Protein 3Q9T (pdb70)

B-factor: mean 30.68, std 11.31, range [8.13, 96.21]

Solvent-accessible surface area: 58601 Å² total; per-residue (Å²): 78,82,43,20,20,47,7,5,0,0,0,0,9,0,10,19,2,1,0,0,0,0,0,24,0,5,89,35,102,74,0,10,0,0,0,4,13,20,5,17,30,73,2,75,101,29,86,70,0,16,12,3,26,24,4,28,108,2,41,92,35,139,14,11,61,13,7,116,2,7,0,0,114,40,166,88,26,102,28,108,14,116,11,1,8,38,7,17,0,8,0,6,29,2,0,9,32,33,3,4,3,2,3,0,19,80,18,1,2,47,73,2,65,110,19,2,17,140,51,1,5,7,97,56,3,27,72,38,6,34,63,1,0,47,26,47,33,89,82,210,101,31,52,104,125,4,112,76,3,19,58,59,5,45,0,35,0,7,6,17,73,49,12,128,77,0,44,63,3,26,100,20,0,31,70,0,0,117,58,44,65,40,58,80,35,56,52,2,8,56,2,117,2,70,0,2,0,43,3,0,5,1,10,42,161,3,69,7,3,0,0,4,38,1,3,88,137,62,139,19,15,45,57,17,42,82,9,17,14,17,114,1,40,27,44,54,9,42,81,10,0,52,0,0,14,0,5,34,51,53,6,74,33,28,40,0,42,9,69,36,6,0,0,0,6,38,24,3,4,14,0,0,7,2,0,0,14,5,2,0,0,23,54,189,9,0,75,157,41,72,23,88,35,35,18,71,0,116,29,0,0,51,25,0,37,4,0,2,0,0,2,1,1,0,73,1,84,115,27,39,2,0,1,53,10,23,69,53,167,24,116,112,78,88,63,25,42,71,35,12,103,170,86,102,51,45,21,12,5,11,19,7,7,6,3,0,0,1,0,56,3,47,130,10,0,67,155,18,65,74,1,116,147,30,48,70,90,73,68,46,131,8,26,7,1,56,86,48,2,4,2,0,0,1,0,1,6,2,5,2,0,47,0,8,12,49,122,35,102,59,19,184,79,7,6,2,0,0,0,3,0,1,0,0,21,13,54,6,102,56,6,62,0,31,10,76,35,49,24,25,23,50,51,1,66,8,18,5,22,6,1,43,59,58,6,0,5,9,1,0,20,11,1,0,57,6,0,23,22,0,0,79,142,0,93,13,0,102,86,11,22,87,51,44,42,39,147,135,11,23,30,138,24,83,170,100,0,54,144,12,0,3,58,32,2,5,0,8,33,11,0,1,4,0,0,39,0,0,116,74,49,95,38,0,0,0,36,32,88,0,60,2,23,45,9,125,91,0,1,0,0,6,10,0,0,2,16,40,5,0,0,0,23,14,17,3,1,11,1,4,1,0,0,9,0,1,44,17,0,38,64,86,22,154,70,10,91,76,102,85,30,28,109,18,24,0,0,0,0,8,0,8,21,1,0,0,0,0,0,1,22,0,5,87,31,101,122,0,58,0,0,0,4,13,21,5,16,26,63,0,68,94,27,87,72,0,21,11,1,30,26,4,36,107,2,41,93,34,138,15,11,60,10,7,36,1,6,0,0,107,31,136,74,16,24,15,34,9,51,10,1,9,38,8,17,0,5,0,8,30,2,0,9,33,29,3,5,2,2,2,0,18,76,18,2,3,41,78,3,77,109,15,2,15,128,51,2,0,8,89,46,3,28,80,38,6,28,62,1,0,49,15,47,28,92,90,215,108,32,55,118,102,4,110,86,3,15,55,56,8,48,0,34,0,8,7,19,73,48,11,128,76,0,44,64,5,26,102,22,0,23,66,0,0,106,60,42,67,34,62,84,36,58,50,1,6,56,2,119,1,70,0,3,0,44,3,0,5,1,9,48,158,5,71,11,4,0,0,5,38,4,6,95,141,61,135,20,16,48,50,20,45,81,10,17,14,18,113,1,41,25,53,112,101,77,148,9,0,88,0,0,14,0,4,33,50,53,8,74,38,28,56,0,47,10,74,62,4,0,0,0,6,45,21,1,2,14,0,0,9,2,0,0,15,5,2,0,0,22,47,197,9,0,76,164,42,71,25,119,52,45,18,82,0,132,9,0,0,54,26,0,44,4,0,1,1,1,2,2,1,0,66,1,94,103,32,43,1,0,1,53,7,16,69,54,164,23,115,106,77,92,62,20,43,67,35,13,103,164,86,98,54,41,26,13,5,11,23,13,7,8,2,0,0,2,1,50,4,44,136,14,0,67,173,19,64,90,0,116,149,22,50,68,92,64,73,44,111,8,24,6,1,49,74,44,9,4,2,1,0,0,1,2,7,2,8,4,0,49,0,6,10,30,57,29,52,65,14,132,85,9,5,3,0,0,0,3,0,1,0,0,20,16,55,7,104,54,5,60,0,29,8,62,35,48,24,26,21,61,47,1,63,8,17,5,22,7,1,45,51,64,29,0,5,5,2,0,19,9,1,0,59,6,0,19,21,0,0,79,147,1,88,9,0,105,76,10,26,86,52,44,37,24,44,96,10,24,34,131,28,78,168,93,0,54,93,12,0,4,22,32,2,5,0,7,32,12,0,1,3,0,0,40,0,0,111,77,54,96,37,0,0,0,32,29,90,0,61,2,26,45,9,130,87,1,2,0,0,6,10,0,0,1,20,41,5,0,0,0,22,13,18,3,2,12,1,5,1,0,0,11,0,1,42,17,0,32,66,78,20,163,104,36,89,73,101,89,33,25,106,16,33,0,0,0,1,9,0,11,19,1,0,0,0,0,0,0,24,0,4,84,33,110,131,1,57,0,0,0,4,14,24,7,16,23,63,0,77,95,29,85,72,0,22,15,2,28,23,5,29,106,2,42,96,34,143,16,10,58,14,8,38,2,8,0,0,103,26,66,72,14,25,15,30,11,51,8,1,8,39,9,57,1,5,0,7,28,2,0,11,33,31,3,5,3,2,3,0,18,76,18,4,2,40,86,2,62,110,20,1,19,146,53,1,9,6,95,54,2,24,78,34,7,37,67,1,0,47,13,48,28,94,85,203,105,26,56,114,100,6,104,81,3,16,48,67,6,45,0,35,0,7,5,15,67,50,12,124,73,0,42,60,3,25,98,20,0,31,84,0,0,127,56,55,63,42,59,82,36,57,46,2,8,56,3,116,2,72,0,4,1,40,3,0,4,1,11,45,157,3,73,10,4,0,0,7,36,4,12,117,137,64,137,22,14,45,54,16,42,98,7,29,14,49,120,3,44,25,59,109,109,74,100,5,1,61,0,0,15,0,14,33,102,86,51,85,91,29,45,0,54,6,74,60,4,0,0,0,6,39,21,2,4,13,0,0,6,2,0,0,14,5,2,0,0,20,54,85,9,0,71,157,42,73,24,122,51,24,15,56,0,54,2,0,0,36,20,0,38,3,0,1,0,1,1,1,1,0,70,2,99,110,30,34,0,0,2,40,10,19,62,66,153,26,119,122,83,87,68,26,42,69,40,14,103,175,88,95,47,49,14,12,3,9,16,7,6,5,2,0,0,1,0,57,4,45,135,29,0,43,154,20,70,70,0,110,106,25,50,30,7,41,36,44,85,9,24,7,1,66,86,45,5,4,1,0,0,1,1,1,5,2,8,4,0,48,0,8,12,26,59,27,57,62,16,145,81,7,2,3,0,0,0,3,0,1,0,0,22,14,54,7,49,55,6,59,0,30,9,57,34,47,70,24,106,77,45,1,57,4,13,5,22,7,1,33,16,35,6,0,7,13,1,0,19,9,1,0,54,8,0,19,24,0,0,80,137,1,88,12,0,78,98,11,25,92,52,42,39,22,33,87,11,21,32,129,26,83,181,97,0,56,90,13,0,3,23,30,3,6,0,7,31,12,1,1,3,0,0,34,0,0,115,77,55,73,37,0,0,0,31,28,89,0,62,2,21,45,11,137,81,0,2,0,0,6,11,0,0,1,16,43,4,0,0,0,23,13,17,3,2,12,1,5,1,0,0,13,0,0,42,20,0,34,61,90,18,149,100,44,87

Foldseek 3Di:
DDFAAEFQEEEEALAQLSLLLQLLLCPLLPGFYEYEAQAEACLVPPCCQWFLLNLLVCFVPPQWPFDWAWAADAPVDTDIDTGLTWGRYRLIRLRRDLFFQAAFAQVQQQVCCQFQNDCRGQPNLLCLLADQEQEDDVVPPDDPVVRSSHPPHQQYKYQFPDAPLQPLLVVLLVQLQVQVVFDEDAPRRRRDAGWKYFTMGSADLLTHGGSSSSPPPRVSYHYDYNKFWQAFCADLVQLATFFTWIAHPVGDIGTYGHPFFYAYENAQFQSLVRCLLHQDEQQVQNVVFPHHHSHRQDLFQHQKAFWKKFKWKFFWAPSNFCCVQPPDDDPSVVVQVVVCVVRNDHCSSGSQWTMKHFHAQVVLLCPDPVQVVVCVVVVNARQFCSPNGGQWIKTWRRADRCSQFVPDDDDPDGGMIMIITIGLRADFGAWGWGAPHSDSPDGTHHYGNPCNDVSRLSSSLSSVVVVCCSQCVGGSNVVTTDGTPPHDQPNVDPVVSSVSSSVRMDTPSQIAANAERRCASVGGQAYSLQHGHSYPSYGYQARNHHHGGRRDRHSSVSSSSSVSNSVSSCVVPVVSD/DDFAAEFQEEEEALAQLRLLLQLLLLVQLVHFYEYEAQAEACLVPPCCQWFQQNLLVCFVPSFWPFDWAWAADAPVDTDIDTGPTWGRYRLICLSRDLFFQAAFAQVQQQVCCQFQNPCRHRPVLQLLLADAEQEDDVVPPDDPVLRVSHNPHQQYKYQFPDAPLQVLLVVLLVLLQVQVVFDDDEPRRNRHAGWKYFTMGSADLLTHGGSSSSPPPRPSYHYHYNWFWQAFCADLVQLATFFTWIAHPVGDIGTYGHPFFYAYENAQFLSLVRCLLHQHEQQVLSVVQVHHHSDHQDLFQFQKAFWKKFKWKFFWAPSNACCVQPVDDDDSVVVQVVVCVVRSDHCSSGSQWGMKHQHAQVVLQVPDPVQCVVCVVVVNARQFCSPPTGQWIKTWRRADRCSQFVPDDHDPDGTMIMIITIRLGDDFGAWGWGAPHSGSPDGTHHYRNPCNDVSNLSSNLSSVVVVVCSQCVGGSNVVTGDGTPPHDQPNVDPVSSSVSSSVRMDTPSQIAANAARRCASVVGQAHSLQHGHSHPSYGYQARHHDHGGRSDRHSSVRSSSSSSNSVSSCVVCPVSD/DAFPAEFQEEQEALALLSLLQQLLQCVQVPGFYEYEAQAEACLVVPCCQWFQLNQLVCFVPPQWPFDWAKEADAPVDTDIDTGLGWGRYRLIRLSRDLFFQAAFAQVQQQVCCQFQNRCRHDPVLLCLLAQAEQEDDVVVPDDPVLRSSHNPHLQYKYQFPDFVLLVLLVVLLQQLQVLLVFDEDEPRSNRHAAGKYFTMGSFDQLTHRGSSSSCPPRVSYHYDYNKFWQAFDADLVALAGFFTWIAHPVGDIGTYGHSFFYAYENAQFQSLVRCLLHQHEQQVQNVVFVHHHSHRQDLFQNQKAFKKKQKWKFFWAPSNACCCQPPDDDDSVVVQVVVCVPRNDHCSSGSQWTMKHQHALVVLLVVDPVSCVVCVVVVNARQQCRPPGGQWIKTWRRADRCSQFVPDDDDPDGTMTMIITIRLRADFGAWGWGAPHSGSPDGTHHYGNPCNDVSNLSSNLSSVVSVCCSQCPGGSNVVTTDGTPPHDDPNVDPVVSSVSSSVRMDTPSQIAASAERRCASVGGQAYSLQHGHSHHRYGYQARNHHHGGRSDRPSSVSSSSSSSNSVSSCVVPVVSD

Organism: Aspergillus oryzae (strain ATCC 42149 / RIB 40) (NCBI:txid510516)

Nearest PDB structures (foldseek):
  5zu3-assembly2_B  TM=1.002E+00  e=0.000E+00  Aspergillus oryzae RIB40
  3q9t-assembly1_A  TM=1.001E+00  e=0.000E+00  Aspergillus oryzae RIB40
  5zu2-assembly3_C  TM=1.001E+00  e=0.000E+00  Aspergillus oryzae RIB40
  7vkd-assembly1_A  TM=8.027E-01  e=4.436E-44  Aspergillus oryzae
  7vzp-assembly1_A  TM=7.936E-01  e=1.646E-43  Aspergillus oryzae

Radius of gyration: 38.55 Å; Cα contacts (8 Å, |Δi|>4): 4616; chains: 3; bounding box: 112×102×86 Å

Structure (mmCIF, N/CA/C/O backbone):
data_3Q9T
#
_entry.id   3Q9T
#
_cell.length_a   156.679
_cell.length_b   156.019
_cell.length_c   184.696
_cell.angle_alpha   90.00
_cell.angle_beta   90.00
_cell.angle_gamma   90.00
#
_symmetry.space_group_name_H-M   'C 2 2 21'
#
loop_
_entity.id
_entity.type
_entity.pdbx_description
1 polymer 'Choline dehydrogenase and related flavoproteins'
2 non-polymer '[(2R,3S,4R,5R)-5-(6-amino-9H-purin-9-yl)-3,4-dihydroxytetrahydrofuran-2-yl]methyl (2R,3S,4S)-5-(8-formyl-7-methyl-2,4-dioxo-3,4-dihydrobenzo[g]pteridin-10(2H)-yl)-2,3,4-trihydroxypentyl dihydrogen diphosphate'
3 non-polymer (4R)-2-METHYLPENTANE-2,4-DIOL
4 non-polymer 'ACETATE ION'
5 non-polymer DI(HYDROXYETHYL)ETHER
6 non-polymer (4S)-2-METHYL-2,4-PENTANEDIOL
7 water water
#
loop_
_atom_site.group_PDB
_atom_site.id
_atom_site.type_symbol
_atom_site.label_atom_id
_atom_site.label_alt_id
_atom_site.label_comp_id
_atom_site.label_asym_id
_atom_site.label_entity_id
_atom_site.label_seq_id
_atom_site.pdbx_PDB_ins_code
_atom_site.Cartn_x
_atom_site.Cartn_y
_atom_site.Cartn_z
_atom_site.occupancy
_atom_site.B_iso_or_equiv
_atom_site.auth_seq_id
_atom_site.auth_comp_id
_atom_site.auth_asym_id
_atom_site.auth_atom_id
_atom_site.pdbx_PDB_model_num
ATOM 1 N N . ALA A 1 1 ? 58.698 -29.363 24.994 1.00 55.03 2 ALA A N 1
ATOM 2 C CA . ALA A 1 1 ? 57.481 -28.927 25.670 1.00 49.24 2 ALA A CA 1
ATOM 3 C C . ALA A 1 1 ? 56.237 -29.331 24.876 1.00 48.88 2 ALA A C 1
ATOM 4 O O . ALA A 1 1 ? 56.274 -29.444 23.644 1.00 48.57 2 ALA A O 1
ATOM 6 N N . THR A 1 2 ? 55.137 -29.544 25.590 1.00 40.62 3 THR A N 1
ATOM 7 C CA . THR A 1 2 ? 53.889 -29.960 24.964 1.00 32.88 3 THR A CA 1
ATOM 8 C C . THR A 1 2 ? 53.039 -28.758 24.524 1.00 33.18 3 THR A C 1
ATOM 9 O O . THR A 1 2 ? 52.925 -27.760 25.241 1.00 30.77 3 THR A O 1
ATOM 13 N N . ASP A 1 3 ? 52.475 -28.859 23.324 1.00 19.33 4 ASP A N 1
ATOM 14 C CA . ASP A 1 3 ? 51.710 -27.786 22.724 1.00 24.88 4 ASP A CA 1
ATOM 15 C C . ASP A 1 3 ? 50.621 -27.361 23.702 1.00 28.11 4 ASP A C 1
ATOM 16 O O . ASP A 1 3 ? 50.009 -28.210 24.347 1.00 24.57 4 ASP A O 1
ATOM 21 N N . GLY A 1 4 ? 50.383 -26.057 23.812 1.00 20.96 5 GLY A N 1
ATOM 22 C CA . GLY A 1 4 ? 49.303 -25.542 24.643 1.00 18.87 5 GLY A CA 1
ATOM 23 C C . GLY A 1 4 ? 49.645 -25.460 26.127 1.00 19.99 5 GLY A C 1
ATOM 24 O O . GLY A 1 4 ? 48.801 -25.090 26.937 1.00 19.76 5 GLY A O 1
ATOM 25 N N . SER A 1 5 ? 50.880 -25.805 26.482 1.00 19.81 6 SER A N 1
ATOM 26 C CA . SER A 1 5 ? 51.347 -25.746 27.874 1.00 20.56 6 SER A CA 1
ATOM 27 C C . SER A 1 5 ? 51.238 -24.372 28.523 1.00 20.50 6 SER A C 1
ATOM 28 O O . SER A 1 5 ? 51.424 -23.351 27.873 1.00 21.89 6 SER A O 1
ATOM 31 N N . HIS A 1 6 ? 50.945 -24.357 29.817 1.00 22.74 7 HIS A N 1
ATOM 32 C CA . HIS A 1 6 ? 50.825 -23.110 30.568 1.00 20.24 7 HIS A CA 1
ATOM 33 C C . HIS A 1 6 ? 52.039 -22.929 31.484 1.00 23.87 7 HIS A C 1
ATOM 34 O O . HIS A 1 6 ? 52.568 -23.892 32.028 1.00 21.55 7 HIS A O 1
ATOM 41 N N . PHE A 1 7 ? 52.478 -21.689 31.651 1.00 26.95 8 PHE A N 1
ATOM 42 C CA . PHE A 1 7 ? 53.550 -21.385 32.581 1.00 17.94 8 PHE A CA 1
ATOM 43 C C . PHE A 1 7 ? 53.166 -20.084 33.246 1.00 23.65 8 PHE A C 1
ATOM 44 O O . PHE A 1 7 ? 52.443 -19.293 32.643 1.00 24.39 8 PHE A O 1
ATOM 52 N N . ASP A 1 8 ? 53.624 -19.861 34.480 1.00 22.94 9 ASP A N 1
ATOM 53 C CA . ASP A 1 8 ? 53.428 -18.564 35.136 1.00 20.89 9 ASP A CA 1
ATOM 54 C C . ASP A 1 8 ? 53.948 -17.412 34.276 1.00 24.02 9 ASP A C 1
ATOM 55 O O . ASP A 1 8 ? 53.256 -16.398 34.080 1.00 23.33 9 ASP A O 1
ATOM 60 N N . PHE A 1 9 ? 55.173 -17.560 33.778 1.00 19.21 10 PHE A N 1
ATOM 61 C CA . PHE A 1 9 ? 55.792 -16.505 32.975 1.00 22.26 10 PHE A CA 1
ATOM 62 C C . PHE A 1 9 ? 56.409 -17.063 31.714 1.00 24.55 10 PHE A C 1
ATOM 63 O O . PHE A 1 9 ? 57.129 -18.074 31.749 1.00 17.84 10 PHE A O 1
ATOM 71 N N . VAL A 1 10 ? 56.133 -16.391 30.600 1.00 18.12 11 VAL A N 1
ATOM 72 C CA . VAL A 1 10 ? 56.747 -16.761 29.325 1.00 17.30 11 VAL A CA 1
ATOM 73 C C . VAL A 1 10 ? 57.693 -15.647 28.897 1.00 17.07 11 VAL A C 1
ATOM 74 O O . VAL A 1 10 ? 57.282 -14.498 28.789 1.00 12.23 11 VAL A O 1
ATOM 78 N N . ILE A 1 11 ? 58.966 -15.976 28.695 1.00 15.78 12 ILE A N 1
ATOM 79 C CA . ILE A 1 11 ? 59.895 -15.017 28.090 1.00 19.72 12 ILE A CA 1
ATOM 80 C C . ILE A 1 11 ? 60.076 -15.343 26.601 1.00 18.59 12 ILE A C 1
ATOM 81 O O . ILE A 1 11 ? 60.441 -16.466 26.229 1.00 16.87 12 ILE A O 1
ATOM 86 N N . VAL A 1 12 ? 59.793 -14.358 25.759 1.00 17.93 13 VAL A N 1
ATOM 87 C CA . VAL A 1 12 ? 59.879 -14.528 24.309 1.00 16.58 13 VAL A CA 1
ATOM 88 C C . VAL A 1 12 ? 61.183 -13.940 23.819 1.00 18.76 13 VAL A C 1
ATOM 89 O O . VAL A 1 12 ? 61.302 -12.719 23.671 1.00 19.27 13 VAL A O 1
ATOM 93 N N . GLY A 1 13 ? 62.160 -14.817 23.573 1.00 17.44 14 GLY A N 1
ATOM 94 C CA . GLY A 1 13 ? 63.499 -14.395 23.218 1.00 15.93 14 GLY A CA 1
ATOM 95 C C . GLY A 1 13 ? 64.448 -14.623 24.384 1.00 20.14 14 GLY A C 1
ATOM 96 O O . GLY A 1 13 ? 64.454 -13.850 25.328 1.00 20.44 14 GLY A O 1
ATOM 97 N N . GLY A 1 14 ? 65.235 -15.697 24.328 1.00 14.61 15 GLY A N 1
ATOM 98 C CA . GLY A 1 14 ? 66.182 -16.005 25.386 1.00 14.17 15 GLY A CA 1
ATOM 99 C C . GLY A 1 14 ? 67.498 -15.257 25.226 1.00 17.62 15 GLY A C 1
ATOM 100 O O . GLY A 1 14 ? 68.571 -15.858 25.203 1.00 18.81 15 GLY A O 1
ATOM 101 N N . GLY A 1 15 ? 67.419 -13.937 25.123 1.00 18.32 16 GLY A N 1
ATOM 102 C CA . GLY A 1 15 ? 68.607 -13.121 24.936 1.00 18.42 16 GLY A CA 1
ATOM 103 C C . GLY A 1 15 ? 69.153 -12.522 26.220 1.00 20.56 16 GLY A C 1
ATOM 104 O O . GLY A 1 15 ? 68.990 -13.079 27.319 1.00 18.49 16 GLY A O 1
ATOM 105 N N . THR A 1 16 ? 69.787 -11.363 26.077 1.00 15.56 17 THR A N 1
ATOM 106 C CA . THR A 1 16 ? 70.456 -10.706 27.186 1.00 11.66 17 THR A CA 1
ATOM 107 C C . THR A 1 16 ? 69.532 -10.339 28.335 1.00 16.36 17 THR A C 1
ATOM 108 O O . THR A 1 16 ? 69.731 -10.791 29.459 1.00 16.66 17 THR A O 1
ATOM 112 N N . ALA A 1 17 ? 68.554 -9.478 28.067 1.00 12.41 18 ALA A N 1
ATOM 113 C CA . ALA A 1 17 ? 67.561 -9.136 29.082 1.00 14.91 18 ALA A CA 1
ATOM 114 C C . ALA A 1 17 ? 66.607 -10.317 29.324 1.00 25.14 18 ALA A C 1
ATOM 115 O O . ALA A 1 17 ? 66.138 -10.550 30.454 1.00 20.43 18 ALA A O 1
ATOM 117 N N . GLY A 1 18 ? 66.329 -11.065 28.260 1.00 15.46 19 GLY A N 1
ATOM 118 C CA . GLY A 1 18 ? 65.394 -12.178 28.344 1.00 16.80 19 GLY A CA 1
ATOM 119 C C . GLY A 1 18 ? 65.803 -13.133 29.452 1.00 20.03 19 GLY A C 1
ATOM 120 O O . GLY A 1 18 ? 65.080 -13.320 30.420 1.00 19.13 19 GLY A O 1
ATOM 121 N N . ASN A 1 19 ? 66.982 -13.726 29.326 1.00 19.59 20 ASN A N 1
ATOM 122 C CA . ASN A 1 19 ? 67.464 -14.637 30.360 1.00 16.27 20 ASN A CA 1
ATOM 123 C C . ASN A 1 19 ? 67.593 -14.013 31.742 1.00 21.66 20 ASN A C 1
ATOM 124 O O . ASN A 1 19 ? 67.364 -14.681 32.743 1.00 26.07 20 ASN A O 1
ATOM 129 N N . THR A 1 20 ? 67.943 -12.732 31.801 1.00 20.42 21 THR A N 1
ATOM 130 C CA . THR A 1 20 ? 68.034 -12.048 33.082 1.00 19.85 21 THR A CA 1
ATOM 131 C C . THR A 1 20 ? 66.689 -12.086 33.790 1.00 23.29 21 THR A C 1
ATOM 132 O O . THR A 1 20 ? 66.600 -12.455 34.972 1.00 20.89 21 THR A O 1
ATOM 136 N N . VAL A 1 21 ? 65.639 -11.700 33.065 1.00 22.53 22 VAL A N 1
ATOM 137 C CA . VAL A 1 21 ? 64.298 -11.676 33.634 1.00 17.49 22 VAL A CA 1
ATOM 138 C C . VAL A 1 21 ? 63.894 -13.096 34.029 1.00 26.19 22 VAL A C 1
ATOM 139 O O . VAL A 1 21 ? 63.431 -13.345 35.159 1.00 22.01 22 VAL A O 1
ATOM 143 N N . ALA A 1 22 ? 64.112 -14.034 33.113 1.00 19.70 23 ALA A N 1
ATOM 144 C CA . ALA A 1 22 ? 63.726 -15.423 33.357 1.00 23.61 23 ALA A CA 1
ATOM 145 C C . ALA A 1 22 ? 64.397 -16.027 34.589 1.00 19.75 23 ALA A C 1
ATOM 146 O O . ALA A 1 22 ? 63.747 -16.722 35.358 1.00 23.32 23 ALA A O 1
ATOM 148 N N . GLY A 1 23 ? 65.695 -15.784 34.750 1.00 21.43 24 GLY A N 1
ATOM 149 C CA . GLY A 1 23 ? 66.457 -16.393 35.827 1.00 18.65 24 GLY A CA 1
ATOM 150 C C . GLY A 1 23 ? 66.057 -15.824 37.174 1.00 20.71 24 GLY A C 1
ATOM 151 O O . GLY A 1 23 ? 66.022 -16.528 38.174 1.00 25.22 24 GLY A O 1
ATOM 152 N N . ARG A 1 24 ? 65.730 -14.540 37.188 1.00 24.56 25 ARG A N 1
ATOM 153 C CA . ARG A 1 24 ? 65.338 -13.872 38.416 1.00 24.53 25 ARG A CA 1
ATOM 154 C C . ARG A 1 24 ? 63.948 -14.316 38.847 1.00 28.29 25 ARG A C 1
ATOM 155 O O . ARG A 1 24 ? 63.706 -14.592 40.029 1.00 23.66 25 ARG A O 1
ATOM 163 N N . LEU A 1 25 ? 63.035 -14.409 37.886 1.00 25.42 26 LEU A N 1
ATOM 164 C CA . LEU A 1 25 ? 61.688 -14.854 38.201 1.00 23.04 26 LEU A CA 1
ATOM 165 C C . LEU A 1 25 ? 61.709 -16.296 38.713 1.00 25.95 26 LEU A C 1
ATOM 166 O O . LEU A 1 25 ? 60.907 -16.665 39.576 1.00 21.69 26 LEU A O 1
ATOM 171 N N . ALA A 1 26 ? 62.657 -17.085 38.210 1.00 22.00 27 ALA A N 1
ATOM 172 C CA . ALA A 1 26 ? 62.818 -18.477 38.620 1.00 19.55 27 ALA A CA 1
ATOM 173 C C . ALA A 1 26 ? 63.428 -18.659 40.020 1.00 26.24 27 ALA A C 1
ATOM 174 O O . ALA A 1 26 ? 63.499 -19.782 40.517 1.00 23.98 27 ALA A O 1
ATOM 176 N N . GLU A 1 27 ? 63.886 -17.579 40.650 1.00 20.84 28 GLU A N 1
ATOM 177 C CA . GLU A 1 27 ? 64.505 -17.715 41.975 1.00 26.25 28 GLU A CA 1
ATOM 178 C C . GLU A 1 27 ? 63.536 -18.263 43.039 1.00 28.88 28 GLU A C 1
ATOM 179 O O . GLU A 1 27 ? 63.966 -18.833 44.045 1.00 31.96 28 GLU A O 1
ATOM 185 N N . ASN A 1 28 ? 62.235 -18.086 42.825 1.00 25.56 29 ASN A N 1
ATOM 186 C CA . ASN A 1 28 ? 61.258 -18.881 43.563 1.00 25.00 29 ASN A CA 1
ATOM 187 C C . ASN A 1 28 ? 61.091 -20.185 42.817 1.00 21.54 29 ASN A C 1
ATOM 188 O O . ASN A 1 28 ? 60.509 -20.212 41.732 1.00 24.26 29 ASN A O 1
ATOM 193 N N . PRO A 1 29 ? 61.636 -21.268 43.376 1.00 26.89 30 PRO A N 1
ATOM 194 C CA . PRO A 1 29 ? 61.722 -22.552 42.665 1.00 24.89 30 PRO A CA 1
ATOM 195 C C . PRO A 1 29 ? 60.337 -23.072 42.264 1.00 28.85 30 PRO A C 1
ATOM 196 O O . PRO A 1 29 ? 60.229 -23.938 41.401 1.00 27.46 30 PRO A O 1
ATOM 200 N N . ASN A 1 30 ? 59.292 -22.517 42.867 1.00 23.95 31 ASN A N 1
ATOM 201 C CA . ASN A 1 30 ? 57.931 -22.917 42.551 1.00 28.38 31 ASN A CA 1
ATOM 202 C C . ASN A 1 30 ? 57.305 -22.210 41.349 1.00 26.69 31 ASN A C 1
ATOM 203 O O . ASN A 1 30 ? 56.262 -22.626 40.850 1.00 22.91 31 ASN A O 1
ATOM 208 N N . VAL A 1 31 ? 57.918 -21.125 40.904 1.00 19.86 32 VAL A N 1
ATOM 209 C CA . VAL A 1 31 ? 57.358 -20.377 39.789 1.00 24.24 32 VAL A CA 1
ATOM 210 C C . VAL A 1 31 ? 57.784 -21.046 38.481 1.00 19.80 32 VAL A C 1
ATOM 211 O O . VAL A 1 31 ? 58.960 -21.330 38.285 1.00 24.73 32 VAL A O 1
ATOM 215 N N . THR A 1 32 ? 56.828 -21.344 37.609 1.00 21.87 33 THR A N 1
ATOM 216 C CA . THR A 1 32 ? 57.165 -21.948 36.313 1.00 27.06 33 THR A CA 1
ATOM 217 C C . THR A 1 32 ? 57.466 -20.891 35.265 1.00 18.52 33 THR A C 1
ATOM 218 O O . THR A 1 32 ? 56.677 -19.968 35.056 1.00 21.59 33 THR A O 1
ATOM 222 N N . VAL A 1 33 ? 58.596 -21.050 34.590 1.00 19.36 34 VAL A N 1
ATOM 223 C CA . VAL A 1 33 ? 59.034 -20.092 33.582 1.00 19.30 34 VAL A CA 1
ATOM 224 C C . VAL A 1 33 ? 59.352 -20.821 32.277 1.00 23.12 34 VAL A C 1
ATOM 225 O O . VAL A 1 33 ? 60.077 -21.841 32.263 1.00 16.72 34 VAL A O 1
ATOM 229 N N . LEU A 1 34 ? 58.808 -20.301 31.181 1.00 15.07 35 LEU A N 1
ATOM 230 C CA . LEU A 1 34 ? 59.152 -20.805 29.852 1.00 20.20 35 LEU A CA 1
ATOM 231 C C . LEU A 1 34 ? 59.986 -19.772 29.109 1.00 22.52 35 LEU A C 1
ATOM 232 O O . LEU A 1 34 ? 59.669 -18.590 29.144 1.00 19.75 35 LEU A O 1
ATOM 237 N N . ILE A 1 35 ? 61.052 -20.224 28.446 1.00 22.23 36 ILE A N 1
ATOM 238 C CA . ILE A 1 35 ? 61.780 -19.392 27.491 1.00 23.25 36 ILE A CA 1
ATOM 239 C C . ILE A 1 35 ? 61.715 -19.956 26.062 1.00 19.47 36 ILE A C 1
ATOM 240 O O . ILE A 1 35 ? 62.192 -21.052 25.808 1.00 19.25 36 ILE A O 1
ATOM 245 N N . VAL A 1 36 ? 61.137 -19.198 25.134 1.00 19.69 37 VAL A N 1
ATOM 246 C CA . VAL A 1 36 ? 61.230 -19.535 23.710 1.00 18.51 37 VAL A CA 1
ATOM 247 C C . VAL A 1 36 ? 62.342 -18.726 23.044 1.00 19.92 37 VAL A C 1
ATOM 248 O O . VAL A 1 36 ? 62.555 -17.558 23.362 1.00 20.80 37 VAL A O 1
ATOM 252 N N . GLU A 1 37 ? 63.059 -19.374 22.131 1.00 25.08 38 GLU A N 1
ATOM 253 C CA . GLU A 1 37 ? 64.289 -18.841 21.562 1.00 21.34 38 GLU A CA 1
ATOM 254 C C . GLU A 1 37 ? 64.502 -19.466 20.194 1.00 23.61 38 GLU A C 1
ATOM 255 O O . GLU A 1 37 ? 64.392 -20.686 20.049 1.00 19.86 38 GLU A O 1
ATOM 261 N N . ALA A 1 38 ? 64.805 -18.625 19.205 1.00 18.88 39 ALA A N 1
ATOM 262 C CA . ALA A 1 38 ? 65.041 -19.072 17.827 1.00 22.03 39 ALA A CA 1
ATOM 263 C C . ALA A 1 38 ? 66.324 -19.897 17.651 1.00 22.24 39 ALA A C 1
ATOM 264 O O . ALA A 1 38 ? 66.355 -20.829 16.857 1.00 26.51 39 ALA A O 1
ATOM 266 N N . GLY A 1 39 ? 67.373 -19.548 18.394 1.00 23.43 40 GLY A N 1
ATOM 267 C CA . GLY A 1 39 ? 68.665 -20.203 18.272 1.00 22.46 40 GLY A CA 1
ATOM 268 C C . GLY A 1 39 ? 68.828 -21.477 19.093 1.00 20.34 40 GLY A C 1
ATOM 269 O O . GLY A 1 39 ? 67.868 -21.967 19.691 1.00 21.05 40 GLY A O 1
ATOM 270 N N . ILE A 1 40 ? 70.051 -22.004 19.121 1.00 17.58 41 ILE A N 1
ATOM 271 C CA . ILE A 1 40 ? 70.377 -23.219 19.868 1.00 19.43 41 ILE A CA 1
ATOM 272 C C . ILE A 1 40 ? 70.262 -23.001 21.372 1.00 23.26 41 ILE A C 1
ATOM 273 O O . ILE A 1 40 ? 70.273 -21.861 21.858 1.00 21.42 41 ILE A O 1
ATOM 278 N N . GLY A 1 41 ? 70.178 -24.105 22.107 1.00 23.52 42 GLY A N 1
ATOM 279 C CA . GLY A 1 41 ? 69.936 -24.050 23.532 1.00 21.99 42 GLY A CA 1
ATOM 280 C C . GLY A 1 41 ? 71.181 -24.292 24.352 1.00 22.25 42 GLY A C 1
ATOM 281 O O . GLY A 1 41 ? 71.165 -24.081 25.561 1.00 25.75 42 GLY A O 1
ATOM 282 N N . ASN A 1 42 ? 72.254 -24.737 23.697 1.00 23.42 43 ASN A N 1
ATOM 283 C CA . ASN A 1 42 ? 73.483 -25.127 24.385 1.00 21.20 43 ASN A CA 1
ATOM 284 C C . ASN A 1 42 ? 74.721 -24.315 23.972 1.00 19.12 43 ASN A C 1
ATOM 285 O O . ASN A 1 42 ? 75.718 -24.891 23.526 1.00 24.56 43 ASN A O 1
ATOM 290 N N . PRO A 1 43 ? 74.663 -22.982 24.106 1.00 22.17 44 PRO A N 1
ATOM 291 C CA . PRO A 1 43 ? 75.823 -22.147 23.736 1.00 17.83 44 PRO A CA 1
ATOM 292 C C . PRO A 1 43 ? 77.097 -22.513 24.481 1.00 25.94 44 PRO A C 1
ATOM 293 O O . PRO A 1 43 ? 78.167 -22.430 23.882 1.00 23.94 44 PRO A O 1
ATOM 297 N N . GLU A 1 44 ? 76.995 -22.898 25.756 1.00 21.18 45 GLU A N 1
ATOM 298 C CA A GLU A 1 44 ? 78.189 -23.226 26.529 0.51 22.56 45 GLU A CA 1
ATOM 299 C CA B GLU A 1 44 ? 78.168 -23.240 26.545 0.49 22.56 45 GLU A CA 1
ATOM 300 C C . GLU A 1 44 ? 78.958 -24.390 25.916 1.00 22.20 45 GLU A C 1
ATOM 301 O O . GLU A 1 44 ? 80.121 -24.584 26.220 1.00 23.94 45 GLU A O 1
ATOM 312 N N . ASP A 1 45 ? 78.313 -25.144 25.027 1.00 22.94 46 ASP A N 1
ATOM 313 C CA . ASP A 1 45 ? 78.984 -26.245 24.331 1.00 23.01 46 ASP A CA 1
ATOM 314 C C . ASP A 1 45 ? 79.718 -25.818 23.047 1.00 31.12 46 ASP A C 1
ATOM 315 O O . ASP A 1 45 ? 80.317 -26.659 22.372 1.00 24.30 46 ASP A O 1
ATOM 320 N N . ILE A 1 46 ? 79.641 -24.535 22.689 1.00 23.35 47 ILE A N 1
ATOM 321 C CA . ILE A 1 46 ? 80.235 -24.058 21.436 1.00 24.43 47 ILE A CA 1
ATOM 322 C C . ILE A 1 46 ? 81.513 -23.244 21.686 1.00 25.57 47 ILE A C 1
ATOM 323 O O . ILE A 1 46 ? 81.450 -22.136 22.194 1.00 21.09 47 ILE A O 1
ATOM 328 N N . PRO A 1 47 ? 82.681 -23.807 21.345 1.00 28.44 48 PRO A N 1
ATOM 329 C CA . PRO A 1 47 ? 83.960 -23.121 21.575 1.00 28.35 48 PRO A CA 1
ATOM 330 C C . PRO A 1 47 ? 83.980 -21.672 21.079 1.00 25.32 48 PRO A C 1
ATOM 331 O O . PRO A 1 47 ? 84.384 -20.795 21.829 1.00 26.06 48 PRO A O 1
ATOM 335 N N . GLU A 1 48 ? 83.552 -21.432 19.845 1.00 24.61 49 GLU A N 1
ATOM 336 C CA . GLU A 1 48 ? 83.541 -20.085 19.291 1.00 25.08 49 GLU A CA 1
ATOM 337 C C . GLU A 1 48 ? 82.689 -19.120 20.126 1.00 27.44 49 GLU A C 1
ATOM 338 O O . GLU A 1 48 ? 82.911 -17.915 20.113 1.00 26.33 49 GLU A O 1
ATOM 344 N N . ILE A 1 49 ? 81.704 -19.638 20.845 1.00 23.92 50 ILE A N 1
ATOM 345 C CA . ILE A 1 49 ? 80.934 -18.780 21.743 1.00 24.53 50 ILE A CA 1
ATOM 346 C C . ILE A 1 49 ? 81.661 -18.546 23.061 1.00 22.42 50 ILE A C 1
ATOM 347 O O . ILE A 1 49 ? 81.738 -17.403 23.544 1.00 20.11 50 ILE A O 1
ATOM 352 N N . THR A 1 50 ? 82.220 -19.614 23.636 1.00 23.30 51 THR A N 1
ATOM 353 C CA . THR A 1 50 ? 82.783 -19.510 24.988 1.00 23.13 51 THR A CA 1
ATOM 354 C C . THR A 1 50 ? 84.176 -18.884 25.013 1.00 23.72 51 THR A C 1
ATOM 355 O O . THR A 1 50 ? 84.625 -18.375 26.050 1.00 20.11 51 THR A O 1
ATOM 359 N N . THR A 1 51 ? 84.838 -18.918 23.862 1.00 17.27 52 THR A N 1
ATOM 360 C CA . THR A 1 51 ? 86.213 -18.426 23.709 1.00 23.68 52 THR A CA 1
ATOM 361 C C . THR A 1 51 ? 86.276 -16.963 23.281 1.00 22.14 52 THR A C 1
ATOM 362 O O . THR A 1 51 ? 85.953 -16.644 22.139 1.00 20.19 52 THR A O 1
ATOM 366 N N . PRO A 1 52 ? 86.707 -16.070 24.185 1.00 21.82 53 PRO A N 1
ATOM 367 C CA . PRO A 1 52 ? 86.582 -14.637 23.872 1.00 24.26 53 PRO A CA 1
ATOM 368 C C . PRO A 1 52 ? 87.304 -14.187 22.608 1.00 29.03 53 PRO A C 1
ATOM 369 O O . PRO A 1 52 ? 86.831 -13.241 21.976 1.00 27.48 53 PRO A O 1
ATOM 373 N N . SER A 1 53 ? 88.405 -14.828 22.229 1.00 20.42 54 SER A N 1
ATOM 374 C CA . SER A 1 53 ? 89.156 -14.333 21.071 1.00 18.38 54 SER A CA 1
ATOM 375 C C . SER A 1 53 ? 88.496 -14.692 19.744 1.00 19.64 54 SER A C 1
ATOM 376 O O . SER A 1 53 ? 88.895 -14.190 18.699 1.00 19.40 54 SER A O 1
ATOM 379 N N . SER A 1 54 ? 87.488 -15.557 19.797 1.00 20.01 55 SER A N 1
ATOM 380 C CA . SER A 1 54 ? 86.756 -15.981 18.608 1.00 19.55 55 SER A CA 1
ATOM 381 C C . SER A 1 54 ? 85.564 -15.075 18.282 1.00 22.73 55 SER A C 1
ATOM 382 O O . SER A 1 54 ? 84.936 -15.249 17.242 1.00 23.93 55 SER A O 1
ATOM 385 N N . ALA A 1 55 ? 85.247 -14.131 19.168 1.00 22.75 56 ALA A N 1
ATOM 386 C CA . ALA A 1 55 ? 84.031 -13.305 19.028 1.00 20.33 56 ALA A CA 1
ATOM 387 C C . ALA A 1 55 ? 83.780 -12.781 17.612 1.00 22.38 56 ALA A C 1
ATOM 388 O O . ALA A 1 55 ? 82.723 -13.043 17.024 1.00 18.59 56 ALA A O 1
ATOM 390 N N . MET A 1 56 ? 84.746 -12.043 17.071 1.00 15.29 57 MET A N 1
ATOM 391 C CA . MET A 1 56 ? 84.609 -11.474 15.733 1.00 24.18 57 MET A CA 1
ATOM 392 C C . MET A 1 56 ? 84.299 -12.520 14.664 1.00 25.16 57 MET A C 1
ATOM 393 O O . MET A 1 56 ? 83.543 -12.254 13.731 1.00 22.66 57 MET A O 1
ATOM 398 N N . ASP A 1 57 ? 84.841 -13.720 14.823 1.00 21.40 58 ASP A N 1
ATOM 399 C CA . ASP A 1 57 ? 84.559 -14.791 13.883 1.00 20.60 58 ASP A CA 1
ATOM 400 C C . ASP A 1 57 ? 83.097 -15.221 13.902 1.00 23.00 58 ASP A C 1
ATOM 401 O O . ASP A 1 57 ? 82.678 -15.941 13.013 1.00 24.08 58 ASP A O 1
ATOM 406 N N . LEU A 1 58 ? 82.332 -14.821 14.921 1.00 21.92 59 LEU A N 1
ATOM 407 C CA . LEU A 1 58 ? 80.907 -15.181 14.996 1.00 22.59 59 LEU A CA 1
ATOM 408 C C . LEU A 1 58 ? 80.019 -14.391 14.022 1.00 24.79 59 LEU A C 1
ATOM 409 O O . LEU A 1 58 ? 78.857 -14.752 13.807 1.00 21.99 59 LEU A O 1
ATOM 414 N N . ARG A 1 59 ? 80.554 -13.315 13.448 1.00 21.77 60 ARG A N 1
ATOM 415 C CA . ARG A 1 59 ? 79.847 -12.596 12.394 1.00 21.28 60 ARG A CA 1
ATOM 416 C C . ARG A 1 59 ? 79.655 -13.522 11.195 1.00 23.51 60 ARG A C 1
ATOM 417 O O . ARG A 1 59 ? 80.568 -14.241 10.804 1.00 27.15 60 ARG A O 1
ATOM 425 N N . ASN A 1 60 ? 78.461 -13.503 10.623 1.00 23.22 61 ASN A N 1
ATOM 426 C CA . ASN A 1 60 ? 78.102 -14.405 9.532 1.00 27.79 61 ASN A CA 1
ATOM 427 C C . ASN A 1 60 ? 78.031 -15.889 9.861 1.00 27.20 61 ASN A C 1
ATOM 428 O O . ASN A 1 60 ? 77.757 -16.703 8.976 1.00 22.32 61 ASN A O 1
ATOM 433 N N . SER A 1 61 ? 78.260 -16.251 11.116 1.00 16.61 62 SER A N 1
ATOM 434 C CA . SER A 1 61 ? 78.200 -17.670 11.484 1.00 22.47 62 SER A CA 1
ATOM 435 C C . SER A 1 61 ? 76.748 -18.081 11.667 1.00 22.46 62 SER A C 1
ATOM 436 O O . SER A 1 61 ? 75.836 -17.268 11.497 1.00 19.92 62 SER A O 1
ATOM 439 N N . LYS A 1 62 ? 76.523 -19.335 12.035 1.00 19.32 63 LYS A N 1
ATOM 440 C CA . LYS A 1 62 ? 75.154 -19.789 12.248 1.00 24.81 63 LYS A CA 1
ATOM 441 C C . LYS A 1 62 ? 74.503 -19.089 13.448 1.00 26.13 63 LYS A C 1
ATOM 442 O O . LYS A 1 62 ? 73.286 -19.112 13.583 1.00 25.53 63 LYS A O 1
ATOM 448 N N . TYR A 1 63 ? 75.316 -18.465 14.304 1.00 19.49 64 TYR A N 1
ATOM 449 C CA . TYR A 1 63 ? 74.799 -17.802 15.504 1.00 22.44 64 TYR A CA 1
ATOM 450 C C . TYR A 1 63 ? 74.493 -16.317 15.274 1.00 21.85 64 TYR A C 1
ATOM 451 O O . TYR A 1 63 ? 74.278 -15.563 16.219 1.00 17.29 64 TYR A O 1
ATOM 460 N N . ASP A 1 64 ? 74.446 -15.917 14.005 1.00 18.77 65 ASP A N 1
ATOM 461 C CA . ASP A 1 64 ? 74.225 -14.522 13.647 1.00 18.39 65 ASP A CA 1
ATOM 462 C C . ASP A 1 64 ? 72.997 -14.354 12.744 1.00 17.36 65 ASP A C 1
ATOM 463 O O . ASP A 1 64 ? 72.974 -14.870 11.629 1.00 21.95 65 ASP A O 1
ATOM 468 N N . TRP A 1 65 ? 72.003 -13.602 13.216 1.00 16.72 66 TRP A N 1
ATOM 469 C CA . TRP A 1 65 ? 70.860 -13.220 12.394 1.00 15.80 66 TRP A CA 1
ATOM 470 C C . TRP A 1 65 ? 71.321 -12.635 11.061 1.00 15.20 66 TRP A C 1
ATOM 471 O O . TRP A 1 65 ? 70.690 -12.846 10.039 1.00 18.39 66 TRP A O 1
ATOM 482 N N . ALA A 1 66 ? 72.421 -11.893 11.100 1.00 17.10 67 ALA A N 1
ATOM 483 C CA . ALA A 1 66 ? 73.054 -11.352 9.905 1.00 14.01 67 ALA A CA 1
ATOM 484 C C . ALA A 1 66 ? 72.077 -10.525 9.075 1.00 20.64 67 ALA A C 1
ATOM 485 O O . ALA A 1 66 ? 71.964 -10.702 7.867 1.00 19.09 67 ALA A O 1
ATOM 487 N N . TYR A 1 67 ? 71.376 -9.616 9.739 1.00 15.70 68 TYR A N 1
ATOM 488 C CA . TYR A 1 67 ? 70.448 -8.719 9.063 1.00 18.01 68 TYR A CA 1
ATOM 489 C C . TYR A 1 67 ? 71.102 -7.782 8.046 1.00 20.40 68 TYR A C 1
ATOM 490 O O . TYR A 1 67 ? 72.205 -7.252 8.264 1.00 17.71 68 TYR A O 1
ATOM 499 N N . LYS A 1 68 ? 70.386 -7.546 6.955 1.00 15.94 69 LYS A N 1
ATOM 500 C CA . LYS A 1 68 ? 70.619 -6.368 6.137 1.00 16.73 69 LYS A CA 1
ATOM 501 C C . LYS A 1 68 ? 70.095 -5.160 6.902 1.00 17.95 69 LYS A C 1
ATOM 502 O O . LYS A 1 68 ? 69.001 -5.224 7.475 1.00 14.22 69 LYS A O 1
ATOM 508 N N . THR A 1 69 ? 70.869 -4.074 6.935 1.00 14.17 70 THR A N 1
ATOM 509 C CA . THR A 1 69 ? 70.346 -2.803 7.418 1.00 13.74 70 THR A CA 1
ATOM 510 C C . THR A 1 69 ? 70.978 -1.579 6.770 1.00 15.62 70 THR A C 1
ATOM 511 O O . THR A 1 69 ? 72.164 -1.566 6.454 1.00 14.22 70 THR A O 1
ATOM 515 N N . THR A 1 70 ? 70.156 -0.556 6.563 1.00 17.90 71 THR A N 1
ATOM 516 C CA . THR A 1 70 ? 70.617 0.717 6.025 1.00 16.04 71 THR A CA 1
ATOM 517 C C . THR A 1 70 ? 71.342 1.500 7.115 1.00 19.69 71 THR A C 1
ATOM 518 O O . THR A 1 70 ? 70.763 1.826 8.163 1.00 18.50 71 THR A O 1
ATOM 522 N N . MET A 1 71 ? 72.607 1.802 6.851 1.00 18.34 72 MET A N 1
ATOM 523 C CA . MET A 1 71 ? 73.474 2.474 7.812 1.00 20.51 72 MET A CA 1
ATOM 524 C C . MET A 1 71 ? 73.257 3.970 7.757 1.00 17.80 72 MET A C 1
ATOM 525 O O . MET A 1 71 ? 73.138 4.636 8.786 1.00 17.26 72 MET A O 1
ATOM 530 N N . VAL A 1 72 ? 73.224 4.498 6.542 1.00 15.15 73 VAL A N 1
ATOM 531 C CA . VAL A 1 72 ? 72.914 5.892 6.348 1.00 15.48 73 VAL A CA 1
ATOM 532 C C . VAL A 1 72 ? 72.003 6.099 5.160 1.00 20.35 73 VAL A C 1
ATOM 533 O O . VAL A 1 72 ? 72.105 5.398 4.152 1.00 19.09 73 VAL A O 1
ATOM 537 N N . ARG A 1 73 ? 71.080 7.040 5.325 1.00 18.39 74 ARG A N 1
ATOM 538 C CA . ARG A 1 73 ? 70.128 7.407 4.296 1.00 19.33 74 ARG A CA 1
ATOM 539 C C . ARG A 1 73 ? 69.986 8.922 4.294 1.00 18.60 74 ARG A C 1
ATOM 540 O O . ARG A 1 73 ? 69.076 9.466 4.907 1.00 17.68 74 ARG A O 1
ATOM 548 N N . ARG A 1 74 ? 70.937 9.587 3.646 1.00 21.44 75 ARG A N 1
ATOM 549 C CA . ARG A 1 74 ? 70.924 11.026 3.460 1.00 16.31 75 ARG A CA 1
ATOM 550 C C . ARG A 1 74 ? 70.636 11.259 1.985 1.00 27.02 75 ARG A C 1
ATOM 551 O O . ARG A 1 74 ? 70.739 10.329 1.185 1.00 22.08 75 ARG A O 1
ATOM 559 N N . ASP A 1 75 ? 70.284 12.489 1.619 1.00 22.84 76 ASP A N 1
ATOM 560 C CA . ASP A 1 75 ? 70.101 12.827 0.209 1.00 24.10 76 ASP A CA 1
ATOM 561 C C . ASP A 1 75 ? 71.409 12.675 -0.605 1.00 23.21 76 ASP A C 1
ATOM 562 O O . ASP A 1 75 ? 71.374 12.278 -1.760 1.00 22.17 76 ASP A O 1
ATOM 567 N N . ASP A 1 76 ? 72.555 12.998 -0.009 1.00 18.09 77 ASP A N 1
ATOM 568 C CA . ASP A 1 76 ? 73.827 12.897 -0.720 1.00 14.36 77 ASP A CA 1
ATOM 569 C C . ASP A 1 76 ? 74.487 11.515 -0.636 1.00 16.79 77 ASP A C 1
ATOM 570 O O . ASP A 1 76 ? 75.511 11.283 -1.263 1.00 19.20 77 ASP A O 1
ATOM 575 N N . TYR A 1 77 ? 73.910 10.597 0.131 1.00 17.79 78 TYR A N 1
ATOM 576 C CA . TYR A 1 77 ? 74.571 9.311 0.375 1.00 17.08 78 TYR A CA 1
ATOM 577 C C . TYR A 1 77 ? 73.641 8.273 1.026 1.00 16.80 78 TYR A C 1
ATOM 578 O O . TYR A 1 77 ? 72.830 8.613 1.888 1.00 17.45 78 TYR A O 1
ATOM 587 N N . GLU A 1 78 ? 73.746 7.016 0.590 1.00 19.33 79 GLU A N 1
ATOM 588 C CA . GLU A 1 78 ? 73.000 5.913 1.205 1.00 15.32 79 GLU A CA 1
ATOM 589 C C . GLU A 1 78 ? 73.729 4.577 1.054 1.00 19.76 79 GLU A C 1
ATOM 590 O O . GLU A 1 78 ? 74.159 4.194 -0.043 1.00 15.25 79 GLU A O 1
ATOM 596 N N . ARG A 1 79 ? 73.869 3.868 2.170 1.00 16.29 80 ARG A N 1
ATOM 597 C CA . ARG A 1 79 ? 74.524 2.571 2.154 1.00 16.56 80 ARG A CA 1
ATOM 598 C C . ARG A 1 79 ? 73.718 1.561 2.969 1.00 17.80 80 ARG A C 1
ATOM 599 O O . ARG A 1 79 ? 73.200 1.874 4.038 1.00 19.87 80 ARG A O 1
ATOM 607 N N . ILE A 1 80 ? 73.614 0.351 2.453 1.00 12.00 81 ILE A N 1
ATOM 608 C CA . ILE A 1 80 ? 72.939 -0.711 3.160 1.00 15.89 81 ILE A CA 1
ATOM 609 C C . ILE A 1 80 ? 73.999 -1.781 3.352 1.00 19.73 81 ILE A C 1
ATOM 610 O O . ILE A 1 80 ? 74.883 -1.936 2.516 1.00 23.35 81 ILE A O 1
ATOM 615 N N . GLU A 1 81 ? 73.970 -2.460 4.491 1.00 18.61 82 GLU A N 1
ATOM 616 C CA . GLU A 1 81 ? 74.999 -3.455 4.783 1.00 16.35 82 GLU A CA 1
ATOM 617 C C . GLU A 1 81 ? 74.436 -4.780 5.267 1.00 18.53 82 GLU A C 1
ATOM 618 O O . GLU A 1 81 ? 73.304 -4.857 5.783 1.00 14.74 82 GLU A O 1
ATOM 624 N N . LYS A 1 82 ? 75.247 -5.819 5.099 1.00 13.88 83 LYS A N 1
ATOM 625 C CA . LYS A 1 82 ? 74.986 -7.112 5.694 1.00 17.44 83 LYS A CA 1
ATOM 626 C C . LYS A 1 82 ? 76.334 -7.759 5.917 1.00 20.07 83 LYS A C 1
ATOM 627 O O . LYS A 1 82 ? 77.159 -7.767 5.023 1.00 22.66 83 LYS A O 1
ATOM 633 N N . PRO A 1 83 ? 76.559 -8.322 7.110 1.00 22.40 84 PRO A N 1
ATOM 634 C CA . PRO A 1 83 ? 75.572 -8.513 8.172 1.00 20.78 84 PRO A CA 1
ATOM 635 C C . PRO A 1 83 ? 75.567 -7.410 9.218 1.00 21.54 84 PRO A C 1
ATOM 636 O O . PRO A 1 83 ? 76.612 -6.940 9.620 1.00 24.08 84 PRO A O 1
ATOM 640 N N . ASN A 1 84 ? 74.386 -7.012 9.665 1.00 23.25 85 ASN A N 1
ATOM 641 C CA . ASN A 1 84 ? 74.284 -6.239 10.881 1.00 22.84 85 ASN A CA 1
ATOM 642 C C . ASN A 1 84 ? 74.078 -7.254 11.992 1.00 20.10 85 ASN A C 1
ATOM 643 O O . ASN A 1 84 ? 72.960 -7.674 12.249 1.00 22.39 85 ASN A O 1
ATOM 648 N N . THR A 1 85 ? 75.174 -7.654 12.621 1.00 16.47 86 THR A N 1
ATOM 649 C CA . THR A 1 85 ? 75.227 -8.818 13.496 1.00 18.91 86 THR A CA 1
ATOM 650 C C . THR A 1 85 ? 74.364 -8.696 14.762 1.00 19.46 86 THR A C 1
ATOM 651 O O . THR A 1 85 ? 74.358 -7.661 15.427 1.00 18.50 86 THR A O 1
ATOM 655 N N . ARG A 1 86 ? 73.637 -9.769 15.068 1.00 19.53 87 ARG A N 1
ATOM 656 C CA . ARG A 1 86 ? 72.828 -9.911 16.284 1.00 19.47 87 ARG A CA 1
ATOM 657 C C . ARG A 1 86 ? 72.892 -11.374 16.666 1.00 19.44 87 ARG A C 1
ATOM 658 O O . ARG A 1 86 ? 72.948 -12.228 15.786 1.00 16.19 87 ARG A O 1
ATOM 666 N N . GLY A 1 87 ? 72.858 -11.670 17.965 1.00 20.54 88 GLY A N 1
ATOM 667 C CA . GLY A 1 87 ? 72.966 -13.042 18.430 1.00 12.91 88 GLY A CA 1
ATOM 668 C C . GLY A 1 87 ? 71.709 -13.881 18.184 1.00 16.12 88 GLY A C 1
ATOM 669 O O . GLY A 1 87 ? 70.597 -13.474 18.512 1.00 16.77 88 GLY A O 1
ATOM 670 N N . LYS A 1 88 ? 71.900 -15.053 17.597 1.00 11.51 89 LYS A N 1
ATOM 671 C CA . LYS A 1 88 ? 70.833 -16.017 17.376 1.00 14.13 89 LYS A CA 1
ATOM 672 C C . LYS A 1 88 ? 71.256 -17.308 18.068 1.00 19.46 89 LYS A C 1
ATOM 673 O O . LYS A 1 88 ? 71.986 -18.136 17.494 1.00 16.31 89 LYS A O 1
ATOM 679 N N . THR A 1 89 ? 70.811 -17.442 19.319 1.00 17.15 90 THR A N 1
ATOM 680 C CA . THR A 1 89 ? 71.310 -18.439 20.255 1.00 13.69 90 THR A CA 1
ATOM 681 C C . THR A 1 89 ? 70.876 -18.042 21.652 1.00 16.42 90 THR A C 1
ATOM 682 O O . THR A 1 89 ? 70.690 -16.858 21.931 1.00 20.12 90 THR A O 1
ATOM 686 N N . LEU A 1 90 ? 70.690 -19.021 22.530 1.00 17.96 91 LEU A N 1
ATOM 687 C CA . LEU A 1 90 ? 70.399 -18.697 23.923 1.00 16.27 91 LEU A CA 1
ATOM 688 C C . LEU A 1 90 ? 71.484 -17.717 24.334 1.00 21.37 91 LEU A C 1
ATOM 689 O O . LEU A 1 90 ? 72.662 -17.899 23.986 1.00 18.18 91 LEU A O 1
ATOM 694 N N . GLY A 1 91 ? 71.090 -16.658 25.032 1.00 18.99 92 GLY A N 1
ATOM 695 C CA . GLY A 1 91 ? 72.033 -15.614 25.394 1.00 19.03 92 GLY A CA 1
ATOM 696 C C . GLY A 1 91 ? 72.008 -14.469 24.399 1.00 16.51 92 GLY A C 1
ATOM 697 O O . GLY A 1 91 ? 72.502 -13.381 24.676 1.00 16.98 92 GLY A O 1
ATOM 698 N N . GLY A 1 92 ? 71.427 -14.714 23.233 1.00 17.01 93 GLY A N 1
ATOM 699 C CA . GLY A 1 92 ? 71.268 -13.671 22.243 1.00 20.81 93 GLY A CA 1
ATOM 700 C C . GLY A 1 92 ? 72.586 -12.994 21.932 1.00 16.95 93 GLY A C 1
ATOM 701 O O . GLY A 1 92 ? 73.621 -13.646 21.783 1.00 18.60 93 GLY A O 1
ATOM 702 N N . SER A 1 93 ? 72.560 -11.676 21.861 1.00 14.68 94 SER A N 1
ATOM 703 C CA . SER A 1 93 ? 73.765 -10.941 21.495 1.00 13.43 94 SER A CA 1
ATOM 704 C C . SER A 1 93 ? 74.838 -10.927 22.575 1.00 19.42 94 SER A C 1
ATOM 705 O O . SER A 1 93 ? 75.986 -10.614 22.277 1.00 22.87 94 SER A O 1
ATOM 708 N N . SER A 1 94 ? 74.488 -11.263 23.819 1.00 18.55 95 SER A N 1
ATOM 709 C CA . SER A 1 94 ? 75.515 -11.431 24.865 1.00 17.68 95 SER A CA 1
ATOM 710 C C . SER A 1 94 ? 76.388 -12.679 24.602 1.00 18.93 95 SER A C 1
ATOM 711 O O . SER A 1 94 ? 77.428 -12.876 25.226 1.00 21.76 95 SER A O 1
ATOM 714 N N . SER A 1 95 ? 75.948 -13.521 23.677 1.00 18.87 96 SER A N 1
ATOM 715 C CA . SER A 1 95 ? 76.726 -14.682 23.251 1.00 16.60 96 SER A CA 1
ATOM 716 C C . SER A 1 95 ? 77.686 -14.416 22.093 1.00 15.91 96 SER A C 1
ATOM 717 O O . SER A 1 95 ? 78.506 -15.278 21.761 1.00 21.67 96 SER A O 1
ATOM 720 N N . LEU A 1 96 ? 77.590 -13.255 21.454 1.00 16.83 97 LEU A N 1
ATOM 721 C CA . LEU A 1 96 ? 78.562 -12.949 20.402 1.00 20.73 97 LEU A CA 1
ATOM 722 C C . LEU A 1 96 ? 79.175 -11.545 20.471 1.00 18.25 97 LEU A C 1
ATOM 723 O O . LEU A 1 96 ? 79.868 -11.135 19.538 1.00 16.19 97 LEU A O 1
ATOM 728 N N . ASN A 1 97 ? 78.939 -10.833 21.575 1.00 17.60 98 ASN A N 1
ATOM 729 C CA . ASN A 1 97 ? 79.396 -9.440 21.710 1.00 17.61 98 ASN A CA 1
ATOM 730 C C . ASN A 1 97 ? 80.863 -9.313 22.116 1.00 18.96 98 ASN A C 1
ATOM 731 O O . ASN A 1 97 ? 81.548 -10.330 22.275 1.00 20.35 98 ASN A O 1
ATOM 736 N N . TYR A 1 98 ? 81.362 -8.078 22.240 1.00 19.87 99 TYR A N 1
ATOM 737 C CA . TYR A 1 98 ? 82.792 -7.869 22.519 1.00 19.44 99 TYR A CA 1
ATOM 738 C C . TYR A 1 98 ? 83.091 -7.437 23.973 1.00 21.88 99 TYR A C 1
ATOM 739 O O . TYR A 1 98 ? 84.051 -6.704 24.261 1.00 16.73 99 TYR A O 1
ATOM 748 N N . PHE A 1 99 ? 82.224 -7.897 24.870 1.00 16.08 100 PHE A N 1
ATOM 749 C CA . PHE A 1 99 ? 82.552 -8.094 26.284 1.00 19.73 100 PHE A CA 1
ATOM 750 C C . PHE A 1 99 ? 82.564 -6.871 27.186 1.00 19.57 100 PHE A C 1
ATOM 751 O O . PHE A 1 99 ? 82.313 -7.004 28.384 1.00 23.14 100 PHE A O 1
ATOM 759 N N . THR A 1 100 ? 82.875 -5.702 26.633 1.00 18.38 101 THR A N 1
ATOM 760 C CA . THR A 1 100 ? 83.023 -4.503 27.450 1.00 20.10 101 THR A CA 1
ATOM 761 C C . THR A 1 100 ? 81.814 -4.262 28.348 1.00 21.81 101 THR A C 1
ATOM 762 O O . THR A 1 100 ? 80.663 -4.429 27.940 1.00 19.66 101 THR A O 1
ATOM 766 N N . TRP A 1 101 ? 82.102 -3.893 29.590 1.00 20.61 102 TRP A N 1
ATOM 767 C CA . TRP A 1 101 ? 81.081 -3.728 30.612 1.00 17.49 102 TRP A CA 1
ATOM 768 C C . TRP A 1 101 ? 81.252 -2.357 31.211 1.00 18.33 102 TRP A C 1
ATOM 769 O O . TRP A 1 101 ? 82.183 -2.127 31.990 1.00 18.09 102 TRP A O 1
ATOM 780 N N . VAL A 1 102 ? 80.338 -1.459 30.850 1.00 13.54 103 VAL A N 1
ATOM 781 C CA . VAL A 1 102 ? 80.459 -0.053 31.173 1.00 15.07 103 VAL A CA 1
ATOM 782 C C . VAL A 1 102 ? 79.050 0.549 31.175 1.00 19.91 103 VAL A C 1
ATOM 783 O O . VAL A 1 102 ? 78.295 0.348 30.240 1.00 19.80 103 VAL A O 1
ATOM 787 N N . PRO A 1 103 ? 78.671 1.239 32.263 1.00 21.92 104 PRO A N 1
ATOM 788 C CA . PRO A 1 103 ? 77.282 1.687 32.402 1.00 21.12 104 PRO A CA 1
ATOM 789 C C . PRO A 1 103 ? 76.926 2.939 31.611 1.00 25.11 104 PRO A C 1
ATOM 790 O O . PRO A 1 103 ? 75.876 2.950 30.963 1.00 19.41 104 PRO A O 1
ATOM 794 N N . GLY A 1 104 ? 77.759 3.978 31.687 1.00 20.45 105 GLY A N 1
ATOM 795 C CA . GLY A 1 104 ? 77.418 5.257 31.103 1.00 20.80 105 GLY A CA 1
ATOM 796 C C . GLY A 1 104 ? 77.376 6.408 32.100 1.00 27.09 105 GLY A C 1
ATOM 797 O O . GLY A 1 104 ? 77.647 6.240 33.285 1.00 25.80 105 GLY A O 1
ATOM 798 N N . HIS A 1 105 ? 77.004 7.585 31.615 1.00 17.12 106 HIS A N 1
ATOM 799 C CA . HIS A 1 105 ? 77.171 8.809 32.373 1.00 26.56 106 HIS A CA 1
ATOM 800 C C . HIS A 1 105 ? 75.899 9.124 33.150 1.00 24.12 106 HIS A C 1
ATOM 801 O O . HIS A 1 105 ? 74.804 8.992 32.632 1.00 20.01 106 HIS A O 1
ATOM 808 N N . LYS A 1 106 ? 76.065 9.508 34.409 1.00 21.10 107 LYS A N 1
ATOM 809 C CA . LYS A 1 106 ? 74.948 9.833 35.289 1.00 19.74 107 LYS A CA 1
ATOM 810 C C . LYS A 1 106 ? 73.978 10.868 34.699 1.00 19.63 107 LYS A C 1
ATOM 811 O O . LYS A 1 106 ? 72.768 10.724 34.802 1.00 21.24 107 LYS A O 1
ATOM 817 N N . ALA A 1 107 ? 74.506 11.909 34.077 1.00 18.83 108 ALA A N 1
ATOM 818 C CA . ALA A 1 107 ? 73.652 12.957 33.546 1.00 24.52 108 ALA A CA 1
ATOM 819 C C . ALA A 1 107 ? 72.704 12.400 32.490 1.00 25.19 108 ALA A C 1
ATOM 820 O O . ALA A 1 107 ? 71.585 12.886 32.319 1.00 23.30 108 ALA A O 1
ATOM 822 N N . THR A 1 108 ? 73.158 11.377 31.782 1.00 22.10 109 THR A N 1
ATOM 823 C CA . THR A 1 108 ? 72.369 10.822 30.696 1.00 21.57 109 THR A CA 1
ATOM 824 C C . THR A 1 108 ? 71.216 9.992 31.241 1.00 22.55 109 THR A C 1
ATOM 825 O O . THR A 1 108 ? 70.070 10.113 30.792 1.00 26.17 109 THR A O 1
ATOM 829 N N . PHE A 1 109 ? 71.510 9.165 32.233 1.00 24.77 110 PHE A N 1
ATOM 830 C CA . PHE A 1 109 ? 70.479 8.334 32.827 1.00 23.10 110 PHE A CA 1
ATOM 831 C C . PHE A 1 109 ? 69.478 9.200 33.590 1.00 24.09 110 PHE A C 1
ATOM 832 O O . PHE A 1 109 ? 68.290 8.905 33.621 1.00 24.13 110 PHE A O 1
ATOM 840 N N . ASP A 1 110 ? 69.959 10.281 34.188 1.00 19.54 111 ASP A N 1
ATOM 841 C CA . ASP A 1 110 ? 69.069 11.204 34.856 1.00 22.47 111 ASP A CA 1
ATOM 842 C C . ASP A 1 110 ? 68.014 11.736 33.901 1.00 21.49 111 ASP A C 1
ATOM 843 O O . ASP A 1 110 ? 66.902 12.027 34.319 1.00 22.87 111 ASP A O 1
ATOM 848 N N . GLN A 1 111 ? 68.352 11.868 32.619 1.00 24.45 112 GLN A N 1
ATOM 849 C CA A GLN A 1 111 ? 67.394 12.390 31.648 0.48 21.76 112 GLN A CA 1
ATOM 850 C CA B GLN A 1 111 ? 67.398 12.391 31.644 0.52 21.76 112 GLN A CA 1
ATOM 851 C C . GLN A 1 111 ? 66.351 11.348 31.256 1.00 21.71 112 GLN A C 1
ATOM 852 O O . GLN A 1 111 ? 65.366 11.670 30.614 1.00 28.71 112 GLN A O 1
ATOM 863 N N . TRP A 1 112 ? 66.562 10.098 31.651 1.00 17.73 113 TRP A N 1
ATOM 864 C CA . TRP A 1 112 ? 65.514 9.101 31.447 1.00 24.09 113 TRP A CA 1
ATOM 865 C C . TRP A 1 112 ? 64.254 9.505 32.225 1.00 23.92 113 TRP A C 1
ATOM 866 O O . TRP A 1 112 ? 63.150 9.049 31.923 1.00 20.75 113 TRP A O 1
ATOM 877 N N . GLU A 1 113 ? 64.419 10.380 33.215 1.00 22.41 114 GLU A N 1
ATOM 878 C CA . GLU A 1 113 ? 63.288 10.788 34.036 1.00 29.37 114 GLU A CA 1
ATOM 879 C C . GLU A 1 113 ? 62.107 11.256 33.187 1.00 22.00 114 GLU A C 1
ATOM 880 O O . GLU A 1 113 ? 60.953 11.007 33.517 1.00 20.43 114 GLU A O 1
ATOM 886 N N . GLU A 1 114 ? 62.417 11.946 32.097 1.00 26.74 115 GLU A N 1
ATOM 887 C CA . GLU A 1 114 ? 61.408 12.477 31.190 1.00 25.59 115 GLU A CA 1
ATOM 888 C C . GLU A 1 114 ? 60.542 11.374 30.605 1.00 23.68 115 GLU A C 1
ATOM 889 O O . GLU A 1 114 ? 59.420 11.615 30.170 1.00 25.41 115 GLU A O 1
ATOM 895 N N . PHE A 1 115 ? 61.069 10.156 30.599 1.00 21.86 116 PHE A N 1
ATOM 896 C CA . PHE A 1 115 ? 60.338 9.034 30.040 1.00 17.72 116 PHE A CA 1
ATOM 897 C C . PHE A 1 115 ? 59.820 8.112 31.128 1.00 21.85 116 PHE A C 1
ATOM 898 O O . PHE A 1 115 ? 58.706 7.607 31.037 1.00 22.22 116 PHE A O 1
ATOM 906 N N . GLY A 1 116 ? 60.628 7.884 32.160 1.00 22.70 117 GLY A N 1
ATOM 907 C CA . GLY A 1 116 ? 60.295 6.863 33.141 1.00 26.57 117 GLY A CA 1
ATOM 908 C C . GLY A 1 116 ? 60.032 7.354 34.547 1.00 27.58 117 GLY A C 1
ATOM 909 O O . GLY A 1 116 ? 59.749 6.550 35.441 1.00 22.66 117 GLY A O 1
ATOM 910 N N . GLY A 1 117 ? 60.115 8.668 34.744 1.00 23.22 118 GLY A N 1
ATOM 911 C CA . GLY A 1 117 ? 59.979 9.237 36.072 1.00 22.30 118 GLY A CA 1
ATOM 912 C C . GLY A 1 117 ? 61.199 8.913 36.916 1.00 26.84 118 GLY A C 1
ATOM 913 O O . GLY A 1 117 ? 62.182 8.343 36.432 1.00 19.44 118 GLY A O 1
ATOM 914 N N . LYS A 1 118 ? 61.127 9.261 38.195 1.00 25.86 119 LYS A N 1
ATOM 915 C CA . LYS A 1 118 ? 62.296 9.214 39.069 1.00 24.51 119 LYS A CA 1
ATOM 916 C C . LYS A 1 118 ? 62.971 7.848 39.146 1.00 18.46 119 LYS A C 1
ATOM 917 O O . LYS A 1 118 ? 64.188 7.763 39.247 1.00 23.86 119 LYS A O 1
ATOM 923 N N . GLU A 1 119 ? 62.195 6.776 39.120 1.00 18.97 120 GLU A N 1
ATOM 924 C CA . GLU A 1 119 ? 62.787 5.453 39.301 1.00 17.11 120 GLU A CA 1
ATOM 925 C C . GLU A 1 119 ? 63.706 5.058 38.135 1.00 20.72 120 GLU A C 1
ATOM 926 O O . GLU A 1 119 ? 64.500 4.114 38.235 1.00 19.47 120 GLU A O 1
ATOM 932 N N . TRP A 1 120 ? 63.603 5.769 37.020 1.00 16.20 121 TRP A N 1
ATOM 933 C CA . TRP A 1 120 ? 64.532 5.530 35.920 1.00 20.45 121 TRP A CA 1
ATOM 934 C C . TRP A 1 120 ? 65.565 6.650 35.809 1.00 24.47 121 TRP A C 1
ATOM 935 O O . TRP A 1 120 ? 65.712 7.257 34.753 1.00 28.59 121 TRP A O 1
ATOM 946 N N . THR A 1 121 ? 66.257 6.935 36.906 1.00 20.30 122 THR A N 1
ATOM 947 C CA . THR A 1 121 ? 67.363 7.895 36.895 1.00 21.91 122 THR A CA 1
ATOM 948 C C . THR A 1 121 ? 68.619 7.229 37.467 1.00 23.59 122 THR A C 1
ATOM 949 O O . THR A 1 121 ? 68.564 6.086 37.930 1.00 26.19 122 THR A O 1
ATOM 953 N N . TRP A 1 122 ? 69.747 7.931 37.432 1.00 22.34 123 TRP A N 1
ATOM 954 C CA . TRP A 1 122 ? 71.009 7.329 37.843 1.00 20.53 123 TRP A CA 1
ATOM 955 C C . TRP A 1 122 ? 70.960 6.574 39.190 1.00 20.69 123 TRP A C 1
ATOM 956 O O . TRP A 1 122 ? 71.091 5.336 39.232 1.00 22.27 123 TRP A O 1
ATOM 967 N N . ASP A 1 123 ? 70.775 7.299 40.287 1.00 21.28 124 ASP A N 1
ATOM 968 C CA . ASP A 1 123 ? 70.878 6.676 41.617 1.00 20.41 124 ASP A CA 1
ATOM 969 C C . ASP A 1 123 ? 70.010 5.416 41.798 1.00 24.06 124 ASP A C 1
ATOM 970 O O . ASP A 1 123 ? 70.526 4.352 42.160 1.00 23.95 124 ASP A O 1
ATOM 975 N N . PRO A 1 124 ? 68.697 5.522 41.536 1.00 19.15 125 PRO A N 1
ATOM 976 C CA . PRO A 1 124 ? 67.845 4.328 41.637 1.00 23.83 125 PRO A CA 1
ATOM 977 C C . PRO A 1 124 ? 68.304 3.176 40.745 1.00 19.67 125 PRO A C 1
ATOM 978 O O . PRO A 1 124 ? 68.106 2.036 41.114 1.00 27.57 125 PRO A O 1
ATOM 982 N N . LEU A 1 125 ? 68.924 3.464 39.607 1.00 23.17 126 LEU A N 1
ATOM 983 C CA . LEU A 1 125 ? 69.343 2.412 38.679 1.00 22.31 126 LEU A CA 1
ATOM 984 C C . LEU A 1 125 ? 70.706 1.772 39.009 1.00 22.43 126 LEU A C 1
ATOM 985 O O . LEU A 1 125 ? 70.974 0.624 38.629 1.00 21.70 126 LEU A O 1
ATOM 990 N N . VAL A 1 126 ? 71.568 2.506 39.711 1.00 21.76 127 VAL A N 1
ATOM 991 C CA . VAL A 1 126 ? 72.867 1.960 40.118 1.00 19.40 127 VAL A CA 1
ATOM 992 C C . VAL A 1 126 ? 72.850 0.497 40.575 1.00 21.51 127 VAL A C 1
ATOM 993 O O . VAL A 1 126 ? 73.655 -0.301 40.103 1.00 23.56 127 VAL A O 1
ATOM 997 N N . PRO A 1 127 ? 71.956 0.145 41.511 1.00 21.25 128 PRO A N 1
ATOM 998 C CA . PRO A 1 127 ? 71.925 -1.253 41.961 1.00 25.23 128 PRO A CA 1
ATOM 999 C C . PRO A 1 127 ? 71.572 -2.204 40.830 1.00 20.04 128 PRO A C 1
ATOM 1000 O O . PRO A 1 127 ? 72.149 -3.287 40.737 1.00 24.10 128 PRO A O 1
ATOM 1004 N N . TYR A 1 128 ? 70.649 -1.797 39.968 1.00 22.33 129 TYR A N 1
ATOM 1005 C CA . TYR A 1 128 ? 70.299 -2.616 38.815 1.00 25.49 129 TYR A CA 1
ATOM 1006 C C . TYR A 1 128 ? 71.454 -2.730 37.812 1.00 20.59 129 TYR A C 1
ATOM 1007 O O . TYR A 1 128 ? 71.592 -3.760 37.148 1.00 24.07 129 TYR A O 1
ATOM 1016 N N . LEU A 1 129 ? 72.292 -1.689 37.721 1.00 18.02 130 LEU A N 1
ATOM 1017 C CA . LEU A 1 129 ? 73.507 -1.738 36.889 1.00 19.53 130 LEU A CA 1
ATOM 1018 C C . LEU A 1 129 ? 74.560 -2.704 37.461 1.00 19.20 130 LEU A C 1
ATOM 1019 O O . LEU A 1 129 ? 75.502 -3.099 36.777 1.00 19.53 130 LEU A O 1
ATOM 1024 N N . ARG A 1 130 ? 74.400 -3.086 38.723 1.00 19.45 131 ARG A N 1
ATOM 1025 C CA . ARG A 1 130 ? 75.403 -3.910 39.378 1.00 15.36 131 ARG A CA 1
ATOM 1026 C C . ARG A 1 130 ? 74.899 -5.312 39.725 1.00 22.43 131 ARG A C 1
ATOM 1027 O O . ARG A 1 130 ? 75.687 -6.243 39.900 1.00 21.13 131 ARG A O 1
ATOM 1035 N N . LYS A 1 131 ? 73.584 -5.477 39.785 1.00 19.17 132 LYS A N 1
ATOM 1036 C CA . LYS A 1 131 ? 73.019 -6.728 40.283 1.00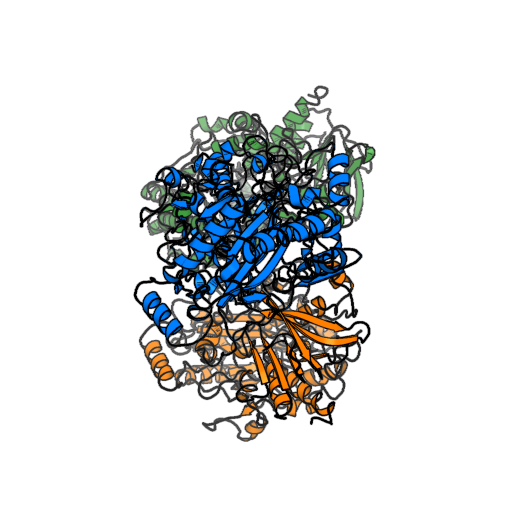 22.95 132 LYS A CA 1
ATOM 1037 C C . LYS A 1 131 ? 73.453 -7.993 39.529 1.00 25.02 132 LYS A C 1
ATOM 1038 O O . LYS A 1 131 ? 73.673 -9.036 40.148 1.00 22.75 132 LYS A O 1
ATOM 1044 N N . SER A 1 132 ? 73.563 -7.912 38.203 1.00 19.19 133 SER A N 1
ATOM 1045 C CA . SER A 1 132 ? 73.826 -9.095 37.387 1.00 14.87 133 SER A CA 1
ATOM 1046 C C . SER A 1 132 ? 75.232 -9.680 37.568 1.00 19.26 133 SER A C 1
ATOM 1047 O O . SER A 1 132 ? 75.472 -10.852 37.290 1.00 17.57 133 SER A O 1
ATOM 1050 N N . ALA A 1 133 ? 76.165 -8.841 38.006 1.00 21.68 134 ALA A N 1
ATOM 1051 C CA . ALA A 1 133 ? 77.581 -9.168 37.953 1.00 19.65 134 ALA A CA 1
ATOM 1052 C C . ALA A 1 133 ? 78.145 -9.609 39.303 1.00 23.16 134 ALA A C 1
ATOM 1053 O O . ALA A 1 133 ? 77.740 -9.103 40.356 1.00 20.08 134 ALA A O 1
ATOM 1055 N N . THR A 1 134 ? 79.088 -10.547 39.248 1.00 21.20 135 THR A N 1
ATOM 1056 C CA . THR A 1 134 ? 80.011 -10.759 40.346 1.00 21.15 135 THR A CA 1
ATOM 1057 C C . THR A 1 134 ? 81.400 -10.335 39.888 1.00 23.63 135 THR A C 1
ATOM 1058 O O . THR A 1 134 ? 82.001 -10.979 39.018 1.00 27.36 135 THR A O 1
ATOM 1062 N N . TYR A 1 135 ? 81.895 -9.242 40.464 1.00 20.08 136 TYR A N 1
ATOM 1063 C CA . TYR A 1 135 ? 83.235 -8.710 40.169 1.00 19.86 136 TYR A CA 1
ATOM 1064 C C . TYR A 1 135 ? 84.372 -9.557 40.742 1.00 24.76 136 TYR A C 1
ATOM 1065 O O . TYR A 1 135 ? 84.326 -9.966 41.915 1.00 26.34 136 TYR A O 1
ATOM 1074 N N . HIS A 1 136 ? 85.399 -9.782 39.920 1.00 26.32 137 HIS A N 1
ATOM 1075 C CA . HIS A 1 136 ? 86.677 -10.357 40.364 1.00 26.90 137 HIS A CA 1
ATOM 1076 C C . HIS A 1 136 ? 87.877 -9.453 40.038 1.00 28.22 137 HIS A C 1
ATOM 1077 O O . HIS A 1 136 ? 87.881 -8.754 39.025 1.00 30.77 137 HIS A O 1
ATOM 1084 N N . ASP A 1 137 ? 88.898 -9.499 40.895 1.00 27.33 138 ASP A N 1
ATOM 1085 C CA . ASP A 1 137 ? 90.194 -8.860 40.644 1.00 26.22 138 ASP A CA 1
ATOM 1086 C C . ASP A 1 137 ? 91.262 -9.799 41.197 1.00 29.98 138 ASP A C 1
ATOM 1087 O O . ASP A 1 137 ? 91.930 -9.473 42.173 1.00 28.21 138 ASP A O 1
ATOM 1092 N N . ASP A 1 138 ? 91.390 -10.984 40.597 1.00 29.92 139 ASP A N 1
ATOM 1093 C CA . ASP A 1 138 ? 92.372 -11.979 41.054 1.00 31.64 139 ASP A CA 1
ATOM 1094 C C . ASP A 1 138 ? 93.800 -11.427 41.174 1.00 34.29 139 ASP A C 1
ATOM 1095 O O . ASP A 1 138 ? 94.430 -11.583 42.211 1.00 40.72 139 ASP A O 1
ATOM 1100 N N . PRO A 1 139 ? 94.330 -10.804 40.104 1.00 42.08 140 PRO A N 1
ATOM 1101 C CA . PRO A 1 139 ? 95.712 -10.310 40.213 1.00 36.24 140 PRO A CA 1
ATOM 1102 C C . PRO A 1 139 ? 95.832 -9.087 41.115 1.00 25.43 140 PRO A C 1
ATOM 1103 O O . PRO A 1 139 ? 96.907 -8.515 41.212 1.00 37.89 140 PRO A O 1
ATOM 1107 N N . ARG A 1 140 ? 94.743 -8.678 41.755 1.00 30.11 141 ARG A N 1
ATOM 1108 C CA . ARG A 1 140 ? 94.817 -7.609 42.753 1.00 34.15 141 ARG A CA 1
ATOM 1109 C C . ARG A 1 140 ? 95.439 -6.313 42.195 1.00 37.17 141 ARG A C 1
ATOM 1110 O O . ARG A 1 140 ? 96.218 -5.648 42.875 1.00 34.15 141 ARG A O 1
ATOM 1118 N N . LEU A 1 141 ? 95.066 -5.949 40.966 1.00 31.47 142 LEU A N 1
ATOM 1119 C CA . LEU A 1 141 ? 95.671 -4.821 40.264 1.00 22.64 142 LEU A CA 1
ATOM 1120 C C . LEU A 1 141 ? 94.913 -3.508 40.446 1.00 27.59 142 LEU A C 1
ATOM 1121 O O . LEU A 1 141 ? 95.455 -2.426 40.189 1.00 28.36 142 LEU A O 1
ATOM 1126 N N . TYR A 1 142 ? 93.664 -3.583 40.883 1.00 20.96 143 TYR A N 1
ATOM 1127 C CA . TYR A 1 142 ? 92.844 -2.369 40.914 1.00 24.50 143 TYR A CA 1
ATOM 1128 C C . TYR A 1 142 ? 92.297 -2.041 42.294 1.00 24.25 143 TYR A C 1
ATOM 1129 O O . TYR A 1 142 ? 92.248 -2.892 43.179 1.00 25.20 143 TYR A O 1
ATOM 1138 N N . SER A 1 143 ? 91.884 -0.794 42.460 1.00 28.61 144 SER A N 1
ATOM 1139 C CA . SER A 1 143 ? 91.376 -0.310 43.731 1.00 21.57 144 SER A CA 1
ATOM 1140 C C . SER A 1 143 ? 90.298 -1.221 44.287 1.00 30.83 144 SER A C 1
ATOM 1141 O O . SER A 1 143 ? 89.388 -1.640 43.566 1.00 30.55 144 SER A O 1
ATOM 1144 N N . PRO A 1 144 ? 90.405 -1.548 45.581 1.00 30.36 145 PRO A N 1
ATOM 1145 C CA . PRO A 1 144 ? 89.384 -2.398 46.189 1.00 20.07 145 PRO A CA 1
ATOM 1146 C C . PRO A 1 144 ? 88.015 -1.718 46.199 1.00 22.89 145 PRO A C 1
ATOM 1147 O O . PRO A 1 144 ? 87.008 -2.405 46.331 1.00 24.77 145 PRO A O 1
ATOM 1151 N N . GLU A 1 145 ? 87.971 -0.396 46.049 1.00 23.85 146 GLU A N 1
ATOM 1152 C CA . GLU A 1 145 ? 86.693 0.306 45.932 1.00 24.38 146 GLU A CA 1
ATOM 1153 C C . GLU A 1 145 ? 85.876 -0.266 44.765 1.00 26.74 146 GLU A C 1
ATOM 1154 O O . GLU A 1 145 ? 84.663 -0.384 44.853 1.00 34.42 146 GLU A O 1
ATOM 1160 N N . LEU A 1 146 ? 86.554 -0.633 43.680 1.00 29.91 147 LEU A N 1
ATOM 1161 C CA . LEU A 1 146 ? 85.891 -1.078 42.454 1.00 25.14 147 LEU A CA 1
ATOM 1162 C C . LEU A 1 146 ? 85.137 -2.391 42.627 1.00 29.44 147 LEU A C 1
ATOM 1163 O O . LEU A 1 146 ? 84.417 -2.827 41.720 1.00 24.27 147 LEU A O 1
ATOM 1168 N N . GLU A 1 147 ? 85.274 -3.035 43.783 1.00 30.28 148 GLU A N 1
ATOM 1169 C CA . GLU A 1 147 ? 84.540 -4.286 43.940 1.00 30.00 148 GLU A CA 1
ATOM 1170 C C . GLU A 1 147 ? 83.034 -4.061 44.096 1.00 21.57 148 GLU A C 1
ATOM 1171 O O . GLU A 1 147 ? 82.231 -4.993 43.966 1.00 28.18 148 GLU A O 1
ATOM 1177 N N . LYS A 1 148 ? 82.652 -2.807 44.310 1.00 26.61 149 LYS A N 1
ATOM 1178 C CA . LYS A 1 148 ? 81.238 -2.444 44.387 1.00 28.89 149 LYS A CA 1
ATOM 1179 C C . LYS A 1 148 ? 80.512 -2.572 43.042 1.00 32.04 149 LYS A C 1
ATOM 1180 O O . LYS A 1 148 ? 79.282 -2.431 42.984 1.00 28.02 149 LYS A O 1
ATOM 1186 N N . ILE A 1 149 ? 81.248 -2.807 41.955 1.00 26.21 150 ILE A N 1
ATOM 1187 C CA . ILE A 1 149 ? 80.571 -2.893 40.664 1.00 24.08 150 ILE A CA 1
ATOM 1188 C C . ILE A 1 149 ? 79.895 -4.239 40.438 1.00 25.85 150 ILE A C 1
ATOM 1189 O O . ILE A 1 149 ? 79.042 -4.352 39.571 1.00 23.66 150 ILE A O 1
ATOM 1194 N N . GLY A 1 150 ? 80.242 -5.232 41.257 1.00 31.00 151 GLY A N 1
ATOM 1195 C CA . GLY A 1 150 ? 79.558 -6.519 41.252 1.00 28.28 151 GLY A CA 1
ATOM 1196 C C . GLY A 1 150 ? 78.654 -6.752 42.463 1.00 27.68 151 GLY A C 1
ATOM 1197 O O . GLY A 1 150 ? 79.117 -6.785 43.597 1.00 28.78 151 GLY A O 1
ATOM 1198 N N . GLY A 1 151 ? 77.359 -6.936 42.218 1.00 27.61 152 GLY A N 1
ATOM 1199 C CA . GLY A 1 151 ? 76.388 -7.126 43.286 1.00 18.54 152 GLY A CA 1
ATOM 1200 C C . GLY A 1 151 ? 76.153 -8.586 43.673 1.00 29.41 152 GLY A C 1
ATOM 1201 O O . GLY A 1 151 ? 75.329 -8.866 44.544 1.00 29.93 152 GLY A O 1
ATOM 1202 N N . GLY A 1 152 ? 76.869 -9.516 43.040 1.00 22.79 153 GLY A N 1
ATOM 1203 C CA . GLY A 1 152 ? 76.692 -10.929 43.334 1.00 22.80 153 GLY A CA 1
ATOM 1204 C C . GLY A 1 152 ? 75.979 -11.761 42.273 1.00 29.41 153 GLY A C 1
ATOM 1205 O O . GLY A 1 152 ? 75.678 -12.933 42.505 1.00 22.33 153 GLY A O 1
ATOM 1206 N N . GLY A 1 153 ? 75.724 -11.172 41.106 1.00 25.13 154 GLY A N 1
ATOM 1207 C CA . GLY A 1 153 ? 74.989 -11.854 40.058 1.00 20.68 154 GLY A CA 1
ATOM 1208 C C . GLY A 1 153 ? 75.764 -12.953 39.347 1.00 26.56 154 GLY A C 1
ATOM 1209 O O . GLY A 1 153 ? 76.970 -13.090 39.531 1.00 24.86 154 GLY A O 1
ATOM 1210 N N . PRO A 1 154 ? 75.072 -13.730 38.496 1.00 24.80 155 PRO A N 1
ATOM 1211 C CA . PRO A 1 154 ? 75.665 -14.914 37.877 1.00 20.03 155 PRO A CA 1
ATOM 1212 C C . PRO A 1 154 ? 76.495 -14.592 36.630 1.00 23.09 155 PRO A C 1
ATOM 1213 O O . PRO A 1 154 ? 76.873 -15.518 35.922 1.00 24.07 155 PRO A O 1
ATOM 1217 N N . ILE A 1 155 ? 76.785 -13.318 36.375 1.00 22.42 156 ILE A N 1
ATOM 1218 C CA . ILE A 1 155 ? 77.668 -12.961 35.265 1.00 22.44 156 ILE A CA 1
ATOM 1219 C C . ILE A 1 155 ? 79.032 -12.490 35.744 1.00 23.99 156 ILE A C 1
ATOM 1220 O O . ILE A 1 155 ? 79.179 -11.337 36.160 1.00 19.44 156 ILE A O 1
ATOM 1225 N N . PRO A 1 156 ? 80.034 -13.390 35.692 1.00 22.98 157 PRO A N 1
ATOM 1226 C CA . PRO A 1 156 ? 81.376 -13.051 36.166 1.00 24.13 157 PRO A CA 1
ATOM 1227 C C . PRO A 1 156 ? 82.010 -11.961 35.298 1.00 24.34 157 PRO A C 1
ATOM 1228 O O . PRO A 1 156 ? 82.024 -12.065 34.071 1.00 28.24 157 PRO A O 1
ATOM 1232 N N . ILE A 1 157 ? 82.493 -10.907 35.946 1.00 20.54 158 ILE A N 1
ATOM 1233 C CA . ILE A 1 157 ? 83.135 -9.797 35.260 1.00 22.30 158 ILE A CA 1
ATOM 1234 C C . ILE A 1 157 ? 84.452 -9.481 35.938 1.00 29.73 158 ILE A C 1
ATOM 1235 O O . ILE A 1 157 ? 84.628 -9.690 37.153 1.00 22.08 158 ILE A O 1
ATOM 1240 N N . SER A 1 158 ? 85.367 -8.933 35.155 1.00 28.25 159 SER A N 1
ATOM 1241 C CA . SER A 1 158 ? 86.680 -8.571 35.660 1.00 24.46 159 SER A CA 1
ATOM 1242 C C . SER A 1 158 ? 87.263 -7.509 34.753 1.00 25.76 159 SER A C 1
ATOM 1243 O O . SER A 1 158 ? 86.885 -7.421 33.582 1.00 25.17 159 SER A O 1
ATOM 1246 N N . HIS A 1 159 ? 88.162 -6.690 35.285 1.00 20.21 160 HIS A N 1
ATOM 1247 C CA . HIS A 1 159 ? 89.017 -5.899 34.423 1.00 19.84 160 HIS A CA 1
ATOM 1248 C C . HIS A 1 159 ? 89.624 -6.880 33.445 1.00 27.15 160 HIS A C 1
ATOM 1249 O O . HIS A 1 159 ? 89.801 -8.054 33.783 1.00 20.29 160 HIS A O 1
ATOM 1256 N N . ALA A 1 160 ? 89.902 -6.418 32.228 1.00 21.44 161 ALA A N 1
ATOM 1257 C CA . ALA A 1 160 ? 90.503 -7.286 31.222 1.00 27.04 161 ALA A CA 1
ATOM 1258 C C . ALA A 1 160 ? 91.652 -8.067 31.854 1.00 25.01 161 ALA A C 1
ATOM 1259 O O . ALA A 1 160 ? 92.462 -7.500 32.597 1.00 21.69 161 ALA A O 1
ATOM 1261 N N . GLU A 1 161 ? 91.702 -9.366 31.580 1.00 25.23 162 GLU A N 1
ATOM 1262 C CA . GLU A 1 161 ? 92.819 -10.202 32.016 1.00 26.06 162 GLU A CA 1
ATOM 1263 C C . GLU A 1 161 ? 93.958 -9.902 31.059 1.00 25.37 162 GLU A C 1
ATOM 1264 O O . GLU A 1 161 ? 93.990 -10.416 29.939 1.00 20.53 162 GLU A O 1
ATOM 1270 N N . LEU A 1 162 ? 94.872 -9.033 31.499 1.00 16.26 163 LEU A N 1
ATOM 1271 C CA . LEU A 1 162 ? 95.839 -8.404 30.610 1.00 19.50 163 LEU A CA 1
ATOM 1272 C C . LEU A 1 162 ? 96.751 -9.387 29.883 1.00 30.13 163 LEU A C 1
ATOM 1273 O O . LEU A 1 162 ? 97.263 -10.328 30.487 1.00 32.42 163 LEU A O 1
ATOM 1278 N N . ILE A 1 163 ? 96.937 -9.168 28.582 1.00 23.33 164 ILE A N 1
ATOM 1279 C CA . ILE A 1 163 ? 97.909 -9.933 27.797 1.00 26.99 164 ILE A CA 1
ATOM 1280 C C . ILE A 1 163 ? 99.333 -9.443 28.089 1.00 27.79 164 ILE A C 1
ATOM 1281 O O . ILE A 1 163 ? 99.622 -8.262 27.880 1.00 23.91 164 ILE A O 1
ATOM 1286 N N . ASP A 1 164 ? 100.226 -10.330 28.543 1.00 29.00 165 ASP A N 1
ATOM 1287 C CA . ASP A 1 164 ? 101.594 -9.904 28.905 1.00 35.05 165 ASP A CA 1
ATOM 1288 C C . ASP A 1 164 ? 102.363 -9.182 27.783 1.00 27.56 165 ASP A C 1
ATOM 1289 O O . ASP A 1 164 ? 102.942 -8.118 28.001 1.00 25.92 165 ASP A O 1
ATOM 1294 N N . GLU A 1 165 ? 102.359 -9.774 26.594 1.00 28.73 166 GLU A N 1
ATOM 1295 C CA . GLU A 1 165 ? 103.033 -9.213 25.432 1.00 30.21 166 GLU A CA 1
ATOM 1296 C C . GLU A 1 165 ? 102.536 -7.814 25.064 1.00 29.18 166 GLU A C 1
ATOM 1297 O O . GLU A 1 165 ? 103.254 -7.044 24.429 1.00 35.09 166 GLU A O 1
ATOM 1303 N N . MET A 1 166 ? 101.319 -7.473 25.473 1.00 28.02 167 MET A N 1
ATOM 1304 C CA . MET A 1 166 ? 100.764 -6.151 25.170 1.00 25.04 167 MET A CA 1
ATOM 1305 C C . MET A 1 166 ? 101.085 -5.066 26.201 1.00 27.70 167 MET A C 1
ATOM 1306 O O . MET A 1 166 ? 100.664 -3.916 26.037 1.00 22.38 167 MET A O 1
ATOM 1311 N N . ALA A 1 167 ? 101.814 -5.423 27.259 1.00 18.99 168 ALA A N 1
ATOM 1312 C CA . ALA A 1 167 ? 102.199 -4.435 28.275 1.00 28.64 168 ALA A CA 1
ATOM 1313 C C . ALA A 1 167 ? 102.920 -3.190 27.710 1.00 21.55 168 ALA A C 1
ATOM 1314 O O . ALA A 1 167 ? 102.562 -2.060 28.055 1.00 28.82 168 ALA A O 1
ATOM 1316 N N . PRO A 1 168 ? 103.938 -3.389 26.853 1.00 22.46 169 PRO A N 1
ATOM 1317 C CA . PRO A 1 168 ? 104.598 -2.251 26.184 1.00 23.63 169 PRO A CA 1
ATOM 1318 C C . PRO A 1 168 ? 103.620 -1.370 25.383 1.00 26.84 169 PRO A C 1
ATOM 1319 O O . PRO A 1 168 ? 103.728 -0.138 25.379 1.00 20.38 169 PRO A O 1
ATOM 1323 N N . PHE A 1 169 ? 102.670 -2.012 24.715 1.00 27.19 170 PHE A N 1
ATOM 1324 C CA . PHE A 1 169 ? 101.599 -1.311 24.007 1.00 21.61 170 PHE A CA 1
ATOM 1325 C C . PHE A 1 169 ? 100.774 -0.472 24.985 1.00 23.74 170 PHE A C 1
ATOM 1326 O O . PHE A 1 169 ? 100.631 0.746 24.818 1.00 24.67 170 PHE A O 1
ATOM 1334 N N . ARG A 1 170 ? 100.269 -1.103 26.042 1.00 22.24 171 ARG A N 1
ATOM 1335 C CA . ARG A 1 170 ? 99.500 -0.350 27.038 1.00 19.73 171 ARG A CA 1
ATOM 1336 C C . ARG A 1 170 ? 100.286 0.820 27.624 1.00 22.24 171 ARG A C 1
ATOM 1337 O O . ARG A 1 170 ? 99.733 1.914 27.848 1.00 24.44 171 ARG A O 1
ATOM 1345 N N . GLU A 1 171 ? 101.571 0.593 27.882 1.00 23.63 172 GLU A N 1
ATOM 1346 C CA . GLU A 1 171 ? 102.408 1.618 28.514 1.00 29.43 172 GLU A CA 1
ATOM 1347 C C . GLU A 1 171 ? 102.604 2.824 27.587 1.00 20.59 172 GLU A C 1
ATOM 1348 O O . GLU A 1 171 ? 102.492 3.973 28.015 1.00 29.26 172 GLU A O 1
ATOM 1354 N N . ASN A 1 172 ? 102.862 2.563 26.309 1.00 23.91 173 ASN A N 1
ATOM 1355 C CA . ASN A 1 172 ? 102.966 3.645 25.325 1.00 25.99 173 ASN A CA 1
ATOM 1356 C C . ASN A 1 172 ? 101.667 4.426 25.069 1.00 25.43 173 ASN A C 1
ATOM 1357 O O . ASN A 1 172 ? 101.695 5.654 24.938 1.00 19.37 173 ASN A O 1
ATOM 1362 N N . LEU A 1 173 ? 100.542 3.711 25.037 1.00 18.98 174 LEU A N 1
ATOM 1363 C CA . LEU A 1 173 ? 99.234 4.314 24.822 1.00 18.90 174 LEU A CA 1
ATOM 1364 C C . LEU A 1 173 ? 98.913 5.215 25.993 1.00 19.05 174 LEU A C 1
ATOM 1365 O O . LEU A 1 173 ? 98.369 6.306 25.826 1.00 19.38 174 LEU A O 1
ATOM 1370 N N . THR A 1 174 ? 99.259 4.746 27.189 1.00 22.60 175 THR A N 1
ATOM 1371 C CA . THR A 1 174 ? 99.012 5.510 28.400 1.00 23.08 175 THR A CA 1
ATOM 1372 C C . THR A 1 174 ? 99.827 6.805 28.379 1.00 23.18 175 THR A C 1
ATOM 1373 O O . THR A 1 174 ? 99.294 7.901 28.619 1.00 20.54 175 THR A O 1
ATOM 1377 N N . LYS A 1 175 ? 101.110 6.672 28.058 1.00 19.60 176 LYS A N 1
ATOM 1378 C CA . LYS A 1 175 ? 102.007 7.826 27.948 1.00 25.59 176 LYS A CA 1
ATOM 1379 C C . LYS A 1 175 ? 101.460 8.828 26.921 1.00 29.75 176 LYS A C 1
ATOM 1380 O O . LYS A 1 175 ? 101.403 10.040 27.170 1.00 22.87 176 LYS A O 1
ATOM 1386 N N . ALA A 1 176 ? 101.050 8.306 25.765 1.00 24.44 177 ALA A N 1
ATOM 1387 C CA . ALA A 1 176 ? 100.538 9.145 24.691 1.00 26.41 177 ALA A CA 1
ATOM 1388 C C . ALA A 1 176 ? 99.327 9.939 25.170 1.00 24.81 177 ALA A C 1
ATOM 1389 O O . ALA A 1 176 ? 99.263 11.155 24.997 1.00 19.70 177 ALA A O 1
ATOM 1391 N N . TRP A 1 177 ? 98.388 9.234 25.802 1.00 19.20 178 TRP A N 1
ATOM 1392 C CA . TRP A 1 177 ? 97.158 9.829 26.309 1.00 18.68 178 TRP A CA 1
ATOM 1393 C C . TRP A 1 177 ? 97.422 10.981 27.271 1.00 21.58 178 TRP A C 1
ATOM 1394 O O . TRP A 1 177 ? 96.850 12.072 27.138 1.00 24.45 178 TRP A O 1
ATOM 1405 N N . LYS A 1 178 ? 98.264 10.729 28.264 1.00 17.80 179 LYS A N 1
ATOM 1406 C CA . LYS A 1 178 ? 98.627 11.774 29.227 1.00 28.52 179 LYS A CA 1
ATOM 1407 C C . LYS A 1 178 ? 99.371 12.927 28.548 1.00 26.99 179 LYS A C 1
ATOM 1408 O O . LYS A 1 178 ? 99.195 14.094 28.916 1.00 29.75 179 LYS A O 1
ATOM 1414 N N . SER A 1 179 ? 100.175 12.614 27.540 1.00 17.92 180 SER A N 1
ATOM 1415 C CA . SER A 1 179 ? 100.909 13.669 26.826 1.00 23.54 180 SER A CA 1
ATOM 1416 C C . SER A 1 179 ? 99.969 14.635 26.099 1.00 30.69 180 SER A C 1
ATOM 1417 O O . SER A 1 179 ? 100.327 15.788 25.842 1.00 25.84 180 SER A O 1
ATOM 1420 N N . MET A 1 180 ? 98.766 14.166 25.780 1.00 26.67 181 MET A N 1
ATOM 1421 C CA . MET A 1 180 ? 97.763 15.018 25.161 1.00 25.82 181 MET A CA 1
ATOM 1422 C C . MET A 1 180 ? 97.043 15.885 26.206 1.00 26.76 181 MET A C 1
ATOM 1423 O O . MET A 1 180 ? 96.248 16.747 25.862 1.00 24.19 181 MET A O 1
ATOM 1428 N N . GLY A 1 181 ? 97.313 15.653 27.485 1.00 28.10 182 GLY A N 1
ATOM 1429 C CA . GLY A 1 181 ? 96.658 16.433 28.521 1.00 19.97 182 GLY A CA 1
ATOM 1430 C C . GLY A 1 181 ? 95.276 15.905 28.878 1.00 29.11 182 GLY A C 1
ATOM 1431 O O . GLY A 1 181 ? 94.407 16.656 29.326 1.00 27.91 182 GLY A O 1
ATOM 1432 N N . GLN A 1 182 ? 95.065 14.609 28.660 1.00 26.84 183 GLN A N 1
ATOM 1433 C CA . GLN A 1 182 ? 93.805 13.950 29.006 1.00 20.02 183 GLN A CA 1
ATOM 1434 C C . GLN A 1 182 ? 94.032 13.056 30.213 1.00 24.33 183 GLN A C 1
ATOM 1435 O O . GLN A 1 182 ? 95.103 12.463 30.365 1.00 23.58 183 GLN A O 1
ATOM 1441 N N . PRO A 1 183 ? 93.012 12.943 31.067 1.00 26.97 184 PRO A N 1
ATOM 1442 C CA . PRO A 1 183 ? 93.151 12.234 32.339 1.00 23.87 184 PRO A CA 1
ATOM 1443 C C . PRO A 1 183 ? 93.109 10.728 32.161 1.00 29.25 184 PRO A C 1
ATOM 1444 O O . PRO A 1 183 ? 92.504 10.228 31.216 1.00 28.35 184 PRO A O 1
ATOM 1448 N N . LEU A 1 184 ? 93.781 10.028 33.063 1.00 29.97 185 LEU A N 1
ATOM 1449 C CA . LEU A 1 184 ? 93.542 8.618 33.307 1.00 27.37 185 LEU A CA 1
ATOM 1450 C C . LEU A 1 184 ? 92.373 8.497 34.297 1.00 31.91 185 LEU A C 1
ATOM 1451 O O . LEU A 1 184 ? 92.195 9.358 35.161 1.00 25.17 185 LEU A O 1
ATOM 1456 N N . ILE A 1 185 ? 91.577 7.438 34.182 1.00 20.46 186 ILE A N 1
ATOM 1457 C CA . ILE A 1 185 ? 90.480 7.231 35.111 1.00 18.89 186 ILE A CA 1
ATOM 1458 C C . ILE A 1 185 ? 90.155 5.749 35.263 1.00 24.51 186 ILE A C 1
ATOM 1459 O O . ILE A 1 185 ? 90.135 5.002 34.280 1.00 19.20 186 ILE A O 1
ATOM 1464 N N . GLU A 1 186 ? 89.922 5.320 36.500 1.00 24.59 187 GLU A N 1
ATOM 1465 C CA . GLU A 1 186 ? 89.621 3.914 36.761 1.00 21.93 187 GLU A CA 1
ATOM 1466 C C . GLU A 1 186 ? 88.186 3.699 37.222 1.00 27.45 187 GLU A C 1
ATOM 1467 O O . GLU A 1 186 ? 87.537 2.710 36.854 1.00 30.57 187 GLU A O 1
ATOM 1473 N N . ASN A 1 187 ? 87.681 4.623 38.027 1.00 25.07 188 ASN A N 1
ATOM 1474 C CA . ASN A 1 187 ? 86.290 4.552 38.426 1.00 24.21 188 ASN A CA 1
ATOM 1475 C C . ASN A 1 187 ? 85.345 5.243 37.454 1.00 27.31 188 ASN A C 1
ATOM 1476 O O . ASN A 1 187 ? 85.069 6.430 37.587 1.00 25.18 188 ASN A O 1
ATOM 1481 N N . ILE A 1 188 ? 84.821 4.486 36.497 1.00 27.17 189 ILE A N 1
ATOM 1482 C CA . ILE A 1 188 ? 83.831 5.024 35.566 1.00 22.28 189 ILE A CA 1
ATOM 1483 C C . ILE A 1 188 ? 82.443 4.424 35.855 1.00 26.16 189 ILE A C 1
ATOM 1484 O O . ILE A 1 188 ? 81.613 4.264 34.956 1.00 20.97 189 ILE A O 1
ATOM 1489 N N . TYR A 1 189 ? 82.188 4.100 37.121 1.00 21.30 190 TYR A N 1
ATOM 1490 C CA . TYR A 1 189 ? 80.979 3.359 37.477 1.00 20.48 190 TYR A CA 1
ATOM 1491 C C . TYR A 1 189 ? 80.032 4.145 38.378 1.00 26.25 190 TYR A C 1
ATOM 1492 O O . TYR A 1 189 ? 78.958 3.653 38.712 1.00 28.80 190 TYR A O 1
ATOM 1501 N N . ASP A 1 190 ? 80.414 5.371 38.735 1.00 15.39 191 ASP A N 1
ATOM 1502 C CA . ASP A 1 190 ? 79.561 6.230 39.548 1.00 22.75 191 ASP A CA 1
ATOM 1503 C C . ASP A 1 190 ? 79.056 7.473 38.834 1.00 27.52 191 ASP A C 1
ATOM 1504 O O . ASP A 1 190 ? 78.748 8.479 39.482 1.00 29.78 191 ASP A O 1
ATOM 1509 N N . GLY A 1 191 ? 78.984 7.411 37.508 1.00 20.58 192 GLY A N 1
ATOM 1510 C CA . GLY A 1 191 ? 78.407 8.492 36.729 1.00 20.15 192 GLY A CA 1
ATOM 1511 C C . GLY A 1 191 ? 79.388 9.416 36.043 1.00 23.68 192 GLY A C 1
ATOM 1512 O O . GLY A 1 191 ? 78.991 10.259 35.234 1.00 23.57 192 GLY A O 1
ATOM 1513 N N . GLU A 1 192 ? 80.665 9.274 36.383 1.00 24.82 193 GLU A N 1
ATOM 1514 C CA . GLU A 1 192 ? 81.722 10.081 35.799 1.00 29.41 193 GLU A CA 1
ATOM 1515 C C . GLU A 1 192 ? 82.530 9.153 34.937 1.00 24.52 193 GLU A C 1
ATOM 1516 O O . GLU A 1 192 ? 82.783 8.012 35.332 1.00 22.56 193 GLU A O 1
ATOM 1522 N N . MET A 1 193 ? 82.969 9.632 33.781 1.00 20.10 194 MET A N 1
ATOM 1523 C CA . MET A 1 193 ? 83.748 8.762 32.904 1.00 31.36 194 MET A CA 1
ATOM 1524 C C . MET A 1 193 ? 84.822 9.458 32.058 1.00 28.70 194 MET A C 1
ATOM 1525 O O . MET A 1 193 ? 85.311 8.881 31.094 1.00 38.14 194 MET A O 1
ATOM 1530 N N . ASP A 1 194 ? 85.228 10.665 32.437 1.00 24.83 195 ASP A N 1
ATOM 1531 C CA . ASP A 1 194 ? 86.236 11.392 31.653 1.00 27.33 195 ASP A CA 1
ATOM 1532 C C . ASP A 1 194 ? 87.654 10.795 31.740 1.00 28.02 195 ASP A C 1
ATOM 1533 O O . ASP A 1 194 ? 88.301 10.862 32.780 1.00 24.73 195 ASP A O 1
ATOM 1538 N N . GLY A 1 195 ? 88.138 10.220 30.640 1.00 24.99 196 GLY A N 1
ATOM 1539 C CA . GLY A 1 195 ? 89.511 9.744 30.594 1.00 22.26 196 GLY A CA 1
ATOM 1540 C C . GLY A 1 195 ? 89.760 8.377 29.974 1.00 23.47 196 GLY A C 1
ATOM 1541 O O . GLY A 1 195 ? 88.843 7.713 29.476 1.00 20.85 196 GLY A O 1
ATOM 1542 N N . LEU A 1 196 ? 91.020 7.957 30.017 1.00 20.49 197 LEU A N 1
ATOM 1543 C CA . LEU A 1 196 ? 91.431 6.638 29.569 1.00 19.49 197 LEU A CA 1
ATOM 1544 C C . LEU A 1 196 ? 91.378 5.665 30.744 1.00 26.62 197 LEU A C 1
ATOM 1545 O O . LEU A 1 196 ? 91.936 5.942 31.804 1.00 22.24 197 LEU A O 1
ATOM 1550 N N . THR A 1 197 ? 90.711 4.526 30.546 1.00 22.23 198 THR A N 1
ATOM 1551 C CA . THR A 1 197 ? 90.463 3.584 31.627 1.00 24.02 198 THR A CA 1
ATOM 1552 C C . THR A 1 197 ? 90.853 2.148 31.266 1.00 21.95 198 THR A C 1
ATOM 1553 O O . THR A 1 197 ? 90.909 1.786 30.089 1.00 19.84 198 THR A O 1
ATOM 1557 N N . HIS A 1 198 ? 91.127 1.336 32.283 1.00 18.23 199 HIS A N 1
ATOM 1558 C CA . HIS A 1 198 ? 91.268 -0.101 32.086 1.00 17.78 199 HIS A CA 1
ATOM 1559 C C . HIS A 1 198 ? 89.870 -0.723 32.180 1.00 21.49 199 HIS A C 1
ATOM 1560 O O . HIS A 1 198 ? 89.284 -0.806 33.272 1.00 16.04 199 HIS A O 1
ATOM 1567 N N . CYS A 1 199 ? 89.331 -1.145 31.038 1.00 18.86 200 CYS A N 1
ATOM 1568 C CA . CYS A 1 199 ? 87.934 -1.588 30.967 1.00 20.31 200 CYS A CA 1
ATOM 1569 C C . CYS A 1 199 ? 87.696 -2.923 31.644 1.00 18.16 200 CYS A C 1
ATOM 1570 O O . CYS A 1 199 ? 88.592 -3.773 31.716 1.00 18.21 200 CYS A O 1
ATOM 1573 N N . CYS A 1 200 ? 86.478 -3.101 32.142 1.00 17.30 201 CYS A N 1
ATOM 1574 C CA . CYS A 1 200 ? 86.037 -4.408 32.608 1.00 17.89 201 CYS A CA 1
ATOM 1575 C C . CYS A 1 200 ? 85.299 -5.148 31.507 1.00 19.75 201 CYS A C 1
ATOM 1576 O O . CYS A 1 200 ? 84.886 -4.556 30.522 1.00 20.12 201 CYS A O 1
ATOM 1579 N N . ASP A 1 201 ? 85.116 -6.444 31.696 1.00 19.06 202 ASP A N 1
ATOM 1580 C CA . ASP A 1 201 ? 84.623 -7.278 30.634 1.00 20.79 202 ASP A CA 1
ATOM 1581 C C . ASP A 1 201 ? 83.760 -8.401 31.157 1.00 20.83 202 ASP A C 1
ATOM 1582 O O . ASP A 1 201 ? 83.939 -8.850 32.285 1.00 24.76 202 ASP A O 1
ATOM 1587 N N . THR A 1 202 ? 82.840 -8.869 30.319 1.00 25.55 203 THR A N 1
ATOM 1588 C CA . THR A 1 202 ? 82.097 -10.096 30.617 1.00 19.92 203 THR A CA 1
ATOM 1589 C C . THR A 1 202 ? 82.951 -11.301 30.217 1.00 24.51 203 THR A C 1
ATOM 1590 O O . THR A 1 202 ? 82.529 -12.173 29.433 1.00 24.75 203 THR A O 1
ATOM 1594 N N . ILE A 1 203 ? 84.165 -11.316 30.765 1.00 20.25 204 ILE A N 1
ATOM 1595 C CA . ILE A 1 203 ? 85.105 -12.427 30.619 1.00 20.40 204 ILE A CA 1
ATOM 1596 C C . ILE A 1 203 ? 85.699 -12.748 31.996 1.00 24.16 204 ILE A C 1
ATOM 1597 O O . ILE A 1 203 ? 85.974 -11.843 32.789 1.00 20.46 204 ILE A O 1
ATOM 1602 N N . TYR A 1 204 ? 85.867 -14.031 32.293 1.00 20.93 205 TYR A N 1
ATOM 1603 C CA . TYR A 1 204 ? 86.523 -14.440 33.530 1.00 26.96 205 TYR A CA 1
ATOM 1604 C C . TYR A 1 204 ? 87.170 -15.794 33.338 1.00 27.47 205 TYR A C 1
ATOM 1605 O O . TYR A 1 204 ? 86.553 -16.719 32.795 1.00 30.21 205 TYR A O 1
ATOM 1614 N N . ARG A 1 205 ? 88.418 -15.900 33.780 1.00 27.10 206 ARG A N 1
ATOM 1615 C CA . ARG A 1 205 ? 89.226 -17.074 33.493 1.00 24.96 206 ARG A CA 1
ATOM 1616 C C . ARG A 1 205 ? 89.060 -17.463 32.039 1.00 25.90 206 ARG A C 1
ATOM 1617 O O . ARG A 1 205 ? 88.788 -18.628 31.735 1.00 29.53 206 ARG A O 1
ATOM 1625 N N . GLY A 1 206 ? 89.197 -16.480 31.146 1.00 22.82 207 GLY A N 1
ATOM 1626 C CA . GLY A 1 206 ? 89.198 -16.723 29.705 1.00 18.87 207 GLY A CA 1
ATOM 1627 C C . GLY A 1 206 ? 87.957 -17.410 29.145 1.00 23.22 207 GLY A C 1
ATOM 1628 O O . GLY A 1 206 ? 87.991 -18.039 28.093 1.00 24.59 207 GLY A O 1
ATOM 1629 N N . GLN A 1 207 ? 86.850 -17.300 29.856 1.00 23.50 208 GLN A N 1
ATOM 1630 C CA . GLN A 1 207 ? 85.589 -17.813 29.351 1.00 30.49 208 GLN A CA 1
ATOM 1631 C C . GLN A 1 207 ? 84.608 -16.661 29.225 1.00 25.41 208 GLN A C 1
ATOM 1632 O O . GLN A 1 207 ? 84.590 -15.775 30.073 1.00 23.91 208 GLN A O 1
ATOM 1638 N N . ARG A 1 208 ? 83.788 -16.677 28.177 1.00 28.18 209 ARG A N 1
ATOM 1639 C CA . ARG A 1 208 ? 82.740 -15.678 28.026 1.00 23.71 209 ARG A CA 1
ATOM 1640 C C . ARG A 1 208 ? 81.651 -15.812 29.090 1.00 17.57 209 ARG A C 1
ATOM 1641 O O . ARG A 1 208 ? 81.234 -16.909 29.419 1.00 23.75 209 ARG A O 1
ATOM 1649 N N . SER A 1 209 ? 81.173 -14.680 29.590 1.00 20.11 210 SER A N 1
ATOM 1650 C CA . SER A 1 209 ? 80.045 -14.648 30.516 1.00 24.59 210 SER A CA 1
ATOM 1651 C C . SER A 1 209 ? 78.809 -14.143 29.789 1.00 26.94 210 SER A C 1
ATOM 1652 O O . SER A 1 209 ? 78.618 -12.928 29.654 1.00 25.70 210 SER A O 1
ATOM 1655 N N . GLY A 1 210 ? 77.984 -15.076 29.320 1.00 26.15 211 GLY A N 1
ATOM 1656 C CA . GLY A 1 210 ? 76.741 -14.759 28.642 1.00 26.27 211 GLY A CA 1
ATOM 1657 C C . GLY A 1 210 ? 75.514 -14.871 29.534 1.00 24.72 211 GLY A C 1
ATOM 1658 O O . GLY A 1 210 ? 75.567 -15.464 30.619 1.00 20.12 211 GLY A O 1
ATOM 1659 N N . SER A 1 211 ? 74.402 -14.305 29.069 1.00 14.36 212 SER A N 1
ATOM 1660 C CA . SER A 1 211 ? 73.164 -14.279 29.843 1.00 16.43 212 SER A CA 1
ATOM 1661 C C . SER A 1 211 ? 72.594 -15.689 30.085 1.00 21.32 212 SER A C 1
ATOM 1662 O O . SER A 1 211 ? 71.763 -15.889 30.976 1.00 19.62 212 SER A O 1
ATOM 1665 N N . PHE A 1 212 ? 73.052 -16.665 29.301 1.00 23.15 213 PHE A N 1
ATOM 1666 C CA . PHE A 1 212 ? 72.653 -18.065 29.501 1.00 21.76 213 PHE A CA 1
ATOM 1667 C C . PHE A 1 212 ? 73.054 -18.589 30.885 1.00 23.77 213 PHE A C 1
ATOM 1668 O O . PHE A 1 212 ? 72.525 -19.594 31.358 1.00 24.94 213 PHE A O 1
ATOM 1676 N N . LEU A 1 213 ? 73.998 -17.899 31.512 1.00 18.09 214 LEU A N 1
ATOM 1677 C CA . LEU A 1 213 ? 74.438 -18.198 32.868 1.00 16.47 214 LEU A CA 1
ATOM 1678 C C . LEU A 1 213 ? 73.340 -17.959 33.917 1.00 23.33 214 LEU A C 1
ATOM 1679 O O . LEU A 1 213 ? 73.449 -18.427 35.058 1.00 23.92 214 LEU A O 1
ATOM 1684 N N . PHE A 1 214 ? 72.320 -17.181 33.549 1.00 18.27 215 PHE A N 1
ATOM 1685 C CA . PHE A 1 214 ? 71.192 -16.900 34.425 1.00 20.23 215 PHE A CA 1
ATOM 1686 C C . PHE A 1 214 ? 70.194 -18.063 34.509 1.00 23.77 215 PHE A C 1
ATOM 1687 O O . PHE A 1 214 ? 69.442 -18.174 35.485 1.00 25.41 215 PHE A O 1
ATOM 1695 N N . VAL A 1 215 ? 70.149 -18.907 33.483 1.00 21.51 216 VAL A N 1
ATOM 1696 C CA . VAL A 1 215 ? 68.983 -19.792 33.323 1.00 28.30 216 VAL A CA 1
ATOM 1697 C C . VAL A 1 215 ? 69.263 -21.292 33.302 1.00 29.14 216 VAL A C 1
ATOM 1698 O O . VAL A 1 215 ? 68.380 -22.091 32.966 1.00 30.50 216 VAL A O 1
ATOM 1702 N N . LYS A 1 216 ? 70.477 -21.681 33.668 1.00 32.34 217 LYS A N 1
ATOM 1703 C CA . LYS A 1 216 ? 70.818 -23.101 33.725 1.00 37.38 217 LYS A CA 1
ATOM 1704 C C . LYS A 1 216 ? 70.632 -23.664 35.143 1.00 39.88 217 LYS A C 1
ATOM 1705 O O . LYS A 1 216 ? 70.533 -22.914 36.120 1.00 32.22 217 LYS A O 1
ATOM 1711 N N . ASN A 1 217 ? 70.552 -24.988 35.242 1.00 52.65 218 ASN A N 1
ATOM 1712 C CA . ASN A 1 217 ? 70.359 -25.662 36.528 1.00 52.87 218 ASN A CA 1
ATOM 1713 C C . ASN A 1 217 ? 69.187 -25.095 37.324 1.00 52.85 218 ASN A C 1
ATOM 1714 O O . ASN A 1 217 ? 69.259 -24.962 38.549 1.00 46.96 218 ASN A O 1
ATOM 1719 N N . LYS A 1 218 ? 68.113 -24.750 36.621 1.00 50.15 219 LYS A N 1
ATOM 1720 C CA . LYS A 1 218 ? 66.879 -24.335 37.278 1.00 39.81 219 LYS A CA 1
ATOM 1721 C C . LYS A 1 218 ? 65.708 -25.073 36.644 1.00 32.13 219 LYS A C 1
ATOM 1722 O O . LYS A 1 218 ? 65.251 -24.731 35.562 1.00 33.89 219 LYS A O 1
ATOM 1728 N N . PRO A 1 219 ? 65.240 -26.125 37.321 1.00 36.09 220 PRO A N 1
ATOM 1729 C CA . PRO A 1 219 ? 64.284 -27.058 36.727 1.00 28.86 220 PRO A CA 1
ATOM 1730 C C . PRO A 1 219 ? 62.897 -26.462 36.601 1.00 31.27 220 PRO A C 1
ATOM 1731 O O . PRO A 1 219 ? 62.039 -27.086 35.991 1.00 34.55 220 PRO A O 1
ATOM 1735 N N . ASN A 1 220 ? 62.670 -25.285 37.171 1.00 25.16 221 ASN A N 1
ATOM 1736 C CA . ASN A 1 220 ? 61.404 -24.597 36.954 1.00 24.86 221 ASN A CA 1
ATOM 1737 C C . ASN A 1 220 ? 61.414 -23.752 35.669 1.00 25.72 221 ASN A C 1
ATOM 1738 O O . ASN A 1 220 ? 60.388 -23.194 35.265 1.00 23.58 221 ASN A O 1
ATOM 1743 N N . ILE A 1 221 ? 62.571 -23.663 35.024 1.00 23.38 222 ILE A N 1
ATOM 1744 C CA . ILE A 1 221 ? 62.645 -23.007 33.724 1.00 19.49 222 ILE A CA 1
ATOM 1745 C C . ILE A 1 221 ? 62.593 -24.035 32.617 1.00 23.13 222 ILE A C 1
ATOM 1746 O O . ILE A 1 221 ? 63.448 -24.916 32.549 1.00 21.73 222 ILE A O 1
ATOM 1751 N N . THR A 1 222 ? 61.579 -23.938 31.764 1.00 17.79 223 THR A N 1
ATOM 1752 C CA . THR A 1 222 ? 61.546 -24.764 30.565 1.00 20.67 223 THR A CA 1
ATOM 1753 C C . THR A 1 222 ? 62.182 -23.985 29.420 1.00 19.66 223 THR A C 1
ATOM 1754 O O . THR A 1 222 ? 61.765 -22.869 29.093 1.00 21.82 223 THR A O 1
ATOM 1758 N N . ILE A 1 223 ? 63.222 -24.555 28.827 1.00 28.92 224 ILE A N 1
ATOM 1759 C CA . ILE A 1 223 ? 63.823 -23.894 27.683 1.00 25.80 224 ILE A CA 1
ATOM 1760 C C . ILE A 1 223 ? 63.506 -24.569 26.348 1.00 20.77 224 ILE A C 1
ATOM 1761 O O . ILE A 1 223 ? 63.906 -25.708 26.091 1.00 21.97 224 ILE A O 1
ATOM 1766 N N . VAL A 1 224 ? 62.790 -23.839 25.501 1.00 19.49 225 VAL A N 1
ATOM 1767 C CA . VAL A 1 224 ? 62.458 -24.314 24.155 1.00 23.43 225 VAL A CA 1
ATOM 1768 C C . VAL A 1 224 ? 63.221 -23.492 23.113 1.00 21.81 225 VAL A C 1
ATOM 1769 O O . VAL A 1 224 ? 62.809 -22.388 22.757 1.00 18.94 225 VAL A O 1
ATOM 1773 N N . PRO A 1 225 ? 64.371 -24.017 22.671 1.00 17.77 226 PRO A N 1
ATOM 1774 C CA . PRO A 1 225 ? 65.240 -23.424 21.658 1.00 21.88 226 PRO A CA 1
ATOM 1775 C C . PRO A 1 225 ? 64.776 -23.841 20.265 1.00 20.89 226 PRO A C 1
ATOM 1776 O O . PRO A 1 225 ? 63.872 -24.672 20.149 1.00 24.30 226 PRO A O 1
ATOM 1780 N N . GLU A 1 226 ? 65.391 -23.284 19.226 1.00 22.70 227 GLU A N 1
ATOM 1781 C CA . GLU A 1 226 ? 65.059 -23.649 17.844 1.00 23.27 227 GLU A CA 1
ATOM 1782 C C . GLU A 1 226 ? 63.585 -23.457 17.496 1.00 21.44 227 GLU A C 1
ATOM 1783 O O . GLU A 1 226 ? 63.038 -24.257 16.753 1.00 19.88 227 GLU A O 1
ATOM 1789 N N . VAL A 1 227 ? 62.942 -22.412 18.016 1.00 18.18 228 VAL A N 1
ATOM 1790 C CA . VAL A 1 227 ? 61.575 -22.106 17.615 1.00 16.62 228 VAL A CA 1
ATOM 1791 C C . VAL A 1 227 ? 61.485 -20.642 17.243 1.00 21.17 228 VAL A C 1
ATOM 1792 O O . VAL A 1 227 ? 62.066 -19.789 17.907 1.00 20.46 228 VAL A O 1
ATOM 1796 N N . HIS A 1 228 ? 60.754 -20.358 16.171 1.00 17.57 229 HIS A N 1
ATOM 1797 C CA . HIS A 1 228 ? 60.644 -19.006 15.649 1.00 18.39 229 HIS A CA 1
ATOM 1798 C C . HIS A 1 228 ? 59.264 -18.440 15.985 1.00 21.70 229 HIS A C 1
ATOM 1799 O O . HIS A 1 228 ? 58.225 -19.055 15.683 1.00 23.79 229 HIS A O 1
ATOM 1806 N N . SER A 1 229 ? 59.246 -17.288 16.634 1.00 14.70 230 SER A N 1
ATOM 1807 C CA . SER A 1 229 ? 57.978 -16.654 17.002 1.00 16.08 230 SER A CA 1
ATOM 1808 C C . SER A 1 229 ? 57.162 -16.261 15.777 1.00 21.48 230 SER A C 1
ATOM 1809 O O . SER A 1 229 ? 57.687 -15.696 14.799 1.00 19.32 230 SER A O 1
ATOM 1812 N N . LYS A 1 230 ? 55.874 -16.573 15.832 1.00 18.18 231 LYS A N 1
ATOM 1813 C CA . LYS A 1 230 ? 54.956 -16.150 14.800 1.00 17.47 231 LYS A CA 1
ATOM 1814 C C . LYS A 1 230 ? 54.207 -14.907 15.234 1.00 17.34 231 LYS A C 1
ATOM 1815 O O . LYS A 1 230 ? 54.066 -13.968 14.459 1.00 16.71 231 LYS A O 1
ATOM 1821 N N . ARG A 1 231 ? 53.732 -14.900 16.478 1.00 17.11 232 ARG A N 1
ATOM 1822 C CA . ARG A 1 231 ? 52.798 -13.866 16.931 1.00 18.20 232 ARG A CA 1
ATOM 1823 C C . ARG A 1 231 ? 52.579 -13.926 18.440 1.00 18.87 232 ARG A C 1
ATOM 1824 O O . ARG A 1 231 ? 52.667 -14.989 19.038 1.00 19.14 232 ARG A O 1
ATOM 1832 N N . LEU A 1 232 ? 52.294 -12.786 19.060 1.00 19.72 233 LEU A N 1
ATOM 1833 C CA . LEU A 1 232 ? 51.846 -12.787 20.445 1.00 20.05 233 LEU A CA 1
ATOM 1834 C C . LEU A 1 232 ? 50.359 -13.135 20.406 1.00 21.48 233 LEU A C 1
ATOM 1835 O O . LEU A 1 232 ? 49.654 -12.708 19.492 1.00 23.98 233 LEU A O 1
ATOM 1840 N N . ILE A 1 233 ? 49.890 -13.923 21.376 1.00 19.98 234 ILE A N 1
ATOM 1841 C CA . ILE A 1 233 ? 48.462 -14.259 21.484 1.00 14.40 234 ILE A CA 1
ATOM 1842 C C . ILE A 1 233 ? 47.733 -13.199 22.316 1.00 21.01 234 ILE A C 1
ATOM 1843 O O . ILE A 1 233 ? 47.927 -13.094 23.543 1.00 20.75 234 ILE A O 1
ATOM 1848 N N . ILE A 1 234 ? 46.898 -12.416 21.640 1.00 16.88 235 ILE A N 1
ATOM 1849 C CA . ILE A 1 234 ? 46.228 -11.283 22.253 1.00 22.95 235 ILE A CA 1
ATOM 1850 C C . ILE A 1 234 ? 44.713 -11.484 22.264 1.00 32.48 235 ILE A C 1
ATOM 1851 O O . ILE A 1 234 ? 44.100 -11.692 21.219 1.00 30.48 235 ILE A O 1
ATOM 1856 N N . ASN A 1 235 ? 44.107 -11.419 23.444 1.00 28.74 236 ASN A N 1
ATOM 1857 C CA . ASN A 1 235 ? 42.653 -11.391 23.537 1.00 22.60 236 ASN A CA 1
ATOM 1858 C C . ASN A 1 235 ? 42.138 -9.963 23.446 1.00 21.51 236 ASN A C 1
ATOM 1859 O O . ASN A 1 235 ? 42.399 -9.153 24.328 1.00 27.88 236 ASN A O 1
ATOM 1864 N N . GLU A 1 236 ? 41.425 -9.651 22.370 1.00 26.42 237 GLU A N 1
ATOM 1865 C CA . GLU A 1 236 ? 40.919 -8.298 22.144 1.00 29.87 237 GLU A CA 1
ATOM 1866 C C . GLU A 1 236 ? 39.924 -7.814 23.196 1.00 30.09 237 GLU A C 1
ATOM 1867 O O . GLU A 1 236 ? 39.988 -6.661 23.641 1.00 30.54 237 GLU A O 1
ATOM 1873 N N . ALA A 1 237 ? 38.994 -8.682 23.585 1.00 25.23 238 ALA A N 1
ATOM 1874 C CA . ALA A 1 237 ? 37.958 -8.266 24.523 1.00 25.77 238 ALA A CA 1
ATOM 1875 C C . ALA A 1 237 ? 38.596 -7.865 25.854 1.00 28.54 238 ALA A C 1
ATOM 1876 O O . ALA A 1 237 ? 38.279 -6.807 26.419 1.00 22.76 238 ALA A O 1
ATOM 1878 N N . ASP A 1 238 ? 39.507 -8.715 26.327 1.00 21.33 239 ASP A N 1
ATOM 1879 C CA . ASP A 1 238 ? 40.209 -8.516 27.590 1.00 24.65 239 ASP A CA 1
ATOM 1880 C C . ASP A 1 238 ? 41.401 -7.555 27.445 1.00 30.32 239 ASP A C 1
ATOM 1881 O O . ASP A 1 238 ? 42.054 -7.230 28.439 1.00 20.14 239 ASP A O 1
ATOM 1886 N N . ARG A 1 239 ? 41.690 -7.126 26.213 1.00 23.02 240 ARG A N 1
ATOM 1887 C CA . ARG A 1 239 ? 42.910 -6.372 25.934 1.00 25.85 240 ARG A CA 1
ATOM 1888 C C . ARG A 1 239 ? 44.069 -7.012 26.665 1.00 26.70 240 ARG A C 1
ATOM 1889 O O . ARG A 1 239 ? 44.826 -6.331 27.347 1.00 25.18 240 ARG A O 1
ATOM 1897 N N . THR A 1 240 ? 44.197 -8.328 26.542 1.00 24.21 241 THR A N 1
ATOM 1898 C CA . THR A 1 240 ? 45.171 -9.064 27.339 1.00 26.72 241 THR A CA 1
ATOM 1899 C C . THR A 1 240 ? 46.068 -9.966 26.492 1.00 30.39 241 THR A C 1
ATOM 1900 O O . THR A 1 240 ? 45.617 -10.590 25.527 1.00 27.90 241 THR A O 1
ATOM 1904 N N . CYS A 1 241 ? 47.347 -10.015 26.845 1.00 23.38 242 CYS A N 1
ATOM 1905 C CA . CYS A 1 241 ? 48.250 -10.961 26.222 1.00 22.97 242 CYS A CA 1
ATOM 1906 C C . CYS A 1 241 ? 48.225 -12.299 26.947 1.00 22.20 242 CYS A C 1
ATOM 1907 O O . CYS A 1 241 ? 48.479 -12.370 28.144 1.00 28.99 242 CYS A O 1
ATOM 1910 N N . LYS A 1 242 ? 47.949 -13.353 26.187 1.00 18.48 243 LYS A N 1
ATOM 1911 C CA . LYS A 1 242 ? 47.642 -14.677 26.709 1.00 22.60 243 LYS A CA 1
ATOM 1912 C C . LYS A 1 242 ? 48.873 -15.593 26.686 1.00 22.50 243 LYS A C 1
ATOM 1913 O O . LYS A 1 242 ? 48.974 -16.566 27.442 1.00 22.90 243 LYS A O 1
ATOM 1919 N N . GLY A 1 243 ? 49.797 -15.293 25.784 1.00 18.96 244 GLY A N 1
ATOM 1920 C CA . GLY A 1 243 ? 50.911 -16.186 25.513 1.00 17.10 244 GLY A CA 1
ATOM 1921 C C . GLY A 1 243 ? 51.495 -15.906 24.137 1.00 19.10 244 GLY A C 1
ATOM 1922 O O . GLY A 1 243 ? 51.358 -14.792 23.612 1.00 13.48 244 GLY A O 1
ATOM 1923 N N . VAL A 1 244 ? 52.142 -16.907 23.543 1.00 20.10 245 VAL A N 1
ATOM 1924 C CA . VAL A 1 244 ? 52.827 -16.706 22.279 1.00 16.59 245 VAL A CA 1
ATOM 1925 C C . VAL A 1 244 ? 52.725 -17.926 21.380 1.00 20.00 245 VAL A C 1
ATOM 1926 O O . VAL A 1 244 ? 52.711 -19.061 21.858 1.00 21.57 245 VAL A O 1
ATOM 1930 N N . THR A 1 245 ? 52.692 -17.688 20.074 1.00 21.59 246 THR A N 1
ATOM 1931 C CA . THR A 1 245 ? 52.714 -18.768 19.089 1.00 24.83 246 THR A CA 1
ATOM 1932 C C . THR A 1 245 ? 54.091 -18.872 18.422 1.00 22.71 246 THR A C 1
ATOM 1933 O O . THR A 1 245 ? 54.681 -17.859 18.014 1.00 19.74 246 THR A O 1
ATOM 1937 N N . VAL A 1 246 ? 54.606 -20.096 18.327 1.00 20.32 247 VAL A N 1
ATOM 1938 C CA . VAL A 1 246 ? 55.921 -20.334 17.735 1.00 18.88 247 VAL A CA 1
ATOM 1939 C C . VAL A 1 246 ? 55.877 -21.430 16.688 1.00 21.64 247 VAL A C 1
ATOM 1940 O O . VAL A 1 246 ? 54.956 -22.245 16.668 1.00 22.65 247 VAL A O 1
ATOM 1944 N N . VAL A 1 247 ? 56.874 -21.433 15.807 1.00 19.03 248 VAL A N 1
ATOM 1945 C CA . VAL A 1 247 ? 56.990 -22.456 14.784 1.00 17.24 248 VAL A CA 1
ATOM 1946 C C . VAL A 1 247 ? 58.231 -23.299 15.042 1.00 19.70 248 VAL A C 1
ATOM 1947 O O . VAL A 1 247 ? 59.306 -22.760 15.283 1.00 16.23 248 VAL A O 1
ATOM 1951 N N . THR A 1 248 ? 58.080 -24.618 15.003 1.00 19.31 249 THR A N 1
ATOM 1952 C CA . THR A 1 248 ? 59.206 -25.512 15.250 1.00 16.40 249 THR A CA 1
ATOM 1953 C C . THR A 1 248 ? 60.017 -25.772 13.999 1.00 16.97 249 THR A C 1
ATOM 1954 O O . THR A 1 248 ? 59.596 -25.435 12.894 1.00 18.34 249 THR A O 1
ATOM 1958 N N . ALA A 1 249 ? 61.173 -26.400 14.189 1.00 22.61 250 ALA A N 1
ATOM 1959 C CA . ALA A 1 249 ? 62.063 -26.801 13.101 1.00 16.13 250 ALA A CA 1
ATOM 1960 C C . ALA A 1 249 ? 61.347 -27.661 12.069 1.00 23.32 250 ALA A C 1
ATOM 1961 O O . ALA A 1 249 ? 61.649 -27.603 10.871 1.00 28.10 250 ALA A O 1
ATOM 1963 N N . ALA A 1 250 ? 60.392 -28.455 12.539 1.00 23.81 251 ALA A N 1
ATOM 1964 C CA . ALA A 1 250 ? 59.596 -29.308 11.664 1.00 23.92 251 ALA A CA 1
ATOM 1965 C C . ALA A 1 250 ? 58.425 -28.559 11.048 1.00 23.42 251 ALA A C 1
ATOM 1966 O O . ALA A 1 250 ? 57.661 -29.127 10.278 1.00 24.85 251 ALA A O 1
ATOM 1968 N N . GLY A 1 251 ? 58.264 -27.290 11.402 1.00 25.92 252 GLY A N 1
ATOM 1969 C CA . GLY A 1 251 ? 57.210 -26.481 10.798 1.00 20.84 252 GLY A CA 1
ATOM 1970 C C . GLY A 1 251 ? 55.840 -26.648 11.434 1.00 22.58 252 GLY A C 1
ATOM 1971 O O . GLY A 1 251 ? 54.824 -26.448 10.780 1.00 22.71 252 GLY A O 1
ATOM 1972 N N . ASN A 1 252 ? 55.812 -27.010 12.716 1.00 22.22 253 ASN A N 1
ATOM 1973 C CA . ASN A 1 252 ? 54.555 -27.069 13.459 1.00 24.22 253 ASN A CA 1
ATOM 1974 C C . ASN A 1 252 ? 54.369 -25.835 14.314 1.00 19.81 253 ASN A C 1
ATOM 1975 O O . ASN A 1 252 ? 55.324 -25.344 14.931 1.00 24.12 253 ASN A O 1
ATOM 1980 N N . GLU A 1 253 ? 53.149 -25.323 14.343 1.00 18.93 254 GLU A N 1
ATOM 1981 C CA . GLU A 1 253 ? 52.856 -24.143 15.137 1.00 15.96 254 GLU A CA 1
ATOM 1982 C C . GLU A 1 253 ? 52.361 -24.557 16.519 1.00 21.75 254 GLU A C 1
ATOM 1983 O O . GLU A 1 253 ? 51.447 -25.371 16.659 1.00 21.34 254 GLU A O 1
ATOM 1989 N N . LEU A 1 254 ? 52.991 -23.994 17.539 1.00 22.64 255 LEU A N 1
ATOM 1990 C CA . LEU A 1 254 ? 52.711 -24.355 18.923 1.00 25.44 255 LEU A CA 1
ATOM 1991 C C . LEU A 1 254 ? 52.273 -23.104 19.671 1.00 24.36 255 LEU A C 1
ATOM 1992 O O . LEU A 1 254 ? 52.831 -22.026 19.463 1.00 24.91 255 LEU A O 1
ATOM 1997 N N . ASN A 1 255 ? 51.265 -23.235 20.524 1.00 23.13 256 ASN A N 1
ATOM 1998 C CA . ASN A 1 255 ? 50.896 -22.138 21.409 1.00 26.80 256 ASN A CA 1
ATOM 1999 C C . ASN A 1 255 ? 51.374 -22.421 22.827 1.00 24.72 256 ASN A C 1
ATOM 2000 O O . ASN A 1 255 ? 51.209 -23.531 23.324 1.00 22.29 256 ASN A O 1
ATOM 2005 N N . PHE A 1 256 ? 51.987 -21.425 23.465 1.00 21.56 257 PHE A N 1
ATOM 2006 C CA . PHE A 1 256 ? 52.309 -21.515 24.892 1.00 21.63 257 PHE A CA 1
ATOM 2007 C C . PHE A 1 256 ? 51.675 -20.337 25.614 1.00 26.86 257 PHE A C 1
ATOM 2008 O O . PHE A 1 256 ? 51.653 -19.220 25.090 1.00 23.54 257 PHE A O 1
ATOM 2016 N N . PHE A 1 257 ? 51.169 -20.590 26.818 1.00 27.00 258 PHE A N 1
ATOM 2017 C CA . PHE A 1 257 ? 50.362 -19.608 27.528 1.00 18.94 258 PHE A CA 1
ATOM 2018 C C . PHE A 1 257 ? 51.008 -19.196 28.827 1.00 21.91 258 PHE A C 1
ATOM 2019 O O . PHE A 1 257 ? 51.662 -20.007 29.496 1.00 18.58 258 PHE A O 1
ATOM 2027 N N . ALA A 1 258 ? 50.835 -17.925 29.171 1.00 21.06 259 ALA A N 1
ATOM 2028 C CA . ALA A 1 258 ? 51.348 -17.420 30.428 1.00 24.06 259 ALA A CA 1
ATOM 2029 C C . ALA A 1 258 ? 50.170 -17.181 31.344 1.00 23.51 259 ALA A C 1
ATOM 2030 O O . ALA A 1 258 ? 49.212 -16.510 30.970 1.00 19.20 259 ALA A O 1
ATOM 2032 N N . ASP A 1 259 ? 50.247 -17.728 32.547 1.00 17.47 260 ASP A N 1
ATOM 2033 C CA . ASP A 1 259 ? 49.197 -17.507 33.532 1.00 25.00 260 ASP A CA 1
ATOM 2034 C C . ASP A 1 259 ? 49.350 -16.186 34.279 1.00 26.74 260 ASP A C 1
ATOM 2035 O O . ASP A 1 259 ? 48.377 -15.630 34.764 1.00 26.11 260 ASP A O 1
ATOM 2040 N N . ARG A 1 260 ? 50.568 -15.661 34.332 1.00 26.19 261 ARG A N 1
ATOM 2041 C CA . ARG A 1 260 ? 50.768 -14.351 34.919 1.00 20.90 261 ARG A CA 1
ATOM 2042 C C . ARG A 1 260 ? 51.090 -13.317 33.857 1.00 23.12 261 ARG A C 1
ATOM 2043 O O . ARG A 1 260 ? 50.319 -12.395 33.636 1.00 21.95 261 ARG A O 1
ATOM 2051 N N . GLU A 1 261 ? 52.240 -13.457 33.206 1.00 24.11 262 GLU A N 1
ATOM 2052 C CA . GLU A 1 261 ? 52.683 -12.420 32.285 1.00 21.46 262 GLU A CA 1
ATOM 2053 C C . GLU A 1 261 ? 53.588 -12.935 31.191 1.00 19.80 262 GLU A C 1
ATOM 2054 O O . GLU A 1 261 ? 54.337 -13.889 31.373 1.00 17.00 262 GLU A O 1
ATOM 2060 N N . VAL A 1 262 ? 53.502 -12.281 30.041 1.00 20.60 263 VAL A N 1
ATOM 2061 C CA . VAL A 1 262 ? 54.449 -12.500 28.971 1.00 15.20 263 VAL A CA 1
ATOM 2062 C C . VAL A 1 262 ? 55.450 -11.347 28.941 1.00 19.19 263 VAL A C 1
ATOM 2063 O O . VAL A 1 262 ? 55.076 -10.166 29.005 1.00 13.83 263 VAL A O 1
ATOM 2067 N N . ILE A 1 263 ? 56.728 -11.698 28.877 1.00 15.76 264 ILE A N 1
ATOM 2068 C CA . ILE A 1 263 ? 57.772 -10.697 28.716 1.00 20.25 264 ILE A CA 1
ATOM 2069 C C . ILE A 1 263 ? 58.439 -10.840 27.344 1.00 18.67 264 ILE A C 1
ATOM 2070 O O . ILE A 1 263 ? 59.040 -11.875 27.025 1.00 19.31 264 ILE A O 1
ATOM 2075 N N . LEU A 1 264 ? 58.313 -9.795 26.534 1.00 18.05 265 LEU A N 1
ATOM 2076 C CA . LEU A 1 264 ? 58.879 -9.782 25.196 1.00 16.04 265 LEU A CA 1
ATOM 2077 C C . LEU A 1 264 ? 60.313 -9.247 25.253 1.00 17.94 265 LEU A C 1
ATOM 2078 O O . LEU A 1 264 ? 60.541 -8.108 25.634 1.00 18.94 265 LEU A O 1
ATOM 2083 N N . SER A 1 265 ? 61.261 -10.104 24.879 1.00 18.67 266 SER A N 1
ATOM 2084 C CA . SER A 1 265 ? 62.686 -9.824 24.936 1.00 14.22 266 SER A CA 1
ATOM 2085 C C . SER A 1 265 ? 63.397 -10.193 23.615 1.00 17.46 266 SER A C 1
ATOM 2086 O O . SER A 1 265 ? 64.481 -10.787 23.618 1.00 14.77 266 SER A O 1
ATOM 2089 N N . GLN A 1 266 ? 62.805 -9.846 22.480 1.00 19.50 267 GLN A N 1
ATOM 2090 C CA . GLN A 1 266 ? 63.371 -10.309 21.212 1.00 18.52 267 GLN A CA 1
ATOM 2091 C C . GLN A 1 266 ? 64.416 -9.347 20.658 1.00 21.13 267 GLN A C 1
ATOM 2092 O O . GLN A 1 266 ? 64.935 -9.559 19.568 1.00 22.00 267 GLN A O 1
ATOM 2098 N N . GLY A 1 267 ? 64.743 -8.307 21.423 1.00 24.09 268 GLY A N 1
ATOM 2099 C CA . GLY A 1 267 ? 65.793 -7.372 21.034 1.00 16.43 268 GLY A CA 1
ATOM 2100 C C . GLY A 1 267 ? 65.257 -6.206 20.229 1.00 17.10 268 GLY A C 1
ATOM 2101 O O . GLY A 1 267 ? 64.126 -6.253 19.742 1.00 16.95 268 GLY A O 1
ATOM 2102 N N . VAL A 1 268 ? 66.086 -5.175 20.071 1.00 15.77 269 VAL A N 1
ATOM 2103 C CA . VAL A 1 268 ? 65.700 -3.927 19.413 1.00 15.30 269 VAL A CA 1
ATOM 2104 C C . VAL A 1 268 ? 65.074 -4.062 18.023 1.00 18.76 269 VAL A C 1
ATOM 2105 O O . VAL A 1 268 ? 64.260 -3.217 17.625 1.00 13.94 269 VAL A O 1
ATOM 2109 N N . PHE A 1 269 ? 65.448 -5.098 17.274 1.00 12.57 270 PHE A N 1
ATOM 2110 C CA . PHE A 1 269 ? 64.880 -5.263 15.938 1.00 13.92 270 PHE A CA 1
ATOM 2111 C C . PHE A 1 269 ? 63.632 -6.165 15.901 1.00 17.67 270 PHE A C 1
ATOM 2112 O O . PHE A 1 269 ? 62.677 -5.853 15.193 1.00 18.88 270 PHE A O 1
ATOM 2120 N N . GLU A 1 270 ? 63.645 -7.286 16.626 1.00 19.19 271 GLU A N 1
ATOM 2121 C CA . GLU A 1 270 ? 62.564 -8.276 16.493 1.00 17.32 271 GLU A CA 1
ATOM 2122 C C . GLU A 1 270 ? 61.421 -8.027 17.455 1.00 21.72 271 GLU A C 1
ATOM 2123 O O . GLU A 1 270 ? 60.288 -8.438 17.188 1.00 20.46 271 GLU A O 1
ATOM 2129 N N . THR A 1 271 ? 61.711 -7.386 18.584 1.00 16.26 272 THR A N 1
ATOM 2130 C CA . THR A 1 271 ? 60.640 -7.020 19.486 1.00 18.63 272 THR A CA 1
ATOM 2131 C C . THR A 1 271 ? 59.579 -6.131 18.785 1.00 17.35 272 THR A C 1
ATOM 2132 O O . THR A 1 271 ? 58.400 -6.480 18.769 1.00 18.44 272 THR A O 1
ATOM 2136 N N . PRO A 1 272 ? 59.988 -4.991 18.199 1.00 15.90 273 PRO A N 1
ATOM 2137 C CA . PRO A 1 272 ? 58.957 -4.187 17.512 1.00 23.23 273 PRO A CA 1
ATOM 2138 C C . PRO A 1 272 ? 58.275 -4.927 16.352 1.00 20.74 273 PRO A C 1
ATOM 2139 O O . PRO A 1 272 ? 57.094 -4.702 16.085 1.00 18.92 273 PRO A O 1
ATOM 2143 N N . LYS A 1 273 ? 59.019 -5.780 15.661 1.00 16.45 274 LYS A N 1
ATOM 2144 C CA . LYS A 1 273 ? 58.443 -6.553 14.575 1.00 20.93 274 LYS A CA 1
ATOM 2145 C C . LYS A 1 273 ? 57.309 -7.431 15.124 1.00 16.50 274 LYS A C 1
ATOM 2146 O O . LYS A 1 273 ? 56.178 -7.371 14.643 1.00 17.63 274 LYS A O 1
ATOM 2152 N N . LEU A 1 274 ? 57.592 -8.213 16.157 1.00 16.72 275 LEU A N 1
ATOM 2153 C CA . LEU A 1 274 ? 56.578 -9.131 16.680 1.00 15.47 275 LEU A CA 1
ATOM 2154 C C . LEU A 1 274 ? 55.383 -8.376 17.272 1.00 19.53 275 LEU A C 1
ATOM 2155 O O . LEU A 1 274 ? 54.241 -8.832 17.159 1.00 18.84 275 LEU A O 1
ATOM 2160 N N . LEU A 1 275 ? 55.627 -7.216 17.882 1.00 17.57 276 LEU A N 1
ATOM 2161 C CA . LEU A 1 275 ? 54.506 -6.404 18.362 1.00 20.60 276 LEU A CA 1
ATOM 2162 C C . LEU A 1 275 ? 53.606 -6.071 17.177 1.00 17.02 276 LEU A C 1
ATOM 2163 O O . LEU A 1 275 ? 52.395 -6.275 17.231 1.00 19.13 276 LEU A O 1
ATOM 2168 N N . MET A 1 276 ? 54.207 -5.605 16.086 1.00 19.29 277 MET A N 1
ATOM 2169 C CA . MET A 1 276 ? 53.416 -5.228 14.921 1.00 18.61 277 MET A CA 1
ATOM 2170 C C . MET A 1 276 ? 52.642 -6.403 14.327 1.00 16.40 277 MET A C 1
ATOM 2171 O O . MET A 1 276 ? 51.474 -6.262 14.025 1.00 20.74 277 MET A O 1
ATOM 2176 N N . LEU A 1 277 ? 53.284 -7.557 14.197 1.00 14.29 278 LEU A N 1
ATOM 2177 C CA . LEU A 1 277 ? 52.629 -8.749 13.677 1.00 19.10 278 LEU A CA 1
ATOM 2178 C C . LEU A 1 277 ? 51.483 -9.177 14.576 1.00 20.53 278 LEU A C 1
ATOM 2179 O O . LEU A 1 277 ? 50.608 -9.919 14.159 1.00 21.91 278 LEU A O 1
ATOM 2184 N N . SER A 1 278 ? 51.507 -8.706 15.820 1.00 23.74 279 SER A N 1
ATOM 2185 C CA . SER A 1 278 ? 50.527 -9.097 16.815 1.00 16.65 279 SER A CA 1
ATOM 2186 C C . SER A 1 278 ? 49.426 -8.057 16.944 1.00 24.08 279 SER A C 1
ATOM 2187 O O . SER A 1 278 ? 48.561 -8.170 17.808 1.00 22.76 279 SER A O 1
ATOM 2190 N N . GLY A 1 279 ? 49.471 -7.038 16.090 1.00 18.47 280 GLY A N 1
ATOM 2191 C CA . GLY A 1 279 ? 48.449 -6.010 16.084 1.00 19.42 280 GLY A CA 1
ATOM 2192 C C . GLY A 1 279 ? 48.742 -4.787 16.934 1.00 21.36 280 GLY A C 1
ATOM 2193 O O . GLY A 1 279 ? 47.844 -3.999 17.220 1.00 21.38 280 GLY A O 1
ATOM 2194 N N . ILE A 1 280 ? 49.993 -4.609 17.332 1.00 21.52 281 ILE A N 1
ATOM 2195 C CA . ILE A 1 280 ? 50.338 -3.456 18.157 1.00 22.33 281 ILE A CA 1
ATOM 2196 C C . ILE A 1 280 ? 51.415 -2.637 17.474 1.00 19.09 281 ILE A C 1
ATOM 2197 O O . ILE A 1 280 ? 52.559 -3.062 17.404 1.00 15.78 281 ILE A O 1
ATOM 2202 N N . GLY A 1 281 ? 51.048 -1.459 16.988 1.00 18.68 282 GLY A N 1
ATOM 2203 C CA . GLY A 1 281 ? 51.979 -0.598 16.284 1.00 17.12 282 GLY A CA 1
ATOM 2204 C C . GLY A 1 281 ? 51.245 0.497 15.545 1.00 22.28 282 GLY A C 1
ATOM 2205 O O . GLY A 1 281 ? 50.063 0.746 15.802 1.00 24.38 282 GLY A O 1
ATOM 2206 N N . PRO A 1 282 ? 51.940 1.180 14.631 1.00 20.35 283 PRO A N 1
ATOM 2207 C CA . PRO A 1 282 ? 51.322 2.306 13.910 1.00 24.66 283 PRO A CA 1
ATOM 2208 C C . PRO A 1 282 ? 50.283 1.766 12.941 1.00 22.22 283 PRO A C 1
ATOM 2209 O O . PRO A 1 282 ? 50.628 0.946 12.084 1.00 21.33 283 PRO A O 1
ATOM 2213 N N . THR A 1 283 ? 49.046 2.240 13.064 1.00 16.55 284 THR A N 1
ATOM 2214 C CA . THR A 1 283 ? 47.912 1.599 12.409 1.00 29.01 284 THR A CA 1
ATOM 2215 C C . THR A 1 283 ? 48.054 1.592 10.881 1.00 26.06 284 THR A C 1
ATOM 2216 O O . THR A 1 283 ? 47.735 0.601 10.231 1.00 22.47 284 THR A O 1
ATOM 2220 N N . ARG A 1 284 ? 48.575 2.683 10.327 1.00 21.32 285 ARG A N 1
ATOM 2221 C CA . ARG A 1 284 ? 48.766 2.796 8.883 1.00 23.17 285 ARG A CA 1
ATOM 2222 C C . ARG A 1 284 ? 49.775 1.742 8.407 1.00 27.18 285 ARG A C 1
ATOM 2223 O O . ARG A 1 284 ? 49.605 1.136 7.350 1.00 30.31 285 ARG A O 1
ATOM 2231 N N . GLU A 1 285 ? 50.809 1.495 9.208 1.00 25.90 286 GLU A N 1
ATOM 2232 C CA . GLU A 1 285 ? 51.821 0.507 8.853 1.00 19.74 286 GLU A CA 1
ATOM 2233 C C . GLU A 1 285 ? 51.286 -0.929 8.945 1.00 21.57 286 GLU A C 1
ATOM 2234 O O . GLU A 1 285 ? 51.617 -1.760 8.111 1.00 23.90 286 GLU A O 1
ATOM 2240 N N . LEU A 1 286 ? 50.466 -1.221 9.952 1.00 19.59 287 LEU A N 1
ATOM 2241 C CA . LEU A 1 286 ? 49.790 -2.525 10.027 1.00 23.86 287 LEU A CA 1
ATOM 2242 C C . LEU A 1 286 ? 48.861 -2.779 8.818 1.00 25.19 287 LEU A C 1
ATOM 2243 O O . LEU A 1 286 ? 49.013 -3.784 8.120 1.00 20.48 287 LEU A O 1
ATOM 2248 N N . SER A 1 287 ? 47.908 -1.874 8.582 1.00 18.30 288 SER A N 1
ATOM 2249 C CA . SER A 1 287 ? 46.964 -2.011 7.473 1.00 21.93 288 SER A CA 1
ATOM 2250 C C . SER A 1 287 ? 47.695 -2.300 6.174 1.00 23.24 288 SER A C 1
ATOM 2251 O O . SER A 1 287 ? 47.287 -3.173 5.414 1.00 25.16 288 SER A O 1
ATOM 2254 N N . ARG A 1 288 ? 48.779 -1.571 5.941 1.00 20.95 289 ARG A N 1
ATOM 2255 C CA . ARG A 1 288 ? 49.558 -1.709 4.718 1.00 23.94 289 ARG A CA 1
ATOM 2256 C C . ARG A 1 288 ? 50.004 -3.153 4.509 1.00 31.96 289 ARG A C 1
ATOM 2257 O O . ARG A 1 288 ? 50.292 -3.561 3.384 1.00 36.45 289 ARG A O 1
ATOM 2265 N N . HIS A 1 289 ? 50.053 -3.934 5.583 1.00 19.05 290 HIS A N 1
ATOM 2266 C CA . HIS A 1 289 ? 50.483 -5.327 5.455 1.00 20.60 290 HIS A CA 1
ATOM 2267 C C . HIS A 1 289 ? 49.384 -6.317 5.819 1.00 26.17 290 HIS A C 1
ATOM 2268 O O . HIS A 1 289 ? 49.654 -7.488 6.068 1.00 26.22 290 HIS A O 1
ATOM 2275 N N . GLY A 1 290 ? 48.142 -5.846 5.851 1.00 25.06 291 GLY A N 1
ATOM 2276 C CA . GLY A 1 290 ? 47.024 -6.745 6.090 1.00 22.63 291 GLY A CA 1
ATOM 2277 C C . GLY A 1 290 ? 46.857 -7.160 7.544 1.00 25.85 291 GLY A C 1
ATOM 2278 O O . GLY A 1 290 ? 46.163 -8.131 7.827 1.00 26.86 291 GLY A O 1
ATOM 2279 N N . ILE A 1 291 ? 47.476 -6.427 8.469 1.00 24.63 292 ILE A N 1
ATOM 2280 C CA . ILE A 1 291 ? 47.351 -6.741 9.900 1.00 20.00 292 ILE A CA 1
ATOM 2281 C C . ILE A 1 291 ? 46.318 -5.861 10.598 1.00 23.00 292 ILE A C 1
ATOM 2282 O O . ILE A 1 291 ? 46.348 -4.643 10.494 1.00 20.21 292 ILE A O 1
ATOM 2287 N N . ASN A 1 292 ? 45.395 -6.477 11.318 1.00 27.92 293 ASN A N 1
ATOM 2288 C CA . ASN A 1 292 ? 44.474 -5.698 12.134 1.00 29.07 293 ASN A CA 1
ATOM 2289 C C . ASN A 1 292 ? 45.186 -4.871 13.194 1.00 23.53 293 ASN A C 1
ATOM 2290 O O . ASN A 1 292 ? 46.223 -5.265 13.710 1.00 21.96 293 ASN A O 1
ATOM 2295 N N . THR A 1 293 ? 44.627 -3.715 13.512 1.00 29.07 294 THR A N 1
ATOM 2296 C CA . THR A 1 293 ? 45.182 -2.905 14.578 1.00 27.46 294 THR A CA 1
ATOM 2297 C C . THR A 1 293 ? 44.418 -3.190 15.843 1.00 25.63 294 THR A C 1
ATOM 2298 O O . THR A 1 293 ? 43.222 -2.968 15.903 1.00 31.20 294 THR A O 1
ATOM 2302 N N . ILE A 1 294 ? 45.108 -3.707 16.850 1.00 30.39 295 ILE A N 1
ATOM 2303 C CA . ILE A 1 294 ? 44.495 -3.885 18.152 1.00 19.64 295 ILE A CA 1
ATOM 2304 C C . ILE A 1 294 ? 44.765 -2.646 18.991 1.00 21.19 295 ILE A C 1
ATOM 2305 O O . ILE A 1 294 ? 43.863 -2.112 19.623 1.00 20.77 295 ILE A O 1
ATOM 2310 N N . VAL A 1 295 ? 46.004 -2.167 18.956 1.00 19.64 296 VAL A N 1
ATOM 2311 C CA . VAL A 1 295 ? 46.359 -0.919 19.615 1.00 23.23 296 VAL A CA 1
ATOM 2312 C C . VAL A 1 295 ? 47.144 -0.040 18.660 1.00 22.46 296 VAL A C 1
ATOM 2313 O O . VAL A 1 295 ? 48.183 -0.440 18.169 1.00 17.47 296 VAL A O 1
ATOM 2317 N N . ASP A 1 296 ? 46.652 1.161 18.390 1.00 20.31 297 ASP A N 1
ATOM 2318 C CA . ASP A 1 296 ? 47.405 2.088 17.566 1.00 22.38 297 ASP A CA 1
ATOM 2319 C C . ASP A 1 296 ? 48.539 2.688 18.411 1.00 24.36 297 ASP A C 1
ATOM 2320 O O . ASP A 1 296 ? 48.334 3.655 19.148 1.00 22.01 297 ASP A O 1
ATOM 2325 N N . SER A 1 297 ? 49.724 2.083 18.314 1.00 19.17 298 SER A N 1
ATOM 2326 C CA . SER A 1 297 ? 50.883 2.496 19.095 1.00 18.83 298 SER A CA 1
ATOM 2327 C C . SER A 1 297 ? 51.936 3.071 18.145 1.00 18.04 298 SER A C 1
ATOM 2328 O O . SER A 1 297 ? 52.787 2.348 17.618 1.00 17.47 298 SER A O 1
ATOM 2331 N N . ARG A 1 298 ? 51.874 4.381 17.942 1.00 16.88 299 ARG A N 1
ATOM 2332 C CA A ARG A 1 298 ? 52.678 5.087 16.933 0.51 20.23 299 ARG A CA 1
ATOM 2333 C CA B ARG A 1 298 ? 52.668 5.023 16.899 0.49 20.23 299 ARG A CA 1
ATOM 2334 C C . ARG A 1 298 ? 54.184 4.888 17.059 1.00 21.32 299 ARG A C 1
ATOM 2335 O O . ARG A 1 298 ? 54.915 4.984 16.077 1.00 21.09 299 ARG A O 1
ATOM 2350 N N . HIS A 1 299 ? 54.652 4.645 18.278 1.00 17.62 300 HIS A N 1
ATOM 2351 C CA . HIS A 1 299 ? 56.084 4.645 18.534 1.00 15.89 300 HIS A CA 1
ATOM 2352 C C . HIS A 1 299 ? 56.758 3.295 18.295 1.00 18.47 300 HIS A C 1
ATOM 2353 O O . HIS A 1 299 ? 57.981 3.182 18.389 1.00 15.97 300 HIS A O 1
ATOM 2360 N N . VAL A 1 300 ? 55.965 2.265 18.007 1.00 19.19 301 VAL A N 1
ATOM 2361 C CA . VAL A 1 300 ? 56.522 0.929 17.851 1.00 14.12 301 VAL A CA 1
ATOM 2362 C C . VAL A 1 300 ? 57.435 0.856 16.624 1.00 16.43 301 VAL A C 1
ATOM 2363 O O . VAL A 1 300 ? 57.009 1.138 15.504 1.00 15.54 301 VAL A O 1
ATOM 2367 N N . GLY A 1 301 ? 58.691 0.474 16.832 1.00 18.22 302 GLY A N 1
ATOM 2368 C CA . GLY A 1 301 ? 59.661 0.460 15.743 1.00 17.36 302 GLY A CA 1
ATOM 2369 C C . GLY A 1 301 ? 60.288 1.830 15.474 1.00 19.27 302 GLY A C 1
ATOM 2370 O O . GLY A 1 301 ? 61.302 1.916 14.793 1.00 14.29 302 GLY A O 1
ATOM 2371 N N . GLN A 1 302 ? 59.669 2.902 15.978 1.00 15.66 303 GLN A N 1
ATOM 2372 C CA . GLN A 1 302 ? 60.238 4.248 15.845 1.00 17.81 303 GLN A CA 1
ATOM 2373 C C . GLN A 1 302 ? 61.314 4.518 16.895 1.00 16.97 303 GLN A C 1
ATOM 2374 O O . GLN A 1 302 ? 61.494 3.725 17.820 1.00 16.04 303 GLN A O 1
ATOM 2380 N N . ASN A 1 303 ? 62.044 5.623 16.745 1.00 16.03 304 ASN A N 1
ATOM 2381 C CA . ASN A 1 303 ? 63.064 5.991 17.729 1.00 16.26 304 ASN A CA 1
ATOM 2382 C C . ASN A 1 303 ? 64.232 5.019 17.820 1.00 19.39 304 ASN A C 1
ATOM 2383 O O . ASN A 1 303 ? 64.901 4.945 18.845 1.00 16.83 304 ASN A O 1
ATOM 2388 N N . LEU A 1 304 ? 64.481 4.268 16.755 1.00 19.07 305 LEU A N 1
ATOM 2389 C CA . LEU A 1 304 ? 65.671 3.432 16.711 1.00 15.48 305 LEU A CA 1
ATOM 2390 C C . LEU A 1 304 ? 66.908 4.338 16.784 1.00 17.72 305 LEU A C 1
ATOM 2391 O O . LEU A 1 304 ? 67.119 5.178 15.905 1.00 17.49 305 LEU A O 1
ATOM 2396 N N . MET A 1 305 ? 67.712 4.185 17.838 1.00 16.53 306 MET A N 1
ATOM 2397 C CA . MET A 1 305 ? 68.937 4.982 17.983 1.00 20.31 306 MET A CA 1
ATOM 2398 C C . MET A 1 305 ? 70.142 4.088 18.256 1.00 21.35 306 MET A C 1
ATOM 2399 O O . MET A 1 305 ? 70.076 3.170 19.087 1.00 15.88 306 MET A O 1
ATOM 2404 N N . ASP A 1 306 ? 71.233 4.354 17.544 1.00 16.47 307 ASP A N 1
ATOM 2405 C CA . ASP A 1 306 ? 72.439 3.541 17.649 1.00 16.80 307 ASP A CA 1
ATOM 2406 C C . ASP A 1 306 ? 73.635 4.498 17.647 1.00 18.17 307 ASP A C 1
ATOM 2407 O O . ASP A 1 306 ? 73.470 5.697 17.398 1.00 18.43 307 ASP A O 1
ATOM 2412 N N . HIS A 1 307 ? 74.828 3.979 17.928 1.00 16.78 308 HIS A N 1
ATOM 2413 C CA . HIS A 1 307 ? 76.049 4.782 17.842 1.00 21.35 308 HIS A CA 1
ATOM 2414 C C . HIS A 1 307 ? 76.735 4.542 16.500 1.00 20.30 308 HIS A C 1
ATOM 2415 O O . HIS A 1 307 ? 77.027 3.394 16.169 1.00 23.60 308 HIS A O 1
ATOM 2422 N N . PRO A 1 308 ? 77.046 5.612 15.745 1.00 21.24 309 PRO A N 1
ATOM 2423 C CA . PRO A 1 308 ? 77.827 5.365 14.527 1.00 18.72 309 PRO A CA 1
ATOM 2424 C C . PRO A 1 308 ? 79.290 5.229 14.929 1.00 20.80 309 PRO A C 1
ATOM 2425 O O . PRO A 1 308 ? 79.690 5.830 15.923 1.00 17.08 309 PRO A O 1
ATOM 2429 N N . GLY A 1 309 ? 80.055 4.419 14.203 1.00 18.57 310 GLY A N 1
ATOM 2430 C CA . GLY A 1 309 ? 81.454 4.224 14.504 1.00 14.28 310 GLY A CA 1
ATOM 2431 C C . GLY A 1 309 ? 82.218 4.358 13.204 1.00 23.38 310 GLY A C 1
ATOM 2432 O O . GLY A 1 309 ? 81.764 3.856 12.179 1.00 16.78 310 GLY A O 1
ATOM 2433 N N . VAL A 1 310 ? 83.339 5.077 13.227 1.00 16.91 311 VAL A N 1
ATOM 2434 C CA . VAL A 1 310 ? 84.296 4.986 12.131 1.00 18.31 311 VAL A CA 1
ATOM 2435 C C . VAL A 1 310 ? 85.602 4.372 12.632 1.00 16.06 311 VAL A C 1
ATOM 2436 O O . VAL A 1 310 ? 86.442 5.057 13.204 1.00 19.58 311 VAL A O 1
ATOM 2440 N N . PRO A 1 311 ? 85.767 3.062 12.438 1.00 20.15 312 PRO A N 1
ATOM 2441 C CA . PRO A 1 311 ? 87.035 2.464 12.855 1.00 18.47 312 PRO A CA 1
ATOM 2442 C C . PRO A 1 311 ? 88.125 2.749 11.836 1.00 18.25 312 PRO A C 1
ATOM 2443 O O . PRO A 1 311 ? 87.835 2.997 10.665 1.00 20.81 312 PRO A O 1
ATOM 2447 N N . PHE A 1 312 ? 89.372 2.700 12.280 1.00 22.02 313 PHE A N 1
ATOM 2448 C CA . PHE A 1 312 ? 90.500 2.806 11.375 1.00 19.99 313 PHE A CA 1
ATOM 2449 C C . PHE A 1 312 ? 91.671 1.974 11.885 1.00 18.64 313 PHE A C 1
ATOM 2450 O O . PHE A 1 312 ? 91.857 1.819 13.096 1.00 19.74 313 PHE A O 1
ATOM 2458 N N . VAL A 1 313 ? 92.440 1.422 10.956 1.00 17.60 314 VAL A N 1
ATOM 2459 C CA . VAL A 1 313 ? 93.562 0.548 11.305 1.00 14.12 314 VAL A CA 1
ATOM 2460 C C . VAL A 1 313 ? 94.932 1.201 11.064 1.00 22.81 314 VAL A C 1
ATOM 2461 O O . VAL A 1 313 ? 95.172 1.810 10.021 1.00 18.42 314 VAL A O 1
ATOM 2465 N N . LEU A 1 314 ? 95.824 1.076 12.043 1.00 18.11 315 LEU A N 1
ATOM 2466 C CA . LEU A 1 314 ? 97.220 1.416 11.844 1.00 23.38 315 LEU A CA 1
ATOM 2467 C C . LEU A 1 314 ? 98.085 0.162 11.876 1.00 20.36 315 LEU A C 1
ATOM 2468 O O . LEU A 1 314 ? 97.919 -0.696 12.735 1.00 22.28 315 LEU A O 1
ATOM 2473 N N . ARG A 1 315 ? 99.030 0.070 10.951 1.00 24.88 316 ARG A N 1
ATOM 2474 C CA . ARG A 1 315 ? 100.072 -0.925 11.073 1.00 18.18 316 ARG A CA 1
ATOM 2475 C C . ARG A 1 315 ? 101.052 -0.403 12.113 1.00 26.49 316 ARG A C 1
ATOM 2476 O O . ARG A 1 315 ? 101.417 0.769 12.124 1.00 20.69 316 ARG A O 1
ATOM 2484 N N . VAL A 1 316 ? 101.464 -1.284 13.003 1.00 23.78 317 VAL A N 1
ATOM 2485 C CA . VAL A 1 316 ? 102.172 -0.862 14.183 1.00 25.89 317 VAL A CA 1
ATOM 2486 C C . VAL A 1 316 ? 103.408 -1.747 14.230 1.00 27.15 317 VAL A C 1
ATOM 2487 O O . VAL A 1 316 ? 103.447 -2.751 13.532 1.00 22.54 317 VAL A O 1
ATOM 2491 N N . LYS A 1 317 ? 104.434 -1.362 14.986 1.00 28.54 318 LYS A N 1
ATOM 2492 C CA . LYS A 1 317 ? 105.674 -2.140 15.013 1.00 27.58 318 LYS A CA 1
ATOM 2493 C C . LYS A 1 317 ? 105.479 -3.576 15.496 1.00 31.73 318 LYS A C 1
ATOM 2494 O O . LYS A 1 317 ? 104.633 -3.847 16.359 1.00 27.69 318 LYS A O 1
ATOM 2500 N N . ASP A 1 318 ? 106.271 -4.493 14.951 1.00 25.11 319 ASP A N 1
ATOM 2501 C CA . ASP A 1 318 ? 106.179 -5.890 15.359 1.00 31.25 319 ASP A CA 1
ATOM 2502 C C . ASP A 1 318 ? 106.152 -5.999 16.884 1.00 34.27 319 ASP A C 1
ATOM 2503 O O . ASP A 1 318 ? 106.959 -5.363 17.566 1.00 27.34 319 ASP A O 1
ATOM 2508 N N . GLY A 1 319 ? 105.214 -6.794 17.407 1.00 26.75 320 GLY A N 1
ATOM 2509 C CA . GLY A 1 319 ? 105.119 -7.039 18.835 1.00 22.22 320 GLY A CA 1
ATOM 2510 C C . GLY A 1 319 ? 104.252 -6.035 19.578 1.00 23.72 320 GLY A C 1
ATOM 2511 O O . GLY A 1 319 ? 104.198 -6.042 20.809 1.00 33.76 320 GLY A O 1
ATOM 2512 N N . PHE A 1 320 ? 103.565 -5.170 18.841 1.00 24.11 321 PHE A N 1
ATOM 2513 C CA . PHE A 1 320 ? 102.661 -4.195 19.459 1.00 19.04 321 PHE A CA 1
ATOM 2514 C C . PHE A 1 320 ? 101.204 -4.404 19.044 1.00 18.47 321 PHE A C 1
ATOM 2515 O O . PHE A 1 320 ? 100.348 -3.551 19.233 1.00 19.66 321 PHE A O 1
ATOM 2523 N N . GLY A 1 321 ? 100.933 -5.583 18.505 1.00 17.28 322 GLY A N 1
ATOM 2524 C CA . GLY A 1 321 ? 99.575 -6.024 18.280 1.00 18.94 322 GLY A CA 1
ATOM 2525 C C . GLY A 1 321 ? 99.603 -7.534 18.274 1.00 20.53 322 GLY A C 1
ATOM 2526 O O . GLY A 1 321 ? 100.672 -8.116 18.269 1.00 25.97 322 GLY A O 1
ATOM 2527 N N . MET A 1 322 ? 98.439 -8.165 18.256 1.00 21.58 323 MET A N 1
ATOM 2528 C CA . MET A 1 322 ? 98.350 -9.604 18.436 1.00 19.79 323 MET A CA 1
ATOM 2529 C C . MET A 1 322 ? 98.174 -10.400 17.149 1.00 23.51 323 MET A C 1
ATOM 2530 O O . MET A 1 322 ? 98.002 -11.623 17.188 1.00 27.66 323 MET A O 1
ATOM 2535 N N . ASP A 1 323 ? 98.216 -9.714 16.010 1.00 19.73 324 ASP A N 1
ATOM 2536 C CA . ASP A 1 323 ? 97.978 -10.353 14.719 1.00 24.21 324 ASP A CA 1
ATOM 2537 C C . ASP A 1 323 ? 98.800 -11.626 14.518 1.00 32.31 324 ASP A C 1
ATOM 2538 O O . ASP A 1 323 ? 98.287 -12.649 14.047 1.00 25.14 324 ASP A O 1
ATOM 2543 N N . ASP A 1 324 ? 100.081 -11.562 14.861 1.00 28.71 325 ASP A N 1
ATOM 2544 C CA . ASP A 1 324 ? 100.986 -12.670 14.557 1.00 35.58 325 ASP A CA 1
ATOM 2545 C C . ASP A 1 324 ? 100.758 -13.873 15.472 1.00 31.84 325 ASP A C 1
ATOM 2546 O O . ASP A 1 324 ? 101.226 -14.972 15.195 1.00 30.89 325 ASP A O 1
ATOM 2551 N N . VAL A 1 325 ? 100.033 -13.650 16.560 1.00 26.97 326 VAL A N 1
ATOM 2552 C CA . VAL A 1 325 ? 99.771 -14.703 17.518 1.00 24.94 326 VAL A CA 1
ATOM 2553 C C . VAL A 1 325 ? 98.387 -15.300 17.310 1.00 31.56 326 VAL A C 1
ATOM 2554 O O . VAL A 1 325 ? 98.224 -16.518 17.306 1.00 29.18 326 VAL A O 1
ATOM 2558 N N . LEU A 1 326 ? 97.391 -14.442 17.115 1.00 30.97 327 LEU A N 1
ATOM 2559 C CA . LEU A 1 326 ? 96.013 -14.907 17.068 1.00 24.43 327 LEU A CA 1
ATOM 2560 C C . LEU A 1 326 ? 95.431 -15.038 15.662 1.00 31.74 327 LEU A C 1
ATOM 2561 O O . LEU A 1 326 ? 94.633 -15.944 15.395 1.00 30.92 327 LEU A O 1
ATOM 2566 N N . LEU A 1 327 ? 95.840 -14.152 14.763 1.00 25.11 328 LEU A N 1
ATOM 2567 C CA . LEU A 1 327 ? 95.194 -14.054 13.459 1.00 33.64 328 LEU A CA 1
ATOM 2568 C C . LEU A 1 327 ? 95.770 -14.980 12.401 1.00 33.50 328 LEU A C 1
ATOM 2569 O O . LEU A 1 327 ? 95.037 -15.484 11.554 1.00 41.54 328 LEU A O 1
ATOM 2574 N N . ARG A 1 328 ? 97.082 -15.174 12.433 1.00 34.73 329 ARG A N 1
ATOM 2575 C CA . ARG A 1 328 ? 97.770 -15.920 11.389 1.00 35.64 329 ARG A CA 1
ATOM 2576 C C . ARG A 1 328 ? 98.106 -17.320 11.868 1.00 39.00 329 ARG A C 1
ATOM 2577 O O . ARG A 1 328 ? 98.390 -17.533 13.045 1.00 42.94 329 ARG A O 1
ATOM 2585 N N . HIS A 1 329 ? 98.048 -18.283 10.961 1.00 42.32 330 HIS A N 1
ATOM 2586 C CA . HIS A 1 329 ? 98.368 -19.652 11.331 1.00 46.47 330 HIS A CA 1
ATOM 2587 C C . HIS A 1 329 ? 99.865 -19.768 11.562 1.00 44.30 330 HIS A C 1
ATOM 2588 O O . HIS A 1 329 ? 100.661 -19.087 10.911 1.00 43.95 330 HIS A O 1
ATOM 2595 N N . GLY A 1 330 ? 100.249 -20.626 12.494 1.00 37.92 331 GLY A N 1
ATOM 2596 C CA . GLY A 1 330 ? 101.656 -20.855 12.746 1.00 33.94 331 GLY A CA 1
ATOM 2597 C C . GLY A 1 330 ? 101.906 -21.452 14.111 1.00 34.46 331 GLY A C 1
ATOM 2598 O O . GLY A 1 330 ? 100.962 -21.730 14.853 1.00 32.95 331 GLY A O 1
ATOM 2599 N N . PRO A 1 331 ? 103.183 -21.694 14.433 1.00 33.17 332 PRO A N 1
ATOM 2600 C CA . PRO A 1 331 ? 103.555 -22.200 15.754 1.00 34.77 332 PRO A CA 1
ATOM 2601 C C . PRO A 1 331 ? 103.138 -21.262 16.882 1.00 29.91 332 PRO A C 1
ATOM 2602 O O . PRO A 1 331 ? 102.641 -21.755 17.894 1.00 36.62 332 PRO A O 1
ATOM 2606 N N . LYS A 1 332 ? 103.314 -19.953 16.712 1.00 26.56 333 LYS A N 1
ATOM 2607 C CA . LYS A 1 332 ? 102.878 -18.991 17.724 1.00 29.20 333 LYS A CA 1
ATOM 2608 C C . LYS A 1 332 ? 101.412 -19.197 18.098 1.00 28.76 333 LYS A C 1
ATOM 2609 O O . LYS A 1 332 ? 101.068 -19.259 19.282 1.00 31.69 333 LYS A O 1
ATOM 2615 N N . ARG A 1 333 ? 100.552 -19.301 17.091 1.00 26.67 334 ARG A N 1
ATOM 2616 C CA . ARG A 1 333 ? 99.129 -19.508 17.344 1.00 33.32 334 ARG A CA 1
ATOM 2617 C C . ARG A 1 333 ? 98.921 -20.878 17.948 1.00 27.15 334 ARG A C 1
ATOM 2618 O O . ARG A 1 333 ? 98.206 -21.028 18.942 1.00 29.48 334 ARG A O 1
ATOM 2626 N N . ASP A 1 334 ? 99.554 -21.882 17.348 1.00 30.82 335 ASP A N 1
ATOM 2627 C CA . ASP A 1 334 ? 99.456 -23.240 17.873 1.00 31.41 335 ASP A CA 1
ATOM 2628 C C . ASP A 1 334 ? 99.755 -23.290 19.363 1.00 29.11 335 ASP A C 1
ATOM 2629 O O . ASP A 1 334 ? 99.070 -23.975 20.115 1.00 26.35 335 ASP A O 1
ATOM 2634 N N . ALA A 1 335 ? 100.758 -22.534 19.789 1.00 25.50 336 ALA A N 1
ATOM 2635 C CA . ALA A 1 335 ? 101.190 -22.567 21.175 1.00 24.36 336 ALA A CA 1
ATOM 2636 C C . ALA A 1 335 ? 100.108 -22.048 22.113 1.00 33.75 336 ALA A C 1
ATOM 2637 O O . ALA A 1 335 ? 99.781 -22.696 23.104 1.00 31.21 336 ALA A O 1
ATOM 2639 N N . VAL A 1 336 ? 99.557 -20.875 21.808 1.00 30.64 337 VAL A N 1
ATOM 2640 C CA . VAL A 1 336 ? 98.552 -20.276 22.691 1.00 30.29 337 VAL A CA 1
ATOM 2641 C C . VAL A 1 336 ? 97.229 -21.063 22.656 1.00 32.41 337 VAL A C 1
ATOM 2642 O O . VAL A 1 336 ? 96.509 -21.134 23.653 1.00 29.65 337 VAL A O 1
ATOM 2646 N N . VAL A 1 337 ? 96.935 -21.668 21.511 1.00 28.31 338 VAL A N 1
ATOM 2647 C CA . VAL A 1 337 ? 95.759 -22.506 21.359 1.00 27.33 338 VAL A CA 1
ATOM 2648 C C . VAL A 1 337 ? 95.909 -23.785 22.201 1.00 37.72 338 VAL A C 1
ATOM 2649 O O . VAL A 1 337 ? 94.951 -24.260 22.808 1.00 33.20 338 VAL A O 1
ATOM 2653 N N . SER A 1 338 ? 97.120 -24.333 22.248 1.00 36.67 339 SER A N 1
ATOM 2654 C CA . SER A 1 338 ? 97.355 -25.549 23.016 1.00 30.18 339 SER A CA 1
ATOM 2655 C C . SER A 1 338 ? 97.232 -25.274 24.518 1.00 29.69 339 SER A C 1
ATOM 2656 O O . SER A 1 338 ? 96.645 -26.060 25.258 1.00 36.75 339 SER A O 1
ATOM 2659 N N . ALA A 1 339 ? 97.779 -24.150 24.961 1.00 26.37 340 ALA A N 1
ATOM 2660 C CA . ALA A 1 339 ? 97.621 -23.704 26.341 1.00 27.16 340 ALA A CA 1
ATOM 2661 C C . ALA A 1 339 ? 96.160 -23.459 26.733 1.00 39.49 340 ALA A C 1
ATOM 2662 O O . ALA A 1 339 ? 95.735 -23.797 27.846 1.00 35.82 340 ALA A O 1
ATOM 2664 N N . TYR A 1 340 ? 95.396 -22.844 25.832 1.00 36.76 341 TYR A N 1
ATOM 2665 C CA . TYR A 1 340 ? 94.012 -22.510 26.135 1.00 25.93 341 TYR A CA 1
ATOM 2666 C C . TYR A 1 340 ? 93.228 -23.794 26.308 1.00 37.59 341 TYR A C 1
ATOM 2667 O O . TYR A 1 340 ? 92.408 -23.916 27.227 1.00 34.79 341 TYR A O 1
ATOM 2676 N N . ASN A 1 341 ? 93.491 -24.749 25.420 1.00 27.14 342 ASN A N 1
ATOM 2677 C CA . ASN A 1 341 ? 92.786 -26.019 25.438 1.00 30.58 342 ASN A CA 1
ATOM 2678 C C . ASN A 1 341 ? 93.036 -26.834 26.694 1.00 45.34 342 ASN A C 1
ATOM 2679 O O . ASN A 1 341 ? 92.175 -27.609 27.120 1.00 40.56 342 ASN A O 1
ATOM 2684 N N . LYS A 1 342 ? 94.200 -26.650 27.307 1.00 34.52 343 LYS A N 1
ATOM 2685 C CA . LYS A 1 342 ? 94.519 -27.461 28.471 1.00 40.53 343 LYS A CA 1
ATOM 2686 C C . LYS A 1 342 ? 94.014 -26.832 29.767 1.00 45.20 343 LYS A C 1
ATOM 2687 O O . LYS A 1 342 ? 93.542 -27.541 30.654 1.00 53.72 343 LYS A O 1
ATOM 2693 N N . ASN A 1 343 ? 94.085 -25.509 29.873 1.00 34.70 344 ASN A N 1
ATOM 2694 C CA . ASN A 1 343 ? 93.636 -24.851 31.096 1.00 38.86 344 ASN A CA 1
ATOM 2695 C C . ASN A 1 343 ? 93.009 -23.458 30.916 1.00 37.37 344 ASN A C 1
ATOM 2696 O O . ASN A 1 343 ? 92.895 -22.705 31.888 1.00 31.09 344 ASN A O 1
ATOM 2701 N N . ARG A 1 344 ? 92.617 -23.125 29.683 1.00 34.34 345 ARG A N 1
ATOM 2702 C CA . ARG A 1 344 ? 91.971 -21.840 29.375 1.00 35.27 345 ARG A CA 1
ATOM 2703 C C . ARG A 1 344 ? 92.835 -20.607 29.663 1.00 30.13 345 ARG A C 1
ATOM 2704 O O . ARG A 1 344 ? 92.301 -19.506 29.796 1.00 36.09 345 ARG A O 1
ATOM 2712 N N . SER A 1 345 ? 94.149 -20.774 29.775 1.00 29.44 346 SER A N 1
ATOM 2713 C CA . SER A 1 345 ? 95.041 -19.619 29.980 1.00 31.58 346 SER A CA 1
ATOM 2714 C C . SER A 1 345 ? 95.516 -19.026 28.645 1.00 29.43 346 SER A C 1
ATOM 2715 O O . SER A 1 345 ? 95.248 -19.583 27.575 1.00 25.45 346 SER A O 1
ATOM 2718 N N . GLY A 1 346 ? 96.220 -17.897 28.710 1.00 26.81 347 GLY A N 1
ATOM 2719 C CA . GLY A 1 346 ? 96.778 -17.292 27.510 1.00 29.81 347 GLY A CA 1
ATOM 2720 C C . GLY A 1 346 ? 95.869 -16.318 26.763 1.00 30.98 347 GLY A C 1
ATOM 2721 O O . GLY A 1 346 ? 94.712 -16.110 27.145 1.00 27.36 347 GLY A O 1
ATOM 2722 N N . PRO A 1 347 ? 96.392 -15.720 25.674 1.00 36.44 348 PRO A N 1
ATOM 2723 C CA . PRO A 1 347 ? 95.713 -14.643 24.941 1.00 20.71 348 PRO A CA 1
ATOM 2724 C C . PRO A 1 347 ? 94.490 -15.132 24.149 1.00 24.38 348 PRO A C 1
ATOM 2725 O O . PRO A 1 347 ? 93.611 -14.328 23.818 1.00 23.95 348 PRO A O 1
ATOM 2729 N N . VAL A 1 348 ? 94.432 -16.422 23.840 1.00 18.22 349 VAL A N 1
ATOM 2730 C CA . VAL A 1 348 ? 93.213 -16.980 23.264 1.00 19.23 349 VAL A CA 1
ATOM 2731 C C . VAL A 1 348 ? 91.980 -16.613 24.110 1.00 23.88 349 VAL A C 1
ATOM 2732 O O . VAL A 1 348 ? 90.879 -16.473 23.580 1.00 19.53 349 VAL A O 1
ATOM 2736 N N . GLY A 1 349 ? 92.170 -16.432 25.417 1.00 20.32 350 GLY A N 1
ATOM 2737 C CA . GLY A 1 349 ? 91.072 -16.063 26.291 1.00 20.40 350 GLY A CA 1
ATOM 2738 C C . GLY A 1 349 ? 90.822 -14.566 26.354 1.00 23.50 350 GLY A C 1
ATOM 2739 O O . GLY A 1 349 ? 89.988 -14.102 27.122 1.00 22.10 350 GLY A O 1
ATOM 2740 N N . SER A 1 350 ? 91.547 -13.807 25.540 1.00 25.33 351 SER A N 1
ATOM 2741 C CA . SER A 1 350 ? 91.434 -12.356 25.553 1.00 22.43 351 SER A CA 1
ATOM 2742 C C . SER A 1 350 ? 90.351 -11.795 24.610 1.00 26.23 351 SER A C 1
ATOM 2743 O O . SER A 1 350 ? 90.129 -12.309 23.506 1.00 24.18 351 SER A O 1
ATOM 2746 N N . GLY A 1 351 ? 89.692 -10.731 25.058 1.00 25.36 352 GLY A N 1
ATOM 2747 C CA . GLY A 1 351 ? 88.764 -9.981 24.223 1.00 25.65 352 GLY A CA 1
ATOM 2748 C C . GLY A 1 351 ? 89.442 -8.880 23.416 1.00 28.28 352 GLY A C 1
ATOM 2749 O O . GLY A 1 351 ? 88.770 -8.152 22.679 1.00 24.22 352 GLY A O 1
ATOM 2750 N N . LEU A 1 352 ? 90.761 -8.739 23.584 1.00 24.22 353 LEU A N 1
ATOM 2751 C CA . LEU A 1 352 ? 91.606 -7.879 22.734 1.00 20.67 353 LEU A CA 1
ATOM 2752 C C . LEU A 1 352 ? 91.385 -6.380 22.881 1.00 17.67 353 LEU A C 1
ATOM 2753 O O . LEU A 1 352 ? 91.935 -5.599 22.122 1.00 24.74 353 LEU A O 1
ATOM 2758 N N . LEU A 1 353 ? 90.598 -5.977 23.866 1.00 20.41 354 LEU A N 1
ATOM 2759 C CA . LEU A 1 353 ? 90.392 -4.569 24.128 1.00 19.62 354 LEU A CA 1
ATOM 2760 C C . LEU A 1 353 ? 90.688 -4.385 25.609 1.00 22.23 354 LEU A C 1
ATOM 2761 O O . LEU A 1 353 ? 90.001 -4.977 26.432 1.00 19.14 354 LEU A O 1
ATOM 2766 N N . GLU A 1 354 ? 91.692 -3.575 25.955 1.00 18.63 355 GLU A N 1
ATOM 2767 C CA . GLU A 1 354 ? 92.124 -3.464 27.364 1.00 20.65 355 GLU A CA 1
ATOM 2768 C C . GLU A 1 354 ? 92.121 -2.040 27.887 1.00 21.80 355 GLU A C 1
ATOM 2769 O O . GLU A 1 354 ? 91.928 -1.814 29.085 1.00 15.99 355 GLU A O 1
ATOM 2775 N N . LEU A 1 355 ? 92.380 -1.098 26.984 1.00 17.37 356 LEU A N 1
ATOM 2776 C CA . LEU A 1 355 ? 92.305 0.316 27.288 1.00 17.58 356 LEU A CA 1
ATOM 2777 C C . LEU A 1 355 ? 91.223 0.955 26.433 1.00 21.27 356 LEU A C 1
ATOM 2778 O O . LEU A 1 355 ? 91.144 0.728 25.211 1.00 18.77 356 LEU A O 1
ATOM 2783 N N . VAL A 1 356 ? 90.414 1.778 27.082 1.00 17.06 357 VAL A N 1
ATOM 2784 C CA . VAL A 1 356 ? 89.293 2.437 26.442 1.00 18.05 357 VAL A CA 1
ATOM 2785 C C . VAL A 1 356 ? 89.255 3.894 26.880 1.00 19.34 357 VAL A C 1
ATOM 2786 O O . VAL A 1 356 ? 89.399 4.194 28.082 1.00 18.16 357 VAL A O 1
ATOM 2790 N N . GLY A 1 357 ? 89.033 4.796 25.922 1.00 18.15 358 GLY A N 1
ATOM 2791 C CA . GLY A 1 357 ? 89.034 6.223 26.209 1.00 17.06 358 GLY A CA 1
ATOM 2792 C C . GLY A 1 357 ? 87.695 6.937 26.072 1.00 18.53 358 GLY A C 1
ATOM 2793 O O . GLY A 1 357 ? 86.942 6.722 25.121 1.00 19.73 358 GLY A O 1
ATOM 2794 N N . PHE A 1 358 ? 87.394 7.808 27.025 1.00 16.66 359 PHE A N 1
ATOM 2795 C CA . PHE A 1 358 ? 86.145 8.567 26.982 1.00 22.34 359 PHE A CA 1
ATOM 2796 C C . PHE A 1 358 ? 86.397 10.077 27.028 1.00 16.61 359 PHE A C 1
ATOM 2797 O O . PHE A 1 358 ? 86.191 10.723 28.052 1.00 20.54 359 PHE A O 1
ATOM 2805 N N . PRO A 1 359 ? 86.845 10.644 25.906 1.00 17.92 360 PRO A N 1
ATOM 2806 C CA . PRO A 1 359 ? 87.237 12.051 25.892 1.00 18.67 360 PRO A CA 1
ATOM 2807 C C . PRO A 1 359 ? 86.106 12.968 25.470 1.00 21.02 360 PRO A C 1
ATOM 2808 O O . PRO A 1 359 ? 85.115 12.520 24.901 1.00 21.50 360 PRO A O 1
ATOM 2812 N N . ARG A 1 360 ? 86.256 14.246 25.782 1.00 20.53 361 ARG A N 1
ATOM 2813 C CA . ARG A 1 360 ? 85.519 15.294 25.099 1.00 21.85 361 ARG A CA 1
ATOM 2814 C C . ARG A 1 360 ? 86.504 15.899 24.104 1.00 22.95 361 ARG A C 1
ATOM 2815 O O . ARG A 1 360 ? 87.720 15.729 24.237 1.00 23.72 361 ARG A O 1
ATOM 2823 N N . ILE A 1 361 ? 85.988 16.584 23.093 1.00 19.85 362 ILE A N 1
ATOM 2824 C CA . ILE A 1 361 ? 86.846 17.145 22.063 1.00 19.16 362 ILE A CA 1
ATOM 2825 C C . ILE A 1 361 ? 86.398 18.560 21.766 1.00 20.83 362 ILE A C 1
ATOM 2826 O O . ILE A 1 361 ? 86.400 19.010 20.618 1.00 19.05 362 ILE A O 1
ATOM 2831 N N . ASP A 1 362 ? 85.999 19.261 22.821 1.00 21.76 363 ASP A N 1
ATOM 2832 C CA . ASP A 1 362 ? 85.560 20.645 22.685 1.00 29.75 363 ASP A CA 1
ATOM 2833 C C . ASP A 1 362 ? 86.522 21.497 21.847 1.00 23.08 363 ASP A C 1
ATOM 2834 O O . ASP A 1 362 ? 86.103 22.280 20.990 1.00 24.72 363 ASP A O 1
ATOM 2839 N N . LYS A 1 363 ? 87.811 21.326 22.055 1.00 18.99 364 LYS A N 1
ATOM 2840 C CA . LYS A 1 363 ? 88.726 22.252 21.411 1.00 27.43 364 LYS A CA 1
ATOM 2841 C C . LYS A 1 363 ? 88.865 21.914 19.924 1.00 26.98 364 LYS A C 1
ATOM 2842 O O . LYS A 1 363 ? 89.207 22.772 19.125 1.00 24.96 364 LYS A O 1
ATOM 2848 N N . TYR A 1 364 ? 88.571 20.673 19.547 1.00 22.26 365 TYR A N 1
ATOM 2849 C CA . TYR A 1 364 ? 88.541 20.347 18.123 1.00 23.56 365 TYR A CA 1
ATOM 2850 C C . TYR A 1 364 ? 87.261 20.883 17.509 1.00 23.54 365 TYR A C 1
ATOM 2851 O O . TYR A 1 364 ? 87.267 21.435 16.407 1.00 20.19 365 TYR A O 1
ATOM 2860 N N . LEU A 1 365 ? 86.158 20.702 18.225 1.00 22.00 366 LEU A N 1
ATOM 2861 C CA . LEU A 1 365 ? 84.861 21.140 17.738 1.00 22.41 366 LEU A CA 1
ATOM 2862 C C . LEU A 1 365 ? 84.907 22.653 17.505 1.00 22.33 366 LEU A C 1
ATOM 2863 O O . LEU A 1 365 ? 84.445 23.144 16.471 1.00 20.31 366 LEU A O 1
ATOM 2868 N N . GLU A 1 366 ? 85.499 23.377 18.454 1.00 23.07 367 GLU A N 1
ATOM 2869 C CA . GLU A 1 366 ? 85.514 24.844 18.434 1.00 28.45 367 GLU A CA 1
ATOM 2870 C C . GLU A 1 366 ? 86.198 25.406 17.202 1.00 29.42 367 GLU A C 1
ATOM 2871 O O . GLU A 1 366 ? 85.970 26.556 16.830 1.00 35.61 367 GLU A O 1
ATOM 2877 N N . LYS A 1 367 ? 87.037 24.598 16.568 1.00 22.38 368 LYS A N 1
ATOM 2878 C CA . LYS A 1 367 ? 87.750 25.037 15.380 1.00 27.83 368 LYS A CA 1
ATOM 2879 C C . LYS A 1 367 ? 86.883 24.985 14.126 1.00 33.38 368 LYS A C 1
ATOM 2880 O O . LYS A 1 367 ? 87.299 25.439 13.067 1.00 32.08 368 LYS A O 1
ATOM 2886 N N . ASP A 1 368 ? 85.683 24.424 14.227 1.00 29.86 369 ASP A N 1
ATOM 2887 C CA . ASP A 1 368 ? 84.835 24.323 13.046 1.00 26.09 369 ASP A CA 1
ATOM 2888 C C . ASP A 1 368 ? 83.773 25.419 13.078 1.00 26.31 369 ASP A C 1
ATOM 2889 O O . ASP A 1 368 ? 82.974 25.486 14.015 1.00 22.60 369 ASP A O 1
ATOM 2894 N N . ALA A 1 369 ? 83.771 26.276 12.061 1.00 17.66 370 ALA A N 1
ATOM 2895 C CA . ALA A 1 369 ? 82.818 27.396 12.005 1.00 26.58 370 ALA A CA 1
ATOM 2896 C C . ALA A 1 369 ? 81.370 26.930 12.175 1.00 22.95 370 ALA A C 1
ATOM 2897 O O . ALA A 1 369 ? 80.597 27.531 12.914 1.00 23.28 370 ALA A O 1
ATOM 2899 N N . GLU A 1 370 ? 81.006 25.858 11.480 1.00 22.04 371 GLU A N 1
ATOM 2900 C CA . GLU A 1 370 ? 79.663 25.305 11.617 1.00 22.87 371 GLU A CA 1
ATOM 2901 C C . GLU A 1 370 ? 79.307 24.842 13.055 1.00 17.62 371 GLU A C 1
ATOM 2902 O O . GLU A 1 370 ? 78.235 25.168 13.557 1.00 20.41 371 GLU A O 1
ATOM 2908 N N . TYR A 1 371 ? 80.189 24.098 13.721 1.00 21.13 372 TYR A N 1
ATOM 2909 C CA . TYR A 1 371 ? 79.915 23.735 15.117 1.00 20.05 372 TYR A CA 1
ATOM 2910 C C . TYR A 1 371 ? 79.733 24.971 15.981 1.00 20.03 372 TYR A C 1
ATOM 2911 O O . TYR A 1 371 ? 78.824 25.024 16.810 1.00 18.62 372 TYR A O 1
ATOM 2920 N N . ARG A 1 372 ? 80.601 25.959 15.791 1.00 18.51 373 ARG A N 1
ATOM 2921 C CA . ARG A 1 372 ? 80.537 27.178 16.587 1.00 23.93 373 ARG A CA 1
ATOM 2922 C C . ARG A 1 372 ? 79.167 27.832 16.450 1.00 23.07 373 ARG A C 1
ATOM 2923 O O . ARG A 1 372 ? 78.540 28.194 17.448 1.00 25.22 373 ARG A O 1
ATOM 2931 N N . LYS A 1 373 ? 78.710 27.982 15.211 1.00 19.34 374 LYS A N 1
ATOM 2932 C CA . LYS A 1 373 ? 77.387 28.537 14.925 1.00 24.91 374 LYS A CA 1
ATOM 2933 C C . LYS A 1 373 ? 76.243 27.693 15.524 1.00 26.25 374 LYS A C 1
ATOM 2934 O O . LYS A 1 373 ? 75.281 28.229 16.074 1.00 25.03 374 LYS A O 1
ATOM 2940 N N . ALA A 1 374 ? 76.344 26.371 15.428 1.00 24.30 375 ALA A N 1
ATOM 2941 C CA . ALA A 1 374 ? 75.282 25.512 15.956 1.00 22.61 375 ALA A CA 1
ATOM 2942 C C . ALA A 1 374 ? 75.207 25.620 17.481 1.00 24.10 375 ALA A C 1
ATOM 2943 O O . ALA A 1 374 ? 74.131 25.632 18.051 1.00 22.78 375 ALA A O 1
ATOM 2945 N N . LYS A 1 375 ? 76.363 25.688 18.129 1.00 22.95 376 LYS A N 1
ATOM 2946 C CA . LYS A 1 375 ? 76.417 25.813 19.575 1.00 25.00 376 LYS A CA 1
ATOM 2947 C C . LYS A 1 375 ? 75.827 27.139 20.021 1.00 19.92 376 LYS A C 1
ATOM 2948 O O . LYS A 1 375 ? 75.062 27.201 20.978 1.00 14.53 376 LYS A O 1
ATOM 2954 N N . ALA A 1 376 ? 76.213 28.208 19.339 1.00 25.55 377 ALA A N 1
ATOM 2955 C CA . ALA A 1 376 ? 75.645 29.513 19.638 1.00 27.88 377 ALA A CA 1
ATOM 2956 C C . ALA A 1 376 ? 74.125 29.442 19.448 1.00 23.64 377 ALA A C 1
ATOM 2957 O O . ALA A 1 376 ? 73.371 29.878 20.308 1.00 28.79 377 ALA A O 1
ATOM 2959 N N . ALA A 1 377 ? 73.684 28.846 18.341 1.00 21.97 378 ALA A N 1
ATOM 2960 C CA . ALA A 1 377 ? 72.251 28.728 18.044 1.00 22.45 378 ALA A CA 1
ATOM 2961 C C . ALA A 1 377 ? 71.499 27.918 19.094 1.00 21.09 378 ALA A C 1
ATOM 2962 O O . ALA A 1 377 ? 70.285 28.037 19.229 1.00 21.96 378 ALA A O 1
ATOM 2964 N N . ASN A 1 378 ? 72.228 27.099 19.838 1.00 20.72 379 ASN A N 1
ATOM 2965 C CA . ASN A 1 378 ? 71.651 26.329 20.934 1.00 25.70 379 ASN A CA 1
ATOM 2966 C C . ASN A 1 378 ? 71.814 27.075 22.273 1.00 25.75 379 ASN A C 1
ATOM 2967 O O . ASN A 1 378 ? 71.788 26.484 23.350 1.00 26.77 379 ASN A O 1
ATOM 2972 N N . GLY A 1 379 ? 72.000 28.385 22.187 1.00 24.62 380 GLY A N 1
ATOM 2973 C CA . GLY A 1 379 ? 72.134 29.209 23.372 1.00 31.49 380 GLY A CA 1
ATOM 2974 C C . GLY A 1 379 ? 73.408 28.947 24.145 1.00 28.54 380 GLY A C 1
ATOM 2975 O O . GLY A 1 379 ? 73.436 29.110 25.364 1.00 27.59 380 GLY A O 1
ATOM 2976 N N . GLY A 1 380 ? 74.454 28.520 23.444 1.00 25.48 381 GLY A N 1
ATOM 2977 C CA . GLY A 1 380 ? 75.773 28.392 24.047 1.00 24.01 381 GLY A CA 1
ATOM 2978 C C . GLY A 1 380 ? 76.065 27.048 24.687 1.00 27.20 381 GLY A C 1
ATOM 2979 O O . GLY A 1 380 ? 77.169 26.823 25.187 1.00 22.79 381 GLY A O 1
ATOM 2980 N N . LYS A 1 381 ? 75.079 26.155 24.672 1.00 25.04 382 LYS A N 1
ATOM 2981 C CA . LYS A 1 381 ? 75.251 24.791 25.159 1.00 24.36 382 LYS A CA 1
ATOM 2982 C C . LYS A 1 381 ? 75.721 23.851 24.041 1.00 22.45 382 LYS A C 1
ATOM 2983 O O . LYS A 1 381 ? 75.170 23.853 22.945 1.00 26.86 382 LYS A O 1
ATOM 2989 N N . ASP A 1 382 ? 76.734 23.044 24.332 1.00 23.92 383 ASP A N 1
ATOM 2990 C CA . ASP A 1 382 ? 77.202 22.011 23.418 1.00 18.38 383 ASP A CA 1
ATOM 2991 C C . ASP A 1 382 ? 76.049 21.127 22.972 1.00 22.22 383 ASP A C 1
ATOM 2992 O O . ASP A 1 382 ? 75.380 20.518 23.805 1.00 21.91 383 ASP A O 1
ATOM 2997 N N . PRO A 1 383 ? 75.811 21.049 21.651 1.00 20.25 384 PRO A N 1
ATOM 2998 C CA . PRO A 1 383 ? 74.725 20.207 21.125 1.00 16.35 384 PRO A CA 1
ATOM 2999 C C . PRO A 1 383 ? 74.845 18.741 21.507 1.00 18.19 384 PRO A C 1
ATOM 3000 O O . PRO A 1 383 ? 73.831 18.125 21.801 1.00 16.93 384 PRO A O 1
ATOM 3004 N N . PHE A 1 384 ? 76.055 18.188 21.492 1.00 18.52 385 PHE A N 1
ATOM 3005 C CA . PHE A 1 384 ? 76.228 16.752 21.718 1.00 17.72 385 PHE A CA 1
ATOM 3006 C C . PHE A 1 384 ? 76.061 16.323 23.175 1.00 19.83 385 PHE A C 1
ATOM 3007 O O . PHE A 1 384 ? 75.230 15.454 23.499 1.00 20.09 385 PHE A O 1
ATOM 3015 N N . SER A 1 385 ? 76.858 16.925 24.045 1.00 14.23 386 SER A N 1
ATOM 3016 C CA . SER A 1 385 ? 76.916 16.516 25.448 1.00 17.14 386 SER A CA 1
ATOM 3017 C C . SER A 1 385 ? 76.834 17.741 26.359 1.00 20.09 386 SER A C 1
ATOM 3018 O O . SER A 1 385 ? 77.819 18.100 27.002 1.00 15.88 386 SER A O 1
ATOM 3021 N N . PRO A 1 386 ? 75.656 18.386 26.418 1.00 19.98 387 PRO A N 1
ATOM 3022 C CA . PRO A 1 386 ? 75.544 19.661 27.137 1.00 20.82 387 PRO A CA 1
ATOM 3023 C C . PRO A 1 386 ? 75.657 19.502 28.653 1.00 23.83 387 PRO A C 1
ATOM 3024 O O . PRO A 1 386 ? 75.580 20.490 29.375 1.00 31.25 387 PRO A O 1
ATOM 3028 N N . LEU A 1 387 ? 75.835 18.276 29.123 1.00 24.01 388 LEU A N 1
ATOM 3029 C CA . LEU A 1 387 ? 75.797 17.988 30.556 1.00 23.83 388 LEU A CA 1
ATOM 3030 C C . LEU A 1 387 ? 77.101 17.331 30.992 1.00 22.20 388 LEU A C 1
ATOM 3031 O O . LEU A 1 387 ? 77.143 16.614 31.991 1.00 27.46 388 LEU A O 1
ATOM 3036 N N . GLY A 1 388 ? 78.157 17.545 30.218 1.00 21.56 389 GLY A N 1
ATOM 3037 C CA . GLY A 1 388 ? 79.485 17.118 30.612 1.00 18.34 389 GLY A CA 1
ATOM 3038 C C . GLY A 1 388 ? 79.859 15.702 30.220 1.00 20.98 389 GLY A C 1
ATOM 3039 O O . GLY A 1 388 ? 80.963 15.244 30.535 1.00 20.84 389 GLY A O 1
ATOM 3040 N N . GLN A 1 389 ? 78.953 15.003 29.540 1.00 18.44 390 GLN A N 1
ATOM 3041 C CA A GLN A 1 389 ? 79.252 13.633 29.152 0.29 21.54 390 GLN A CA 1
ATOM 3042 C CA B GLN A 1 389 ? 79.179 13.636 29.059 0.71 21.65 390 GLN A CA 1
ATOM 3043 C C . GLN A 1 389 ? 80.350 13.562 28.076 1.00 22.57 390 GLN A C 1
ATOM 3044 O O . GLN A 1 389 ? 80.722 14.575 27.469 1.00 17.01 390 GLN A O 1
ATOM 3055 N N . PRO A 1 390 ? 80.912 12.360 27.872 1.00 16.35 391 PRO A N 1
ATOM 3056 C CA . PRO A 1 390 ? 81.952 12.217 26.851 1.00 17.24 391 PRO A CA 1
ATOM 3057 C C . PRO A 1 390 ? 81.377 12.552 25.482 1.00 22.01 391 PRO A C 1
ATOM 3058 O O . PRO A 1 390 ? 80.156 12.604 25.323 1.00 19.81 391 PRO A O 1
ATOM 3062 N N . HIS A 1 391 ? 82.249 12.784 24.509 1.00 18.35 392 HIS A N 1
ATOM 3063 C CA . HIS A 1 391 ? 81.837 12.812 23.110 1.00 19.01 392 HIS A CA 1
ATOM 3064 C C . HIS A 1 391 ? 82.074 11.462 22.433 1.00 20.47 392 HIS A C 1
ATOM 3065 O O . HIS A 1 391 ? 81.322 11.067 21.535 1.00 21.58 392 HIS A O 1
ATOM 3072 N N . PHE A 1 392 ? 83.115 10.752 22.862 1.00 14.63 393 PHE A N 1
ATOM 3073 C CA . PHE A 1 392 ? 83.468 9.483 22.228 1.00 17.44 393 PHE A CA 1
ATOM 3074 C C . PHE A 1 392 ? 83.788 8.387 23.213 1.00 20.61 393 PHE A C 1
ATOM 3075 O O . PHE A 1 392 ? 84.168 8.652 24.348 1.00 17.84 393 PHE A O 1
ATOM 3083 N N . GLU A 1 393 ? 83.591 7.151 22.762 1.00 21.15 394 GLU A N 1
ATOM 3084 C CA . GLU A 1 393 ? 84.302 6.013 23.329 1.00 21.00 394 GLU A CA 1
ATOM 3085 C C . GLU A 1 393 ? 85.326 5.626 22.284 1.00 21.46 394 GLU A C 1
ATOM 3086 O O . GLU A 1 393 ? 84.977 5.354 21.127 1.00 19.85 394 GLU A O 1
ATOM 3092 N N . LEU A 1 394 ? 86.591 5.646 22.682 1.00 22.30 395 LEU A N 1
ATOM 3093 C CA . LEU A 1 394 ? 87.680 5.222 21.816 1.00 20.42 395 LEU A CA 1
ATOM 3094 C C . LEU A 1 394 ? 88.208 3.865 22.256 1.00 22.28 395 LEU A C 1
ATOM 3095 O O . LEU A 1 394 ? 88.862 3.741 23.299 1.00 22.29 395 LEU A O 1
ATOM 3100 N N . ASP A 1 395 ? 87.896 2.844 21.468 1.00 17.61 396 ASP A N 1
ATOM 3101 C CA . ASP A 1 395 ? 88.357 1.499 21.739 1.00 18.48 396 ASP A CA 1
ATOM 3102 C C . ASP A 1 395 ? 89.630 1.220 20.992 1.00 20.25 396 ASP A C 1
ATOM 3103 O O . ASP A 1 395 ? 89.673 1.311 19.763 1.00 21.94 396 ASP A O 1
ATOM 3108 N N . PHE A 1 396 ? 90.665 0.864 21.742 1.00 17.01 397 PHE A N 1
ATOM 3109 C CA . PHE A 1 396 ? 91.947 0.549 21.155 1.00 17.86 397 PHE A CA 1
ATOM 3110 C C . PHE A 1 396 ? 92.157 -0.947 21.090 1.00 19.89 397 PHE A C 1
ATOM 3111 O O . PHE A 1 396 ? 92.748 -1.534 21.987 1.00 19.31 397 PHE A O 1
ATOM 3119 N N . VAL A 1 397 ? 91.659 -1.561 20.021 1.00 21.06 398 VAL A N 1
ATOM 3120 C CA . VAL A 1 397 ? 91.727 -3.011 19.866 1.00 19.17 398 VAL A CA 1
ATOM 3121 C C . VAL A 1 397 ? 93.128 -3.351 19.385 1.00 24.71 398 VAL A C 1
ATOM 3122 O O . VAL A 1 397 ? 93.595 -2.795 18.397 1.00 24.89 398 VAL A O 1
ATOM 3126 N N . CYS A 1 398 ? 93.809 -4.245 20.094 1.00 25.01 399 CYS A N 1
ATOM 3127 C CA . CYS A 1 398 ? 95.224 -4.497 19.817 1.00 20.88 399 CYS A CA 1
ATOM 3128 C C . CYS A 1 398 ? 95.462 -5.582 18.787 1.00 21.99 399 CYS A C 1
ATOM 3129 O O . CYS A 1 398 ? 96.303 -6.457 18.989 1.00 19.52 399 CYS A O 1
ATOM 3132 N N . MET A 1 399 ? 94.721 -5.522 17.684 1.00 22.97 400 MET A N 1
ATOM 3133 C CA . MET A 1 399 ? 95.036 -6.313 16.493 1.00 19.66 400 MET A CA 1
ATOM 3134 C C . MET A 1 399 ? 94.093 -5.894 15.374 1.00 20.99 400 MET A C 1
ATOM 3135 O O . MET A 1 399 ? 93.150 -5.138 15.612 1.00 20.28 400 MET A O 1
ATOM 3140 N N . PHE A 1 400 ? 94.346 -6.348 14.153 1.00 20.32 401 PHE A N 1
ATOM 3141 C CA . PHE A 1 400 ? 93.395 -6.076 13.085 1.00 23.01 401 PHE A CA 1
ATOM 3142 C C . PHE A 1 400 ? 92.068 -6.732 13.439 1.00 20.87 401 PHE A C 1
ATOM 3143 O O . PHE A 1 400 ? 92.040 -7.912 13.770 1.00 21.90 401 PHE A O 1
ATOM 3151 N N . GLY A 1 401 ? 90.975 -5.973 13.368 1.00 20.24 402 GLY A N 1
ATOM 3152 C CA . GLY A 1 401 ? 89.664 -6.506 13.698 1.00 19.24 402 GLY A CA 1
ATOM 3153 C C . GLY A 1 401 ? 88.688 -6.522 12.528 1.00 19.44 402 GLY A C 1
ATOM 3154 O O . GLY A 1 401 ? 88.188 -5.468 12.112 1.00 19.18 402 GLY A O 1
ATOM 3155 N N . THR A 1 402 ? 88.398 -7.721 12.019 1.00 17.13 403 THR A N 1
ATOM 3156 C CA . THR A 1 402 ? 87.506 -7.882 10.874 1.00 22.43 403 THR A CA 1
ATOM 3157 C C . THR A 1 402 ? 86.149 -7.295 11.174 1.00 19.82 403 THR A C 1
ATOM 3158 O O . THR A 1 402 ? 85.501 -6.798 10.270 1.00 19.50 403 THR A O 1
ATOM 3162 N N . ALA A 1 403 ? 85.719 -7.366 12.438 1.00 18.86 404 ALA A N 1
ATOM 3163 C CA . ALA A 1 403 ? 84.405 -6.844 12.827 1.00 21.76 404 ALA A CA 1
ATOM 3164 C C . ALA A 1 403 ? 84.279 -5.340 12.609 1.00 18.88 404 ALA A C 1
ATOM 3165 O O . ALA A 1 403 ? 83.172 -4.799 12.616 1.00 20.18 404 ALA A O 1
ATOM 3167 N N . PHE A 1 404 ? 85.411 -4.663 12.430 1.00 18.04 405 PHE A N 1
ATOM 3168 C CA . PHE A 1 404 ? 85.412 -3.207 12.308 1.00 15.11 405 PHE A CA 1
ATOM 3169 C C . PHE A 1 404 ? 86.006 -2.714 10.994 1.00 17.42 405 PHE A C 1
ATOM 3170 O O . PHE A 1 404 ? 86.409 -1.564 10.895 1.00 19.75 405 PHE A O 1
ATOM 3178 N N . GLN A 1 405 ? 86.062 -3.593 9.998 1.00 19.00 406 GLN A N 1
ATOM 3179 C CA . GLN A 1 405 ? 86.670 -3.292 8.703 1.00 24.49 406 GLN A CA 1
ATOM 3180 C C . GLN A 1 405 ? 85.895 -4.078 7.663 1.00 20.61 406 GLN A C 1
ATOM 3181 O O . GLN A 1 405 ? 86.365 -5.089 7.134 1.00 19.20 406 GLN A O 1
ATOM 3187 N N . TRP A 1 406 ? 84.690 -3.616 7.386 1.00 18.79 407 TRP A N 1
ATOM 3188 C CA . TRP A 1 406 ? 83.731 -4.426 6.649 1.00 16.02 407 TRP A CA 1
ATOM 3189 C C . TRP A 1 406 ? 84.069 -4.522 5.163 1.00 21.50 407 TRP A C 1
ATOM 3190 O O . TRP A 1 406 ? 83.605 -5.428 4.486 1.00 19.69 407 TRP A O 1
ATOM 3201 N N . HIS A 1 407 ? 84.870 -3.595 4.642 1.00 16.84 408 HIS A N 1
ATOM 3202 C CA . HIS A 1 407 ? 85.138 -3.630 3.200 1.00 21.12 408 HIS A CA 1
ATOM 3203 C C . HIS A 1 407 ? 86.587 -3.805 2.809 1.00 21.12 408 HIS A C 1
ATOM 3204 O O . HIS A 1 407 ? 86.886 -3.824 1.626 1.00 19.90 408 HIS A O 1
ATOM 3211 N N . PHE A 1 408 ? 87.477 -3.940 3.799 1.00 24.23 409 PHE A N 1
ATOM 3212 C CA . PHE A 1 408 ? 88.912 -4.087 3.544 1.00 23.88 409 PHE A CA 1
ATOM 3213 C C . PHE A 1 408 ? 89.384 -5.493 3.844 1.00 20.89 409 PHE A C 1
ATOM 3214 O O . PHE A 1 408 ? 88.980 -6.088 4.834 1.00 26.94 409 PHE A O 1
ATOM 3222 N N . PRO A 1 409 ? 90.247 -6.035 2.983 1.00 22.48 410 PRO A N 1
ATOM 3223 C CA . PRO A 1 409 ? 90.735 -7.379 3.291 1.00 26.29 410 PRO A CA 1
ATOM 3224 C C . PRO A 1 409 ? 91.595 -7.379 4.552 1.00 26.69 410 PRO A C 1
ATOM 3225 O O . PRO A 1 409 ? 92.057 -6.331 5.028 1.00 21.85 410 PRO A O 1
ATOM 3229 N N . THR A 1 410 ? 91.792 -8.563 5.107 1.00 24.50 411 THR A N 1
ATOM 3230 C CA . THR A 1 410 ? 92.693 -8.713 6.232 1.00 25.52 411 THR A CA 1
ATOM 3231 C C . THR A 1 410 ? 94.120 -8.649 5.722 1.00 28.68 411 THR A C 1
ATOM 3232 O O . THR A 1 410 ? 94.485 -9.397 4.809 1.00 34.67 411 THR A O 1
ATOM 3236 N N . PRO A 1 411 ? 94.937 -7.751 6.296 1.00 24.03 412 PRO A N 1
ATOM 3237 C CA . PRO A 1 411 ? 96.320 -7.682 5.817 1.00 24.46 412 PRO A CA 1
ATOM 3238 C C . PRO A 1 411 ? 97.024 -9.026 6.015 1.00 27.84 412 PRO A C 1
ATOM 3239 O O . PRO A 1 411 ? 96.726 -9.739 6.970 1.00 28.28 412 PRO A O 1
ATOM 3243 N N . LYS A 1 412 ? 97.942 -9.350 5.113 1.00 25.11 413 LYS A N 1
ATOM 3244 C CA . LYS A 1 412 ? 98.645 -10.625 5.133 1.00 32.27 413 LYS A CA 1
ATOM 3245 C C . LYS A 1 412 ? 99.822 -10.652 6.110 1.00 28.73 413 LYS A C 1
ATOM 3246 O O . LYS A 1 412 ? 100.188 -11.721 6.601 1.00 34.32 413 LYS A O 1
ATOM 3252 N N . THR A 1 413 ? 100.390 -9.477 6.393 1.00 20.21 414 THR A N 1
ATOM 3253 C CA . THR A 1 413 ? 101.558 -9.338 7.264 1.00 23.51 414 THR A CA 1
ATOM 3254 C C . THR A 1 413 ? 101.400 -8.186 8.254 1.00 30.27 414 THR A C 1
ATOM 3255 O O . THR A 1 413 ? 100.515 -7.343 8.108 1.00 27.31 414 THR A O 1
ATOM 3259 N N . GLY A 1 414 ? 102.289 -8.126 9.240 1.00 26.68 415 GLY A N 1
ATOM 3260 C CA . GLY A 1 414 ? 102.343 -6.991 10.148 1.00 27.39 415 GLY A CA 1
ATOM 3261 C C . GLY A 1 414 ? 101.385 -7.078 11.325 1.00 23.19 415 GLY A C 1
ATOM 3262 O O . GLY A 1 414 ? 100.365 -7.756 11.275 1.00 17.47 415 GLY A O 1
ATOM 3263 N N . ASP A 1 415 ? 101.723 -6.391 12.401 1.00 22.20 416 ASP A N 1
ATOM 3264 C CA . ASP A 1 415 ? 100.808 -6.289 13.521 1.00 22.33 416 ASP A CA 1
ATOM 3265 C C . ASP A 1 415 ? 100.007 -4.987 13.351 1.00 21.60 416 ASP A C 1
ATOM 3266 O O . ASP A 1 415 ? 100.470 -4.041 12.718 1.00 20.23 416 ASP A O 1
ATOM 3271 N N . HIS A 1 416 ? 98.795 -4.951 13.874 1.00 19.28 417 HIS A N 1
ATOM 3272 C CA . HIS A 1 416 ? 97.971 -3.766 13.695 1.00 20.83 417 HIS A CA 1
ATOM 3273 C C . HIS A 1 416 ? 97.290 -3.320 14.974 1.00 23.71 417 HIS A C 1
ATOM 3274 O O . HIS A 1 416 ? 97.194 -4.073 15.938 1.00 19.07 417 HIS A O 1
ATOM 3281 N N . LEU A 1 417 ? 96.842 -2.074 14.975 1.00 23.48 418 LEU A N 1
ATOM 3282 C CA . LEU A 1 417 ? 95.926 -1.580 15.984 1.00 18.77 418 LEU A CA 1
ATOM 3283 C C . LEU A 1 417 ? 94.630 -1.215 15.256 1.00 22.63 418 LEU A C 1
ATOM 3284 O O . LEU A 1 417 ? 94.666 -0.617 14.187 1.00 22.96 418 LEU A O 1
ATOM 3289 N N . THR A 1 418 ? 93.487 -1.590 15.814 1.00 21.84 419 THR A N 1
ATOM 3290 C CA . THR A 1 418 ? 92.208 -1.148 15.266 1.00 19.19 419 THR A CA 1
ATOM 3291 C C . THR A 1 418 ? 91.544 -0.177 16.245 1.00 23.71 419 THR A C 1
ATOM 3292 O O . THR A 1 418 ? 91.128 -0.576 17.332 1.00 24.50 419 THR A O 1
ATOM 3296 N N . VAL A 1 419 ? 91.467 1.096 15.867 1.00 19.52 420 VAL A N 1
ATOM 3297 C CA . VAL A 1 419 ? 90.857 2.110 16.721 1.00 18.08 420 VAL A CA 1
ATOM 3298 C C . VAL A 1 419 ? 89.399 2.281 16.333 1.00 21.30 420 VAL A C 1
ATOM 3299 O O . VAL A 1 419 ? 89.086 2.640 15.196 1.00 24.34 420 VAL A O 1
ATOM 3303 N N . VAL A 1 420 ? 88.499 2.023 17.273 1.00 22.80 421 VAL A N 1
ATOM 3304 C CA . VAL A 1 420 ? 87.087 2.206 17.006 1.00 21.50 421 VAL A CA 1
ATOM 3305 C C . VAL A 1 420 ? 86.662 3.600 17.493 1.00 20.59 421 VAL A C 1
ATOM 3306 O O . VAL A 1 420 ? 86.623 3.866 18.697 1.00 19.27 421 VAL A O 1
ATOM 3310 N N . VAL A 1 421 ? 86.388 4.498 16.555 1.00 14.18 422 VAL A N 1
ATOM 3311 C CA . VAL A 1 421 ? 85.939 5.838 16.922 1.00 23.75 422 VAL A CA 1
ATOM 3312 C C . VAL A 1 421 ? 84.407 5.854 16.971 1.00 23.25 422 VAL A C 1
ATOM 3313 O O . VAL A 1 421 ? 83.703 5.910 15.948 1.00 20.45 422 VAL A O 1
ATOM 3317 N N . ASP A 1 422 ? 83.907 5.739 18.193 1.00 18.65 423 ASP A N 1
ATOM 3318 C CA . ASP A 1 422 ? 82.493 5.565 18.453 1.00 20.63 423 ASP A CA 1
ATOM 3319 C C . ASP A 1 422 ? 81.885 6.893 18.935 1.00 18.95 423 ASP A C 1
ATOM 3320 O O . ASP A 1 422 ? 82.196 7.350 20.033 1.00 17.69 423 ASP A O 1
ATOM 3325 N N . LEU A 1 423 ? 81.035 7.510 18.114 1.00 16.57 424 LEU A N 1
ATOM 3326 C CA . LEU A 1 423 ? 80.356 8.765 18.506 1.00 15.03 424 LEU A CA 1
ATOM 3327 C C . LEU A 1 423 ? 79.233 8.365 19.457 1.00 25.19 424 LEU A C 1
ATOM 3328 O O . LEU A 1 423 ? 78.230 7.737 19.073 1.00 15.69 424 LEU A O 1
ATOM 3333 N N . VAL A 1 424 ? 79.413 8.719 20.713 1.00 18.59 425 VAL A N 1
ATOM 3334 C CA . VAL A 1 424 ? 78.639 8.124 21.779 1.00 16.28 425 VAL A CA 1
ATOM 3335 C C . VAL A 1 424 ? 77.429 9.019 22.121 1.00 21.77 425 VAL A C 1
ATOM 3336 O O . VAL A 1 424 ? 76.409 8.561 22.648 1.00 23.21 425 VAL A O 1
ATOM 3340 N N . ARG A 1 425 ? 77.533 10.292 21.749 1.00 18.49 426 ARG A N 1
ATOM 3341 C CA . ARG A 1 425 ? 76.458 11.268 21.928 1.00 20.80 426 ARG A CA 1
ATOM 3342 C C . ARG A 1 425 ? 76.097 11.947 20.603 1.00 19.16 426 ARG A C 1
ATOM 3343 O O . ARG A 1 425 ? 76.324 13.145 20.444 1.00 21.12 426 ARG A O 1
ATOM 3351 N N . PRO A 1 426 ? 75.534 11.184 19.646 1.00 20.53 427 PRO A N 1
ATOM 3352 C CA . PRO A 1 426 ? 75.193 11.787 18.355 1.00 22.06 427 PRO A CA 1
ATOM 3353 C C . PRO A 1 426 ? 73.934 12.625 18.522 1.00 19.04 427 PRO A C 1
ATOM 3354 O O . PRO A 1 426 ? 73.253 12.465 19.517 1.00 18.51 427 PRO A O 1
ATOM 3358 N N . ILE A 1 427 ? 73.637 13.507 17.583 1.00 21.45 428 ILE A N 1
ATOM 3359 C CA . ILE A 1 427 ? 72.392 14.257 17.665 1.00 23.48 428 ILE A CA 1
ATOM 3360 C C . ILE A 1 427 ? 71.508 14.057 16.443 1.00 21.47 428 ILE A C 1
ATOM 3361 O O . ILE A 1 427 ? 70.464 14.698 16.330 1.00 23.80 428 ILE A O 1
ATOM 3366 N N . SER A 1 428 ? 71.925 13.193 15.520 1.00 16.78 429 SER A N 1
ATOM 3367 C CA . SER A 1 428 ? 71.054 12.836 14.402 1.00 19.92 429 SER A CA 1
ATOM 3368 C C . SER A 1 428 ? 69.736 12.255 14.916 1.00 20.50 429 SER A C 1
ATOM 3369 O O . SER A 1 428 ? 69.716 11.560 15.936 1.00 20.86 429 SER A O 1
ATOM 3372 N N . ASP A 1 429 ? 68.635 12.563 14.229 1.00 16.54 430 ASP A N 1
ATOM 3373 C CA . ASP A 1 429 ? 67.347 11.947 14.529 1.00 18.76 430 ASP A CA 1
ATOM 3374 C C . ASP A 1 429 ? 67.478 10.428 14.461 1.00 19.88 430 ASP A C 1
ATOM 3375 O O . ASP A 1 429 ? 68.359 9.919 13.783 1.00 13.74 430 ASP A O 1
ATOM 3380 N N . PRO A 1 430 ? 66.592 9.711 15.160 1.00 19.09 431 PRO A N 1
ATOM 3381 C CA . PRO A 1 430 ? 66.550 8.247 15.152 1.00 17.59 431 PRO A CA 1
ATOM 3382 C C . PRO A 1 430 ? 66.122 7.691 13.804 1.00 20.04 431 PRO A C 1
ATOM 3383 O O . PRO A 1 430 ? 65.494 8.391 13.016 1.00 19.99 431 PRO A O 1
ATOM 3387 N N . GLY A 1 431 ? 66.469 6.436 13.549 1.00 18.22 432 GLY A N 1
ATOM 3388 C CA . GLY A 1 431 ? 65.960 5.735 12.391 1.00 16.82 432 GLY A CA 1
ATOM 3389 C C . GLY A 1 431 ? 64.664 5.035 12.764 1.00 20.69 432 GLY A C 1
ATOM 3390 O O . GLY A 1 431 ? 63.947 5.446 13.676 1.00 15.02 432 GLY A O 1
ATOM 3391 N N . GLU A 1 432 ? 64.367 3.955 12.063 1.00 18.69 433 GLU A N 1
ATOM 3392 C CA . GLU A 1 432 ? 63.154 3.202 12.342 1.00 18.78 433 GLU A CA 1
ATOM 3393 C C . GLU A 1 432 ? 63.295 1.730 11.972 1.00 17.29 433 GLU A C 1
ATOM 3394 O O . GLU A 1 432 ? 64.127 1.340 11.133 1.00 15.53 433 GLU A O 1
ATOM 3400 N N . VAL A 1 433 ? 62.484 0.909 12.621 1.00 19.11 434 VAL A N 1
ATOM 3401 C CA . VAL A 1 433 ? 62.291 -0.466 12.197 1.00 17.33 434 VAL A CA 1
ATOM 3402 C C . VAL A 1 433 ? 60.881 -0.597 11.635 1.00 19.81 434 VAL A C 1
ATOM 3403 O O . VAL A 1 433 ? 59.905 -0.284 12.309 1.00 18.57 434 VAL A O 1
ATOM 3407 N N . THR A 1 434 ? 60.769 -1.035 10.393 1.00 15.90 435 THR A N 1
ATOM 3408 C CA . THR A 1 434 ? 59.453 -1.233 9.807 1.00 18.20 435 THR A CA 1
ATOM 3409 C C . THR A 1 434 ? 59.246 -2.653 9.290 1.00 18.88 435 THR A C 1
ATOM 3410 O O . THR A 1 434 ? 60.203 -3.404 9.105 1.00 19.32 435 THR A O 1
ATOM 3414 N N . LEU A 1 435 ? 57.996 -3.011 9.024 1.00 18.29 436 LEU A N 1
ATOM 3415 C CA . LEU A 1 435 ? 57.718 -4.312 8.453 1.00 16.77 436 LEU A CA 1
ATOM 3416 C C . LEU A 1 435 ? 57.992 -4.321 6.960 1.00 20.46 436 LEU A C 1
ATOM 3417 O O . LEU A 1 435 ? 57.726 -3.343 6.264 1.00 17.83 436 LEU A O 1
ATOM 3422 N N . ASN A 1 436 ? 58.548 -5.429 6.486 1.00 15.29 437 ASN A N 1
ATOM 3423 C CA A ASN A 1 436 ? 58.650 -5.674 5.059 0.49 19.52 437 ASN A CA 1
ATOM 3424 C CA B ASN A 1 436 ? 58.662 -5.681 5.061 0.51 19.62 437 ASN A CA 1
ATOM 3425 C C . ASN A 1 436 ? 57.378 -6.346 4.574 1.00 16.90 437 ASN A C 1
ATOM 3426 O O . ASN A 1 436 ? 56.986 -6.194 3.417 1.00 17.80 437 ASN A O 1
ATOM 3435 N N . SER A 1 437 ? 56.733 -7.078 5.481 1.00 20.49 438 SER A N 1
ATOM 3436 C CA . SER A 1 437 ? 55.510 -7.827 5.187 1.00 19.07 438 SER A CA 1
ATOM 3437 C C . SER A 1 437 ? 55.023 -8.460 6.486 1.00 18.42 438 SER A C 1
ATOM 3438 O O . SER A 1 437 ? 55.573 -8.176 7.546 1.00 18.73 438 SER A O 1
ATOM 3441 N N . ALA A 1 438 ? 54.008 -9.323 6.393 1.00 19.05 439 ALA A N 1
ATOM 3442 C CA . ALA A 1 438 ? 53.432 -10.005 7.553 1.00 16.94 439 ALA A CA 1
ATOM 3443 C C . ALA A 1 438 ? 54.067 -11.387 7.796 1.00 19.55 439 ALA A C 1
ATOM 3444 O O . ALA A 1 438 ? 53.627 -12.140 8.662 1.00 22.65 439 ALA A O 1
ATOM 3446 N N . ASP A 1 439 ? 55.098 -11.706 7.024 1.00 15.95 440 ASP A N 1
ATOM 3447 C CA . ASP A 1 439 ? 55.835 -12.966 7.151 1.00 16.13 440 ASP A CA 1
ATOM 3448 C C . ASP A 1 439 ? 56.798 -12.905 8.344 1.00 19.53 440 ASP A C 1
ATOM 3449 O O . ASP A 1 439 ? 57.764 -12.116 8.351 1.00 19.99 440 ASP A O 1
ATOM 3454 N N . PRO A 1 440 ? 56.525 -13.723 9.371 1.00 19.19 441 PRO A N 1
ATOM 3455 C CA . PRO A 1 440 ? 57.325 -13.789 10.602 1.00 23.12 441 PRO A CA 1
ATOM 3456 C C . PRO A 1 440 ? 58.766 -14.253 10.367 1.00 21.55 441 PRO A C 1
ATOM 3457 O O . PRO A 1 440 ? 59.611 -14.019 11.235 1.00 16.53 441 PRO A O 1
ATOM 3461 N N . PHE A 1 441 ? 59.042 -14.876 9.222 1.00 14.95 442 PHE A N 1
ATOM 3462 C CA . PHE A 1 441 ? 60.396 -15.334 8.913 1.00 22.72 442 PHE A CA 1
ATOM 3463 C C . PHE A 1 441 ? 61.199 -14.339 8.074 1.00 28.39 442 PHE A C 1
ATOM 3464 O O . PHE A 1 441 ? 62.345 -14.605 7.725 1.00 23.13 442 PHE A O 1
ATOM 3472 N N . GLN A 1 442 ? 60.603 -13.198 7.740 1.00 22.58 445 GLN A N 1
ATOM 3473 C CA . GLN A 1 442 ? 61.380 -12.160 7.072 1.00 19.95 445 GLN A CA 1
ATOM 3474 C C . GLN A 1 442 ? 61.893 -11.135 8.070 1.00 20.92 445 GLN A C 1
ATOM 3475 O O . GLN A 1 442 ? 61.191 -10.741 9.011 1.00 18.00 445 GLN A O 1
ATOM 3481 N N . GLN A 1 443 ? 63.124 -10.696 7.861 1.00 23.81 446 GLN A N 1
ATOM 3482 C CA . GLN A 1 443 ? 63.679 -9.659 8.718 1.00 23.06 446 GLN A CA 1
ATOM 3483 C C . GLN A 1 443 ? 62.854 -8.375 8.598 1.00 19.84 446 GLN A C 1
ATOM 3484 O O . GLN A 1 443 ? 62.310 -8.069 7.535 1.00 18.60 446 GLN A O 1
ATOM 3490 N N . PRO A 1 444 ? 62.722 -7.637 9.706 1.00 20.86 447 PRO A N 1
ATOM 3491 C CA . PRO A 1 444 ? 62.081 -6.335 9.537 1.00 19.64 447 PRO A CA 1
ATOM 3492 C C . PRO A 1 444 ? 63.047 -5.459 8.741 1.00 26.44 447 PRO A C 1
ATOM 3493 O O . PRO A 1 444 ? 64.240 -5.786 8.627 1.00 16.46 447 PRO A O 1
ATOM 3497 N N A ASN A 1 445 ? 62.541 -4.368 8.176 0.55 22.34 448 ASN A N 1
ATOM 3498 N N B ASN A 1 445 ? 62.538 -4.369 8.179 0.45 22.31 448 ASN A N 1
ATOM 3499 C CA A ASN A 1 445 ? 63.411 -3.408 7.516 0.55 20.52 448 ASN A CA 1
ATOM 3500 C CA B ASN A 1 445 ? 63.400 -3.406 7.517 0.45 20.52 448 ASN A CA 1
ATOM 3501 C C A ASN A 1 445 ? 64.018 -2.468 8.551 0.55 21.33 448 ASN A C 1
ATOM 3502 C C B ASN A 1 445 ? 64.027 -2.496 8.568 0.45 21.30 448 ASN A C 1
ATOM 3503 O O A ASN A 1 445 ? 63.349 -2.056 9.502 0.55 21.29 448 ASN A O 1
ATOM 3504 O O B ASN A 1 445 ? 63.375 -2.124 9.546 0.45 21.21 448 ASN A O 1
ATOM 3513 N N . ILE A 1 446 ? 65.297 -2.159 8.376 1.00 17.82 449 ILE A N 1
ATOM 3514 C CA . ILE A 1 446 ? 66.058 -1.464 9.402 1.00 18.56 449 ILE A CA 1
ATOM 3515 C C . ILE A 1 446 ? 66.848 -0.312 8.799 1.00 17.69 449 ILE A C 1
ATOM 3516 O O . ILE A 1 446 ? 67.728 -0.516 7.962 1.00 19.68 449 ILE A O 1
ATOM 3521 N N . ASN A 1 447 ? 66.512 0.897 9.230 1.00 17.31 450 ASN A N 1
ATOM 3522 C CA . ASN A 1 447 ? 67.266 2.090 8.883 1.00 19.75 450 ASN A CA 1
ATOM 3523 C C . ASN A 1 447 ? 67.823 2.769 10.142 1.00 20.41 450 ASN A C 1
ATOM 3524 O O . ASN A 1 447 ? 67.050 3.172 11.016 1.00 20.90 450 ASN A O 1
ATOM 3529 N N . LEU A 1 448 ? 69.153 2.863 10.245 1.00 16.30 451 LEU A N 1
ATOM 3530 C CA . LEU A 1 448 ? 69.806 3.432 11.433 1.00 18.49 451 LEU A CA 1
ATOM 3531 C C . LEU A 1 448 ? 69.945 4.946 11.353 1.00 17.68 451 LEU A C 1
ATOM 3532 O O . LEU A 1 448 ? 70.192 5.609 12.351 1.00 9.75 451 LEU A O 1
ATOM 3537 N N . ASN A 1 449 ? 69.847 5.475 10.140 1.00 16.39 452 ASN A N 1
ATOM 3538 C CA . ASN A 1 449 ? 69.834 6.909 9.929 1.00 17.27 452 ASN A CA 1
ATOM 3539 C C . ASN A 1 449 ? 71.050 7.615 10.530 1.00 19.57 452 ASN A C 1
ATOM 3540 O O . ASN A 1 449 ? 70.938 8.714 11.071 1.00 17.66 452 ASN A O 1
ATOM 3545 N N . PHE A 1 450 ? 72.207 6.975 10.423 1.00 13.97 453 PHE A N 1
ATOM 3546 C CA . PHE A 1 450 ? 73.451 7.549 10.908 1.00 15.23 453 PHE A CA 1
ATOM 3547 C C . PHE A 1 450 ? 73.758 8.840 10.152 1.00 16.16 453 PHE A C 1
ATOM 3548 O O . PHE A 1 450 ? 73.622 8.910 8.912 1.00 16.65 453 PHE A O 1
ATOM 3556 N N . PHE A 1 451 ? 74.181 9.859 10.891 1.00 13.94 454 PHE A N 1
ATOM 3557 C CA . PHE A 1 451 ? 74.679 11.090 10.288 1.00 13.87 454 PHE A CA 1
ATOM 3558 C C . PHE A 1 451 ? 73.598 11.893 9.519 1.00 18.00 454 PHE A C 1
ATOM 3559 O O . PHE A 1 451 ? 73.904 12.656 8.604 1.00 16.52 454 PHE A O 1
ATOM 3567 N N . ALA A 1 452 ? 72.336 11.705 9.880 1.00 14.71 455 ALA A N 1
ATOM 3568 C CA . ALA A 1 452 ? 71.275 12.527 9.296 1.00 19.46 455 ALA A CA 1
ATOM 3569 C C . ALA A 1 452 ? 71.610 14.007 9.500 1.00 20.04 455 ALA A C 1
ATOM 3570 O O . ALA A 1 452 ? 71.364 14.831 8.629 1.00 17.31 455 ALA A O 1
ATOM 3572 N N . ASN A 1 453 ? 72.186 14.335 10.656 1.00 18.14 456 ASN A N 1
ATOM 3573 C CA . ASN A 1 453 ? 72.601 15.708 10.950 1.00 17.58 456 ASN A CA 1
ATOM 3574 C C . ASN A 1 453 ? 74.091 15.901 10.625 1.00 16.38 456 ASN A C 1
ATOM 3575 O O . ASN A 1 453 ? 74.931 15.115 11.067 1.00 17.85 456 ASN A O 1
ATOM 3580 N N . ASP A 1 454 ? 74.422 16.935 9.854 1.00 17.62 457 ASP A N 1
ATOM 3581 C CA . ASP A 1 454 ? 75.823 17.235 9.504 1.00 15.98 457 ASP A CA 1
ATOM 3582 C C . ASP A 1 454 ? 76.766 17.428 10.699 1.00 18.77 457 ASP A C 1
ATOM 3583 O O . ASP A 1 454 ? 77.951 17.074 10.630 1.00 19.92 457 ASP A O 1
ATOM 3588 N N . LEU A 1 455 ? 76.263 18.007 11.787 1.00 18.34 458 LEU A N 1
ATOM 3589 C CA . LEU A 1 455 ? 77.092 18.178 12.993 1.00 21.79 458 LEU A CA 1
ATOM 3590 C C . LEU A 1 455 ? 77.734 16.865 13.434 1.00 13.00 458 LEU A C 1
ATOM 3591 O O . LEU A 1 455 ? 78.868 16.863 13.887 1.00 18.37 458 LEU A O 1
ATOM 3596 N N . ASP A 1 456 ? 77.004 15.755 13.297 1.00 14.58 459 ASP A N 1
ATOM 3597 C CA . ASP A 1 456 ? 77.526 14.426 13.647 1.00 13.23 459 ASP A CA 1
ATOM 3598 C C . ASP A 1 456 ? 78.728 14.074 12.791 1.00 15.07 459 ASP A C 1
ATOM 3599 O O . ASP A 1 456 ? 79.666 13.432 13.258 1.00 16.30 459 ASP A O 1
ATOM 3604 N N . ILE A 1 457 ? 78.687 14.455 11.515 1.00 14.41 460 ILE A N 1
ATOM 3605 C CA . ILE A 1 457 ? 79.812 14.200 10.622 1.00 18.01 460 ILE A CA 1
ATOM 3606 C C . ILE A 1 457 ? 81.020 15.006 11.107 1.00 16.90 460 ILE A C 1
ATOM 3607 O O . ILE A 1 457 ? 82.141 14.509 11.162 1.00 15.30 460 ILE A O 1
ATOM 3612 N N . ILE A 1 458 ? 80.772 16.251 11.483 1.00 14.85 461 ILE A N 1
ATOM 3613 C CA . ILE A 1 458 ? 81.846 17.132 11.948 1.00 20.55 461 ILE A CA 1
ATOM 3614 C C . ILE A 1 458 ? 82.483 16.589 13.226 1.00 20.76 461 ILE A C 1
ATOM 3615 O O . ILE A 1 458 ? 83.700 16.596 13.362 1.00 21.47 461 ILE A O 1
ATOM 3620 N N . ALA A 1 459 ? 81.663 16.096 14.148 1.00 17.24 462 ALA A N 1
ATOM 3621 C CA . ALA A 1 459 ? 82.189 15.509 15.373 1.00 16.93 462 ALA A CA 1
ATOM 3622 C C . ALA A 1 459 ? 82.982 14.234 15.073 1.00 21.93 462 ALA A C 1
ATOM 3623 O O . ALA A 1 459 ? 84.082 14.035 15.605 1.00 19.80 462 ALA A O 1
ATOM 3625 N N . MET A 1 460 ? 82.434 13.375 14.215 1.00 20.82 463 MET A N 1
ATOM 3626 C CA . MET A 1 460 ? 83.112 12.121 13.893 1.00 19.71 463 MET A CA 1
ATOM 3627 C C . MET A 1 460 ? 84.452 12.396 13.246 1.00 19.98 463 MET A C 1
ATOM 3628 O O . MET A 1 460 ? 85.455 11.781 13.603 1.00 19.15 463 MET A O 1
ATOM 3633 N N . ARG A 1 461 ? 84.465 13.327 12.297 1.00 23.76 464 ARG A N 1
ATOM 3634 C CA . ARG A 1 461 ? 85.722 13.808 11.710 1.00 24.44 464 ARG A CA 1
ATOM 3635 C C . ARG A 1 461 ? 86.713 14.220 12.811 1.00 24.94 464 ARG A C 1
ATOM 3636 O O . ARG A 1 461 ? 87.863 13.772 12.845 1.00 21.39 464 ARG A O 1
ATOM 3644 N N . GLU A 1 462 ? 86.261 15.078 13.715 1.00 25.33 465 GLU A N 1
ATOM 3645 C CA . GLU A 1 462 ? 87.142 15.598 14.760 1.00 21.90 465 GLU A CA 1
ATOM 3646 C C . GLU A 1 462 ? 87.592 14.556 15.783 1.00 19.00 465 GLU A C 1
ATOM 3647 O O . GLU A 1 462 ? 88.632 14.727 16.412 1.00 16.91 465 GLU A O 1
ATOM 3653 N N . GLY A 1 463 ? 86.820 13.479 15.950 1.00 17.24 466 GLY A N 1
ATOM 3654 C CA . GLY A 1 463 ? 87.214 12.421 16.868 1.00 16.39 466 GLY A CA 1
ATOM 3655 C C . GLY A 1 463 ? 88.249 11.496 16.247 1.00 18.88 466 GLY A C 1
ATOM 3656 O O . GLY A 1 463 ? 89.066 10.896 16.940 1.00 17.73 466 GLY A O 1
ATOM 3657 N N . ILE A 1 464 ? 88.182 11.347 14.928 1.00 16.28 467 ILE A N 1
ATOM 3658 C CA . ILE A 1 464 ? 89.254 10.732 14.177 1.00 14.73 467 ILE A CA 1
ATOM 3659 C C . ILE A 1 464 ? 90.514 11.615 14.309 1.00 15.74 467 ILE A C 1
ATOM 3660 O O . ILE A 1 464 ? 91.596 11.109 14.578 1.00 15.32 467 ILE A O 1
ATOM 3665 N N . ARG A 1 465 ? 90.383 12.933 14.156 1.00 16.15 468 ARG A N 1
ATOM 3666 C CA A ARG A 1 465 ? 91.547 13.814 14.279 0.00 17.73 468 ARG A CA 1
ATOM 3667 C CA B ARG A 1 465 ? 91.563 13.799 14.258 1.00 17.77 468 ARG A CA 1
ATOM 3668 C C . ARG A 1 465 ? 92.192 13.681 15.658 1.00 22.12 468 ARG A C 1
ATOM 3669 O O . ARG A 1 465 ? 93.394 13.446 15.786 1.00 17.13 468 ARG A O 1
ATOM 3684 N N . PHE A 1 466 ? 91.377 13.816 16.699 1.00 21.29 469 PHE A N 1
ATOM 3685 C CA . PHE A 1 466 ? 91.854 13.600 18.061 1.00 21.01 469 PHE A CA 1
ATOM 3686 C C . PHE A 1 466 ? 92.610 12.271 18.198 1.00 21.69 469 PHE A C 1
ATOM 3687 O O . PHE A 1 466 ? 93.679 12.236 18.802 1.00 21.61 469 PHE A O 1
ATOM 3695 N N . SER A 1 467 ? 92.060 11.186 17.644 1.00 17.12 470 SER A N 1
ATOM 3696 C CA . SER A 1 467 ? 92.706 9.879 17.752 1.00 19.86 470 SER A CA 1
ATOM 3697 C C . SER A 1 467 ? 94.047 9.831 17.029 1.00 22.10 470 SER A C 1
ATOM 3698 O O . SER A 1 467 ? 94.995 9.208 17.520 1.00 21.25 470 SER A O 1
ATOM 3701 N N . TYR A 1 468 ? 94.106 10.466 15.857 1.00 18.98 471 TYR A N 1
ATOM 3702 C CA . TYR A 1 468 ? 95.331 10.551 15.059 1.00 20.78 471 TYR A CA 1
ATOM 3703 C C . TYR A 1 468 ? 96.428 11.357 15.768 1.00 21.84 471 TYR A C 1
ATOM 3704 O O . TYR A 1 468 ? 97.581 10.917 15.855 1.00 18.02 471 TYR A O 1
ATOM 3713 N N . ASP A 1 469 ? 96.058 12.522 16.292 1.00 21.78 472 ASP A N 1
ATOM 3714 C CA . ASP A 1 469 ? 96.970 13.315 17.123 1.00 27.00 472 ASP A CA 1
ATOM 3715 C C . ASP A 1 469 ? 97.566 12.482 18.244 1.00 22.49 472 ASP A C 1
ATOM 3716 O O . ASP A 1 469 ? 98.772 12.495 18.474 1.00 28.06 472 ASP A O 1
ATOM 3721 N N . LEU A 1 470 ? 96.703 11.752 18.934 1.00 20.30 473 LEU A N 1
ATOM 3722 C CA . LEU A 1 470 ? 97.095 10.970 20.100 1.00 23.02 473 LEU A CA 1
ATOM 3723 C C . LEU A 1 470 ? 98.136 9.929 19.714 1.00 22.84 473 LEU A C 1
ATOM 3724 O O . LEU A 1 470 ? 99.120 9.709 20.415 1.00 20.90 473 LEU A O 1
ATOM 3729 N N . LEU A 1 471 ? 97.920 9.298 18.573 1.00 17.09 474 LEU A N 1
ATOM 3730 C CA . LEU A 1 471 ? 98.673 8.112 18.241 1.00 24.38 474 LEU A CA 1
ATOM 3731 C C . LEU A 1 471 ? 99.900 8.456 17.404 1.00 23.63 474 LEU A C 1
ATOM 3732 O O . LEU A 1 471 ? 100.929 7.781 17.512 1.00 19.08 474 LEU A O 1
ATOM 3737 N N . PHE A 1 472 ? 99.791 9.501 16.583 1.00 20.30 475 PHE A N 1
ATOM 3738 C CA . PHE A 1 472 ? 100.910 9.950 15.740 1.00 23.18 475 PHE A CA 1
ATOM 3739 C C . PHE A 1 472 ? 101.804 10.989 16.402 1.00 18.52 475 PHE A C 1
ATOM 3740 O O . PHE A 1 472 ? 102.906 11.243 15.935 1.00 26.01 475 PHE A O 1
ATOM 3748 N N . LYS A 1 473 ? 101.330 11.598 17.477 1.00 23.79 476 LYS A N 1
ATOM 3749 C CA . LYS A 1 473 ? 102.091 12.666 18.124 1.00 26.31 476 LYS A CA 1
ATOM 3750 C C . LYS A 1 473 ? 102.294 12.368 19.600 1.00 25.56 476 LYS A C 1
ATOM 3751 O O . LYS A 1 473 ? 103.143 12.971 20.239 1.00 26.91 476 LYS A O 1
ATOM 3757 N N . GLY A 1 474 ? 101.489 11.461 20.152 1.00 24.19 477 GLY A N 1
ATOM 3758 C CA . GLY A 1 474 ? 101.559 11.184 21.575 1.00 20.97 477 GLY A CA 1
ATOM 3759 C C . GLY A 1 474 ? 102.880 10.556 21.979 1.00 23.44 477 GLY A C 1
ATOM 3760 O O . GLY A 1 474 ? 103.428 9.722 21.256 1.00 22.58 477 GLY A O 1
ATOM 3761 N N . GLU A 1 475 ? 103.385 10.963 23.140 1.00 21.03 478 GLU A N 1
ATOM 3762 C CA . GLU A 1 475 ? 104.619 10.427 23.699 1.00 23.81 478 GLU A CA 1
ATOM 3763 C C . GLU A 1 475 ? 104.631 8.900 23.720 1.00 25.78 478 GLU A C 1
ATOM 3764 O O . GLU A 1 475 ? 103.652 8.259 24.116 1.00 25.38 478 GLU A O 1
ATOM 3770 N N . GLY A 1 476 ? 105.743 8.310 23.304 1.00 27.47 479 GLY A N 1
ATOM 3771 C CA . GLY A 1 476 ? 105.855 6.862 23.309 1.00 20.49 479 GLY A CA 1
ATOM 3772 C C . GLY A 1 476 ? 105.174 6.233 22.102 1.00 24.79 479 GLY A C 1
ATOM 3773 O O . GLY A 1 476 ? 105.835 5.612 21.271 1.00 19.37 479 GLY A O 1
ATOM 3774 N N . PHE A 1 477 ? 103.855 6.396 21.986 1.00 22.75 480 PHE A N 1
ATOM 3775 C CA . PHE A 1 477 ? 103.136 5.729 20.906 1.00 19.46 480 PHE A CA 1
ATOM 3776 C C . PHE A 1 477 ? 103.529 6.244 19.534 1.00 20.00 480 PHE A C 1
ATOM 3777 O O . PHE A 1 477 ? 103.445 5.514 18.564 1.00 19.13 480 PHE A O 1
ATOM 3785 N N . LYS A 1 478 ? 103.975 7.494 19.448 1.00 22.90 481 LYS A N 1
ATOM 3786 C CA . LYS A 1 478 ? 104.319 8.047 18.146 1.00 18.54 481 LYS A CA 1
ATOM 3787 C C . LYS A 1 478 ? 105.372 7.187 17.458 1.00 21.77 481 LYS A C 1
ATOM 3788 O O . LYS A 1 478 ? 105.415 7.087 16.237 1.00 26.71 481 LYS A O 1
ATOM 3794 N N . ASP A 1 479 ? 106.218 6.549 18.253 1.00 24.53 482 ASP A N 1
ATOM 3795 C CA . ASP A 1 479 ? 107.285 5.725 17.709 1.00 24.07 482 ASP A CA 1
ATOM 3796 C C . ASP A 1 479 ? 106.828 4.331 17.286 1.00 30.34 482 ASP A C 1
ATOM 3797 O O . ASP A 1 479 ? 107.616 3.575 16.719 1.00 32.40 482 ASP A O 1
ATOM 3802 N N . LEU A 1 480 ? 105.571 3.981 17.552 1.00 23.94 483 LEU A N 1
ATOM 3803 C CA . LEU A 1 480 ? 105.105 2.622 17.243 1.00 26.91 483 LEU A CA 1
ATOM 3804 C C . LEU A 1 480 ? 104.442 2.518 15.874 1.00 22.73 483 LEU A C 1
ATOM 3805 O O . LEU A 1 480 ? 104.377 1.447 15.279 1.00 26.96 483 LEU A O 1
ATOM 3810 N N . VAL A 1 481 ? 103.934 3.640 15.389 1.00 23.77 484 VAL A N 1
ATOM 3811 C CA . VAL A 1 481 ? 103.156 3.658 14.170 1.00 23.68 484 VAL A CA 1
ATOM 3812 C C . VAL A 1 481 ? 104.019 3.520 12.914 1.00 23.99 484 VAL A C 1
ATOM 3813 O O . VAL A 1 481 ? 104.966 4.279 12.713 1.00 23.75 484 VAL A O 1
ATOM 3817 N N . GLU A 1 482 ? 103.670 2.547 12.075 1.00 22.10 485 GLU A N 1
ATOM 3818 C CA . GLU A 1 482 ? 104.380 2.293 10.824 1.00 28.53 485 GLU A CA 1
ATOM 3819 C C . GLU A 1 482 ? 103.595 2.772 9.619 1.00 23.51 485 GLU A C 1
ATOM 3820 O O . GLU A 1 482 ? 104.176 3.340 8.713 1.00 24.33 485 GLU A O 1
ATOM 3826 N N . SER A 1 483 ? 102.290 2.505 9.569 1.00 22.38 486 SER A N 1
ATOM 3827 C CA . SER A 1 483 ? 101.496 3.004 8.444 1.00 25.98 486 SER A CA 1
ATOM 3828 C C . SER A 1 483 ? 99.983 2.921 8.669 1.00 25.37 486 SER A C 1
ATOM 3829 O O . SER A 1 483 ? 99.529 2.297 9.629 1.00 22.53 486 SER A O 1
ATOM 3832 N N . GLU A 1 484 ? 99.223 3.592 7.799 1.00 23.50 487 GLU A N 1
ATOM 3833 C CA . GLU A 1 484 ? 97.763 3.587 7.837 1.00 18.63 487 GLU A CA 1
ATOM 3834 C C . GLU A 1 484 ? 97.280 2.498 6.894 1.00 19.61 487 GLU A C 1
ATOM 3835 O O . GLU A 1 484 ? 97.812 2.340 5.805 1.00 21.59 487 GLU A O 1
ATOM 3841 N N . TYR A 1 485 ? 96.270 1.747 7.308 1.00 18.64 488 TYR A N 1
ATOM 3842 C CA . TYR A 1 485 ? 95.695 0.737 6.445 1.00 15.27 488 TYR A CA 1
ATOM 3843 C C . TYR A 1 485 ? 94.237 1.096 6.239 1.00 20.00 488 TYR A C 1
ATOM 3844 O O . TYR A 1 485 ? 93.559 1.470 7.190 1.00 19.63 488 TYR A O 1
ATOM 3853 N N . PRO A 1 486 ? 93.741 0.994 4.997 1.00 20.73 489 PRO A N 1
ATOM 3854 C CA . PRO A 1 486 ? 94.442 0.562 3.783 1.00 23.04 489 PRO A CA 1
ATOM 3855 C C . PRO A 1 486 ? 94.984 1.715 2.941 1.00 18.04 489 PRO A C 1
ATOM 3856 O O . PRO A 1 486 ? 95.607 1.458 1.913 1.00 19.79 489 PRO A O 1
ATOM 3860 N N . TRP A 1 487 ? 94.712 2.951 3.339 1.00 23.17 490 TRP A N 1
ATOM 3861 C CA . TRP A 1 487 ? 95.299 4.130 2.701 1.00 18.05 490 TRP A CA 1
ATOM 3862 C C . TRP A 1 487 ? 95.190 5.228 3.728 1.00 20.71 490 TRP A C 1
ATOM 3863 O O . TRP A 1 487 ? 94.762 4.964 4.845 1.00 20.33 490 TRP A O 1
ATOM 3874 N N . GLU A 1 488 ? 95.568 6.448 3.360 1.00 17.88 491 GLU A N 1
ATOM 3875 C CA . GLU A 1 488 ? 95.650 7.542 4.315 1.00 24.55 491 GLU A CA 1
ATOM 3876 C C . GLU A 1 488 ? 94.286 8.148 4.598 1.00 27.72 491 GLU A C 1
ATOM 3877 O O . GLU A 1 488 ? 93.500 8.377 3.677 1.00 20.77 491 GLU A O 1
ATOM 3883 N N . MET A 1 489 ? 94.030 8.415 5.876 1.00 20.53 492 MET A N 1
ATOM 3884 C CA . MET A 1 489 ? 92.840 9.128 6.307 1.00 23.53 492 MET A CA 1
ATOM 3885 C C . MET A 1 489 ? 92.990 10.578 5.855 1.00 22.39 492 MET A C 1
ATOM 3886 O O . MET A 1 489 ? 93.953 11.243 6.211 1.00 22.53 492 MET A O 1
ATOM 3891 N N . PRO A 1 490 ? 92.042 11.069 5.045 1.00 29.84 493 PRO A N 1
ATOM 3892 C CA . PRO A 1 490 ? 92.190 12.382 4.396 1.00 23.38 493 PRO A CA 1
ATOM 3893 C C . PRO A 1 490 ? 91.945 13.557 5.343 1.00 20.61 493 PRO A C 1
ATOM 3894 O O . PRO A 1 490 ? 91.165 14.458 5.029 1.00 18.86 493 PRO A O 1
ATOM 3898 N N . LEU A 1 491 ? 92.601 13.547 6.494 1.00 25.32 494 LEU A N 1
ATOM 3899 C CA . LEU A 1 491 ? 92.354 14.569 7.511 1.00 28.86 494 LEU A CA 1
ATOM 3900 C C . LEU A 1 491 ? 92.633 15.984 7.030 1.00 27.59 494 LEU A C 1
ATOM 3901 O O . LEU A 1 491 ? 92.264 16.951 7.708 1.00 25.02 494 LEU A O 1
ATOM 3906 N N . ASP A 1 492 ? 93.294 16.121 5.883 1.00 24.98 495 ASP A N 1
ATOM 3907 C CA . ASP A 1 492 ? 93.686 17.456 5.438 1.00 22.89 495 ASP A CA 1
ATOM 3908 C C . ASP A 1 492 ? 92.560 18.167 4.707 1.00 29.16 495 ASP A C 1
ATOM 3909 O O . ASP A 1 492 ? 92.660 19.353 4.386 1.00 29.08 495 ASP A O 1
ATOM 3914 N N . SER A 1 493 ? 91.463 17.448 4.493 1.00 26.96 496 SER A N 1
ATOM 3915 C CA . SER A 1 493 ? 90.356 17.975 3.697 1.00 22.26 496 SER A CA 1
ATOM 3916 C C . SER A 1 493 ? 89.008 17.723 4.346 1.00 24.23 496 SER A C 1
ATOM 3917 O O . SER A 1 493 ? 88.556 16.577 4.444 1.00 19.52 496 SER A O 1
ATOM 3920 N N . ASP A 1 494 ? 88.350 18.794 4.776 1.00 21.57 497 ASP A N 1
ATOM 3921 C CA . ASP A 1 494 ? 87.025 18.644 5.347 1.00 18.98 497 ASP A CA 1
ATOM 3922 C C . ASP A 1 494 ? 86.136 17.922 4.364 1.00 18.34 497 ASP A C 1
ATOM 3923 O O . ASP A 1 494 ? 85.331 17.069 4.744 1.00 23.54 497 ASP A O 1
ATOM 3928 N N . LYS A 1 495 ? 86.306 18.263 3.091 1.00 22.41 498 LYS A N 1
ATOM 3929 C CA . LYS A 1 495 ? 85.508 17.699 2.011 1.00 23.23 498 LYS A CA 1
ATOM 3930 C C . LYS A 1 495 ? 85.704 16.209 1.903 1.00 19.94 498 LYS A C 1
ATOM 3931 O O . LYS A 1 495 ? 84.742 15.463 1.807 1.00 21.82 498 LYS A O 1
ATOM 3937 N N . GLU A 1 496 ? 86.957 15.768 1.897 1.00 20.90 499 GLU A N 1
ATOM 3938 C CA . GLU A 1 496 ? 87.212 14.345 1.784 1.00 21.06 499 GLU A CA 1
ATOM 3939 C C . GLU A 1 496 ? 86.781 13.608 3.042 1.00 23.83 499 GLU A C 1
ATOM 3940 O O . GLU A 1 496 ? 86.288 12.483 2.962 1.00 24.71 499 GLU A O 1
ATOM 3946 N N . MET A 1 497 ? 86.951 14.245 4.197 1.00 15.74 500 MET A N 1
ATOM 3947 C CA . MET A 1 497 ? 86.626 13.598 5.455 1.00 20.08 500 MET A CA 1
ATOM 3948 C C . MET A 1 497 ? 85.129 13.322 5.508 1.00 22.50 500 MET A C 1
ATOM 3949 O O . MET A 1 497 ? 84.689 12.345 6.106 1.00 16.37 500 MET A O 1
ATOM 3954 N N . HIS A 1 498 ? 84.362 14.208 4.876 1.00 23.96 501 HIS A N 1
ATOM 3955 C CA . HIS A 1 498 ? 82.914 14.091 4.808 1.00 19.93 501 HIS A CA 1
ATOM 3956 C C . HIS A 1 498 ? 82.523 12.778 4.117 1.00 25.01 501 HIS A C 1
ATOM 3957 O O . HIS A 1 498 ? 81.647 12.047 4.588 1.00 22.50 501 HIS A O 1
ATOM 3964 N N A ARG A 1 499 ? 83.195 12.486 3.009 0.58 22.35 502 ARG A N 1
ATOM 3965 N N B ARG A 1 499 ? 83.179 12.492 2.999 0.42 22.32 502 ARG A N 1
ATOM 3966 C CA A ARG A 1 499 ? 82.973 11.265 2.252 0.58 23.47 502 ARG A CA 1
ATOM 3967 C CA B ARG A 1 499 ? 82.956 11.254 2.268 0.42 23.45 502 ARG A CA 1
ATOM 3968 C C A ARG A 1 499 ? 83.521 10.053 3.009 0.58 22.53 502 ARG A C 1
ATOM 3969 C C B ARG A 1 499 ? 83.497 10.066 3.063 0.42 22.50 502 ARG A C 1
ATOM 3970 O O A ARG A 1 499 ? 82.875 9.005 3.088 0.58 20.77 502 ARG A O 1
ATOM 3971 O O B ARG A 1 499 ? 82.820 9.049 3.225 0.42 20.78 502 ARG A O 1
ATOM 3986 N N . ALA A 1 500 ? 84.716 10.206 3.563 1.00 15.98 503 ALA A N 1
ATOM 3987 C CA . ALA A 1 500 ? 85.346 9.156 4.359 1.00 23.21 503 ALA A CA 1
ATOM 3988 C C . ALA A 1 500 ? 84.460 8.692 5.519 1.00 24.53 503 ALA A C 1
ATOM 3989 O O . ALA A 1 500 ? 84.298 7.494 5.737 1.00 16.98 503 ALA A O 1
ATOM 3991 N N . VAL A 1 501 ? 83.890 9.639 6.261 1.00 18.62 504 VAL A N 1
ATOM 3992 C CA . VAL A 1 501 ? 83.060 9.292 7.412 1.00 17.79 504 VAL A CA 1
ATOM 3993 C C . VAL A 1 501 ? 81.818 8.503 6.981 1.00 21.13 504 VAL A C 1
ATOM 3994 O O . VAL A 1 501 ? 81.522 7.433 7.513 1.00 20.83 504 VAL A O 1
ATOM 3998 N N . LEU A 1 502 ? 81.103 9.020 5.990 1.00 22.54 505 LEU A N 1
ATOM 3999 C CA . LEU A 1 502 ? 79.906 8.347 5.514 1.00 21.08 505 LEU A CA 1
ATOM 4000 C C . LEU A 1 502 ? 80.221 6.970 4.936 1.00 15.52 505 LEU A C 1
ATOM 4001 O O . LEU A 1 502 ? 79.476 6.010 5.146 1.00 18.57 505 LEU A O 1
ATOM 4006 N N . ASP A 1 503 ? 81.314 6.870 4.206 1.00 17.50 506 ASP A N 1
ATOM 4007 C CA . ASP A 1 503 ? 81.579 5.656 3.449 1.00 18.73 506 ASP A CA 1
ATOM 4008 C C . ASP A 1 503 ? 82.265 4.579 4.274 1.00 22.25 506 ASP A C 1
ATOM 4009 O O . ASP A 1 503 ? 82.289 3.408 3.889 1.00 25.03 506 ASP A O 1
ATOM 4014 N N . ARG A 1 504 ? 82.820 4.969 5.411 1.00 18.77 507 ARG A N 1
ATOM 4015 C CA . ARG A 1 504 ? 83.604 4.041 6.205 1.00 16.73 507 ARG A CA 1
ATOM 4016 C C . ARG A 1 504 ? 82.980 3.727 7.553 1.00 18.62 507 ARG A C 1
ATOM 4017 O O . ARG A 1 504 ? 83.496 2.886 8.308 1.00 16.03 507 ARG A O 1
ATOM 4025 N N . CYS A 1 505 ? 81.899 4.424 7.878 1.00 12.61 508 CYS A N 1
ATOM 4026 C CA . CYS A 1 505 ? 81.285 4.255 9.183 1.00 15.44 508 CYS A CA 1
ATOM 4027 C C . CYS A 1 505 ? 80.511 2.940 9.221 1.00 15.87 508 CYS A C 1
ATOM 4028 O O . CYS A 1 505 ? 80.190 2.371 8.178 1.00 11.32 508 CYS A O 1
ATOM 4031 N N . GLN A 1 506 ? 80.219 2.467 10.430 1.00 13.63 509 GLN A N 1
ATOM 4032 C CA . GLN A 1 506 ? 79.391 1.278 10.622 1.00 18.68 509 GLN A CA 1
ATOM 4033 C C . GLN A 1 506 ? 78.675 1.440 11.939 1.00 16.63 509 GLN A C 1
ATOM 4034 O O . GLN A 1 506 ? 78.972 2.363 12.700 1.00 17.28 509 GLN A O 1
ATOM 4040 N N . THR A 1 507 ? 77.746 0.533 12.219 1.00 17.69 510 THR A N 1
ATOM 4041 C CA . THR A 1 507 ? 77.155 0.437 13.549 1.00 16.08 510 THR A CA 1
ATOM 4042 C C . THR A 1 507 ? 78.238 0.117 14.569 1.00 19.62 510 THR A C 1
ATOM 4043 O O . THR A 1 507 ? 79.132 -0.684 14.298 1.00 17.80 510 THR A O 1
ATOM 4047 N N . ALA A 1 508 ? 78.171 0.736 15.744 1.00 19.77 511 ALA A N 1
ATOM 4048 C CA . ALA A 1 508 ? 79.053 0.319 16.832 1.00 21.15 511 ALA A CA 1
ATOM 4049 C C . ALA A 1 508 ? 78.402 -0.828 17.619 1.00 21.54 511 ALA A C 1
ATOM 4050 O O . ALA A 1 508 ? 78.875 -1.201 18.682 1.00 23.36 511 ALA A O 1
ATOM 4052 N N . PHE A 1 509 ? 77.308 -1.367 17.076 1.00 22.74 512 PHE A N 1
ATOM 4053 C CA . PHE A 1 509 ? 76.590 -2.529 17.636 1.00 20.30 512 PHE A CA 1
ATOM 4054 C C . PHE A 1 509 ? 75.724 -2.227 18.871 1.00 16.77 512 PHE A C 1
ATOM 4055 O O . PHE A 1 509 ? 75.472 -3.122 19.673 1.00 22.76 512 PHE A O 1
ATOM 4063 N N . HIS A 1 510 ? 75.236 -0.989 18.998 1.00 18.79 513 HIS A N 1
ATOM 4064 C CA . HIS A 1 510 ? 74.413 -0.600 20.153 1.00 16.71 513 HIS A CA 1
ATOM 4065 C C . HIS A 1 510 ? 73.010 -0.079 19.825 1.00 16.93 513 HIS A C 1
ATOM 4066 O O . HIS A 1 510 ? 72.585 0.921 20.399 1.00 19.43 513 HIS A O 1
ATOM 4073 N N . PRO A 1 511 ? 72.265 -0.751 18.931 1.00 18.17 514 PRO A N 1
ATOM 4074 C CA . PRO A 1 511 ? 70.910 -0.236 18.651 1.00 18.52 514 PRO A CA 1
ATOM 4075 C C . PRO A 1 511 ? 69.948 -0.282 19.869 1.00 17.98 514 PRO A C 1
ATOM 4076 O O . PRO A 1 511 ? 70.030 -1.198 20.691 1.00 15.69 514 PRO A O 1
ATOM 4080 N N . THR A 1 512 ? 69.030 0.685 19.939 1.00 17.21 515 THR A N 1
ATOM 4081 C CA . THR A 1 512 ? 68.091 0.838 21.049 1.00 14.81 515 THR A CA 1
ATOM 4082 C C . THR A 1 512 ? 66.808 1.548 20.594 1.00 14.84 515 THR A C 1
ATOM 4083 O O . THR A 1 512 ? 66.728 2.027 19.460 1.00 18.29 515 THR A O 1
ATOM 4087 N N . GLY A 1 513 ? 65.801 1.588 21.470 1.00 10.49 516 GLY A N 1
ATOM 4088 C CA . GLY A 1 513 ? 64.765 2.604 21.393 1.00 12.88 516 GLY A CA 1
ATOM 4089 C C . GLY A 1 513 ? 63.427 2.291 20.758 1.00 20.92 516 GLY A C 1
ATOM 4090 O O . GLY A 1 513 ? 62.490 3.091 20.857 1.00 18.66 516 GLY A O 1
ATOM 4091 N N . THR A 1 514 ? 63.324 1.129 20.121 1.00 22.36 517 THR A N 1
ATOM 4092 C CA . THR A 1 514 ? 62.179 0.832 19.264 1.00 20.20 517 THR A CA 1
ATOM 4093 C C . THR A 1 514 ? 60.887 0.454 19.985 1.00 16.57 517 THR A C 1
ATOM 4094 O O . THR A 1 514 ? 59.885 0.177 19.340 1.00 16.97 517 THR A O 1
ATOM 4098 N N . ALA A 1 515 ? 60.905 0.411 21.310 1.00 16.69 518 ALA A N 1
ATOM 4099 C CA . ALA A 1 515 ? 59.664 0.239 22.059 1.00 17.01 518 ALA A CA 1
ATOM 4100 C C . ALA A 1 515 ? 59.865 0.891 23.417 1.00 17.85 518 ALA A C 1
ATOM 4101 O O . ALA A 1 515 ? 59.752 0.253 24.451 1.00 16.99 518 ALA A O 1
ATOM 4103 N N . ARG A 1 516 ? 60.135 2.188 23.388 1.00 15.07 519 ARG A N 1
ATOM 4104 C CA . ARG A 1 516 ? 60.774 2.853 24.494 1.00 16.76 519 ARG A CA 1
ATOM 4105 C C . ARG A 1 516 ? 59.894 3.086 25.711 1.00 22.55 519 ARG A C 1
ATOM 4106 O O . ARG A 1 516 ? 58.673 3.283 25.606 1.00 19.87 519 ARG A O 1
ATOM 4114 N N . LEU A 1 517 ? 60.543 3.051 26.869 1.00 19.04 520 LEU A N 1
ATOM 4115 C CA A LEU A 1 517 ? 59.846 3.387 28.089 0.58 17.89 520 LEU A CA 1
ATOM 4116 C CA B LEU A 1 517 ? 59.951 3.461 28.142 0.42 17.89 520 LEU A CA 1
ATOM 4117 C C . LEU A 1 517 ? 59.308 4.814 27.970 1.00 18.00 520 LEU A C 1
ATOM 4118 O O . LEU A 1 517 ? 59.916 5.691 27.337 1.00 18.37 520 LEU A O 1
ATOM 4127 N N . SER A 1 518 ? 58.135 5.020 28.560 1.00 17.27 521 SER A N 1
ATOM 4128 C CA . SER A 1 518 ? 57.436 6.295 28.415 1.00 15.44 521 SER A CA 1
ATOM 4129 C C . SER A 1 518 ? 56.311 6.457 29.436 1.00 18.63 521 SER A C 1
ATOM 4130 O O . SER A 1 518 ? 55.915 5.505 30.100 1.00 23.46 521 SER A O 1
ATOM 4133 N N . LYS A 1 519 ? 55.762 7.661 29.525 1.00 21.02 522 LYS A N 1
ATOM 4134 C CA . LYS A 1 519 ? 54.677 7.911 30.466 1.00 27.13 522 LYS A CA 1
ATOM 4135 C C . LYS A 1 519 ? 53.293 7.623 29.882 1.00 28.64 522 LYS A C 1
ATOM 4136 O O . LYS A 1 519 ? 52.348 7.419 30.628 1.00 22.28 522 LYS A O 1
ATOM 4142 N N . ASN A 1 520 ? 53.180 7.598 28.557 1.00 16.41 523 ASN A N 1
ATOM 4143 C CA . ASN A 1 520 ? 51.905 7.311 27.903 1.00 28.08 523 ASN A CA 1
ATOM 4144 C C . ASN A 1 520 ? 52.154 6.947 26.460 1.00 22.08 523 ASN A C 1
ATOM 4145 O O . ASN A 1 520 ? 53.256 7.139 25.952 1.00 23.62 523 ASN A O 1
ATOM 4150 N N . ILE A 1 521 ? 51.115 6.473 25.784 1.00 27.16 524 ILE A N 1
ATOM 4151 C CA . ILE A 1 521 ? 51.285 5.917 24.444 1.00 21.80 524 ILE A CA 1
ATOM 4152 C C . ILE A 1 521 ? 51.612 6.967 23.390 1.00 20.85 524 ILE A C 1
ATOM 4153 O O . ILE A 1 521 ? 52.027 6.637 22.276 1.00 24.26 524 ILE A O 1
ATOM 4158 N N . ASP A 1 522 ? 51.447 8.238 23.739 1.00 25.21 525 ASP A N 1
ATOM 4159 C CA . ASP A 1 522 ? 51.796 9.309 22.809 1.00 24.09 525 ASP A CA 1
ATOM 4160 C C . ASP A 1 522 ? 53.275 9.640 22.872 1.00 23.96 525 ASP A C 1
ATOM 4161 O O . ASP A 1 522 ? 53.802 10.352 22.012 1.00 23.39 525 ASP A O 1
ATOM 4166 N N . GLN A 1 523 ? 53.948 9.096 23.877 1.00 24.13 526 GLN A N 1
ATOM 4167 C CA . GLN A 1 523 ? 55.367 9.343 24.041 1.00 21.49 526 GLN A CA 1
ATOM 4168 C C . GLN A 1 523 ? 56.193 8.112 23.702 1.00 19.51 526 GLN A C 1
ATOM 4169 O O . GLN A 1 523 ? 57.304 8.230 23.194 1.00 24.10 526 GLN A O 1
ATOM 4175 N N . GLY A 1 524 ? 55.662 6.927 23.987 1.00 17.57 527 GLY A N 1
ATOM 4176 C CA . GLY A 1 524 ? 56.441 5.713 23.819 1.00 15.92 527 GLY A CA 1
ATOM 4177 C C . GLY A 1 524 ? 55.561 4.483 23.785 1.00 18.99 527 GLY A C 1
ATOM 4178 O O . GLY A 1 524 ? 54.343 4.608 23.706 1.00 15.72 527 GLY A O 1
ATOM 4179 N N . VAL A 1 525 ? 56.158 3.295 23.822 1.00 16.04 528 VAL A N 1
ATOM 4180 C CA . VAL A 1 525 ? 55.332 2.091 23.756 1.00 15.62 528 VAL A CA 1
ATOM 4181 C C . VAL A 1 525 ? 55.098 1.335 25.075 1.00 20.26 528 VAL A C 1
ATOM 4182 O O . VAL A 1 525 ? 54.076 0.678 25.227 1.00 21.33 528 VAL A O 1
ATOM 4186 N N . VAL A 1 526 ? 56.013 1.441 26.031 1.00 17.12 529 VAL A N 1
ATOM 4187 C CA . VAL A 1 526 ? 55.775 0.842 27.339 1.00 20.55 529 VAL A CA 1
ATOM 4188 C C . VAL A 1 526 ? 55.826 1.883 28.447 1.00 21.89 529 VAL A C 1
ATOM 4189 O O . VAL A 1 526 ? 56.509 2.906 28.323 1.00 19.37 529 VAL A O 1
ATOM 4193 N N . ASP A 1 527 ? 55.135 1.598 29.545 1.00 17.39 530 ASP A N 1
ATOM 4194 C CA . ASP A 1 527 ? 55.094 2.516 30.676 1.00 18.98 530 ASP A CA 1
ATOM 4195 C C . ASP A 1 527 ? 56.285 2.308 31.615 1.00 25.72 530 ASP A C 1
ATOM 4196 O O . ASP A 1 527 ? 57.155 1.464 31.355 1.00 22.96 530 ASP A O 1
ATOM 4201 N N . PRO A 1 528 ? 56.336 3.078 32.715 1.00 21.25 531 PRO A N 1
ATOM 4202 C CA . PRO A 1 528 ? 57.492 2.923 33.602 1.00 20.71 531 PRO A CA 1
ATOM 4203 C C . PRO A 1 528 ? 57.660 1.528 34.210 1.00 18.11 531 PRO A C 1
ATOM 4204 O O . PRO A 1 528 ? 58.755 1.213 34.666 1.00 20.53 531 PRO A O 1
ATOM 4208 N N . LYS A 1 529 ? 56.614 0.708 34.228 1.00 19.03 532 LYS A N 1
ATOM 4209 C CA . LYS A 1 529 ? 56.760 -0.657 34.715 1.00 19.47 532 LYS A CA 1
ATOM 4210 C C . LYS A 1 529 ? 56.993 -1.598 33.542 1.00 21.87 532 LYS A C 1
ATOM 4211 O O . LYS A 1 529 ? 56.858 -2.811 33.668 1.00 24.14 532 LYS A O 1
ATOM 4217 N N . LEU A 1 530 ? 57.328 -1.009 32.396 1.00 17.89 533 LEU A N 1
ATOM 4218 C CA . LEU A 1 530 ? 57.697 -1.764 31.210 1.00 20.03 533 LEU A CA 1
ATOM 4219 C C . LEU A 1 530 ? 56.513 -2.553 30.677 1.00 19.37 533 LEU A C 1
ATOM 4220 O O . LEU A 1 530 ? 56.689 -3.497 29.913 1.00 19.13 533 LEU A O 1
ATOM 4225 N N . LYS A 1 531 ? 55.311 -2.153 31.076 1.00 17.26 534 LYS A N 1
ATOM 4226 C CA . LYS A 1 531 ? 54.086 -2.728 30.514 1.00 25.46 534 LYS A CA 1
ATOM 4227 C C . LYS A 1 531 ? 53.730 -2.045 29.196 1.00 21.35 534 LYS A C 1
ATOM 4228 O O . LYS A 1 531 ? 53.786 -0.815 29.100 1.00 20.07 534 LYS A O 1
ATOM 4234 N N . VAL A 1 532 ? 53.359 -2.841 28.190 1.00 16.80 535 VAL A N 1
ATOM 4235 C CA . VAL A 1 532 ? 52.949 -2.297 26.893 1.00 18.51 535 VAL A CA 1
ATOM 4236 C C . VAL A 1 532 ? 51.671 -1.442 27.025 1.00 20.06 535 VAL A C 1
ATOM 4237 O O . VAL A 1 532 ? 50.620 -1.937 27.447 1.00 20.53 535 VAL A O 1
ATOM 4241 N N . HIS A 1 533 ? 51.766 -0.154 26.699 1.00 19.86 536 HIS A N 1
ATOM 4242 C CA . HIS A 1 533 ? 50.589 0.720 26.740 1.00 18.49 536 HIS A CA 1
ATOM 4243 C C . HIS A 1 533 ? 49.454 0.057 25.958 1.00 29.43 536 HIS A C 1
ATOM 4244 O O . HIS A 1 533 ? 49.618 -0.318 24.790 1.00 24.53 536 HIS A O 1
ATOM 4251 N N . GLY A 1 534 ? 48.303 -0.097 26.599 1.00 23.10 537 GLY A N 1
ATOM 4252 C CA . GLY A 1 534 ? 47.139 -0.635 25.930 1.00 23.28 537 GLY A CA 1
ATOM 4253 C C . GLY A 1 534 ? 46.909 -2.117 26.142 1.00 21.16 537 GLY A C 1
ATOM 4254 O O . GLY A 1 534 ? 45.850 -2.632 25.799 1.00 25.58 537 GLY A O 1
ATOM 4255 N N . ILE A 1 535 ? 47.892 -2.810 26.705 1.00 23.54 538 ILE A N 1
ATOM 4256 C CA . ILE A 1 535 ? 47.797 -4.263 26.840 1.00 24.66 538 ILE A CA 1
ATOM 4257 C C . ILE A 1 535 ? 48.117 -4.721 28.261 1.00 23.15 538 ILE A C 1
ATOM 4258 O O . ILE A 1 535 ? 49.055 -4.239 28.871 1.00 24.24 538 ILE A O 1
ATOM 4263 N N . LYS A 1 536 ? 47.330 -5.647 28.794 1.00 19.49 539 LYS A N 1
ATOM 4264 C CA . LYS A 1 536 ? 47.630 -6.208 30.108 1.00 20.39 539 LYS A CA 1
ATOM 4265 C C . LYS A 1 536 ? 48.426 -7.501 29.972 1.00 19.53 539 LYS A C 1
ATOM 4266 O O . LYS A 1 536 ? 48.325 -8.198 28.963 1.00 19.70 539 LYS A O 1
ATOM 4272 N N . LYS A 1 537 ? 49.207 -7.815 30.998 1.00 17.38 540 LYS A N 1
ATOM 4273 C CA . LYS A 1 537 ? 49.987 -9.053 31.066 1.00 21.51 540 LYS A CA 1
ATOM 4274 C C . LYS A 1 537 ? 51.104 -9.153 30.014 1.00 21.17 540 LYS A C 1
ATOM 4275 O O . LYS A 1 537 ? 51.538 -10.253 29.669 1.00 20.71 540 LYS A O 1
ATOM 4281 N N . LEU A 1 538 ? 51.555 -8.009 29.502 1.00 17.38 541 LEU A N 1
ATOM 4282 C CA . LEU A 1 538 ? 52.602 -7.977 28.484 1.00 16.86 541 LEU A CA 1
ATOM 4283 C C . LEU A 1 538 ? 53.635 -6.914 28.815 1.00 18.40 541 LEU A C 1
ATOM 4284 O O . LEU A 1 538 ? 53.307 -5.737 28.922 1.00 13.49 541 LEU A O 1
ATOM 4289 N N . ARG A 1 539 ? 54.890 -7.326 28.953 1.00 16.23 542 ARG A N 1
ATOM 4290 C CA . ARG A 1 539 ? 55.962 -6.382 29.229 1.00 17.73 542 ARG A CA 1
ATOM 4291 C C . ARG A 1 539 ? 57.072 -6.570 28.206 1.00 18.27 542 ARG A C 1
ATOM 4292 O O . ARG A 1 539 ? 57.159 -7.617 27.566 1.00 16.29 542 ARG A O 1
ATOM 4300 N N . VAL A 1 540 ? 57.902 -5.548 28.045 1.00 16.63 543 VAL A N 1
ATOM 4301 C CA . VAL A 1 540 ? 59.078 -5.649 27.197 1.00 18.21 543 VAL A CA 1
ATOM 4302 C C . VAL A 1 540 ? 60.305 -5.429 28.050 1.00 20.45 543 VAL A C 1
ATOM 4303 O O . VAL A 1 540 ? 60.365 -4.460 28.813 1.00 19.28 543 VAL A O 1
ATOM 4307 N N . ALA A 1 541 ? 61.266 -6.347 27.943 1.00 17.38 544 ALA A N 1
ATOM 4308 C CA . ALA A 1 541 ? 62.532 -6.195 28.636 1.00 19.69 544 ALA A CA 1
ATOM 4309 C C . ALA A 1 541 ? 63.663 -6.515 27.666 1.00 20.45 544 ALA A C 1
ATOM 4310 O O . ALA A 1 541 ? 63.929 -7.678 27.365 1.00 20.50 544 ALA A O 1
ATOM 4312 N N . ASP A 1 542 ? 64.280 -5.450 27.146 1.00 15.64 545 ASP A N 1
ATOM 4313 C CA . ASP A 1 542 ? 65.414 -5.530 26.232 1.00 17.90 545 ASP A CA 1
ATOM 4314 C C . ASP A 1 542 ? 65.790 -4.115 25.771 1.00 19.74 545 ASP A C 1
ATOM 4315 O O . ASP A 1 542 ? 65.180 -3.124 26.214 1.00 19.16 545 ASP A O 1
ATOM 4320 N N . ALA A 1 543 ? 66.759 -4.017 24.863 1.00 16.79 546 ALA A N 1
ATOM 4321 C CA . ALA A 1 543 ? 67.300 -2.710 24.465 1.00 19.72 546 ALA A CA 1
ATOM 4322 C C . ALA A 1 543 ? 66.302 -1.766 23.766 1.00 19.91 546 ALA A C 1
ATOM 4323 O O . ALA A 1 543 ? 66.600 -0.582 23.576 1.00 13.96 546 ALA A O 1
ATOM 4325 N N . SER A 1 544 ? 65.124 -2.262 23.388 1.00 11.63 547 SER A N 1
ATOM 4326 C CA . SER A 1 544 ? 64.173 -1.401 22.661 1.00 12.37 547 SER A CA 1
ATOM 4327 C C . SER A 1 544 ? 63.464 -0.466 23.615 1.00 13.65 547 SER A C 1
ATOM 4328 O O . SER A 1 544 ? 62.801 0.500 23.234 1.00 14.98 547 SER A O 1
ATOM 4331 N N . VAL A 1 545 ? 63.639 -0.786 24.884 1.00 17.45 548 VAL A N 1
ATOM 4332 C CA . VAL A 1 545 ? 63.020 -0.094 25.976 1.00 17.13 548 VAL A CA 1
ATOM 4333 C C . VAL A 1 545 ? 63.773 1.201 26.285 1.00 16.25 548 VAL A C 1
ATOM 4334 O O . VAL A 1 545 ? 63.179 2.190 26.728 1.00 20.63 548 VAL A O 1
ATOM 4338 N N . ILE A 1 546 ? 65.074 1.188 26.008 1.00 14.23 549 ILE A N 1
ATOM 4339 C CA . ILE A 1 546 ? 65.994 2.297 26.306 1.00 17.34 549 ILE A CA 1
ATOM 4340 C C . ILE A 1 546 ? 65.640 3.609 25.606 1.00 15.81 549 ILE A C 1
ATOM 4341 O O . ILE A 1 546 ? 65.645 3.688 24.380 1.00 17.30 549 ILE A O 1
ATOM 4346 N N . PRO A 1 547 ? 65.313 4.644 26.394 1.00 20.16 550 PRO A N 1
ATOM 4347 C CA . PRO A 1 547 ? 64.786 5.909 25.859 1.00 18.27 550 PRO A CA 1
ATOM 4348 C C . PRO A 1 547 ? 65.854 6.950 25.444 1.00 20.64 550 PRO A C 1
ATOM 4349 O O . PRO A 1 547 ? 65.550 7.845 24.666 1.00 19.96 550 PRO A O 1
ATOM 4353 N N . ILE A 1 548 ? 67.061 6.844 25.981 1.00 20.49 551 ILE A N 1
ATOM 4354 C CA . ILE A 1 548 ? 68.184 7.705 25.600 1.00 19.91 551 ILE A CA 1
ATOM 4355 C C . ILE A 1 548 ? 69.441 6.841 25.646 1.00 18.61 551 ILE A C 1
ATOM 4356 O O . ILE A 1 548 ? 69.787 6.305 26.699 1.00 18.10 551 ILE A O 1
ATOM 4361 N N . ILE A 1 549 ? 70.113 6.678 24.514 1.00 14.02 552 ILE A N 1
ATOM 4362 C CA . ILE A 1 549 ? 71.206 5.694 24.437 1.00 18.53 552 ILE A CA 1
ATOM 4363 C C . ILE A 1 549 ? 72.378 6.074 25.357 1.00 19.25 552 ILE A C 1
ATOM 4364 O O . ILE A 1 549 ? 72.810 7.216 25.377 1.00 19.69 552 ILE A O 1
ATOM 4369 N N . PRO A 1 550 ? 72.865 5.116 26.157 1.00 28.08 553 PRO A N 1
ATOM 4370 C CA . PRO A 1 550 ? 73.986 5.395 27.071 1.00 18.56 553 PRO A CA 1
ATOM 4371 C C . PRO A 1 550 ? 75.250 5.858 26.333 1.00 23.43 553 PRO A C 1
ATOM 4372 O O . PRO A 1 550 ? 75.343 5.692 25.112 1.00 20.58 553 PRO A O 1
ATOM 4376 N N . ASP A 1 551 ? 76.218 6.402 27.071 1.00 14.43 554 ASP A N 1
ATOM 4377 C CA . ASP A 1 551 ? 77.375 7.077 26.462 1.00 17.99 554 ASP A CA 1
ATOM 4378 C C . ASP A 1 551 ? 78.540 6.110 26.179 1.00 20.42 554 ASP A C 1
ATOM 4379 O O . ASP A 1 551 ? 79.710 6.463 26.321 1.00 18.00 554 ASP A O 1
ATOM 4384 N N . CYS A 1 552 ? 78.219 4.889 25.768 1.00 16.97 555 CYS A N 1
ATOM 4385 C CA . CYS A 1 552 ? 79.216 3.843 25.752 1.00 15.29 555 CYS A CA 1
ATOM 4386 C C . CYS A 1 552 ? 78.547 2.567 25.313 1.00 19.90 555 CYS A C 1
ATOM 4387 O O . CYS A 1 552 ? 77.330 2.550 25.123 1.00 19.42 555 CYS A O 1
ATOM 4390 N N . ARG A 1 553 ? 79.349 1.515 25.153 1.00 15.47 556 ARG A N 1
ATOM 4391 C CA . ARG A 1 553 ? 78.859 0.164 24.886 1.00 21.28 556 ARG A CA 1
ATOM 4392 C C . ARG A 1 553 ? 77.774 -0.237 25.902 1.00 23.77 556 ARG A C 1
ATOM 4393 O O . ARG A 1 553 ? 77.940 -0.073 27.105 1.00 19.17 556 ARG A O 1
ATOM 4401 N N . ILE A 1 554 ? 76.674 -0.790 25.416 1.00 20.80 557 ILE A N 1
ATOM 4402 C CA . ILE A 1 554 ? 75.429 -0.729 26.185 1.00 23.33 557 ILE A CA 1
ATOM 4403 C C . ILE A 1 554 ? 74.978 -1.973 26.945 1.00 17.44 557 ILE A C 1
ATOM 4404 O O . ILE A 1 554 ? 73.935 -1.927 27.580 1.00 17.14 557 ILE A O 1
ATOM 4409 N N . GLN A 1 555 ? 75.735 -3.068 26.899 1.00 12.90 558 GLN A N 1
ATOM 4410 C CA . GLN A 1 555 ? 75.242 -4.312 27.492 1.00 20.03 558 GLN A CA 1
ATOM 4411 C C . GLN A 1 555 ? 74.928 -4.173 28.987 1.00 19.34 558 GLN A C 1
ATOM 4412 O O . GLN A 1 555 ? 73.994 -4.793 29.475 1.00 21.14 558 GLN A O 1
ATOM 4418 N N . ASN A 1 556 ? 75.695 -3.356 29.702 1.00 18.25 559 ASN A N 1
ATOM 4419 C CA . ASN A 1 556 ? 75.469 -3.137 31.134 1.00 15.78 559 ASN A CA 1
ATOM 4420 C C . ASN A 1 556 ? 74.061 -2.568 31.368 1.00 19.57 559 ASN A C 1
ATOM 4421 O O . ASN A 1 556 ? 73.311 -3.080 32.206 1.00 26.75 559 ASN A O 1
ATOM 4426 N N . SER A 1 557 ? 73.674 -1.548 30.602 1.00 13.41 560 SER A N 1
ATOM 4427 C CA . SER A 1 557 ? 72.324 -0.978 30.734 1.00 15.52 560 SER A CA 1
ATOM 4428 C C . SER A 1 557 ? 71.210 -1.985 30.365 1.00 21.26 560 SER A C 1
ATOM 4429 O O . SER A 1 557 ? 70.101 -1.941 30.917 1.00 14.92 560 SER A O 1
ATOM 4432 N N . VAL A 1 558 ? 71.505 -2.895 29.442 1.00 17.39 561 VAL A N 1
ATOM 4433 C CA . VAL A 1 558 ? 70.505 -3.875 29.029 1.00 18.41 561 VAL A CA 1
ATOM 4434 C C . VAL A 1 558 ? 70.231 -4.905 30.131 1.00 15.65 561 VAL A C 1
ATOM 4435 O O . VAL A 1 558 ? 69.081 -5.233 30.419 1.00 16.70 561 VAL A O 1
ATOM 4439 N N . TYR A 1 559 ? 71.287 -5.428 30.738 1.00 20.41 562 TYR A N 1
ATOM 4440 C CA . TYR A 1 559 ? 71.119 -6.261 31.919 1.00 19.77 562 TYR A CA 1
ATOM 4441 C C . TYR A 1 559 ? 70.395 -5.464 32.996 1.00 16.43 562 TYR A C 1
ATOM 4442 O O . TYR A 1 559 ? 69.482 -5.966 33.626 1.00 19.89 562 TYR A O 1
ATOM 4451 N N . ALA A 1 560 ? 70.790 -4.214 33.208 1.00 24.39 563 ALA A N 1
ATOM 4452 C CA . ALA A 1 560 ? 70.089 -3.381 34.200 1.00 24.35 563 ALA A CA 1
ATOM 4453 C C . ALA A 1 560 ? 68.578 -3.371 33.948 1.00 23.83 563 ALA A C 1
ATOM 4454 O O . ALA A 1 560 ? 67.777 -3.470 34.889 1.00 18.41 563 ALA A O 1
ATOM 4456 N N . VAL A 1 561 ? 68.197 -3.224 32.678 1.00 20.30 564 VAL A N 1
ATOM 4457 C CA . VAL A 1 561 ? 66.790 -3.190 32.304 1.00 18.82 564 VAL A CA 1
ATOM 4458 C C . VAL A 1 561 ? 66.077 -4.492 32.702 1.00 21.19 564 VAL A C 1
ATOM 4459 O O . VAL A 1 561 ? 64.969 -4.467 33.250 1.00 16.74 564 VAL A O 1
ATOM 4463 N N . GLY A 1 562 ? 66.730 -5.618 32.434 1.00 16.97 565 GLY A N 1
ATOM 4464 C CA . GLY A 1 562 ? 66.202 -6.913 32.804 1.00 14.87 565 GLY A CA 1
ATOM 4465 C C . GLY A 1 562 ? 66.074 -7.092 34.308 1.00 19.33 565 GLY A C 1
ATOM 4466 O O . GLY A 1 562 ? 65.094 -7.666 34.775 1.00 16.93 565 GLY A O 1
ATOM 4467 N N . GLU A 1 563 ? 67.051 -6.597 35.070 1.00 18.49 566 GLU A N 1
ATOM 4468 C CA . GLU A 1 563 ? 67.045 -6.778 36.517 1.00 17.81 566 GLU A CA 1
ATOM 4469 C C . GLU A 1 563 ? 65.885 -5.983 37.104 1.00 16.07 566 GLU A C 1
ATOM 4470 O O . GLU A 1 563 ? 65.137 -6.489 37.941 1.00 24.13 566 GLU A O 1
ATOM 4476 N N . LYS A 1 564 ? 65.718 -4.749 36.643 1.00 18.96 567 LYS A N 1
ATOM 4477 C CA . LYS A 1 564 ? 64.634 -3.910 37.130 1.00 18.79 567 LYS A CA 1
ATOM 4478 C C . LYS A 1 564 ? 63.291 -4.511 36.736 1.00 22.83 567 LYS A C 1
ATOM 4479 O O . LYS A 1 564 ? 62.379 -4.601 37.552 1.00 25.41 567 LYS A O 1
ATOM 4485 N N . CYS A 1 565 ? 63.172 -4.943 35.489 1.00 21.13 568 CYS A N 1
ATOM 4486 C CA . CYS A 1 565 ? 61.929 -5.549 35.039 1.00 21.89 568 CYS A CA 1
ATOM 4487 C C . CYS A 1 565 ? 61.481 -6.673 35.965 1.00 20.92 568 CYS A C 1
ATOM 4488 O O . CYS A 1 565 ? 60.325 -6.722 36.376 1.00 20.38 568 CYS A O 1
ATOM 4491 N N . ALA A 1 566 ? 62.398 -7.585 36.266 1.00 18.12 569 ALA A N 1
ATOM 4492 C CA . ALA A 1 566 ? 62.115 -8.708 37.152 1.00 21.17 569 ALA A CA 1
ATOM 4493 C C . ALA A 1 566 ? 61.674 -8.218 38.548 1.00 25.10 569 ALA A C 1
ATOM 4494 O O . ALA A 1 566 ? 60.674 -8.688 39.099 1.00 19.35 569 ALA A O 1
ATOM 4496 N N . ASP A 1 567 ? 62.408 -7.260 39.105 1.00 19.66 570 ASP A N 1
ATOM 4497 C CA . ASP A 1 567 ? 62.019 -6.665 40.381 1.00 25.14 570 ASP A CA 1
ATOM 4498 C C . ASP A 1 567 ? 60.586 -6.144 40.331 1.00 25.58 570 ASP A C 1
ATOM 4499 O O . ASP A 1 567 ? 59.785 -6.464 41.206 1.00 27.34 570 ASP A O 1
ATOM 4504 N N . MET A 1 568 ? 60.256 -5.363 39.299 1.00 24.77 571 MET A N 1
ATOM 4505 C CA . MET A 1 568 ? 58.910 -4.781 39.173 1.00 21.74 571 MET A CA 1
ATOM 4506 C C . MET A 1 568 ? 57.804 -5.839 39.010 1.00 30.49 571 MET A C 1
ATOM 4507 O O . MET A 1 568 ? 56.693 -5.663 39.524 1.00 27.06 571 MET A O 1
ATOM 4512 N N . ILE A 1 569 ? 58.110 -6.937 38.317 1.00 22.41 572 ILE A N 1
ATOM 4513 C CA . ILE A 1 569 ? 57.154 -8.038 38.183 1.00 26.70 572 ILE A CA 1
ATOM 4514 C C . ILE A 1 569 ? 56.939 -8.722 39.544 1.00 28.29 572 ILE A C 1
ATOM 4515 O O . ILE A 1 569 ? 55.811 -9.031 39.925 1.00 29.05 572 ILE A O 1
ATOM 4520 N N . LYS A 1 570 ? 58.021 -8.938 40.282 1.00 23.88 573 LYS A N 1
ATOM 4521 C CA . LYS A 1 570 ? 57.925 -9.574 41.594 1.00 24.65 573 LYS A CA 1
ATOM 4522 C C . LYS A 1 570 ? 57.103 -8.734 42.555 1.00 26.22 573 LYS A C 1
ATOM 4523 O O . LYS A 1 570 ? 56.339 -9.274 43.350 1.00 26.96 573 LYS A O 1
ATOM 4529 N N . ALA A 1 571 ? 57.265 -7.416 42.480 1.00 24.33 574 ALA A N 1
ATOM 4530 C CA . ALA A 1 571 ? 56.538 -6.523 43.367 1.00 24.99 574 ALA A CA 1
ATOM 4531 C C . ALA A 1 571 ? 55.047 -6.614 43.092 1.00 30.45 574 ALA A C 1
ATOM 4532 O O . ALA A 1 571 ? 54.219 -6.435 43.990 1.00 26.30 574 ALA A O 1
ATOM 4534 N N . GLU A 1 572 ? 54.704 -6.890 41.842 1.00 30.51 575 GLU A N 1
ATOM 4535 C CA . GLU A 1 572 ? 53.310 -6.982 41.460 1.00 24.60 575 GLU A CA 1
ATOM 4536 C C . GLU A 1 572 ? 52.659 -8.283 41.921 1.00 26.11 575 GLU A C 1
ATOM 4537 O O . GLU A 1 572 ? 51.522 -8.272 42.377 1.00 33.49 575 GLU A O 1
ATOM 4543 N N . HIS A 1 573 ? 53.376 -9.397 41.810 1.00 25.07 576 HIS A N 1
ATOM 4544 C CA . HIS A 1 573 ? 52.811 -10.694 42.189 1.00 27.94 576 HIS A CA 1
ATOM 4545 C C . HIS A 1 573 ? 53.169 -11.119 43.622 1.00 32.15 576 HIS A C 1
ATOM 4546 O O . HIS A 1 573 ? 53.936 -12.066 43.855 1.00 22.38 576 HIS A O 1
ATOM 4553 N N . LYS A 1 574 ? 52.586 -10.398 44.575 1.00 34.18 577 LYS A N 1
ATOM 4554 C CA . LYS A 1 574 ? 52.813 -10.631 46.001 1.00 36.03 577 LYS A CA 1
ATOM 4555 C C . LYS A 1 574 ? 52.673 -12.096 46.379 1.00 37.38 577 LYS A C 1
ATOM 4556 O O . LYS A 1 574 ? 53.502 -12.635 47.115 1.00 34.59 577 LYS A O 1
ATOM 4562 N N . ASP A 1 575 ? 51.622 -12.740 45.880 1.00 27.50 578 ASP A N 1
ATOM 4563 C CA . ASP A 1 575 ? 51.359 -14.121 46.257 1.00 37.14 578 ASP A CA 1
ATOM 4564 C C . ASP A 1 575 ? 52.504 -15.061 45.851 1.00 37.19 578 ASP A C 1
ATOM 4565 O O . ASP A 1 575 ? 52.636 -16.155 46.397 1.00 36.08 578 ASP A O 1
ATOM 4570 N N . LEU A 1 576 ? 53.334 -14.634 44.901 1.00 29.18 579 LEU A N 1
ATOM 4571 C CA . LEU A 1 576 ? 54.450 -15.477 44.464 1.00 29.53 579 LEU A CA 1
ATOM 4572 C C . LEU A 1 576 ? 55.792 -15.047 45.046 1.00 29.32 579 LEU A C 1
ATOM 4573 O O . LEU A 1 576 ? 56.685 -15.870 45.188 1.00 32.58 579 LEU A O 1
ATOM 4578 N N . TYR A 1 577 ? 55.943 -13.763 45.372 1.00 26.78 580 TYR A N 1
ATOM 4579 C CA . TYR A 1 577 ? 57.239 -13.259 45.833 1.00 30.17 580 TYR A CA 1
ATOM 4580 C C . TYR A 1 577 ? 57.248 -12.613 47.228 1.00 30.02 580 TYR A C 1
ATOM 4581 O O . TYR A 1 577 ? 58.311 -12.427 47.810 1.00 45.03 580 TYR A O 1
ATOM 4591 N N . ALA B 1 1 ? 72.304 -27.098 -0.541 1.00 45.34 2 ALA B N 1
ATOM 4592 C CA . ALA B 1 1 ? 72.116 -26.239 -1.706 1.00 53.29 2 ALA B CA 1
ATOM 4593 C C . ALA B 1 1 ? 72.207 -24.763 -1.331 1.00 41.48 2 ALA B C 1
ATOM 4594 O O . ALA B 1 1 ? 71.679 -24.341 -0.304 1.00 42.19 2 ALA B O 1
ATOM 4596 N N . THR B 1 2 ? 72.867 -23.978 -2.172 1.00 32.78 3 THR B N 1
ATOM 4597 C CA . THR B 1 2 ? 73.044 -22.569 -1.870 1.00 37.22 3 THR B CA 1
ATOM 4598 C C . THR B 1 2 ? 71.808 -21.770 -2.264 1.00 31.21 3 THR B C 1
ATOM 4599 O O . THR B 1 2 ? 71.161 -22.034 -3.286 1.00 28.69 3 THR B O 1
ATOM 4603 N N . ASP B 1 3 ? 71.459 -20.819 -1.414 1.00 25.78 4 ASP B N 1
ATOM 4604 C CA . ASP B 1 3 ? 70.361 -19.905 -1.685 1.00 24.87 4 ASP B CA 1
ATOM 4605 C C . ASP B 1 3 ? 70.490 -19.323 -3.101 1.00 26.30 4 ASP B C 1
ATOM 4606 O O . ASP B 1 3 ? 71.566 -18.888 -3.506 1.00 22.40 4 ASP B O 1
ATOM 4611 N N . GLY B 1 4 ? 69.397 -19.329 -3.856 1.00 28.36 5 GLY B N 1
ATOM 4612 C CA . GLY B 1 4 ? 69.374 -18.704 -5.167 1.00 21.44 5 GLY B CA 1
ATOM 4613 C C . GLY B 1 4 ? 69.833 -19.588 -6.312 1.00 22.30 5 GLY B C 1
ATOM 4614 O O . GLY B 1 4 ? 69.894 -19.140 -7.468 1.00 23.74 5 GLY B O 1
ATOM 4615 N N . SER B 1 5 ? 70.142 -20.848 -6.009 1.00 20.42 6 SER B N 1
ATOM 4616 C CA . SER B 1 5 ? 70.642 -21.775 -7.030 1.00 25.10 6 SER B CA 1
ATOM 4617 C C . SER B 1 5 ? 69.607 -22.093 -8.104 1.00 22.44 6 SER B C 1
ATOM 4618 O O . SER B 1 5 ? 68.403 -22.130 -7.834 1.00 21.09 6 SER B O 1
ATOM 4621 N N . HIS B 1 6 ? 70.100 -22.345 -9.313 1.00 25.33 7 HIS B N 1
ATOM 4622 C CA . HIS B 1 6 ? 69.271 -22.643 -10.475 1.00 18.58 7 HIS B CA 1
ATOM 4623 C C . HIS B 1 6 ? 69.371 -24.121 -10.869 1.00 22.25 7 HIS B C 1
ATOM 4624 O O . HIS B 1 6 ? 70.443 -24.708 -10.823 1.00 25.92 7 HIS B O 1
ATOM 4631 N N . PHE B 1 7 ? 68.243 -24.711 -11.251 1.00 23.05 8 PHE B N 1
ATOM 4632 C CA . PHE B 1 7 ? 68.202 -26.091 -11.738 1.00 23.44 8 PHE B CA 1
ATOM 4633 C C . PHE B 1 7 ? 67.350 -26.104 -12.998 1.00 20.76 8 PHE B C 1
ATOM 4634 O O . PHE B 1 7 ? 66.540 -25.200 -13.195 1.00 23.82 8 PHE B O 1
ATOM 4642 N N . ASP B 1 8 ? 67.533 -27.087 -13.872 1.00 17.48 9 ASP B N 1
ATOM 4643 C CA . ASP B 1 8 ? 66.596 -27.210 -14.998 1.00 20.94 9 ASP B CA 1
ATOM 4644 C C . ASP B 1 8 ? 65.176 -27.406 -14.484 1.00 19.83 9 ASP B C 1
ATOM 4645 O O . ASP B 1 8 ? 64.238 -26.728 -14.921 1.00 26.57 9 ASP B O 1
ATOM 4650 N N . PHE B 1 9 ? 65.021 -28.344 -13.554 1.00 22.32 10 PHE B N 1
ATOM 4651 C CA . PHE B 1 9 ? 63.698 -28.722 -13.074 1.00 23.44 10 PHE B CA 1
ATOM 4652 C C . PHE B 1 9 ? 63.646 -28.726 -11.562 1.00 21.63 10 PHE B C 1
ATOM 4653 O O . PHE B 1 9 ? 64.535 -29.266 -10.904 1.00 17.89 10 PHE B O 1
ATOM 4661 N N . VAL B 1 10 ? 62.604 -28.099 -11.024 1.00 17.96 11 VAL B N 1
ATOM 4662 C CA . VAL B 1 10 ? 62.382 -28.084 -9.594 1.00 16.64 11 VAL B CA 1
ATOM 4663 C C . VAL B 1 10 ? 61.071 -28.811 -9.291 1.00 24.11 11 VAL B C 1
ATOM 4664 O O . VAL B 1 10 ? 60.018 -28.444 -9.801 1.00 25.78 11 VAL B O 1
ATOM 4668 N N . ILE B 1 11 ? 61.146 -29.863 -8.483 1.00 22.84 12 ILE B N 1
ATOM 4669 C CA . ILE B 1 11 ? 59.966 -30.599 -8.058 1.00 18.60 12 ILE B CA 1
ATOM 4670 C C . ILE B 1 11 ? 59.654 -30.168 -6.621 1.00 19.53 12 ILE B C 1
ATOM 4671 O O . ILE B 1 11 ? 60.480 -30.340 -5.736 1.00 19.66 12 ILE B O 1
ATOM 4676 N N . VAL B 1 12 ? 58.481 -29.580 -6.404 1.00 24.42 13 VAL B N 1
ATOM 4677 C CA . VAL B 1 12 ? 58.093 -29.096 -5.079 1.00 23.40 13 VAL B CA 1
ATOM 4678 C C . VAL B 1 12 ? 57.208 -30.146 -4.397 1.00 22.39 13 VAL B C 1
ATOM 4679 O O . VAL B 1 12 ? 56.034 -30.295 -4.740 1.00 24.28 13 VAL B O 1
ATOM 4683 N N . GLY B 1 13 ? 57.787 -30.886 -3.453 1.00 22.45 14 GLY B N 1
ATOM 4684 C CA . GLY B 1 13 ? 57.123 -32.036 -2.852 1.00 20.05 14 GLY B CA 1
ATOM 4685 C C . GLY B 1 13 ? 57.717 -33.349 -3.349 1.00 21.34 14 GLY B C 1
ATOM 4686 O O . GLY B 1 13 ? 57.398 -33.805 -4.443 1.00 28.11 14 GLY B O 1
ATOM 4687 N N . GLY B 1 14 ? 58.601 -33.952 -2.561 1.00 26.09 15 GLY B N 1
ATOM 4688 C CA . GLY B 1 14 ? 59.250 -35.194 -2.961 1.00 23.01 15 GLY B CA 1
ATOM 4689 C C . GLY B 1 14 ? 58.393 -36.393 -2.601 1.00 20.71 15 GLY B C 1
ATOM 4690 O O . GLY B 1 14 ? 58.782 -37.235 -1.797 1.00 23.93 15 GLY B O 1
ATOM 4691 N N . GLY B 1 15 ? 57.209 -36.469 -3.187 1.00 20.24 16 GLY B N 1
ATOM 4692 C CA . GLY B 1 15 ? 56.262 -37.509 -2.816 1.00 23.04 16 GLY B CA 1
ATOM 4693 C C . GLY B 1 15 ? 56.122 -38.565 -3.891 1.00 24.98 16 GLY B C 1
ATOM 4694 O O . GLY B 1 15 ? 57.064 -38.846 -4.632 1.00 24.03 16 GLY B O 1
ATOM 4695 N N . THR B 1 16 ? 54.926 -39.133 -3.990 1.00 23.46 17 THR B N 1
ATOM 4696 C CA . THR B 1 16 ? 54.663 -40.228 -4.909 1.00 19.79 17 THR B CA 1
ATOM 4697 C C . THR B 1 16 ? 54.886 -39.829 -6.353 1.00 22.05 17 THR B C 1
ATOM 4698 O O . THR B 1 16 ? 55.776 -40.351 -7.005 1.00 23.16 17 THR B O 1
ATOM 4702 N N . ALA B 1 17 ? 54.073 -38.909 -6.861 1.00 22.28 18 ALA B N 1
ATOM 4703 C CA . ALA B 1 17 ? 54.267 -38.432 -8.224 1.00 18.53 18 ALA B CA 1
ATOM 4704 C C . ALA B 1 17 ? 55.525 -37.547 -8.331 1.00 26.38 18 ALA B C 1
ATOM 4705 O O . ALA B 1 17 ? 56.253 -37.594 -9.324 1.00 24.66 18 ALA B O 1
ATOM 4707 N N . GLY B 1 18 ? 55.793 -36.753 -7.307 1.00 17.02 19 GLY B N 1
ATOM 4708 C CA . GLY B 1 18 ? 56.968 -35.896 -7.339 1.00 22.49 19 GLY B CA 1
ATOM 4709 C C . GLY B 1 18 ? 58.262 -36.631 -7.661 1.00 23.21 19 GLY B C 1
ATOM 4710 O O . GLY B 1 18 ? 58.934 -36.318 -8.646 1.00 22.73 19 GLY B O 1
ATOM 4711 N N . ASN B 1 19 ? 58.637 -37.591 -6.821 1.00 23.35 20 ASN B N 1
ATOM 4712 C CA . ASN B 1 19 ? 59.837 -38.384 -7.080 1.00 25.25 20 ASN B CA 1
ATOM 4713 C C . ASN B 1 19 ? 59.783 -39.115 -8.423 1.00 22.31 20 ASN B C 1
ATOM 4714 O O . ASN B 1 19 ? 60.806 -39.331 -9.062 1.00 25.08 20 ASN B O 1
ATOM 4719 N N . THR B 1 20 ? 58.594 -39.497 -8.864 1.00 23.49 21 THR B N 1
ATOM 4720 C CA . THR B 1 20 ? 58.500 -40.147 -10.168 1.00 24.00 21 THR B CA 1
ATOM 4721 C C . THR B 1 20 ? 58.957 -39.196 -11.273 1.00 24.99 21 THR B C 1
ATOM 4722 O O . THR B 1 20 ? 59.833 -39.545 -12.055 1.00 24.31 21 THR B O 1
ATOM 4726 N N . VAL B 1 21 ? 58.377 -37.995 -11.325 1.00 18.81 22 VAL B N 1
ATOM 4727 C CA . VAL B 1 21 ? 58.798 -36.989 -12.297 1.00 25.33 22 VAL B CA 1
ATOM 4728 C C . VAL B 1 21 ? 60.297 -36.692 -12.211 1.00 23.13 22 VAL B C 1
ATOM 4729 O O . VAL B 1 21 ? 61.004 -36.725 -13.215 1.00 25.23 22 VAL B O 1
ATOM 4733 N N . ALA B 1 22 ? 60.771 -36.406 -11.005 1.00 22.57 23 ALA B N 1
ATOM 4734 C CA . ALA B 1 22 ? 62.169 -36.065 -10.786 1.00 26.93 23 ALA B CA 1
ATOM 4735 C C . ALA B 1 22 ? 63.119 -37.162 -11.285 1.00 27.64 23 ALA B C 1
ATOM 4736 O O . ALA B 1 22 ? 64.045 -36.893 -12.043 1.00 27.42 23 ALA B O 1
ATOM 4738 N N . GLY B 1 23 ? 62.894 -38.395 -10.855 1.00 23.38 24 GLY B N 1
ATOM 4739 C CA . GLY B 1 23 ? 63.735 -39.500 -11.287 1.00 27.45 24 GLY B CA 1
ATOM 4740 C C . GLY B 1 23 ? 63.740 -39.714 -12.793 1.00 27.30 24 GLY B C 1
ATOM 4741 O O . GLY B 1 23 ? 64.748 -40.121 -13.361 1.00 27.50 24 GLY B O 1
ATOM 4742 N N . ARG B 1 24 ? 62.618 -39.438 -13.450 1.00 23.01 25 ARG B N 1
ATOM 4743 C CA . ARG B 1 24 ? 62.541 -39.664 -14.884 1.00 31.10 25 ARG B CA 1
ATOM 4744 C C . ARG B 1 24 ? 63.287 -38.581 -15.640 1.00 29.38 25 ARG B C 1
ATOM 4745 O O . ARG B 1 24 ? 63.965 -38.856 -16.625 1.00 30.20 25 ARG B O 1
ATOM 4753 N N . LEU B 1 25 ? 63.158 -37.346 -15.177 1.00 28.45 26 LEU B N 1
ATOM 4754 C CA . LEU B 1 25 ? 63.817 -36.240 -15.844 1.00 29.92 26 LEU B CA 1
ATOM 4755 C C . LEU B 1 25 ? 65.309 -36.410 -15.672 1.00 29.54 26 LEU B C 1
ATOM 4756 O O . LEU B 1 25 ? 66.093 -36.004 -16.534 1.00 29.72 26 LEU B O 1
ATOM 4761 N N . ALA B 1 26 ? 65.686 -37.037 -14.561 1.00 30.25 27 ALA B N 1
ATOM 4762 C CA . ALA B 1 26 ? 67.088 -37.230 -14.203 1.00 29.92 27 ALA B CA 1
ATOM 4763 C C . ALA B 1 26 ? 67.749 -38.343 -15.014 1.00 31.41 27 ALA B C 1
ATOM 4764 O O . ALA B 1 26 ? 68.942 -38.613 -14.856 1.00 29.87 27 ALA B O 1
ATOM 4766 N N . GLU B 1 27 ? 66.970 -38.994 -15.873 1.00 30.07 28 GLU B N 1
ATOM 4767 C CA . GLU B 1 27 ? 67.508 -40.056 -16.713 1.00 34.35 28 GLU B CA 1
ATOM 4768 C C . GLU B 1 27 ? 68.508 -39.495 -17.725 1.00 35.49 28 GLU B C 1
ATOM 4769 O O . GLU B 1 27 ? 69.420 -40.191 -18.167 1.00 26.56 28 GLU B O 1
ATOM 4775 N N . ASN B 1 28 ? 68.345 -38.227 -18.087 1.00 31.68 29 ASN B N 1
ATOM 4776 C CA . ASN B 1 28 ? 69.459 -37.523 -18.708 1.00 31.50 29 ASN B CA 1
ATOM 4777 C C . ASN B 1 28 ? 70.350 -36.961 -17.606 1.00 32.62 29 ASN B C 1
ATOM 4778 O O . ASN B 1 28 ? 69.982 -35.994 -16.934 1.00 28.33 29 ASN B O 1
ATOM 4783 N N . PRO B 1 29 ? 71.522 -37.584 -17.408 1.00 30.62 30 PRO B N 1
ATOM 4784 C CA . PRO B 1 29 ? 72.409 -37.266 -16.284 1.00 25.99 30 PRO B CA 1
ATOM 4785 C C . PRO B 1 29 ? 73.012 -35.861 -16.393 1.00 33.11 30 PRO B C 1
ATOM 4786 O O . PRO B 1 29 ? 73.692 -35.428 -15.462 1.00 26.54 30 PRO B O 1
ATOM 4790 N N . ASN B 1 30 ? 72.768 -35.173 -17.511 1.00 27.77 31 ASN B N 1
ATOM 4791 C CA . ASN B 1 30 ? 73.178 -33.781 -17.659 1.00 36.52 31 ASN B CA 1
ATOM 4792 C C . ASN B 1 30 ? 72.112 -32.820 -17.164 1.00 33.06 31 ASN B C 1
ATOM 4793 O O . ASN B 1 30 ? 72.386 -31.636 -16.965 1.00 24.76 31 ASN B O 1
ATOM 4798 N N . VAL B 1 31 ? 70.889 -33.320 -17.031 1.00 25.89 32 VAL B N 1
ATOM 4799 C CA . VAL B 1 31 ? 69.781 -32.498 -16.571 1.00 31.79 32 VAL B CA 1
ATOM 4800 C C . VAL B 1 31 ? 69.875 -32.380 -15.061 1.00 29.51 32 VAL B C 1
ATOM 4801 O O . VAL B 1 31 ? 70.084 -33.368 -14.352 1.00 30.91 32 VAL B O 1
ATOM 4805 N N . THR B 1 32 ? 69.784 -31.151 -14.583 1.00 24.28 33 THR B N 1
ATOM 4806 C CA . THR B 1 32 ? 69.868 -30.887 -13.158 1.00 24.02 33 THR B CA 1
ATOM 4807 C C . THR B 1 32 ? 68.456 -30.830 -12.626 1.00 19.78 33 THR B C 1
ATOM 4808 O O . THR B 1 32 ? 67.582 -30.178 -13.215 1.00 24.15 33 THR B O 1
ATOM 4812 N N . VAL B 1 33 ? 68.226 -31.509 -11.511 1.00 18.43 34 VAL B N 1
ATOM 4813 C CA . VAL B 1 33 ? 66.889 -31.580 -10.950 1.00 22.74 34 VAL B CA 1
ATOM 4814 C C . VAL B 1 33 ? 66.939 -31.273 -9.466 1.00 26.55 34 VAL B C 1
ATOM 4815 O O . VAL B 1 33 ? 67.791 -31.803 -8.748 1.00 21.55 34 VAL B O 1
ATOM 4819 N N . LEU B 1 34 ? 66.035 -30.417 -8.997 1.00 21.32 35 LEU B N 1
ATOM 4820 C CA . LEU B 1 34 ? 65.935 -30.189 -7.560 1.00 23.19 35 LEU B CA 1
ATOM 4821 C C . LEU B 1 34 ? 64.619 -30.744 -7.020 1.00 24.83 35 LEU B C 1
ATOM 4822 O O . LEU B 1 34 ? 63.590 -30.733 -7.707 1.00 24.99 35 LEU B O 1
ATOM 4827 N N . ILE B 1 35 ? 64.679 -31.255 -5.797 1.00 22.53 36 ILE B N 1
ATOM 4828 C CA . ILE B 1 35 ? 63.503 -31.711 -5.080 1.00 25.16 36 ILE B CA 1
ATOM 4829 C C . ILE B 1 35 ? 63.497 -31.067 -3.696 1.00 24.32 36 ILE B C 1
ATOM 4830 O O . ILE B 1 35 ? 64.426 -31.262 -2.917 1.00 20.88 36 ILE B O 1
ATOM 4835 N N . VAL B 1 36 ? 62.453 -30.306 -3.385 1.00 19.61 37 VAL B N 1
ATOM 4836 C CA . VAL B 1 36 ? 62.303 -29.810 -2.028 1.00 23.44 37 VAL B CA 1
ATOM 4837 C C . VAL B 1 36 ? 61.202 -30.592 -1.319 1.00 24.31 37 VAL B C 1
ATOM 4838 O O . VAL B 1 36 ? 60.180 -30.927 -1.920 1.00 22.80 37 VAL B O 1
ATOM 4842 N N . GLU B 1 37 ? 61.426 -30.899 -0.047 1.00 19.38 38 GLU B N 1
ATOM 4843 C CA . GLU B 1 37 ? 60.522 -31.774 0.680 1.00 21.98 38 GLU B CA 1
ATOM 4844 C C . GLU B 1 37 ? 60.445 -31.344 2.138 1.00 23.38 38 GLU B C 1
ATOM 4845 O O . GLU B 1 37 ? 61.448 -30.959 2.724 1.00 22.08 38 GLU B O 1
ATOM 4851 N N . ALA B 1 38 ? 59.256 -31.406 2.725 1.00 19.44 39 ALA B N 1
ATOM 4852 C CA . ALA B 1 38 ? 59.088 -30.986 4.111 1.00 17.99 39 ALA B CA 1
ATOM 4853 C C . ALA B 1 38 ? 59.713 -31.960 5.113 1.00 18.91 39 ALA B C 1
ATOM 4854 O O . ALA B 1 38 ? 60.271 -31.541 6.126 1.00 21.24 39 ALA B O 1
ATOM 4856 N N . GLY B 1 39 ? 59.623 -33.256 4.823 1.00 24.29 40 GLY B N 1
ATOM 4857 C CA . GLY B 1 39 ? 60.068 -34.290 5.742 1.00 20.77 40 GLY B CA 1
ATOM 4858 C C . GLY B 1 39 ? 61.499 -34.738 5.530 1.00 23.52 40 GLY B C 1
ATOM 4859 O O . GLY B 1 39 ? 62.232 -34.145 4.739 1.00 22.45 40 GLY B O 1
ATOM 4860 N N . ILE B 1 40 ? 61.895 -35.790 6.246 1.00 22.45 41 ILE B N 1
ATOM 4861 C CA . ILE B 1 40 ? 63.264 -36.303 6.197 1.00 21.17 41 ILE B CA 1
ATOM 4862 C C . ILE B 1 40 ? 63.614 -36.817 4.808 1.00 24.36 41 ILE B C 1
ATOM 4863 O O . ILE B 1 40 ? 62.735 -37.160 4.018 1.00 26.58 41 ILE B O 1
ATOM 4868 N N . GLY B 1 41 ? 64.902 -36.888 4.519 1.00 28.82 42 GLY B N 1
ATOM 4869 C CA . GLY B 1 41 ? 65.343 -37.334 3.214 1.00 26.29 42 GLY B CA 1
ATOM 4870 C C . GLY B 1 41 ? 65.904 -38.739 3.201 1.00 19.31 42 GLY B C 1
ATOM 4871 O O . GLY B 1 41 ? 66.300 -39.225 2.151 1.00 22.77 42 GLY B O 1
ATOM 4872 N N . ASN B 1 42 ? 65.948 -39.394 4.357 1.00 22.30 43 ASN B N 1
ATOM 4873 C CA . ASN B 1 42 ? 66.455 -40.776 4.409 1.00 27.23 43 ASN B CA 1
ATOM 4874 C C . ASN B 1 42 ? 65.409 -41.808 4.866 1.00 20.65 43 ASN B C 1
ATOM 4875 O O . ASN B 1 42 ? 65.623 -42.528 5.835 1.00 26.55 43 ASN B O 1
ATOM 4880 N N . PRO B 1 43 ? 64.268 -41.882 4.175 1.00 23.78 44 PRO B N 1
ATOM 4881 C CA . PRO B 1 43 ? 63.256 -42.827 4.669 1.00 28.97 44 PRO B CA 1
ATOM 4882 C C . PRO B 1 43 ? 63.753 -44.275 4.717 1.00 28.98 44 PRO B C 1
ATOM 4883 O O . PRO B 1 43 ? 63.337 -45.012 5.617 1.00 25.03 44 PRO B O 1
ATOM 4887 N N . GLU B 1 44 ? 64.619 -44.673 3.780 1.00 29.86 45 GLU B N 1
ATOM 4888 C CA A GLU B 1 44 ? 65.114 -46.044 3.753 0.50 31.59 45 GLU B CA 1
ATOM 4889 C CA B GLU B 1 44 ? 65.149 -46.042 3.751 0.50 31.59 45 GLU B CA 1
ATOM 4890 C C . GLU B 1 44 ? 65.853 -46.422 5.047 1.00 29.09 45 GLU B C 1
ATOM 4891 O O . GLU B 1 44 ? 66.074 -47.591 5.317 1.00 35.49 45 GLU B O 1
ATOM 4902 N N . ASP B 1 45 ? 66.208 -45.427 5.850 1.00 29.73 46 ASP B N 1
ATOM 4903 C CA . ASP B 1 45 ? 66.891 -45.680 7.113 1.00 27.72 46 ASP B CA 1
ATOM 4904 C C . ASP B 1 45 ? 65.925 -45.893 8.276 1.00 31.98 46 ASP B C 1
ATOM 4905 O O . ASP B 1 45 ? 66.339 -46.166 9.395 1.00 29.31 46 ASP B O 1
ATOM 4910 N N . ILE B 1 46 ? 64.637 -45.752 8.022 1.00 26.27 47 ILE B N 1
ATOM 4911 C CA . ILE B 1 46 ? 63.674 -45.831 9.098 1.00 29.14 47 ILE B CA 1
ATOM 4912 C C . ILE B 1 46 ? 62.952 -47.177 9.091 1.00 30.90 47 ILE B C 1
ATOM 4913 O O . ILE B 1 46 ? 62.197 -47.482 8.171 1.00 27.55 47 ILE B O 1
ATOM 4918 N N . PRO B 1 47 ? 63.184 -47.989 10.129 1.00 34.90 48 PRO B N 1
ATOM 4919 C CA . PRO B 1 47 ? 62.595 -49.334 10.145 1.00 31.78 48 PRO B CA 1
ATOM 4920 C C . PRO B 1 47 ? 61.072 -49.323 9.976 1.00 32.88 48 PRO B C 1
ATOM 4921 O O . PRO B 1 47 ? 60.553 -50.142 9.221 1.00 33.14 48 PRO B O 1
ATOM 4925 N N . GLU B 1 48 ? 60.378 -48.398 10.638 1.00 33.42 49 GLU B N 1
ATOM 4926 C CA . GLU B 1 48 ? 58.910 -48.358 10.607 1.00 28.70 49 GLU B CA 1
ATOM 4927 C C . GLU B 1 48 ? 58.378 -47.998 9.225 1.00 27.32 49 GLU B C 1
ATOM 4928 O O . GLU B 1 48 ? 57.244 -48.336 8.873 1.00 31.34 49 GLU B O 1
ATOM 4934 N N . ILE B 1 49 ? 59.191 -47.286 8.454 1.00 32.46 50 ILE B N 1
ATOM 4935 C CA . ILE B 1 49 ? 58.853 -46.985 7.070 1.00 26.58 50 ILE B CA 1
ATOM 4936 C C . ILE B 1 49 ? 59.107 -48.171 6.136 1.00 28.46 50 ILE B C 1
ATOM 4937 O O . ILE B 1 49 ? 58.286 -48.459 5.252 1.00 26.06 50 ILE B O 1
ATOM 4942 N N . THR B 1 50 ? 60.233 -48.863 6.330 1.00 27.96 51 THR B N 1
ATOM 4943 C CA . THR B 1 50 ? 60.613 -49.937 5.406 1.00 27.91 51 THR B CA 1
ATOM 4944 C C . THR B 1 50 ? 59.975 -51.286 5.749 1.00 32.22 51 THR B C 1
ATOM 4945 O O . THR B 1 50 ? 59.849 -52.154 4.885 1.00 27.55 51 THR B O 1
ATOM 4949 N N . THR B 1 51 ? 59.578 -51.452 7.007 1.00 30.17 52 THR B N 1
ATOM 4950 C CA . THR B 1 51 ? 58.926 -52.679 7.454 1.00 32.62 52 THR B CA 1
ATOM 4951 C C . THR B 1 51 ? 57.423 -52.621 7.196 1.00 30.97 52 THR B C 1
ATOM 4952 O O . THR B 1 51 ? 56.707 -51.889 7.870 1.00 30.98 52 THR B O 1
ATOM 4956 N N . PRO B 1 52 ? 56.940 -53.413 6.231 1.00 33.25 53 PRO B N 1
ATOM 4957 C CA . PRO B 1 52 ? 55.536 -53.370 5.812 1.00 29.49 53 PRO B CA 1
ATOM 4958 C C . PRO B 1 52 ? 54.551 -53.416 6.973 1.00 31.43 53 PRO B C 1
ATOM 4959 O O . PRO B 1 52 ? 53.603 -52.630 7.011 1.00 28.73 53 PRO B O 1
ATOM 4963 N N . SER B 1 53 ? 54.766 -54.328 7.911 1.00 29.00 54 SER B N 1
ATOM 4964 C CA . SER B 1 53 ? 53.751 -54.590 8.927 1.00 32.33 54 SER B CA 1
ATOM 4965 C C . SER B 1 53 ? 53.616 -53.471 9.957 1.00 27.92 54 SER B C 1
ATOM 4966 O O . SER B 1 53 ? 52.662 -53.464 10.726 1.00 25.70 54 SER B O 1
ATOM 4969 N N . SER B 1 54 ? 54.572 -52.541 9.973 1.00 27.06 55 SER B N 1
ATOM 4970 C CA . SER B 1 54 ? 54.527 -51.392 10.876 1.00 22.38 55 SER B CA 1
ATOM 4971 C C . SER B 1 54 ? 53.758 -50.204 10.285 1.00 26.90 55 SER B C 1
ATOM 4972 O O . SER B 1 54 ? 53.630 -49.161 10.933 1.00 35.30 55 SER B O 1
ATOM 4975 N N . ALA B 1 55 ? 53.253 -50.360 9.064 1.00 21.65 56 ALA B N 1
ATOM 4976 C CA . ALA B 1 55 ? 52.642 -49.250 8.323 1.00 26.77 56 ALA B CA 1
ATOM 4977 C C . ALA B 1 55 ? 51.610 -48.442 9.127 1.00 33.94 56 ALA B C 1
ATOM 4978 O O . ALA B 1 55 ? 51.647 -47.193 9.165 1.00 29.47 56 ALA B O 1
ATOM 4980 N N . MET B 1 56 ? 50.692 -49.161 9.765 1.00 24.02 57 MET B N 1
ATOM 4981 C CA . MET B 1 56 ? 49.615 -48.524 10.503 1.00 31.52 57 MET B CA 1
ATOM 4982 C C . MET B 1 56 ? 50.146 -47.707 11.670 1.00 23.75 57 MET B C 1
ATOM 4983 O O . MET B 1 56 ? 49.512 -46.744 12.104 1.00 26.54 57 MET B O 1
ATOM 4988 N N . ASP B 1 57 ? 51.318 -48.082 12.163 1.00 26.58 58 ASP B N 1
ATOM 4989 C CA . ASP B 1 57 ? 51.901 -47.393 13.309 1.00 32.73 58 ASP B CA 1
ATOM 4990 C C . ASP B 1 57 ? 52.478 -46.040 12.892 1.00 29.58 58 ASP B C 1
ATOM 4991 O O . ASP B 1 57 ? 52.880 -45.239 13.739 1.00 27.43 58 ASP B O 1
ATOM 4996 N N . LEU B 1 58 ? 52.514 -45.787 11.585 1.00 20.12 59 LEU B N 1
ATOM 4997 C CA . LEU B 1 58 ? 53.025 -44.513 11.089 1.00 27.71 59 LEU B CA 1
ATOM 4998 C C . LEU B 1 58 ? 52.002 -43.391 11.295 1.00 25.89 59 LEU B C 1
ATOM 4999 O O . LEU B 1 58 ? 52.352 -42.217 11.231 1.00 24.00 59 LEU B O 1
ATOM 5004 N N . ARG B 1 59 ? 50.746 -43.755 11.553 1.00 23.10 60 ARG B N 1
ATOM 5005 C CA . ARG B 1 59 ? 49.719 -42.755 11.880 1.00 29.50 60 ARG B CA 1
ATOM 5006 C C . ARG B 1 59 ? 50.090 -42.003 13.158 1.00 23.68 60 ARG B C 1
ATOM 5007 O O . ARG B 1 59 ? 50.452 -42.614 14.168 1.00 28.82 60 ARG B O 1
ATOM 5015 N N . ASN B 1 60 ? 50.011 -40.677 13.104 1.00 27.13 61 ASN B N 1
ATOM 5016 C CA . ASN B 1 60 ? 50.435 -39.826 14.221 1.00 24.49 61 ASN B CA 1
ATOM 5017 C C . ASN B 1 60 ? 51.914 -39.888 14.527 1.00 25.82 61 ASN B C 1
ATOM 5018 O O . ASN B 1 60 ? 52.344 -39.415 15.585 1.00 27.11 61 ASN B O 1
ATOM 5023 N N . SER B 1 61 ? 52.694 -40.475 13.625 1.00 19.40 62 SER B N 1
ATOM 5024 C CA . SER B 1 61 ? 54.142 -40.479 13.806 1.00 24.05 62 SER B CA 1
ATOM 5025 C C . SER B 1 61 ? 54.745 -39.149 13.357 1.00 22.07 62 SER B C 1
ATOM 5026 O O . SER B 1 61 ? 54.038 -38.251 12.907 1.00 20.94 62 SER B O 1
ATOM 5029 N N . LYS B 1 62 ? 56.058 -39.049 13.513 1.00 24.45 63 LYS B N 1
ATOM 5030 C CA . LYS B 1 62 ? 56.891 -37.979 12.964 1.00 28.31 63 LYS B CA 1
ATOM 5031 C C . LYS B 1 62 ? 56.637 -37.801 11.455 1.00 36.35 63 LYS B C 1
ATOM 5032 O O . LYS B 1 62 ? 56.860 -36.716 10.891 1.00 31.83 63 LYS B O 1
ATOM 5038 N N . TYR B 1 63 ? 56.159 -38.865 10.806 1.00 18.35 64 TYR B N 1
ATOM 5039 C CA . TYR B 1 63 ? 56.091 -38.905 9.338 1.00 24.85 64 TYR B CA 1
ATOM 5040 C C . TYR B 1 63 ? 54.685 -38.680 8.777 1.00 20.49 64 TYR B C 1
ATOM 5041 O O . TYR B 1 63 ? 54.445 -38.820 7.577 1.00 21.47 64 TYR B O 1
ATOM 5050 N N . ASP B 1 64 ? 53.773 -38.288 9.658 1.00 21.13 65 ASP B N 1
ATOM 5051 C CA . ASP B 1 64 ? 52.386 -38.058 9.293 1.00 24.23 65 ASP B CA 1
ATOM 5052 C C . ASP B 1 64 ? 52.022 -36.585 9.498 1.00 22.73 65 ASP B C 1
ATOM 5053 O O . ASP B 1 64 ? 52.130 -36.073 10.612 1.00 19.96 65 ASP B O 1
ATOM 5058 N N . TRP B 1 65 ? 51.608 -35.905 8.429 1.00 18.30 66 TRP B N 1
ATOM 5059 C CA . TRP B 1 65 ? 51.078 -34.536 8.549 1.00 20.04 66 TRP B CA 1
ATOM 5060 C C . TRP B 1 65 ? 49.957 -34.473 9.578 1.00 22.13 66 TRP B C 1
ATOM 5061 O O . TRP B 1 65 ? 49.771 -33.452 10.235 1.00 20.48 66 TRP B O 1
ATOM 5072 N N . ALA B 1 66 ? 49.197 -35.566 9.687 1.00 23.36 67 ALA B N 1
ATOM 5073 C CA . ALA B 1 66 ? 48.137 -35.701 10.688 1.00 20.56 67 ALA B CA 1
ATOM 5074 C C . ALA B 1 66 ? 47.157 -34.541 10.679 1.00 24.71 67 ALA B C 1
ATOM 5075 O O . ALA B 1 66 ? 46.855 -33.973 11.736 1.00 20.72 67 ALA B O 1
ATOM 5077 N N . TYR B 1 67 ? 46.643 -34.210 9.498 1.00 19.01 68 TYR B N 1
ATOM 5078 C CA . TYR B 1 67 ? 45.706 -33.099 9.354 1.00 14.25 68 TYR B CA 1
ATOM 5079 C C . TYR B 1 67 ? 44.406 -33.329 10.114 1.00 26.48 68 TYR B C 1
ATOM 5080 O O . TYR B 1 67 ? 43.982 -34.473 10.315 1.00 24.03 68 TYR B O 1
ATOM 5089 N N . LYS B 1 68 ? 43.775 -32.232 10.524 1.00 25.65 69 LYS B N 1
ATOM 5090 C CA . LYS B 1 68 ? 42.365 -32.245 10.871 1.00 16.48 69 LYS B CA 1
ATOM 5091 C C . LYS B 1 68 ? 41.587 -32.189 9.566 1.00 27.83 69 LYS B C 1
ATOM 5092 O O . LYS B 1 68 ? 41.982 -31.465 8.643 1.00 21.82 69 LYS B O 1
ATOM 5098 N N . THR B 1 69 ? 40.503 -32.962 9.460 1.00 23.72 70 THR B N 1
ATOM 5099 C CA . THR B 1 69 ? 39.573 -32.768 8.344 1.00 20.72 70 THR B CA 1
ATOM 5100 C C . THR B 1 69 ? 38.119 -33.133 8.662 1.00 23.00 70 THR B C 1
ATOM 5101 O O . THR B 1 69 ? 37.838 -34.027 9.448 1.00 19.79 70 THR B O 1
ATOM 5105 N N . THR B 1 70 ? 37.197 -32.400 8.057 1.00 22.76 71 THR B N 1
ATOM 5106 C CA . THR B 1 70 ? 35.787 -32.717 8.171 1.00 22.40 71 THR B CA 1
ATOM 5107 C C . THR B 1 70 ? 35.452 -33.902 7.261 1.00 26.51 71 THR B C 1
ATOM 5108 O O . THR B 1 70 ? 35.629 -33.834 6.039 1.00 23.07 71 THR B O 1
ATOM 5112 N N . MET B 1 71 ? 34.988 -34.988 7.875 1.00 26.82 72 MET B N 1
ATOM 5113 C CA . MET B 1 71 ? 34.644 -36.223 7.173 1.00 23.71 72 MET B CA 1
ATOM 5114 C C . MET B 1 71 ? 33.283 -36.105 6.505 1.00 21.77 72 MET B C 1
ATOM 5115 O O . MET B 1 71 ? 33.126 -36.432 5.329 1.00 21.66 72 MET B O 1
ATOM 5120 N N . VAL B 1 72 ? 32.299 -35.644 7.272 1.00 21.92 73 VAL B N 1
ATOM 5121 C CA . VAL B 1 72 ? 30.996 -35.328 6.724 1.00 24.09 73 VAL B CA 1
ATOM 5122 C C . VAL B 1 72 ? 30.446 -34.030 7.302 1.00 22.72 73 VAL B C 1
ATOM 5123 O O . VAL B 1 72 ? 30.642 -33.702 8.486 1.00 21.76 73 VAL B O 1
ATOM 5127 N N . ARG B 1 73 ? 29.770 -33.292 6.435 1.00 19.19 74 ARG B N 1
ATOM 5128 C CA . ARG B 1 73 ? 29.123 -32.044 6.805 1.00 22.88 74 ARG B CA 1
ATOM 5129 C C . ARG B 1 73 ? 27.759 -31.976 6.126 1.00 26.02 74 ARG B C 1
ATOM 5130 O O . ARG B 1 73 ? 27.626 -31.494 4.994 1.00 29.45 74 ARG B O 1
ATOM 5138 N N . ARG B 1 74 ? 26.759 -32.522 6.805 1.00 29.60 75 ARG B N 1
ATOM 5139 C CA A ARG B 1 74 ? 25.386 -32.419 6.335 0.21 31.56 75 ARG B CA 1
ATOM 5140 C CA B ARG B 1 74 ? 25.367 -32.483 6.360 0.79 31.76 75 ARG B CA 1
ATOM 5141 C C . ARG B 1 74 ? 24.552 -31.711 7.390 1.00 31.21 75 ARG B C 1
ATOM 5142 O O . ARG B 1 74 ? 25.036 -31.429 8.482 1.00 28.00 75 ARG B O 1
ATOM 5157 N N . ASP B 1 75 ? 23.306 -31.403 7.055 1.00 31.34 76 ASP B N 1
ATOM 5158 C CA . ASP B 1 75 ? 22.442 -30.711 8.000 1.00 34.12 76 ASP B CA 1
ATOM 5159 C C . ASP B 1 75 ? 22.220 -31.554 9.257 1.00 32.27 76 ASP B C 1
ATOM 5160 O O . ASP B 1 75 ? 22.159 -31.016 10.367 1.00 30.68 76 ASP B O 1
ATOM 5165 N N . ASP B 1 76 ? 22.134 -32.874 9.088 1.00 29.30 77 ASP B N 1
ATOM 5166 C CA . ASP B 1 76 ? 21.783 -33.752 10.207 1.00 26.04 77 ASP B CA 1
ATOM 5167 C C . ASP B 1 76 ? 22.985 -34.301 10.952 1.00 27.66 77 ASP B C 1
ATOM 5168 O O . ASP B 1 76 ? 22.828 -34.960 11.981 1.00 33.55 77 ASP B O 1
ATOM 5173 N N . TYR B 1 77 ? 24.182 -34.013 10.443 1.00 29.08 78 TYR B N 1
ATOM 5174 C CA . TYR B 1 77 ? 25.397 -34.643 10.955 1.00 24.51 78 TYR B CA 1
ATOM 5175 C C . TYR B 1 77 ? 26.694 -33.963 10.485 1.00 27.31 78 TYR B C 1
ATOM 5176 O O . TYR B 1 77 ? 26.862 -33.695 9.293 1.00 23.02 78 TYR B O 1
ATOM 5185 N N . GLU B 1 78 ? 27.613 -33.706 11.417 1.00 25.64 79 GLU B N 1
ATOM 5186 C CA . GLU B 1 78 ? 28.951 -33.221 11.057 1.00 25.23 79 GLU B CA 1
ATOM 5187 C C . GLU B 1 78 ? 30.025 -33.834 11.955 1.00 25.32 79 GLU B C 1
ATOM 5188 O O . GLU B 1 78 ? 29.857 -33.952 13.175 1.00 25.13 79 GLU B O 1
ATOM 5194 N N . ARG B 1 79 ? 31.130 -34.235 11.344 1.00 20.40 80 ARG B N 1
ATOM 5195 C CA . ARG B 1 79 ? 32.251 -34.766 12.108 1.00 23.93 80 ARG B CA 1
ATOM 5196 C C . ARG B 1 79 ? 33.608 -34.307 11.573 1.00 21.79 80 ARG B C 1
ATOM 5197 O O . ARG B 1 79 ? 33.856 -34.283 10.358 1.00 17.42 80 ARG B O 1
ATOM 5205 N N . ILE B 1 80 ? 34.484 -33.949 12.497 1.00 18.72 81 ILE B N 1
ATOM 5206 C CA . ILE B 1 80 ? 35.846 -33.592 12.142 1.00 26.68 81 ILE B CA 1
ATOM 5207 C C . ILE B 1 80 ? 36.788 -34.614 12.789 1.00 23.36 81 ILE B C 1
ATOM 5208 O O . ILE B 1 80 ? 36.551 -35.061 13.909 1.00 25.85 81 ILE B O 1
ATOM 5213 N N . GLU B 1 81 ? 37.828 -35.023 12.067 1.00 23.87 82 GLU B N 1
ATOM 5214 C CA . GLU B 1 81 ? 38.759 -36.018 12.596 1.00 20.50 82 GLU B CA 1
ATOM 5215 C C . GLU B 1 81 ? 40.230 -35.609 12.501 1.00 25.37 82 GLU B C 1
ATOM 5216 O O . GLU B 1 81 ? 40.624 -34.772 11.680 1.00 24.36 82 GLU B O 1
ATOM 5222 N N . LYS B 1 82 ? 41.039 -36.231 13.344 1.00 21.68 83 LYS B N 1
ATOM 5223 C CA . LYS B 1 82 ? 42.476 -36.102 13.259 1.00 22.43 83 LYS B CA 1
ATOM 5224 C C . LYS B 1 82 ? 43.000 -37.389 13.858 1.00 23.32 83 LYS B C 1
ATOM 5225 O O . LYS B 1 82 ? 42.519 -37.812 14.901 1.00 29.81 83 LYS B O 1
ATOM 5231 N N . PRO B 1 83 ? 43.990 -38.021 13.214 1.00 26.42 84 PRO B N 1
ATOM 5232 C CA . PRO B 1 83 ? 44.706 -37.557 12.025 1.00 23.69 84 PRO B CA 1
ATOM 5233 C C . PRO B 1 83 ? 44.080 -38.008 10.716 1.00 23.24 84 PRO B C 1
ATOM 5234 O O . PRO B 1 83 ? 43.612 -39.139 10.611 1.00 28.60 84 PRO B O 1
ATOM 5238 N N . ASN B 1 84 ? 44.064 -37.120 9.726 1.00 23.27 85 ASN B N 1
ATOM 5239 C CA . ASN B 1 84 ? 43.825 -37.539 8.348 1.00 22.52 85 ASN B CA 1
ATOM 5240 C C . ASN B 1 84 ? 45.194 -37.696 7.703 1.00 25.73 85 ASN B C 1
ATOM 5241 O O . ASN B 1 84 ? 45.806 -36.713 7.259 1.00 23.16 85 ASN B O 1
ATOM 5246 N N . THR B 1 85 ? 45.669 -38.939 7.681 1.00 16.52 86 THR B N 1
ATOM 5247 C CA . THR B 1 85 ? 47.077 -39.244 7.493 1.00 19.36 86 THR B CA 1
ATOM 5248 C C . THR B 1 85 ? 47.615 -38.924 6.091 1.00 19.72 86 THR B C 1
ATOM 5249 O O . THR B 1 85 ? 46.965 -39.198 5.082 1.00 18.64 86 THR B O 1
ATOM 5253 N N . ARG B 1 86 ? 48.799 -38.315 6.052 1.00 21.98 87 ARG B N 1
ATOM 5254 C CA . ARG B 1 86 ? 49.490 -37.962 4.804 1.00 21.32 87 ARG B CA 1
ATOM 5255 C C . ARG B 1 86 ? 50.978 -38.110 5.056 1.00 20.36 87 ARG B C 1
ATOM 5256 O O . ARG B 1 86 ? 51.447 -37.798 6.148 1.00 24.06 87 ARG B O 1
ATOM 5264 N N . GLY B 1 87 ? 51.730 -38.588 4.069 1.00 16.98 88 GLY B N 1
ATOM 5265 C CA . GLY B 1 87 ? 53.152 -38.781 4.272 1.00 20.68 88 GLY B CA 1
ATOM 5266 C C . GLY B 1 87 ? 53.940 -37.477 4.361 1.00 18.00 88 GLY B C 1
ATOM 5267 O O . GLY B 1 87 ? 53.865 -36.641 3.472 1.00 17.09 88 GLY B O 1
ATOM 5268 N N . LYS B 1 88 ? 54.694 -37.312 5.441 1.00 24.03 89 LYS B N 1
ATOM 5269 C CA . LYS B 1 88 ? 55.644 -36.211 5.575 1.00 17.17 89 LYS B CA 1
ATOM 5270 C C . LYS B 1 88 ? 57.038 -36.801 5.647 1.00 17.65 89 LYS B C 1
ATOM 5271 O O . LYS B 1 88 ? 57.531 -37.125 6.728 1.00 18.08 89 LYS B O 1
ATOM 5277 N N . THR B 1 89 ? 57.668 -36.936 4.482 1.00 17.66 90 THR B N 1
ATOM 5278 C CA . THR B 1 89 ? 58.951 -37.611 4.343 1.00 17.68 90 THR B CA 1
ATOM 5279 C C . THR B 1 89 ? 59.211 -37.736 2.847 1.00 20.80 90 THR B C 1
ATOM 5280 O O . THR B 1 89 ? 58.282 -37.636 2.043 1.00 18.42 90 THR B O 1
ATOM 5284 N N . LEU B 1 90 ? 60.469 -37.929 2.461 1.00 23.96 91 LEU B N 1
ATOM 5285 C CA . LEU B 1 90 ? 60.747 -38.235 1.068 1.00 23.29 91 LEU B CA 1
ATOM 5286 C C . LEU B 1 90 ? 59.940 -39.499 0.755 1.00 23.27 91 LEU B C 1
ATOM 5287 O O . LEU B 1 90 ? 59.841 -40.400 1.598 1.00 16.42 91 LEU B O 1
ATOM 5292 N N . GLY B 1 91 ? 59.320 -39.533 -0.423 1.00 23.58 92 GLY B N 1
ATOM 5293 C CA . GLY B 1 91 ? 58.369 -40.585 -0.769 1.00 22.32 92 GLY B CA 1
ATOM 5294 C C . GLY B 1 91 ? 56.908 -40.206 -0.523 1.00 25.95 92 GLY B C 1
ATOM 5295 O O . GLY B 1 91 ? 55.990 -40.817 -1.080 1.00 20.86 92 GLY B O 1
ATOM 5296 N N . GLY B 1 92 ? 56.683 -39.200 0.320 1.00 22.69 93 GLY B N 1
ATOM 5297 C CA . GLY B 1 92 ? 55.336 -38.774 0.647 1.00 17.29 93 GLY B CA 1
ATOM 5298 C C . GLY B 1 92 ? 54.502 -39.914 1.206 1.00 23.77 93 GLY B C 1
ATOM 5299 O O . GLY B 1 92 ? 55.003 -40.766 1.949 1.00 24.00 93 GLY B O 1
ATOM 5300 N N . SER B 1 93 ? 53.222 -39.933 0.848 1.00 23.14 94 SER B N 1
ATOM 5301 C CA . SER B 1 93 ? 52.309 -40.976 1.317 1.00 19.58 94 SER B CA 1
ATOM 5302 C C . SER B 1 93 ? 52.661 -42.394 0.828 1.00 25.33 94 SER B C 1
ATOM 5303 O O . SER B 1 93 ? 52.080 -43.369 1.300 1.00 25.79 94 SER B O 1
ATOM 5306 N N . SER B 1 94 ? 53.586 -42.510 -0.127 1.00 22.46 95 SER B N 1
ATOM 5307 C CA . SER B 1 94 ? 54.015 -43.824 -0.607 1.00 22.73 95 SER B CA 1
ATOM 5308 C C . SER B 1 94 ? 54.963 -44.451 0.409 1.00 24.68 95 SER B C 1
ATOM 5309 O O . SER B 1 94 ? 55.267 -45.640 0.327 1.00 27.53 95 SER B O 1
ATOM 5312 N N . SER B 1 95 ? 55.414 -43.644 1.371 1.00 20.25 96 SER B N 1
ATOM 5313 C CA . SER B 1 95 ? 56.230 -44.138 2.474 1.00 23.63 96 SER B CA 1
ATOM 5314 C C . SER B 1 95 ? 55.406 -44.654 3.652 1.00 19.27 96 SER B C 1
ATOM 5315 O O . SER B 1 95 ? 55.969 -45.254 4.554 1.00 21.21 96 SER B O 1
ATOM 5318 N N . LEU B 1 96 ? 54.095 -44.409 3.664 1.00 19.52 97 LEU B N 1
ATOM 5319 C CA . LEU B 1 96 ? 53.272 -44.868 4.797 1.00 24.38 97 LEU B CA 1
ATOM 5320 C C . LEU B 1 96 ? 51.915 -45.449 4.423 1.00 24.72 97 LEU B C 1
ATOM 5321 O O . LEU B 1 96 ? 51.081 -45.680 5.298 1.00 21.58 97 LEU B O 1
ATOM 5326 N N . ASN B 1 97 ? 51.699 -45.682 3.129 1.00 24.11 98 ASN B N 1
ATOM 5327 C CA . ASN B 1 97 ? 50.463 -46.298 2.681 1.00 19.93 98 ASN B CA 1
ATOM 5328 C C . ASN B 1 97 ? 50.437 -47.818 2.903 1.00 22.97 98 ASN B C 1
ATOM 5329 O O . ASN B 1 97 ? 51.384 -48.395 3.454 1.00 25.14 98 ASN B O 1
ATOM 5334 N N . TYR B 1 98 ? 49.347 -48.459 2.483 1.00 27.28 99 TYR B N 1
ATOM 5335 C CA . TYR B 1 98 ? 49.157 -49.883 2.756 1.00 28.36 99 TYR B CA 1
ATOM 5336 C C . TYR B 1 98 ? 49.341 -50.766 1.512 1.00 23.56 99 TYR B C 1
ATOM 5337 O O . TYR B 1 98 ? 48.713 -51.817 1.370 1.00 27.71 99 TYR B O 1
ATOM 5346 N N . PHE B 1 99 ? 50.194 -50.301 0.601 1.00 26.94 100 PHE B N 1
ATOM 5347 C CA . PHE B 1 99 ? 50.862 -51.165 -0.382 1.00 25.63 100 PHE B CA 1
ATOM 5348 C C . PHE B 1 99 ? 50.076 -51.619 -1.611 1.00 27.37 100 PHE B C 1
ATOM 5349 O O . PHE B 1 99 ? 50.677 -51.916 -2.645 1.00 33.13 100 PHE B O 1
ATOM 5357 N N . THR B 1 100 ? 48.755 -51.692 -1.513 1.00 30.32 101 THR B N 1
ATOM 5358 C CA . THR B 1 100 ? 47.969 -52.301 -2.582 1.00 26.06 101 THR B CA 1
ATOM 5359 C C . THR B 1 100 ? 48.256 -51.629 -3.915 1.00 30.85 101 THR B C 1
ATOM 5360 O O . THR B 1 100 ? 48.241 -50.402 -4.011 1.00 34.32 101 THR B O 1
ATOM 5364 N N . TRP B 1 101 ? 48.524 -52.439 -4.941 1.00 31.26 102 TRP B N 1
ATOM 5365 C CA . TRP B 1 101 ? 48.844 -51.927 -6.276 1.00 27.21 102 TRP B CA 1
ATOM 5366 C C . TRP B 1 101 ? 47.795 -52.383 -7.264 1.00 30.10 102 TRP B C 1
ATOM 5367 O O . TRP B 1 101 ? 47.784 -53.542 -7.670 1.00 29.26 102 TRP B O 1
ATOM 5378 N N . VAL B 1 102 ? 46.916 -51.468 -7.655 1.00 23.00 103 VAL B N 1
ATOM 5379 C CA . VAL B 1 102 ? 45.794 -51.811 -8.492 1.00 20.68 103 VAL B CA 1
ATOM 5380 C C . VAL B 1 102 ? 45.344 -50.566 -9.239 1.00 29.39 103 VAL B C 1
ATOM 5381 O O . VAL B 1 102 ? 45.197 -49.511 -8.639 1.00 28.61 103 VAL B O 1
ATOM 5385 N N . PRO B 1 103 ? 45.126 -50.688 -10.561 1.00 32.78 104 PRO B N 1
ATOM 5386 C CA . PRO B 1 103 ? 44.897 -49.525 -11.429 1.00 26.38 104 PRO B CA 1
ATOM 5387 C C . PRO B 1 103 ? 43.485 -48.961 -11.406 1.00 26.99 104 PRO B C 1
ATOM 5388 O O . PRO B 1 103 ? 43.327 -47.755 -11.280 1.00 32.11 104 PRO B O 1
ATOM 5392 N N . GLY B 1 104 ? 42.473 -49.805 -11.569 1.00 29.51 105 GLY B N 1
ATOM 5393 C CA . GLY B 1 104 ? 41.112 -49.316 -11.681 1.00 22.14 105 GLY B CA 1
ATOM 5394 C C . GLY B 1 104 ? 40.462 -49.843 -12.944 1.00 32.10 105 GLY B C 1
ATOM 5395 O O . GLY B 1 104 ? 41.046 -50.672 -13.634 1.00 28.23 105 GLY B O 1
ATOM 5396 N N . HIS B 1 105 ? 39.272 -49.338 -13.259 1.00 27.14 106 HIS B N 1
ATOM 5397 C CA . HIS B 1 105 ? 38.441 -49.915 -14.305 1.00 30.41 106 HIS B CA 1
ATOM 5398 C C . HIS B 1 105 ? 38.532 -49.140 -15.604 1.00 35.55 106 HIS B C 1
ATOM 5399 O O . HIS B 1 105 ? 38.466 -47.907 -15.611 1.00 31.53 106 HIS B O 1
ATOM 5406 N N . LYS B 1 106 ? 38.650 -49.870 -16.709 1.00 34.64 107 LYS B N 1
ATOM 5407 C CA . LYS B 1 106 ? 38.791 -49.247 -18.025 1.00 30.01 107 LYS B CA 1
ATOM 5408 C C . LYS B 1 106 ? 37.757 -48.168 -18.268 1.00 30.62 107 LYS B C 1
ATOM 5409 O O . LYS B 1 106 ? 38.083 -47.078 -18.737 1.00 29.43 107 LYS B O 1
ATOM 5415 N N . ALA B 1 107 ? 36.503 -48.469 -17.954 1.00 28.97 108 ALA B N 1
ATOM 5416 C CA . ALA B 1 107 ? 35.420 -47.549 -18.273 1.00 32.08 108 ALA B CA 1
ATOM 5417 C C . ALA B 1 107 ? 35.577 -46.222 -17.527 1.00 31.31 108 ALA B C 1
ATOM 5418 O O . ALA B 1 107 ? 35.195 -45.164 -18.033 1.00 34.75 108 ALA B O 1
ATOM 5420 N N . THR B 1 108 ? 36.145 -46.284 -16.326 1.00 29.42 109 THR B N 1
ATOM 5421 C CA . THR B 1 108 ? 36.350 -45.084 -15.533 1.00 33.55 109 THR B CA 1
ATOM 5422 C C . THR B 1 108 ? 37.399 -44.189 -16.184 1.00 28.13 109 THR B C 1
ATOM 5423 O O . THR B 1 108 ? 37.146 -43.018 -16.446 1.00 26.34 109 THR B O 1
ATOM 5427 N N . PHE B 1 109 ? 38.573 -44.743 -16.451 1.00 31.06 110 PHE B N 1
ATOM 5428 C CA . PHE B 1 109 ? 39.626 -43.995 -17.133 1.00 27.29 110 PHE B CA 1
ATOM 5429 C C . PHE B 1 109 ? 39.191 -43.443 -18.495 1.00 30.10 110 PHE B C 1
ATOM 5430 O O . PHE B 1 109 ? 39.560 -42.324 -18.870 1.00 30.89 110 PHE B O 1
ATOM 5438 N N . ASP B 1 110 ? 38.406 -44.212 -19.242 1.00 27.90 111 ASP B N 1
ATOM 5439 C CA . ASP B 1 110 ? 37.972 -43.747 -20.554 1.00 26.62 111 ASP B CA 1
ATOM 5440 C C . ASP B 1 110 ? 37.185 -42.472 -20.378 1.00 34.56 111 ASP B C 1
ATOM 5441 O O . ASP B 1 110 ? 37.162 -41.615 -21.262 1.00 32.27 111 ASP B O 1
ATOM 5446 N N . GLN B 1 111 ? 36.554 -42.351 -19.215 1.00 27.51 112 GLN B N 1
ATOM 5447 C CA . GLN B 1 111 ? 35.762 -41.167 -18.891 1.00 35.54 112 GLN B CA 1
ATOM 5448 C C . GLN B 1 111 ? 36.626 -39.923 -18.683 1.00 31.68 112 GLN B C 1
ATOM 5449 O O . GLN B 1 111 ? 36.120 -38.800 -18.705 1.00 30.58 112 GLN B O 1
ATOM 5455 N N . TRP B 1 112 ? 37.926 -40.125 -18.488 1.00 25.77 113 TRP B N 1
ATOM 5456 C CA . TRP B 1 112 ? 38.847 -38.999 -18.334 1.00 30.25 113 TRP B CA 1
ATOM 5457 C C . TRP B 1 112 ? 38.886 -38.105 -19.580 1.00 35.32 113 TRP B C 1
ATOM 5458 O O . TRP B 1 112 ? 39.242 -36.921 -19.500 1.00 33.71 113 TRP B O 1
ATOM 5469 N N . GLU B 1 113 ? 38.501 -38.671 -20.725 1.00 33.33 114 GLU B N 1
ATOM 5470 C CA . GLU B 1 113 ? 38.513 -37.950 -22.002 1.00 32.53 114 GLU B CA 1
ATOM 5471 C C . GLU B 1 113 ? 37.807 -36.596 -21.936 1.00 30.03 114 GLU B C 1
ATOM 5472 O O . GLU B 1 113 ? 38.248 -35.626 -22.547 1.00 34.23 114 GLU B O 1
ATOM 5478 N N . GLU B 1 114 ? 36.709 -36.536 -21.196 1.00 27.23 115 GLU B N 1
ATOM 5479 C CA . GLU B 1 114 ? 35.955 -35.303 -21.060 1.00 29.41 115 GLU B CA 1
ATOM 5480 C C . GLU B 1 114 ? 36.867 -34.209 -20.495 1.00 34.97 115 GLU B C 1
ATOM 5481 O O . GLU B 1 114 ? 36.631 -33.016 -20.704 1.00 30.34 115 GLU B O 1
ATOM 5487 N N . PHE B 1 115 ? 37.910 -34.630 -19.783 1.00 23.57 116 PHE B N 1
ATOM 5488 C CA . PHE B 1 115 ? 38.847 -33.698 -19.177 1.00 30.58 116 PHE B CA 1
ATOM 5489 C C . PHE B 1 115 ? 40.145 -33.534 -19.955 1.00 26.55 116 PHE B C 1
ATOM 5490 O O . PHE B 1 115 ? 40.585 -32.414 -20.170 1.00 31.23 116 PHE B O 1
ATOM 5498 N N . GLY B 1 116 ? 40.757 -34.638 -20.369 1.00 26.94 117 GLY B N 1
ATOM 5499 C CA . GLY B 1 116 ? 42.101 -34.576 -20.909 1.00 29.19 117 GLY B CA 1
ATOM 5500 C C . GLY B 1 116 ? 42.253 -34.957 -22.368 1.00 36.87 117 GLY B C 1
ATOM 5501 O O . GLY B 1 116 ? 43.359 -34.921 -22.909 1.00 35.33 117 GLY B O 1
ATOM 5502 N N . GLY B 1 117 ? 41.149 -35.325 -23.010 1.00 37.81 118 GLY B N 1
ATOM 5503 C CA . GLY B 1 117 ? 41.198 -35.791 -24.382 1.00 26.76 118 GLY B CA 1
ATOM 5504 C C . GLY B 1 117 ? 41.691 -37.224 -24.445 1.00 39.62 118 GLY B C 1
ATOM 5505 O O . GLY B 1 117 ? 41.953 -37.850 -23.414 1.00 32.52 118 GLY B O 1
ATOM 5506 N N . LYS B 1 118 ? 41.835 -37.736 -25.661 1.00 36.67 119 LYS B N 1
ATOM 5507 C CA . LYS B 1 118 ? 42.079 -39.152 -25.871 1.00 33.58 119 LYS B CA 1
ATOM 5508 C C . LYS B 1 118 ? 43.348 -39.669 -25.193 1.00 34.88 119 LYS B C 1
ATOM 5509 O O . LYS B 1 118 ? 43.450 -40.852 -24.876 1.00 29.82 119 LYS B O 1
ATOM 5515 N N . GLU B 1 119 ? 44.324 -38.799 -24.974 1.00 37.31 120 GLU B N 1
ATOM 5516 C CA . GLU B 1 119 ? 45.588 -39.264 -24.409 1.00 29.11 120 GLU B CA 1
ATOM 5517 C C . GLU B 1 119 ? 45.423 -39.648 -22.941 1.00 29.60 120 GLU B C 1
ATOM 5518 O O . GLU B 1 119 ? 46.247 -40.363 -22.369 1.00 33.08 120 GLU B O 1
ATOM 5524 N N . TRP B 1 120 ? 44.343 -39.181 -22.338 1.00 27.20 121 TRP B N 1
ATOM 5525 C CA . TRP B 1 120 ? 44.038 -39.537 -20.960 1.00 32.37 121 TRP B CA 1
ATOM 5526 C C . TRP B 1 120 ? 42.883 -40.539 -20.889 1.00 40.59 121 TRP B C 1
ATOM 5527 O O . TRP B 1 120 ? 41.951 -40.352 -20.109 1.00 44.22 121 TRP B O 1
ATOM 5538 N N . THR B 1 121 ? 42.932 -41.590 -21.709 1.00 36.98 122 THR B N 1
ATOM 5539 C CA . THR B 1 121 ? 41.932 -42.663 -21.638 1.00 33.41 122 THR B CA 1
ATOM 5540 C C . THR B 1 121 ? 42.637 -43.983 -21.324 1.00 32.67 122 THR B C 1
ATOM 5541 O O . THR B 1 121 ? 43.867 -44.007 -21.200 1.00 29.33 122 THR B O 1
ATOM 5545 N N . TRP B 1 122 ? 41.874 -45.069 -21.181 1.00 26.51 123 TRP B N 1
ATOM 5546 C CA . TRP B 1 122 ? 42.457 -46.320 -20.701 1.00 30.52 123 TRP B CA 1
ATOM 5547 C C . TRP B 1 122 ? 43.647 -46.824 -21.529 1.00 29.83 123 TRP B C 1
ATOM 5548 O O . TRP B 1 122 ? 44.742 -47.066 -20.990 1.00 30.44 123 TRP B O 1
ATOM 5559 N N . ASP B 1 123 ? 43.433 -46.991 -22.832 1.00 29.56 124 ASP B N 1
ATOM 5560 C CA . ASP B 1 123 ? 44.461 -47.571 -23.703 1.00 32.48 124 ASP B CA 1
ATOM 5561 C C . ASP B 1 123 ? 45.792 -46.812 -23.655 1.00 32.32 124 ASP B C 1
ATOM 5562 O O . ASP B 1 123 ? 46.829 -47.410 -23.405 1.00 33.06 124 ASP B O 1
ATOM 5567 N N . PRO B 1 124 ? 45.766 -45.491 -23.884 1.00 24.63 125 PRO B N 1
ATOM 5568 C CA . PRO B 1 124 ? 47.035 -44.749 -23.786 1.00 30.56 125 PRO B CA 1
ATOM 5569 C C . PRO B 1 124 ? 47.667 -44.830 -22.387 1.00 30.07 125 PRO B C 1
ATOM 5570 O O . PRO B 1 124 ? 48.885 -44.825 -22.259 1.00 36.78 125 PRO B O 1
ATOM 5574 N N . LEU B 1 125 ? 46.849 -44.935 -21.345 1.00 34.03 126 LEU B N 1
ATOM 5575 C CA . LEU B 1 125 ? 47.367 -44.928 -19.977 1.00 31.74 126 LEU B CA 1
ATOM 5576 C C . LEU B 1 125 ? 48.018 -46.237 -19.517 1.00 30.60 126 LEU B C 1
ATOM 5577 O O . LEU B 1 125 ? 48.870 -46.244 -18.622 1.00 27.29 126 LEU B O 1
ATOM 5582 N N . VAL B 1 126 ? 47.631 -47.343 -20.143 1.00 35.32 127 VAL B N 1
ATOM 5583 C CA . VAL B 1 126 ? 48.113 -48.665 -19.725 1.00 32.92 127 VAL B CA 1
ATOM 5584 C C . VAL B 1 126 ? 49.628 -48.752 -19.558 1.00 27.81 127 VAL B C 1
ATOM 5585 O O . VAL B 1 126 ? 50.104 -49.160 -18.503 1.00 31.71 127 VAL B O 1
ATOM 5589 N N . PRO B 1 127 ? 50.394 -48.389 -20.601 1.00 27.63 128 PRO B N 1
ATOM 5590 C CA . PRO B 1 127 ? 51.855 -48.373 -20.428 1.00 33.81 128 PRO B CA 1
ATOM 5591 C C . PRO B 1 127 ? 52.305 -47.482 -19.246 1.00 28.48 128 PRO B C 1
ATOM 5592 O O . PRO B 1 127 ? 53.264 -47.817 -18.537 1.00 23.90 128 PRO B O 1
ATOM 5596 N N . TYR B 1 128 ? 51.611 -46.366 -19.039 1.00 26.99 129 TYR B N 1
ATOM 5597 C CA . TYR B 1 128 ? 51.904 -45.483 -17.910 1.00 32.25 129 TYR B CA 1
ATOM 5598 C C . TYR B 1 128 ? 51.516 -46.087 -16.556 1.00 30.52 129 TYR B C 1
ATOM 5599 O O . TYR B 1 128 ? 52.185 -45.834 -15.552 1.00 24.22 129 TYR B O 1
ATOM 5608 N N . LEU B 1 129 ? 50.455 -46.892 -16.525 1.00 23.99 130 LEU B N 1
ATOM 5609 C CA . LEU B 1 129 ? 50.079 -47.576 -15.289 1.00 29.34 130 LEU B CA 1
ATOM 5610 C C . LEU B 1 129 ? 51.057 -48.683 -14.968 1.00 30.94 130 LEU B C 1
ATOM 5611 O O . LEU B 1 129 ? 51.015 -49.266 -13.881 1.00 29.64 130 LEU B O 1
ATOM 5616 N N . ARG B 1 130 ? 51.953 -48.971 -15.906 1.00 25.35 131 ARG B N 1
ATOM 5617 C CA . ARG B 1 130 ? 52.857 -50.098 -15.710 1.00 25.29 131 ARG B CA 1
ATOM 5618 C C . ARG B 1 130 ? 54.322 -49.720 -15.643 1.00 24.95 131 ARG B C 1
ATOM 5619 O O . ARG B 1 130 ? 55.128 -50.482 -15.121 1.00 26.84 131 ARG B O 1
ATOM 5627 N N . LYS B 1 131 ? 54.661 -48.534 -16.142 1.00 29.46 132 LYS B N 1
ATOM 5628 C CA . LYS B 1 131 ? 56.066 -48.138 -16.281 1.00 23.57 132 LYS B CA 1
ATOM 5629 C C . LYS B 1 131 ? 56.842 -48.109 -14.965 1.00 28.16 132 LYS B C 1
ATOM 5630 O O . LYS B 1 131 ? 58.032 -48.432 -14.941 1.00 31.87 132 LYS B O 1
ATOM 5636 N N . SER B 1 132 ? 56.175 -47.758 -13.865 1.00 27.29 133 SER B N 1
ATOM 5637 C CA . SER B 1 132 ? 56.894 -47.545 -12.603 1.00 25.31 133 SER B CA 1
ATOM 5638 C C . SER B 1 132 ? 57.390 -48.837 -11.981 1.00 23.61 133 SER B C 1
ATOM 5639 O O . SER B 1 132 ? 58.283 -48.827 -11.128 1.00 28.92 133 SER B O 1
ATOM 5642 N N . ALA B 1 133 ? 56.787 -49.950 -12.382 1.00 30.75 134 ALA B N 1
ATOM 5643 C CA . ALA B 1 133 ? 56.900 -51.189 -11.610 1.00 26.64 134 ALA B CA 1
ATOM 5644 C C . ALA B 1 133 ? 57.736 -52.268 -12.274 1.00 27.48 134 ALA B C 1
ATOM 5645 O O . ALA B 1 133 ? 57.685 -52.447 -13.496 1.00 33.74 134 ALA B O 1
ATOM 5647 N N . THR B 1 134 ? 58.488 -52.997 -11.458 1.00 27.90 135 THR B N 1
ATOM 5648 C CA . THR B 1 134 ? 59.093 -54.252 -11.893 1.00 32.54 135 THR B CA 1
ATOM 5649 C C . THR B 1 134 ? 58.438 -55.415 -11.153 1.00 39.55 135 THR B C 1
ATOM 5650 O O . THR B 1 134 ? 58.590 -55.559 -9.935 1.00 39.33 135 THR B O 1
ATOM 5654 N N . TYR B 1 135 ? 57.702 -56.231 -11.903 1.00 33.12 136 TYR B N 1
ATOM 5655 C CA . TYR B 1 135 ? 56.910 -57.319 -11.339 1.00 40.04 136 TYR B CA 1
ATOM 5656 C C . TYR B 1 135 ? 57.746 -58.553 -11.000 1.00 43.67 136 TYR B C 1
ATOM 5657 O O . TYR B 1 135 ? 58.587 -58.993 -11.785 1.00 38.21 136 TYR B O 1
ATOM 5666 N N . HIS B 1 136 ? 57.518 -59.104 -9.817 1.00 38.62 137 HIS B N 1
ATOM 5667 C CA . HIS B 1 136 ? 58.116 -60.379 -9.463 1.00 44.56 137 HIS B CA 1
ATOM 5668 C C . HIS B 1 136 ? 57.035 -61.408 -9.123 1.00 44.25 137 HIS B C 1
ATOM 5669 O O . HIS B 1 136 ? 55.932 -61.053 -8.701 1.00 36.35 137 HIS B O 1
ATOM 5676 N N . ASP B 1 137 ? 57.355 -62.681 -9.332 1.00 47.37 138 ASP B N 1
ATOM 5677 C CA . ASP B 1 137 ? 56.512 -63.786 -8.879 1.00 38.42 138 ASP B CA 1
ATOM 5678 C C . ASP B 1 137 ? 57.436 -64.948 -8.623 1.00 39.79 138 ASP B C 1
ATOM 5679 O O . ASP B 1 137 ? 57.443 -65.918 -9.375 1.00 48.42 138 ASP B O 1
ATOM 5684 N N . ASP B 1 138 ? 58.229 -64.834 -7.566 1.00 38.22 139 ASP B N 1
ATOM 5685 C CA . ASP B 1 138 ? 59.272 -65.808 -7.285 1.00 38.12 139 ASP B CA 1
ATOM 5686 C C . ASP B 1 138 ? 58.781 -67.241 -7.028 1.00 51.74 139 ASP B C 1
ATOM 5687 O O . ASP B 1 138 ? 59.398 -68.201 -7.497 1.00 54.32 139 ASP B O 1
ATOM 5692 N N . PRO B 1 139 ? 57.678 -67.402 -6.281 1.00 52.61 140 PRO B N 1
ATOM 5693 C CA . PRO B 1 139 ? 57.281 -68.788 -6.033 1.00 46.62 140 PRO B CA 1
ATOM 5694 C C . PRO B 1 139 ? 56.388 -69.277 -7.167 1.00 45.92 140 PRO B C 1
ATOM 5695 O O . PRO B 1 139 ? 55.789 -70.341 -7.072 1.00 53.40 140 PRO B O 1
ATOM 5699 N N . ARG B 1 140 ? 56.304 -68.482 -8.230 1.00 49.57 141 ARG B N 1
ATOM 5700 C CA . ARG B 1 140 ? 55.601 -68.864 -9.456 1.00 49.24 141 ARG B CA 1
ATOM 5701 C C . ARG B 1 140 ? 54.136 -69.248 -9.245 1.00 49.85 141 ARG B C 1
ATOM 5702 O O . ARG B 1 140 ? 53.630 -70.155 -9.907 1.00 52.81 141 ARG B O 1
ATOM 5710 N N . LEU B 1 141 ? 53.454 -68.547 -8.343 1.00 45.19 142 LEU B N 1
ATOM 5711 C CA . LEU B 1 141 ? 52.072 -68.872 -7.999 1.00 39.12 142 LEU B CA 1
ATOM 5712 C C . LEU B 1 141 ? 51.021 -68.362 -8.989 1.00 39.81 142 LEU B C 1
ATOM 5713 O O . LEU B 1 141 ? 49.890 -68.854 -9.001 1.00 31.79 142 LEU B O 1
ATOM 5718 N N . TYR B 1 142 ? 51.374 -67.395 -9.831 1.00 34.82 143 TYR B N 1
ATOM 5719 C CA . TYR B 1 142 ? 50.353 -66.797 -10.700 1.00 37.94 143 TYR B CA 1
ATOM 5720 C C . TYR B 1 142 ? 50.696 -66.884 -12.187 1.00 39.80 143 TYR B C 1
ATOM 5721 O O . TYR B 1 142 ? 51.824 -67.200 -12.553 1.00 38.75 143 TYR B O 1
ATOM 5730 N N . SER B 1 143 ? 49.710 -66.636 -13.042 1.00 34.82 144 SER B N 1
ATOM 5731 C CA . SER B 1 143 ? 49.944 -66.709 -14.476 1.00 38.71 144 SER B CA 1
ATOM 5732 C C . SER B 1 143 ? 51.178 -65.905 -14.848 1.00 51.25 144 SER B C 1
ATOM 5733 O O . SER B 1 143 ? 51.295 -64.730 -14.487 1.00 53.75 144 SER B O 1
ATOM 5736 N N . PRO B 1 144 ? 52.105 -66.534 -15.580 1.00 52.99 145 PRO B N 1
ATOM 5737 C CA . PRO B 1 144 ? 53.351 -65.867 -15.974 1.00 54.52 145 PRO B CA 1
ATOM 5738 C C . PRO B 1 144 ? 53.056 -64.617 -16.788 1.00 43.16 145 PRO B C 1
ATOM 5739 O O . PRO B 1 144 ? 53.866 -63.698 -16.812 1.00 44.80 145 PRO B O 1
ATOM 5743 N N . GLU B 1 145 ? 51.903 -64.603 -17.447 1.00 42.61 146 GLU B N 1
ATOM 5744 C CA . GLU B 1 145 ? 51.502 -63.509 -18.321 1.00 42.58 146 GLU B CA 1
ATOM 5745 C C . GLU B 1 145 ? 51.391 -62.204 -17.535 1.00 50.32 146 GLU B C 1
ATOM 5746 O O . GLU B 1 145 ? 51.557 -61.112 -18.087 1.00 43.01 146 GLU B O 1
ATOM 5752 N N . LEU B 1 146 ? 51.113 -62.334 -16.240 1.00 45.86 147 LEU B N 1
ATOM 5753 C CA . LEU B 1 146 ? 50.921 -61.185 -15.365 1.00 46.97 147 LEU B CA 1
ATOM 5754 C C . LEU B 1 146 ? 52.160 -60.289 -15.295 1.00 42.68 147 LEU B C 1
ATOM 5755 O O . LEU B 1 146 ? 52.061 -59.107 -14.966 1.00 34.44 147 LEU B O 1
ATOM 5760 N N . GLU B 1 147 ? 53.317 -60.858 -15.625 1.00 47.64 148 GLU B N 1
ATOM 5761 C CA . GLU B 1 147 ? 54.583 -60.138 -15.551 1.00 48.35 148 GLU B CA 1
ATOM 5762 C C . GLU B 1 147 ? 54.563 -58.835 -16.344 1.00 40.83 148 GLU B C 1
ATOM 5763 O O . GLU B 1 147 ? 55.359 -57.940 -16.081 1.00 41.02 148 GLU B O 1
ATOM 5769 N N . LYS B 1 148 ? 53.652 -58.739 -17.306 1.00 33.10 149 LYS B N 1
ATOM 5770 C CA . LYS B 1 148 ? 53.549 -57.564 -18.167 1.00 37.05 149 LYS B CA 1
ATOM 5771 C C . LYS B 1 148 ? 53.105 -56.283 -17.447 1.00 41.23 149 LYS B C 1
ATOM 5772 O O . LYS B 1 148 ? 53.229 -55.191 -18.004 1.00 34.74 149 LYS B O 1
ATOM 5778 N N . ILE B 1 149 ? 52.560 -56.410 -16.236 1.00 38.99 150 ILE B N 1
ATOM 5779 C CA . ILE B 1 149 ? 52.025 -55.236 -15.548 1.00 36.90 150 ILE B CA 1
ATOM 5780 C C . ILE B 1 149 ? 53.148 -54.451 -14.890 1.00 32.26 150 ILE B C 1
ATOM 5781 O O . ILE B 1 149 ? 52.923 -53.364 -14.368 1.00 32.43 150 ILE B O 1
ATOM 5786 N N . GLY B 1 150 ? 54.350 -55.021 -14.919 1.00 31.18 151 GLY B N 1
ATOM 5787 C CA . GLY B 1 150 ? 55.554 -54.344 -14.477 1.00 31.04 151 GLY B CA 1
ATOM 5788 C C . GLY B 1 150 ? 56.396 -53.956 -15.684 1.00 33.13 151 GLY B C 1
ATOM 5789 O O . GLY B 1 150 ? 57.125 -54.776 -16.233 1.00 34.64 151 GLY B O 1
ATOM 5790 N N . GLY B 1 151 ? 56.287 -52.700 -16.098 1.00 32.47 152 GLY B N 1
ATOM 5791 C CA . GLY B 1 151 ? 56.939 -52.225 -17.304 1.00 30.60 152 GLY B CA 1
ATOM 5792 C C . GLY B 1 151 ? 58.452 -52.151 -17.201 1.00 38.01 152 GLY B C 1
ATOM 5793 O O . GLY B 1 151 ? 59.134 -51.940 -18.204 1.00 42.79 152 GLY B O 1
ATOM 5794 N N . GLY B 1 152 ? 58.980 -52.300 -15.990 1.00 31.69 153 GLY B N 1
ATOM 5795 C CA . GLY B 1 152 ? 60.416 -52.283 -15.791 1.00 31.50 153 GLY B CA 1
ATOM 5796 C C . GLY B 1 152 ? 60.946 -51.180 -14.894 1.00 37.20 153 GLY B C 1
ATOM 5797 O O . GLY B 1 152 ? 62.155 -50.981 -14.812 1.00 37.36 153 GLY B O 1
ATOM 5798 N N . GLY B 1 153 ? 60.055 -50.471 -14.205 1.00 35.27 154 GLY B N 1
ATOM 5799 C CA . GLY B 1 153 ? 60.458 -49.341 -13.383 1.00 25.11 154 GLY B CA 1
ATOM 5800 C C . GLY B 1 153 ? 61.102 -49.704 -12.057 1.00 27.45 154 GLY B C 1
ATOM 5801 O O . GLY B 1 153 ? 61.230 -50.877 -11.712 1.00 29.57 154 GLY B O 1
ATOM 5802 N N . PRO B 1 154 ? 61.495 -48.682 -11.286 1.00 29.78 155 PRO B N 1
ATOM 5803 C CA . PRO B 1 154 ? 62.238 -48.862 -10.032 1.00 25.43 155 PRO B CA 1
ATOM 5804 C C . PRO B 1 154 ? 61.353 -49.236 -8.830 1.00 27.69 155 PRO B C 1
ATOM 5805 O O . PRO B 1 154 ? 61.874 -49.391 -7.718 1.00 24.97 155 PRO B O 1
ATOM 5809 N N . ILE B 1 155 ? 60.047 -49.384 -9.045 1.00 24.08 156 ILE B N 1
ATOM 5810 C CA . ILE B 1 155 ? 59.162 -49.813 -7.963 1.00 29.08 156 ILE B CA 1
ATOM 5811 C C . ILE B 1 155 ? 58.928 -51.323 -8.020 1.00 28.57 156 ILE B C 1
ATOM 5812 O O . ILE B 1 155 ? 58.140 -51.807 -8.841 1.00 31.01 156 ILE B O 1
ATOM 5817 N N . PRO B 1 156 ? 59.603 -52.075 -7.142 1.00 24.60 157 PRO B N 1
ATOM 5818 C CA . PRO B 1 156 ? 59.410 -53.533 -7.110 1.00 28.15 157 PRO B CA 1
ATOM 5819 C C . PRO B 1 156 ? 58.028 -53.912 -6.560 1.00 32.78 157 PRO B C 1
ATOM 5820 O O . PRO B 1 156 ? 57.720 -53.575 -5.412 1.00 29.91 157 PRO B O 1
ATOM 5824 N N . ILE B 1 157 ? 57.213 -54.589 -7.371 1.00 29.06 158 ILE B N 1
ATOM 5825 C CA . ILE B 1 157 ? 55.922 -55.109 -6.924 1.00 28.42 158 ILE B CA 1
ATOM 5826 C C . ILE B 1 157 ? 55.836 -56.632 -7.036 1.00 33.85 158 ILE B C 1
ATOM 5827 O O . ILE B 1 157 ? 56.626 -57.270 -7.737 1.00 33.04 158 ILE B O 1
ATOM 5832 N N . SER B 1 158 ? 54.861 -57.206 -6.340 1.00 39.90 159 SER B N 1
ATOM 5833 C CA . SER B 1 158 ? 54.603 -58.643 -6.381 1.00 35.95 159 SER B CA 1
ATOM 5834 C C . SER B 1 158 ? 53.236 -58.926 -5.786 1.00 39.37 159 SER B C 1
ATOM 5835 O O . SER B 1 158 ? 52.721 -58.131 -5.004 1.00 38.12 159 SER B O 1
ATOM 5838 N N . HIS B 1 159 ? 52.643 -60.053 -6.154 1.00 35.12 160 HIS B N 1
ATOM 5839 C CA . HIS B 1 159 ? 51.499 -60.542 -5.413 1.00 34.12 160 HIS B CA 1
ATOM 5840 C C . HIS B 1 159 ? 51.953 -60.640 -3.970 1.00 32.41 160 HIS B C 1
ATOM 5841 O O . HIS B 1 159 ? 53.118 -60.936 -3.704 1.00 30.66 160 HIS B O 1
ATOM 5848 N N . ALA B 1 160 ? 51.048 -60.359 -3.037 1.00 36.31 161 ALA B N 1
ATOM 5849 C CA . ALA B 1 160 ? 51.384 -60.433 -1.616 1.00 31.12 161 ALA B CA 1
ATOM 5850 C C . ALA B 1 160 ? 52.201 -61.679 -1.336 1.00 36.15 161 ALA B C 1
ATOM 5851 O O . ALA B 1 160 ? 51.971 -62.741 -1.922 1.00 38.97 161 ALA B O 1
ATOM 5853 N N . GLU B 1 161 ? 53.161 -61.542 -0.439 1.00 29.95 162 GLU B N 1
ATOM 5854 C CA . GLU B 1 161 ? 54.036 -62.642 -0.097 1.00 33.21 162 GLU B CA 1
ATOM 5855 C C . GLU B 1 161 ? 53.386 -63.400 1.058 1.00 38.04 162 GLU B C 1
ATOM 5856 O O . GLU B 1 161 ? 53.622 -63.108 2.232 1.00 33.77 162 GLU B O 1
ATOM 5862 N N . LEU B 1 162 ? 52.550 -64.369 0.690 1.00 37.15 163 LEU B N 1
ATOM 5863 C CA . LEU B 1 162 ? 51.590 -65.001 1.601 1.00 40.39 163 LEU B CA 1
ATOM 5864 C C . LEU B 1 162 ? 52.158 -65.486 2.928 1.00 33.21 163 LEU B C 1
ATOM 5865 O O . LEU B 1 162 ? 53.183 -66.164 2.972 1.00 37.78 163 LEU B O 1
ATOM 5870 N N . ILE B 1 163 ? 51.480 -65.111 4.008 1.00 31.05 164 ILE B N 1
ATOM 5871 C CA . ILE B 1 163 ? 51.774 -65.617 5.339 1.00 34.18 164 ILE B CA 1
ATOM 5872 C C . ILE B 1 163 ? 51.280 -67.050 5.404 1.00 44.53 164 ILE B C 1
ATOM 5873 O O . ILE B 1 163 ? 50.115 -67.327 5.101 1.00 37.11 164 ILE B O 1
ATOM 5878 N N . ASP B 1 164 ? 52.162 -67.962 5.789 1.00 41.70 165 ASP B N 1
ATOM 5879 C CA . ASP B 1 164 ? 51.810 -69.374 5.812 1.00 48.70 165 ASP B CA 1
ATOM 5880 C C . ASP B 1 164 ? 50.641 -69.634 6.750 1.00 46.54 165 ASP B C 1
ATOM 5881 O O . ASP B 1 164 ? 49.633 -70.215 6.352 1.00 38.70 165 ASP B O 1
ATOM 5886 N N . GLU B 1 165 ? 50.785 -69.178 7.991 1.00 49.73 166 GLU B N 1
ATOM 5887 C CA . GLU B 1 165 ? 49.785 -69.395 9.029 1.00 44.71 166 GLU B CA 1
ATOM 5888 C C . GLU B 1 165 ? 48.373 -69.044 8.564 1.00 45.67 166 GLU B C 1
ATOM 5889 O O . GLU B 1 165 ? 47.387 -69.539 9.105 1.00 51.66 166 GLU B O 1
ATOM 5895 N N . MET B 1 166 ? 48.288 -68.213 7.535 1.00 38.65 167 MET B N 1
ATOM 5896 C CA . MET B 1 166 ? 47.031 -67.623 7.118 1.00 35.68 167 MET B CA 1
ATOM 5897 C C . MET B 1 166 ? 46.372 -68.366 5.949 1.00 41.49 167 MET B C 1
ATOM 5898 O O . MET B 1 166 ? 45.335 -67.933 5.431 1.00 38.50 167 MET B O 1
ATOM 5903 N N . ALA B 1 167 ? 46.966 -69.484 5.534 1.00 37.52 168 ALA B N 1
ATOM 5904 C CA . ALA B 1 167 ? 46.414 -70.270 4.418 1.00 47.62 168 ALA B CA 1
ATOM 5905 C C . ALA B 1 167 ? 44.982 -70.805 4.645 1.00 41.49 168 ALA B C 1
ATOM 5906 O O . ALA B 1 167 ? 44.137 -70.705 3.747 1.00 38.43 168 ALA B O 1
ATOM 5908 N N . PRO B 1 168 ? 44.702 -71.373 5.838 1.00 31.47 169 PRO B N 1
ATOM 5909 C CA . PRO B 1 168 ? 43.315 -71.760 6.131 1.00 35.85 169 PRO B CA 1
ATOM 5910 C C . PRO B 1 168 ? 42.391 -70.543 6.057 1.00 41.48 169 PRO B C 1
ATOM 5911 O O . PRO B 1 168 ? 41.366 -70.596 5.373 1.00 36.21 169 PRO B O 1
ATOM 5915 N N . PHE B 1 169 ? 42.758 -69.459 6.743 1.00 41.55 170 PHE B N 1
ATOM 5916 C CA . PHE B 1 169 ? 42.011 -68.206 6.628 1.00 42.71 170 PHE B CA 1
ATOM 5917 C C . PHE B 1 169 ? 41.658 -67.918 5.175 1.00 33.67 170 PHE B C 1
ATOM 5918 O O . PHE B 1 169 ? 40.494 -67.731 4.833 1.00 36.21 170 PHE B O 1
ATOM 5926 N N . ARG B 1 170 ? 42.680 -67.872 4.326 1.00 37.50 171 ARG B N 1
ATOM 5927 C CA . ARG B 1 170 ? 42.504 -67.529 2.913 1.00 41.60 171 ARG B CA 1
ATOM 5928 C C . ARG B 1 170 ? 41.544 -68.471 2.185 1.00 38.68 171 ARG B C 1
ATOM 5929 O O . ARG B 1 170 ? 40.597 -68.028 1.522 1.00 36.92 171 ARG B O 1
ATOM 5937 N N . GLU B 1 171 ? 41.807 -69.770 2.294 1.00 36.69 172 GLU B N 1
ATOM 5938 C CA . GLU B 1 171 ? 41.007 -70.764 1.585 1.00 49.43 172 GLU B CA 1
ATOM 5939 C C . GLU B 1 171 ? 39.540 -70.686 2.002 1.00 40.07 172 GLU B C 1
ATOM 5940 O O . GLU B 1 171 ? 38.636 -70.885 1.186 1.00 44.79 172 GLU B O 1
ATOM 5946 N N . ASN B 1 172 ? 39.311 -70.379 3.274 1.00 39.97 173 ASN B N 1
ATOM 5947 C CA . ASN B 1 172 ? 37.957 -70.287 3.799 1.00 42.89 173 ASN B CA 1
ATOM 5948 C C . ASN B 1 172 ? 37.188 -69.083 3.285 1.00 40.36 173 ASN B C 1
ATOM 5949 O O . ASN B 1 172 ? 35.984 -69.177 3.031 1.00 37.52 173 ASN B O 1
ATOM 5954 N N . LEU B 1 173 ? 37.881 -67.954 3.133 1.00 37.40 174 LEU B N 1
ATOM 5955 C CA . LEU B 1 173 ? 37.260 -66.755 2.576 1.00 34.39 174 LEU B CA 1
ATOM 5956 C C . LEU B 1 173 ? 36.940 -66.986 1.116 1.00 30.90 174 LEU B C 1
ATOM 5957 O O . LEU B 1 173 ? 35.912 -66.538 0.621 1.00 37.24 174 LEU B O 1
ATOM 5962 N N . THR B 1 174 ? 37.823 -67.699 0.426 1.00 36.08 175 THR B N 1
ATOM 5963 C CA . THR B 1 174 ? 37.637 -67.969 -0.996 1.00 36.10 175 THR B CA 1
ATOM 5964 C C . THR B 1 174 ? 36.409 -68.854 -1.202 1.00 41.86 175 THR B C 1
ATOM 5965 O O . THR B 1 174 ? 35.515 -68.547 -2.008 1.00 35.07 175 THR B O 1
ATOM 5969 N N . LYS B 1 175 ? 36.384 -69.964 -0.471 1.00 40.99 176 LYS B N 1
ATOM 5970 C CA . LYS B 1 175 ? 35.215 -70.827 -0.439 1.00 45.54 176 LYS B CA 1
ATOM 5971 C C . LYS B 1 175 ? 33.985 -69.958 -0.182 1.00 41.11 176 LYS B C 1
ATOM 5972 O O . LYS B 1 175 ? 32.989 -70.031 -0.910 1.00 38.06 176 LYS B O 1
ATOM 5978 N N . ALA B 1 176 ? 34.075 -69.112 0.843 1.00 38.02 177 ALA B N 1
ATOM 5979 C CA . ALA B 1 176 ? 32.931 -68.310 1.276 1.00 43.53 177 ALA B CA 1
ATOM 5980 C C . ALA B 1 176 ? 32.486 -67.364 0.181 1.00 37.94 177 ALA B C 1
ATOM 5981 O O . ALA B 1 176 ? 31.293 -67.188 -0.056 1.00 36.13 177 ALA B O 1
ATOM 5983 N N . TRP B 1 177 ? 33.465 -66.749 -0.471 1.00 34.20 178 TRP B N 1
ATOM 5984 C CA . TRP B 1 177 ? 33.211 -65.811 -1.556 1.00 41.72 178 TRP B CA 1
ATOM 5985 C C . TRP B 1 177 ? 32.472 -66.484 -2.716 1.00 36.28 178 TRP B C 1
ATOM 5986 O O . TRP B 1 177 ? 31.512 -65.936 -3.261 1.00 35.30 178 TRP B O 1
ATOM 5997 N N . LYS B 1 178 ? 32.934 -67.668 -3.103 1.00 38.26 179 LYS B N 1
ATOM 5998 C CA . LYS B 1 178 ? 32.294 -68.415 -4.189 1.00 42.10 179 LYS B CA 1
ATOM 5999 C C . LYS B 1 178 ? 30.863 -68.831 -3.832 1.00 45.51 179 LYS B C 1
ATOM 6000 O O . LYS B 1 178 ? 29.948 -68.707 -4.656 1.00 36.15 179 LYS B O 1
ATOM 6006 N N . SER B 1 179 ? 30.660 -69.296 -2.600 1.00 36.36 180 SER B N 1
ATOM 6007 C CA . SER B 1 179 ? 29.313 -69.674 -2.177 1.00 37.34 180 SER B CA 1
ATOM 6008 C C . SER B 1 179 ? 28.303 -68.526 -2.285 1.00 44.87 180 SER B C 1
ATOM 6009 O O . SER B 1 179 ? 27.092 -68.747 -2.206 1.00 49.42 180 SER B O 1
ATOM 6012 N N . MET B 1 180 ? 28.788 -67.305 -2.481 1.00 36.24 181 MET B N 1
ATOM 6013 C CA . MET B 1 180 ? 27.885 -66.172 -2.666 1.00 37.27 181 MET B CA 1
ATOM 6014 C C . MET B 1 180 ? 27.486 -66.012 -4.127 1.00 37.71 181 MET B C 1
ATOM 6015 O O . MET B 1 180 ? 26.670 -65.153 -4.469 1.00 41.19 181 MET B O 1
ATOM 6020 N N . GLY B 1 181 ? 28.064 -66.836 -4.992 1.00 42.15 182 GLY B N 1
ATOM 6021 C CA . GLY B 1 181 ? 27.844 -66.697 -6.420 1.00 34.06 182 GLY B CA 1
ATOM 6022 C C . GLY B 1 181 ? 28.644 -65.540 -6.995 1.00 37.63 182 GLY B C 1
ATOM 6023 O O . GLY B 1 181 ? 28.223 -64.910 -7.962 1.00 40.24 182 GLY B O 1
ATOM 6024 N N . GLN B 1 182 ? 29.793 -65.250 -6.386 1.00 39.67 183 GLN B N 1
ATOM 6025 C CA . GLN B 1 182 ? 30.673 -64.174 -6.850 1.00 31.99 183 GLN B CA 1
ATOM 6026 C C . GLN B 1 182 ? 31.940 -64.756 -7.449 1.00 43.99 183 GLN B C 1
ATOM 6027 O O . GLN B 1 182 ? 32.518 -65.703 -6.906 1.00 35.36 183 GLN B O 1
ATOM 6033 N N . PRO B 1 183 ? 32.382 -64.187 -8.578 1.00 45.25 184 PRO B N 1
ATOM 6034 C CA . PRO B 1 183 ? 33.501 -64.786 -9.307 1.00 35.54 184 PRO B CA 1
ATOM 6035 C C . PRO B 1 183 ? 34.859 -64.574 -8.650 1.00 46.90 184 PRO B C 1
ATOM 6036 O O . PRO B 1 183 ? 35.063 -63.631 -7.881 1.00 38.57 184 PRO B O 1
ATOM 6040 N N . LEU B 1 184 ? 35.776 -65.490 -8.946 1.00 43.02 185 LEU B N 1
ATOM 6041 C CA . LEU B 1 184 ? 37.182 -65.296 -8.660 1.00 40.06 185 LEU B CA 1
ATOM 6042 C C . LEU B 1 184 ? 37.776 -64.562 -9.864 1.00 44.21 185 LEU B C 1
ATOM 6043 O O . LEU B 1 184 ? 37.230 -64.639 -10.977 1.00 42.26 185 LEU B O 1
ATOM 6048 N N . ILE B 1 185 ? 38.862 -63.823 -9.638 1.00 40.18 186 ILE B N 1
ATOM 6049 C CA . ILE B 1 185 ? 39.580 -63.139 -10.719 1.00 44.23 186 ILE B CA 1
ATOM 6050 C C . ILE B 1 185 ? 41.017 -62.859 -10.306 1.00 41.08 186 ILE B C 1
ATOM 6051 O O . ILE B 1 185 ? 41.283 -62.528 -9.149 1.00 38.97 186 ILE B O 1
ATOM 6056 N N . GLU B 1 186 ? 41.954 -63.016 -11.236 1.00 43.02 187 GLU B N 1
ATOM 6057 C CA . GLU B 1 186 ? 43.359 -62.763 -10.913 1.00 45.13 187 GLU B CA 1
ATOM 6058 C C . GLU B 1 186 ? 43.961 -61.646 -11.746 1.00 45.31 187 GLU B C 1
ATOM 6059 O O . GLU B 1 186 ? 44.787 -60.877 -11.253 1.00 48.96 187 GLU B O 1
ATOM 6065 N N . ASN B 1 187 ? 43.540 -61.552 -13.002 1.00 40.48 188 ASN B N 1
ATOM 6066 C CA . ASN B 1 187 ? 43.967 -60.456 -13.855 1.00 43.73 188 ASN B CA 1
ATOM 6067 C C . ASN B 1 187 ? 43.012 -59.268 -13.755 1.00 38.35 188 ASN B C 1
ATOM 6068 O O . ASN B 1 187 ? 42.035 -59.194 -14.487 1.00 31.82 188 ASN B O 1
ATOM 6073 N N . ILE B 1 188 ? 43.291 -58.330 -12.855 1.00 43.78 189 ILE B N 1
ATOM 6074 C CA . ILE B 1 188 ? 42.435 -57.146 -12.741 1.00 38.55 189 ILE B CA 1
ATOM 6075 C C . ILE B 1 188 ? 43.092 -55.911 -13.359 1.00 39.99 189 ILE B C 1
ATOM 6076 O O . ILE B 1 188 ? 42.699 -54.785 -13.071 1.00 38.49 189 ILE B O 1
ATOM 6081 N N . TYR B 1 189 ? 44.058 -56.140 -14.249 1.00 38.96 190 TYR B N 1
ATOM 6082 C CA . TYR B 1 189 ? 44.936 -55.079 -14.732 1.00 32.79 190 TYR B CA 1
ATOM 6083 C C . TYR B 1 189 ? 44.688 -54.682 -16.178 1.00 38.44 190 TYR B C 1
ATOM 6084 O O . TYR B 1 189 ? 45.337 -53.770 -16.701 1.00 39.23 190 TYR B O 1
ATOM 6093 N N . ASP B 1 190 ? 43.741 -55.355 -16.820 1.00 33.00 191 ASP B N 1
ATOM 6094 C CA . ASP B 1 190 ? 43.466 -55.108 -18.230 1.00 26.54 191 ASP B CA 1
ATOM 6095 C C . ASP B 1 190 ? 42.155 -54.377 -18.444 1.00 31.00 191 ASP B C 1
ATOM 6096 O O . ASP B 1 190 ? 41.651 -54.308 -19.565 1.00 34.03 191 ASP B O 1
ATOM 6101 N N . GLY B 1 191 ? 41.608 -53.816 -17.368 1.00 31.80 192 GLY B N 1
ATOM 6102 C CA . GLY B 1 191 ? 40.405 -53.009 -17.472 1.00 31.11 192 GLY B CA 1
ATOM 6103 C C . GLY B 1 191 ? 39.183 -53.668 -16.860 1.00 39.50 192 GLY B C 1
ATOM 6104 O O . GLY B 1 191 ? 38.164 -53.009 -16.653 1.00 25.96 192 GLY B O 1
ATOM 6105 N N . GLU B 1 192 ? 39.288 -54.970 -16.585 1.00 37.41 193 GLU B N 1
ATOM 6106 C CA . GLU B 1 192 ? 38.237 -55.720 -15.899 1.00 45.97 193 GLU B CA 1
ATOM 6107 C C . GLU B 1 192 ? 38.691 -56.014 -14.477 1.00 36.30 193 GLU B C 1
ATOM 6108 O O . GLU B 1 192 ? 39.859 -56.331 -14.252 1.00 35.58 193 GLU B O 1
ATOM 6114 N N . MET B 1 193 ? 37.773 -55.948 -13.520 1.00 34.39 194 MET B N 1
ATOM 6115 C CA . MET B 1 193 ? 38.147 -56.189 -12.131 1.00 36.91 194 MET B CA 1
ATOM 6116 C C . MET B 1 193 ? 37.057 -56.849 -11.257 1.00 40.56 194 MET B C 1
ATOM 6117 O O . MET B 1 193 ? 37.191 -56.913 -10.035 1.00 36.77 194 MET B O 1
ATOM 6122 N N . ASP B 1 194 ? 36.000 -57.360 -11.884 1.00 40.06 195 ASP B N 1
ATOM 6123 C CA . ASP B 1 194 ? 34.890 -57.995 -11.159 1.00 39.74 195 ASP B CA 1
ATOM 6124 C C . ASP B 1 194 ? 35.299 -59.299 -10.452 1.00 37.81 195 ASP B C 1
ATOM 6125 O O . ASP B 1 194 ? 35.632 -60.287 -11.104 1.00 47.83 195 ASP B O 1
ATOM 6130 N N . GLY B 1 195 ? 35.284 -59.301 -9.120 1.00 35.77 196 GLY B N 1
ATOM 6131 C CA . GLY B 1 195 ? 35.592 -60.507 -8.374 1.00 35.08 196 GLY B CA 1
ATOM 6132 C C . GLY B 1 195 ? 36.567 -60.380 -7.225 1.00 31.60 196 GLY B C 1
ATOM 6133 O O . GLY B 1 195 ? 37.006 -59.289 -6.875 1.00 31.93 196 GLY B O 1
ATOM 6134 N N . LEU B 1 196 ? 36.901 -61.519 -6.632 1.00 34.61 197 LEU B N 1
ATOM 6135 C CA . LEU B 1 196 ? 37.860 -61.582 -5.532 1.00 39.25 197 LEU B CA 1
ATOM 6136 C C . LEU B 1 196 ? 39.241 -61.952 -6.074 1.00 37.78 197 LEU B C 1
ATOM 6137 O O . LEU B 1 196 ? 39.356 -62.840 -6.917 1.00 34.83 197 LEU B O 1
ATOM 6142 N N . THR B 1 197 ? 40.286 -61.291 -5.578 1.00 29.93 198 THR B N 1
ATOM 6143 C CA . THR B 1 197 ? 41.615 -61.456 -6.152 1.00 32.59 198 THR B CA 1
ATOM 6144 C C . THR B 1 197 ? 42.753 -61.488 -5.138 1.00 36.99 198 THR B C 1
ATOM 6145 O O . THR B 1 197 ? 42.643 -60.938 -4.036 1.00 38.96 198 THR B O 1
ATOM 6149 N N . HIS B 1 198 ? 43.841 -62.159 -5.513 1.00 27.87 199 HIS B N 1
ATOM 6150 C CA . HIS B 1 198 ? 45.096 -62.054 -4.779 1.00 31.38 199 HIS B CA 1
ATOM 6151 C C . HIS B 1 198 ? 45.806 -60.743 -5.173 1.00 41.25 199 HIS B C 1
ATOM 6152 O O . HIS B 1 198 ? 46.348 -60.616 -6.269 1.00 34.62 199 HIS B O 1
ATOM 6159 N N . CYS B 1 199 ? 45.779 -59.761 -4.282 1.00 35.30 200 CYS B N 1
ATOM 6160 C CA . CYS B 1 199 ? 46.254 -58.421 -4.618 1.00 36.64 200 CYS B CA 1
ATOM 6161 C C . CYS B 1 199 ? 47.771 -58.353 -4.786 1.00 30.91 200 CYS B C 1
ATOM 6162 O O . CYS B 1 199 ? 48.525 -59.059 -4.096 1.00 32.56 200 CYS B O 1
ATOM 6165 N N . CYS B 1 200 ? 48.215 -57.501 -5.709 1.00 30.57 201 CYS B N 1
ATOM 6166 C CA . CYS B 1 200 ? 49.629 -57.110 -5.763 1.00 37.13 201 CYS B CA 1
ATOM 6167 C C . CYS B 1 200 ? 49.938 -55.941 -4.832 1.00 33.23 201 CYS B C 1
ATOM 6168 O O . CYS B 1 200 ? 49.055 -55.159 -4.476 1.00 34.23 201 CYS B O 1
ATOM 6171 N N . ASP B 1 201 ? 51.207 -55.819 -4.466 1.00 34.31 202 ASP B N 1
ATOM 6172 C CA . ASP B 1 201 ? 51.623 -54.884 -3.437 1.00 30.53 202 ASP B CA 1
ATOM 6173 C C . ASP B 1 201 ? 52.982 -54.269 -3.712 1.00 34.49 202 ASP B C 1
ATOM 6174 O O . ASP B 1 201 ? 53.900 -54.940 -4.194 1.00 29.21 202 ASP B O 1
ATOM 6179 N N . THR B 1 202 ? 53.121 -52.993 -3.372 1.00 28.67 203 THR B N 1
ATOM 6180 C CA . THR B 1 202 ? 54.428 -52.359 -3.442 1.00 27.79 203 THR B CA 1
ATOM 6181 C C . THR B 1 202 ? 55.229 -52.822 -2.249 1.00 30.70 203 THR B C 1
ATOM 6182 O O . THR B 1 202 ? 55.727 -52.020 -1.447 1.00 24.62 203 THR B O 1
ATOM 6186 N N . ILE B 1 203 ? 55.301 -54.146 -2.124 1.00 31.37 204 ILE B N 1
ATOM 6187 C CA . ILE B 1 203 ? 56.203 -54.806 -1.197 1.00 24.79 204 ILE B CA 1
ATOM 6188 C C . ILE B 1 203 ? 56.929 -55.892 -1.971 1.00 32.76 204 ILE B C 1
ATOM 6189 O O . ILE B 1 203 ? 56.346 -56.543 -2.838 1.00 32.63 204 ILE B O 1
ATOM 6194 N N . TYR B 1 204 ? 58.213 -56.065 -1.679 1.00 40.20 205 TYR B N 1
ATOM 6195 C CA . TYR B 1 204 ? 58.991 -57.152 -2.259 1.00 34.71 205 TYR B CA 1
ATOM 6196 C C . TYR B 1 204 ? 60.095 -57.535 -1.293 1.00 34.25 205 TYR B C 1
ATOM 6197 O O . TYR B 1 204 ? 60.713 -56.669 -0.666 1.00 33.77 205 TYR B O 1
ATOM 6206 N N . ARG B 1 205 ? 60.313 -58.841 -1.164 1.00 32.58 206 ARG B N 1
ATOM 6207 C CA . ARG B 1 205 ? 61.258 -59.395 -0.206 1.00 33.69 206 ARG B CA 1
ATOM 6208 C C . ARG B 1 205 ? 61.047 -58.825 1.195 1.00 28.71 206 ARG B C 1
ATOM 6209 O O . ARG B 1 205 ? 61.998 -58.557 1.926 1.00 29.31 206 ARG B O 1
ATOM 6217 N N . GLY B 1 206 ? 59.791 -58.646 1.572 1.00 29.74 207 GLY B N 1
ATOM 6218 C CA . GLY B 1 206 ? 59.487 -58.149 2.906 1.00 38.08 207 GLY B CA 1
ATOM 6219 C C . GLY B 1 206 ? 59.926 -56.713 3.156 1.00 34.07 207 GLY B C 1
ATOM 6220 O O . GLY B 1 206 ? 60.210 -56.339 4.294 1.00 34.47 207 GLY B O 1
ATOM 6221 N N . GLN B 1 207 ? 59.983 -55.903 2.100 1.00 29.82 208 GLN B N 1
ATOM 6222 C CA . GLN B 1 207 ? 60.317 -54.490 2.265 1.00 30.38 208 GLN B CA 1
ATOM 6223 C C . GLN B 1 207 ? 59.460 -53.516 1.440 1.00 26.94 208 GLN B C 1
ATOM 6224 O O . GLN B 1 207 ? 59.073 -53.798 0.300 1.00 23.44 208 GLN B O 1
ATOM 6230 N N . ARG B 1 208 ? 59.153 -52.366 2.028 1.00 28.86 209 ARG B N 1
ATOM 6231 C CA . ARG B 1 208 ? 58.344 -51.369 1.328 1.00 26.34 209 ARG B CA 1
ATOM 6232 C C . ARG B 1 208 ? 59.009 -50.856 0.048 1.00 22.09 209 ARG B C 1
ATOM 6233 O O . ARG B 1 208 ? 60.200 -50.577 0.031 1.00 31.03 209 ARG B O 1
ATOM 6241 N N . SER B 1 209 ? 58.228 -50.734 -1.015 1.00 23.04 210 SER B N 1
ATOM 6242 C CA . SER B 1 209 ? 58.676 -50.071 -2.232 1.00 25.88 210 SER B CA 1
ATOM 6243 C C . SER B 1 209 ? 58.018 -48.687 -2.344 1.00 26.91 210 SER B C 1
ATOM 6244 O O . SER B 1 209 ? 56.866 -48.566 -2.775 1.00 21.09 210 SER B O 1
ATOM 6247 N N . GLY B 1 210 ? 58.753 -47.650 -1.948 1.00 28.08 211 GLY B N 1
ATOM 6248 C CA . GLY B 1 210 ? 58.254 -46.284 -1.992 1.00 29.67 211 GLY B CA 1
ATOM 6249 C C . GLY B 1 210 ? 58.918 -45.480 -3.096 1.00 29.82 211 GLY B C 1
ATOM 6250 O O . GLY B 1 210 ? 59.940 -45.895 -3.650 1.00 25.35 211 GLY B O 1
ATOM 6251 N N . SER B 1 211 ? 58.339 -44.323 -3.403 1.00 19.05 212 SER B N 1
ATOM 6252 C CA . SER B 1 211 ? 58.721 -43.555 -4.579 1.00 19.04 212 SER B CA 1
ATOM 6253 C C . SER B 1 211 ? 60.132 -42.991 -4.449 1.00 25.46 212 SER B C 1
ATOM 6254 O O . SER B 1 211 ? 60.701 -42.485 -5.427 1.00 22.25 212 SER B O 1
ATOM 6257 N N . PHE B 1 212 ? 60.699 -43.089 -3.247 1.00 22.68 213 PHE B N 1
ATOM 6258 C CA . PHE B 1 212 ? 62.064 -42.644 -3.024 1.00 23.90 213 PHE B CA 1
ATOM 6259 C C . PHE B 1 212 ? 63.053 -43.492 -3.814 1.00 31.64 213 PHE B C 1
ATOM 6260 O O . PHE B 1 212 ? 64.206 -43.099 -3.993 1.00 26.93 213 PHE B O 1
ATOM 6268 N N . LEU B 1 213 ? 62.601 -44.649 -4.289 1.00 25.61 214 LEU B N 1
ATOM 6269 C CA . LEU B 1 213 ? 63.436 -45.508 -5.140 1.00 34.20 214 LEU B CA 1
ATOM 6270 C C . LEU B 1 213 ? 63.733 -44.904 -6.522 1.00 28.89 214 LEU B C 1
ATOM 6271 O O . LEU B 1 213 ? 64.694 -45.293 -7.187 1.00 28.60 214 LEU B O 1
ATOM 6276 N N . PHE B 1 214 ? 62.894 -43.971 -6.953 1.00 22.29 215 PHE B N 1
ATOM 6277 C CA . PHE B 1 214 ? 63.095 -43.251 -8.207 1.00 25.25 215 PHE B CA 1
ATOM 6278 C C . PHE B 1 214 ? 64.291 -42.298 -8.187 1.00 28.13 215 PHE B C 1
ATOM 6279 O O . PHE B 1 214 ? 64.821 -41.954 -9.237 1.00 29.29 215 PHE B O 1
ATOM 6287 N N . VAL B 1 215 ? 64.703 -41.849 -7.008 1.00 26.77 216 VAL B N 1
ATOM 6288 C CA . VAL B 1 215 ? 65.607 -40.698 -6.940 1.00 28.52 216 VAL B CA 1
ATOM 6289 C C . VAL B 1 215 ? 66.888 -40.906 -6.125 1.00 34.29 216 VAL B C 1
ATOM 6290 O O . VAL B 1 215 ? 67.521 -39.944 -5.703 1.00 40.21 216 VAL B O 1
ATOM 6294 N N . LYS B 1 216 ? 67.275 -42.158 -5.910 1.00 42.82 217 LYS B N 1
ATOM 6295 C CA . LYS B 1 216 ? 68.547 -42.446 -5.260 1.00 43.03 217 LYS B CA 1
ATOM 6296 C C . LYS B 1 216 ? 69.621 -42.741 -6.312 1.00 44.61 217 LYS B C 1
ATOM 6297 O O . LYS B 1 216 ? 69.303 -43.154 -7.427 1.00 38.99 217 LYS B O 1
ATOM 6303 N N . ASN B 1 217 ? 70.885 -42.489 -5.965 1.00 53.38 218 ASN B N 1
ATOM 6304 C CA . ASN B 1 217 ? 72.016 -42.723 -6.874 1.00 47.65 218 ASN B CA 1
ATOM 6305 C C . ASN B 1 217 ? 71.938 -41.935 -8.179 1.00 52.41 218 ASN B C 1
ATOM 6306 O O . ASN B 1 217 ? 72.270 -42.447 -9.253 1.00 54.95 218 ASN B O 1
ATOM 6311 N N . LYS B 1 218 ? 71.493 -40.690 -8.088 1.00 45.22 219 LYS B N 1
ATOM 6312 C CA . LYS B 1 218 ? 71.475 -39.817 -9.252 1.00 42.26 219 LYS B CA 1
ATOM 6313 C C . LYS B 1 218 ? 72.034 -38.452 -8.864 1.00 34.60 219 LYS B C 1
ATOM 6314 O O . LYS B 1 218 ? 71.312 -37.592 -8.376 1.00 34.01 219 LYS B O 1
ATOM 6320 N N . PRO B 1 219 ? 73.335 -38.254 -9.092 1.00 39.29 220 PRO B N 1
ATOM 6321 C CA . PRO B 1 219 ? 74.069 -37.076 -8.617 1.00 37.97 220 PRO B CA 1
ATOM 6322 C C . PRO B 1 219 ? 73.551 -35.778 -9.229 1.00 34.08 220 PRO B C 1
ATOM 6323 O O . PRO B 1 219 ? 73.829 -34.707 -8.694 1.00 32.64 220 PRO B O 1
ATOM 6327 N N . ASN B 1 220 ? 72.824 -35.879 -10.339 1.00 27.32 221 ASN B N 1
ATOM 6328 C CA . ASN B 1 220 ? 72.236 -34.713 -10.984 1.00 30.05 221 ASN B CA 1
ATOM 6329 C C . ASN B 1 220 ? 70.942 -34.265 -10.293 1.00 32.42 221 ASN B C 1
ATOM 6330 O O . ASN B 1 220 ? 70.339 -33.248 -10.667 1.00 21.79 221 ASN B O 1
ATOM 6335 N N . ILE B 1 221 ? 70.517 -35.040 -9.295 1.00 27.97 222 ILE B N 1
ATOM 6336 C CA . ILE B 1 221 ? 69.352 -34.686 -8.481 1.00 25.27 222 ILE B CA 1
ATOM 6337 C C . ILE B 1 221 ? 69.786 -34.146 -7.127 1.00 25.83 222 ILE B C 1
ATOM 6338 O O . ILE B 1 221 ? 70.422 -34.852 -6.338 1.00 26.71 222 ILE B O 1
ATOM 6343 N N . THR B 1 222 ? 69.435 -32.899 -6.847 1.00 24.93 223 THR B N 1
ATOM 6344 C CA . THR B 1 222 ? 69.701 -32.321 -5.538 1.00 23.06 223 THR B CA 1
ATOM 6345 C C . THR B 1 222 ? 68.413 -32.459 -4.737 1.00 19.57 223 THR B C 1
ATOM 6346 O O . THR B 1 222 ? 67.359 -32.012 -5.176 1.00 28.09 223 THR B O 1
ATOM 6350 N N . ILE B 1 223 ? 68.489 -33.119 -3.587 1.00 24.76 224 ILE B N 1
ATOM 6351 C CA . ILE B 1 223 ? 67.321 -33.290 -2.726 1.00 20.36 224 ILE B CA 1
ATOM 6352 C C . ILE B 1 223 ? 67.448 -32.459 -1.461 1.00 25.18 224 ILE B C 1
ATOM 6353 O O . ILE B 1 223 ? 68.336 -32.682 -0.651 1.00 19.32 224 ILE B O 1
ATOM 6358 N N . VAL B 1 224 ? 66.548 -31.500 -1.289 1.00 23.68 225 VAL B N 1
ATOM 6359 C CA . VAL B 1 224 ? 66.608 -30.655 -0.118 1.00 28.99 225 VAL B CA 1
ATOM 6360 C C . VAL B 1 224 ? 65.459 -31.004 0.818 1.00 23.76 225 VAL B C 1
ATOM 6361 O O . VAL B 1 224 ? 64.334 -30.559 0.606 1.00 29.54 225 VAL B O 1
ATOM 6365 N N . PRO B 1 225 ? 65.736 -31.829 1.839 1.00 23.70 226 PRO B N 1
ATOM 6366 C CA . PRO B 1 225 ? 64.674 -32.262 2.758 1.00 24.95 226 PRO B CA 1
ATOM 6367 C C . PRO B 1 225 ? 64.508 -31.267 3.886 1.00 21.63 226 PRO B C 1
ATOM 6368 O O . PRO B 1 225 ? 65.322 -30.355 4.013 1.00 20.82 226 PRO B O 1
ATOM 6372 N N . GLU B 1 226 ? 63.479 -31.459 4.704 1.00 22.32 227 GLU B N 1
ATOM 6373 C CA . GLU B 1 226 ? 63.282 -30.647 5.901 1.00 25.80 227 GLU B CA 1
ATOM 6374 C C . GLU B 1 226 ? 63.125 -29.164 5.566 1.00 24.79 227 GLU B C 1
ATOM 6375 O O . GLU B 1 226 ? 63.582 -28.303 6.320 1.00 17.71 227 GLU B O 1
ATOM 6381 N N . VAL B 1 227 ? 62.520 -28.866 4.420 1.00 22.29 228 VAL B N 1
ATOM 6382 C CA . VAL B 1 227 ? 62.197 -27.481 4.104 1.00 21.64 228 VAL B CA 1
ATOM 6383 C C . VAL B 1 227 ? 60.717 -27.367 3.789 1.00 22.22 228 VAL B C 1
ATOM 6384 O O . VAL B 1 227 ? 60.124 -28.280 3.232 1.00 19.19 228 VAL B O 1
ATOM 6388 N N . HIS B 1 228 ? 60.129 -26.246 4.180 1.00 19.90 229 HIS B N 1
ATOM 6389 C CA . HIS B 1 228 ? 58.692 -26.054 4.090 1.00 24.08 229 HIS B CA 1
ATOM 6390 C C . HIS B 1 228 ? 58.412 -24.940 3.081 1.00 19.28 229 HIS B C 1
ATOM 6391 O O . HIS B 1 228 ? 58.992 -23.859 3.153 1.00 17.60 229 HIS B O 1
ATOM 6398 N N . SER B 1 229 ? 57.540 -25.196 2.126 1.00 16.54 230 SER B N 1
ATOM 6399 C CA . SER B 1 229 ? 57.368 -24.239 1.043 1.00 18.19 230 SER B CA 1
ATOM 6400 C C . SER B 1 229 ? 56.550 -23.029 1.494 1.00 23.86 230 SER B C 1
ATOM 6401 O O . SER B 1 229 ? 55.568 -23.157 2.226 1.00 22.93 230 SER B O 1
ATOM 6404 N N . LYS B 1 230 ? 56.963 -21.851 1.055 1.00 15.00 231 LYS B N 1
ATOM 6405 C CA . LYS B 1 230 ? 56.242 -20.643 1.383 1.00 22.51 231 LYS B CA 1
ATOM 6406 C C . LYS B 1 230 ? 55.314 -20.271 0.248 1.00 22.73 231 LYS B C 1
ATOM 6407 O O . LYS B 1 230 ? 54.168 -19.884 0.467 1.00 19.56 231 LYS B O 1
ATOM 6413 N N . ARG B 1 231 ? 55.809 -20.396 -0.974 1.00 17.09 232 ARG B N 1
ATOM 6414 C CA . ARG B 1 231 ? 55.118 -19.792 -2.093 1.00 20.12 232 ARG B CA 1
ATOM 6415 C C . ARG B 1 231 ? 55.834 -20.170 -3.372 1.00 23.06 232 ARG B C 1
ATOM 6416 O O . ARG B 1 231 ? 57.040 -20.391 -3.366 1.00 22.77 232 ARG B O 1
ATOM 6424 N N . LEU B 1 232 ? 55.092 -20.260 -4.468 1.00 20.61 233 LEU B N 1
ATOM 6425 C CA . LEU B 1 232 ? 55.709 -20.328 -5.782 1.00 23.37 233 LEU B CA 1
ATOM 6426 C C . LEU B 1 232 ? 56.130 -18.910 -6.199 1.00 20.17 233 LEU B C 1
ATOM 6427 O O . LEU B 1 232 ? 55.403 -17.941 -5.964 1.00 26.78 233 LEU B O 1
ATOM 6432 N N . ILE B 1 233 ? 57.297 -18.789 -6.824 1.00 20.90 234 ILE B N 1
ATOM 6433 C CA . ILE B 1 233 ? 57.756 -17.498 -7.340 1.00 18.63 234 ILE B CA 1
ATOM 6434 C C . ILE B 1 233 ? 57.178 -17.279 -8.726 1.00 20.57 234 ILE B C 1
ATOM 6435 O O . ILE B 1 233 ? 57.521 -17.992 -9.670 1.00 17.97 234 ILE B O 1
ATOM 6440 N N . ILE B 1 234 ? 56.273 -16.307 -8.824 1.00 22.29 235 ILE B N 1
ATOM 6441 C CA . ILE B 1 234 ? 55.542 -16.036 -10.045 1.00 23.32 235 ILE B CA 1
ATOM 6442 C C . ILE B 1 234 ? 55.871 -14.640 -10.565 1.00 30.89 235 ILE B C 1
ATOM 6443 O O . ILE B 1 234 ? 55.757 -13.656 -9.844 1.00 29.01 235 ILE B O 1
ATOM 6448 N N . ASN B 1 235 ? 56.275 -14.556 -11.825 1.00 26.31 236 ASN B N 1
ATOM 6449 C CA . ASN B 1 235 ? 56.442 -13.276 -12.474 1.00 24.84 236 ASN B CA 1
ATOM 6450 C C . ASN B 1 235 ? 55.147 -12.891 -13.189 1.00 25.18 236 ASN B C 1
ATOM 6451 O O . ASN B 1 235 ? 54.759 -13.553 -14.149 1.00 24.87 236 ASN B O 1
ATOM 6456 N N . GLU B 1 236 ? 54.496 -11.815 -12.733 1.00 25.24 237 GLU B N 1
ATOM 6457 C CA . GLU B 1 236 ? 53.188 -11.398 -13.271 1.00 28.14 237 GLU B CA 1
ATOM 6458 C C . GLU B 1 236 ? 53.251 -10.880 -14.708 1.00 23.95 237 GLU B C 1
ATOM 6459 O O . GLU B 1 236 ? 52.392 -11.190 -15.538 1.00 26.14 237 GLU B O 1
ATOM 6465 N N . ALA B 1 237 ? 54.248 -10.053 -14.986 1.00 24.34 238 ALA B N 1
ATOM 6466 C CA . ALA B 1 237 ? 54.395 -9.492 -16.315 1.00 22.98 238 ALA B CA 1
ATOM 6467 C C . ALA B 1 237 ? 54.525 -10.632 -17.315 1.00 24.95 238 ALA B C 1
ATOM 6468 O O . ALA B 1 237 ? 53.850 -10.629 -18.333 1.00 20.67 238 ALA B O 1
ATOM 6470 N N . ASP B 1 238 ? 55.376 -11.614 -16.996 1.00 24.98 239 ASP B N 1
ATOM 6471 C CA . ASP B 1 238 ? 55.619 -12.772 -17.864 1.00 25.89 239 ASP B CA 1
ATOM 6472 C C . ASP B 1 238 ? 54.586 -13.892 -17.708 1.00 25.18 239 ASP B C 1
ATOM 6473 O O . ASP B 1 238 ? 54.535 -14.802 -18.523 1.00 29.66 239 ASP B O 1
ATOM 6478 N N . ARG B 1 239 ? 53.785 -13.832 -16.651 1.00 25.82 240 ARG B N 1
ATOM 6479 C CA . ARG B 1 239 ? 52.870 -14.923 -16.314 1.00 28.49 240 ARG B CA 1
ATOM 6480 C C . ARG B 1 239 ? 53.658 -16.234 -16.255 1.00 28.85 240 ARG B C 1
ATOM 6481 O O . ARG B 1 239 ? 53.223 -17.260 -16.785 1.00 23.62 240 ARG B O 1
ATOM 6489 N N . THR B 1 240 ? 54.829 -16.190 -15.629 1.00 19.79 241 THR B N 1
ATOM 6490 C CA . THR B 1 240 ? 55.727 -17.337 -15.620 1.00 26.21 241 THR B CA 1
ATOM 6491 C C . THR B 1 240 ? 56.113 -17.717 -14.195 1.00 27.32 241 THR B C 1
ATOM 6492 O O . THR B 1 240 ? 56.315 -16.851 -13.355 1.00 29.93 241 THR B O 1
ATOM 6496 N N . CYS B 1 241 ? 56.201 -19.011 -13.923 1.00 22.67 242 CYS B N 1
ATOM 6497 C CA . CYS B 1 241 ? 56.665 -19.473 -12.622 1.00 24.02 242 CYS B CA 1
ATOM 6498 C C . CYS B 1 241 ? 58.174 -19.627 -12.646 1.00 22.83 242 CYS B C 1
ATOM 6499 O O . CYS B 1 241 ? 58.703 -20.371 -13.463 1.00 23.10 242 CYS B O 1
ATOM 6502 N N . LYS B 1 242 ? 58.863 -18.932 -11.743 1.00 24.00 243 LYS B N 1
ATOM 6503 C CA . LYS B 1 242 ? 60.325 -18.863 -11.785 1.00 23.92 243 LYS B CA 1
ATOM 6504 C C . LYS B 1 242 ? 61.000 -19.938 -10.940 1.00 20.94 243 LYS B C 1
ATOM 6505 O O . LYS B 1 242 ? 62.138 -20.322 -11.202 1.00 19.21 243 LYS B O 1
ATOM 6511 N N . GLY B 1 243 ? 60.290 -20.412 -9.926 1.00 19.83 244 GLY B N 1
ATOM 6512 C CA . GLY B 1 243 ? 60.896 -21.251 -8.914 1.00 19.27 244 GLY B CA 1
ATOM 6513 C C . GLY B 1 243 ? 60.057 -21.272 -7.654 1.00 20.15 244 GLY B C 1
ATOM 6514 O O . GLY B 1 243 ? 58.857 -21.067 -7.714 1.00 22.12 244 GLY B O 1
ATOM 6515 N N . VAL B 1 244 ? 60.684 -21.511 -6.510 1.00 18.94 245 VAL B N 1
ATOM 6516 C CA . VAL B 1 244 ? 59.939 -21.640 -5.273 1.00 20.02 245 VAL B CA 1
ATOM 6517 C C . VAL B 1 244 ? 60.739 -21.066 -4.105 1.00 17.08 245 VAL B C 1
ATOM 6518 O O . VAL B 1 244 ? 61.960 -21.043 -4.139 1.00 20.69 245 VAL B O 1
ATOM 6522 N N . THR B 1 245 ? 60.040 -20.603 -3.078 1.00 17.25 246 THR B N 1
ATOM 6523 C CA . THR B 1 245 ? 60.674 -20.142 -1.847 1.00 20.55 246 THR B CA 1
ATOM 6524 C C . THR B 1 245 ? 60.325 -21.145 -0.768 1.00 16.21 246 THR B C 1
ATOM 6525 O O . THR B 1 245 ? 59.166 -21.523 -0.631 1.00 17.11 246 THR B O 1
ATOM 6529 N N . VAL B 1 246 ? 61.323 -21.620 -0.035 1.00 19.53 247 VAL B N 1
ATOM 6530 C CA . VAL B 1 246 ? 61.082 -22.567 1.048 1.00 19.98 247 VAL B CA 1
ATOM 6531 C C . VAL B 1 246 ? 61.681 -21.972 2.317 1.00 19.70 247 VAL B C 1
ATOM 6532 O O . VAL B 1 246 ? 62.516 -21.074 2.239 1.00 18.84 247 VAL B O 1
ATOM 6536 N N . VAL B 1 247 ? 61.231 -22.454 3.471 1.00 21.06 248 VAL B N 1
ATOM 6537 C CA . VAL B 1 247 ? 61.762 -22.022 4.765 1.00 19.44 248 VAL B CA 1
ATOM 6538 C C . VAL B 1 247 ? 62.508 -23.204 5.380 1.00 16.77 248 VAL B C 1
ATOM 6539 O O . VAL B 1 247 ? 61.987 -24.306 5.421 1.00 14.06 248 VAL B O 1
ATOM 6543 N N . THR B 1 248 ? 63.735 -22.987 5.826 1.00 16.25 249 THR B N 1
ATOM 6544 C CA . THR B 1 248 ? 64.503 -24.061 6.449 1.00 21.60 249 THR B CA 1
ATOM 6545 C C . THR B 1 248 ? 64.161 -24.273 7.925 1.00 20.18 249 THR B C 1
ATOM 6546 O O . THR B 1 248 ? 63.400 -23.513 8.518 1.00 19.80 249 THR B O 1
ATOM 6550 N N . ALA B 1 249 ? 64.744 -25.323 8.489 1.00 17.70 250 ALA B N 1
ATOM 6551 C CA . ALA B 1 249 ? 64.631 -25.673 9.900 1.00 24.46 250 ALA B CA 1
ATOM 6552 C C . ALA B 1 249 ? 65.067 -24.550 10.836 1.00 21.82 250 ALA B C 1
ATOM 6553 O O . ALA B 1 249 ? 64.507 -24.380 11.917 1.00 30.15 250 ALA B O 1
ATOM 6555 N N . ALA B 1 250 ? 66.084 -23.803 10.430 1.00 19.33 251 ALA B N 1
ATOM 6556 C CA . ALA B 1 250 ? 66.598 -22.693 11.235 1.00 24.81 251 ALA B CA 1
ATOM 6557 C C . ALA B 1 250 ? 65.818 -21.404 10.962 1.00 21.91 251 ALA B C 1
ATOM 6558 O O . ALA B 1 250 ? 66.120 -20.347 11.528 1.00 24.51 251 ALA B O 1
ATOM 6560 N N . GLY B 1 251 ? 64.823 -21.496 10.084 1.00 15.45 252 GLY B N 1
ATOM 6561 C CA . GLY B 1 251 ? 63.937 -20.376 9.823 1.00 15.74 252 GLY B CA 1
ATOM 6562 C C . GLY B 1 251 ? 64.403 -19.439 8.726 1.00 23.77 252 GLY B C 1
ATOM 6563 O O . GLY B 1 251 ? 63.964 -18.294 8.660 1.00 26.13 252 GLY B O 1
ATOM 6564 N N . ASN B 1 252 ? 65.282 -19.905 7.846 1.00 21.74 253 ASN B N 1
ATOM 6565 C CA . ASN B 1 252 ? 65.719 -19.043 6.754 1.00 22.05 253 ASN B CA 1
ATOM 6566 C C . ASN B 1 252 ? 64.957 -19.314 5.470 1.00 20.77 253 ASN B C 1
ATOM 6567 O O . ASN B 1 252 ? 64.727 -20.470 5.100 1.00 18.85 253 ASN B O 1
ATOM 6572 N N . GLU B 1 253 ? 64.537 -18.241 4.809 1.00 23.70 254 GLU B N 1
ATOM 6573 C CA . GLU B 1 253 ? 63.856 -18.371 3.527 1.00 27.01 254 GLU B CA 1
ATOM 6574 C C . GLU B 1 253 ? 64.869 -18.440 2.405 1.00 24.97 254 GLU B C 1
ATOM 6575 O O . GLU B 1 253 ? 65.785 -17.619 2.337 1.00 21.78 254 GLU B O 1
ATOM 6581 N N . LEU B 1 254 ? 64.698 -19.441 1.548 1.00 20.55 255 LEU B N 1
ATOM 6582 C CA . LEU B 1 254 ? 65.591 -19.694 0.420 1.00 21.32 255 LEU B CA 1
ATOM 6583 C C . LEU B 1 254 ? 64.774 -19.690 -0.863 1.00 19.04 255 LEU B C 1
ATOM 6584 O O . LEU B 1 254 ? 63.678 -20.243 -0.900 1.00 19.63 255 LEU B O 1
ATOM 6589 N N . ASN B 1 255 ? 65.300 -19.067 -1.913 1.00 24.67 256 ASN B N 1
ATOM 6590 C CA . ASN B 1 255 ? 64.679 -19.140 -3.231 1.00 21.55 256 ASN B CA 1
ATOM 6591 C C . ASN B 1 255 ? 65.443 -20.106 -4.127 1.00 25.35 256 ASN B C 1
ATOM 6592 O O . ASN B 1 255 ? 66.671 -20.025 -4.226 1.00 20.86 256 ASN B O 1
ATOM 6597 N N . PHE B 1 256 ? 64.731 -21.029 -4.772 1.00 19.28 257 PHE B N 1
ATOM 6598 C CA . PHE B 1 256 ? 65.365 -21.875 -5.770 1.00 17.74 257 PHE B CA 1
ATOM 6599 C C . PHE B 1 256 ? 64.693 -21.648 -7.112 1.00 20.96 257 PHE B C 1
ATOM 6600 O O . PHE B 1 256 ? 63.506 -21.367 -7.181 1.00 22.75 257 PHE B O 1
ATOM 6608 N N . PHE B 1 257 ? 65.458 -21.765 -8.185 1.00 24.74 258 PHE B N 1
ATOM 6609 C CA . PHE B 1 257 ? 64.977 -21.317 -9.481 1.00 19.31 258 PHE B CA 1
ATOM 6610 C C . PHE B 1 257 ? 65.039 -22.443 -10.486 1.00 22.62 258 PHE B C 1
ATOM 6611 O O . PHE B 1 257 ? 65.953 -23.271 -10.467 1.00 19.76 258 PHE B O 1
ATOM 6619 N N . ALA B 1 258 ? 64.037 -22.488 -11.349 1.00 24.89 259 ALA B N 1
ATOM 6620 C CA . ALA B 1 258 ? 63.995 -23.507 -12.365 1.00 24.48 259 ALA B CA 1
ATOM 6621 C C . ALA B 1 258 ? 64.191 -22.833 -13.706 1.00 22.58 259 ALA B C 1
ATOM 6622 O O . ALA B 1 258 ? 63.483 -21.884 -14.054 1.00 23.56 259 ALA B O 1
ATOM 6624 N N . ASP B 1 259 ? 65.165 -23.330 -14.455 1.00 23.96 260 ASP B N 1
ATOM 6625 C CA . ASP B 1 259 ? 65.466 -22.802 -15.776 1.00 20.77 260 ASP B CA 1
ATOM 6626 C C . ASP B 1 259 ? 64.546 -23.363 -16.864 1.00 21.85 260 ASP B C 1
ATOM 6627 O O . ASP B 1 259 ? 64.416 -22.778 -17.929 1.00 24.20 260 ASP B O 1
ATOM 6632 N N . ARG B 1 260 ? 63.898 -24.489 -16.596 1.00 25.58 261 ARG B N 1
ATOM 6633 C CA . ARG B 1 260 ? 62.938 -25.044 -17.550 1.00 18.04 261 ARG B CA 1
ATOM 6634 C C . ARG B 1 260 ? 61.530 -24.986 -16.994 1.00 18.45 261 ARG B C 1
ATOM 6635 O O . ARG B 1 260 ? 60.713 -24.187 -17.445 1.00 20.93 261 ARG B O 1
ATOM 6643 N N . GLU B 1 261 ? 61.245 -25.813 -15.990 1.00 24.95 262 GLU B N 1
ATOM 6644 C CA . GLU B 1 261 ? 59.917 -25.804 -15.378 1.00 21.53 262 GLU B CA 1
ATOM 6645 C C . GLU B 1 261 ? 59.915 -26.134 -13.890 1.00 18.99 262 GLU B C 1
ATOM 6646 O O . GLU B 1 261 ? 60.808 -26.820 -13.374 1.00 16.98 262 GLU B O 1
ATOM 6652 N N . VAL B 1 262 ? 58.902 -25.620 -13.203 1.00 20.60 263 VAL B N 1
ATOM 6653 C CA . VAL B 1 262 ? 58.587 -26.077 -11.862 1.00 20.31 263 VAL B CA 1
ATOM 6654 C C . VAL B 1 262 ? 57.482 -27.143 -11.969 1.00 18.75 263 VAL B C 1
ATOM 6655 O O . VAL B 1 262 ? 56.539 -26.998 -12.745 1.00 23.49 263 VAL B O 1
ATOM 6659 N N . ILE B 1 263 ? 57.621 -28.230 -11.222 1.00 22.06 264 ILE B N 1
ATOM 6660 C CA . ILE B 1 263 ? 56.546 -29.213 -11.102 1.00 20.88 264 ILE B CA 1
ATOM 6661 C C . ILE B 1 263 ? 56.063 -29.279 -9.652 1.00 23.73 264 ILE B C 1
ATOM 6662 O O . ILE B 1 263 ? 56.822 -29.629 -8.739 1.00 22.21 264 ILE B O 1
ATOM 6667 N N . LEU B 1 264 ? 54.798 -28.932 -9.448 1.00 14.57 265 LEU B N 1
ATOM 6668 C CA . LEU B 1 264 ? 54.219 -28.926 -8.113 1.00 20.95 265 LEU B CA 1
ATOM 6669 C C . LEU B 1 264 ? 53.626 -30.305 -7.803 1.00 19.44 265 LEU B C 1
ATOM 6670 O O . LEU B 1 264 ? 52.830 -30.841 -8.562 1.00 15.98 265 LEU B O 1
ATOM 6675 N N . SER B 1 265 ? 54.043 -30.878 -6.688 1.00 20.81 266 SER B N 1
ATOM 6676 C CA . SER B 1 265 ? 53.700 -32.252 -6.379 1.00 22.33 266 SER B CA 1
ATOM 6677 C C . SER B 1 265 ? 53.503 -32.390 -4.894 1.00 18.59 266 SER B C 1
ATOM 6678 O O . SER B 1 265 ? 53.976 -33.349 -4.294 1.00 18.95 266 SER B O 1
ATOM 6681 N N . GLN B 1 266 ? 52.801 -31.433 -4.299 1.00 19.29 267 GLN B N 1
ATOM 6682 C CA . GLN B 1 266 ? 52.611 -31.467 -2.856 1.00 20.00 267 GLN B CA 1
ATOM 6683 C C . GLN B 1 266 ? 51.399 -32.302 -2.423 1.00 20.51 267 GLN B C 1
ATOM 6684 O O . GLN B 1 266 ? 51.111 -32.395 -1.228 1.00 22.75 267 GLN B O 1
ATOM 6690 N N . GLY B 1 267 ? 50.713 -32.930 -3.385 1.00 19.26 268 GLY B N 1
ATOM 6691 C CA . GLY B 1 267 ? 49.561 -33.777 -3.073 1.00 19.02 268 GLY B CA 1
ATOM 6692 C C . GLY B 1 267 ? 48.234 -33.017 -3.013 1.00 20.79 268 GLY B C 1
ATOM 6693 O O . GLY B 1 267 ? 48.230 -31.787 -3.111 1.00 18.84 268 GLY B O 1
ATOM 6694 N N . VAL B 1 268 ? 47.119 -33.744 -2.847 1.00 17.87 269 VAL B N 1
ATOM 6695 C CA . VAL B 1 268 ? 45.770 -33.166 -2.905 1.00 13.69 269 VAL B CA 1
ATOM 6696 C C . VAL B 1 268 ? 45.494 -32.031 -1.960 1.00 18.07 269 VAL B C 1
ATOM 6697 O O . VAL B 1 268 ? 44.585 -31.243 -2.208 1.00 16.04 269 VAL B O 1
ATOM 6701 N N . PHE B 1 269 ? 46.165 -32.015 -0.813 1.00 19.00 270 PHE B N 1
ATOM 6702 C CA . PHE B 1 269 ? 45.852 -30.986 0.172 1.00 17.48 270 PHE B CA 1
ATOM 6703 C C . PHE B 1 269 ? 46.747 -29.763 0.030 1.00 17.67 270 PHE B C 1
ATOM 6704 O O . PHE B 1 269 ? 46.260 -28.635 0.023 1.00 19.55 270 PHE B O 1
ATOM 6712 N N . GLU B 1 270 ? 48.050 -29.986 -0.100 1.00 17.89 271 GLU B N 1
ATOM 6713 C CA . GLU B 1 270 ? 49.017 -28.888 -0.047 1.00 21.22 271 GLU B CA 1
ATOM 6714 C C . GLU B 1 270 ? 49.272 -28.256 -1.424 1.00 18.80 271 GLU B C 1
ATOM 6715 O O . GLU B 1 270 ? 49.669 -27.099 -1.527 1.00 21.98 271 GLU B O 1
ATOM 6721 N N . THR B 1 271 ? 49.018 -29.005 -2.487 1.00 21.10 272 THR B N 1
ATOM 6722 C CA . THR B 1 271 ? 49.152 -28.433 -3.822 1.00 17.06 272 THR B CA 1
ATOM 6723 C C . THR B 1 271 ? 48.192 -27.252 -4.043 1.00 19.00 272 THR B C 1
ATOM 6724 O O . THR B 1 271 ? 48.624 -26.145 -4.367 1.00 22.69 272 THR B O 1
ATOM 6728 N N . PRO B 1 272 ? 46.892 -27.472 -3.846 1.00 16.09 273 PRO B N 1
ATOM 6729 C CA . PRO B 1 272 ? 45.964 -26.345 -3.998 1.00 23.45 273 PRO B CA 1
ATOM 6730 C C . PRO B 1 272 ? 46.291 -25.196 -3.046 1.00 21.02 273 PRO B C 1
ATOM 6731 O O . PRO B 1 272 ? 46.153 -24.030 -3.407 1.00 23.99 273 PRO B O 1
ATOM 6735 N N . LYS B 1 273 ? 46.691 -25.520 -1.826 1.00 18.31 274 LYS B N 1
ATOM 6736 C CA . LYS B 1 273 ? 47.014 -24.483 -0.868 1.00 15.83 274 LYS B CA 1
ATOM 6737 C C . LYS B 1 273 ? 48.182 -23.632 -1.379 1.00 16.87 274 LYS B C 1
ATOM 6738 O O . LYS B 1 273 ? 48.103 -22.414 -1.391 1.00 17.00 274 LYS B O 1
ATOM 6744 N N . LEU B 1 274 ? 49.264 -24.275 -1.816 1.00 19.97 275 LEU B N 1
ATOM 6745 C CA . LEU B 1 274 ? 50.405 -23.515 -2.318 1.00 21.55 275 LEU B CA 1
ATOM 6746 C C . LEU B 1 274 ? 50.032 -22.674 -3.535 1.00 19.04 275 LEU B C 1
ATOM 6747 O O . LEU B 1 274 ? 50.477 -21.535 -3.662 1.00 22.32 275 LEU B O 1
ATOM 6752 N N . LEU B 1 275 ? 49.222 -23.223 -4.435 1.00 16.53 276 LEU B N 1
ATOM 6753 C CA . LEU B 1 275 ? 48.800 -22.454 -5.601 1.00 18.23 276 LEU B CA 1
ATOM 6754 C C . LEU B 1 275 ? 48.115 -21.167 -5.121 1.00 21.49 276 LEU B C 1
ATOM 6755 O O . LEU B 1 275 ? 48.428 -20.070 -5.593 1.00 19.99 276 LEU B O 1
ATOM 6760 N N . MET B 1 276 ? 47.198 -21.310 -4.165 1.00 17.82 277 MET B N 1
ATOM 6761 C CA . MET B 1 276 ? 46.433 -20.172 -3.649 1.00 19.96 277 MET B CA 1
ATOM 6762 C C . MET B 1 276 ? 47.315 -19.155 -2.921 1.00 21.11 277 MET B C 1
ATOM 6763 O O . MET B 1 276 ? 47.084 -17.956 -3.024 1.00 22.22 277 MET B O 1
ATOM 6768 N N . LEU B 1 277 ? 48.317 -19.633 -2.189 1.00 17.35 278 LEU B N 1
ATOM 6769 C CA . LEU B 1 277 ? 49.247 -18.738 -1.502 1.00 18.24 278 LEU B CA 1
ATOM 6770 C C . LEU B 1 277 ? 50.084 -17.948 -2.512 1.00 20.74 278 LEU B C 1
ATOM 6771 O O . LEU B 1 277 ? 50.611 -16.888 -2.192 1.00 22.70 278 LEU B O 1
ATOM 6776 N N . SER B 1 278 ? 50.186 -18.478 -3.731 1.00 18.69 279 SER B N 1
ATOM 6777 C CA . SER B 1 278 ? 50.963 -17.862 -4.801 1.00 16.31 279 SER B CA 1
ATOM 6778 C C . SER B 1 278 ? 50.125 -17.016 -5.758 1.00 23.39 279 SER B C 1
ATOM 6779 O O . SER B 1 278 ? 50.634 -16.569 -6.793 1.00 24.71 279 SER B O 1
ATOM 6782 N N . GLY B 1 279 ? 48.847 -16.816 -5.442 1.00 18.29 280 GLY B N 1
ATOM 6783 C CA . GLY B 1 279 ? 47.987 -15.988 -6.272 1.00 22.34 280 GLY B CA 1
ATOM 6784 C C . GLY B 1 279 ? 47.236 -16.730 -7.369 1.00 25.09 280 GLY B C 1
ATOM 6785 O O . GLY B 1 279 ? 46.692 -16.118 -8.279 1.00 22.75 280 GLY B O 1
ATOM 6786 N N . ILE B 1 280 ? 47.212 -18.054 -7.293 1.00 20.75 281 ILE B N 1
ATOM 6787 C CA . ILE B 1 280 ? 46.494 -18.848 -8.278 1.00 21.09 281 ILE B CA 1
ATOM 6788 C C . ILE B 1 280 ? 45.387 -19.669 -7.606 1.00 24.43 281 ILE B C 1
ATOM 6789 O O . ILE B 1 280 ? 45.646 -20.720 -7.019 1.00 27.58 281 ILE B O 1
ATOM 6794 N N . GLY B 1 281 ? 44.158 -19.174 -7.689 1.00 18.17 282 GLY B N 1
ATOM 6795 C CA . GLY B 1 281 ? 43.003 -19.847 -7.127 1.00 20.46 282 GLY B CA 1
ATOM 6796 C C . GLY B 1 281 ? 41.778 -18.969 -7.302 1.00 29.67 282 GLY B C 1
ATOM 6797 O O . GLY B 1 281 ? 41.801 -18.025 -8.098 1.00 24.62 282 GLY B O 1
ATOM 6798 N N . PRO B 1 282 ? 40.700 -19.272 -6.558 1.00 22.36 283 PRO B N 1
ATOM 6799 C CA . PRO B 1 282 ? 39.439 -18.524 -6.627 1.00 23.48 283 PRO B CA 1
ATOM 6800 C C . PRO B 1 282 ? 39.623 -17.119 -6.078 1.00 23.33 283 PRO B C 1
ATOM 6801 O O . PRO B 1 282 ? 39.923 -16.951 -4.890 1.00 22.44 283 PRO B O 1
ATOM 6805 N N . THR B 1 283 ? 39.443 -16.124 -6.940 1.00 26.38 284 THR B N 1
ATOM 6806 C CA . THR B 1 283 ? 39.823 -14.753 -6.615 1.00 29.65 284 THR B CA 1
ATOM 6807 C C . THR B 1 283 ? 39.192 -14.211 -5.315 1.00 28.50 284 THR B C 1
ATOM 6808 O O . THR B 1 283 ? 39.807 -13.410 -4.609 1.00 26.64 284 THR B O 1
ATOM 6812 N N . ARG B 1 284 ? 37.979 -14.650 -5.004 1.00 26.23 285 ARG B N 1
ATOM 6813 C CA . ARG B 1 284 ? 37.282 -14.153 -3.820 1.00 27.04 285 ARG B CA 1
ATOM 6814 C C . ARG B 1 284 ? 37.822 -14.821 -2.555 1.00 27.79 285 ARG B C 1
ATOM 6815 O O . ARG B 1 284 ? 37.905 -14.203 -1.491 1.00 31.38 285 ARG B O 1
ATOM 6823 N N . GLU B 1 285 ? 38.192 -16.090 -2.673 1.00 24.57 286 GLU B N 1
ATOM 6824 C CA . GLU B 1 285 ? 38.903 -16.755 -1.598 1.00 28.07 286 GLU B CA 1
ATOM 6825 C C . GLU B 1 285 ? 40.268 -16.110 -1.318 1.00 25.25 286 GLU B C 1
ATOM 6826 O O . GLU B 1 285 ? 40.627 -15.882 -0.160 1.00 27.41 286 GLU B O 1
ATOM 6832 N N . LEU B 1 286 ? 41.029 -15.830 -2.375 1.00 23.33 287 LEU B N 1
ATOM 6833 C CA . LEU B 1 286 ? 42.320 -15.161 -2.219 1.00 24.21 287 LEU B CA 1
ATOM 6834 C C . LEU B 1 286 ? 42.129 -13.823 -1.519 1.00 24.92 287 LEU B C 1
ATOM 6835 O O . LEU B 1 286 ? 42.790 -13.548 -0.521 1.00 24.12 287 LEU B O 1
ATOM 6840 N N . SER B 1 287 ? 41.205 -13.010 -2.032 1.00 19.82 288 SER B N 1
ATOM 6841 C CA . SER B 1 287 ? 40.926 -11.699 -1.459 1.00 22.85 288 SER B CA 1
ATOM 6842 C C . SER B 1 287 ? 40.645 -11.785 0.039 1.00 24.36 288 SER B C 1
ATOM 6843 O O . SER B 1 287 ? 41.182 -11.014 0.828 1.00 22.54 288 SER B O 1
ATOM 6846 N N . ARG B 1 288 ? 39.779 -12.724 0.405 1.00 22.31 289 ARG B N 1
ATOM 6847 C CA . ARG B 1 288 ? 39.418 -12.989 1.787 1.00 27.07 289 ARG B CA 1
ATOM 6848 C C . ARG B 1 288 ? 40.652 -13.135 2.690 1.00 28.35 289 ARG B C 1
ATOM 6849 O O . ARG B 1 288 ? 40.597 -12.819 3.875 1.00 26.62 289 ARG B O 1
ATOM 6857 N N . HIS B 1 289 ? 41.767 -13.603 2.140 1.00 22.00 290 HIS B N 1
ATOM 6858 C CA . HIS B 1 289 ? 42.945 -13.833 2.969 1.00 24.40 290 HIS B CA 1
ATOM 6859 C C . HIS B 1 289 ? 44.088 -12.884 2.631 1.00 28.29 290 HIS B C 1
ATOM 6860 O O . HIS B 1 289 ? 45.241 -13.140 2.968 1.00 28.47 290 HIS B O 1
ATOM 6867 N N . GLY B 1 290 ? 43.746 -11.780 1.975 1.00 26.19 291 GLY B N 1
ATOM 6868 C CA . GLY B 1 290 ? 44.697 -10.713 1.710 1.00 29.85 291 GLY B CA 1
ATOM 6869 C C . GLY B 1 290 ? 45.718 -11.040 0.635 1.00 33.16 291 GLY B C 1
ATOM 6870 O O . GLY B 1 290 ? 46.740 -10.364 0.541 1.00 34.19 291 GLY B O 1
ATOM 6871 N N . ILE B 1 291 ? 45.435 -12.061 -0.175 1.00 23.50 292 ILE B N 1
ATOM 6872 C CA . ILE B 1 291 ? 46.313 -12.465 -1.272 1.00 25.55 292 ILE B CA 1
ATOM 6873 C C . ILE B 1 291 ? 45.853 -11.900 -2.623 1.00 22.53 292 ILE B C 1
ATOM 6874 O O . ILE B 1 291 ? 44.695 -12.050 -3.012 1.00 28.66 292 ILE B O 1
ATOM 6879 N N . ASN B 1 292 ? 46.766 -11.243 -3.329 1.00 21.18 293 ASN B N 1
ATOM 6880 C CA . ASN B 1 292 ? 46.476 -10.732 -4.667 1.00 30.27 293 ASN B CA 1
ATOM 6881 C C . ASN B 1 292 ? 46.142 -11.854 -5.631 1.00 27.22 293 ASN B C 1
ATOM 6882 O O . ASN B 1 292 ? 46.671 -12.961 -5.516 1.00 30.99 293 ASN B O 1
ATOM 6887 N N . THR B 1 293 ? 45.267 -11.574 -6.586 1.00 26.15 294 THR B N 1
ATOM 6888 C CA . THR B 1 293 ? 44.934 -12.582 -7.581 1.00 28.71 294 THR B CA 1
ATOM 6889 C C . THR B 1 293 ? 45.750 -12.394 -8.841 1.00 28.52 294 THR B C 1
ATOM 6890 O O . THR B 1 293 ? 45.610 -11.405 -9.552 1.00 28.02 294 THR B O 1
ATOM 6894 N N . ILE B 1 294 ? 46.621 -13.355 -9.102 1.00 25.44 295 ILE B N 1
ATOM 6895 C CA . ILE B 1 294 ? 47.407 -13.348 -10.318 1.00 23.97 295 ILE B CA 1
ATOM 6896 C C . ILE B 1 294 ? 46.663 -14.118 -11.407 1.00 22.33 295 ILE B C 1
ATOM 6897 O O . ILE B 1 294 ? 46.645 -13.717 -12.556 1.00 25.39 295 ILE B O 1
ATOM 6902 N N . VAL B 1 295 ? 46.038 -15.225 -11.037 1.00 20.45 296 VAL B N 1
ATOM 6903 C CA . VAL B 1 295 ? 45.186 -15.941 -11.968 1.00 18.25 296 VAL B CA 1
ATOM 6904 C C . VAL B 1 295 ? 43.923 -16.383 -11.258 1.00 22.83 296 VAL B C 1
ATOM 6905 O O . VAL B 1 295 ? 43.989 -17.093 -10.257 1.00 21.01 296 VAL B O 1
ATOM 6909 N N . ASP B 1 296 ? 42.776 -15.941 -11.764 1.00 25.01 297 ASP B N 1
ATOM 6910 C CA . ASP B 1 296 ? 41.498 -16.347 -11.213 1.00 24.46 297 ASP B CA 1
ATOM 6911 C C . ASP B 1 296 ? 41.216 -17.777 -11.667 1.00 29.40 297 ASP B C 1
ATOM 6912 O O . ASP B 1 296 ? 40.777 -18.008 -12.799 1.00 27.74 297 ASP B O 1
ATOM 6917 N N . SER B 1 297 ? 41.495 -18.735 -10.785 1.00 22.81 298 SER B N 1
ATOM 6918 C CA . SER B 1 297 ? 41.338 -20.146 -11.110 1.00 19.86 298 SER B CA 1
ATOM 6919 C C . SER B 1 297 ? 40.334 -20.792 -10.142 1.00 24.86 298 SER B C 1
ATOM 6920 O O . SER B 1 297 ? 40.706 -21.272 -9.076 1.00 23.82 298 SER B O 1
ATOM 6923 N N . ARG B 1 298 ? 39.064 -20.802 -10.537 1.00 23.94 299 ARG B N 1
ATOM 6924 C CA . ARG B 1 298 ? 37.957 -21.156 -9.651 1.00 29.10 299 ARG B CA 1
ATOM 6925 C C . ARG B 1 298 ? 38.015 -22.583 -9.143 1.00 25.49 299 ARG B C 1
ATOM 6926 O O . ARG B 1 298 ? 37.445 -22.890 -8.100 1.00 26.46 299 ARG B O 1
ATOM 6934 N N . HIS B 1 299 ? 38.706 -23.454 -9.864 1.00 23.36 300 HIS B N 1
ATOM 6935 C CA . HIS B 1 299 ? 38.712 -24.859 -9.494 1.00 21.60 300 HIS B CA 1
ATOM 6936 C C . HIS B 1 299 ? 39.773 -25.256 -8.473 1.00 22.43 300 HIS B C 1
ATOM 6937 O O . HIS B 1 299 ? 39.733 -26.361 -7.940 1.00 19.54 300 HIS B O 1
ATOM 6944 N N . VAL B 1 300 ? 40.718 -24.364 -8.201 1.00 20.04 301 VAL B N 1
ATOM 6945 C CA . VAL B 1 300 ? 41.769 -24.651 -7.240 1.00 19.15 301 VAL B CA 1
ATOM 6946 C C . VAL B 1 300 ? 41.182 -24.950 -5.852 1.00 17.67 301 VAL B C 1
ATOM 6947 O O . VAL B 1 300 ? 40.495 -24.116 -5.263 1.00 14.90 301 VAL B O 1
ATOM 6951 N N . GLY B 1 301 ? 41.472 -26.136 -5.326 1.00 22.50 302 GLY B N 1
ATOM 6952 C CA . GLY B 1 301 ? 40.910 -26.556 -4.052 1.00 21.32 302 GLY B CA 1
ATOM 6953 C C . GLY B 1 301 ? 39.532 -27.186 -4.173 1.00 23.80 302 GLY B C 1
ATOM 6954 O O . GLY B 1 301 ? 39.078 -27.876 -3.256 1.00 23.47 302 GLY B O 1
ATOM 6955 N N . GLN B 1 302 ? 38.851 -26.943 -5.295 1.00 22.35 303 GLN B N 1
ATOM 6956 C CA . GLN B 1 302 ? 37.510 -27.496 -5.516 1.00 21.63 303 GLN B CA 1
ATOM 6957 C C . GLN B 1 302 ? 37.575 -28.902 -6.097 1.00 19.72 303 GLN B C 1
ATOM 6958 O O . GLN B 1 302 ? 38.641 -29.357 -6.511 1.00 23.14 303 GLN B O 1
ATOM 6964 N N . ASN B 1 303 ? 36.429 -29.584 -6.116 1.00 24.34 304 ASN B N 1
ATOM 6965 C CA . ASN B 1 303 ? 36.341 -30.930 -6.657 1.00 21.29 304 ASN B CA 1
ATOM 6966 C C . ASN B 1 303 ? 37.142 -31.952 -5.870 1.00 21.25 304 ASN B C 1
ATOM 6967 O O . ASN B 1 303 ? 37.567 -32.966 -6.426 1.00 22.54 304 ASN B O 1
ATOM 6972 N N . LEU B 1 304 ? 37.345 -31.706 -4.579 1.00 22.83 305 LEU B N 1
ATOM 6973 C CA . LEU B 1 304 ? 37.958 -32.723 -3.740 1.00 18.03 305 LEU B CA 1
ATOM 6974 C C . LEU B 1 304 ? 37.065 -33.965 -3.740 1.00 22.56 305 LEU B C 1
ATOM 6975 O O . LEU B 1 304 ? 35.894 -33.887 -3.389 1.00 21.03 305 LEU B O 1
ATOM 6980 N N . MET B 1 305 ? 37.620 -35.099 -4.163 1.00 23.63 306 MET B N 1
ATOM 6981 C CA . MET B 1 305 ? 36.910 -36.373 -4.128 1.00 23.40 306 MET B CA 1
ATOM 6982 C C . MET B 1 305 ? 37.776 -37.429 -3.496 1.00 26.75 306 MET B C 1
ATOM 6983 O O . MET B 1 305 ? 38.938 -37.574 -3.865 1.00 23.71 306 MET B O 1
ATOM 6988 N N . ASP B 1 306 ? 37.179 -38.177 -2.570 1.00 22.26 307 ASP B N 1
ATOM 6989 C CA . ASP B 1 306 ? 37.819 -39.272 -1.868 1.00 22.37 307 ASP B CA 1
ATOM 6990 C C . ASP B 1 306 ? 36.785 -40.397 -1.746 1.00 24.81 307 ASP B C 1
ATOM 6991 O O . ASP B 1 306 ? 35.582 -40.149 -1.873 1.00 25.29 307 ASP B O 1
ATOM 6996 N N . HIS B 1 307 ? 37.258 -41.619 -1.509 1.00 23.37 308 HIS B N 1
ATOM 6997 C CA . HIS B 1 307 ? 36.398 -42.772 -1.213 1.00 24.48 308 HIS B CA 1
ATOM 6998 C C . HIS B 1 307 ? 36.044 -42.815 0.276 1.00 22.62 308 HIS B C 1
ATOM 6999 O O . HIS B 1 307 ? 36.924 -42.879 1.123 1.00 23.27 308 HIS B O 1
ATOM 7006 N N . PRO B 1 308 ? 34.755 -42.814 0.606 1.00 24.21 309 PRO B N 1
ATOM 7007 C CA . PRO B 1 308 ? 34.429 -43.095 2.011 1.00 26.38 309 PRO B CA 1
ATOM 7008 C C . PRO B 1 308 ? 34.518 -44.590 2.296 1.00 31.52 309 PRO B C 1
ATOM 7009 O O . PRO B 1 308 ? 34.341 -45.411 1.388 1.00 27.35 309 PRO B O 1
ATOM 7013 N N . GLY B 1 309 ? 34.797 -44.940 3.542 1.00 19.60 310 GLY B N 1
ATOM 7014 C CA . GLY B 1 309 ? 34.848 -46.334 3.925 1.00 24.88 310 GLY B CA 1
ATOM 7015 C C . GLY B 1 309 ? 34.244 -46.523 5.304 1.00 29.61 310 GLY B C 1
ATOM 7016 O O . GLY B 1 309 ? 34.383 -45.663 6.178 1.00 22.77 310 GLY B O 1
ATOM 7017 N N . VAL B 1 310 ? 33.547 -47.638 5.492 1.00 21.60 311 VAL B N 1
ATOM 7018 C CA . VAL B 1 310 ? 33.096 -48.017 6.814 1.00 20.05 311 VAL B CA 1
ATOM 7019 C C . VAL B 1 310 ? 33.701 -49.372 7.145 1.00 27.86 311 VAL B C 1
ATOM 7020 O O . VAL B 1 310 ? 33.189 -50.413 6.733 1.00 30.24 311 VAL B O 1
ATOM 7024 N N . PRO B 1 311 ? 34.817 -49.362 7.873 1.00 23.60 312 PRO B N 1
ATOM 7025 C CA . PRO B 1 311 ? 35.410 -50.615 8.331 1.00 23.47 312 PRO B CA 1
ATOM 7026 C C . PRO B 1 311 ? 34.615 -51.182 9.505 1.00 28.83 312 PRO B C 1
ATOM 7027 O O . PRO B 1 311 ? 33.846 -50.470 10.163 1.00 28.04 312 PRO B O 1
ATOM 7031 N N . PHE B 1 312 ? 34.802 -52.471 9.751 1.00 25.95 313 PHE B N 1
ATOM 7032 C CA . PHE B 1 312 ? 34.211 -53.142 10.895 1.00 30.81 313 PHE B CA 1
ATOM 7033 C C . PHE B 1 312 ? 35.051 -54.361 11.205 1.00 34.78 313 PHE B C 1
ATOM 7034 O O . PHE B 1 312 ? 35.698 -54.933 10.316 1.00 31.46 313 PHE B O 1
ATOM 7042 N N . VAL B 1 313 ? 35.043 -54.753 12.470 1.00 28.33 314 VAL B N 1
ATOM 7043 C CA . VAL B 1 313 ? 35.903 -55.826 12.922 1.00 31.25 314 VAL B CA 1
ATOM 7044 C C . VAL B 1 313 ? 35.080 -57.032 13.382 1.00 32.09 314 VAL B C 1
ATOM 7045 O O . VAL B 1 313 ? 33.981 -56.876 13.907 1.00 29.58 314 VAL B O 1
ATOM 7049 N N . LEU B 1 314 ? 35.600 -58.230 13.123 1.00 30.46 315 LEU B N 1
ATOM 7050 C CA . LEU B 1 314 ? 34.992 -59.458 13.622 1.00 32.83 315 LEU B CA 1
ATOM 7051 C C . LEU B 1 314 ? 36.048 -60.239 14.362 1.00 31.00 315 LEU B C 1
ATOM 7052 O O . LEU B 1 314 ? 37.095 -60.546 13.797 1.00 39.49 315 LEU B O 1
ATOM 7057 N N . ARG B 1 315 ? 35.804 -60.551 15.630 1.00 33.16 316 ARG B N 1
ATOM 7058 C CA . ARG B 1 315 ? 36.677 -61.501 16.302 1.00 33.38 316 ARG B CA 1
ATOM 7059 C C . ARG B 1 315 ? 36.508 -62.819 15.562 1.00 40.73 316 ARG B C 1
ATOM 7060 O O . ARG B 1 315 ? 35.386 -63.262 15.275 1.00 30.42 316 ARG B O 1
ATOM 7068 N N . VAL B 1 316 ? 37.629 -63.432 15.222 1.00 36.81 317 VAL B N 1
ATOM 7069 C CA . VAL B 1 316 ? 37.592 -64.650 14.451 1.00 33.70 317 VAL B CA 1
ATOM 7070 C C . VAL B 1 316 ? 38.285 -65.738 15.256 1.00 37.13 317 VAL B C 1
ATOM 7071 O O . VAL B 1 316 ? 39.016 -65.433 16.195 1.00 38.60 317 VAL B O 1
ATOM 7075 N N . LYS B 1 317 ? 38.040 -67.002 14.912 1.00 37.56 318 LYS B N 1
ATOM 7076 C CA A LYS B 1 317 ? 38.596 -68.119 15.670 0.65 42.13 318 LYS B CA 1
ATOM 7077 C CA B LYS B 1 317 ? 38.594 -68.121 15.666 0.35 42.16 318 LYS B CA 1
ATOM 7078 C C . LYS B 1 317 ? 40.117 -68.043 15.719 1.00 44.58 318 LYS B C 1
ATOM 7079 O O . LYS B 1 317 ? 40.761 -67.646 14.744 1.00 39.97 318 LYS B O 1
ATOM 7090 N N . ASP B 1 318 ? 40.682 -68.418 16.866 1.00 44.84 319 ASP B N 1
ATOM 7091 C CA . ASP B 1 318 ? 42.125 -68.397 17.067 1.00 46.90 319 ASP B CA 1
ATOM 7092 C C . ASP B 1 318 ? 42.856 -68.992 15.872 1.00 49.87 319 ASP B C 1
ATOM 7093 O O . ASP B 1 318 ? 42.416 -69.995 15.308 1.00 45.73 319 ASP B O 1
ATOM 7098 N N . GLY B 1 319 ? 43.963 -68.362 15.482 1.00 45.66 320 GLY B N 1
ATOM 7099 C CA . GLY B 1 319 ? 44.796 -68.867 14.401 1.00 44.69 320 GLY B CA 1
ATOM 7100 C C . GLY B 1 319 ? 44.347 -68.422 13.019 1.00 39.86 320 GLY B C 1
ATOM 7101 O O . GLY B 1 319 ? 44.985 -68.735 12.010 1.00 48.54 320 GLY B O 1
ATOM 7102 N N . PHE B 1 320 ? 43.244 -67.688 12.975 1.00 32.80 321 PHE B N 1
ATOM 7103 C CA . PHE B 1 320 ? 42.710 -67.180 11.722 1.00 36.05 321 PHE B CA 1
ATOM 7104 C C . PHE B 1 320 ? 42.876 -65.663 11.602 1.00 38.44 321 PHE B C 1
ATOM 7105 O O . PHE B 1 320 ? 42.300 -65.022 10.715 1.00 31.46 321 PHE B O 1
ATOM 7113 N N . GLY B 1 321 ? 43.685 -65.109 12.504 1.00 34.26 322 GLY B N 1
ATOM 7114 C CA . GLY B 1 321 ? 44.124 -63.728 12.432 1.00 31.91 322 GLY B CA 1
ATOM 7115 C C . GLY B 1 321 ? 45.543 -63.607 12.959 1.00 38.28 322 GLY B C 1
ATOM 7116 O O . GLY B 1 321 ? 46.036 -64.517 13.623 1.00 38.11 322 GLY B O 1
ATOM 7117 N N . MET B 1 322 ? 46.202 -62.485 12.675 1.00 34.38 323 MET B N 1
ATOM 7118 C CA . MET B 1 322 ? 47.609 -62.322 13.038 1.00 28.78 323 MET B CA 1
ATOM 7119 C C . MET B 1 322 ? 47.842 -61.555 14.347 1.00 29.69 323 MET B C 1
ATOM 7120 O O . MET B 1 322 ? 48.987 -61.256 14.706 1.00 33.36 323 MET B O 1
ATOM 7125 N N . ASP B 1 323 ? 46.769 -61.243 15.066 1.00 33.17 324 ASP B N 1
ATOM 7126 C CA . ASP B 1 323 ? 46.888 -60.425 16.276 1.00 35.64 324 ASP B CA 1
ATOM 7127 C C . ASP B 1 323 ? 47.840 -61.035 17.300 1.00 41.13 324 ASP B C 1
ATOM 7128 O O . ASP B 1 323 ? 48.691 -60.342 17.863 1.00 39.78 324 ASP B O 1
ATOM 7133 N N . ASP B 1 324 ? 47.690 -62.336 17.542 1.00 43.79 325 ASP B N 1
ATOM 7134 C CA . ASP B 1 324 ? 48.477 -63.021 18.567 1.00 37.24 325 ASP B CA 1
ATOM 7135 C C . ASP B 1 324 ? 49.960 -63.123 18.201 1.00 47.16 325 ASP B C 1
ATOM 7136 O O . ASP B 1 324 ? 50.811 -63.407 19.053 1.00 42.14 325 ASP B O 1
ATOM 7141 N N . VAL B 1 325 ? 50.259 -62.875 16.928 1.00 42.10 326 VAL B N 1
ATOM 7142 C CA . VAL B 1 325 ? 51.620 -62.940 16.430 1.00 35.46 326 VAL B CA 1
ATOM 7143 C C . VAL B 1 325 ? 52.284 -61.556 16.341 1.00 46.38 326 VAL B C 1
ATOM 7144 O O . VAL B 1 325 ? 53.401 -61.368 16.829 1.00 42.97 326 VAL B O 1
ATOM 7148 N N . LEU B 1 326 ? 51.599 -60.585 15.741 1.00 41.93 327 LEU B N 1
ATOM 7149 C CA . LEU B 1 326 ? 52.208 -59.270 15.521 1.00 42.70 327 LEU B CA 1
ATOM 7150 C C . LEU B 1 326 ? 51.796 -58.161 16.504 1.00 44.86 327 LEU B C 1
ATOM 7151 O O . LEU B 1 326 ? 52.566 -57.225 16.725 1.00 52.62 327 LEU B O 1
ATOM 7156 N N . LEU B 1 327 ? 50.604 -58.263 17.095 1.00 40.11 328 LEU B N 1
ATOM 7157 C CA . LEU B 1 327 ? 50.082 -57.204 17.968 1.00 44.16 328 LEU B CA 1
ATOM 7158 C C . LEU B 1 327 ? 50.386 -57.364 19.456 1.00 49.66 328 LEU B C 1
ATOM 7159 O O . LEU B 1 327 ? 50.380 -56.385 20.197 1.00 59.95 328 LEU B O 1
ATOM 7164 N N . ARG B 1 328 ? 50.625 -58.587 19.905 1.00 44.13 329 ARG B N 1
ATOM 7165 C CA . ARG B 1 328 ? 50.791 -58.827 21.333 1.00 52.40 329 ARG B CA 1
ATOM 7166 C C . ARG B 1 328 ? 52.171 -59.371 21.670 1.00 58.28 329 ARG B C 1
ATOM 7167 O O . ARG B 1 328 ? 52.691 -60.251 20.982 1.00 58.39 329 ARG B O 1
ATOM 7175 N N . HIS B 1 329 ? 52.763 -58.834 22.730 1.00 62.40 330 HIS B N 1
ATOM 7176 C CA . HIS B 1 329 ? 54.106 -59.222 23.123 1.00 68.74 330 HIS B CA 1
ATOM 7177 C C . HIS B 1 329 ? 54.122 -60.669 23.585 1.00 70.60 330 HIS B C 1
ATOM 7178 O O . HIS B 1 329 ? 53.134 -61.166 24.122 1.00 73.55 330 HIS B O 1
ATOM 7185 N N . GLY B 1 330 ? 55.241 -61.347 23.353 1.00 69.13 331 GLY B N 1
ATOM 7186 C CA . GLY B 1 330 ? 55.385 -62.738 23.736 1.00 63.22 331 GLY B CA 1
ATOM 7187 C C . GLY B 1 330 ? 56.128 -63.547 22.690 1.00 63.98 331 GLY B C 1
ATOM 7188 O O . GLY B 1 330 ? 56.362 -63.068 21.582 1.00 60.21 331 GLY B O 1
ATOM 7189 N N . PRO B 1 331 ? 56.497 -64.787 23.039 1.00 58.43 332 PRO B N 1
ATOM 7190 C CA . PRO B 1 331 ? 57.229 -65.721 22.178 1.00 63.23 332 PRO B CA 1
ATOM 7191 C C . PRO B 1 331 ? 56.865 -65.627 20.695 1.00 56.02 332 PRO B C 1
ATOM 7192 O O . PRO B 1 331 ? 57.765 -65.453 19.883 1.00 57.32 332 PRO B O 1
ATOM 7196 N N . LYS B 1 332 ? 55.586 -65.744 20.350 1.00 51.76 333 LYS B N 1
ATOM 7197 C CA . LYS B 1 332 ? 55.169 -65.668 18.951 1.00 56.94 333 LYS B CA 1
ATOM 7198 C C . LYS B 1 332 ? 55.736 -64.434 18.243 1.00 52.40 333 LYS B C 1
ATOM 7199 O O . LYS B 1 332 ? 56.318 -64.541 17.163 1.00 50.46 333 LYS B O 1
ATOM 7205 N N . ARG B 1 333 ? 55.552 -63.268 18.852 1.00 46.09 334 ARG B N 1
ATOM 7206 C CA . ARG B 1 333 ? 56.098 -62.030 18.311 1.00 48.95 334 ARG B CA 1
ATOM 7207 C C . ARG B 1 333 ? 57.623 -62.039 18.319 1.00 47.22 334 ARG B C 1
ATOM 7208 O O . ARG B 1 333 ? 58.258 -61.756 17.308 1.00 44.91 334 ARG B O 1
ATOM 7216 N N . ASP B 1 334 ? 58.205 -62.358 19.470 1.00 50.35 335 ASP B N 1
ATOM 7217 C CA . ASP B 1 334 ? 59.654 -62.437 19.597 1.00 48.61 335 ASP B CA 1
ATOM 7218 C C . ASP B 1 334 ? 60.267 -63.261 18.456 1.00 47.34 335 ASP B C 1
ATOM 7219 O O . ASP B 1 334 ? 61.295 -62.884 17.897 1.00 50.04 335 ASP B O 1
ATOM 7224 N N . ALA B 1 335 ? 59.614 -64.364 18.099 1.00 40.00 336 ALA B N 1
ATOM 7225 C CA . ALA B 1 335 ? 60.088 -65.255 17.040 1.00 42.53 336 ALA B CA 1
ATOM 7226 C C . ALA B 1 335 ? 60.090 -64.585 15.677 1.00 45.12 336 ALA B C 1
ATOM 7227 O O . ALA B 1 335 ? 61.102 -64.590 14.976 1.00 53.37 336 ALA B O 1
ATOM 7229 N N . VAL B 1 336 ? 58.946 -64.028 15.295 1.00 38.86 337 VAL B N 1
ATOM 7230 C CA . VAL B 1 336 ? 58.806 -63.413 13.984 1.00 42.22 337 VAL B CA 1
ATOM 7231 C C . VAL B 1 336 ? 59.708 -62.185 13.866 1.00 49.39 337 VAL B C 1
ATOM 7232 O O . VAL B 1 336 ? 60.379 -61.985 12.851 1.00 43.62 337 VAL B O 1
ATOM 7236 N N . VAL B 1 337 ? 59.743 -61.376 14.919 1.00 46.00 338 VAL B N 1
ATOM 7237 C CA . VAL B 1 337 ? 60.633 -60.227 14.938 1.00 51.45 338 VAL B CA 1
ATOM 7238 C C . VAL B 1 337 ? 62.075 -60.682 14.723 1.00 54.77 338 VAL B C 1
ATOM 7239 O O . VAL B 1 337 ? 62.791 -60.132 13.882 1.00 52.43 338 VAL B O 1
ATOM 7243 N N . SER B 1 338 ? 62.489 -61.696 15.480 1.00 48.82 339 SER B N 1
ATOM 7244 C CA . SER B 1 338 ? 63.850 -62.215 15.384 1.00 52.01 339 SER B CA 1
ATOM 7245 C C . SER B 1 338 ? 64.207 -62.595 13.956 1.00 48.76 339 SER B C 1
ATOM 7246 O O . SER B 1 338 ? 65.308 -62.304 13.494 1.00 54.62 339 SER B O 1
ATOM 7249 N N . ALA B 1 339 ? 63.275 -63.239 13.261 1.00 45.70 340 ALA B N 1
ATOM 7250 C CA . ALA B 1 339 ? 63.507 -63.670 11.888 1.00 43.43 340 ALA B CA 1
ATOM 7251 C C . ALA B 1 339 ? 63.640 -62.489 10.941 1.00 48.99 340 ALA B C 1
ATOM 7252 O O . ALA B 1 339 ? 64.437 -62.523 10.000 1.00 48.29 340 ALA B O 1
ATOM 7254 N N . TYR B 1 340 ? 62.850 -61.449 11.185 1.00 50.30 341 TYR B N 1
ATOM 7255 C CA . TYR B 1 340 ? 62.892 -60.258 10.344 1.00 45.91 341 TYR B CA 1
ATOM 7256 C C . TYR B 1 340 ? 64.204 -59.488 10.528 1.00 49.58 341 TYR B C 1
ATOM 7257 O O . TYR B 1 340 ? 64.826 -59.077 9.549 1.00 47.48 341 TYR B O 1
ATOM 7266 N N . ASN B 1 341 ? 64.624 -59.303 11.779 1.00 46.93 342 ASN B N 1
ATOM 7267 C CA . ASN B 1 341 ? 65.897 -58.645 12.069 1.00 51.44 342 ASN B CA 1
ATOM 7268 C C . ASN B 1 341 ? 67.080 -59.429 11.511 1.00 56.95 342 ASN B C 1
ATOM 7269 O O . ASN B 1 341 ? 68.159 -58.875 11.289 1.00 56.11 342 ASN B O 1
ATOM 7274 N N . LYS B 1 342 ? 66.871 -60.722 11.291 1.00 51.93 343 LYS B N 1
ATOM 7275 C CA . LYS B 1 342 ? 67.931 -61.585 10.792 1.00 54.92 343 LYS B CA 1
ATOM 7276 C C . LYS B 1 342 ? 68.054 -61.459 9.276 1.00 56.39 343 LYS B C 1
ATOM 7277 O O . LYS B 1 342 ? 69.153 -61.285 8.753 1.00 61.99 343 LYS B O 1
ATOM 7283 N N . ASN B 1 343 ? 66.930 -61.530 8.568 1.00 49.87 344 ASN B N 1
ATOM 7284 C CA . ASN B 1 343 ? 66.979 -61.511 7.105 1.00 57.88 344 ASN B CA 1
ATOM 7285 C C . ASN B 1 343 ? 65.700 -61.056 6.402 1.00 50.02 344 ASN B C 1
ATOM 7286 O O . ASN B 1 343 ? 65.489 -61.384 5.230 1.00 52.07 344 ASN B O 1
ATOM 7291 N N . ARG B 1 344 ? 64.843 -60.323 7.110 1.00 49.36 345 ARG B N 1
ATOM 7292 C CA . ARG B 1 344 ? 63.673 -59.708 6.479 1.00 49.93 345 ARG B CA 1
ATOM 7293 C C . ARG B 1 344 ? 62.603 -60.719 6.026 1.00 48.83 345 ARG B C 1
ATOM 7294 O O . ARG B 1 344 ? 61.715 -60.386 5.226 1.00 45.34 345 ARG B O 1
ATOM 7302 N N . SER B 1 345 ? 62.688 -61.951 6.525 1.00 45.47 346 SER B N 1
ATOM 7303 C CA . SER B 1 345 ? 61.685 -62.970 6.206 1.00 46.14 346 SER B CA 1
ATOM 7304 C C . SER B 1 345 ? 60.594 -63.021 7.276 1.00 40.84 346 SER B C 1
ATOM 7305 O O . SER B 1 345 ? 60.750 -62.461 8.365 1.00 46.63 346 SER B O 1
ATOM 7308 N N . GLY B 1 346 ? 59.493 -63.697 6.971 1.00 39.78 347 GLY B N 1
ATOM 7309 C CA . GLY B 1 346 ? 58.443 -63.908 7.954 1.00 39.05 347 GLY B CA 1
ATOM 7310 C C . GLY B 1 346 ? 57.346 -62.859 7.879 1.00 49.33 347 GLY B C 1
ATOM 7311 O O . GLY B 1 346 ? 57.468 -61.891 7.133 1.00 47.08 347 GLY B O 1
ATOM 7312 N N . PRO B 1 347 ? 56.269 -63.043 8.664 1.00 45.30 348 PRO B N 1
ATOM 7313 C CA . PRO B 1 347 ? 55.078 -62.187 8.595 1.00 39.23 348 PRO B CA 1
ATOM 7314 C C . PRO B 1 347 ? 55.330 -60.722 8.983 1.00 35.97 348 PRO B C 1
ATOM 7315 O O . PRO B 1 347 ? 54.539 -59.874 8.594 1.00 36.09 348 PRO B O 1
ATOM 7319 N N . VAL B 1 348 ? 56.396 -60.426 9.723 1.00 34.81 349 VAL B N 1
ATOM 7320 C CA . VAL B 1 348 ? 56.738 -59.032 10.002 1.00 34.63 349 VAL B CA 1
ATOM 7321 C C . VAL B 1 348 ? 56.955 -58.240 8.708 1.00 37.06 349 VAL B C 1
ATOM 7322 O O . VAL B 1 348 ? 56.933 -57.012 8.705 1.00 36.86 349 VAL B O 1
ATOM 7326 N N . GLY B 1 349 ? 57.137 -58.958 7.605 1.00 36.64 350 GLY B N 1
ATOM 7327 C CA . GLY B 1 349 ? 57.326 -58.343 6.306 1.00 34.01 350 GLY B CA 1
ATOM 7328 C C . GLY B 1 349 ? 56.067 -58.311 5.465 1.00 37.59 350 GLY B C 1
ATOM 7329 O O . GLY B 1 349 ? 56.114 -57.981 4.287 1.00 37.76 350 GLY B O 1
ATOM 7330 N N . SER B 1 350 ? 54.934 -58.647 6.072 1.00 37.71 351 SER B N 1
ATOM 7331 C CA . SER B 1 350 ? 53.648 -58.624 5.374 1.00 36.38 351 SER B CA 1
ATOM 7332 C C . SER B 1 350 ? 52.902 -57.295 5.553 1.00 29.71 351 SER B C 1
ATOM 7333 O O . SER B 1 350 ? 53.052 -56.621 6.578 1.00 27.42 351 SER B O 1
ATOM 7336 N N . GLY B 1 351 ? 52.088 -56.941 4.562 1.00 29.27 352 GLY B N 1
ATOM 7337 C CA . GLY B 1 351 ? 51.184 -55.803 4.663 1.00 29.58 352 GLY B CA 1
ATOM 7338 C C . GLY B 1 351 ? 49.801 -56.204 5.159 1.00 34.33 352 GLY B C 1
ATOM 7339 O O . GLY B 1 351 ? 48.889 -55.378 5.250 1.00 31.45 352 GLY B O 1
ATOM 7340 N N . LEU B 1 352 ? 49.650 -57.493 5.452 1.00 29.83 353 LEU B N 1
ATOM 7341 C CA . LEU B 1 352 ? 48.452 -58.049 6.081 1.00 30.22 353 LEU B CA 1
ATOM 7342 C C . LEU B 1 352 ? 47.188 -57.996 5.231 1.00 27.98 353 LEU B C 1
ATOM 7343 O O . LEU B 1 352 ? 46.087 -58.161 5.744 1.00 35.85 353 LEU B O 1
ATOM 7348 N N . LEU B 1 353 ? 47.337 -57.782 3.932 1.00 27.51 354 LEU B N 1
ATOM 7349 C CA . LEU B 1 353 ? 46.194 -57.770 3.031 1.00 25.60 354 LEU B CA 1
ATOM 7350 C C . LEU B 1 353 ? 46.551 -58.654 1.846 1.00 40.19 354 LEU B C 1
ATOM 7351 O O . LEU B 1 353 ? 47.424 -58.297 1.052 1.00 33.91 354 LEU B O 1
ATOM 7356 N N . GLU B 1 354 ? 45.888 -59.805 1.727 1.00 34.35 355 GLU B N 1
ATOM 7357 C CA . GLU B 1 354 ? 46.244 -60.789 0.701 1.00 30.54 355 GLU B CA 1
ATOM 7358 C C . GLU B 1 354 ? 45.109 -61.059 -0.278 1.00 32.74 355 GLU B C 1
ATOM 7359 O O . GLU B 1 354 ? 45.347 -61.402 -1.432 1.00 35.70 355 GLU B O 1
ATOM 7365 N N . LEU B 1 355 ? 43.875 -60.905 0.180 1.00 30.89 356 LEU B N 1
ATOM 7366 C CA . LEU B 1 355 ? 42.725 -61.043 -0.701 1.00 30.73 356 LEU B CA 1
ATOM 7367 C C . LEU B 1 355 ? 41.894 -59.768 -0.686 1.00 31.92 356 LEU B C 1
ATOM 7368 O O . LEU B 1 355 ? 41.639 -59.190 0.378 1.00 26.73 356 LEU B O 1
ATOM 7373 N N . VAL B 1 356 ? 41.480 -59.332 -1.872 1.00 26.60 357 VAL B N 1
ATOM 7374 C CA . VAL B 1 356 ? 40.673 -58.128 -2.012 1.00 30.59 357 VAL B CA 1
ATOM 7375 C C . VAL B 1 356 ? 39.524 -58.419 -2.948 1.00 32.44 357 VAL B C 1
ATOM 7376 O O . VAL B 1 356 ? 39.729 -58.968 -4.027 1.00 36.68 357 VAL B O 1
ATOM 7380 N N . GLY B 1 357 ? 38.316 -58.043 -2.549 1.00 28.34 358 GLY B N 1
ATOM 7381 C CA . GLY B 1 357 ? 37.166 -58.216 -3.410 1.00 25.84 358 GLY B CA 1
ATOM 7382 C C . GLY B 1 357 ? 36.708 -56.924 -4.048 1.00 32.69 358 GLY B C 1
ATOM 7383 O O . GLY B 1 357 ? 36.775 -55.862 -3.431 1.00 34.26 358 GLY B O 1
ATOM 7384 N N . PHE B 1 358 ? 36.235 -57.017 -5.289 1.00 32.96 359 PHE B N 1
ATOM 7385 C CA . PHE B 1 358 ? 35.677 -55.873 -5.993 1.00 31.81 359 PHE B CA 1
ATOM 7386 C C . PHE B 1 358 ? 34.325 -56.262 -6.575 1.00 34.58 359 PHE B C 1
ATOM 7387 O O . PHE B 1 358 ? 34.199 -56.426 -7.789 1.00 40.54 359 PHE B O 1
ATOM 7395 N N . PRO B 1 359 ? 33.305 -56.421 -5.718 1.00 45.24 360 PRO B N 1
ATOM 7396 C CA . PRO B 1 359 ? 31.986 -56.887 -6.176 1.00 37.59 360 PRO B CA 1
ATOM 7397 C C . PRO B 1 359 ? 31.071 -55.747 -6.597 1.00 34.53 360 PRO B C 1
ATOM 7398 O O . PRO B 1 359 ? 31.316 -54.592 -6.230 1.00 40.56 360 PRO B O 1
ATOM 7402 N N . ARG B 1 360 ? 30.046 -56.059 -7.382 1.00 29.17 361 ARG B N 1
ATOM 7403 C CA . ARG B 1 360 ? 28.902 -55.160 -7.515 1.00 34.29 361 ARG B CA 1
ATOM 7404 C C . ARG B 1 360 ? 27.833 -55.663 -6.544 1.00 35.95 361 ARG B C 1
ATOM 7405 O O . ARG B 1 360 ? 27.922 -56.795 -6.062 1.00 31.83 361 ARG B O 1
ATOM 7413 N N . ILE B 1 361 ? 26.842 -54.824 -6.244 1.00 33.88 362 ILE B N 1
ATOM 7414 C CA . ILE B 1 361 ? 25.786 -55.195 -5.312 1.00 28.98 362 ILE B CA 1
ATOM 7415 C C . ILE B 1 361 ? 24.419 -54.773 -5.817 1.00 32.32 362 ILE B C 1
ATOM 7416 O O . ILE B 1 361 ? 23.573 -54.350 -5.031 1.00 34.61 362 ILE B O 1
ATOM 7421 N N . ASP B 1 362 ? 24.190 -54.886 -7.120 1.00 31.00 363 ASP B N 1
ATOM 7422 C CA . ASP B 1 362 ? 22.917 -54.452 -7.691 1.00 35.53 363 ASP B CA 1
ATOM 7423 C C . ASP B 1 362 ? 21.705 -55.071 -6.981 1.00 38.23 363 ASP B C 1
ATOM 7424 O O . ASP B 1 362 ? 20.696 -54.396 -6.762 1.00 32.76 363 ASP B O 1
ATOM 7429 N N . LYS B 1 363 ? 21.796 -56.353 -6.633 1.00 34.10 364 LYS B N 1
ATOM 7430 C CA . LYS B 1 363 ? 20.648 -57.019 -6.019 1.00 46.96 364 LYS B CA 1
ATOM 7431 C C . LYS B 1 363 ? 20.279 -56.419 -4.656 1.00 44.77 364 LYS B C 1
ATOM 7432 O O . LYS B 1 363 ? 19.097 -56.260 -4.349 1.00 45.10 364 LYS B O 1
ATOM 7438 N N . TYR B 1 364 ? 21.282 -56.071 -3.853 1.00 41.34 365 TYR B N 1
ATOM 7439 C CA . TYR B 1 364 ? 21.034 -55.409 -2.572 1.00 35.30 365 TYR B CA 1
ATOM 7440 C C . TYR B 1 364 ? 20.455 -54.013 -2.761 1.00 33.43 365 TYR B C 1
ATOM 7441 O O . TYR B 1 364 ? 19.516 -53.618 -2.079 1.00 39.18 365 TYR B O 1
ATOM 7450 N N . LEU B 1 365 ? 21.050 -53.261 -3.678 1.00 43.35 366 LEU B N 1
ATOM 7451 C CA . LEU B 1 365 ? 20.595 -51.921 -4.029 1.00 31.31 366 LEU B CA 1
ATOM 7452 C C . LEU B 1 365 ? 19.121 -51.908 -4.444 1.00 42.93 366 LEU B C 1
ATOM 7453 O O . LEU B 1 365 ? 18.342 -51.070 -3.980 1.00 40.37 366 LEU B O 1
ATOM 7458 N N . GLU B 1 366 ? 18.756 -52.823 -5.343 1.00 42.98 367 GLU B N 1
ATOM 7459 C CA . GLU B 1 366 ? 17.400 -52.883 -5.902 1.00 48.01 367 GLU B CA 1
ATOM 7460 C C . GLU B 1 366 ? 16.312 -52.954 -4.820 1.00 41.51 367 GLU B C 1
ATOM 7461 O O . GLU B 1 366 ? 15.200 -52.454 -5.014 1.00 40.88 367 GLU B O 1
ATOM 7467 N N . LYS B 1 367 ? 16.643 -53.553 -3.679 1.00 38.83 368 LYS B N 1
ATOM 7468 C CA . LYS B 1 367 ? 15.686 -53.683 -2.581 1.00 37.49 368 LYS B CA 1
ATOM 7469 C C . LYS B 1 367 ? 15.280 -52.355 -1.949 1.00 46.02 368 LYS B C 1
ATOM 7470 O O . LYS B 1 367 ? 14.306 -52.296 -1.203 1.00 46.12 368 LYS B O 1
ATOM 7476 N N . ASP B 1 368 ? 16.020 -51.290 -2.240 1.00 42.36 369 ASP B N 1
ATOM 7477 C CA . ASP B 1 368 ? 15.731 -49.992 -1.635 1.00 40.41 369 ASP B CA 1
ATOM 7478 C C . ASP B 1 368 ? 14.907 -49.108 -2.562 1.00 43.86 369 ASP B C 1
ATOM 7479 O O . ASP B 1 368 ? 15.299 -48.853 -3.703 1.00 43.65 369 ASP B O 1
ATOM 7484 N N . ALA B 1 369 ? 13.778 -48.619 -2.059 1.00 36.25 370 ALA B N 1
ATOM 7485 C CA . ALA B 1 369 ? 12.886 -47.805 -2.873 1.00 37.71 370 ALA B CA 1
ATOM 7486 C C . ALA B 1 369 ? 13.557 -46.540 -3.404 1.00 46.83 370 ALA B C 1
ATOM 7487 O O . ALA B 1 369 ? 13.377 -46.191 -4.574 1.00 39.25 370 ALA B O 1
ATOM 7489 N N . GLU B 1 370 ? 14.323 -45.856 -2.549 1.00 44.85 371 GLU B N 1
ATOM 7490 C CA . GLU B 1 370 ? 14.984 -44.615 -2.949 1.00 42.95 371 GLU B CA 1
ATOM 7491 C C . GLU B 1 370 ? 15.929 -44.859 -4.118 1.00 30.77 371 GLU B C 1
ATOM 7492 O O . GLU B 1 370 ? 16.009 -44.060 -5.045 1.00 37.35 371 GLU B O 1
ATOM 7498 N N . TYR B 1 371 ? 16.651 -45.967 -4.058 1.00 35.55 372 TYR B N 1
ATOM 7499 C CA . TYR B 1 371 ? 17.592 -46.298 -5.109 1.00 37.00 372 TYR B CA 1
ATOM 7500 C C . TYR B 1 371 ? 16.876 -46.527 -6.430 1.00 43.39 372 TYR B C 1
ATOM 7501 O O . TYR B 1 371 ? 17.256 -45.955 -7.455 1.00 39.53 372 TYR B O 1
ATOM 7510 N N . ARG B 1 372 ? 15.842 -47.369 -6.400 1.00 42.29 373 ARG B N 1
ATOM 7511 C CA . ARG B 1 372 ? 15.073 -47.684 -7.600 1.00 39.22 373 ARG B CA 1
ATOM 7512 C C . ARG B 1 372 ? 14.552 -46.413 -8.259 1.00 36.49 373 ARG B C 1
ATOM 7513 O O . ARG B 1 372 ? 14.643 -46.254 -9.473 1.00 43.81 373 ARG B O 1
ATOM 7521 N N . LYS B 1 373 ? 14.036 -45.494 -7.452 1.00 35.60 374 LYS B N 1
ATOM 7522 C CA . LYS B 1 373 ? 13.600 -44.202 -7.967 1.00 38.57 374 LYS B CA 1
ATOM 7523 C C . LYS B 1 373 ? 14.748 -43.403 -8.588 1.00 43.87 374 LYS B C 1
ATOM 7524 O O . LYS B 1 373 ? 14.545 -42.668 -9.553 1.00 46.83 374 LYS B O 1
ATOM 7530 N N . ALA B 1 374 ? 15.954 -43.552 -8.042 1.00 44.20 375 ALA B N 1
ATOM 7531 C CA . ALA B 1 374 ? 17.123 -42.838 -8.562 1.00 39.40 375 ALA B CA 1
ATOM 7532 C C . ALA B 1 374 ? 17.640 -43.489 -9.842 1.00 38.68 375 ALA B C 1
ATOM 7533 O O . ALA B 1 374 ? 18.010 -42.804 -10.792 1.00 40.74 375 ALA B O 1
ATOM 7535 N N . LYS B 1 375 ? 17.670 -44.817 -9.859 1.00 42.75 376 LYS B N 1
ATOM 7536 C CA . LYS B 1 375 ? 18.002 -45.551 -11.071 1.00 40.28 376 LYS B CA 1
ATOM 7537 C C . LYS B 1 375 ? 17.036 -45.187 -12.205 1.00 44.87 376 LYS B C 1
ATOM 7538 O O . LYS B 1 375 ? 17.443 -45.033 -13.350 1.00 46.08 376 LYS B O 1
ATOM 7544 N N . ALA B 1 376 ? 15.757 -45.039 -11.880 1.00 48.07 377 ALA B N 1
ATOM 7545 C CA . ALA B 1 376 ? 14.751 -44.717 -12.888 1.00 46.04 377 ALA B CA 1
ATOM 7546 C C . ALA B 1 376 ? 14.987 -43.339 -13.450 1.00 45.16 377 ALA B C 1
ATOM 7547 O O . ALA B 1 376 ? 15.056 -43.152 -14.662 1.00 54.21 377 ALA B O 1
ATOM 7549 N N . ALA B 1 377 ? 15.100 -42.368 -12.554 1.00 53.26 378 ALA B N 1
ATOM 7550 C CA . ALA B 1 377 ? 15.322 -40.986 -12.955 1.00 46.37 378 ALA B CA 1
ATOM 7551 C C . ALA B 1 377 ? 16.589 -40.866 -13.781 1.00 43.30 378 ALA B C 1
ATOM 7552 O O . ALA B 1 377 ? 16.701 -39.975 -14.618 1.00 43.86 378 ALA B O 1
ATOM 7554 N N . ASN B 1 378 ? 17.543 -41.760 -13.533 1.00 42.40 379 ASN B N 1
ATOM 7555 C CA . ASN B 1 378 ? 18.799 -41.766 -14.274 1.00 40.36 379 ASN B CA 1
ATOM 7556 C C . ASN B 1 378 ? 18.696 -42.580 -15.557 1.00 39.58 379 ASN B C 1
ATOM 7557 O O . ASN B 1 378 ? 19.577 -43.382 -15.871 1.00 42.07 379 ASN B O 1
ATOM 7562 N N . GLY B 1 379 ? 17.609 -42.375 -16.295 1.00 48.65 380 GLY B N 1
ATOM 7563 C CA . GLY B 1 379 ? 17.376 -43.118 -17.520 1.00 53.27 380 GLY B CA 1
ATOM 7564 C C . GLY B 1 379 ? 17.557 -44.621 -17.378 1.00 43.79 380 GLY B C 1
ATOM 7565 O O . GLY B 1 379 ? 18.003 -45.289 -18.305 1.00 35.91 380 GLY B O 1
ATOM 7566 N N . GLY B 1 380 ? 17.220 -45.155 -16.209 1.00 46.13 381 GLY B N 1
ATOM 7567 C CA . GLY B 1 380 ? 17.268 -46.590 -15.990 1.00 36.75 381 GLY B CA 1
ATOM 7568 C C . GLY B 1 380 ? 18.653 -47.147 -15.720 1.00 46.28 381 GLY B C 1
ATOM 7569 O O . GLY B 1 380 ? 18.819 -48.368 -15.604 1.00 45.58 381 GLY B O 1
ATOM 7570 N N . LYS B 1 381 ? 19.645 -46.261 -15.607 1.00 44.22 382 LYS B N 1
ATOM 7571 C CA . LYS B 1 381 ? 21.032 -46.673 -15.347 1.00 46.86 382 LYS B CA 1
ATOM 7572 C C . LYS B 1 381 ? 21.453 -46.594 -13.867 1.00 39.64 382 LYS B C 1
ATOM 7573 O O . LYS B 1 381 ? 21.086 -45.654 -13.151 1.00 38.90 382 LYS B O 1
ATOM 7579 N N . ASP B 1 382 ? 22.235 -47.574 -13.420 1.00 28.59 383 ASP B N 1
ATOM 7580 C CA . ASP B 1 382 ? 22.804 -47.526 -12.077 1.00 38.45 383 ASP B CA 1
ATOM 7581 C C . ASP B 1 382 ? 23.560 -46.212 -11.900 1.00 40.47 383 ASP B C 1
ATOM 7582 O O . ASP B 1 382 ? 24.454 -45.899 -12.684 1.00 27.54 383 ASP B O 1
ATOM 7587 N N . PRO B 1 383 ? 23.187 -45.430 -10.876 1.00 42.14 384 PRO B N 1
ATOM 7588 C CA . PRO B 1 383 ? 23.832 -44.140 -10.598 1.00 28.76 384 PRO B CA 1
ATOM 7589 C C . PRO B 1 383 ? 25.306 -44.283 -10.240 1.00 33.29 384 PRO B C 1
ATOM 7590 O O . PRO B 1 383 ? 26.114 -43.475 -10.692 1.00 34.21 384 PRO B O 1
ATOM 7594 N N . PHE B 1 384 ? 25.658 -45.307 -9.472 1.00 31.57 385 PHE B N 1
ATOM 7595 C CA . PHE B 1 384 ? 27.038 -45.467 -9.009 1.00 29.60 385 PHE B CA 1
ATOM 7596 C C . PHE B 1 384 ? 28.016 -45.897 -10.103 1.00 38.24 385 PHE B C 1
ATOM 7597 O O . PHE B 1 384 ? 29.009 -45.208 -10.379 1.00 30.63 385 PHE B O 1
ATOM 7605 N N . SER B 1 385 ? 27.744 -47.040 -10.721 1.00 25.36 386 SER B N 1
ATOM 7606 C CA . SER B 1 385 ? 28.647 -47.577 -11.717 1.00 25.64 386 SER B CA 1
ATOM 7607 C C . SER B 1 385 ? 27.895 -47.925 -13.002 1.00 31.82 386 SER B C 1
ATOM 7608 O O . SER B 1 385 ? 27.743 -49.099 -13.350 1.00 29.46 386 SER B O 1
ATOM 7611 N N . PRO B 1 386 ? 27.430 -46.894 -13.717 1.00 33.85 387 PRO B N 1
ATOM 7612 C CA . PRO B 1 386 ? 26.550 -47.088 -14.875 1.00 37.46 387 PRO B CA 1
ATOM 7613 C C . PRO B 1 386 ? 27.233 -47.835 -16.006 1.00 35.57 387 PRO B C 1
ATOM 7614 O O . PRO B 1 386 ? 26.591 -48.111 -17.016 1.00 46.67 387 PRO B O 1
ATOM 7618 N N . LEU B 1 387 ? 28.509 -48.163 -15.827 1.00 38.47 388 LEU B N 1
ATOM 7619 C CA . LEU B 1 387 ? 29.339 -48.695 -16.903 1.00 40.19 388 LEU B CA 1
ATOM 7620 C C . LEU B 1 387 ? 30.008 -49.996 -16.490 1.00 41.90 388 LEU B C 1
ATOM 7621 O O . LEU B 1 387 ? 31.016 -50.403 -17.083 1.00 36.51 388 LEU B O 1
ATOM 7626 N N . GLY B 1 388 ? 29.465 -50.638 -15.460 1.00 33.55 389 GLY B N 1
ATOM 7627 C CA . GLY B 1 388 ? 29.917 -51.964 -15.083 1.00 21.60 389 GLY B CA 1
ATOM 7628 C C . GLY B 1 388 ? 31.054 -51.979 -14.089 1.00 31.11 389 GLY B C 1
ATOM 7629 O O . GLY B 1 388 ? 31.545 -53.058 -13.716 1.00 26.68 389 GLY B O 1
ATOM 7630 N N . GLN B 1 389 ? 31.493 -50.790 -13.672 1.00 30.98 390 GLN B N 1
ATOM 7631 C CA A GLN B 1 389 ? 32.528 -50.691 -12.653 0.17 31.35 390 GLN B CA 1
ATOM 7632 C CA B GLN B 1 389 ? 32.522 -50.666 -12.647 0.83 31.31 390 GLN B CA 1
ATOM 7633 C C . GLN B 1 389 ? 32.025 -51.273 -11.338 1.00 31.26 390 GLN B C 1
ATOM 7634 O O . GLN B 1 389 ? 30.814 -51.320 -11.099 1.00 30.97 390 GLN B O 1
ATOM 7645 N N . PRO B 1 390 ? 32.955 -51.740 -10.483 1.00 29.89 391 PRO B N 1
ATOM 7646 C CA . PRO B 1 390 ? 32.579 -52.278 -9.171 1.00 30.93 391 PRO B CA 1
ATOM 7647 C C . PRO B 1 390 ? 31.900 -51.218 -8.338 1.00 35.42 391 PRO B C 1
ATOM 7648 O O . PRO B 1 390 ? 31.980 -50.034 -8.659 1.00 32.55 391 PRO B O 1
ATOM 7652 N N . HIS B 1 391 ? 31.224 -51.644 -7.280 1.00 40.34 392 HIS B N 1
ATOM 7653 C CA . HIS B 1 391 ? 30.622 -50.707 -6.350 1.00 32.53 392 HIS B CA 1
ATOM 7654 C C . HIS B 1 391 ? 31.532 -50.525 -5.150 1.00 32.51 392 HIS B C 1
ATOM 7655 O O . HIS B 1 391 ? 31.602 -49.443 -4.573 1.00 28.84 392 HIS B O 1
ATOM 7662 N N . PHE B 1 392 ? 32.225 -51.596 -4.781 1.00 25.19 393 PHE B N 1
ATOM 7663 C CA . PHE B 1 392 ? 33.080 -51.578 -3.605 1.00 31.88 393 PHE B CA 1
ATOM 7664 C C . PHE B 1 392 ? 34.432 -52.217 -3.857 1.00 33.62 393 PHE B C 1
ATOM 7665 O O . PHE B 1 392 ? 34.557 -53.129 -4.667 1.00 36.46 393 PHE B O 1
ATOM 7673 N N . GLU B 1 393 ? 35.443 -51.722 -3.161 1.00 25.80 394 GLU B N 1
ATOM 7674 C CA . GLU B 1 393 ? 36.605 -52.542 -2.875 1.00 28.57 394 GLU B CA 1
ATOM 7675 C C . GLU B 1 393 ? 36.440 -53.020 -1.438 1.00 29.23 394 GLU B C 1
ATOM 7676 O O . GLU B 1 393 ? 36.116 -52.232 -0.556 1.00 36.65 394 GLU B O 1
ATOM 7682 N N . LEU B 1 394 ? 36.653 -54.311 -1.209 1.00 31.34 395 LEU B N 1
ATOM 7683 C CA . LEU B 1 394 ? 36.559 -54.881 0.121 1.00 26.45 395 LEU B CA 1
ATOM 7684 C C . LEU B 1 394 ? 37.895 -55.443 0.511 1.00 28.44 395 LEU B C 1
ATOM 7685 O O . LEU B 1 394 ? 38.350 -56.421 -0.075 1.00 29.98 395 LEU B O 1
ATOM 7690 N N . ASP B 1 395 ? 38.514 -54.848 1.522 1.00 24.41 396 ASP B N 1
ATOM 7691 C CA . ASP B 1 395 ? 39.832 -55.287 1.943 1.00 27.52 396 ASP B CA 1
ATOM 7692 C C . ASP B 1 395 ? 39.710 -56.162 3.173 1.00 27.79 396 ASP B C 1
ATOM 7693 O O . ASP B 1 395 ? 39.176 -55.742 4.202 1.00 29.97 396 ASP B O 1
ATOM 7698 N N . PHE B 1 396 ? 40.193 -57.390 3.057 1.00 28.99 397 PHE B N 1
ATOM 7699 C CA . PHE B 1 396 ? 40.128 -58.330 4.163 1.00 21.16 397 PHE B CA 1
ATOM 7700 C C . PHE B 1 396 ? 41.446 -58.401 4.915 1.00 28.24 397 PHE B C 1
ATOM 7701 O O . PHE B 1 396 ? 42.271 -59.305 4.718 1.00 31.13 397 PHE B O 1
ATOM 7709 N N . VAL B 1 397 ? 41.634 -57.420 5.786 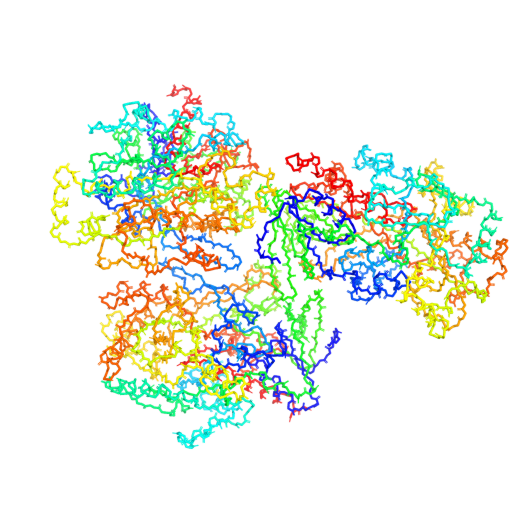1.00 29.00 398 VAL B N 1
ATOM 7710 C CA . VAL B 1 397 ? 42.846 -57.317 6.574 1.00 33.17 398 VAL B CA 1
ATOM 7711 C C . VAL B 1 397 ? 42.778 -58.331 7.713 1.00 31.21 398 VAL B C 1
ATOM 7712 O O . VAL B 1 397 ? 41.874 -58.265 8.549 1.00 34.51 398 VAL B O 1
ATOM 7716 N N . CYS B 1 398 ? 43.729 -59.267 7.738 1.00 24.72 399 CYS B N 1
ATOM 7717 C CA . CYS B 1 398 ? 43.679 -60.400 8.661 1.00 30.79 399 CYS B CA 1
ATOM 7718 C C . CYS B 1 398 ? 44.240 -60.091 10.045 1.00 32.03 399 CYS B C 1
ATOM 7719 O O . CYS B 1 398 ? 45.026 -60.862 10.607 1.00 34.86 399 CYS B O 1
ATOM 7722 N N . MET B 1 399 ? 43.811 -58.967 10.603 1.00 35.37 400 MET B N 1
ATOM 7723 C CA . MET B 1 399 ? 44.291 -58.538 11.905 1.00 29.49 400 MET B CA 1
ATOM 7724 C C . MET B 1 399 ? 43.402 -57.400 12.356 1.00 29.91 400 MET B C 1
ATOM 7725 O O . MET B 1 399 ? 42.726 -56.793 11.532 1.00 32.21 400 MET B O 1
ATOM 7730 N N . PHE B 1 400 ? 43.378 -57.111 13.652 1.00 26.40 401 PHE B N 1
ATOM 7731 C CA . PHE B 1 400 ? 42.765 -55.866 14.090 1.00 32.52 401 PHE B CA 1
ATOM 7732 C C . PHE B 1 400 ? 43.632 -54.723 13.573 1.00 28.12 401 PHE B C 1
ATOM 7733 O O . PHE B 1 400 ? 44.838 -54.705 13.810 1.00 26.45 401 PHE B O 1
ATOM 7741 N N . GLY B 1 401 ? 43.016 -53.784 12.860 1.00 31.53 402 GLY B N 1
ATOM 7742 C CA . GLY B 1 401 ? 43.742 -52.700 12.220 1.00 30.24 402 GLY B CA 1
ATOM 7743 C C . GLY B 1 401 ? 43.373 -51.346 12.795 1.00 28.20 402 GLY B C 1
ATOM 7744 O O . GLY B 1 401 ? 42.308 -50.796 12.487 1.00 25.74 402 GLY B O 1
ATOM 7745 N N . THR B 1 402 ? 44.248 -50.806 13.636 1.00 22.56 403 THR B N 1
ATOM 7746 C CA . THR B 1 402 ? 43.969 -49.542 14.305 1.00 28.13 403 THR B CA 1
ATOM 7747 C C . THR B 1 402 ? 43.681 -48.429 13.309 1.00 28.58 403 THR B C 1
ATOM 7748 O O . THR B 1 402 ? 42.930 -47.501 13.605 1.00 30.23 403 THR B O 1
ATOM 7752 N N . ALA B 1 403 ? 44.291 -48.525 12.133 1.00 30.14 404 ALA B N 1
ATOM 7753 C CA . ALA B 1 403 ? 44.170 -47.482 11.128 1.00 31.69 404 ALA B CA 1
ATOM 7754 C C . ALA B 1 403 ? 42.758 -47.399 10.562 1.00 29.37 404 ALA B C 1
ATOM 7755 O O . ALA B 1 403 ? 42.379 -46.387 9.970 1.00 28.99 404 ALA B O 1
ATOM 7757 N N . PHE B 1 404 ? 41.979 -48.457 10.760 1.00 20.70 405 PHE B N 1
ATOM 7758 C CA . PHE B 1 404 ? 40.592 -48.479 10.297 1.00 25.82 405 PHE B CA 1
ATOM 7759 C C . PHE B 1 404 ? 39.560 -48.451 11.432 1.00 26.52 405 PHE B C 1
ATOM 7760 O O . PHE B 1 404 ? 38.367 -48.668 11.210 1.00 24.18 405 PHE B O 1
ATOM 7768 N N . GLN B 1 405 ? 40.023 -48.165 12.644 1.00 26.11 406 GLN B N 1
ATOM 7769 C CA . GLN B 1 405 ? 39.152 -48.163 13.812 1.00 27.81 406 GLN B CA 1
ATOM 7770 C C . GLN B 1 405 ? 39.512 -46.980 14.694 1.00 28.16 406 GLN B C 1
ATOM 7771 O O . GLN B 1 405 ? 40.101 -47.143 15.760 1.00 27.57 406 GLN B O 1
ATOM 7777 N N . TRP B 1 406 ? 39.140 -45.787 14.248 1.00 22.66 407 TRP B N 1
ATOM 7778 C CA . TRP B 1 406 ? 39.678 -44.562 14.841 1.00 27.41 407 TRP B CA 1
ATOM 7779 C C . TRP B 1 406 ? 39.210 -44.298 16.279 1.00 32.37 407 TRP B C 1
ATOM 7780 O O . TRP B 1 406 ? 39.906 -43.630 17.042 1.00 30.77 407 TRP B O 1
ATOM 7791 N N . HIS B 1 407 ? 38.048 -44.839 16.653 1.00 30.77 408 HIS B N 1
ATOM 7792 C CA . HIS B 1 407 ? 37.452 -44.538 17.960 1.00 31.41 408 HIS B CA 1
ATOM 7793 C C . HIS B 1 407 ? 37.274 -45.736 18.901 1.00 29.68 408 HIS B C 1
ATOM 7794 O O . HIS B 1 407 ? 36.655 -45.602 19.956 1.00 25.07 408 HIS B O 1
ATOM 7801 N N . PHE B 1 408 ? 37.788 -46.901 18.518 1.00 30.74 409 PHE B N 1
ATOM 7802 C CA . PHE B 1 408 ? 37.645 -48.093 19.345 1.00 28.86 409 PHE B CA 1
ATOM 7803 C C . PHE B 1 408 ? 39.022 -48.518 19.804 1.00 31.82 409 PHE B C 1
ATOM 7804 O O . PHE B 1 408 ? 39.989 -48.392 19.057 1.00 33.43 409 PHE B O 1
ATOM 7812 N N . PRO B 1 409 ? 39.112 -49.021 21.042 1.00 29.61 410 PRO B N 1
ATOM 7813 C CA . PRO B 1 409 ? 40.342 -49.538 21.652 1.00 26.88 410 PRO B CA 1
ATOM 7814 C C . PRO B 1 409 ? 40.820 -50.795 20.933 1.00 34.56 410 PRO B C 1
ATOM 7815 O O . PRO B 1 409 ? 40.050 -51.440 20.225 1.00 31.78 410 PRO B O 1
ATOM 7819 N N . THR B 1 410 ? 42.084 -51.144 21.112 1.00 34.57 411 THR B N 1
ATOM 7820 C CA . THR B 1 410 ? 42.591 -52.385 20.547 1.00 37.23 411 THR B CA 1
ATOM 7821 C C . THR B 1 410 ? 42.160 -53.536 21.445 1.00 36.75 411 THR B C 1
ATOM 7822 O O . THR B 1 410 ? 42.434 -53.516 22.647 1.00 39.03 411 THR B O 1
ATOM 7826 N N . PRO B 1 411 ? 41.459 -54.530 20.871 1.00 37.43 412 PRO B N 1
ATOM 7827 C CA . PRO B 1 411 ? 40.989 -55.701 21.629 1.00 32.96 412 PRO B CA 1
ATOM 7828 C C . PRO B 1 411 ? 42.131 -56.327 22.416 1.00 38.89 412 PRO B C 1
ATOM 7829 O O . PRO B 1 411 ? 43.221 -56.535 21.873 1.00 39.46 412 PRO B O 1
ATOM 7833 N N . LYS B 1 412 ? 41.889 -56.608 23.689 1.00 37.40 413 LYS B N 1
ATOM 7834 C CA . LYS B 1 412 ? 42.940 -57.105 24.570 1.00 37.78 413 LYS B CA 1
ATOM 7835 C C . LYS B 1 412 ? 43.291 -58.569 24.304 1.00 35.75 413 LYS B C 1
ATOM 7836 O O . LYS B 1 412 ? 44.401 -59.014 24.595 1.00 33.09 413 LYS B O 1
ATOM 7842 N N . THR B 1 413 ? 42.337 -59.308 23.745 1.00 35.62 414 THR B N 1
ATOM 7843 C CA . THR B 1 413 ? 42.536 -60.717 23.454 1.00 36.84 414 THR B CA 1
ATOM 7844 C C . THR B 1 413 ? 41.878 -61.056 22.130 1.00 37.56 414 THR B C 1
ATOM 7845 O O . THR B 1 413 ? 41.014 -60.321 21.644 1.00 32.56 414 THR B O 1
ATOM 7849 N N . GLY B 1 414 ? 42.282 -62.178 21.546 1.00 33.46 415 GLY B N 1
ATOM 7850 C CA . GLY B 1 414 ? 41.627 -62.665 20.350 1.00 35.83 415 GLY B CA 1
ATOM 7851 C C . GLY B 1 414 ? 42.277 -62.265 19.038 1.00 37.94 415 GLY B C 1
ATOM 7852 O O . GLY B 1 414 ? 43.055 -61.310 18.952 1.00 30.00 415 GLY B O 1
ATOM 7853 N N . ASP B 1 415 ? 41.948 -63.018 17.999 1.00 36.79 416 ASP B N 1
ATOM 7854 C CA . ASP B 1 415 ? 42.400 -62.706 16.662 1.00 30.68 416 ASP B CA 1
ATOM 7855 C C . ASP B 1 415 ? 41.219 -62.111 15.932 1.00 38.60 416 ASP B C 1
ATOM 7856 O O . ASP B 1 415 ? 40.074 -62.514 16.145 1.00 30.89 416 ASP B O 1
ATOM 7861 N N . HIS B 1 416 ? 41.487 -61.148 15.066 1.00 33.78 417 HIS B N 1
ATOM 7862 C CA . HIS B 1 416 ? 40.401 -60.430 14.441 1.00 30.20 417 HIS B CA 1
ATOM 7863 C C . HIS B 1 416 ? 40.568 -60.285 12.946 1.00 32.73 417 HIS B C 1
ATOM 7864 O O . HIS B 1 416 ? 41.664 -60.427 12.413 1.00 35.24 417 HIS B O 1
ATOM 7871 N N . LEU B 1 417 ? 39.451 -60.027 12.281 1.00 28.74 418 LEU B N 1
ATOM 7872 C CA . LEU B 1 417 ? 39.444 -59.666 10.886 1.00 28.01 418 LEU B CA 1
ATOM 7873 C C . LEU B 1 417 ? 38.942 -58.233 10.784 1.00 31.59 418 LEU B C 1
ATOM 7874 O O . LEU B 1 417 ? 37.896 -57.892 11.331 1.00 31.26 418 LEU B O 1
ATOM 7879 N N . THR B 1 418 ? 39.688 -57.390 10.085 1.00 33.70 419 THR B N 1
ATOM 7880 C CA . THR B 1 418 ? 39.202 -56.052 9.769 1.00 30.11 419 THR B CA 1
ATOM 7881 C C . THR B 1 418 ? 38.775 -55.973 8.304 1.00 32.98 419 THR B C 1
ATOM 7882 O O . THR B 1 418 ? 39.593 -56.113 7.401 1.00 33.21 419 THR B O 1
ATOM 7886 N N . VAL B 1 419 ? 37.486 -55.759 8.077 1.00 29.48 420 VAL B N 1
ATOM 7887 C CA . VAL B 1 419 ? 36.975 -55.626 6.729 1.00 27.37 420 VAL B CA 1
ATOM 7888 C C . VAL B 1 419 ? 36.791 -54.152 6.411 1.00 35.17 420 VAL B C 1
ATOM 7889 O O . VAL B 1 419 ? 36.002 -53.459 7.058 1.00 30.10 420 VAL B O 1
ATOM 7893 N N . VAL B 1 420 ? 37.519 -53.668 5.415 1.00 32.21 421 VAL B N 1
ATOM 7894 C CA . VAL B 1 420 ? 37.326 -52.301 4.970 1.00 31.59 421 VAL B CA 1
ATOM 7895 C C . VAL B 1 420 ? 36.290 -52.309 3.876 1.00 26.73 421 VAL B C 1
ATOM 7896 O O . VAL B 1 420 ? 36.517 -52.880 2.810 1.00 33.59 421 VAL B O 1
ATOM 7900 N N . VAL B 1 421 ? 35.146 -51.686 4.139 1.00 33.00 422 VAL B N 1
ATOM 7901 C CA . VAL B 1 421 ? 34.104 -51.585 3.128 1.00 24.65 422 VAL B CA 1
ATOM 7902 C C . VAL B 1 421 ? 34.232 -50.229 2.444 1.00 29.53 422 VAL B C 1
ATOM 7903 O O . VAL B 1 421 ? 33.855 -49.197 2.987 1.00 28.78 422 VAL B O 1
ATOM 7907 N N . ASP B 1 422 ? 34.790 -50.252 1.243 1.00 30.00 423 ASP B N 1
ATOM 7908 C CA . ASP B 1 422 ? 35.182 -49.048 0.536 1.00 26.51 423 ASP B CA 1
ATOM 7909 C C . ASP B 1 422 ? 34.198 -48.733 -0.592 1.00 23.68 423 ASP B C 1
ATOM 7910 O O . ASP B 1 422 ? 34.171 -49.433 -1.593 1.00 32.68 423 ASP B O 1
ATOM 7915 N N . LEU B 1 423 ? 33.388 -47.689 -0.423 1.00 31.02 424 LEU B N 1
ATOM 7916 C CA . LEU B 1 423 ? 32.490 -47.228 -1.486 1.00 23.64 424 LEU B CA 1
ATOM 7917 C C . LEU B 1 423 ? 33.375 -46.585 -2.531 1.00 31.55 424 LEU B C 1
ATOM 7918 O O . LEU B 1 423 ? 33.804 -45.440 -2.400 1.00 24.59 424 LEU B O 1
ATOM 7923 N N . VAL B 1 424 ? 33.651 -47.353 -3.571 1.00 30.71 425 VAL B N 1
ATOM 7924 C CA . VAL B 1 424 ? 34.693 -47.033 -4.525 1.00 27.17 425 VAL B CA 1
ATOM 7925 C C . VAL B 1 424 ? 34.136 -46.142 -5.642 1.00 30.22 425 VAL B C 1
ATOM 7926 O O . VAL B 1 424 ? 34.885 -45.445 -6.337 1.00 28.22 425 VAL B O 1
ATOM 7930 N N . ARG B 1 425 ? 32.812 -46.120 -5.769 1.00 29.37 426 ARG B N 1
ATOM 7931 C CA . ARG B 1 425 ? 32.144 -45.250 -6.739 1.00 30.02 426 ARG B CA 1
ATOM 7932 C C . ARG B 1 425 ? 31.053 -44.357 -6.133 1.00 29.63 426 ARG B C 1
ATOM 7933 O O . ARG B 1 425 ? 29.881 -44.491 -6.480 1.00 35.48 426 ARG B O 1
ATOM 7941 N N . PRO B 1 426 ? 31.433 -43.413 -5.254 1.00 30.04 427 PRO B N 1
ATOM 7942 C CA . PRO B 1 426 ? 30.419 -42.552 -4.630 1.00 30.25 427 PRO B CA 1
ATOM 7943 C C . PRO B 1 426 ? 29.824 -41.588 -5.639 1.00 26.46 427 PRO B C 1
ATOM 7944 O O . PRO B 1 426 ? 30.396 -41.371 -6.700 1.00 31.40 427 PRO B O 1
ATOM 7948 N N . ILE B 1 427 ? 28.689 -40.998 -5.312 1.00 26.48 428 ILE B N 1
ATOM 7949 C CA . ILE B 1 427 ? 28.097 -40.029 -6.213 1.00 28.22 428 ILE B CA 1
ATOM 7950 C C . ILE B 1 427 ? 27.762 -38.733 -5.491 1.00 31.45 428 ILE B C 1
ATOM 7951 O O . ILE B 1 427 ? 27.187 -37.813 -6.087 1.00 27.46 428 ILE B O 1
ATOM 7956 N N . SER B 1 428 ? 28.121 -38.658 -4.211 1.00 25.00 429 SER B N 1
ATOM 7957 C CA . SER B 1 428 ? 28.032 -37.394 -3.478 1.00 27.69 429 SER B CA 1
ATOM 7958 C C . SER B 1 428 ? 28.856 -36.316 -4.187 1.00 27.54 429 SER B C 1
ATOM 7959 O O . SER B 1 428 ? 29.881 -36.616 -4.784 1.00 25.43 429 SER B O 1
ATOM 7962 N N . ASP B 1 429 ? 28.393 -35.071 -4.128 1.00 23.80 430 ASP B N 1
ATOM 7963 C CA . ASP B 1 429 ? 29.167 -33.928 -4.584 1.00 25.60 430 ASP B CA 1
ATOM 7964 C C . ASP B 1 429 ? 30.516 -33.846 -3.864 1.00 25.67 430 ASP B C 1
ATOM 7965 O O . ASP B 1 429 ? 30.642 -34.259 -2.709 1.00 26.50 430 ASP B O 1
ATOM 7970 N N . PRO B 1 430 ? 31.532 -33.298 -4.546 1.00 28.66 431 PRO B N 1
ATOM 7971 C CA . PRO B 1 430 ? 32.881 -33.216 -3.973 1.00 24.89 431 PRO B CA 1
ATOM 7972 C C . PRO B 1 430 ? 32.966 -32.231 -2.822 1.00 26.81 431 PRO B C 1
ATOM 7973 O O . PRO B 1 430 ? 32.155 -31.308 -2.707 1.00 22.70 431 PRO B O 1
ATOM 7977 N N . GLY B 1 431 ? 33.963 -32.435 -1.974 1.00 24.20 432 GLY B N 1
ATOM 7978 C CA . GLY B 1 431 ? 34.307 -31.454 -0.965 1.00 24.78 432 GLY B CA 1
ATOM 7979 C C . GLY B 1 431 ? 35.225 -30.386 -1.535 1.00 24.25 432 GLY B C 1
ATOM 7980 O O . GLY B 1 431 ? 35.215 -30.096 -2.743 1.00 23.97 432 GLY B O 1
ATOM 7981 N N . GLU B 1 432 ? 36.024 -29.793 -0.659 1.00 23.39 433 GLU B N 1
ATOM 7982 C CA . GLU B 1 432 ? 36.842 -28.649 -1.032 1.00 18.39 433 GLU B CA 1
ATOM 7983 C C . GLU B 1 432 ? 37.980 -28.507 -0.058 1.00 22.61 433 GLU B C 1
ATOM 7984 O O . GLU B 1 432 ? 37.870 -28.883 1.104 1.00 22.01 433 GLU B O 1
ATOM 7990 N N . VAL B 1 433 ? 39.088 -27.979 -0.563 1.00 25.76 434 VAL B N 1
ATOM 7991 C CA . VAL B 1 433 ? 40.226 -27.592 0.244 1.00 22.18 434 VAL B CA 1
ATOM 7992 C C . VAL B 1 433 ? 40.262 -26.075 0.162 1.00 22.84 434 VAL B C 1
ATOM 7993 O O . VAL B 1 433 ? 40.282 -25.511 -0.924 1.00 22.49 434 VAL B O 1
ATOM 7997 N N . THR B 1 434 ? 40.249 -25.412 1.306 1.00 21.91 435 THR B N 1
ATOM 7998 C CA . THR B 1 434 ? 40.289 -23.960 1.318 1.00 24.45 435 THR B CA 1
ATOM 7999 C C . THR B 1 434 ? 41.329 -23.465 2.306 1.00 24.31 435 THR B C 1
ATOM 8000 O O . THR B 1 434 ? 41.829 -24.235 3.131 1.00 23.15 435 THR B O 1
ATOM 8004 N N . LEU B 1 435 ? 41.650 -22.181 2.233 1.00 21.96 436 LEU B N 1
ATOM 8005 C CA . LEU B 1 435 ? 42.672 -21.626 3.111 1.00 22.31 436 LEU B CA 1
ATOM 8006 C C . LEU B 1 435 ? 42.093 -21.264 4.470 1.00 25.53 436 LEU B C 1
ATOM 8007 O O . LEU B 1 435 ? 40.979 -20.746 4.561 1.00 25.05 436 LEU B O 1
ATOM 8012 N N . ASN B 1 436 ? 42.848 -21.548 5.525 1.00 19.71 437 ASN B N 1
ATOM 8013 C CA A ASN B 1 436 ? 42.523 -21.023 6.834 0.58 21.48 437 ASN B CA 1
ATOM 8014 C CA B ASN B 1 436 ? 42.536 -21.031 6.854 0.42 21.47 437 ASN B CA 1
ATOM 8015 C C . ASN B 1 436 ? 43.031 -19.595 6.959 1.00 22.16 437 ASN B C 1
ATOM 8016 O O . ASN B 1 436 ? 42.414 -18.763 7.609 1.00 20.86 437 ASN B O 1
ATOM 8025 N N . SER B 1 437 ? 44.153 -19.330 6.303 1.00 21.15 438 SER B N 1
ATOM 8026 C CA . SER B 1 437 ? 44.789 -18.022 6.315 1.00 26.92 438 SER B CA 1
ATOM 8027 C C . SER B 1 437 ? 45.900 -18.050 5.270 1.00 23.66 438 SER B C 1
ATOM 8028 O O . SER B 1 437 ? 46.007 -19.007 4.500 1.00 24.72 438 SER B O 1
ATOM 8031 N N . ALA B 1 438 ? 46.725 -17.008 5.257 1.00 19.49 439 ALA B N 1
ATOM 8032 C CA . ALA B 1 438 ? 47.848 -16.910 4.324 1.00 19.18 439 ALA B CA 1
ATOM 8033 C C . ALA B 1 438 ? 49.116 -17.523 4.922 1.00 22.86 439 ALA B C 1
ATOM 8034 O O . ALA B 1 438 ? 50.201 -17.424 4.346 1.00 20.60 439 ALA B O 1
ATOM 8036 N N . ASP B 1 439 ? 48.980 -18.135 6.093 1.00 21.19 440 ASP B N 1
ATOM 8037 C CA . ASP B 1 439 ? 50.123 -18.678 6.799 1.00 21.94 440 ASP B CA 1
ATOM 8038 C C . ASP B 1 439 ? 50.554 -20.003 6.159 1.00 17.43 440 ASP B C 1
ATOM 8039 O O . ASP B 1 439 ? 49.854 -21.002 6.255 1.00 22.98 440 ASP B O 1
ATOM 8044 N N . PRO B 1 440 ? 51.712 -20.010 5.488 1.00 23.66 441 PRO B N 1
ATOM 8045 C CA . PRO B 1 440 ? 52.160 -21.230 4.797 1.00 23.63 441 PRO B CA 1
ATOM 8046 C C . PRO B 1 440 ? 52.333 -22.419 5.740 1.00 25.06 441 PRO B C 1
ATOM 8047 O O . PRO B 1 440 ? 52.436 -23.553 5.271 1.00 21.62 441 PRO B O 1
ATOM 8051 N N . PHE B 1 441 ? 52.344 -22.156 7.047 1.00 23.65 442 PHE B N 1
ATOM 8052 C CA . PHE B 1 441 ? 52.579 -23.180 8.052 1.00 16.64 442 PHE B CA 1
ATOM 8053 C C . PHE B 1 441 ? 51.323 -23.700 8.759 1.00 23.92 442 PHE B C 1
ATOM 8054 O O . PHE B 1 441 ? 51.415 -24.582 9.623 1.00 20.33 442 PHE B O 1
ATOM 8062 N N . GLN B 1 442 ? 50.161 -23.145 8.428 1.00 20.34 445 GLN B N 1
ATOM 8063 C CA . GLN B 1 442 ? 48.897 -23.742 8.851 1.00 16.90 445 GLN B CA 1
ATOM 8064 C C . GLN B 1 442 ? 48.406 -24.713 7.792 1.00 21.49 445 GLN B C 1
ATOM 8065 O O . GLN B 1 442 ? 48.626 -24.505 6.596 1.00 19.84 445 GLN B O 1
ATOM 8071 N N . GLN B 1 443 ? 47.744 -25.781 8.224 1.00 21.15 446 GLN B N 1
ATOM 8072 C CA . GLN B 1 443 ? 47.168 -26.714 7.271 1.00 19.73 446 GLN B CA 1
ATOM 8073 C C . GLN B 1 443 ? 46.038 -26.003 6.552 1.00 24.27 446 GLN B C 1
ATOM 8074 O O . GLN B 1 443 ? 45.423 -25.095 7.100 1.00 22.08 446 GLN B O 1
ATOM 8080 N N . PRO B 1 444 ? 45.763 -26.408 5.312 1.00 20.72 447 PRO B N 1
ATOM 8081 C CA . PRO B 1 444 ? 44.578 -25.857 4.670 1.00 16.47 447 PRO B CA 1
ATOM 8082 C C . PRO B 1 444 ? 43.326 -26.452 5.328 1.00 25.54 447 PRO B C 1
ATOM 8083 O O . PRO B 1 444 ? 43.427 -27.489 5.976 1.00 17.10 447 PRO B O 1
ATOM 8087 N N . ASN B 1 445 ? 42.179 -25.791 5.191 1.00 22.37 448 ASN B N 1
ATOM 8088 C CA A ASN B 1 445 ? 40.917 -26.336 5.679 0.52 19.98 448 ASN B CA 1
ATOM 8089 C CA B ASN B 1 445 ? 40.923 -26.331 5.680 0.48 19.98 448 ASN B CA 1
ATOM 8090 C C . ASN B 1 445 ? 40.396 -27.390 4.712 1.00 25.56 448 ASN B C 1
ATOM 8091 O O . ASN B 1 445 ? 40.282 -27.136 3.503 1.00 21.16 448 ASN B O 1
ATOM 8100 N N . ILE B 1 446 ? 40.067 -28.566 5.241 1.00 16.64 449 ILE B N 1
ATOM 8101 C CA . ILE B 1 446 ? 39.672 -29.689 4.397 1.00 20.99 449 ILE B CA 1
ATOM 8102 C C . ILE B 1 446 ? 38.303 -30.282 4.746 1.00 22.18 449 ILE B C 1
ATOM 8103 O O . ILE B 1 446 ? 38.074 -30.719 5.882 1.00 24.19 449 ILE B O 1
ATOM 8108 N N . ASN B 1 447 ? 37.417 -30.324 3.754 1.00 19.13 450 ASN B N 1
ATOM 8109 C CA . ASN B 1 447 ? 36.084 -30.917 3.898 1.00 23.06 450 ASN B CA 1
ATOM 8110 C C . ASN B 1 447 ? 35.848 -32.005 2.849 1.00 25.46 450 ASN B C 1
ATOM 8111 O O . ASN B 1 447 ? 35.718 -31.719 1.657 1.00 23.43 450 ASN B O 1
ATOM 8116 N N . LEU B 1 448 ? 35.813 -33.254 3.296 1.00 24.44 451 LEU B N 1
ATOM 8117 C CA . LEU B 1 448 ? 35.685 -34.389 2.384 1.00 22.39 451 LEU B CA 1
ATOM 8118 C C . LEU B 1 448 ? 34.261 -34.551 1.861 1.00 22.97 451 LEU B C 1
ATOM 8119 O O . LEU B 1 448 ? 34.046 -35.150 0.813 1.00 24.12 451 LEU B O 1
ATOM 8124 N N . ASN B 1 449 ? 33.293 -34.001 2.589 1.00 24.37 452 ASN B N 1
ATOM 8125 C CA . ASN B 1 449 ? 31.909 -34.007 2.147 1.00 19.44 452 ASN B CA 1
ATOM 8126 C C . ASN B 1 449 ? 31.341 -35.405 1.859 1.00 25.13 452 ASN B C 1
ATOM 8127 O O . ASN B 1 449 ? 30.505 -35.554 0.972 1.00 24.97 452 ASN B O 1
ATOM 8132 N N . PHE B 1 450 ? 31.799 -36.422 2.584 1.00 18.69 453 PHE B N 1
ATOM 8133 C CA . PHE B 1 450 ? 31.247 -37.771 2.419 1.00 27.24 453 PHE B CA 1
ATOM 8134 C C . PHE B 1 450 ? 29.735 -37.819 2.662 1.00 23.16 453 PHE B C 1
ATOM 8135 O O . PHE B 1 450 ? 29.208 -37.131 3.540 1.00 23.29 453 PHE B O 1
ATOM 8143 N N . PHE B 1 451 ? 29.043 -38.632 1.874 1.00 30.31 454 PHE B N 1
ATOM 8144 C CA . PHE B 1 451 ? 27.644 -38.944 2.138 1.00 26.26 454 PHE B CA 1
ATOM 8145 C C . PHE B 1 451 ? 26.749 -37.710 2.124 1.00 30.40 454 PHE B C 1
ATOM 8146 O O . PHE B 1 451 ? 25.743 -37.663 2.829 1.00 27.83 454 PHE B O 1
ATOM 8154 N N . ALA B 1 452 ? 27.119 -36.711 1.329 1.00 23.76 455 ALA B N 1
ATOM 8155 C CA . ALA B 1 452 ? 26.261 -35.547 1.140 1.00 31.89 455 ALA B CA 1
ATOM 8156 C C . ALA B 1 452 ? 24.965 -35.975 0.441 1.00 30.53 455 ALA B C 1
ATOM 8157 O O . ALA B 1 452 ? 23.912 -35.370 0.613 1.00 29.69 455 ALA B O 1
ATOM 8159 N N . ASN B 1 453 ? 25.065 -37.029 -0.354 1.00 30.80 456 ASN B N 1
ATOM 8160 C CA . ASN B 1 453 ? 23.917 -37.606 -1.029 1.00 31.68 456 ASN B CA 1
ATOM 8161 C C . ASN B 1 453 ? 23.477 -38.877 -0.305 1.00 27.82 456 ASN B C 1
ATOM 8162 O O . ASN B 1 453 ? 24.274 -39.793 -0.117 1.00 29.77 456 ASN B O 1
ATOM 8167 N N . ASP B 1 454 ? 22.216 -38.935 0.105 1.00 28.23 457 ASP B N 1
ATOM 8168 C CA . ASP B 1 454 ? 21.722 -40.089 0.854 1.00 28.60 457 ASP B CA 1
ATOM 8169 C C . ASP B 1 454 ? 21.945 -41.421 0.132 1.00 25.92 457 ASP B C 1
ATOM 8170 O O . ASP B 1 454 ? 22.096 -42.454 0.775 1.00 24.38 457 ASP B O 1
ATOM 8175 N N . LEU B 1 455 ? 21.977 -41.394 -1.200 1.00 30.75 458 LEU B N 1
ATOM 8176 C CA . LEU B 1 455 ? 22.259 -42.596 -1.983 1.00 25.68 458 LEU B CA 1
ATOM 8177 C C . LEU B 1 455 ? 23.547 -43.297 -1.563 1.00 32.11 458 LEU B C 1
ATOM 8178 O O . LEU B 1 455 ? 23.603 -44.527 -1.517 1.00 32.52 458 LEU B O 1
ATOM 8183 N N . ASP B 1 456 ? 24.592 -42.527 -1.263 1.00 32.27 459 ASP B N 1
ATOM 8184 C CA . ASP B 1 456 ? 25.864 -43.129 -0.853 1.00 26.39 459 ASP B CA 1
ATOM 8185 C C . ASP B 1 456 ? 25.713 -43.886 0.470 1.00 23.92 459 ASP B C 1
ATOM 8186 O O . ASP B 1 456 ? 26.378 -44.900 0.696 1.00 24.33 459 ASP B O 1
ATOM 8191 N N . ILE B 1 457 ? 24.866 -43.370 1.357 1.00 24.21 460 ILE B N 1
ATOM 8192 C CA . ILE B 1 457 ? 24.652 -44.009 2.652 1.00 24.82 460 ILE B CA 1
ATOM 8193 C C . ILE B 1 457 ? 23.977 -45.352 2.399 1.00 25.40 460 ILE B C 1
ATOM 8194 O O . ILE B 1 457 ? 24.385 -46.386 2.931 1.00 23.62 460 ILE B O 1
ATOM 8199 N N . ILE B 1 458 ? 22.949 -45.322 1.558 1.00 26.39 461 ILE B N 1
ATOM 8200 C CA . ILE B 1 458 ? 22.240 -46.526 1.157 1.00 29.40 461 ILE B CA 1
ATOM 8201 C C . ILE B 1 458 ? 23.218 -47.570 0.624 1.00 35.66 461 ILE B C 1
ATOM 8202 O O . ILE B 1 458 ? 23.235 -48.710 1.095 1.00 29.65 461 ILE B O 1
ATOM 8207 N N . ALA B 1 459 ? 24.057 -47.173 -0.330 1.00 27.98 462 ALA B N 1
ATOM 8208 C CA . ALA B 1 459 ? 24.981 -48.124 -0.929 1.00 27.87 462 ALA B CA 1
ATOM 8209 C C . ALA B 1 459 ? 25.932 -48.686 0.117 1.00 28.01 462 ALA B C 1
ATOM 8210 O O . ALA B 1 459 ? 26.161 -49.894 0.186 1.00 29.77 462 ALA B O 1
ATOM 8212 N N . MET B 1 460 ? 26.484 -47.802 0.935 1.00 24.37 463 MET B N 1
ATOM 8213 C CA . MET B 1 460 ? 27.446 -48.213 1.954 1.00 30.49 463 MET B CA 1
ATOM 8214 C C . MET B 1 460 ? 26.810 -49.168 2.968 1.00 26.18 463 MET B C 1
ATOM 8215 O O . MET B 1 460 ? 27.439 -50.137 3.402 1.00 25.38 463 MET B O 1
ATOM 8220 N N . ARG B 1 461 ? 25.571 -48.875 3.355 1.00 22.82 464 ARG B N 1
ATOM 8221 C CA . ARG B 1 461 ? 24.805 -49.778 4.205 1.00 29.70 464 ARG B CA 1
ATOM 8222 C C . ARG B 1 461 ? 24.722 -51.153 3.540 1.00 29.05 464 ARG B C 1
ATOM 8223 O O . ARG B 1 461 ? 25.071 -52.172 4.141 1.00 26.34 464 ARG B O 1
ATOM 8231 N N . GLU B 1 462 ? 24.284 -51.166 2.281 1.00 28.56 465 GLU B N 1
ATOM 8232 C CA . GLU B 1 462 ? 24.138 -52.408 1.524 1.00 24.97 465 GLU B CA 1
ATOM 8233 C C . GLU B 1 462 ? 25.463 -53.130 1.250 1.00 31.72 465 GLU B C 1
ATOM 8234 O O . GLU B 1 462 ? 25.500 -54.360 1.174 1.00 33.55 465 GLU B O 1
ATOM 8240 N N . GLY B 1 463 ? 26.555 -52.374 1.131 1.00 27.91 466 GLY B N 1
ATOM 8241 C CA . GLY B 1 463 ? 27.872 -52.976 0.991 1.00 19.03 466 GLY B CA 1
ATOM 8242 C C . GLY B 1 463 ? 28.341 -53.629 2.277 1.00 26.62 466 GLY B C 1
ATOM 8243 O O . GLY B 1 463 ? 29.091 -54.614 2.254 1.00 31.13 466 GLY B O 1
ATOM 8244 N N . ILE B 1 464 ? 27.912 -53.077 3.411 1.00 25.89 467 ILE B N 1
ATOM 8245 C CA . ILE B 1 464 ? 28.177 -53.699 4.708 1.00 26.93 467 ILE B CA 1
ATOM 8246 C C . ILE B 1 464 ? 27.340 -54.986 4.851 1.00 25.87 467 ILE B C 1
ATOM 8247 O O . ILE B 1 464 ? 27.857 -56.030 5.261 1.00 29.05 467 ILE B O 1
ATOM 8252 N N . ARG B 1 465 ? 26.062 -54.922 4.486 1.00 23.76 468 ARG B N 1
ATOM 8253 C CA . ARG B 1 465 ? 25.224 -56.128 4.490 1.00 25.99 468 ARG B CA 1
ATOM 8254 C C . ARG B 1 465 ? 25.892 -57.246 3.680 1.00 38.03 468 ARG B C 1
ATOM 8255 O O . ARG B 1 465 ? 26.111 -58.354 4.187 1.00 35.51 468 ARG B O 1
ATOM 8263 N N . PHE B 1 466 ? 26.244 -56.940 2.433 1.00 30.83 469 PHE B N 1
ATOM 8264 C CA . PHE B 1 466 ? 26.934 -57.896 1.579 1.00 30.16 469 PHE B CA 1
ATOM 8265 C C . PHE B 1 466 ? 28.109 -58.560 2.300 1.00 35.25 469 PHE B C 1
ATOM 8266 O O . PHE B 1 466 ? 28.197 -59.785 2.386 1.00 36.12 469 PHE B O 1
ATOM 8274 N N . SER B 1 467 ? 29.020 -57.750 2.815 1.00 33.48 470 SER B N 1
ATOM 8275 C CA . SER B 1 467 ? 30.168 -58.283 3.523 1.00 29.80 470 SER B CA 1
ATOM 8276 C C . SER B 1 467 ? 29.730 -59.163 4.684 1.00 32.39 470 SER B C 1
ATOM 8277 O O . SER B 1 467 ? 30.398 -60.152 5.005 1.00 29.13 470 SER B O 1
ATOM 8280 N N . TYR B 1 468 ? 28.622 -58.788 5.321 1.00 31.29 471 TYR B N 1
ATOM 8281 C CA . TYR B 1 468 ? 28.082 -59.558 6.441 1.00 36.31 471 TYR B CA 1
ATOM 8282 C C . TYR B 1 468 ? 27.540 -60.930 6.001 1.00 38.32 471 TYR B C 1
ATOM 8283 O O . TYR B 1 468 ? 27.869 -61.959 6.601 1.00 29.60 471 TYR B O 1
ATOM 8292 N N . ASP B 1 469 ? 26.720 -60.937 4.952 1.00 37.44 472 ASP B N 1
ATOM 8293 C CA . ASP B 1 469 ? 26.236 -62.187 4.369 1.00 40.21 472 ASP B CA 1
ATOM 8294 C C . ASP B 1 469 ? 27.418 -63.087 4.018 1.00 44.00 472 ASP B C 1
ATOM 8295 O O . ASP B 1 469 ? 27.426 -64.279 4.308 1.00 43.58 472 ASP B O 1
ATOM 8300 N N . LEU B 1 470 ? 28.426 -62.482 3.406 1.00 44.24 473 LEU B N 1
ATOM 8301 C CA . LEU B 1 470 ? 29.588 -63.195 2.916 1.00 44.99 473 LEU B CA 1
ATOM 8302 C C . LEU B 1 470 ? 30.315 -63.911 4.050 1.00 42.12 473 LEU B C 1
ATOM 8303 O O . LEU B 1 470 ? 30.627 -65.099 3.951 1.00 39.23 473 LEU B O 1
ATOM 8308 N N . LEU B 1 471 ? 30.571 -63.199 5.135 1.00 34.56 474 LEU B N 1
ATOM 8309 C CA . LEU B 1 471 ? 31.367 -63.772 6.210 1.00 39.47 474 LEU B CA 1
ATOM 8310 C C . LEU B 1 471 ? 30.551 -64.592 7.202 1.00 37.91 474 LEU B C 1
ATOM 8311 O O . LEU B 1 471 ? 31.076 -65.520 7.825 1.00 34.21 474 LEU B O 1
ATOM 8316 N N . PHE B 1 472 ? 29.277 -64.242 7.363 1.00 38.50 475 PHE B N 1
ATOM 8317 C CA . PHE B 1 472 ? 28.427 -64.961 8.309 1.00 41.30 475 PHE B CA 1
ATOM 8318 C C . PHE B 1 472 ? 27.716 -66.144 7.670 1.00 43.19 475 PHE B C 1
ATOM 8319 O O . PHE B 1 472 ? 27.640 -67.211 8.271 1.00 46.84 475 PHE B O 1
ATOM 8327 N N . LYS B 1 473 ? 27.205 -65.951 6.456 1.00 40.62 476 LYS B N 1
ATOM 8328 C CA . LYS B 1 473 ? 26.465 -66.994 5.759 1.00 43.23 476 LYS B CA 1
ATOM 8329 C C . LYS B 1 473 ? 27.387 -67.805 4.844 1.00 47.94 476 LYS B C 1
ATOM 8330 O O . LYS B 1 473 ? 27.099 -68.956 4.522 1.00 44.94 476 LYS B O 1
ATOM 8336 N N . GLY B 1 474 ? 28.495 -67.202 4.428 1.00 37.15 477 GLY B N 1
ATOM 8337 C CA . GLY B 1 474 ? 29.378 -67.818 3.450 1.00 38.42 477 GLY B CA 1
ATOM 8338 C C . GLY B 1 474 ? 30.039 -69.122 3.861 1.00 30.23 477 GLY B C 1
ATOM 8339 O O . GLY B 1 474 ? 30.519 -69.291 4.990 1.00 34.12 477 GLY B O 1
ATOM 8340 N N . GLU B 1 475 ? 30.080 -70.056 2.921 1.00 41.74 478 GLU B N 1
ATOM 8341 C CA . GLU B 1 475 ? 30.586 -71.389 3.208 1.00 40.19 478 GLU B CA 1
ATOM 8342 C C . GLU B 1 475 ? 31.997 -71.343 3.751 1.00 44.89 478 GLU B C 1
ATOM 8343 O O . GLU B 1 475 ? 32.854 -70.621 3.239 1.00 42.35 478 GLU B O 1
ATOM 8349 N N . GLY B 1 476 ? 32.240 -72.130 4.787 1.00 38.85 479 GLY B N 1
ATOM 8350 C CA . GLY B 1 476 ? 33.564 -72.209 5.364 1.00 41.84 479 GLY B CA 1
ATOM 8351 C C . GLY B 1 476 ? 33.850 -71.080 6.334 1.00 44.85 479 GLY B C 1
ATOM 8352 O O . GLY B 1 476 ? 34.096 -71.316 7.521 1.00 36.26 479 GLY B O 1
ATOM 8353 N N . PHE B 1 477 ? 33.829 -69.844 5.848 1.00 42.76 480 PHE B N 1
ATOM 8354 C CA . PHE B 1 477 ? 34.201 -68.739 6.727 1.00 46.81 480 PHE B CA 1
ATOM 8355 C C . PHE B 1 477 ? 33.254 -68.624 7.925 1.00 43.20 480 PHE B C 1
ATOM 8356 O O . PHE B 1 477 ? 33.688 -68.280 9.026 1.00 36.09 480 PHE B O 1
ATOM 8364 N N . LYS B 1 478 ? 31.975 -68.943 7.700 1.00 46.04 481 LYS B N 1
ATOM 8365 C CA . LYS B 1 478 ? 30.933 -68.866 8.736 1.00 39.08 481 LYS B CA 1
ATOM 8366 C C . LYS B 1 478 ? 31.271 -69.639 10.012 1.00 36.36 481 LYS B C 1
ATOM 8367 O O . LYS B 1 478 ? 30.738 -69.351 11.084 1.00 47.56 481 LYS B O 1
ATOM 8373 N N . ASP B 1 479 ? 32.152 -70.622 9.895 1.00 33.89 482 ASP B N 1
ATOM 8374 C CA . ASP B 1 479 ? 32.581 -71.383 11.054 1.00 41.06 482 ASP B CA 1
ATOM 8375 C C . ASP B 1 479 ? 33.644 -70.648 11.862 1.00 46.71 482 ASP B C 1
ATOM 8376 O O . ASP B 1 479 ? 33.984 -71.068 12.970 1.00 50.81 482 ASP B O 1
ATOM 8381 N N . LEU B 1 480 ? 34.164 -69.554 11.310 1.00 44.58 483 LEU B N 1
ATOM 8382 C CA . LEU B 1 480 ? 35.306 -68.869 11.911 1.00 46.94 483 LEU B CA 1
ATOM 8383 C C . LEU B 1 480 ? 34.897 -67.675 12.766 1.00 41.52 483 LEU B C 1
ATOM 8384 O O . LEU B 1 480 ? 35.612 -67.296 13.688 1.00 37.89 483 LEU B O 1
ATOM 8389 N N . VAL B 1 481 ? 33.752 -67.082 12.453 1.00 37.43 484 VAL B N 1
ATOM 8390 C CA . VAL B 1 481 ? 33.288 -65.908 13.181 1.00 39.77 484 VAL B CA 1
ATOM 8391 C C . VAL B 1 481 ? 32.878 -66.219 14.625 1.00 43.12 484 VAL B C 1
ATOM 8392 O O . VAL B 1 481 ? 31.994 -67.045 14.860 1.00 41.36 484 VAL B O 1
ATOM 8396 N N . GLU B 1 482 ? 33.527 -65.558 15.584 1.00 38.68 485 GLU B N 1
ATOM 8397 C CA . GLU B 1 482 ? 33.197 -65.703 17.003 1.00 32.52 485 GLU B CA 1
ATOM 8398 C C . GLU B 1 482 ? 32.297 -64.563 17.492 1.00 44.28 485 GLU B C 1
ATOM 8399 O O . GLU B 1 482 ? 31.239 -64.803 18.074 1.00 42.91 485 GLU B O 1
ATOM 8405 N N . SER B 1 483 ? 32.714 -63.318 17.264 1.00 37.56 486 SER B N 1
ATOM 8406 C CA . SER B 1 483 ? 31.875 -62.180 17.638 1.00 36.76 486 SER B CA 1
ATOM 8407 C C . SER B 1 483 ? 32.135 -60.926 16.808 1.00 41.05 486 SER B C 1
ATOM 8408 O O . SER B 1 483 ? 33.087 -60.875 16.027 1.00 42.22 486 SER B O 1
ATOM 8411 N N . GLU B 1 484 ? 31.263 -59.931 16.972 1.00 37.79 487 GLU B N 1
ATOM 8412 C CA . GLU B 1 484 ? 31.464 -58.607 16.403 1.00 30.63 487 GLU B CA 1
ATOM 8413 C C . GLU B 1 484 ? 32.161 -57.686 17.404 1.00 37.64 487 GLU B C 1
ATOM 8414 O O . GLU B 1 484 ? 31.938 -57.771 18.615 1.00 30.01 487 GLU B O 1
ATOM 8420 N N . TYR B 1 485 ? 33.014 -56.806 16.899 1.00 35.41 488 TYR B N 1
ATOM 8421 C CA . TYR B 1 485 ? 33.706 -55.859 17.764 1.00 32.43 488 TYR B CA 1
ATOM 8422 C C . TYR B 1 485 ? 33.523 -54.441 17.257 1.00 32.66 488 TYR B C 1
ATOM 8423 O O . TYR B 1 485 ? 33.648 -54.210 16.056 1.00 31.08 488 TYR B O 1
ATOM 8432 N N . PRO B 1 486 ? 33.235 -53.481 18.163 1.00 37.32 489 PRO B N 1
ATOM 8433 C CA . PRO B 1 486 ? 33.013 -53.595 19.615 1.00 33.03 489 PRO B CA 1
ATOM 8434 C C . PRO B 1 486 ? 31.560 -53.912 20.019 1.00 38.79 489 PRO B C 1
ATOM 8435 O O . PRO B 1 486 ? 31.306 -54.243 21.186 1.00 36.30 489 PRO B O 1
ATOM 8439 N N . TRP B 1 487 ? 30.629 -53.783 19.078 1.00 31.44 490 TRP B N 1
ATOM 8440 C CA . TRP B 1 487 ? 29.241 -54.197 19.278 1.00 31.08 490 TRP B CA 1
ATOM 8441 C C . TRP B 1 487 ? 28.643 -54.635 17.942 1.00 29.83 490 TRP B C 1
ATOM 8442 O O . TRP B 1 487 ? 29.360 -54.717 16.950 1.00 34.89 490 TRP B O 1
ATOM 8453 N N . GLU B 1 488 ? 27.340 -54.905 17.907 1.00 30.01 491 GLU B N 1
ATOM 8454 C CA . GLU B 1 488 ? 26.704 -55.428 16.691 1.00 32.87 491 GLU B CA 1
ATOM 8455 C C . GLU B 1 488 ? 26.453 -54.346 15.660 1.00 26.74 491 GLU B C 1
ATOM 8456 O O . GLU B 1 488 ? 25.999 -53.258 16.002 1.00 33.12 491 GLU B O 1
ATOM 8462 N N . MET B 1 489 ? 26.724 -54.641 14.394 1.00 30.21 492 MET B N 1
ATOM 8463 C CA . MET B 1 489 ? 26.284 -53.750 13.326 1.00 25.09 492 MET B CA 1
ATOM 8464 C C . MET B 1 489 ? 24.771 -53.858 13.215 1.00 30.78 492 MET B C 1
ATOM 8465 O O . MET B 1 489 ? 24.235 -54.951 13.037 1.00 30.72 492 MET B O 1
ATOM 8470 N N . PRO B 1 490 ? 24.067 -52.725 13.318 1.00 38.16 493 PRO B N 1
ATOM 8471 C CA . PRO B 1 490 ? 22.598 -52.788 13.357 1.00 30.11 493 PRO B CA 1
ATOM 8472 C C . PRO B 1 490 ? 21.953 -52.961 11.975 1.00 30.73 493 PRO B C 1
ATOM 8473 O O . PRO B 1 490 ? 21.129 -52.137 11.553 1.00 27.16 493 PRO B O 1
ATOM 8477 N N . LEU B 1 491 ? 22.316 -54.034 11.282 1.00 29.55 494 LEU B N 1
ATOM 8478 C CA . LEU B 1 491 ? 21.793 -54.289 9.935 1.00 32.85 494 LEU B CA 1
ATOM 8479 C C . LEU B 1 491 ? 20.257 -54.384 9.867 1.00 32.91 494 LEU B C 1
ATOM 8480 O O . LEU B 1 491 ? 19.676 -54.280 8.794 1.00 34.71 494 LEU B O 1
ATOM 8485 N N . ASP B 1 492 ? 19.610 -54.588 11.014 1.00 33.07 495 ASP B N 1
ATOM 8486 C CA . ASP B 1 492 ? 18.155 -54.768 11.084 1.00 39.55 495 ASP B CA 1
ATOM 8487 C C . ASP B 1 492 ? 17.354 -53.476 10.927 1.00 43.30 495 ASP B C 1
ATOM 8488 O O . ASP B 1 492 ? 16.122 -53.508 10.886 1.00 44.43 495 ASP B O 1
ATOM 8493 N N . SER B 1 493 ? 18.043 -52.345 10.832 1.00 36.85 496 SER B N 1
ATOM 8494 C CA . SER B 1 493 ? 17.369 -51.053 10.854 1.00 38.30 496 SER B CA 1
ATOM 8495 C C . SER B 1 493 ? 18.051 -50.050 9.942 1.00 36.60 496 SER B C 1
ATOM 8496 O O . SER B 1 493 ? 19.232 -49.751 10.107 1.00 35.70 496 SER B O 1
ATOM 8499 N N . ASP B 1 494 ? 17.301 -49.533 8.982 1.00 33.22 497 ASP B N 1
ATOM 8500 C CA . ASP B 1 494 ? 17.812 -48.520 8.087 1.00 33.49 497 ASP B CA 1
ATOM 8501 C C . ASP B 1 494 ? 18.127 -47.261 8.856 1.00 40.19 497 ASP B C 1
ATOM 8502 O O . ASP B 1 494 ? 19.124 -46.581 8.582 1.00 36.41 497 ASP B O 1
ATOM 8507 N N . LYS B 1 495 ? 17.271 -46.957 9.826 1.00 36.82 498 LYS B N 1
ATOM 8508 C CA . LYS B 1 495 ? 17.469 -45.794 10.674 1.00 35.07 498 LYS B CA 1
ATOM 8509 C C . LYS B 1 495 ? 18.792 -45.883 11.405 1.00 29.05 498 LYS B C 1
ATOM 8510 O O . LYS B 1 495 ? 19.576 -44.940 11.387 1.00 36.57 498 LYS B O 1
ATOM 8516 N N . GLU B 1 496 ? 19.043 -47.022 12.042 1.00 30.91 499 GLU B N 1
ATOM 8517 C CA . GLU B 1 496 ? 20.286 -47.212 12.780 1.00 33.22 499 GLU B CA 1
ATOM 8518 C C . GLU B 1 496 ? 21.484 -47.337 11.844 1.00 33.77 499 GLU B C 1
ATOM 8519 O O . GLU B 1 496 ? 22.584 -46.917 12.186 1.00 33.62 499 GLU B O 1
ATOM 8525 N N . MET B 1 497 ? 21.278 -47.892 10.655 1.00 28.63 500 MET B N 1
ATOM 8526 C CA . MET B 1 497 ? 22.380 -48.003 9.715 1.00 29.06 500 MET B CA 1
ATOM 8527 C C . MET B 1 497 ? 22.819 -46.625 9.224 1.00 29.19 500 MET B C 1
ATOM 8528 O O . MET B 1 497 ? 24.011 -46.380 9.054 1.00 31.52 500 MET B O 1
ATOM 8533 N N . HIS B 1 498 ? 21.844 -45.743 9.016 1.00 25.36 501 HIS B N 1
ATOM 8534 C CA . HIS B 1 498 ? 22.077 -44.370 8.588 1.00 24.37 501 HIS B CA 1
ATOM 8535 C C . HIS B 1 498 ? 23.021 -43.646 9.550 1.00 30.80 501 HIS B C 1
ATOM 8536 O O . HIS B 1 498 ? 23.965 -42.969 9.127 1.00 30.58 501 HIS B O 1
ATOM 8543 N N . ARG B 1 499 ? 22.755 -43.793 10.844 1.00 26.13 502 ARG B N 1
ATOM 8544 C CA . ARG B 1 499 ? 23.606 -43.237 11.888 1.00 27.43 502 ARG B CA 1
ATOM 8545 C C . ARG B 1 499 ? 24.950 -43.956 11.943 1.00 30.57 502 ARG B C 1
ATOM 8546 O O . ARG B 1 499 ? 26.005 -43.322 12.070 1.00 26.65 502 ARG B O 1
ATOM 8554 N N . ALA B 1 500 ? 24.915 -45.280 11.848 1.00 20.91 503 ALA B N 1
ATOM 8555 C CA . ALA B 1 500 ? 26.143 -46.066 11.931 1.00 25.98 503 ALA B CA 1
ATOM 8556 C C . ALA B 1 500 ? 27.134 -45.746 10.802 1.00 26.90 503 ALA B C 1
ATOM 8557 O O . ALA B 1 500 ? 28.341 -45.626 11.049 1.00 30.00 503 ALA B O 1
ATOM 8559 N N . VAL B 1 501 ? 26.627 -45.620 9.576 1.00 20.53 504 VAL B N 1
ATOM 8560 C CA . VAL B 1 501 ? 27.466 -45.289 8.430 1.00 19.68 504 VAL B CA 1
ATOM 8561 C C . VAL B 1 501 ? 28.119 -43.920 8.639 1.00 27.13 504 VAL B C 1
ATOM 8562 O O . VAL B 1 501 ? 29.336 -43.807 8.590 1.00 30.22 504 VAL B O 1
ATOM 8566 N N . LEU B 1 502 ? 27.315 -42.888 8.898 1.00 23.41 505 LEU B N 1
ATOM 8567 C CA . LEU B 1 502 ? 27.857 -41.547 9.122 1.00 24.23 505 LEU B CA 1
ATOM 8568 C C . LEU B 1 502 ? 28.878 -41.503 10.259 1.00 28.96 505 LEU B C 1
ATOM 8569 O O . LEU B 1 502 ? 29.953 -40.907 10.122 1.00 26.36 505 LEU B O 1
ATOM 8574 N N . ASP B 1 503 ? 28.551 -42.158 11.370 1.00 22.96 506 ASP B N 1
ATOM 8575 C CA . ASP B 1 503 ? 29.343 -42.034 12.587 1.00 22.38 506 ASP B CA 1
ATOM 8576 C C . ASP B 1 503 ? 30.546 -42.973 12.630 1.00 22.13 506 ASP B C 1
ATOM 8577 O O . ASP B 1 503 ? 31.449 -42.793 13.446 1.00 30.48 506 ASP B O 1
ATOM 8582 N N . ARG B 1 504 ? 30.567 -43.971 11.755 1.00 24.68 507 ARG B N 1
ATOM 8583 C CA . ARG B 1 504 ? 31.666 -44.938 11.746 1.00 22.12 507 ARG B CA 1
ATOM 8584 C C . ARG B 1 504 ? 32.559 -44.832 10.509 1.00 19.98 507 ARG B C 1
ATOM 8585 O O . ARG B 1 504 ? 33.654 -45.397 10.471 1.00 24.30 507 ARG B O 1
ATOM 8593 N N . CYS B 1 505 ? 32.093 -44.123 9.493 1.00 17.87 508 CYS B N 1
ATOM 8594 C CA . CYS B 1 505 ? 32.886 -43.969 8.277 1.00 25.46 508 CYS B CA 1
ATOM 8595 C C . CYS B 1 505 ? 34.193 -43.236 8.542 1.00 28.61 508 CYS B C 1
ATOM 8596 O O . CYS B 1 505 ? 34.399 -42.619 9.594 1.00 26.60 508 CYS B O 1
ATOM 8599 N N . GLN B 1 506 ? 35.082 -43.344 7.570 1.00 27.24 509 GLN B N 1
ATOM 8600 C CA . GLN B 1 506 ? 36.356 -42.665 7.593 1.00 24.05 509 GLN B CA 1
ATOM 8601 C C . GLN B 1 506 ? 36.789 -42.594 6.147 1.00 25.40 509 GLN B C 1
ATOM 8602 O O . GLN B 1 506 ? 36.181 -43.208 5.267 1.00 24.39 509 GLN B O 1
ATOM 8608 N N . THR B 1 507 ? 37.840 -41.835 5.905 1.00 23.15 510 THR B N 1
ATOM 8609 C CA . THR B 1 507 ? 38.446 -41.792 4.599 1.00 26.83 510 THR B CA 1
ATOM 8610 C C . THR B 1 507 ? 39.110 -43.141 4.316 1.00 26.85 510 THR B C 1
ATOM 8611 O O . THR B 1 507 ? 39.702 -43.758 5.210 1.00 20.92 510 THR B O 1
ATOM 8615 N N . ALA B 1 508 ? 38.995 -43.598 3.071 1.00 28.54 511 ALA B N 1
ATOM 8616 C CA . ALA B 1 508 ? 39.704 -44.789 2.618 1.00 28.29 511 ALA B CA 1
ATOM 8617 C C . ALA B 1 508 ? 41.151 -44.442 2.249 1.00 26.90 511 ALA B C 1
ATOM 8618 O O . ALA B 1 508 ? 41.939 -45.329 1.929 1.00 26.86 511 ALA B O 1
ATOM 8620 N N . PHE B 1 509 ? 41.481 -43.148 2.326 1.00 22.56 512 PHE B N 1
ATOM 8621 C CA . PHE B 1 509 ? 42.830 -42.631 2.072 1.00 19.26 512 PHE B CA 1
ATOM 8622 C C . PHE B 1 509 ? 43.136 -42.345 0.589 1.00 22.25 512 PHE B C 1
ATOM 8623 O O . PHE B 1 509 ? 44.296 -42.275 0.198 1.00 24.60 512 PHE B O 1
ATOM 8631 N N . HIS B 1 510 ? 42.108 -42.121 -0.222 1.00 26.56 513 HIS B N 1
ATOM 8632 C CA . HIS B 1 510 ? 42.321 -41.907 -1.654 1.00 21.63 513 HIS B CA 1
ATOM 8633 C C . HIS B 1 510 ? 41.866 -40.527 -2.147 1.00 18.85 513 HIS B C 1
ATOM 8634 O O . HIS B 1 510 ? 41.260 -40.428 -3.208 1.00 22.79 513 HIS B O 1
ATOM 8641 N N . PRO B 1 511 ? 42.165 -39.450 -1.387 1.00 23.23 514 PRO B N 1
ATOM 8642 C CA . PRO B 1 511 ? 41.709 -38.116 -1.832 1.00 22.58 514 PRO B CA 1
ATOM 8643 C C . PRO B 1 511 ? 42.341 -37.690 -3.170 1.00 22.44 514 PRO B C 1
ATOM 8644 O O . PRO B 1 511 ? 43.500 -38.005 -3.419 1.00 16.75 514 PRO B O 1
ATOM 8648 N N . THR B 1 512 ? 41.583 -36.989 -4.011 1.00 19.08 515 THR B N 1
ATOM 8649 C CA . THR B 1 512 ? 42.065 -36.579 -5.315 1.00 16.74 515 THR B CA 1
ATOM 8650 C C . THR B 1 512 ? 41.339 -35.311 -5.719 1.00 17.76 515 THR B C 1
ATOM 8651 O O . THR B 1 512 ? 40.429 -34.876 -5.023 1.00 22.53 515 THR B O 1
ATOM 8655 N N . GLY B 1 513 ? 41.752 -34.730 -6.853 1.00 21.25 516 GLY B N 1
ATOM 8656 C CA . GLY B 1 513 ? 40.907 -33.838 -7.635 1.00 17.18 516 GLY B CA 1
ATOM 8657 C C . GLY B 1 513 ? 41.030 -32.330 -7.485 1.00 24.61 516 GLY B C 1
ATOM 8658 O O . GLY B 1 513 ? 40.400 -31.583 -8.241 1.00 26.13 516 GLY B O 1
ATOM 8659 N N . THR B 1 514 ? 41.834 -31.870 -6.528 1.00 21.36 517 THR B N 1
ATOM 8660 C CA . THR B 1 514 ? 41.873 -30.445 -6.191 1.00 21.02 517 THR B CA 1
ATOM 8661 C C . THR B 1 514 ? 42.576 -29.511 -7.182 1.00 23.88 517 THR B C 1
ATOM 8662 O O . THR B 1 514 ? 42.569 -28.287 -6.976 1.00 25.81 517 THR B O 1
ATOM 8666 N N . ALA B 1 515 ? 43.190 -30.062 -8.231 1.00 16.58 518 ALA B N 1
ATOM 8667 C CA . ALA B 1 515 ? 43.796 -29.235 -9.277 1.00 17.82 518 ALA B CA 1
ATOM 8668 C C . ALA B 1 515 ? 43.705 -29.979 -10.601 1.00 21.72 518 ALA B C 1
ATOM 8669 O O . ALA B 1 515 ? 44.717 -30.257 -11.256 1.00 21.54 518 ALA B O 1
ATOM 8671 N N . ARG B 1 516 ? 42.473 -30.266 -10.996 1.00 20.90 519 ARG B N 1
ATOM 8672 C CA . ARG B 1 516 ? 42.202 -31.347 -11.935 1.00 28.69 519 ARG B CA 1
ATOM 8673 C C . ARG B 1 516 ? 42.536 -30.993 -13.372 1.00 23.39 519 ARG B C 1
ATOM 8674 O O . ARG B 1 516 ? 42.356 -29.846 -13.804 1.00 20.29 519 ARG B O 1
ATOM 8682 N N . LEU B 1 517 ? 43.040 -31.979 -14.105 1.00 24.12 520 LEU B N 1
ATOM 8683 C CA . LEU B 1 517 ? 43.278 -31.777 -15.524 1.00 25.69 520 LEU B CA 1
ATOM 8684 C C . LEU B 1 517 ? 41.961 -31.469 -16.203 1.00 27.69 520 LEU B C 1
ATOM 8685 O O . LEU B 1 517 ? 40.896 -31.851 -15.728 1.00 28.20 520 LEU B O 1
ATOM 8690 N N . SER B 1 518 ? 42.044 -30.731 -17.297 1.00 26.49 521 SER B N 1
ATOM 8691 C CA . SER B 1 518 ? 40.869 -30.172 -17.928 1.00 29.15 521 SER B CA 1
ATOM 8692 C C . SER B 1 518 ? 41.309 -29.519 -19.225 1.00 24.54 521 SER B C 1
ATOM 8693 O O . SER B 1 518 ? 42.503 -29.419 -19.497 1.00 29.76 521 SER B O 1
ATOM 8696 N N . LYS B 1 519 ? 40.345 -29.046 -20.006 1.00 30.17 522 LYS B N 1
ATOM 8697 C CA . LYS B 1 519 ? 40.636 -28.477 -21.319 1.00 38.20 522 LYS B CA 1
ATOM 8698 C C . LYS B 1 519 ? 40.732 -26.960 -21.282 1.00 33.34 522 LYS B C 1
ATOM 8699 O O . LYS B 1 519 ? 41.307 -26.343 -22.177 1.00 35.25 522 LYS B O 1
ATOM 8705 N N . ASN B 1 520 ? 40.182 -26.367 -20.227 1.00 33.44 523 ASN B N 1
ATOM 8706 C CA . ASN B 1 520 ? 40.240 -24.922 -20.041 1.00 33.01 523 ASN B CA 1
ATOM 8707 C C . ASN B 1 520 ? 40.022 -24.564 -18.580 1.00 30.57 523 ASN B C 1
ATOM 8708 O O . ASN B 1 520 ? 39.541 -25.386 -17.798 1.00 30.50 523 ASN B O 1
ATOM 8713 N N . ILE B 1 521 ? 40.350 -23.327 -18.231 1.00 30.20 524 ILE B N 1
ATOM 8714 C CA . ILE B 1 521 ? 40.423 -22.902 -16.841 1.00 33.85 524 ILE B CA 1
ATOM 8715 C C . ILE B 1 521 ? 39.036 -22.809 -16.234 1.00 34.44 524 ILE B C 1
ATOM 8716 O O . ILE B 1 521 ? 38.869 -22.783 -15.012 1.00 32.82 524 ILE B O 1
ATOM 8721 N N . ASP B 1 522 ? 38.035 -22.754 -17.095 1.00 28.84 525 ASP B N 1
ATOM 8722 C CA . ASP B 1 522 ? 36.671 -22.763 -16.610 1.00 34.83 525 ASP B CA 1
ATOM 8723 C C . ASP B 1 522 ? 36.219 -24.179 -16.249 1.00 32.01 525 ASP B C 1
ATOM 8724 O O . ASP B 1 522 ? 35.188 -24.356 -15.610 1.00 28.40 525 ASP B O 1
ATOM 8729 N N . GLN B 1 523 ? 36.995 -25.184 -16.644 1.00 28.63 526 GLN B N 1
ATOM 8730 C CA . GLN B 1 523 ? 36.657 -26.564 -16.297 1.00 26.24 526 GLN B CA 1
ATOM 8731 C C . GLN B 1 523 ? 37.582 -27.166 -15.221 1.00 31.90 526 GLN B C 1
ATOM 8732 O O . GLN B 1 523 ? 37.174 -28.055 -14.470 1.00 25.75 526 GLN B O 1
ATOM 8738 N N . GLY B 1 524 ? 38.817 -26.677 -15.150 1.00 19.02 527 GLY B N 1
ATOM 8739 C CA . GLY B 1 524 ? 39.820 -27.264 -14.279 1.00 27.24 527 GLY B CA 1
ATOM 8740 C C . GLY B 1 524 ? 41.000 -26.336 -14.083 1.00 23.96 527 GLY B C 1
ATOM 8741 O O . GLY B 1 524 ? 40.965 -25.181 -14.516 1.00 23.44 527 GLY B O 1
ATOM 8742 N N . VAL B 1 525 ? 42.057 -26.814 -13.435 1.00 25.46 528 VAL B N 1
ATOM 8743 C CA . VAL B 1 525 ? 43.169 -25.908 -13.167 1.00 21.79 528 VAL B CA 1
ATOM 8744 C C . VAL B 1 525 ? 44.406 -26.197 -14.006 1.00 22.72 528 VAL B C 1
ATOM 8745 O O . VAL B 1 525 ? 45.162 -25.280 -14.300 1.00 24.07 528 VAL B O 1
ATOM 8749 N N . VAL B 1 526 ? 44.616 -27.452 -14.400 1.00 20.00 529 VAL B N 1
ATOM 8750 C CA . VAL B 1 526 ? 45.720 -27.764 -15.315 1.00 24.93 529 VAL B CA 1
ATOM 8751 C C . VAL B 1 526 ? 45.192 -28.292 -16.661 1.00 26.19 529 VAL B C 1
ATOM 8752 O O . VAL B 1 526 ? 44.096 -28.857 -16.723 1.00 31.82 529 VAL B O 1
ATOM 8756 N N . ASP B 1 527 ? 45.965 -28.107 -17.727 1.00 25.72 530 ASP B N 1
ATOM 8757 C CA . ASP B 1 527 ? 45.552 -28.567 -19.064 1.00 29.34 530 ASP B CA 1
ATOM 8758 C C . ASP B 1 527 ? 45.949 -30.029 -19.320 1.00 25.91 530 ASP B C 1
ATOM 8759 O O . ASP B 1 527 ? 46.459 -30.684 -18.407 1.00 23.97 530 ASP B O 1
ATOM 8764 N N . PRO B 1 528 ? 45.706 -30.558 -20.546 1.00 24.41 531 PRO B N 1
ATOM 8765 C CA . PRO B 1 528 ? 46.036 -31.984 -20.722 1.00 30.83 531 PRO B CA 1
ATOM 8766 C C . PRO B 1 528 ? 47.523 -32.302 -20.598 1.00 26.62 531 PRO B C 1
ATOM 8767 O O . PRO B 1 528 ? 47.870 -33.458 -20.386 1.00 30.92 531 PRO B O 1
ATOM 8771 N N . LYS B 1 529 ? 48.384 -31.293 -20.712 1.00 27.24 532 LYS B N 1
ATOM 8772 C CA . LYS B 1 529 ? 49.819 -31.482 -20.504 1.00 25.59 532 LYS B CA 1
ATOM 8773 C C . LYS B 1 529 ? 50.206 -31.220 -19.042 1.00 26.88 532 LYS B C 1
ATOM 8774 O O . LYS B 1 529 ? 51.387 -31.139 -18.704 1.00 27.92 532 LYS B O 1
ATOM 8780 N N . LEU B 1 530 ? 49.196 -31.115 -18.182 1.00 24.79 533 LEU B N 1
ATOM 8781 C CA . LEU B 1 530 ? 49.396 -30.915 -16.751 1.00 30.86 533 LEU B CA 1
ATOM 8782 C C . LEU B 1 530 ? 49.987 -29.521 -16.463 1.00 31.65 533 LEU B C 1
ATOM 8783 O O . LEU B 1 530 ? 50.568 -29.280 -15.409 1.00 27.61 533 LEU B O 1
ATOM 8788 N N . LYS B 1 531 ? 49.821 -28.611 -17.421 1.00 26.51 534 LYS B N 1
ATOM 8789 C CA . LYS B 1 531 ? 50.223 -27.224 -17.257 1.00 27.13 534 LYS B CA 1
ATOM 8790 C C . LYS B 1 531 ? 49.122 -26.390 -16.610 1.00 29.19 534 LYS B C 1
ATOM 8791 O O . LYS B 1 531 ? 47.979 -26.397 -17.059 1.00 25.03 534 LYS B O 1
ATOM 8797 N N . VAL B 1 532 ? 49.481 -25.646 -15.572 1.00 26.68 535 VAL B N 1
ATOM 8798 C CA . VAL B 1 532 ? 48.534 -24.761 -14.912 1.00 25.30 535 VAL B CA 1
ATOM 8799 C C . VAL B 1 532 ? 47.997 -23.679 -15.857 1.00 22.99 535 VAL B C 1
ATOM 8800 O O . VAL B 1 532 ? 48.754 -22.840 -16.338 1.00 23.15 535 VAL B O 1
ATOM 8804 N N . HIS B 1 533 ? 46.691 -23.698 -16.127 1.00 23.71 536 HIS B N 1
ATOM 8805 C CA . HIS B 1 533 ? 46.091 -22.690 -17.006 1.00 24.29 536 HIS B CA 1
ATOM 8806 C C . HIS B 1 533 ? 46.493 -21.284 -16.536 1.00 33.48 536 HIS B C 1
ATOM 8807 O O . HIS B 1 533 ? 46.307 -20.937 -15.365 1.00 30.28 536 HIS B O 1
ATOM 8814 N N . GLY B 1 534 ? 47.030 -20.475 -17.444 1.00 27.74 537 GLY B N 1
ATOM 8815 C CA . GLY B 1 534 ? 47.308 -19.082 -17.146 1.00 26.69 537 GLY B CA 1
ATOM 8816 C C . GLY B 1 534 ? 48.743 -18.780 -16.752 1.00 26.22 537 GLY B C 1
ATOM 8817 O O . GLY B 1 534 ? 49.130 -17.616 -16.687 1.00 27.32 537 GLY B O 1
ATOM 8818 N N . ILE B 1 535 ? 49.529 -19.824 -16.498 1.00 18.71 538 ILE B N 1
ATOM 8819 C CA . ILE B 1 535 ? 50.917 -19.681 -16.057 1.00 25.99 538 ILE B CA 1
ATOM 8820 C C . ILE B 1 535 ? 51.866 -20.559 -16.885 1.00 28.14 538 ILE B C 1
ATOM 8821 O O . ILE B 1 535 ? 51.554 -21.710 -17.166 1.00 31.53 538 ILE B O 1
ATOM 8826 N N . LYS B 1 536 ? 53.036 -20.033 -17.236 1.00 20.56 539 LYS B N 1
ATOM 8827 C CA . LYS B 1 536 ? 54.036 -20.790 -17.985 1.00 28.13 539 LYS B CA 1
ATOM 8828 C C . LYS B 1 536 ? 55.102 -21.419 -17.080 1.00 24.04 539 LYS B C 1
ATOM 8829 O O . LYS B 1 536 ? 55.421 -20.892 -16.013 1.00 27.03 539 LYS B O 1
ATOM 8835 N N . LYS B 1 537 ? 55.665 -22.534 -17.536 1.00 25.08 540 LYS B N 1
ATOM 8836 C CA . LYS B 1 537 ? 56.744 -23.231 -16.832 1.00 24.95 540 LYS B CA 1
ATOM 8837 C C . LYS B 1 537 ? 56.291 -23.784 -15.492 1.00 24.26 540 LYS B C 1
ATOM 8838 O O . LYS B 1 537 ? 57.108 -23.958 -14.586 1.00 27.95 540 LYS B O 1
ATOM 8844 N N . LEU B 1 538 ? 54.996 -24.067 -15.374 1.00 19.77 541 LEU B N 1
ATOM 8845 C CA . LEU B 1 538 ? 54.443 -24.622 -14.150 1.00 19.67 541 LEU B CA 1
ATOM 8846 C C . LEU B 1 538 ? 53.500 -25.793 -14.452 1.00 21.52 541 LEU B C 1
ATOM 8847 O O . LEU B 1 538 ? 52.475 -25.636 -15.110 1.00 18.94 541 LEU B O 1
ATOM 8852 N N . ARG B 1 539 ? 53.873 -26.975 -13.974 1.00 22.03 542 ARG B N 1
ATOM 8853 C CA . ARG B 1 539 ? 53.039 -28.160 -14.112 1.00 21.45 542 ARG B CA 1
ATOM 8854 C C . ARG B 1 539 ? 52.686 -28.688 -12.723 1.00 20.50 542 ARG B C 1
ATOM 8855 O O . ARG B 1 539 ? 53.406 -28.427 -11.755 1.00 22.04 542 ARG B O 1
ATOM 8863 N N . VAL B 1 540 ? 51.569 -29.402 -12.623 1.00 22.16 543 VAL B N 1
ATOM 8864 C CA . VAL B 1 540 ? 51.213 -30.123 -11.405 1.00 18.42 543 VAL B CA 1
ATOM 8865 C C . VAL B 1 540 ? 51.224 -31.594 -11.738 1.00 20.48 543 VAL B C 1
ATOM 8866 O O . VAL B 1 540 ? 50.755 -31.987 -12.797 1.00 20.80 543 VAL B O 1
ATOM 8870 N N . ALA B 1 541 ? 51.782 -32.396 -10.840 1.00 21.25 544 ALA B N 1
ATOM 8871 C CA . ALA B 1 541 ? 51.816 -33.846 -11.002 1.00 22.80 544 ALA B CA 1
ATOM 8872 C C . ALA B 1 541 ? 51.640 -34.531 -9.644 1.00 24.14 544 ALA B C 1
ATOM 8873 O O . ALA B 1 541 ? 52.595 -34.657 -8.875 1.00 19.35 544 ALA B O 1
ATOM 8875 N N . ASP B 1 542 ? 50.403 -34.925 -9.347 1.00 19.21 545 ASP B N 1
ATOM 8876 C CA . ASP B 1 542 ? 50.078 -35.675 -8.129 1.00 24.50 545 ASP B CA 1
ATOM 8877 C C . ASP B 1 542 ? 48.577 -35.994 -8.144 1.00 24.48 545 ASP B C 1
ATOM 8878 O O . ASP B 1 542 ? 47.900 -35.689 -9.135 1.00 21.37 545 ASP B O 1
ATOM 8883 N N . ALA B 1 543 ? 48.056 -36.604 -7.077 1.00 18.88 546 ALA B N 1
ATOM 8884 C CA . ALA B 1 543 ? 46.636 -37.014 -7.070 1.00 18.79 546 ALA B CA 1
ATOM 8885 C C . ALA B 1 543 ? 45.675 -35.860 -7.347 1.00 22.51 546 ALA B C 1
ATOM 8886 O O . ALA B 1 543 ? 44.490 -36.075 -7.639 1.00 21.07 546 ALA B O 1
ATOM 8888 N N . SER B 1 544 ? 46.157 -34.628 -7.274 1.00 16.82 547 SER B N 1
ATOM 8889 C CA . SER B 1 544 ? 45.211 -33.519 -7.373 1.00 16.08 547 SER B CA 1
ATOM 8890 C C . SER B 1 544 ? 44.753 -33.278 -8.813 1.00 18.86 547 SER B C 1
ATOM 8891 O O . SER B 1 544 ? 43.768 -32.570 -9.042 1.00 19.81 547 SER B O 1
ATOM 8894 N N . VAL B 1 545 ? 45.462 -33.852 -9.786 1.00 13.75 548 VAL B N 1
ATOM 8895 C CA . VAL B 1 545 ? 45.056 -33.680 -11.182 1.00 15.90 548 VAL B CA 1
ATOM 8896 C C . VAL B 1 545 ? 43.998 -34.711 -11.599 1.00 22.23 548 VAL B C 1
ATOM 8897 O O . VAL B 1 545 ? 43.293 -34.518 -12.590 1.00 25.99 548 VAL B O 1
ATOM 8901 N N . ILE B 1 546 ? 43.878 -35.791 -10.829 1.00 18.54 549 ILE B N 1
ATOM 8902 C CA . ILE B 1 546 ? 42.890 -36.843 -11.117 1.00 19.53 549 ILE B CA 1
ATOM 8903 C C . ILE B 1 546 ? 41.461 -36.296 -11.130 1.00 22.39 549 ILE B C 1
ATOM 8904 O O . ILE B 1 546 ? 40.962 -35.838 -10.109 1.00 21.80 549 ILE B O 1
ATOM 8909 N N . PRO B 1 547 ? 40.808 -36.325 -12.307 1.00 21.52 550 PRO B N 1
ATOM 8910 C CA . PRO B 1 547 ? 39.484 -35.731 -12.529 1.00 24.02 550 PRO B CA 1
ATOM 8911 C C . PRO B 1 547 ? 38.309 -36.638 -12.107 1.00 24.40 550 PRO B C 1
ATOM 8912 O O . PRO B 1 547 ? 37.214 -36.133 -11.821 1.00 22.08 550 PRO B O 1
ATOM 8916 N N . ILE B 1 548 ? 38.536 -37.947 -12.088 1.00 19.19 551 ILE B N 1
ATOM 8917 C CA . ILE B 1 548 ? 37.500 -38.930 -11.729 1.00 20.77 551 ILE B CA 1
ATOM 8918 C C . ILE B 1 548 ? 38.201 -40.045 -10.989 1.00 25.32 551 ILE B C 1
ATOM 8919 O O . ILE B 1 548 ? 39.062 -40.715 -11.555 1.00 19.93 551 ILE B O 1
ATOM 8924 N N . ILE B 1 549 ? 37.847 -40.251 -9.726 1.00 19.95 552 ILE B N 1
ATOM 8925 C CA . ILE B 1 549 ? 38.663 -41.098 -8.877 1.00 19.60 552 ILE B CA 1
ATOM 8926 C C . ILE B 1 549 ? 38.578 -42.564 -9.304 1.00 26.41 552 ILE B C 1
ATOM 8927 O O . ILE B 1 549 ? 37.497 -43.064 -9.613 1.00 23.93 552 ILE B O 1
ATOM 8932 N N . PRO B 1 550 ? 39.728 -43.251 -9.361 1.00 27.48 553 PRO B N 1
ATOM 8933 C CA . PRO B 1 550 ? 39.729 -44.669 -9.739 1.00 22.92 553 PRO B CA 1
ATOM 8934 C C . PRO B 1 550 ? 38.786 -45.496 -8.876 1.00 29.44 553 PRO B C 1
ATOM 8935 O O . PRO B 1 550 ? 38.351 -45.034 -7.824 1.00 26.05 553 PRO B O 1
ATOM 8939 N N . ASP B 1 551 ? 38.496 -46.717 -9.316 1.00 27.95 554 ASP B N 1
ATOM 8940 C CA . ASP B 1 551 ? 37.548 -47.590 -8.626 1.00 28.28 554 ASP B CA 1
ATOM 8941 C C . ASP B 1 551 ? 38.241 -48.519 -7.645 1.00 28.02 554 ASP B C 1
ATOM 8942 O O . ASP B 1 551 ? 37.877 -49.688 -7.534 1.00 26.46 554 ASP B O 1
ATOM 8947 N N . CYS B 1 552 ? 39.223 -47.995 -6.918 1.00 27.52 555 CYS B N 1
ATOM 8948 C CA . CYS B 1 552 ? 40.080 -48.826 -6.080 1.00 25.42 555 CYS B CA 1
ATOM 8949 C C . CYS B 1 552 ? 41.140 -47.956 -5.434 1.00 28.21 555 CYS B C 1
ATOM 8950 O O . CYS B 1 552 ? 41.210 -46.763 -5.705 1.00 25.35 555 CYS B O 1
ATOM 8953 N N . ARG B 1 553 ? 41.984 -48.564 -4.608 1.00 24.27 556 ARG B N 1
ATOM 8954 C CA . ARG B 1 553 ? 43.121 -47.861 -4.025 1.00 27.53 556 ARG B CA 1
ATOM 8955 C C . ARG B 1 553 ? 43.952 -47.248 -5.152 1.00 36.65 556 ARG B C 1
ATOM 8956 O O . ARG B 1 553 ? 44.247 -47.928 -6.139 1.00 31.27 556 ARG B O 1
ATOM 8964 N N . ILE B 1 554 ? 44.316 -45.971 -5.003 1.00 32.00 557 ILE B N 1
ATOM 8965 C CA . ILE B 1 554 ? 44.725 -45.134 -6.143 1.00 24.56 557 ILE B CA 1
ATOM 8966 C C . ILE B 1 554 ? 46.214 -44.872 -6.374 1.00 28.96 557 ILE B C 1
ATOM 8967 O O . ILE B 1 554 ? 46.551 -44.052 -7.228 1.00 30.21 557 ILE B O 1
ATOM 8972 N N . GLN B 1 555 ? 47.107 -45.526 -5.640 1.00 22.35 558 GLN B N 1
ATOM 8973 C CA . GLN B 1 555 ? 48.521 -45.198 -5.774 1.00 24.85 558 GLN B CA 1
ATOM 8974 C C . GLN B 1 555 ? 49.057 -45.513 -7.186 1.00 31.96 558 GLN B C 1
ATOM 8975 O O . GLN B 1 555 ? 49.894 -44.779 -7.726 1.00 27.40 558 GLN B O 1
ATOM 8981 N N . ASN B 1 556 ? 48.566 -46.596 -7.779 1.00 25.58 559 ASN B N 1
ATOM 8982 C CA . ASN B 1 556 ? 48.935 -46.965 -9.144 1.00 23.86 559 ASN B CA 1
ATOM 8983 C C . ASN B 1 556 ? 48.620 -45.828 -10.126 1.00 25.25 559 ASN B C 1
ATOM 8984 O O . ASN B 1 556 ? 49.455 -45.449 -10.946 1.00 26.62 559 ASN B O 1
ATOM 8989 N N . SER B 1 557 ? 47.418 -45.271 -10.025 1.00 23.08 560 SER B N 1
ATOM 8990 C CA . SER B 1 557 ? 47.037 -44.161 -10.880 1.00 23.15 560 SER B CA 1
ATOM 8991 C C . SER B 1 557 ? 47.926 -42.932 -10.639 1.00 26.24 560 SER B C 1
ATOM 8992 O O . SER B 1 557 ? 48.172 -42.157 -11.551 1.00 21.92 560 SER B O 1
ATOM 8995 N N . VAL B 1 558 ? 48.394 -42.754 -9.410 1.00 22.74 561 VAL B N 1
ATOM 8996 C CA . VAL B 1 558 ? 49.225 -41.597 -9.087 1.00 31.93 561 VAL B CA 1
ATOM 8997 C C . VAL B 1 558 ? 50.572 -41.676 -9.788 1.00 23.51 561 VAL B C 1
ATOM 8998 O O . VAL B 1 558 ? 50.932 -40.750 -10.498 1.00 25.78 561 VAL B O 1
ATOM 9002 N N . TYR B 1 559 ? 51.298 -42.780 -9.586 1.00 19.46 562 TYR B N 1
ATOM 9003 C CA . TYR B 1 559 ? 52.526 -43.057 -10.322 1.00 18.52 562 TYR B CA 1
ATOM 9004 C C . TYR B 1 559 ? 52.320 -42.827 -11.822 1.00 26.95 562 TYR B C 1
ATOM 9005 O O . TYR B 1 559 ? 53.167 -42.243 -12.503 1.00 25.54 562 TYR B O 1
ATOM 9014 N N . ALA B 1 560 ? 51.191 -43.281 -12.339 1.00 20.76 563 ALA B N 1
ATOM 9015 C CA . ALA B 1 560 ? 50.947 -43.138 -13.760 1.00 25.94 563 ALA B CA 1
ATOM 9016 C C . ALA B 1 560 ? 50.871 -41.668 -14.125 1.00 28.90 563 ALA B C 1
ATOM 9017 O O . ALA B 1 560 ? 51.328 -41.274 -15.193 1.00 30.48 563 ALA B O 1
ATOM 9019 N N . VAL B 1 561 ? 50.279 -40.863 -13.245 1.00 20.58 564 VAL B N 1
ATOM 9020 C CA . VAL B 1 561 ? 50.204 -39.444 -13.481 1.00 25.42 564 VAL B CA 1
ATOM 9021 C C . VAL B 1 561 ? 51.614 -38.873 -13.597 1.00 21.47 564 VAL B C 1
ATOM 9022 O O . VAL B 1 561 ? 51.903 -38.108 -14.502 1.00 24.22 564 VAL B O 1
ATOM 9026 N N . GLY B 1 562 ? 52.489 -39.273 -12.690 1.00 23.68 565 GLY B N 1
ATOM 9027 C CA . GLY B 1 562 ? 53.866 -38.812 -12.708 1.00 32.67 565 GLY B CA 1
ATOM 9028 C C . GLY B 1 562 ? 54.658 -39.299 -13.915 1.00 34.96 565 GLY B C 1
ATOM 9029 O O . GLY B 1 562 ? 55.445 -38.538 -14.489 1.00 22.36 565 GLY B O 1
ATOM 9030 N N . GLU B 1 563 ? 54.468 -40.569 -14.280 1.00 26.22 566 GLU B N 1
ATOM 9031 C CA . GLU B 1 563 ? 55.108 -41.141 -15.461 1.00 29.70 566 GLU B CA 1
ATOM 9032 C C . GLU B 1 563 ? 54.700 -40.376 -16.713 1.00 27.01 566 GLU B C 1
ATOM 9033 O O . GLU B 1 563 ? 55.554 -39.963 -17.499 1.00 31.78 566 GLU B O 1
ATOM 9039 N N . LYS B 1 564 ? 53.401 -40.168 -16.898 1.00 23.80 567 LYS B N 1
ATOM 9040 C CA . LYS B 1 564 ? 52.950 -39.425 -18.076 1.00 32.18 567 LYS B CA 1
ATOM 9041 C C . LYS B 1 564 ? 53.415 -37.964 -18.052 1.00 31.30 567 LYS B C 1
ATOM 9042 O O . LYS B 1 564 ? 53.714 -37.388 -19.099 1.00 30.45 567 LYS B O 1
ATOM 9048 N N . CYS B 1 565 ? 53.479 -37.365 -16.866 1.00 30.31 568 CYS B N 1
ATOM 9049 C CA . CYS B 1 565 ? 53.945 -35.982 -16.754 1.00 27.09 568 CYS B CA 1
ATOM 9050 C C . CYS B 1 565 ? 55.386 -35.869 -17.225 1.00 22.49 568 CYS B C 1
ATOM 9051 O O . CYS B 1 565 ? 55.739 -34.950 -17.960 1.00 22.55 568 CYS B O 1
ATOM 9054 N N . ALA B 1 566 ? 56.220 -36.798 -16.771 1.00 20.61 569 ALA B N 1
ATOM 9055 C CA . ALA B 1 566 ? 57.623 -36.809 -17.151 1.00 25.73 569 ALA B CA 1
ATOM 9056 C C . ALA B 1 566 ? 57.777 -36.845 -18.675 1.00 29.20 569 ALA B C 1
ATOM 9057 O O . ALA B 1 566 ? 58.547 -36.076 -19.245 1.00 30.73 569 ALA B O 1
ATOM 9059 N N . ASP B 1 567 ? 57.031 -37.723 -19.333 1.00 27.77 570 ASP B N 1
ATOM 9060 C CA . ASP B 1 567 ? 57.127 -37.852 -20.788 1.00 30.60 570 ASP B CA 1
ATOM 9061 C C . ASP B 1 567 ? 56.773 -36.573 -21.521 1.00 27.62 570 ASP B C 1
ATOM 9062 O O . ASP B 1 567 ? 57.498 -36.143 -22.411 1.00 32.40 570 ASP B O 1
ATOM 9067 N N A MET B 1 568 ? 55.658 -35.963 -21.135 0.00 27.71 571 MET B N 1
ATOM 9068 N N B MET B 1 568 ? 55.651 -35.968 -21.148 1.00 27.66 571 MET B N 1
ATOM 9069 C CA A MET B 1 568 ? 55.170 -34.756 -21.793 0.00 27.50 571 MET B CA 1
ATOM 9070 C CA B MET B 1 568 ? 55.198 -34.767 -21.827 1.00 27.37 571 MET B CA 1
ATOM 9071 C C A MET B 1 568 ? 56.146 -33.591 -21.637 0.00 29.57 571 MET B C 1
ATOM 9072 C C B MET B 1 568 ? 56.192 -33.618 -21.671 1.00 29.62 571 MET B C 1
ATOM 9073 O O A MET B 1 568 ? 56.193 -32.693 -22.478 0.00 30.71 571 MET B O 1
ATOM 9074 O O B MET B 1 568 ? 56.297 -32.761 -22.551 1.00 30.80 571 MET B O 1
ATOM 9083 N N . ILE B 1 569 ? 56.921 -33.613 -20.558 1.00 26.27 572 ILE B N 1
ATOM 9084 C CA . ILE B 1 569 ? 57.946 -32.608 -20.329 1.00 29.84 572 ILE B CA 1
ATOM 9085 C C . ILE B 1 569 ? 59.148 -32.913 -21.221 1.00 33.13 572 ILE B C 1
ATOM 9086 O O . ILE B 1 569 ? 59.642 -32.028 -21.919 1.00 29.09 572 ILE B O 1
ATOM 9091 N N . LYS B 1 570 ? 59.608 -34.166 -21.190 1.00 29.65 573 LYS B N 1
ATOM 9092 C CA . LYS B 1 570 ? 60.716 -34.615 -22.031 1.00 26.06 573 LYS B CA 1
ATOM 9093 C C . LYS B 1 570 ? 60.412 -34.311 -23.495 1.00 32.04 573 LYS B C 1
ATOM 9094 O O . LYS B 1 570 ? 61.265 -33.839 -24.245 1.00 32.82 573 LYS B O 1
ATOM 9100 N N . ALA B 1 571 ? 59.175 -34.563 -23.892 1.00 33.52 574 ALA B N 1
ATOM 9101 C CA . ALA B 1 571 ? 58.757 -34.311 -25.262 1.00 35.92 574 ALA B CA 1
ATOM 9102 C C . ALA B 1 571 ? 58.882 -32.834 -25.605 1.00 39.58 574 ALA B C 1
ATOM 9103 O O . ALA B 1 571 ? 59.111 -32.472 -26.764 1.00 36.94 574 ALA B O 1
ATOM 9105 N N . GLU B 1 572 ? 58.709 -31.973 -24.606 1.00 30.62 575 GLU B N 1
ATOM 9106 C CA . GLU B 1 572 ? 58.714 -30.542 -24.885 1.00 38.83 575 GLU B CA 1
ATOM 9107 C C . GLU B 1 572 ? 60.124 -29.986 -25.052 1.00 33.69 575 GLU B C 1
ATOM 9108 O O . GLU B 1 572 ? 60.349 -29.081 -25.857 1.00 42.98 575 GLU B O 1
ATOM 9114 N N . HIS B 1 573 ? 61.073 -30.551 -24.312 1.00 31.85 576 HIS B N 1
ATOM 9115 C CA . HIS B 1 573 ? 62.461 -30.100 -24.376 1.00 35.29 576 HIS B CA 1
ATOM 9116 C C . HIS B 1 573 ? 63.349 -30.991 -25.258 1.00 31.29 576 HIS B C 1
ATOM 9117 O O . HIS B 1 573 ? 64.142 -31.811 -24.776 1.00 33.58 576 HIS B O 1
ATOM 9124 N N . LYS B 1 574 ? 63.196 -30.797 -26.566 1.00 36.33 577 LYS B N 1
ATOM 9125 C CA . LYS B 1 574 ? 63.928 -31.541 -27.581 1.00 38.00 577 LYS B CA 1
ATOM 9126 C C . LYS B 1 574 ? 65.435 -31.388 -27.435 1.00 41.68 577 LYS B C 1
ATOM 9127 O O . LYS B 1 574 ? 66.177 -32.332 -27.707 1.00 39.26 577 LYS B O 1
ATOM 9133 N N . ASP B 1 575 ? 65.887 -30.205 -27.020 1.00 27.03 578 ASP B N 1
ATOM 9134 C CA . ASP B 1 575 ? 67.312 -29.989 -26.797 1.00 33.40 578 ASP B CA 1
ATOM 9135 C C . ASP B 1 575 ? 67.883 -30.790 -25.612 1.00 39.69 578 ASP B C 1
ATOM 9136 O O . ASP B 1 575 ? 69.103 -30.861 -25.433 1.00 34.98 578 ASP B O 1
ATOM 9141 N N . LEU B 1 576 ? 67.016 -31.401 -24.807 1.00 33.77 579 LEU B N 1
ATOM 9142 C CA . LEU B 1 576 ? 67.500 -32.132 -23.633 1.00 31.00 579 LEU B CA 1
ATOM 9143 C C . LEU B 1 576 ? 67.185 -33.620 -23.675 1.00 36.80 579 LEU B C 1
ATOM 9144 O O . LEU B 1 576 ? 67.909 -34.420 -23.076 1.00 35.92 579 LEU B O 1
ATOM 9149 N N . TYR B 1 577 ? 66.105 -33.984 -24.370 1.00 29.51 580 TYR B N 1
ATOM 9150 C CA . TYR B 1 577 ? 65.673 -35.383 -24.465 1.00 38.35 580 TYR B CA 1
ATOM 9151 C C . TYR B 1 577 ? 65.469 -35.870 -25.905 1.00 40.12 580 TYR B C 1
ATOM 9152 O O . TYR B 1 577 ? 65.910 -36.965 -26.283 1.00 41.51 580 TYR B O 1
ATOM 9162 N N . ALA C 1 1 ? -1.221 -11.840 18.617 1.00 60.56 2 ALA C N 1
ATOM 9163 C CA . ALA C 1 1 ? -1.335 -10.385 18.642 1.00 60.60 2 ALA C CA 1
ATOM 9164 C C . ALA C 1 1 ? -1.154 -9.776 17.253 1.00 61.63 2 ALA C C 1
ATOM 9165 O O . ALA C 1 1 ? -0.791 -10.470 16.302 1.00 65.53 2 ALA C O 1
ATOM 9167 N N . THR C 1 2 ? -1.407 -8.476 17.143 1.00 66.10 3 THR C N 1
ATOM 9168 C CA . THR C 1 2 ? -1.427 -7.798 15.849 1.00 65.74 3 THR C CA 1
ATOM 9169 C C . THR C 1 2 ? -0.163 -6.976 15.614 1.00 59.78 3 THR C C 1
ATOM 9170 O O . THR C 1 2 ? 0.445 -6.479 16.558 1.00 54.98 3 THR C O 1
ATOM 9174 N N . ASP C 1 3 ? 0.217 -6.823 14.349 1.00 60.58 4 ASP C N 1
ATOM 9175 C CA . ASP C 1 3 ? 1.417 -6.065 14.001 1.00 61.71 4 ASP C CA 1
ATOM 9176 C C . ASP C 1 3 ? 1.350 -4.611 14.488 1.00 63.78 4 ASP C C 1
ATOM 9177 O O . ASP C 1 3 ? 0.377 -3.897 14.227 1.00 68.13 4 ASP C O 1
ATOM 9182 N N . GLY C 1 4 ? 2.386 -4.186 15.206 1.00 55.65 5 GLY C N 1
ATOM 9183 C CA . GLY C 1 4 ? 2.492 -2.813 15.670 1.00 50.31 5 GLY C CA 1
ATOM 9184 C C . GLY C 1 4 ? 2.113 -2.652 17.127 1.00 50.86 5 GLY C C 1
ATOM 9185 O O . GLY C 1 4 ? 2.185 -1.549 17.678 1.00 48.65 5 GLY C O 1
ATOM 9186 N N . SER C 1 5 ? 1.710 -3.756 17.753 1.00 53.22 6 SER C N 1
ATOM 9187 C CA . SER C 1 5 ? 1.211 -3.734 19.128 1.00 51.11 6 SER C CA 1
ATOM 9188 C C . SER C 1 5 ? 2.237 -3.240 20.147 1.00 53.50 6 SER C C 1
ATOM 9189 O O . SER C 1 5 ? 3.439 -3.475 20.007 1.00 55.04 6 SER C O 1
ATOM 9192 N N . HIS C 1 6 ? 1.751 -2.556 21.177 1.00 49.12 7 HIS C N 1
ATOM 9193 C CA . HIS C 1 6 ? 2.605 -2.072 22.252 1.00 42.98 7 HIS C CA 1
ATOM 9194 C C . HIS C 1 6 ? 2.273 -2.790 23.544 1.00 39.99 7 HIS C C 1
ATOM 9195 O O . HIS C 1 6 ? 1.126 -3.161 23.783 1.00 52.32 7 HIS C O 1
ATOM 9202 N N . PHE C 1 7 ? 3.289 -2.995 24.373 1.00 42.30 8 PHE C N 1
ATOM 9203 C CA . PHE C 1 7 ? 3.110 -3.583 25.690 1.00 36.85 8 PHE C CA 1
ATOM 9204 C C . PHE C 1 7 ? 4.079 -2.817 26.547 1.00 44.29 8 PHE C C 1
ATOM 9205 O O . PHE C 1 7 ? 4.963 -2.159 26.010 1.00 47.85 8 PHE C O 1
ATOM 9213 N N . ASP C 1 8 ? 3.920 -2.878 27.865 1.00 36.97 9 ASP C N 1
ATOM 9214 C CA . ASP C 1 8 ? 4.834 -2.178 28.759 1.00 42.10 9 ASP C CA 1
ATOM 9215 C C . ASP C 1 8 ? 6.165 -2.919 28.831 1.00 51.57 9 ASP C C 1
ATOM 9216 O O . ASP C 1 8 ? 7.223 -2.303 28.956 1.00 50.56 9 ASP C O 1
ATOM 9221 N N . PHE C 1 9 ? 6.103 -4.246 28.743 1.00 55.98 10 PHE C N 1
ATOM 9222 C CA . PHE C 1 9 ? 7.301 -5.076 28.725 1.00 47.30 10 PHE C CA 1
ATOM 9223 C C . PHE C 1 9 ? 7.276 -6.122 27.609 1.00 52.02 10 PHE C C 1
ATOM 9224 O O . PHE C 1 9 ? 6.225 -6.692 27.288 1.00 47.06 10 PHE C O 1
ATOM 9232 N N . VAL C 1 10 ? 8.447 -6.353 27.019 1.00 44.46 11 VAL C N 1
ATOM 9233 C CA . VAL C 1 10 ? 8.635 -7.396 26.021 1.00 36.77 11 VAL C CA 1
ATOM 9234 C C . VAL C 1 10 ? 9.766 -8.323 26.433 1.00 43.13 11 VAL C C 1
ATOM 9235 O O . VAL C 1 10 ? 10.918 -7.902 26.562 1.00 41.64 11 VAL C O 1
ATOM 9239 N N . ILE C 1 11 ? 9.421 -9.584 26.655 1.00 41.19 12 ILE C N 1
ATOM 9240 C CA . ILE C 1 11 ? 10.390 -10.627 26.943 1.00 39.77 12 ILE C CA 1
ATOM 9241 C C . ILE C 1 11 ? 10.686 -11.398 25.658 1.00 44.70 12 ILE C C 1
ATOM 9242 O O . ILE C 1 11 ? 9.797 -12.052 25.098 1.00 44.66 12 ILE C O 1
ATOM 9247 N N . VAL C 1 12 ? 11.921 -11.313 25.173 1.00 35.94 13 VAL C N 1
ATOM 9248 C CA . VAL C 1 12 ? 12.289 -12.044 23.963 1.00 29.97 13 VAL C CA 1
ATOM 9249 C C . VAL C 1 12 ? 12.901 -13.387 24.349 1.00 34.61 13 VAL C C 1
ATOM 9250 O O . VAL C 1 12 ? 14.051 -13.452 24.775 1.00 32.46 13 VAL C O 1
ATOM 9254 N N . GLY C 1 13 ? 12.099 -14.447 24.221 1.00 33.03 14 GLY C N 1
ATOM 9255 C CA . GLY C 1 13 ? 12.498 -15.795 24.586 1.00 32.33 14 GLY C CA 1
ATOM 9256 C C . GLY C 1 13 ? 11.795 -16.286 25.838 1.00 33.04 14 GLY C C 1
ATOM 9257 O O . GLY C 1 13 ? 12.188 -15.937 26.951 1.00 29.12 14 GLY C O 1
ATOM 9258 N N . GLY C 1 14 ? 10.754 -17.098 25.661 1.00 39.21 15 GLY C N 1
ATOM 9259 C CA . GLY C 1 14 ? 9.974 -17.595 26.783 1.00 33.67 15 GLY C CA 1
ATOM 9260 C C . GLY C 1 14 ? 10.626 -18.760 27.499 1.00 34.47 15 GLY C C 1
ATOM 9261 O O . GLY C 1 14 ? 10.021 -19.824 27.667 1.00 37.89 15 GLY C O 1
ATOM 9262 N N . GLY C 1 15 ? 11.864 -18.559 27.930 1.00 38.47 16 GLY C N 1
ATOM 9263 C CA . GLY C 1 15 ? 12.660 -19.638 28.483 1.00 32.91 16 GLY C CA 1
ATOM 9264 C C . GLY C 1 15 ? 12.652 -19.656 29.995 1.00 34.86 16 GLY C C 1
ATOM 9265 O O . GLY C 1 15 ? 11.768 -19.078 30.627 1.00 35.31 16 GLY C O 1
ATOM 9266 N N . THR C 1 16 ? 13.649 -20.320 30.571 1.00 28.27 17 THR C N 1
ATOM 9267 C CA . THR C 1 16 ? 13.749 -20.462 32.017 1.00 32.28 17 THR C CA 1
ATOM 9268 C C . THR C 1 16 ? 13.631 -19.126 32.736 1.00 40.36 17 THR C C 1
ATOM 9269 O O . THR C 1 16 ? 12.734 -18.936 33.567 1.00 34.13 17 THR C O 1
ATOM 9273 N N . ALA C 1 17 ? 14.541 -18.209 32.405 1.00 31.57 18 ALA C N 1
ATOM 9274 C CA . ALA C 1 17 ? 14.601 -16.905 33.046 1.00 31.21 18 ALA C CA 1
ATOM 9275 C C . ALA C 1 17 ? 13.559 -15.955 32.463 1.00 35.18 18 ALA C C 1
ATOM 9276 O O . ALA C 1 17 ? 12.959 -15.172 33.188 1.00 35.72 18 ALA C O 1
ATOM 9278 N N . GLY C 1 18 ? 13.364 -16.025 31.149 1.00 33.85 19 GLY C N 1
ATOM 9279 C CA . GLY C 1 18 ? 12.459 -15.133 30.444 1.00 26.33 19 GLY C CA 1
ATOM 9280 C C . GLY C 1 18 ? 11.031 -15.188 30.949 1.00 42.99 19 GLY C C 1
ATOM 9281 O O . GLY C 1 18 ? 10.367 -14.160 31.086 1.00 39.41 19 GLY C O 1
ATOM 9282 N N . ASN C 1 19 ? 10.555 -16.401 31.216 1.00 45.88 20 ASN C N 1
ATOM 9283 C CA . ASN C 1 19 ? 9.250 -16.592 31.823 1.00 38.07 20 ASN C CA 1
ATOM 9284 C C . ASN C 1 19 ? 9.233 -16.103 33.261 1.00 38.64 20 ASN C C 1
ATOM 9285 O O . ASN C 1 19 ? 8.235 -15.556 33.717 1.00 38.78 20 ASN C O 1
ATOM 9290 N N . THR C 1 20 ? 10.334 -16.317 33.980 1.00 35.00 21 THR C N 1
ATOM 9291 C CA . THR C 1 20 ? 10.413 -15.871 35.363 1.00 39.23 21 THR C CA 1
ATOM 9292 C C . THR C 1 20 ? 10.213 -14.364 35.454 1.00 46.97 21 THR C C 1
ATOM 9293 O O . THR C 1 20 ? 9.490 -13.868 36.326 1.00 44.84 21 THR C O 1
ATOM 9297 N N . VAL C 1 21 ? 10.856 -13.637 34.549 1.00 36.48 22 VAL C N 1
ATOM 9298 C CA . VAL C 1 21 ? 10.742 -12.189 34.548 1.00 43.61 22 VAL C CA 1
ATOM 9299 C C . VAL C 1 21 ? 9.341 -11.756 34.103 1.00 46.62 22 VAL C C 1
ATOM 9300 O O . VAL C 1 21 ? 8.738 -10.870 34.713 1.00 41.64 22 VAL C O 1
ATOM 9304 N N . ALA C 1 22 ? 8.823 -12.391 33.053 1.00 38.15 23 ALA C N 1
ATOM 9305 C CA . ALA C 1 22 ? 7.511 -12.029 32.511 1.00 42.51 23 ALA C CA 1
ATOM 9306 C C . ALA C 1 22 ? 6.380 -12.270 33.514 1.00 49.03 23 ALA C C 1
ATOM 9307 O O . ALA C 1 22 ? 5.404 -11.514 33.555 1.00 53.62 23 ALA C O 1
ATOM 9309 N N . GLY C 1 23 ? 6.525 -13.322 34.315 1.00 43.99 24 GLY C N 1
ATOM 9310 C CA . GLY C 1 23 ? 5.547 -13.669 35.326 1.00 41.21 24 GLY C CA 1
ATOM 9311 C C . GLY C 1 23 ? 5.582 -12.722 36.508 1.00 48.76 24 GLY C C 1
ATOM 9312 O O . GLY C 1 23 ? 4.543 -12.362 37.058 1.00 49.42 24 GLY C O 1
ATOM 9313 N N . ARG C 1 24 ? 6.783 -12.315 36.904 1.00 54.50 25 ARG C N 1
ATOM 9314 C CA . ARG C 1 24 ? 6.942 -11.436 38.056 1.00 42.98 25 ARG C CA 1
ATOM 9315 C C . ARG C 1 24 ? 6.428 -10.034 37.762 1.00 50.29 25 ARG C C 1
ATOM 9316 O O . ARG C 1 24 ? 5.916 -9.351 38.654 1.00 48.05 25 ARG C O 1
ATOM 9324 N N . LEU C 1 25 ? 6.562 -9.612 36.508 1.00 45.50 26 LEU C N 1
ATOM 9325 C CA . LEU C 1 25 ? 6.165 -8.274 36.104 1.00 41.81 26 LEU C CA 1
ATOM 9326 C C . LEU C 1 25 ? 4.657 -8.205 35.884 1.00 59.19 26 LEU C C 1
ATOM 9327 O O . LEU C 1 25 ? 4.041 -7.143 36.016 1.00 55.85 26 LEU C O 1
ATOM 9332 N N . ALA C 1 26 ? 4.059 -9.339 35.539 1.00 53.79 27 ALA C N 1
ATOM 9333 C CA . ALA C 1 26 ? 2.620 -9.378 35.351 1.00 54.40 27 ALA C CA 1
ATOM 9334 C C . ALA C 1 26 ? 1.899 -9.292 36.700 1.00 60.03 27 ALA C C 1
ATOM 9335 O O . ALA C 1 26 ? 0.699 -9.022 36.747 1.00 58.78 27 ALA C O 1
ATOM 9337 N N . GLU C 1 27 ? 2.642 -9.505 37.788 1.00 52.77 28 GLU C N 1
ATOM 9338 C CA . GLU C 1 27 ? 2.083 -9.464 39.143 1.00 59.39 28 GLU C CA 1
ATOM 9339 C C . GLU C 1 27 ? 1.374 -8.138 39.472 1.00 64.69 28 GLU C C 1
ATOM 9340 O O . GLU C 1 27 ? 0.686 -8.028 40.488 1.00 65.13 28 GLU C O 1
ATOM 9346 N N . ASN C 1 28 ? 1.561 -7.136 38.616 1.00 57.65 29 ASN C N 1
ATOM 9347 C CA . ASN C 1 28 ? 0.720 -5.949 38.613 1.00 54.12 29 ASN C CA 1
ATOM 9348 C C . ASN C 1 28 ? -0.250 -6.104 37.463 1.00 58.88 29 ASN C C 1
ATOM 9349 O O . ASN C 1 28 ? 0.163 -6.088 36.306 1.00 56.72 29 ASN C O 1
ATOM 9354 N N . PRO C 1 29 ? -1.547 -6.252 37.778 1.00 57.36 30 PRO C N 1
ATOM 9355 C CA . PRO C 1 29 ? -2.563 -6.616 36.786 1.00 47.60 30 PRO C CA 1
ATOM 9356 C C . PRO C 1 29 ? -2.675 -5.596 35.669 1.00 47.11 30 PRO C C 1
ATOM 9357 O O . PRO C 1 29 ? -3.188 -5.913 34.593 1.00 43.73 30 PRO C O 1
ATOM 9361 N N . ASN C 1 30 ? -2.178 -4.390 35.910 1.00 47.13 31 ASN C N 1
ATOM 9362 C CA . ASN C 1 30 ? -2.315 -3.320 34.928 1.00 55.56 31 ASN C CA 1
ATOM 9363 C C . ASN C 1 30 ? -1.198 -3.248 33.882 1.00 57.03 31 ASN C C 1
ATOM 9364 O O . ASN C 1 30 ? -1.383 -2.687 32.795 1.00 53.59 31 ASN C O 1
ATOM 9369 N N . VAL C 1 31 ? -0.055 -3.845 34.204 1.00 57.49 32 VAL C N 1
ATOM 9370 C CA . VAL C 1 31 ? 1.064 -3.922 33.273 1.00 54.09 32 VAL C CA 1
ATOM 9371 C C . VAL C 1 31 ? 0.824 -4.989 32.205 1.00 46.03 32 VAL C C 1
ATOM 9372 O O . VAL C 1 31 ? 0.527 -6.139 32.529 1.00 50.45 32 VAL C O 1
ATOM 9376 N N . THR C 1 32 ? 0.945 -4.613 30.936 1.00 42.91 33 THR C N 1
ATOM 9377 C CA . THR C 1 32 ? 0.880 -5.594 29.854 1.00 45.13 33 THR C CA 1
ATOM 9378 C C . THR C 1 32 ? 2.263 -6.187 29.574 1.00 46.19 33 THR C C 1
ATOM 9379 O O . THR C 1 32 ? 3.254 -5.460 29.508 1.00 51.66 33 THR C O 1
ATOM 9383 N N . VAL C 1 33 ? 2.324 -7.505 29.407 1.00 49.96 34 VAL C N 1
ATOM 9384 C CA . VAL C 1 33 ? 3.578 -8.201 29.116 1.00 40.55 34 VAL C CA 1
ATOM 9385 C C . VAL C 1 33 ? 3.466 -9.103 27.891 1.00 46.34 34 VAL C C 1
ATOM 9386 O O . VAL C 1 33 ? 2.571 -9.951 27.805 1.00 45.44 34 VAL C O 1
ATOM 9390 N N . LEU C 1 34 ? 4.368 -8.917 26.933 1.00 40.09 35 LEU C N 1
ATOM 9391 C CA . LEU C 1 34 ? 4.429 -9.816 25.782 1.00 42.18 35 LEU C CA 1
ATOM 9392 C C . LEU C 1 34 ? 5.586 -10.814 25.914 1.00 45.91 35 LEU C C 1
ATOM 9393 O O . LEU C 1 34 ? 6.679 -10.452 26.342 1.00 42.09 35 LEU C O 1
ATOM 9398 N N . ILE C 1 35 ? 5.340 -12.074 25.566 1.00 50.69 36 ILE C N 1
ATOM 9399 C CA . ILE C 1 35 ? 6.415 -13.057 25.470 1.00 31.45 36 ILE C CA 1
ATOM 9400 C C . ILE C 1 35 ? 6.486 -13.527 24.027 1.00 42.10 36 ILE C C 1
ATOM 9401 O O . ILE C 1 35 ? 5.496 -14.008 23.482 1.00 46.38 36 ILE C O 1
ATOM 9406 N N . VAL C 1 36 ? 7.638 -13.348 23.387 1.00 36.21 37 VAL C N 1
ATOM 9407 C CA . VAL C 1 36 ? 7.853 -13.973 22.091 1.00 37.69 37 VAL C CA 1
ATOM 9408 C C . VAL C 1 36 ? 8.757 -15.197 22.257 1.00 37.88 37 VAL C C 1
ATOM 9409 O O . VAL C 1 36 ? 9.763 -15.153 22.962 1.00 37.56 37 VAL C O 1
ATOM 9413 N N . GLU C 1 37 ? 8.378 -16.292 21.609 1.00 38.93 38 GLU C N 1
ATOM 9414 C CA . GLU C 1 37 ? 9.065 -17.563 21.775 1.00 35.77 38 GLU C CA 1
ATOM 9415 C C . GLU C 1 37 ? 9.077 -18.311 20.447 1.00 38.44 38 GLU C C 1
ATOM 9416 O O . GLU C 1 37 ? 8.142 -18.198 19.658 1.00 39.98 38 GLU C O 1
ATOM 9422 N N . ALA C 1 38 ? 10.152 -19.050 20.192 1.00 35.33 39 ALA C N 1
ATOM 9423 C CA . ALA C 1 38 ? 10.335 -19.706 18.901 1.00 40.41 39 ALA C CA 1
ATOM 9424 C C . ALA C 1 38 ? 9.592 -21.042 18.781 1.00 31.85 39 ALA C C 1
ATOM 9425 O O . ALA C 1 38 ? 9.234 -21.459 17.676 1.00 34.40 39 ALA C O 1
ATOM 9427 N N . GLY C 1 39 ? 9.381 -21.711 19.913 1.00 25.17 40 GLY C N 1
ATOM 9428 C CA . GLY C 1 39 ? 8.680 -22.990 19.938 1.00 36.22 40 GLY C CA 1
ATOM 9429 C C . GLY C 1 39 ? 7.202 -22.937 20.326 1.00 42.29 40 GLY C C 1
ATOM 9430 O O . GLY C 1 39 ? 6.568 -21.876 20.302 1.00 37.02 40 GLY C O 1
ATOM 9431 N N . ILE C 1 40 ? 6.650 -24.096 20.683 1.00 46.19 41 ILE C N 1
ATOM 9432 C CA . ILE C 1 40 ? 5.224 -24.229 20.981 1.00 42.66 41 ILE C CA 1
ATOM 9433 C C . ILE C 1 40 ? 4.816 -23.492 22.254 1.00 47.15 41 ILE C C 1
ATOM 9434 O O . ILE C 1 40 ? 5.602 -23.385 23.203 1.00 45.30 41 ILE C O 1
ATOM 9439 N N . GLY C 1 41 ? 3.572 -23.013 22.280 1.00 47.76 42 GLY C N 1
ATOM 9440 C CA . GLY C 1 41 ? 3.045 -22.291 23.426 1.00 41.81 42 GLY C CA 1
ATOM 9441 C C . GLY C 1 41 ? 2.420 -23.149 24.515 1.00 46.58 42 GLY C C 1
ATOM 9442 O O . GLY C 1 41 ? 2.168 -22.666 25.619 1.00 46.44 42 GLY C O 1
ATOM 9443 N N . ASN C 1 42 ? 2.187 -24.425 24.223 1.00 44.36 43 ASN C N 1
ATOM 9444 C CA . ASN C 1 42 ? 1.472 -25.295 25.154 1.00 45.23 43 ASN C CA 1
ATOM 9445 C C . ASN C 1 42 ? 2.255 -26.523 25.588 1.00 49.19 43 ASN C C 1
ATOM 9446 O O . ASN C 1 42 ? 1.857 -27.649 25.301 1.00 52.34 43 ASN C O 1
ATOM 9451 N N . PRO C 1 43 ? 3.368 -26.312 26.297 1.00 53.84 44 PRO C N 1
ATOM 9452 C CA . PRO C 1 43 ? 4.217 -27.422 26.737 1.00 47.83 44 PRO C CA 1
ATOM 9453 C C . PRO C 1 43 ? 3.537 -28.338 27.752 1.00 51.96 44 PRO C C 1
ATOM 9454 O O . PRO C 1 43 ? 3.930 -29.500 27.877 1.00 49.55 44 PRO C O 1
ATOM 9458 N N . GLU C 1 44 ? 2.545 -27.825 28.474 1.00 47.96 45 GLU C N 1
ATOM 9459 C CA A GLU C 1 44 ? 1.860 -28.599 29.505 0.49 49.02 45 GLU C CA 1
ATOM 9460 C CA B GLU C 1 44 ? 1.885 -28.626 29.503 0.51 49.03 45 GLU C CA 1
ATOM 9461 C C . GLU C 1 44 ? 0.967 -29.689 28.907 1.00 41.08 45 GLU C C 1
ATOM 9462 O O . GLU C 1 44 ? 0.508 -30.588 29.606 1.00 39.06 45 GLU C O 1
ATOM 9473 N N . ASP C 1 45 ? 0.719 -29.593 27.610 1.00 41.53 46 ASP C N 1
ATOM 9474 C CA . ASP C 1 45 ? -0.082 -30.592 26.926 1.00 46.09 46 ASP C CA 1
ATOM 9475 C C . ASP C 1 45 ? 0.776 -31.720 26.356 1.00 48.18 46 ASP C C 1
ATOM 9476 O O . ASP C 1 45 ? 0.249 -32.708 25.856 1.00 47.43 46 ASP C O 1
ATOM 9481 N N . ILE C 1 46 ? 2.097 -31.570 26.426 1.00 49.18 47 ILE C N 1
ATOM 9482 C CA . ILE C 1 46 ? 3.004 -32.569 25.855 1.00 44.74 47 ILE C CA 1
ATOM 9483 C C . ILE C 1 46 ? 3.537 -33.526 26.929 1.00 42.86 47 ILE C C 1
ATOM 9484 O O . ILE C 1 46 ? 4.275 -33.123 27.835 1.00 41.92 47 ILE C O 1
ATOM 9489 N N . PRO C 1 47 ? 3.146 -34.803 26.837 1.00 39.67 48 PRO C N 1
ATOM 9490 C CA . PRO C 1 47 ? 3.493 -35.816 27.840 1.00 42.56 48 PRO C CA 1
ATOM 9491 C C . PRO C 1 47 ? 5.004 -36.021 27.989 1.00 42.59 48 PRO C C 1
ATOM 9492 O O . PRO C 1 47 ? 5.474 -36.194 29.119 1.00 36.99 48 PRO C O 1
ATOM 9496 N N . GLU C 1 48 ? 5.741 -36.019 26.875 1.00 40.50 49 GLU C N 1
ATOM 9497 C CA . GLU C 1 48 ? 7.200 -36.174 26.917 1.00 40.61 49 GLU C CA 1
ATOM 9498 C C . GLU C 1 48 ? 7.841 -35.038 27.714 1.00 38.50 49 GLU C C 1
ATOM 9499 O O . GLU C 1 48 ? 8.842 -35.232 28.411 1.00 36.99 49 GLU C O 1
ATOM 9505 N N . ILE C 1 49 ? 7.260 -33.847 27.602 1.00 35.18 50 ILE C N 1
ATOM 9506 C CA . ILE C 1 49 ? 7.743 -32.697 28.358 1.00 40.72 50 ILE C CA 1
ATOM 9507 C C . ILE C 1 49 ? 7.385 -32.799 29.840 1.00 32.63 50 ILE C C 1
ATOM 9508 O O . ILE C 1 49 ? 8.216 -32.522 30.702 1.00 34.74 50 ILE C O 1
ATOM 9513 N N . THR C 1 50 ? 6.156 -33.210 30.138 1.00 37.15 51 THR C N 1
ATOM 9514 C CA . THR C 1 50 ? 5.676 -33.194 31.527 1.00 42.11 51 THR C CA 1
ATOM 9515 C C . THR C 1 50 ? 6.080 -34.428 32.330 1.00 39.92 51 THR C C 1
ATOM 9516 O O . THR C 1 50 ? 6.120 -34.390 33.567 1.00 30.48 51 THR C O 1
ATOM 9520 N N . THR C 1 51 ? 6.365 -35.521 31.628 1.00 35.92 52 THR C N 1
ATOM 9521 C CA . THR C 1 51 ? 6.798 -36.750 32.285 1.00 37.54 52 THR C CA 1
ATOM 9522 C C . THR C 1 51 ? 8.307 -36.765 32.512 1.00 34.32 52 THR C C 1
ATOM 9523 O O . THR C 1 51 ? 9.082 -36.736 31.560 1.00 35.68 52 THR C O 1
ATOM 9527 N N . PRO C 1 52 ? 8.729 -36.834 33.777 1.00 37.35 53 PRO C N 1
ATOM 9528 C CA . PRO C 1 52 ? 10.153 -36.848 34.141 1.00 34.19 53 PRO C CA 1
ATOM 9529 C C . PRO C 1 52 ? 10.982 -37.983 33.517 1.00 42.69 53 PRO C C 1
ATOM 9530 O O . PRO C 1 52 ? 12.058 -37.697 32.983 1.00 37.50 53 PRO C O 1
ATOM 9534 N N . SER C 1 53 ? 10.509 -39.229 33.588 1.00 31.17 54 SER C N 1
ATOM 9535 C CA . SER C 1 53 ? 11.288 -40.371 33.100 1.00 33.86 54 SER C CA 1
ATOM 9536 C C . SER C 1 53 ? 11.540 -40.311 31.593 1.00 32.14 54 SER C C 1
ATOM 9537 O O . SER C 1 53 ? 12.384 -41.032 31.068 1.00 31.14 54 SER C O 1
ATOM 9540 N N . SER C 1 54 ? 10.807 -39.439 30.913 1.00 27.16 55 SER C N 1
ATOM 9541 C CA . SER C 1 54 ? 10.855 -39.324 29.465 1.00 19.34 55 SER C CA 1
ATOM 9542 C C . SER C 1 54 ? 11.786 -38.184 28.992 1.00 33.91 55 SER C C 1
ATOM 9543 O O . SER C 1 54 ? 11.870 -37.885 27.793 1.00 30.46 55 SER C O 1
ATOM 9546 N N . ALA C 1 55 ? 12.480 -37.551 29.935 1.00 27.08 56 ALA C N 1
ATOM 9547 C CA . ALA C 1 55 ? 13.278 -36.355 29.642 1.00 29.91 56 ALA C CA 1
ATOM 9548 C C . ALA C 1 55 ? 14.345 -36.553 28.561 1.00 33.04 56 ALA C C 1
ATOM 9549 O O . ALA C 1 55 ? 14.440 -35.756 27.629 1.00 31.98 56 ALA C O 1
ATOM 9551 N N . MET C 1 56 ? 15.141 -37.614 28.676 1.00 32.06 57 MET C N 1
ATOM 9552 C CA . MET C 1 56 ? 16.214 -37.859 27.710 1.00 34.15 57 MET C CA 1
ATOM 9553 C C . MET C 1 56 ? 15.737 -38.032 26.281 1.00 35.46 57 MET C C 1
ATOM 9554 O O . MET C 1 56 ? 16.484 -37.753 25.343 1.00 39.41 57 MET C O 1
ATOM 9559 N N . ASP C 1 57 ? 14.502 -38.489 26.105 1.00 35.73 58 ASP C N 1
ATOM 9560 C CA . ASP C 1 57 ? 13.977 -38.710 24.762 1.00 26.78 58 ASP C CA 1
ATOM 9561 C C . ASP C 1 57 ? 13.658 -37.402 24.074 1.00 31.06 58 ASP C C 1
ATOM 9562 O O . ASP C 1 57 ? 13.296 -37.391 22.901 1.00 31.55 58 ASP C O 1
ATOM 9567 N N . LEU C 1 58 ? 13.787 -36.297 24.803 1.00 30.37 59 LEU C N 1
ATOM 9568 C CA . LEU C 1 58 ? 13.555 -34.987 24.208 1.00 32.59 59 LEU C CA 1
ATOM 9569 C C . LEU C 1 58 ? 14.734 -34.541 23.349 1.00 34.98 59 LEU C C 1
ATOM 9570 O O . LEU C 1 58 ? 14.565 -33.693 22.468 1.00 29.77 59 LEU C O 1
ATOM 9575 N N . ARG C 1 59 ? 15.916 -35.112 23.606 1.00 28.27 60 ARG C N 1
ATOM 9576 C CA . ARG C 1 59 ? 17.079 -34.922 22.726 1.00 32.39 60 ARG C CA 1
ATOM 9577 C C . ARG C 1 59 ? 16.680 -35.269 21.295 1.00 30.63 60 ARG C C 1
ATOM 9578 O O . ARG C 1 59 ? 16.143 -36.348 21.049 1.00 33.91 60 ARG C O 1
ATOM 9586 N N . ASN C 1 60 ? 16.926 -34.354 20.365 1.00 29.50 61 ASN C N 1
ATOM 9587 C CA . ASN C 1 60 ? 16.585 -34.566 18.958 1.00 34.91 61 ASN C CA 1
ATOM 9588 C C . ASN C 1 60 ? 15.101 -34.501 18.620 1.00 40.01 61 ASN C C 1
ATOM 9589 O O . ASN C 1 60 ? 14.716 -34.811 17.500 1.00 40.54 61 ASN C O 1
ATOM 9594 N N . SER C 1 61 ? 14.271 -34.115 19.581 1.00 36.12 62 SER C N 1
ATOM 9595 C CA . SER C 1 61 ? 12.843 -33.959 19.324 1.00 35.13 62 SER C CA 1
ATOM 9596 C C . SER C 1 61 ? 12.550 -32.604 18.693 1.00 37.36 62 SER C C 1
ATOM 9597 O O . SER C 1 61 ? 13.450 -31.779 18.518 1.00 39.24 62 SER C O 1
ATOM 9600 N N . LYS C 1 62 ? 11.285 -32.367 18.361 1.00 41.78 63 LYS C N 1
ATOM 9601 C CA . LYS C 1 62 ? 10.883 -31.087 17.799 1.00 42.85 63 LYS C CA 1
ATOM 9602 C C . LYS C 1 62 ? 11.106 -29.977 18.824 1.00 35.79 63 LYS C C 1
ATOM 9603 O O . LYS C 1 62 ? 11.089 -28.791 18.486 1.00 32.82 63 LYS C O 1
ATOM 9609 N N . TYR C 1 63 ? 11.327 -30.374 20.075 1.00 31.98 64 TYR C N 1
ATOM 9610 C CA . TYR C 1 63 ? 11.529 -29.421 21.167 1.00 37.37 64 TYR C CA 1
ATOM 9611 C C . TYR C 1 63 ? 13.001 -29.147 21.463 1.00 33.94 64 TYR C C 1
ATOM 9612 O O . TYR C 1 63 ? 13.330 -28.452 22.425 1.00 33.79 64 TYR C O 1
ATOM 9621 N N . ASP C 1 64 ? 13.878 -29.709 20.635 1.00 37.01 65 ASP C N 1
ATOM 9622 C CA . ASP C 1 64 ? 15.327 -29.555 20.785 1.00 35.83 65 ASP C CA 1
ATOM 9623 C C . ASP C 1 64 ? 15.863 -28.704 19.625 1.00 29.80 65 ASP C C 1
ATOM 9624 O O . ASP C 1 64 ? 15.647 -29.032 18.456 1.00 29.27 65 ASP C O 1
ATOM 9629 N N . TRP C 1 65 ? 16.538 -27.603 19.938 1.00 30.59 66 TRP C N 1
ATOM 9630 C CA . TRP C 1 65 ? 17.204 -26.805 18.904 1.00 29.47 66 TRP C CA 1
ATOM 9631 C C . TRP C 1 65 ? 18.216 -27.670 18.136 1.00 26.37 66 TRP C C 1
ATOM 9632 O O . TRP C 1 65 ? 18.427 -27.502 16.929 1.00 23.69 66 TRP C O 1
ATOM 9643 N N . ALA C 1 66 ? 18.829 -28.606 18.850 1.00 24.83 67 ALA C N 1
ATOM 9644 C CA . ALA C 1 66 ? 19.768 -29.545 18.244 1.00 32.60 67 ALA C CA 1
ATOM 9645 C C . ALA C 1 66 ? 20.933 -28.843 17.537 1.00 27.55 67 ALA C C 1
ATOM 9646 O O . ALA C 1 66 ? 21.234 -29.158 16.395 1.00 28.53 67 ALA C O 1
ATOM 9648 N N . TYR C 1 67 ? 21.588 -27.906 18.218 1.00 26.48 68 TYR C N 1
ATOM 9649 C CA . TYR C 1 67 ? 22.699 -27.170 17.618 1.00 26.49 68 TYR C CA 1
ATOM 9650 C C . TYR C 1 67 ? 23.904 -28.062 17.359 1.00 24.92 68 TYR C C 1
ATOM 9651 O O . TYR C 1 67 ? 24.222 -28.934 18.168 1.00 28.45 68 TYR C O 1
ATOM 9660 N N . LYS C 1 68 ? 24.580 -27.830 16.239 1.00 21.97 69 LYS C N 1
ATOM 9661 C CA . LYS C 1 68 ? 25.952 -28.292 16.098 1.00 27.37 69 LYS C CA 1
ATOM 9662 C C . LYS C 1 68 ? 26.776 -27.424 17.027 1.00 24.70 69 LYS C C 1
ATOM 9663 O O . LYS C 1 68 ? 26.588 -26.216 17.083 1.00 24.22 69 LYS C O 1
ATOM 9669 N N . THR C 1 69 ? 27.666 -28.032 17.793 1.00 24.98 70 THR C N 1
ATOM 9670 C CA . THR C 1 69 ? 28.646 -27.242 18.500 1.00 24.45 70 THR C CA 1
ATOM 9671 C C . THR C 1 69 ? 29.937 -28.023 18.660 1.00 25.46 70 THR C C 1
ATOM 9672 O O . THR C 1 69 ? 29.935 -29.248 18.821 1.00 23.87 70 THR C O 1
ATOM 9676 N N . THR C 1 70 ? 31.037 -27.290 18.572 1.00 20.78 71 THR C N 1
ATOM 9677 C CA . THR C 1 70 ? 32.367 -27.822 18.787 1.00 22.96 71 THR C CA 1
ATOM 9678 C C . THR C 1 70 ? 32.613 -28.064 20.282 1.00 19.29 71 THR C C 1
ATOM 9679 O O . THR C 1 70 ? 32.511 -27.149 21.090 1.00 23.67 71 THR C O 1
ATOM 9683 N N . MET C 1 71 ? 32.932 -29.301 20.648 1.00 21.63 72 MET C N 1
ATOM 9684 C CA . MET C 1 71 ? 33.118 -29.665 22.054 1.00 24.67 72 MET C CA 1
ATOM 9685 C C . MET C 1 71 ? 34.527 -29.389 22.545 1.00 26.81 72 MET C C 1
ATOM 9686 O O . MET C 1 71 ? 34.721 -28.778 23.598 1.00 20.98 72 MET C O 1
ATOM 9691 N N . VAL C 1 72 ? 35.519 -29.884 21.811 1.00 20.48 73 VAL C N 1
ATOM 9692 C CA . VAL C 1 72 ? 36.883 -29.503 22.114 1.00 22.08 73 VAL C CA 1
ATOM 9693 C C . VAL C 1 72 ? 37.604 -29.023 20.858 1.00 20.21 73 VAL C C 1
ATOM 9694 O O . VAL C 1 72 ? 37.285 -29.445 19.756 1.00 23.05 73 VAL C O 1
ATOM 9698 N N . ARG C 1 73 ? 38.511 -28.070 21.029 1.00 23.04 74 ARG C N 1
ATOM 9699 C CA . ARG C 1 73 ? 39.300 -27.562 19.921 1.00 23.09 74 ARG C CA 1
ATOM 9700 C C . ARG C 1 73 ? 40.729 -27.283 20.371 1.00 21.68 74 ARG C C 1
ATOM 9701 O O . ARG C 1 73 ? 41.084 -26.147 20.687 1.00 17.50 74 ARG C O 1
ATOM 9709 N N . ARG C 1 74 ? 41.514 -28.363 20.413 1.00 23.47 75 ARG C N 1
ATOM 9710 C CA A ARG C 1 74 ? 42.924 -28.301 20.768 0.03 22.32 75 ARG C CA 1
ATOM 9711 C CA B ARG C 1 74 ? 42.923 -28.346 20.772 0.97 22.35 75 ARG C CA 1
ATOM 9712 C C . ARG C 1 74 ? 43.752 -28.626 19.531 1.00 26.12 75 ARG C C 1
ATOM 9713 O O . ARG C 1 74 ? 43.214 -29.036 18.513 1.00 23.14 75 ARG C O 1
ATOM 9728 N N . ASP C 1 75 ? 45.062 -28.426 19.610 1.00 24.92 76 ASP C N 1
ATOM 9729 C CA . ASP C 1 75 ? 45.911 -28.765 18.470 1.00 25.84 76 ASP C CA 1
ATOM 9730 C C . ASP C 1 75 ? 45.932 -30.275 18.233 1.00 24.03 76 ASP C C 1
ATOM 9731 O O . ASP C 1 75 ? 45.991 -30.724 17.089 1.00 21.82 76 ASP C O 1
ATOM 9736 N N . ASP C 1 76 ? 45.866 -31.055 19.311 1.00 23.84 77 ASP C N 1
ATOM 9737 C CA . ASP C 1 76 ? 45.921 -32.515 19.196 1.00 24.05 77 ASP C CA 1
ATOM 9738 C C . ASP C 1 76 ? 44.563 -33.191 18.978 1.00 22.42 77 ASP C C 1
ATOM 9739 O O . ASP C 1 76 ? 44.508 -34.389 18.692 1.00 26.20 77 ASP C O 1
ATOM 9744 N N . TYR C 1 77 ? 43.477 -32.430 19.092 1.00 19.37 78 TYR C N 1
ATOM 9745 C CA . TYR C 1 77 ? 42.151 -33.038 19.088 1.00 19.56 78 TYR C CA 1
ATOM 9746 C C . TYR C 1 77 ? 41.039 -32.011 18.896 1.00 26.17 78 TYR C C 1
ATOM 9747 O O . TYR C 1 77 ? 41.008 -30.980 19.574 1.00 29.35 78 TYR C O 1
ATOM 9756 N N . GLU C 1 78 ? 40.120 -32.306 17.981 1.00 19.70 79 GLU C N 1
ATOM 9757 C CA . GLU C 1 78 ? 38.949 -31.467 17.767 1.00 21.23 79 GLU C CA 1
ATOM 9758 C C . GLU C 1 78 ? 37.726 -32.348 17.530 1.00 25.79 79 GLU C C 1
ATOM 9759 O O . GLU C 1 78 ? 37.800 -33.353 16.809 1.00 20.28 79 GLU C O 1
ATOM 9765 N N . ARG C 1 79 ? 36.605 -31.978 18.139 1.00 19.92 80 ARG C N 1
ATOM 9766 C CA . ARG C 1 79 ? 35.358 -32.696 17.914 1.00 21.65 80 ARG C CA 1
ATOM 9767 C C . ARG C 1 79 ? 34.132 -31.775 17.885 1.00 26.10 80 ARG C C 1
ATOM 9768 O O . ARG C 1 79 ? 33.936 -30.945 18.772 1.00 21.95 80 ARG C O 1
ATOM 9776 N N . ILE C 1 80 ? 33.319 -31.933 16.847 1.00 20.55 81 ILE C N 1
ATOM 9777 C CA . ILE C 1 80 ? 32.076 -31.207 16.721 1.00 18.88 81 ILE C CA 1
ATOM 9778 C C . ILE C 1 80 ? 30.931 -32.217 16.910 1.00 30.70 81 ILE C C 1
ATOM 9779 O O . ILE C 1 80 ? 31.031 -33.385 16.503 1.00 22.01 81 ILE C O 1
ATOM 9784 N N . GLU C 1 81 ? 29.861 -31.781 17.565 1.00 26.48 82 GLU C N 1
ATOM 9785 C CA . GLU C 1 81 ? 28.744 -32.669 17.853 1.00 26.70 82 GLU C CA 1
ATOM 9786 C C . GLU C 1 81 ? 27.406 -32.038 17.526 1.00 30.70 82 GLU C C 1
ATOM 9787 O O . GLU C 1 81 ? 27.273 -30.809 17.442 1.00 26.17 82 GLU C O 1
ATOM 9793 N N . LYS C 1 82 ? 26.415 -32.913 17.367 1.00 32.94 83 LYS C N 1
ATOM 9794 C CA . LYS C 1 82 ? 25.014 -32.554 17.211 1.00 26.96 83 LYS C CA 1
ATOM 9795 C C . LYS C 1 82 ? 24.218 -33.775 17.669 1.00 30.51 83 LYS C C 1
ATOM 9796 O O . LYS C 1 82 ? 24.488 -34.885 17.232 1.00 32.34 83 LYS C O 1
ATOM 9802 N N . PRO C 1 83 ? 23.220 -33.576 18.537 1.00 34.25 84 PRO C N 1
ATOM 9803 C CA . PRO C 1 83 ? 22.709 -32.269 18.939 1.00 29.89 84 PRO C CA 1
ATOM 9804 C C . PRO C 1 83 ? 23.337 -31.771 20.233 1.00 32.03 84 PRO C C 1
ATOM 9805 O O . PRO C 1 83 ? 23.625 -32.564 21.131 1.00 27.41 84 PRO C O 1
ATOM 9809 N N . ASN C 1 84 ? 23.557 -30.462 20.314 1.00 29.64 85 ASN C N 1
ATOM 9810 C CA . ASN C 1 84 ? 23.839 -29.829 21.589 1.00 33.08 85 ASN C CA 1
ATOM 9811 C C . ASN C 1 84 ? 22.483 -29.317 22.028 1.00 35.13 85 ASN C C 1
ATOM 9812 O O . ASN C 1 84 ? 21.983 -28.332 21.471 1.00 27.25 85 ASN C O 1
ATOM 9817 N N . THR C 1 85 ? 21.882 -30.010 22.997 1.00 26.75 86 THR C N 1
ATOM 9818 C CA . THR C 1 85 ? 20.470 -29.822 23.318 1.00 28.35 86 THR C CA 1
ATOM 9819 C C . THR C 1 85 ? 20.125 -28.513 24.031 1.00 22.62 86 THR C C 1
ATOM 9820 O O . THR C 1 85 ? 20.736 -28.152 25.029 1.00 21.53 86 THR C O 1
ATOM 9824 N N . ARG C 1 86 ? 19.144 -27.807 23.489 1.00 26.05 87 ARG C N 1
ATOM 9825 C CA . ARG C 1 86 ? 18.557 -26.641 24.142 1.00 30.05 87 ARG C CA 1
ATOM 9826 C C . ARG C 1 86 ? 17.054 -26.729 23.945 1.00 28.18 87 ARG C C 1
ATOM 9827 O O . ARG C 1 86 ? 16.590 -27.216 22.913 1.00 26.71 87 ARG C O 1
ATOM 9835 N N . GLY C 1 87 ? 16.290 -26.256 24.920 1.00 24.72 88 GLY C N 1
ATOM 9836 C CA . GLY C 1 87 ? 14.846 -26.283 24.792 1.00 29.79 88 GLY C CA 1
ATOM 9837 C C . GLY C 1 87 ? 14.266 -25.311 23.778 1.00 29.40 88 GLY C C 1
ATOM 9838 O O . GLY C 1 87 ? 14.601 -24.127 23.771 1.00 30.17 88 GLY C O 1
ATOM 9839 N N . LYS C 1 88 ? 13.383 -25.811 22.917 1.00 31.76 89 LYS C N 1
ATOM 9840 C CA . LYS C 1 88 ? 12.675 -24.962 21.963 1.00 33.16 89 LYS C CA 1
ATOM 9841 C C . LYS C 1 88 ? 11.153 -25.096 22.139 1.00 39.40 89 LYS C C 1
ATOM 9842 O O . LYS C 1 88 ? 10.472 -25.815 21.396 1.00 36.98 89 LYS C O 1
ATOM 9848 N N . THR C 1 89 ? 10.642 -24.387 23.141 1.00 37.83 90 THR C N 1
ATOM 9849 C CA . THR C 1 89 ? 9.238 -24.423 23.536 1.00 36.77 90 THR C CA 1
ATOM 9850 C C . THR C 1 89 ? 9.112 -23.429 24.662 1.00 37.24 90 THR C C 1
ATOM 9851 O O . THR C 1 89 ? 10.112 -23.100 25.307 1.00 40.96 90 THR C O 1
ATOM 9855 N N . LEU C 1 90 ? 7.906 -22.944 24.925 1.00 36.05 91 LEU C N 1
ATOM 9856 C CA . LEU C 1 90 ? 7.728 -22.162 26.140 1.00 34.83 91 LEU C CA 1
ATOM 9857 C C . LEU C 1 90 ? 8.368 -22.944 27.291 1.00 33.15 91 LEU C C 1
ATOM 9858 O O . LEU C 1 90 ? 8.256 -24.170 27.367 1.00 35.14 91 LEU C O 1
ATOM 9863 N N . GLY C 1 91 ? 9.060 -22.238 28.174 1.00 30.09 92 GLY C N 1
ATOM 9864 C CA . GLY C 1 91 ? 9.774 -22.890 29.250 1.00 34.65 92 GLY C CA 1
ATOM 9865 C C . GLY C 1 91 ? 11.234 -23.074 28.884 1.00 31.58 92 GLY C C 1
ATOM 9866 O O . GLY C 1 91 ? 12.095 -23.163 29.755 1.00 27.84 92 GLY C O 1
ATOM 9867 N N . GLY C 1 92 ? 11.500 -23.131 27.584 1.00 32.71 93 GLY C N 1
ATOM 9868 C CA . GLY C 1 92 ? 12.852 -23.283 27.077 1.00 35.65 93 GLY C CA 1
ATOM 9869 C C . GLY C 1 92 ? 13.489 -24.576 27.528 1.00 35.72 93 GLY C C 1
ATOM 9870 O O . GLY C 1 92 ? 12.905 -25.645 27.397 1.00 36.03 93 GLY C O 1
ATOM 9871 N N . SER C 1 93 ? 14.686 -24.476 28.082 1.00 28.74 94 SER C N 1
ATOM 9872 C CA . SER C 1 93 ? 15.397 -25.647 28.546 1.00 27.91 94 SER C CA 1
ATOM 9873 C C . SER C 1 93 ? 14.854 -26.198 29.870 1.00 34.40 94 SER C C 1
ATOM 9874 O O . SER C 1 93 ? 15.190 -27.324 30.258 1.00 27.53 94 SER C O 1
ATOM 9877 N N . SER C 1 94 ? 14.036 -25.414 30.574 1.00 32.97 95 SER C N 1
ATOM 9878 C CA . SER C 1 94 ? 13.461 -25.897 31.831 1.00 31.09 95 SER C CA 1
ATOM 9879 C C . SER C 1 94 ? 12.388 -26.921 31.484 1.00 29.96 95 SER C C 1
ATOM 9880 O O . SER C 1 94 ? 11.966 -27.717 32.329 1.00 29.72 95 SER C O 1
ATOM 9883 N N . SER C 1 95 ? 11.964 -26.881 30.223 1.00 28.33 96 SER C N 1
ATOM 9884 C CA . SER C 1 95 ? 11.029 -27.848 29.664 1.00 34.49 96 SER C CA 1
ATOM 9885 C C . SER C 1 95 ? 11.678 -29.183 29.276 1.00 35.58 96 SER C C 1
ATOM 9886 O O . SER C 1 95 ? 10.971 -30.169 29.049 1.00 34.42 96 SER C O 1
ATOM 9889 N N . LEU C 1 96 ? 13.006 -29.229 29.196 1.00 27.76 97 LEU C N 1
ATOM 9890 C CA . LEU C 1 96 ? 13.657 -30.479 28.781 1.00 31.90 97 LEU C CA 1
ATOM 9891 C C . LEU C 1 96 ? 14.859 -30.919 29.597 1.00 24.35 97 LEU C C 1
ATOM 9892 O O . LEU C 1 96 ? 15.550 -31.851 29.199 1.00 38.06 97 LEU C O 1
ATOM 9897 N N . ASN C 1 97 ? 15.100 -30.295 30.746 1.00 27.73 98 ASN C N 1
ATOM 9898 C CA . ASN C 1 97 ? 16.286 -30.646 31.524 1.00 26.95 98 ASN C CA 1
ATOM 9899 C C . ASN C 1 97 ? 16.105 -31.846 32.461 1.00 29.86 98 ASN C C 1
ATOM 9900 O O . ASN C 1 97 ? 15.069 -32.521 32.439 1.00 35.28 98 ASN C O 1
ATOM 9905 N N . TYR C 1 98 ? 17.123 -32.119 33.266 1.00 27.54 99 TYR C N 1
ATOM 9906 C CA . TYR C 1 98 ? 17.126 -33.286 34.140 1.00 29.71 99 TYR C CA 1
ATOM 9907 C C . TYR C 1 98 ? 16.916 -32.929 35.620 1.00 29.86 99 TYR C C 1
ATOM 9908 O O . TYR C 1 98 ? 17.392 -33.619 36.527 1.00 27.29 99 TYR C O 1
ATOM 9917 N N . PHE C 1 99 ? 16.205 -31.825 35.835 1.00 30.84 100 PHE C N 1
ATOM 9918 C CA . PHE C 1 99 ? 15.515 -31.573 37.096 1.00 37.08 100 PHE C CA 1
ATOM 9919 C C . PHE C 1 99 ? 16.349 -31.191 38.321 1.00 32.17 100 PHE C C 1
ATOM 9920 O O . PHE C 1 99 ? 15.822 -30.554 39.230 1.00 35.18 100 PHE C O 1
ATOM 9928 N N . THR C 1 100 ? 17.617 -31.577 38.386 1.00 25.36 101 THR C N 1
ATOM 9929 C CA . THR C 1 100 ? 18.357 -31.294 39.614 1.00 32.11 101 THR C CA 1
ATOM 9930 C C . THR C 1 100 ? 18.251 -29.814 40.006 1.00 35.32 101 THR C C 1
ATOM 9931 O O . THR C 1 100 ? 18.348 -28.923 39.161 1.00 23.54 101 THR C O 1
ATOM 9935 N N . TRP C 1 101 ? 17.980 -29.578 41.287 1.00 32.74 102 TRP C N 1
ATOM 9936 C CA . TRP C 1 101 ? 17.796 -28.232 41.812 1.00 32.59 102 TRP C CA 1
ATOM 9937 C C . TRP C 1 101 ? 18.854 -27.998 42.865 1.00 35.90 102 TRP C C 1
ATOM 9938 O O . TRP C 1 101 ? 18.706 -28.436 44.004 1.00 39.24 102 TRP C O 1
ATOM 9949 N N . VAL C 1 102 ? 19.936 -27.332 42.472 1.00 30.08 103 VAL C N 1
ATOM 9950 C CA . VAL C 1 102 ? 21.052 -27.077 43.372 1.00 33.44 103 VAL C CA 1
ATOM 9951 C C . VAL C 1 102 ? 21.615 -25.678 43.105 1.00 32.74 103 VAL C C 1
ATOM 9952 O O . VAL C 1 102 ? 21.724 -25.252 41.958 1.00 28.85 103 VAL C O 1
ATOM 9956 N N . PRO C 1 103 ? 21.923 -24.942 44.175 1.00 36.37 104 PRO C N 1
ATOM 9957 C CA . PRO C 1 103 ? 22.386 -23.551 44.061 1.00 38.42 104 PRO C CA 1
ATOM 9958 C C . PRO C 1 103 ? 23.844 -23.432 43.621 1.00 28.18 104 PRO C C 1
ATOM 9959 O O . PRO C 1 103 ? 24.128 -22.846 42.585 1.00 32.11 104 PRO C O 1
ATOM 9963 N N . GLY C 1 104 ? 24.749 -24.002 44.402 1.00 31.12 105 GLY C N 1
ATOM 9964 C CA . GLY C 1 104 ? 26.170 -23.846 44.172 1.00 33.09 105 GLY C CA 1
ATOM 9965 C C . GLY C 1 104 ? 26.905 -23.577 45.477 1.00 41.07 105 GLY C C 1
ATOM 9966 O O . GLY C 1 104 ? 26.364 -23.768 46.570 1.00 38.59 105 GLY C O 1
ATOM 9967 N N . HIS C 1 105 ? 28.143 -23.119 45.373 1.00 31.31 106 HIS C N 1
ATOM 9968 C CA . HIS C 1 105 ? 28.960 -22.901 46.558 1.00 37.96 106 HIS C CA 1
ATOM 9969 C C . HIS C 1 105 ? 29.086 -21.415 46.889 1.00 38.16 106 HIS C C 1
ATOM 9970 O O . HIS C 1 105 ? 29.206 -20.574 45.994 1.00 36.15 106 HIS C O 1
ATOM 9977 N N . LYS C 1 106 ? 29.057 -21.100 48.177 1.00 31.36 107 LYS C N 1
ATOM 9978 C CA . LYS C 1 106 ? 29.020 -19.710 48.623 1.00 42.75 107 LYS C CA 1
ATOM 9979 C C . LYS C 1 106 ? 30.220 -18.907 48.135 1.00 33.33 107 LYS C C 1
ATOM 9980 O O . LYS C 1 106 ? 30.073 -17.778 47.665 1.00 34.60 107 LYS C O 1
ATOM 9986 N N . ALA C 1 107 ? 31.402 -19.493 48.271 1.00 32.31 108 ALA C N 1
ATOM 9987 C CA . ALA C 1 107 ? 32.649 -18.860 47.853 1.00 33.78 108 ALA C CA 1
ATOM 9988 C C . ALA C 1 107 ? 32.621 -18.472 46.369 1.00 36.50 108 ALA C C 1
ATOM 9989 O O . ALA C 1 107 ? 33.114 -17.410 45.964 1.00 30.22 108 ALA C O 1
ATOM 9991 N N . THR C 1 108 ? 32.032 -19.340 45.558 1.00 39.08 109 THR C N 1
ATOM 9992 C CA . THR C 1 108 ? 31.943 -19.080 44.132 1.00 34.96 109 THR C CA 1
ATOM 9993 C C . THR C 1 108 ? 31.060 -17.874 43.870 1.00 32.78 109 THR C C 1
ATOM 9994 O O . THR C 1 108 ? 31.427 -16.979 43.109 1.00 32.19 109 THR C O 1
ATOM 9998 N N . PHE C 1 109 ? 29.901 -17.837 44.514 1.00 32.02 110 PHE C N 1
ATOM 9999 C CA . PHE C 1 109 ? 28.983 -16.727 44.298 1.00 37.15 110 PHE C CA 1
ATOM 10000 C C . PHE C 1 109 ? 29.569 -15.430 44.851 1.00 32.56 110 PHE C C 1
ATOM 10001 O O . PHE C 1 109 ? 29.317 -14.358 44.310 1.00 38.61 110 PHE C O 1
ATOM 10009 N N . ASP C 1 110 ? 30.354 -15.534 45.918 1.00 31.42 111 ASP C N 1
ATOM 10010 C CA . ASP C 1 110 ? 31.006 -14.357 46.476 1.00 42.21 111 ASP C CA 1
ATOM 10011 C C . ASP C 1 110 ? 31.976 -13.756 45.457 1.00 43.85 111 ASP C C 1
ATOM 10012 O O . ASP C 1 110 ? 32.138 -12.540 45.382 1.00 44.11 111 ASP C O 1
ATOM 10017 N N . GLN C 1 111 ? 32.607 -14.610 44.662 1.00 32.12 112 GLN C N 1
ATOM 10018 C CA . GLN C 1 111 ? 33.547 -14.124 43.668 1.00 41.58 112 GLN C CA 1
ATOM 10019 C C . GLN C 1 111 ? 32.876 -13.339 42.539 1.00 32.85 112 GLN C C 1
ATOM 10020 O O . GLN C 1 111 ? 33.551 -12.625 41.804 1.00 34.48 112 GLN C O 1
ATOM 10026 N N . TRP C 1 112 ? 31.554 -13.452 42.421 1.00 31.28 113 TRP C N 1
ATOM 10027 C CA . TRP C 1 112 ? 30.798 -12.645 41.462 1.00 28.03 113 TRP C CA 1
ATOM 10028 C C . TRP C 1 112 ? 30.888 -11.160 41.781 1.00 30.90 113 TRP C C 1
ATOM 10029 O O . TRP C 1 112 ? 30.557 -10.327 40.940 1.00 29.66 113 TRP C O 1
ATOM 10040 N N . GLU C 1 113 ? 31.293 -10.826 43.002 1.00 31.83 114 GLU C N 1
ATOM 10041 C CA . GLU C 1 113 ? 31.366 -9.423 43.384 1.00 38.92 114 GLU C CA 1
ATOM 10042 C C . GLU C 1 113 ? 32.162 -8.654 42.336 1.00 39.26 114 GLU C C 1
ATOM 10043 O O . GLU C 1 113 ? 31.769 -7.564 41.922 1.00 33.95 114 GLU C O 1
ATOM 10049 N N . GLU C 1 114 ? 33.265 -9.256 41.898 1.00 36.99 115 GLU C N 1
ATOM 10050 C CA . GLU C 1 114 ? 34.186 -8.638 40.954 1.00 34.14 115 GLU C CA 1
ATOM 10051 C C . GLU C 1 114 ? 33.484 -8.143 39.702 1.00 31.79 115 GLU C C 1
ATOM 10052 O O . GLU C 1 114 ? 33.991 -7.261 39.008 1.00 36.60 115 GLU C O 1
ATOM 10058 N N . PHE C 1 115 ? 32.319 -8.710 39.414 1.00 33.93 116 PHE C N 1
ATOM 10059 C CA . PHE C 1 115 ? 31.604 -8.380 38.186 1.00 34.67 116 PHE C CA 1
ATOM 10060 C C . PHE C 1 115 ? 30.361 -7.543 38.443 1.00 30.09 116 PHE C C 1
ATOM 10061 O O . PHE C 1 115 ? 30.002 -6.699 37.626 1.00 34.15 116 PHE C O 1
ATOM 10069 N N . GLY C 1 116 ? 29.703 -7.781 39.575 1.00 35.37 117 GLY C N 1
ATOM 10070 C CA . GLY C 1 116 ? 28.412 -7.163 39.839 1.00 36.20 117 GLY C CA 1
ATOM 10071 C C . GLY C 1 116 ? 28.279 -6.383 41.140 1.00 40.62 117 GLY C C 1
ATOM 10072 O O . GLY C 1 116 ? 27.188 -5.897 41.471 1.00 39.03 117 GLY C O 1
ATOM 10073 N N . GLY C 1 117 ? 29.380 -6.245 41.872 1.00 30.72 118 GLY C N 1
ATOM 10074 C CA . GLY C 1 117 ? 29.350 -5.531 43.134 1.00 35.07 118 GLY C CA 1
ATOM 10075 C C . GLY C 1 117 ? 28.803 -6.422 44.234 1.00 44.55 118 GLY C C 1
ATOM 10076 O O . GLY C 1 117 ? 28.568 -7.607 44.001 1.00 43.34 118 GLY C O 1
ATOM 10077 N N . LYS C 1 118 ? 28.578 -5.857 45.421 1.00 45.77 119 LYS C N 1
ATOM 10078 C CA . LYS C 1 118 ? 28.162 -6.651 46.582 1.00 46.78 119 LYS C CA 1
ATOM 10079 C C . LYS C 1 118 ? 26.788 -7.320 46.415 1.00 41.70 119 LYS C C 1
ATOM 10080 O O . LYS C 1 118 ? 26.558 -8.414 46.931 1.00 40.33 119 LYS C O 1
ATOM 10086 N N . GLU C 1 119 ? 25.876 -6.675 45.698 1.00 34.90 120 GLU C N 1
ATOM 10087 C CA . GLU C 1 119 ? 24.531 -7.216 45.565 1.00 36.47 120 GLU C CA 1
ATOM 10088 C C . GLU C 1 119 ? 24.529 -8.575 44.871 1.00 40.15 120 GLU C C 1
ATOM 10089 O O . GLU C 1 119 ? 23.581 -9.344 45.007 1.00 40.49 120 GLU C O 1
ATOM 10095 N N . TRP C 1 120 ? 25.587 -8.870 44.125 1.00 39.01 121 TRP C N 1
ATOM 10096 C CA . TRP C 1 120 ? 25.681 -10.150 43.439 1.00 32.52 121 TRP C CA 1
ATOM 10097 C C . TRP C 1 120 ? 26.618 -11.079 44.157 1.00 32.50 121 TRP C C 1
ATOM 10098 O O . TRP C 1 120 ? 27.459 -11.714 43.536 1.00 44.32 121 TRP C O 1
ATOM 10109 N N . THR C 1 121 ? 26.485 -11.154 45.472 1.00 37.26 122 THR C N 1
ATOM 10110 C CA . THR C 1 121 ? 27.219 -12.146 46.244 1.00 32.54 122 THR C CA 1
ATOM 10111 C C . THR C 1 121 ? 26.217 -13.106 46.884 1.00 32.56 122 THR C C 1
ATOM 10112 O O . THR C 1 121 ? 25.007 -12.885 46.806 1.00 35.88 122 THR C O 1
ATOM 10116 N N . TRP C 1 122 ? 26.722 -14.165 47.507 1.00 36.45 123 TRP C N 1
ATOM 10117 C CA . TRP C 1 122 ? 25.883 -15.208 48.096 1.00 36.86 123 TRP C CA 1
ATOM 10118 C C . TRP C 1 122 ? 24.710 -14.687 48.943 1.00 39.55 123 TRP C C 1
ATOM 10119 O O . TRP C 1 122 ? 23.539 -14.921 48.619 1.00 35.46 123 TRP C O 1
ATOM 10130 N N . ASP C 1 123 ? 25.031 -13.977 50.023 1.00 41.37 124 ASP C N 1
ATOM 10131 C CA . ASP C 1 123 ? 24.020 -13.580 51.009 1.00 40.16 124 ASP C CA 1
ATOM 10132 C C . ASP C 1 123 ? 22.826 -12.856 50.403 1.00 33.86 124 ASP C C 1
ATOM 10133 O O . ASP C 1 123 ? 21.684 -13.275 50.585 1.00 45.77 124 ASP C O 1
ATOM 10138 N N . PRO C 1 124 ? 23.074 -11.773 49.662 1.00 42.42 125 PRO C N 1
ATOM 10139 C CA . PRO C 1 124 ? 21.923 -11.108 49.037 1.00 39.18 125 PRO C CA 1
ATOM 10140 C C . PRO C 1 124 ? 21.234 -11.954 47.965 1.00 37.02 125 PRO C C 1
ATOM 10141 O O . PRO C 1 124 ? 20.071 -11.691 47.650 1.00 42.34 125 PRO C O 1
ATOM 10145 N N . LEU C 1 125 ? 21.934 -12.944 47.415 1.00 41.32 126 LEU C N 1
ATOM 10146 C CA . LEU C 1 125 ? 21.371 -13.806 46.368 1.00 39.22 126 LEU C CA 1
ATOM 10147 C C . LEU C 1 125 ? 20.534 -14.978 46.908 1.00 37.98 126 LEU C C 1
ATOM 10148 O O . LEU C 1 125 ? 19.602 -15.443 46.248 1.00 35.49 126 LEU C O 1
ATOM 10153 N N . VAL C 1 126 ? 20.877 -15.455 48.099 1.00 38.22 127 VAL C N 1
ATOM 10154 C CA . VAL C 1 126 ? 20.129 -16.544 48.717 1.00 42.43 127 VAL C CA 1
ATOM 10155 C C . VAL C 1 126 ? 18.611 -16.375 48.571 1.00 39.17 127 VAL C C 1
ATOM 10156 O O . VAL C 1 126 ? 17.936 -17.268 48.069 1.00 36.68 127 VAL C O 1
ATOM 10160 N N . PRO C 1 127 ? 18.071 -15.221 48.997 1.00 44.20 128 PRO C N 1
ATOM 10161 C CA . PRO C 1 127 ? 16.638 -15.010 48.784 1.00 40.35 128 PRO C CA 1
ATOM 10162 C C . PRO C 1 127 ? 16.240 -15.293 47.334 1.00 41.21 128 PRO C C 1
ATOM 10163 O O . PRO C 1 127 ? 15.238 -15.970 47.088 1.00 42.55 128 PRO C O 1
ATOM 10167 N N . TYR C 1 128 ? 17.022 -14.794 46.385 1.00 38.43 129 TYR C N 1
ATOM 10168 C CA . TYR C 1 128 ? 16.708 -15.002 44.969 1.00 42.70 129 TYR C CA 1
ATOM 10169 C C . TYR C 1 128 ? 16.863 -16.457 44.513 1.00 34.55 129 TYR C C 1
ATOM 10170 O O . TYR C 1 128 ? 16.181 -16.898 43.587 1.00 35.62 129 TYR C O 1
ATOM 10179 N N . LEU C 1 129 ? 17.756 -17.198 45.155 1.00 29.45 130 LEU C N 1
ATOM 10180 C CA . LEU C 1 129 ? 17.927 -18.611 44.828 1.00 36.06 130 LEU C CA 1
ATOM 10181 C C . LEU C 1 129 ? 16.765 -19.438 45.376 1.00 46.60 130 LEU C C 1
ATOM 10182 O O . LEU C 1 129 ? 16.659 -20.633 45.089 1.00 41.16 130 LEU C O 1
ATOM 10187 N N . ARG C 1 130 ? 15.900 -18.795 46.162 1.00 50.16 131 ARG C N 1
ATOM 10188 C CA . ARG C 1 130 ? 14.792 -19.478 46.830 1.00 38.74 131 ARG C CA 1
ATOM 10189 C C . ARG C 1 130 ? 13.420 -18.950 46.421 1.00 40.26 131 ARG C C 1
ATOM 10190 O O . ARG C 1 130 ? 12.414 -19.632 46.584 1.00 46.58 131 ARG C O 1
ATOM 10198 N N . LYS C 1 131 ? 13.392 -17.753 45.845 1.00 47.05 132 LYS C N 1
ATOM 10199 C CA . LYS C 1 131 ? 12.135 -17.065 45.540 1.00 48.36 132 LYS C CA 1
ATOM 10200 C C . LYS C 1 131 ? 11.262 -17.710 44.448 1.00 49.54 132 LYS C C 1
ATOM 10201 O O . LYS C 1 131 ? 10.075 -17.386 44.322 1.00 49.44 132 LYS C O 1
ATOM 10207 N N . SER C 1 132 ? 11.820 -18.622 43.661 1.00 44.28 133 SER C N 1
ATOM 10208 C CA . SER C 1 132 ? 11.016 -19.237 42.598 1.00 43.87 133 SER C CA 1
ATOM 10209 C C . SER C 1 132 ? 10.300 -20.525 43.034 1.00 33.52 133 SER C C 1
ATOM 10210 O O . SER C 1 132 ? 9.381 -20.988 42.364 1.00 39.97 133 SER C O 1
ATOM 10213 N N . ALA C 1 133 ? 10.727 -21.094 44.153 1.00 36.44 134 ALA C N 1
ATOM 10214 C CA . ALA C 1 133 ? 10.358 -22.460 44.515 1.00 49.38 134 ALA C CA 1
ATOM 10215 C C . ALA C 1 133 ? 9.451 -22.572 45.736 1.00 53.90 134 ALA C C 1
ATOM 10216 O O . ALA C 1 133 ? 9.595 -21.825 46.704 1.00 47.82 134 ALA C O 1
ATOM 10218 N N . THR C 1 134 ? 8.536 -23.537 45.682 1.00 53.94 135 THR C N 1
ATOM 10219 C CA . THR C 1 134 ? 7.786 -23.971 46.852 1.00 46.77 135 THR C CA 1
ATOM 10220 C C . THR C 1 134 ? 8.243 -25.376 47.187 1.00 39.35 135 THR C C 1
ATOM 10221 O O . THR C 1 134 ? 8.098 -26.280 46.372 1.00 49.66 135 THR C O 1
ATOM 10225 N N . TYR C 1 135 ? 8.805 -25.556 48.379 1.00 36.84 136 TYR C N 1
ATOM 10226 C CA . TYR C 1 135 ? 9.423 -26.827 48.762 1.00 48.16 136 TYR C CA 1
ATOM 10227 C C . TYR C 1 135 ? 8.468 -27.791 49.472 1.00 53.38 136 TYR C C 1
ATOM 10228 O O . TYR C 1 135 ? 7.887 -27.450 50.502 1.00 55.26 136 TYR C O 1
ATOM 10237 N N . HIS C 1 136 ? 8.322 -28.997 48.929 1.00 48.36 137 HIS C N 1
ATOM 10238 C CA . HIS C 1 136 ? 7.479 -30.012 49.549 1.00 33.35 137 HIS C CA 1
ATOM 10239 C C . HIS C 1 136 ? 8.315 -31.183 50.046 1.00 44.60 137 HIS C C 1
ATOM 10240 O O . HIS C 1 136 ? 9.280 -31.584 49.396 1.00 49.69 137 HIS C O 1
ATOM 10247 N N . ASP C 1 137 ? 7.952 -31.722 51.205 1.00 41.80 138 ASP C N 1
ATOM 10248 C CA . ASP C 1 137 ? 8.518 -32.981 51.685 1.00 36.11 138 ASP C CA 1
ATOM 10249 C C . ASP C 1 137 ? 7.413 -33.931 52.182 1.00 47.75 138 ASP C C 1
ATOM 10250 O O . ASP C 1 137 ? 7.364 -34.297 53.359 1.00 48.12 138 ASP C O 1
ATOM 10255 N N . ASP C 1 138 ? 6.535 -34.332 51.273 1.00 44.61 139 ASP C N 1
ATOM 10256 C CA . ASP C 1 138 ? 5.359 -35.118 51.631 1.00 53.58 139 ASP C CA 1
ATOM 10257 C C . ASP C 1 138 ? 5.613 -36.406 52.446 1.00 55.16 139 ASP C C 1
ATOM 10258 O O . ASP C 1 138 ? 4.936 -36.651 53.440 1.00 57.55 139 ASP C O 1
ATOM 10263 N N . PRO C 1 139 ? 6.589 -37.232 52.039 1.00 60.18 140 PRO C N 1
ATOM 10264 C CA . PRO C 1 139 ? 6.848 -38.419 52.863 1.00 45.91 140 PRO C CA 1
ATOM 10265 C C . PRO C 1 139 ? 7.553 -38.060 54.158 1.00 52.20 140 PRO C C 1
ATOM 10266 O O . PRO C 1 139 ? 7.895 -38.954 54.934 1.00 52.14 140 PRO C O 1
ATOM 10270 N N . ARG C 1 140 ? 7.785 -36.765 54.364 1.00 54.34 141 ARG C N 1
ATOM 10271 C CA . ARG C 1 140 ? 8.487 -36.257 55.542 1.00 42.78 141 ARG C CA 1
ATOM 10272 C C . ARG C 1 140 ? 9.794 -36.988 55.826 1.00 49.00 141 ARG C C 1
ATOM 10273 O O . ARG C 1 140 ? 10.076 -37.370 56.965 1.00 45.30 141 ARG C O 1
ATOM 10281 N N . LEU C 1 141 ? 10.607 -37.150 54.786 1.00 57.63 142 LEU C N 1
ATOM 10282 C CA . LEU C 1 141 ? 11.868 -37.879 54.902 1.00 51.48 142 LEU C CA 1
ATOM 10283 C C . LEU C 1 141 ? 13.065 -36.998 55.287 1.00 44.35 142 LEU C C 1
ATOM 10284 O O . LEU C 1 141 ? 14.067 -37.494 55.813 1.00 43.12 142 LEU C O 1
ATOM 10289 N N . TYR C 1 142 ? 12.967 -35.694 55.040 1.00 40.89 143 TYR C N 1
ATOM 10290 C CA . TYR C 1 142 ? 14.116 -34.820 55.296 1.00 47.10 143 TYR C CA 1
ATOM 10291 C C . TYR C 1 142 ? 13.790 -33.617 56.179 1.00 55.12 143 TYR C C 1
ATOM 10292 O O . TYR C 1 142 ? 12.728 -32.996 56.040 1.00 49.96 143 TYR C O 1
ATOM 10301 N N . SER C 1 143 ? 14.728 -33.305 57.074 1.00 42.65 144 SER C N 1
ATOM 10302 C CA . SER C 1 143 ? 14.626 -32.183 58.004 1.00 48.99 144 SER C CA 1
ATOM 10303 C C . SER C 1 143 ? 13.676 -31.085 57.562 1.00 52.10 144 SER C C 1
ATOM 10304 O O . SER C 1 143 ? 13.799 -30.559 56.458 1.00 48.74 144 SER C O 1
ATOM 10307 N N . PRO C 1 144 ? 12.725 -30.728 58.437 1.00 52.05 145 PRO C N 1
ATOM 10308 C CA . PRO C 1 144 ? 11.746 -29.688 58.104 1.00 56.81 145 PRO C CA 1
ATOM 10309 C C . PRO C 1 144 ? 12.430 -28.334 57.907 1.00 48.06 145 PRO C C 1
ATOM 10310 O O . PRO C 1 144 ? 11.870 -27.455 57.240 1.00 45.20 145 PRO C O 1
ATOM 10314 N N . GLU C 1 145 ? 13.627 -28.179 58.471 1.00 46.13 146 GLU C N 1
ATOM 10315 C CA . GLU C 1 145 ? 14.408 -26.965 58.270 1.00 50.09 146 GLU C CA 1
ATOM 10316 C C . GLU C 1 145 ? 14.580 -26.690 56.776 1.00 55.83 146 GLU C C 1
ATOM 10317 O O . GLU C 1 145 ? 14.384 -25.565 56.303 1.00 56.86 146 GLU C O 1
ATOM 10323 N N . LEU C 1 146 ? 14.920 -27.737 56.034 1.00 54.06 147 LEU C N 1
ATOM 10324 C CA . LEU C 1 146 ? 15.213 -27.613 54.611 1.00 49.83 147 LEU C CA 1
ATOM 10325 C C . LEU C 1 146 ? 14.097 -26.938 53.821 1.00 45.65 147 LEU C C 1
ATOM 10326 O O . LEU C 1 146 ? 14.287 -26.573 52.663 1.00 46.61 147 LEU C O 1
ATOM 10331 N N . GLU C 1 147 ? 12.935 -26.751 54.434 1.00 49.20 148 GLU C N 1
ATOM 10332 C CA . GLU C 1 147 ? 11.811 -26.207 53.674 1.00 49.66 148 GLU C CA 1
ATOM 10333 C C . GLU C 1 147 ? 11.923 -24.696 53.424 1.00 47.02 148 GLU C C 1
ATOM 10334 O O . GLU C 1 147 ? 11.176 -24.128 52.619 1.00 39.45 148 GLU C O 1
ATOM 10340 N N . LYS C 1 148 ? 12.884 -24.058 54.090 1.00 43.46 149 LYS C N 1
ATOM 10341 C CA . LYS C 1 148 ? 13.198 -22.659 53.813 1.00 40.59 149 LYS C CA 1
ATOM 10342 C C . LYS C 1 148 ? 13.629 -22.436 52.360 1.00 45.17 149 LYS C C 1
ATOM 10343 O O . LYS C 1 148 ? 13.297 -21.413 51.762 1.00 47.56 149 LYS C O 1
ATOM 10349 N N . ILE C 1 149 ? 14.361 -23.390 51.790 1.00 43.25 150 ILE C N 1
ATOM 10350 C CA . ILE C 1 149 ? 14.854 -23.243 50.418 1.00 41.56 150 ILE C CA 1
ATOM 10351 C C . ILE C 1 149 ? 13.719 -23.001 49.430 1.00 43.89 150 ILE C C 1
ATOM 10352 O O . ILE C 1 149 ? 13.956 -22.658 48.274 1.00 45.33 150 ILE C O 1
ATOM 10357 N N . GLY C 1 150 ? 12.484 -23.179 49.886 1.00 40.12 151 GLY C N 1
ATOM 10358 C CA . GLY C 1 150 ? 11.334 -22.823 49.077 1.00 46.72 151 GLY C CA 1
ATOM 10359 C C . GLY C 1 150 ? 10.798 -21.484 49.548 1.00 56.50 151 GLY C C 1
ATOM 10360 O O . GLY C 1 150 ? 10.629 -21.273 50.748 1.00 57.36 151 GLY C O 1
ATOM 10361 N N . GLY C 1 151 ? 10.538 -20.575 48.615 1.00 49.22 152 GLY C N 1
ATOM 10362 C CA . GLY C 1 151 ? 10.085 -19.242 48.972 1.00 48.82 152 GLY C CA 1
ATOM 10363 C C . GLY C 1 151 ? 8.713 -18.877 48.442 1.00 49.82 152 GLY C C 1
ATOM 10364 O O . GLY C 1 151 ? 8.408 -17.697 48.259 1.00 56.13 152 GLY C O 1
ATOM 10365 N N . GLY C 1 152 ? 7.886 -19.885 48.180 1.00 42.34 153 GLY C N 1
ATOM 10366 C CA . GLY C 1 152 ? 6.514 -19.657 47.758 1.00 36.69 153 GLY C CA 1
ATOM 10367 C C . GLY C 1 152 ? 6.310 -19.409 46.277 1.00 38.82 153 GLY C C 1
ATOM 10368 O O . GLY C 1 152 ? 5.247 -18.950 45.860 1.00 36.29 153 GLY C O 1
ATOM 10369 N N . GLY C 1 153 ? 7.319 -19.725 45.471 1.00 46.07 154 GLY C N 1
ATOM 10370 C CA . GLY C 1 153 ? 7.228 -19.510 44.037 1.00 37.54 154 GLY C CA 1
ATOM 10371 C C . GLY C 1 153 ? 6.473 -20.593 43.290 1.00 33.36 154 GLY C C 1
ATOM 10372 O O . GLY C 1 153 ? 6.224 -21.673 43.825 1.00 40.07 154 GLY C O 1
ATOM 10373 N N . PRO C 1 154 ? 6.128 -20.316 42.026 1.00 36.54 155 PRO C N 1
ATOM 10374 C CA . PRO C 1 154 ? 5.343 -21.201 41.159 1.00 38.88 155 PRO C CA 1
ATOM 10375 C C . PRO C 1 154 ? 6.107 -22.443 40.673 1.00 41.09 155 PRO C C 1
ATOM 10376 O O . PRO C 1 154 ? 5.640 -23.108 39.746 1.00 38.42 155 PRO C O 1
ATOM 10380 N N . ILE C 1 155 ? 7.256 -22.749 41.271 1.00 37.31 156 ILE C N 1
ATOM 10381 C CA . ILE C 1 155 ? 8.006 -23.931 40.861 1.00 36.12 156 ILE C CA 1
ATOM 10382 C C . ILE C 1 155 ? 8.063 -24.925 42.003 1.00 37.08 156 ILE C C 1
ATOM 10383 O O . ILE C 1 155 ? 8.835 -24.750 42.951 1.00 35.93 156 ILE C O 1
ATOM 10388 N N . PRO C 1 156 ? 7.237 -25.980 41.921 1.00 34.89 157 PRO C N 1
ATOM 10389 C CA . PRO C 1 156 ? 7.202 -26.971 42.995 1.00 34.42 157 PRO C CA 1
ATOM 10390 C C . PRO C 1 156 ? 8.455 -27.827 42.950 1.00 35.92 157 PRO C C 1
ATOM 10391 O O . PRO C 1 156 ? 8.809 -28.340 41.895 1.00 42.21 157 PRO C O 1
ATOM 10395 N N . ILE C 1 157 ? 9.122 -27.973 44.084 1.00 37.92 158 ILE C N 1
ATOM 10396 C CA . ILE C 1 157 ? 10.290 -28.829 44.160 1.00 33.24 158 ILE C CA 1
ATOM 10397 C C . ILE C 1 157 ? 10.222 -29.734 45.380 1.00 44.90 158 ILE C C 1
ATOM 10398 O O . ILE C 1 157 ? 9.492 -29.463 46.344 1.00 42.65 158 ILE C O 1
ATOM 10403 N N . SER C 1 158 ? 11.006 -30.804 45.335 1.00 41.50 159 SER C N 1
ATOM 10404 C CA . SER C 1 158 ? 11.032 -31.793 46.394 1.00 29.07 159 SER C CA 1
ATOM 10405 C C . SER C 1 158 ? 12.269 -32.644 46.220 1.00 28.72 159 SER C C 1
ATOM 10406 O O . SER C 1 158 ? 12.786 -32.767 45.112 1.00 36.63 159 SER C O 1
ATOM 10409 N N . HIS C 1 159 ? 12.765 -33.223 47.302 1.00 31.62 160 HIS C N 1
ATOM 10410 C CA . HIS C 1 159 ? 13.786 -34.249 47.157 1.00 37.00 160 HIS C CA 1
ATOM 10411 C C . HIS C 1 159 ? 13.242 -35.281 46.177 1.00 42.93 160 HIS C C 1
ATOM 10412 O O . HIS C 1 159 ? 12.027 -35.401 46.000 1.00 45.96 160 HIS C O 1
ATOM 10419 N N . ALA C 1 160 ? 14.133 -36.016 45.528 1.00 44.06 161 ALA C N 1
ATOM 10420 C CA . ALA C 1 160 ? 13.702 -37.042 44.589 1.00 43.12 161 ALA C CA 1
ATOM 10421 C C . ALA C 1 160 ? 12.634 -37.925 45.230 1.00 41.98 161 ALA C C 1
ATOM 10422 O O . ALA C 1 160 ? 12.851 -38.486 46.305 1.00 33.31 161 ALA C O 1
ATOM 10424 N N . GLU C 1 161 ? 11.482 -38.023 44.574 1.00 39.80 162 GLU C N 1
ATOM 10425 C CA . GLU C 1 161 ? 10.430 -38.955 44.976 1.00 42.05 162 GLU C CA 1
ATOM 10426 C C . GLU C 1 161 ? 10.921 -40.387 44.725 1.00 35.91 162 GLU C C 1
ATOM 10427 O O . GLU C 1 161 ? 10.871 -40.900 43.603 1.00 41.94 162 GLU C O 1
ATOM 10433 N N . LEU C 1 162 ? 11.403 -41.014 45.791 1.00 34.03 163 LEU C N 1
ATOM 10434 C CA . LEU C 1 162 ? 12.252 -42.199 45.692 1.00 37.78 163 LEU C CA 1
ATOM 10435 C C . LEU C 1 162 ? 11.586 -43.435 45.083 1.00 45.43 163 LEU C C 1
ATOM 10436 O O . LEU C 1 162 ? 10.409 -43.713 45.320 1.00 49.28 163 LEU C O 1
ATOM 10441 N N . ILE C 1 163 ? 12.356 -44.166 44.284 1.00 47.04 164 ILE C N 1
ATOM 10442 C CA . ILE C 1 163 ? 11.900 -45.429 43.715 1.00 41.66 164 ILE C CA 1
ATOM 10443 C C . ILE C 1 163 ? 12.225 -46.501 44.729 1.00 33.02 164 ILE C C 1
ATOM 10444 O O . ILE C 1 163 ? 13.361 -46.605 45.174 1.00 39.63 164 ILE C O 1
ATOM 10449 N N . ASP C 1 164 ? 11.234 -47.296 45.115 1.00 42.05 165 ASP C N 1
ATOM 10450 C CA . ASP C 1 164 ? 11.455 -48.249 46.198 1.00 38.84 165 ASP C CA 1
ATOM 10451 C C . ASP C 1 164 ? 12.392 -49.378 45.795 1.00 39.77 165 ASP C C 1
ATOM 10452 O O . ASP C 1 164 ? 13.180 -49.863 46.607 1.00 38.86 165 ASP C O 1
ATOM 10457 N N . GLU C 1 165 ? 12.316 -49.781 44.535 1.00 36.89 166 GLU C N 1
ATOM 10458 C CA . GLU C 1 165 ? 13.197 -50.815 44.008 1.00 41.91 166 GLU C CA 1
ATOM 10459 C C . GLU C 1 165 ? 14.656 -50.356 44.088 1.00 42.84 166 GLU C C 1
ATOM 10460 O O . GLU C 1 165 ? 15.578 -51.163 44.251 1.00 33.93 166 GLU C O 1
ATOM 10466 N N . MET C 1 166 ? 14.861 -49.046 43.993 1.00 38.83 167 MET C N 1
ATOM 10467 C CA . MET C 1 166 ? 16.212 -48.496 44.004 1.00 34.65 167 MET C CA 1
ATOM 10468 C C . MET C 1 166 ? 16.743 -48.310 45.419 1.00 46.09 167 MET C C 1
ATOM 10469 O O . MET C 1 166 ? 17.824 -47.745 45.627 1.00 46.01 167 MET C O 1
ATOM 10474 N N . ALA C 1 167 ? 15.993 -48.826 46.387 1.00 34.67 168 ALA C N 1
ATOM 10475 C CA . ALA C 1 167 ? 16.379 -48.708 47.785 1.00 44.30 168 ALA C CA 1
ATOM 10476 C C . ALA C 1 167 ? 17.692 -49.424 48.111 1.00 40.53 168 ALA C C 1
ATOM 10477 O O . ALA C 1 167 ? 18.559 -48.855 48.772 1.00 36.85 168 ALA C O 1
ATOM 10479 N N . PRO C 1 168 ? 17.845 -50.679 47.657 1.00 36.16 169 PRO C N 1
ATOM 10480 C CA . PRO C 1 168 ? 19.102 -51.371 47.967 1.00 38.51 169 PRO C CA 1
ATOM 10481 C C . PRO C 1 168 ? 20.307 -50.742 47.260 1.00 38.42 169 PRO C C 1
ATOM 10482 O O . PRO C 1 168 ? 21.404 -50.716 47.824 1.00 39.60 169 PRO C O 1
ATOM 10486 N N . PHE C 1 169 ? 20.101 -50.257 46.040 1.00 40.42 170 PHE C N 1
ATOM 10487 C CA . PHE C 1 169 ? 21.147 -49.557 45.296 1.00 35.54 170 PHE C CA 1
ATOM 10488 C C . PHE C 1 169 ? 21.605 -48.325 46.081 1.00 33.07 170 PHE C C 1
ATOM 10489 O O . PHE C 1 169 ? 22.795 -48.147 46.338 1.00 32.53 170 PHE C O 1
ATOM 10497 N N . ARG C 1 170 ? 20.651 -47.494 46.494 1.00 35.81 171 ARG C N 1
ATOM 10498 C CA . ARG C 1 170 ? 20.963 -46.325 47.310 1.00 33.02 171 ARG C CA 1
ATOM 10499 C C . ARG C 1 170 ? 21.698 -46.691 48.587 1.00 35.99 171 ARG C C 1
ATOM 10500 O O . ARG C 1 170 ? 22.624 -45.995 49.006 1.00 43.40 171 ARG C O 1
ATOM 10508 N N . GLU C 1 171 ? 21.285 -47.783 49.215 1.00 42.08 172 GLU C N 1
ATOM 10509 C CA . GLU C 1 171 ? 21.917 -48.213 50.455 1.00 46.12 172 GLU C CA 1
ATOM 10510 C C . GLU C 1 171 ? 23.358 -48.670 50.223 1.00 44.62 172 GLU C C 1
ATOM 10511 O O . GLU C 1 171 ? 24.248 -48.375 51.031 1.00 43.99 172 GLU C O 1
ATOM 10517 N N . ASN C 1 172 ? 23.595 -49.388 49.128 1.00 37.05 173 ASN C N 1
ATOM 10518 C CA . ASN C 1 172 ? 24.955 -49.847 48.835 1.00 42.72 173 ASN C CA 1
ATOM 10519 C C . ASN C 1 172 ? 25.847 -48.707 48.353 1.00 45.41 173 ASN C C 1
ATOM 10520 O O . ASN C 1 172 ? 27.049 -48.687 48.638 1.00 41.35 173 ASN C O 1
ATOM 10525 N N . LEU C 1 173 ? 25.255 -47.766 47.618 1.00 38.22 174 LEU C N 1
ATOM 10526 C CA . LEU C 1 173 ? 26.016 -46.622 47.130 1.00 42.55 174 LEU C CA 1
ATOM 10527 C C . LEU C 1 173 ? 26.411 -45.762 48.314 1.00 44.27 174 LEU C C 1
ATOM 10528 O O . LEU C 1 173 ? 27.537 -45.260 48.374 1.00 36.09 174 LEU C O 1
ATOM 10533 N N . THR C 1 174 ? 25.484 -45.603 49.261 1.00 43.48 175 THR C N 1
ATOM 10534 C CA . THR C 1 174 ? 25.766 -44.803 50.450 1.00 36.56 175 THR C CA 1
ATOM 10535 C C . THR C 1 174 ? 26.895 -45.442 51.233 1.00 36.51 175 THR C C 1
ATOM 10536 O O . THR C 1 174 ? 27.841 -44.766 51.627 1.00 46.50 175 THR C O 1
ATOM 10540 N N . LYS C 1 175 ? 26.804 -46.753 51.430 1.00 43.26 176 LYS C N 1
ATOM 10541 C CA . LYS C 1 175 ? 27.810 -47.503 52.188 1.00 48.83 176 LYS C CA 1
ATOM 10542 C C . LYS C 1 175 ? 29.200 -47.341 51.584 1.00 46.18 176 LYS C C 1
ATOM 10543 O O . LYS C 1 175 ? 30.182 -47.099 52.298 1.00 42.99 176 LYS C O 1
ATOM 10549 N N . ALA C 1 176 ? 29.269 -47.490 50.262 1.00 43.00 177 ALA C N 1
ATOM 10550 C CA . ALA C 1 176 ? 30.527 -47.399 49.529 1.00 44.80 177 ALA C CA 1
ATOM 10551 C C . ALA C 1 176 ? 31.171 -46.015 49.679 1.00 36.25 177 ALA C C 1
ATOM 10552 O O . ALA C 1 176 ? 32.365 -45.906 49.946 1.00 36.85 177 ALA C O 1
ATOM 10554 N N . TRP C 1 177 ? 30.363 -44.971 49.517 1.00 31.23 178 TRP C N 1
ATOM 10555 C CA . TRP C 1 177 ? 30.798 -43.592 49.708 1.00 36.78 178 TRP C CA 1
ATOM 10556 C C . TRP C 1 177 ? 31.491 -43.404 51.067 1.00 43.69 178 TRP C C 1
ATOM 10557 O O . TRP C 1 177 ? 32.570 -42.824 51.138 1.00 37.96 178 TRP C O 1
ATOM 10568 N N . LYS C 1 178 ? 30.882 -43.915 52.139 1.00 44.82 179 LYS C N 1
ATOM 10569 C CA . LYS C 1 178 ? 31.463 -43.795 53.479 1.00 34.92 179 LYS C CA 1
ATOM 10570 C C . LYS C 1 178 ? 32.689 -44.687 53.634 1.00 42.84 179 LYS C C 1
ATOM 10571 O O . LYS C 1 178 ? 33.650 -44.323 54.309 1.00 38.73 179 LYS C O 1
ATOM 10577 N N . SER C 1 179 ? 32.666 -45.857 53.007 1.00 41.17 180 SER C N 1
ATOM 10578 C CA . SER C 1 179 ? 33.851 -46.705 53.018 1.00 43.48 180 SER C CA 1
ATOM 10579 C C . SER C 1 179 ? 35.037 -45.979 52.369 1.00 41.93 180 SER C C 1
ATOM 10580 O O . SER C 1 179 ? 36.198 -46.338 52.598 1.00 37.66 180 SER C O 1
ATOM 10583 N N . MET C 1 180 ? 34.734 -44.959 51.562 1.00 42.30 181 MET C N 1
ATOM 10584 C CA . MET C 1 180 ? 35.754 -44.191 50.844 1.00 38.93 181 MET C CA 1
ATOM 10585 C C . MET C 1 180 ? 36.316 -43.046 51.673 1.00 43.54 181 MET C C 1
ATOM 10586 O O . MET C 1 180 ? 37.250 -42.360 51.246 1.00 47.11 181 MET C O 1
ATOM 10591 N N . GLY C 1 181 ? 35.730 -42.828 52.846 1.00 42.08 182 GLY C N 1
ATOM 10592 C CA . GLY C 1 181 ? 36.168 -41.774 53.744 1.00 37.88 182 GLY C CA 1
ATOM 10593 C C . GLY C 1 181 ? 35.527 -40.433 53.448 1.00 40.50 182 GLY C C 1
ATOM 10594 O O . GLY C 1 181 ? 36.059 -39.387 53.820 1.00 39.80 182 GLY C O 1
ATOM 10595 N N . GLN C 1 182 ? 34.377 -40.460 52.781 1.00 34.41 183 GLN C N 1
ATOM 10596 C CA . GLN C 1 182 ? 33.684 -39.235 52.395 1.00 35.42 183 GLN C CA 1
ATOM 10597 C C . GLN C 1 182 ? 32.372 -39.049 53.145 1.00 38.65 183 GLN C C 1
ATOM 10598 O O . GLN C 1 182 ? 31.655 -40.010 53.395 1.00 44.36 183 GLN C O 1
ATOM 10604 N N . PRO C 1 183 ? 32.041 -37.795 53.474 1.00 44.80 184 PRO C N 1
ATOM 10605 C CA . PRO C 1 183 ? 30.870 -37.433 54.277 1.00 46.62 184 PRO C CA 1
ATOM 10606 C C . PRO C 1 183 ? 29.562 -37.525 53.509 1.00 45.39 184 PRO C C 1
ATOM 10607 O O . PRO C 1 183 ? 29.564 -37.477 52.281 1.00 53.19 184 PRO C O 1
ATOM 10611 N N . LEU C 1 184 ? 28.459 -37.634 54.243 1.00 41.07 185 LEU C N 1
ATOM 10612 C CA . LEU C 1 184 ? 27.121 -37.468 53.689 1.00 45.17 185 LEU C CA 1
ATOM 10613 C C . LEU C 1 184 ? 26.695 -36.034 53.961 1.00 40.93 185 LEU C C 1
ATOM 10614 O O . LEU C 1 184 ? 27.283 -35.369 54.807 1.00 37.47 185 LEU C O 1
ATOM 10619 N N . ILE C 1 185 ? 25.679 -35.552 53.253 1.00 34.65 186 ILE C N 1
ATOM 10620 C CA . ILE C 1 185 ? 25.196 -34.191 53.484 1.00 38.50 186 ILE C CA 1
ATOM 10621 C C . ILE C 1 185 ? 23.827 -33.964 52.857 1.00 39.57 186 ILE C C 1
ATOM 10622 O O . ILE C 1 185 ? 23.576 -34.405 51.738 1.00 41.01 186 ILE C O 1
ATOM 10627 N N . GLU C 1 186 ? 22.941 -33.276 53.571 1.00 37.61 187 GLU C N 1
ATOM 10628 C CA . GLU C 1 186 ? 21.608 -33.007 53.034 1.00 36.90 187 GLU C CA 1
ATOM 10629 C C . GLU C 1 186 ? 21.344 -31.521 52.816 1.00 41.23 187 GLU C C 1
ATOM 10630 O O . GLU C 1 186 ? 20.655 -31.138 51.862 1.00 39.68 187 GLU C O 1
ATOM 10636 N N . ASN C 1 187 ? 21.885 -30.686 53.697 1.00 38.36 188 ASN C N 1
ATOM 10637 C CA . ASN C 1 187 ? 21.757 -29.246 53.528 1.00 40.51 188 ASN C CA 1
ATOM 10638 C C . ASN C 1 187 ? 22.914 -28.704 52.705 1.00 43.52 188 ASN C C 1
ATOM 10639 O O . ASN C 1 187 ? 23.993 -28.438 53.234 1.00 48.10 188 ASN C O 1
ATOM 10644 N N . ILE C 1 188 ? 22.691 -28.558 51.404 1.00 39.98 189 ILE C N 1
ATOM 10645 C CA . ILE C 1 188 ? 23.708 -27.997 50.528 1.00 40.76 189 ILE C CA 1
ATOM 10646 C C . ILE C 1 188 ? 23.199 -26.682 49.959 1.00 40.40 189 ILE C C 1
ATOM 10647 O O . ILE C 1 188 ? 23.639 -26.240 48.903 1.00 47.09 189 ILE C O 1
ATOM 10652 N N . TYR C 1 189 ? 22.273 -26.054 50.677 1.00 37.16 190 TYR C N 1
ATOM 10653 C CA . TYR C 1 189 ? 21.595 -24.857 50.192 1.00 31.91 190 TYR C CA 1
ATOM 10654 C C . TYR C 1 189 ? 21.977 -23.592 50.962 1.00 30.96 190 TYR C C 1
ATOM 10655 O O . TYR C 1 189 ? 21.435 -22.523 50.707 1.00 36.05 190 TYR C O 1
ATOM 10664 N N . ASP C 1 190 ? 22.909 -23.723 51.901 1.00 32.09 191 ASP C N 1
ATOM 10665 C CA . ASP C 1 190 ? 23.350 -22.588 52.710 1.00 42.12 191 ASP C CA 1
ATOM 10666 C C . ASP C 1 190 ? 24.785 -22.161 52.394 1.00 41.92 191 ASP C C 1
ATOM 10667 O O . ASP C 1 190 ? 25.336 -21.313 53.090 1.00 38.76 191 ASP C O 1
ATOM 10672 N N . GLY C 1 191 ? 25.394 -22.772 51.376 1.00 41.26 192 GLY C N 1
ATOM 10673 C CA . GLY C 1 191 ? 26.722 -22.380 50.926 1.00 35.80 192 GLY C CA 1
ATOM 10674 C C . GLY C 1 191 ? 27.807 -23.442 51.049 1.00 40.51 192 GLY C C 1
ATOM 10675 O O . GLY C 1 191 ? 28.945 -23.236 50.601 1.00 38.31 192 GLY C O 1
ATOM 10676 N N . GLU C 1 192 ? 27.463 -24.570 51.665 1.00 30.85 193 GLU C N 1
ATOM 10677 C CA . GLU C 1 192 ? 28.369 -25.710 51.763 1.00 35.98 193 GLU C CA 1
ATOM 10678 C C . GLU C 1 192 ? 27.765 -26.813 50.923 1.00 39.34 193 GLU C C 1
ATOM 10679 O O . GLU C 1 192 ? 26.561 -26.809 50.666 1.00 38.37 193 GLU C O 1
ATOM 10685 N N . MET C 1 193 ? 28.586 -27.760 50.491 1.00 35.98 194 MET C N 1
ATOM 10686 C CA . MET C 1 193 ? 28.075 -28.830 49.641 1.00 40.17 194 MET C CA 1
ATOM 10687 C C . MET C 1 193 ? 29.029 -30.019 49.506 1.00 38.73 194 MET C C 1
ATOM 10688 O O . MET C 1 193 ? 28.995 -30.743 48.518 1.00 48.07 194 MET C O 1
ATOM 10693 N N . ASP C 1 194 ? 29.869 -30.230 50.507 1.00 32.10 195 ASP C N 1
ATOM 10694 C CA . ASP C 1 194 ? 30.821 -31.323 50.434 1.00 34.35 195 ASP C CA 1
ATOM 10695 C C . ASP C 1 194 ? 30.202 -32.645 50.899 1.00 49.09 195 ASP C C 1
ATOM 10696 O O . ASP C 1 194 ? 29.862 -32.801 52.079 1.00 44.96 195 ASP C O 1
ATOM 10701 N N . GLY C 1 195 ? 30.058 -33.588 49.967 1.00 40.51 196 GLY C N 1
ATOM 10702 C CA . GLY C 1 195 ? 29.645 -34.939 50.297 1.00 36.18 196 GLY C CA 1
ATOM 10703 C C . GLY C 1 195 ? 28.566 -35.504 49.393 1.00 35.80 196 GLY C C 1
ATOM 10704 O O . GLY C 1 195 ? 28.244 -34.939 48.350 1.00 38.34 196 GLY C O 1
ATOM 10705 N N . LEU C 1 196 ? 28.003 -36.632 49.807 1.00 43.21 197 LEU C N 1
ATOM 10706 C CA . LEU C 1 196 ? 26.910 -37.261 49.081 1.00 33.10 197 LEU C CA 1
ATOM 10707 C C . LEU C 1 196 ? 25.551 -36.784 49.608 1.00 39.06 197 LEU C C 1
ATOM 10708 O O . LEU C 1 196 ? 25.317 -36.743 50.819 1.00 37.46 197 LEU C O 1
ATOM 10713 N N . THR C 1 197 ? 24.658 -36.419 48.695 1.00 29.37 198 THR C N 1
ATOM 10714 C CA . THR C 1 197 ? 23.364 -35.899 49.084 1.00 31.78 198 THR C CA 1
ATOM 10715 C C . THR C 1 197 ? 22.217 -36.608 48.374 1.00 44.38 198 THR C C 1
ATOM 10716 O O . THR C 1 197 ? 22.431 -37.276 47.357 1.00 37.10 198 THR C O 1
ATOM 10720 N N . HIS C 1 198 ? 21.012 -36.467 48.937 1.00 31.62 199 HIS C N 1
ATOM 10721 C CA . HIS C 1 198 ? 19.772 -36.780 48.245 1.00 34.84 199 HIS C CA 1
ATOM 10722 C C . HIS C 1 198 ? 19.334 -35.508 47.567 1.00 32.03 199 HIS C C 1
ATOM 10723 O O . HIS C 1 198 ? 18.885 -34.582 48.236 1.00 29.92 199 HIS C O 1
ATOM 10730 N N . CYS C 1 199 ? 19.448 -35.449 46.248 1.00 28.36 200 CYS C N 1
ATOM 10731 C CA . CYS C 1 199 ? 19.190 -34.197 45.552 1.00 29.17 200 CYS C CA 1
ATOM 10732 C C . CYS C 1 199 ? 17.727 -33.784 45.605 1.00 31.19 200 CYS C C 1
ATOM 10733 O O . CYS C 1 199 ? 16.864 -34.587 45.951 1.00 39.38 200 CYS C O 1
ATOM 10736 N N . CYS C 1 200 ? 17.454 -32.532 45.252 1.00 27.20 201 CYS C N 1
ATOM 10737 C CA . CYS C 1 200 ? 16.088 -32.081 45.006 1.00 27.56 201 CYS C CA 1
ATOM 10738 C C . CYS C 1 200 ? 15.886 -31.861 43.522 1.00 30.16 201 CYS C C 1
ATOM 10739 O O . CYS C 1 200 ? 16.842 -31.860 42.750 1.00 37.82 201 CYS C O 1
ATOM 10742 N N . ASP C 1 201 ? 14.637 -31.667 43.124 1.00 34.08 202 ASP C N 1
ATOM 10743 C CA . ASP C 1 201 ? 14.282 -31.649 41.717 1.00 29.44 202 ASP C CA 1
ATOM 10744 C C . ASP C 1 201 ? 13.077 -30.775 41.422 1.00 30.56 202 ASP C C 1
ATOM 10745 O O . ASP C 1 201 ? 12.186 -30.608 42.259 1.00 35.53 202 ASP C O 1
ATOM 10750 N N . THR C 1 202 ? 13.048 -30.221 40.219 1.00 33.94 203 THR C N 1
ATOM 10751 C CA . THR C 1 202 ? 11.844 -29.573 39.735 1.00 32.42 203 THR C CA 1
ATOM 10752 C C . THR C 1 202 ? 10.850 -30.653 39.283 1.00 33.11 203 THR C C 1
ATOM 10753 O O . THR C 1 202 ? 10.342 -30.641 38.156 1.00 30.57 203 THR C O 1
ATOM 10757 N N . ILE C 1 203 ? 10.597 -31.590 40.196 1.00 36.50 204 ILE C N 1
ATOM 10758 C CA . ILE C 1 203 ? 9.584 -32.631 40.021 1.00 44.43 204 ILE C CA 1
ATOM 10759 C C . ILE C 1 203 ? 8.656 -32.669 41.244 1.00 39.28 204 ILE C C 1
ATOM 10760 O O . ILE C 1 203 ? 9.121 -32.681 42.389 1.00 32.66 204 ILE C O 1
ATOM 10765 N N . TYR C 1 204 ? 7.348 -32.700 41.006 1.00 41.36 205 TYR C N 1
ATOM 10766 C CA . TYR C 1 204 ? 6.387 -32.874 42.103 1.00 47.33 205 TYR C CA 1
ATOM 10767 C C . TYR C 1 204 ? 5.149 -33.631 41.653 1.00 36.30 205 TYR C C 1
ATOM 10768 O O . TYR C 1 204 ? 4.529 -33.295 40.639 1.00 38.00 205 TYR C O 1
ATOM 10777 N N . ARG C 1 205 ? 4.789 -34.651 42.421 1.00 43.78 206 ARG C N 1
ATOM 10778 C CA . ARG C 1 205 ? 3.686 -35.528 42.054 1.00 51.54 206 A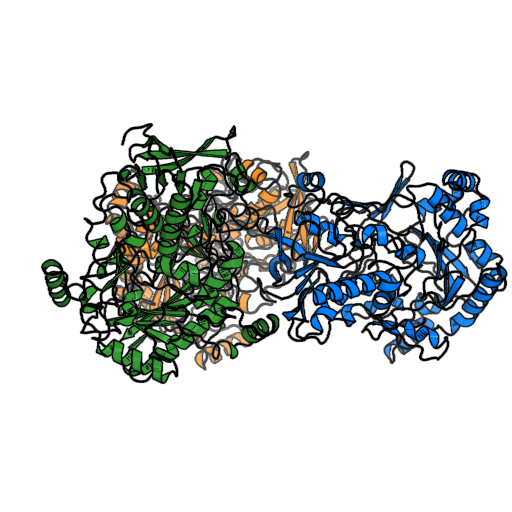RG C CA 1
ATOM 10779 C C . ARG C 1 205 ? 3.908 -36.074 40.650 1.00 36.48 206 ARG C C 1
ATOM 10780 O O . ARG C 1 205 ? 3.007 -36.053 39.815 1.00 40.88 206 ARG C O 1
ATOM 10788 N N . GLY C 1 206 ? 5.133 -36.540 40.406 1.00 46.69 207 GLY C N 1
ATOM 10789 C CA . GLY C 1 206 ? 5.494 -37.198 39.163 1.00 39.76 207 GLY C CA 1
ATOM 10790 C C . GLY C 1 206 ? 5.405 -36.330 37.923 1.00 41.16 207 GLY C C 1
ATOM 10791 O O . GLY C 1 206 ? 5.199 -36.845 36.822 1.00 39.11 207 GLY C O 1
ATOM 10792 N N . GLN C 1 207 ? 5.561 -35.016 38.087 1.00 41.88 208 GLN C N 1
ATOM 10793 C CA . GLN C 1 207 ? 5.540 -34.110 36.937 1.00 45.42 208 GLN C CA 1
ATOM 10794 C C . GLN C 1 207 ? 6.629 -33.037 36.995 1.00 42.31 208 GLN C C 1
ATOM 10795 O O . GLN C 1 207 ? 7.055 -32.639 38.081 1.00 36.73 208 GLN C O 1
ATOM 10801 N N . ARG C 1 208 ? 7.078 -32.572 35.827 1.00 41.43 209 ARG C N 1
ATOM 10802 C CA . ARG C 1 208 ? 8.112 -31.534 35.796 1.00 46.99 209 ARG C CA 1
ATOM 10803 C C . ARG C 1 208 ? 7.570 -30.114 36.024 1.00 41.42 209 ARG C C 1
ATOM 10804 O O . ARG C 1 208 ? 6.621 -29.664 35.369 1.00 33.89 209 ARG C O 1
ATOM 10812 N N . SER C 1 209 ? 8.178 -29.432 36.986 1.00 32.29 210 SER C N 1
ATOM 10813 C CA . SER C 1 209 ? 7.936 -28.016 37.192 1.00 36.69 210 SER C CA 1
ATOM 10814 C C . SER C 1 209 ? 8.799 -27.239 36.198 1.00 39.65 210 SER C C 1
ATOM 10815 O O . SER C 1 209 ? 9.993 -27.078 36.412 1.00 40.42 210 SER C O 1
ATOM 10818 N N . GLY C 1 210 ? 8.203 -26.775 35.107 1.00 39.56 211 GLY C N 1
ATOM 10819 C CA . GLY C 1 210 ? 8.924 -25.975 34.131 1.00 37.17 211 GLY C CA 1
ATOM 10820 C C . GLY C 1 210 ? 8.541 -24.507 34.250 1.00 46.19 211 GLY C C 1
ATOM 10821 O O . GLY C 1 210 ? 7.456 -24.182 34.730 1.00 45.17 211 GLY C O 1
ATOM 10822 N N . SER C 1 211 ? 9.419 -23.619 33.796 1.00 38.25 212 SER C N 1
ATOM 10823 C CA . SER C 1 211 ? 9.213 -22.181 33.972 1.00 42.22 212 SER C CA 1
ATOM 10824 C C . SER C 1 211 ? 7.927 -21.661 33.315 1.00 44.91 212 SER C C 1
ATOM 10825 O O . SER C 1 211 ? 7.555 -20.504 33.513 1.00 40.07 212 SER C O 1
ATOM 10828 N N . PHE C 1 212 ? 7.254 -22.496 32.525 1.00 38.34 213 PHE C N 1
ATOM 10829 C CA . PHE C 1 212 ? 5.951 -22.104 31.993 1.00 38.68 213 PHE C CA 1
ATOM 10830 C C . PHE C 1 212 ? 4.916 -21.877 33.121 1.00 40.23 213 PHE C C 1
ATOM 10831 O O . PHE C 1 212 ? 3.901 -21.221 32.914 1.00 42.57 213 PHE C O 1
ATOM 10839 N N . LEU C 1 213 ? 5.196 -22.400 34.312 1.00 39.04 214 LEU C N 1
ATOM 10840 C CA . LEU C 1 213 ? 4.331 -22.202 35.479 1.00 42.41 214 LEU C CA 1
ATOM 10841 C C . LEU C 1 213 ? 4.242 -20.738 35.929 1.00 47.19 214 LEU C C 1
ATOM 10842 O O . LEU C 1 213 ? 3.352 -20.380 36.698 1.00 50.57 214 LEU C O 1
ATOM 10847 N N . PHE C 1 214 ? 5.167 -19.905 35.461 1.00 41.27 215 PHE C N 1
ATOM 10848 C CA . PHE C 1 214 ? 5.239 -18.502 35.879 1.00 38.39 215 PHE C CA 1
ATOM 10849 C C . PHE C 1 214 ? 4.213 -17.643 35.163 1.00 42.32 215 PHE C C 1
ATOM 10850 O O . PHE C 1 214 ? 3.778 -16.624 35.689 1.00 48.12 215 PHE C O 1
ATOM 10858 N N . VAL C 1 215 ? 3.849 -18.042 33.949 1.00 44.06 216 VAL C N 1
ATOM 10859 C CA . VAL C 1 215 ? 2.935 -17.256 33.132 1.00 46.19 216 VAL C CA 1
ATOM 10860 C C . VAL C 1 215 ? 1.612 -17.988 32.984 1.00 55.79 216 VAL C C 1
ATOM 10861 O O . VAL C 1 215 ? 0.838 -17.734 32.060 1.00 55.89 216 VAL C O 1
ATOM 10865 N N . LYS C 1 216 ? 1.371 -18.907 33.913 1.00 62.03 217 LYS C N 1
ATOM 10866 C CA . LYS C 1 216 ? 0.159 -19.704 33.924 1.00 65.42 217 LYS C CA 1
ATOM 10867 C C . LYS C 1 216 ? -0.988 -18.859 34.455 1.00 73.30 217 LYS C C 1
ATOM 10868 O O . LYS C 1 216 ? -0.909 -18.302 35.558 1.00 68.57 217 LYS C O 1
ATOM 10874 N N . ASN C 1 217 ? -2.044 -18.755 33.656 1.00 77.57 218 ASN C N 1
ATOM 10875 C CA . ASN C 1 217 ? -3.258 -18.058 34.068 1.00 85.51 218 ASN C CA 1
ATOM 10876 C C . ASN C 1 217 ? -2.979 -16.642 34.555 1.00 75.48 218 ASN C C 1
ATOM 10877 O O . ASN C 1 217 ? -3.226 -16.304 35.715 1.00 65.97 218 ASN C O 1
ATOM 10882 N N . LYS C 1 218 ? -2.439 -15.832 33.649 1.00 74.66 219 LYS C N 1
ATOM 10883 C CA . LYS C 1 218 ? -2.226 -14.413 33.888 1.00 65.67 219 LYS C CA 1
ATOM 10884 C C . LYS C 1 218 ? -2.557 -13.671 32.603 1.00 58.58 219 LYS C C 1
ATOM 10885 O O . LYS C 1 218 ? -1.766 -13.654 31.664 1.00 60.03 219 LYS C O 1
ATOM 10891 N N . PRO C 1 219 ? -3.753 -13.076 32.556 1.00 58.81 220 PRO C N 1
ATOM 10892 C CA . PRO C 1 219 ? -4.361 -12.469 31.367 1.00 54.75 220 PRO C CA 1
ATOM 10893 C C . PRO C 1 219 ? -3.555 -11.333 30.743 1.00 55.16 220 PRO C C 1
ATOM 10894 O O . PRO C 1 219 ? -3.598 -11.169 29.522 1.00 55.03 220 PRO C O 1
ATOM 10898 N N . ASN C 1 220 ? -2.847 -10.560 31.562 1.00 55.27 221 ASN C N 1
ATOM 10899 C CA . ASN C 1 220 ? -2.053 -9.433 31.065 1.00 54.61 221 ASN C CA 1
ATOM 10900 C C . ASN C 1 220 ? -0.843 -9.864 30.222 1.00 57.58 221 ASN C C 1
ATOM 10901 O O . ASN C 1 220 ? -0.295 -9.066 29.450 1.00 46.87 221 ASN C O 1
ATOM 10906 N N . ILE C 1 221 ? -0.452 -11.131 30.369 1.00 55.14 222 ILE C N 1
ATOM 10907 C CA . ILE C 1 221 ? 0.644 -11.717 29.603 1.00 41.38 222 ILE C CA 1
ATOM 10908 C C . ILE C 1 221 ? 0.149 -12.295 28.283 1.00 48.86 222 ILE C C 1
ATOM 10909 O O . ILE C 1 221 ? -0.549 -13.310 28.269 1.00 57.82 222 ILE C O 1
ATOM 10914 N N . THR C 1 222 ? 0.498 -11.642 27.178 1.00 41.29 223 THR C N 1
ATOM 10915 C CA . THR C 1 222 ? 0.240 -12.185 25.851 1.00 38.90 223 THR C CA 1
ATOM 10916 C C . THR C 1 222 ? 1.399 -13.105 25.486 1.00 50.60 223 THR C C 1
ATOM 10917 O O . THR C 1 222 ? 2.548 -12.826 25.828 1.00 45.20 223 THR C O 1
ATOM 10921 N N . ILE C 1 223 ? 1.103 -14.204 24.800 1.00 48.33 224 ILE C N 1
ATOM 10922 C CA . ILE C 1 223 ? 2.148 -15.126 24.375 1.00 34.10 224 ILE C CA 1
ATOM 10923 C C . ILE C 1 223 ? 2.055 -15.384 22.874 1.00 42.72 224 ILE C C 1
ATOM 10924 O O . ILE C 1 223 ? 1.001 -15.763 22.357 1.00 42.74 224 ILE C O 1
ATOM 10929 N N . VAL C 1 224 ? 3.153 -15.145 22.169 1.00 38.08 225 VAL C N 1
ATOM 10930 C CA . VAL C 1 224 ? 3.177 -15.355 20.729 1.00 39.25 225 VAL C CA 1
ATOM 10931 C C . VAL C 1 224 ? 4.246 -16.383 20.375 1.00 47.61 225 VAL C C 1
ATOM 10932 O O . VAL C 1 224 ? 5.372 -16.027 20.030 1.00 44.81 225 VAL C O 1
ATOM 10936 N N . PRO C 1 225 ? 3.897 -17.668 20.474 1.00 39.68 226 PRO C N 1
ATOM 10937 C CA . PRO C 1 225 ? 4.817 -18.765 20.161 1.00 35.54 226 PRO C CA 1
ATOM 10938 C C . PRO C 1 225 ? 5.036 -18.931 18.670 1.00 44.71 226 PRO C C 1
ATOM 10939 O O . PRO C 1 225 ? 4.382 -18.266 17.855 1.00 35.31 226 PRO C O 1
ATOM 10943 N N . GLU C 1 226 ? 5.972 -19.816 18.331 1.00 44.71 227 GLU C N 1
ATOM 10944 C CA . GLU C 1 226 ? 6.268 -20.153 16.944 1.00 41.98 227 GLU C CA 1
ATOM 10945 C C . GLU C 1 226 ? 6.670 -18.932 16.110 1.00 41.77 227 GLU C C 1
ATOM 10946 O O . GLU C 1 226 ? 6.369 -18.830 14.915 1.00 39.72 227 GLU C O 1
ATOM 10952 N N . VAL C 1 227 ? 7.373 -18.010 16.758 1.00 38.96 228 VAL C N 1
ATOM 10953 C CA . VAL C 1 227 ? 7.971 -16.886 16.059 1.00 42.55 228 VAL C CA 1
ATOM 10954 C C . VAL C 1 227 ? 9.476 -16.865 16.321 1.00 41.44 228 VAL C C 1
ATOM 10955 O O . VAL C 1 227 ? 9.926 -17.056 17.452 1.00 37.21 228 VAL C O 1
ATOM 10959 N N . HIS C 1 228 ? 10.245 -16.649 15.261 1.00 39.02 229 HIS C N 1
ATOM 10960 C CA . HIS C 1 228 ? 11.696 -16.594 15.349 1.00 42.59 229 HIS C CA 1
ATOM 10961 C C . HIS C 1 228 ? 12.122 -15.124 15.358 1.00 45.41 229 HIS C C 1
ATOM 10962 O O . HIS C 1 228 ? 11.768 -14.369 14.448 1.00 40.40 229 HIS C O 1
ATOM 10969 N N . SER C 1 229 ? 12.864 -14.707 16.382 1.00 32.92 230 SER C N 1
ATOM 10970 C CA . SER C 1 229 ? 13.338 -13.323 16.436 1.00 40.04 230 SER C CA 1
ATOM 10971 C C . SER C 1 229 ? 14.207 -12.983 15.222 1.00 41.58 230 SER C C 1
ATOM 10972 O O . SER C 1 229 ? 15.025 -13.791 14.775 1.00 38.69 230 SER C O 1
ATOM 10975 N N . LYS C 1 230 ? 14.009 -11.786 14.681 1.00 39.44 231 LYS C N 1
ATOM 10976 C CA . LYS C 1 230 ? 14.794 -11.320 13.545 1.00 38.79 231 LYS C CA 1
ATOM 10977 C C . LYS C 1 230 ? 15.831 -10.295 13.991 1.00 45.44 231 LYS C C 1
ATOM 10978 O O . LYS C 1 230 ? 16.977 -10.322 13.544 1.00 42.82 231 LYS C O 1
ATOM 10984 N N . ARG C 1 231 ? 15.431 -9.403 14.889 1.00 38.96 232 ARG C N 1
ATOM 10985 C CA . ARG C 1 231 ? 16.290 -8.289 15.258 1.00 40.77 232 ARG C CA 1
ATOM 10986 C C . ARG C 1 231 ? 15.647 -7.483 16.365 1.00 40.64 232 ARG C C 1
ATOM 10987 O O . ARG C 1 231 ? 14.434 -7.306 16.379 1.00 47.93 232 ARG C O 1
ATOM 10995 N N . LEU C 1 232 ? 16.455 -7.008 17.306 1.00 38.38 233 LEU C N 1
ATOM 10996 C CA . LEU C 1 232 ? 15.995 -6.002 18.253 1.00 37.09 233 LEU C CA 1
ATOM 10997 C C . LEU C 1 232 ? 15.804 -4.689 17.493 1.00 43.09 233 LEU C C 1
ATOM 10998 O O . LEU C 1 232 ? 16.571 -4.370 16.587 1.00 42.48 233 LEU C O 1
ATOM 11003 N N . ILE C 1 233 ? 14.770 -3.936 17.846 1.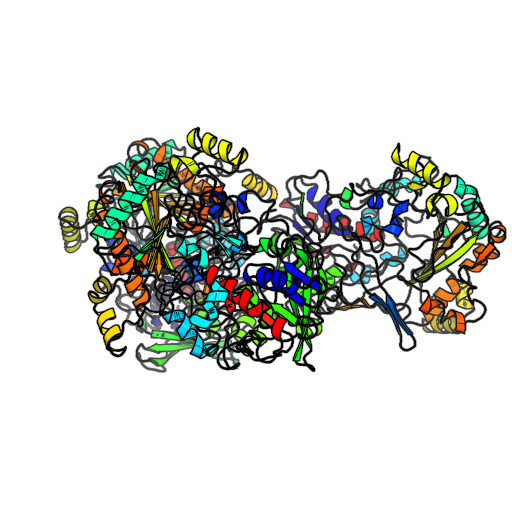00 46.95 234 ILE C N 1
ATOM 11004 C CA . ILE C 1 233 ? 14.554 -2.628 17.246 1.00 43.25 234 ILE C CA 1
ATOM 11005 C C . ILE C 1 233 ? 15.248 -1.572 18.099 1.00 43.72 234 ILE C C 1
ATOM 11006 O O . ILE C 1 233 ? 14.926 -1.407 19.276 1.00 44.49 234 ILE C O 1
ATOM 11011 N N . ILE C 1 234 ? 16.213 -0.869 17.515 1.00 44.63 235 ILE C N 1
ATOM 11012 C CA . ILE C 1 234 ? 16.978 0.124 18.265 1.00 48.21 235 ILE C CA 1
ATOM 11013 C C . ILE C 1 234 ? 16.921 1.508 17.623 1.00 46.58 235 ILE C C 1
ATOM 11014 O O . ILE C 1 234 ? 17.056 1.657 16.408 1.00 46.85 235 ILE C O 1
ATOM 11019 N N . ASN C 1 235 ? 16.732 2.527 18.444 1.00 47.24 236 ASN C N 1
ATOM 11020 C CA . ASN C 1 235 ? 16.789 3.886 17.944 1.00 56.52 236 ASN C CA 1
ATOM 11021 C C . ASN C 1 235 ? 18.246 4.313 17.881 1.00 55.81 236 ASN C C 1
ATOM 11022 O O . ASN C 1 235 ? 18.835 4.672 18.899 1.00 60.78 236 ASN C O 1
ATOM 11027 N N . GLU C 1 236 ? 18.829 4.244 16.688 1.00 57.92 237 GLU C N 1
ATOM 11028 C CA . GLU C 1 236 ? 20.239 4.575 16.493 1.00 60.98 237 GLU C CA 1
ATOM 11029 C C . GLU C 1 236 ? 20.600 5.909 17.130 1.00 59.17 237 GLU C C 1
ATOM 11030 O O . GLU C 1 236 ? 21.496 5.982 17.971 1.00 59.11 237 GLU C O 1
ATOM 11036 N N . ALA C 1 237 ? 19.898 6.963 16.723 1.00 54.91 238 ALA C N 1
ATOM 11037 C CA . ALA C 1 237 ? 20.151 8.294 17.254 1.00 58.60 238 ALA C CA 1
ATOM 11038 C C . ALA C 1 237 ? 20.025 8.297 18.769 1.00 52.86 238 ALA C C 1
ATOM 11039 O O . ALA C 1 237 ? 20.662 9.086 19.460 1.00 49.47 238 ALA C O 1
ATOM 11041 N N . ASP C 1 238 ? 19.221 7.373 19.273 1.00 55.35 239 ASP C N 1
ATOM 11042 C CA . ASP C 1 238 ? 18.759 7.403 20.652 1.00 56.78 239 ASP C CA 1
ATOM 11043 C C . ASP C 1 238 ? 19.465 6.412 21.579 1.00 51.07 239 ASP C C 1
ATOM 11044 O O . ASP C 1 238 ? 19.423 6.563 22.802 1.00 44.60 239 ASP C O 1
ATOM 11049 N N . ARG C 1 239 ? 20.104 5.401 20.998 1.00 50.60 240 ARG C N 1
ATOM 11050 C CA . ARG C 1 239 ? 20.671 4.308 21.780 1.00 49.08 240 ARG C CA 1
ATOM 11051 C C . ARG C 1 239 ? 19.565 3.692 22.628 1.00 45.88 240 ARG C C 1
ATOM 11052 O O . ARG C 1 239 ? 19.761 3.381 23.800 1.00 42.76 240 ARG C O 1
ATOM 11060 N N . THR C 1 240 ? 18.391 3.521 22.037 1.00 48.83 241 THR C N 1
ATOM 11061 C CA . THR C 1 240 ? 17.239 3.081 22.811 1.00 43.35 241 THR C CA 1
ATOM 11062 C C . THR C 1 240 ? 16.505 1.935 22.139 1.00 41.92 241 THR C C 1
ATOM 11063 O O . THR C 1 240 ? 16.123 2.023 20.973 1.00 39.76 241 THR C O 1
ATOM 11067 N N . CYS C 1 241 ? 16.314 0.854 22.883 1.00 43.66 242 CYS C N 1
ATOM 11068 C CA . CYS C 1 241 ? 15.627 -0.304 22.342 1.00 39.16 242 CYS C CA 1
ATOM 11069 C C . CYS C 1 241 ? 14.129 -0.053 22.326 1.00 38.50 242 CYS C C 1
ATOM 11070 O O . CYS C 1 241 ? 13.518 0.133 23.372 1.00 35.55 242 CYS C O 1
ATOM 11073 N N . LYS C 1 242 ? 13.548 -0.040 21.134 1.00 41.84 243 LYS C N 1
ATOM 11074 C CA . LYS C 1 242 ? 12.137 0.279 20.975 1.00 40.60 243 LYS C CA 1
ATOM 11075 C C . LYS C 1 242 ? 11.260 -0.958 21.102 1.00 45.48 243 LYS C C 1
ATOM 11076 O O . LYS C 1 242 ? 10.143 -0.882 21.614 1.00 46.01 243 LYS C O 1
ATOM 11082 N N . GLY C 1 243 ? 11.774 -2.095 20.639 1.00 44.31 244 GLY C N 1
ATOM 11083 C CA . GLY C 1 243 ? 11.034 -3.345 20.669 1.00 38.26 244 GLY C CA 1
ATOM 11084 C C . GLY C 1 243 ? 11.751 -4.481 19.959 1.00 45.96 244 GLY C C 1
ATOM 11085 O O . GLY C 1 243 ? 12.967 -4.614 20.044 1.00 43.26 244 GLY C O 1
ATOM 11086 N N . VAL C 1 244 ? 11.000 -5.310 19.248 1.00 46.80 245 VAL C N 1
ATOM 11087 C CA . VAL C 1 244 ? 11.595 -6.469 18.606 1.00 44.24 245 VAL C CA 1
ATOM 11088 C C . VAL C 1 244 ? 10.846 -6.843 17.338 1.00 44.58 245 VAL C C 1
ATOM 11089 O O . VAL C 1 244 ? 9.636 -6.663 17.248 1.00 51.27 245 VAL C O 1
ATOM 11093 N N . THR C 1 245 ? 11.578 -7.343 16.352 1.00 40.57 246 THR C N 1
ATOM 11094 C CA . THR C 1 245 ? 10.975 -7.843 15.126 1.00 44.14 246 THR C CA 1
ATOM 11095 C C . THR C 1 245 ? 11.053 -9.364 15.120 1.00 45.81 246 THR C C 1
ATOM 11096 O O . THR C 1 245 ? 12.058 -9.940 15.540 1.00 42.47 246 THR C O 1
ATOM 11100 N N . VAL C 1 246 ? 9.981 -10.011 14.669 1.00 42.45 247 VAL C N 1
ATOM 11101 C CA . VAL C 1 246 ? 9.918 -11.470 14.660 1.00 33.93 247 VAL C CA 1
ATOM 11102 C C . VAL C 1 246 ? 9.321 -11.970 13.358 1.00 40.74 247 VAL C C 1
ATOM 11103 O O . VAL C 1 246 ? 8.692 -11.211 12.624 1.00 43.72 247 VAL C O 1
ATOM 11107 N N . VAL C 1 247 ? 9.528 -13.252 13.077 1.00 46.06 248 VAL C N 1
ATOM 11108 C CA . VAL C 1 247 ? 9.012 -13.869 11.862 1.00 49.96 248 VAL C CA 1
ATOM 11109 C C . VAL C 1 247 ? 8.133 -15.078 12.178 1.00 50.62 248 VAL C C 1
ATOM 11110 O O . VAL C 1 247 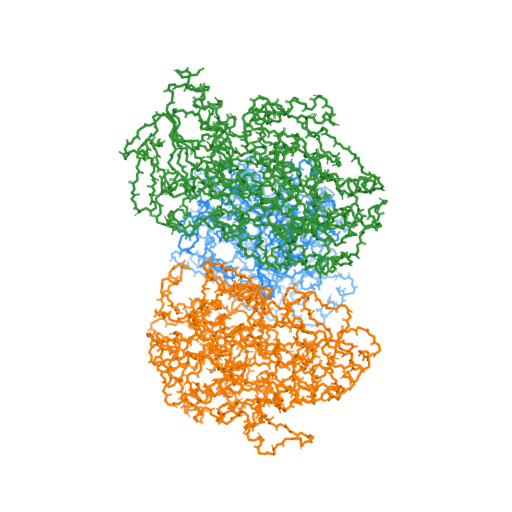? 8.561 -16.001 12.874 1.00 48.07 248 VAL C O 1
ATOM 11114 N N . THR C 1 248 ? 6.903 -15.060 11.670 1.00 51.20 249 THR C N 1
ATOM 11115 C CA . THR C 1 248 ? 5.986 -16.185 11.832 1.00 55.45 249 THR C CA 1
ATOM 11116 C C . THR C 1 248 ? 6.400 -17.324 10.914 1.00 53.81 249 THR C C 1
ATOM 11117 O O . THR C 1 248 ? 7.081 -17.102 9.911 1.00 51.71 249 THR C O 1
ATOM 11121 N N . ALA C 1 249 ? 5.978 -18.539 11.247 1.00 49.01 250 ALA C N 1
ATOM 11122 C CA . ALA C 1 249 ? 6.325 -19.702 10.440 1.00 50.62 250 ALA C CA 1
ATOM 11123 C C . ALA C 1 249 ? 5.933 -19.471 8.982 1.00 52.87 250 ALA C C 1
ATOM 11124 O O . ALA C 1 249 ? 6.484 -20.094 8.067 1.00 41.24 250 ALA C O 1
ATOM 11126 N N . ALA C 1 250 ? 4.990 -18.554 8.777 1.00 58.29 251 ALA C N 1
ATOM 11127 C CA . ALA C 1 250 ? 4.517 -18.198 7.439 1.00 55.98 251 ALA C CA 1
ATOM 11128 C C . ALA C 1 250 ? 5.515 -17.312 6.697 1.00 53.80 251 ALA C C 1
ATOM 11129 O O . ALA C 1 250 ? 5.437 -17.157 5.474 1.00 55.60 251 ALA C O 1
ATOM 11131 N N . GLY C 1 251 ? 6.447 -16.728 7.443 1.00 52.44 252 GLY C N 1
ATOM 11132 C CA . GLY C 1 251 ? 7.487 -15.899 6.858 1.00 46.45 252 GLY C CA 1
ATOM 11133 C C . GLY C 1 251 ? 7.190 -14.410 6.876 1.00 51.15 252 GLY C C 1
ATOM 11134 O O . GLY C 1 251 ? 7.854 -13.641 6.191 1.00 53.77 252 GLY C O 1
ATOM 11135 N N . ASN C 1 252 ? 6.195 -13.998 7.655 1.00 57.11 253 ASN C N 1
ATOM 11136 C CA . ASN C 1 252 ? 5.831 -12.586 7.728 1.00 56.47 253 ASN C CA 1
ATOM 11137 C C . ASN C 1 252 ? 6.511 -11.927 8.901 1.00 47.71 253 ASN C C 1
ATOM 11138 O O . ASN C 1 252 ? 6.812 -12.580 9.894 1.00 53.76 253 ASN C O 1
ATOM 11143 N N . GLU C 1 253 ? 6.732 -10.625 8.799 1.00 48.25 254 GLU C N 1
ATOM 11144 C CA . GLU C 1 253 ? 7.370 -9.907 9.889 1.00 56.94 254 GLU C CA 1
ATOM 11145 C C . GLU C 1 253 ? 6.374 -9.156 10.769 1.00 53.85 254 GLU C C 1
ATOM 11146 O O . GLU C 1 253 ? 5.519 -8.413 10.284 1.00 56.67 254 GLU C O 1
ATOM 11152 N N . LEU C 1 254 ? 6.490 -9.381 12.071 1.00 49.72 255 LEU C N 1
ATOM 11153 C CA . LEU C 1 254 ? 5.696 -8.675 13.066 1.00 51.09 255 LEU C CA 1
ATOM 11154 C C . LEU C 1 254 ? 6.615 -7.813 13.918 1.00 49.60 255 LEU C C 1
ATOM 11155 O O . LEU C 1 254 ? 7.708 -8.237 14.286 1.00 40.22 255 LEU C O 1
ATOM 11160 N N . ASN C 1 255 ? 6.172 -6.607 14.245 1.00 49.04 256 ASN C N 1
ATOM 11161 C CA . ASN C 1 255 ? 6.944 -5.760 15.140 1.00 48.92 256 ASN C CA 1
ATOM 11162 C C . ASN C 1 255 ? 6.175 -5.457 16.414 1.00 48.24 256 ASN C C 1
ATOM 11163 O O . ASN C 1 255 ? 5.040 -4.995 16.363 1.00 57.61 256 ASN C O 1
ATOM 11168 N N . PHE C 1 256 ? 6.792 -5.728 17.558 1.00 46.63 257 PHE C N 1
ATOM 11169 C CA . PHE C 1 256 ? 6.170 -5.445 18.844 1.00 43.84 257 PHE C CA 1
ATOM 11170 C C . PHE C 1 256 ? 7.011 -4.464 19.648 1.00 47.96 257 PHE C C 1
ATOM 11171 O O . PHE C 1 256 ? 8.218 -4.644 19.791 1.00 51.68 257 PHE C O 1
ATOM 11179 N N . PHE C 1 257 ? 6.375 -3.423 20.173 1.00 45.46 258 PHE C N 1
ATOM 11180 C CA . PHE C 1 257 ? 7.105 -2.382 20.885 1.00 44.08 258 PHE C CA 1
ATOM 11181 C C . PHE C 1 257 ? 6.900 -2.462 22.388 1.00 45.23 258 PHE C C 1
ATOM 11182 O O . PHE C 1 257 ? 5.831 -2.841 22.865 1.00 49.15 258 PHE C O 1
ATOM 11190 N N . ALA C 1 258 ? 7.938 -2.106 23.132 1.00 44.05 259 ALA C N 1
ATOM 11191 C CA . ALA C 1 258 ? 7.858 -2.072 24.582 1.00 41.87 259 ALA C CA 1
ATOM 11192 C C . ALA C 1 258 ? 7.872 -0.624 25.048 1.00 50.93 259 ALA C C 1
ATOM 11193 O O . ALA C 1 258 ? 8.756 0.148 24.682 1.00 50.29 259 ALA C O 1
ATOM 11195 N N . ASP C 1 259 ? 6.885 -0.251 25.851 1.00 55.28 260 ASP C N 1
ATOM 11196 C CA . ASP C 1 259 ? 6.774 1.128 26.303 1.00 53.91 260 ASP C CA 1
ATOM 11197 C C . ASP C 1 259 ? 7.639 1.354 27.551 1.00 51.91 260 ASP C C 1
ATOM 11198 O O . ASP C 1 259 ? 7.960 2.490 27.894 1.00 55.71 260 ASP C O 1
ATOM 11203 N N . ARG C 1 260 ? 8.037 0.272 28.212 1.00 43.55 261 ARG C N 1
ATOM 11204 C CA . ARG C 1 260 ? 9.016 0.376 29.295 1.00 51.35 261 ARG C CA 1
ATOM 11205 C C . ARG C 1 260 ? 10.402 -0.172 28.915 1.00 53.37 261 ARG C C 1
ATOM 11206 O O . ARG C 1 260 ? 11.345 0.595 28.700 1.00 50.77 261 ARG C O 1
ATOM 11214 N N . GLU C 1 261 ? 10.522 -1.496 28.843 1.00 52.78 262 GLU C N 1
ATOM 11215 C CA . GLU C 1 261 ? 11.801 -2.139 28.535 1.00 47.88 262 GLU C CA 1
ATOM 11216 C C . GLU C 1 261 ? 11.628 -3.405 27.699 1.00 47.75 262 GLU C C 1
ATOM 11217 O O . GLU C 1 261 ? 10.548 -3.984 27.640 1.00 51.29 262 GLU C O 1
ATOM 11223 N N . VAL C 1 262 ? 12.699 -3.815 27.037 1.00 44.70 263 VAL C N 1
ATOM 11224 C CA . VAL C 1 262 ? 12.764 -5.126 26.423 1.00 38.59 263 VAL C CA 1
ATOM 11225 C C . VAL C 1 262 ? 13.751 -5.943 27.245 1.00 39.93 263 VAL C C 1
ATOM 11226 O O . VAL C 1 262 ? 14.871 -5.504 27.476 1.00 40.93 263 VAL C O 1
ATOM 11230 N N . ILE C 1 263 ? 13.318 -7.103 27.727 1.00 39.44 264 ILE C N 1
ATOM 11231 C CA . ILE C 1 263 ? 14.218 -8.052 28.373 1.00 35.30 264 ILE C CA 1
ATOM 11232 C C . ILE C 1 263 ? 14.505 -9.196 27.394 1.00 42.14 264 ILE C C 1
ATOM 11233 O O . ILE C 1 263 ? 13.581 -9.871 26.927 1.00 36.42 264 ILE C O 1
ATOM 11238 N N . LEU C 1 264 ? 15.784 -9.381 27.063 1.00 41.07 265 LEU C N 1
ATOM 11239 C CA . LEU C 1 264 ? 16.232 -10.443 26.160 1.00 32.38 265 LEU C CA 1
ATOM 11240 C C . LEU C 1 264 ? 16.554 -11.700 26.955 1.00 33.82 265 LEU C C 1
ATOM 11241 O O . LEU C 1 264 ? 17.336 -11.665 27.906 1.00 36.41 265 LEU C O 1
ATOM 11246 N N . SER C 1 265 ? 15.937 -12.811 26.581 1.00 32.36 266 SER C N 1
ATOM 11247 C CA . SER C 1 265 ? 16.097 -14.034 27.354 1.00 34.10 266 SER C CA 1
ATOM 11248 C C . SER C 1 265 ? 16.164 -15.266 26.467 1.00 35.91 266 SER C C 1
ATOM 11249 O O . SER C 1 265 ? 15.527 -16.283 26.750 1.00 36.82 266 SER C O 1
ATOM 11252 N N . GLN C 1 266 ? 16.946 -15.179 25.400 1.00 32.07 267 GLN C N 1
ATOM 11253 C CA . GLN C 1 266 ? 17.066 -16.285 24.468 1.00 28.66 267 GLN C CA 1
ATOM 11254 C C . GLN C 1 266 ? 18.138 -17.308 24.848 1.00 28.40 267 GLN C C 1
ATOM 11255 O O . GLN C 1 266 ? 18.423 -18.214 24.072 1.00 32.02 267 GLN C O 1
ATOM 11261 N N . GLY C 1 267 ? 18.709 -17.180 26.041 1.00 27.10 268 GLY C N 1
ATOM 11262 C CA . GLY C 1 267 ? 19.701 -18.136 26.514 1.00 28.64 268 GLY C CA 1
ATOM 11263 C C . GLY C 1 267 ? 21.106 -17.935 25.962 1.00 27.83 268 GLY C C 1
ATOM 11264 O O . GLY C 1 267 ? 21.313 -17.108 25.063 1.00 28.23 268 GLY C O 1
ATOM 11265 N N . VAL C 1 268 ? 22.060 -18.718 26.479 1.00 27.72 269 VAL C N 1
ATOM 11266 C CA . VAL C 1 268 ? 23.485 -18.552 26.157 1.00 28.70 269 VAL C CA 1
ATOM 11267 C C . VAL C 1 268 ? 23.842 -18.414 24.699 1.00 22.39 269 VAL C C 1
ATOM 11268 O O . VAL C 1 268 ? 24.813 -17.737 24.392 1.00 23.62 269 VAL C O 1
ATOM 11272 N N . PHE C 1 269 ? 23.115 -19.094 23.816 1.00 21.89 270 PHE C N 1
ATOM 11273 C CA . PHE C 1 269 ? 23.534 -19.187 22.419 1.00 25.96 270 PHE C CA 1
ATOM 11274 C C . PHE C 1 269 ? 22.865 -18.164 21.527 1.00 26.30 270 PHE C C 1
ATOM 11275 O O . PHE C 1 269 ? 23.491 -17.627 20.624 1.00 29.34 270 PHE C O 1
ATOM 11283 N N . GLU C 1 270 ? 21.595 -17.882 21.787 1.00 30.62 271 GLU C N 1
ATOM 11284 C CA . GLU C 1 270 ? 20.842 -16.987 20.920 1.00 24.29 271 GLU C CA 1
ATOM 11285 C C . GLU C 1 270 ? 20.796 -15.528 21.412 1.00 25.99 271 GLU C C 1
ATOM 11286 O O . GLU C 1 270 ? 20.575 -14.610 20.629 1.00 30.89 271 GLU C O 1
ATOM 11292 N N . THR C 1 271 ? 20.986 -15.310 22.703 1.00 25.81 272 THR C N 1
ATOM 11293 C CA . THR C 1 271 ? 21.075 -13.945 23.193 1.00 28.86 272 THR C CA 1
ATOM 11294 C C . THR C 1 271 ? 22.236 -13.180 22.531 1.00 29.30 272 THR C C 1
ATOM 11295 O O . THR C 1 271 ? 22.015 -12.139 21.905 1.00 30.73 272 THR C O 1
ATOM 11299 N N . PRO C 1 272 ? 23.475 -13.701 22.651 1.00 30.02 273 PRO C N 1
ATOM 11300 C CA . PRO C 1 272 ? 24.578 -12.994 21.991 1.00 30.47 273 PRO C CA 1
ATOM 11301 C C . PRO C 1 272 ? 24.348 -12.866 20.486 1.00 35.21 273 PRO C C 1
ATOM 11302 O O . PRO C 1 272 ? 24.708 -11.835 19.905 1.00 30.61 273 PRO C O 1
ATOM 11306 N N . LYS C 1 273 ? 23.752 -13.888 19.869 1.00 26.62 274 LYS C N 1
ATOM 11307 C CA . LYS C 1 273 ? 23.476 -13.840 18.438 1.00 25.75 274 LYS C CA 1
ATOM 11308 C C . LYS C 1 273 ? 22.541 -12.669 18.109 1.00 30.73 274 LYS C C 1
ATOM 11309 O O . LYS C 1 273 ? 22.869 -11.807 17.289 1.00 26.99 274 LYS C O 1
ATOM 11315 N N . LEU C 1 274 ? 21.379 -12.633 18.754 1.00 29.12 275 LEU C N 1
ATOM 11316 C CA . LEU C 1 274 ? 20.437 -11.545 18.506 1.00 34.93 275 LEU C CA 1
ATOM 11317 C C . LEU C 1 274 ? 21.092 -10.182 18.752 1.00 33.98 275 LEU C C 1
ATOM 11318 O O . LEU C 1 274 ? 20.961 -9.277 17.936 1.00 26.88 275 LEU C O 1
ATOM 11323 N N . LEU C 1 275 ? 21.797 -10.042 19.870 1.00 32.81 276 LEU C N 1
ATOM 11324 C CA . LEU C 1 275 ? 22.506 -8.791 20.156 1.00 33.33 276 LEU C CA 1
ATOM 11325 C C . LEU C 1 275 ? 23.336 -8.379 18.944 1.00 29.11 276 LEU C C 1
ATOM 11326 O O . LEU C 1 275 ? 23.156 -7.299 18.386 1.00 28.16 276 LEU C O 1
ATOM 11331 N N . MET C 1 276 ? 24.227 -9.267 18.523 1.00 28.82 277 MET C N 1
ATOM 11332 C CA . MET C 1 276 ? 25.089 -9.013 17.372 1.00 32.69 277 MET C CA 1
ATOM 11333 C C . MET C 1 276 ? 24.319 -8.700 16.096 1.00 31.09 277 MET C C 1
ATOM 11334 O O . MET C 1 276 ? 24.668 -7.766 15.373 1.00 32.42 277 MET C O 1
ATOM 11339 N N . LEU C 1 277 ? 23.280 -9.479 15.813 1.00 30.06 278 LEU C N 1
ATOM 11340 C CA . LEU C 1 277 ? 22.446 -9.203 14.649 1.00 32.05 278 LEU C CA 1
ATOM 11341 C C . LEU C 1 277 ? 21.816 -7.822 14.766 1.00 25.34 278 LEU C C 1
ATOM 11342 O O . LEU C 1 277 ? 21.496 -7.191 13.770 1.00 30.05 278 LEU C O 1
ATOM 11347 N N . SER C 1 278 ? 21.645 -7.358 15.997 1.00 32.53 279 SER C N 1
ATOM 11348 C CA . SER C 1 278 ? 21.040 -6.054 16.254 1.00 33.40 279 SER C CA 1
ATOM 11349 C C . SER C 1 278 ? 22.096 -4.948 16.341 1.00 36.12 279 SER C C 1
ATOM 11350 O O . SER C 1 278 ? 21.803 -3.838 16.784 1.00 35.39 279 SER C O 1
ATOM 11353 N N . GLY C 1 279 ? 23.325 -5.262 15.931 1.00 32.27 280 GLY C N 1
ATOM 11354 C CA . GLY C 1 279 ? 24.379 -4.267 15.842 1.00 35.96 280 GLY C CA 1
ATOM 11355 C C . GLY C 1 279 ? 25.152 -4.011 17.124 1.00 34.67 280 GLY C C 1
ATOM 11356 O O . GLY C 1 279 ? 25.946 -3.075 17.184 1.00 36.53 280 GLY C O 1
ATOM 11357 N N . ILE C 1 280 ? 24.914 -4.832 18.144 1.00 29.03 281 ILE C N 1
ATOM 11358 C CA . ILE C 1 280 ? 25.623 -4.725 19.415 1.00 33.34 281 ILE C CA 1
ATOM 11359 C C . ILE C 1 280 ? 26.577 -5.910 19.580 1.00 34.85 281 ILE C C 1
ATOM 11360 O O . ILE C 1 280 ? 26.138 -7.027 19.854 1.00 29.62 281 ILE C O 1
ATOM 11365 N N . GLY C 1 281 ? 27.877 -5.664 19.416 1.00 32.47 282 GLY C N 1
ATOM 11366 C CA . GLY C 1 281 ? 28.885 -6.705 19.538 1.00 28.52 282 GLY C CA 1
ATOM 11367 C C . GLY C 1 281 ? 30.277 -6.290 19.090 1.00 34.39 282 GLY C C 1
ATOM 11368 O O . GLY C 1 281 ? 30.537 -5.102 18.834 1.00 29.29 282 GLY C O 1
ATOM 11369 N N . PRO C 1 282 ? 31.195 -7.271 19.001 1.00 36.41 283 PRO C N 1
ATOM 11370 C CA . PRO C 1 282 ? 32.565 -6.982 18.560 1.00 29.23 283 PRO C CA 1
ATOM 11371 C C . PRO C 1 282 ? 32.507 -6.434 17.143 1.00 33.50 283 PRO C C 1
ATOM 11372 O O . PRO C 1 282 ? 32.069 -7.133 16.225 1.00 26.42 283 PRO C O 1
ATOM 11376 N N . THR C 1 283 ? 32.927 -5.189 16.972 1.00 25.98 284 THR C N 1
ATOM 11377 C CA . THR C 1 283 ? 32.674 -4.481 15.721 1.00 30.45 284 THR C CA 1
ATOM 11378 C C . THR C 1 283 ? 33.254 -5.215 14.507 1.00 26.29 284 THR C C 1
ATOM 11379 O O . THR C 1 283 ? 32.638 -5.266 13.448 1.00 30.54 284 THR C O 1
ATOM 11383 N N . ARG C 1 284 ? 34.424 -5.814 14.683 1.00 30.70 285 ARG C N 1
ATOM 11384 C CA . ARG C 1 284 ? 35.069 -6.583 13.621 1.00 29.81 285 ARG C CA 1
ATOM 11385 C C . ARG C 1 284 ? 34.231 -7.805 13.218 1.00 35.13 285 ARG C C 1
ATOM 11386 O O . ARG C 1 284 ? 34.127 -8.154 12.032 1.00 29.60 285 ARG C O 1
ATOM 11394 N N . GLU C 1 285 ? 33.621 -8.456 14.204 1.00 29.47 286 GLU C N 1
ATOM 11395 C CA . GLU C 1 285 ? 32.756 -9.582 13.901 1.00 33.05 286 GLU C CA 1
ATOM 11396 C C . GLU C 1 285 ? 31.555 -9.112 13.080 1.00 33.01 286 GLU C C 1
ATOM 11397 O O . GLU C 1 285 ? 31.249 -9.684 12.040 1.00 37.32 286 GLU C O 1
ATOM 11403 N N . LEU C 1 286 ? 30.895 -8.053 13.537 1.00 29.44 287 LEU C N 1
ATOM 11404 C CA . LEU C 1 286 ? 29.725 -7.516 12.840 1.00 31.59 287 LEU C CA 1
ATOM 11405 C C . LEU C 1 286 ? 30.067 -7.123 11.400 1.00 33.36 287 LEU C C 1
ATOM 11406 O O . LEU C 1 286 ? 29.373 -7.507 10.455 1.00 34.29 287 LEU C O 1
ATOM 11411 N N . SER C 1 287 ? 31.151 -6.377 11.233 1.00 29.67 288 SER C N 1
ATOM 11412 C CA . SER C 1 287 ? 31.552 -5.931 9.902 1.00 36.63 288 SER C CA 1
ATOM 11413 C C . SER C 1 287 ? 31.737 -7.092 8.938 1.00 33.77 288 SER C C 1
ATOM 11414 O O . SER C 1 287 ? 31.299 -7.034 7.789 1.00 35.70 288 SER C O 1
ATOM 11417 N N . ARG C 1 288 ? 32.407 -8.135 9.417 1.00 36.88 289 ARG C N 1
ATOM 11418 C CA . ARG C 1 288 ? 32.681 -9.323 8.626 1.00 33.94 289 ARG C CA 1
ATOM 11419 C C . ARG C 1 288 ? 31.404 -9.868 8.003 1.00 37.17 289 ARG C C 1
ATOM 11420 O O . ARG C 1 288 ? 31.434 -10.449 6.921 1.00 43.65 289 ARG C O 1
ATOM 11428 N N . HIS C 1 289 ? 30.278 -9.674 8.686 1.00 34.50 290 HIS C N 1
ATOM 11429 C CA . HIS C 1 289 ? 29.016 -10.233 8.227 1.00 38.93 290 HIS C CA 1
ATOM 11430 C C . HIS C 1 289 ? 28.062 -9.180 7.689 1.00 40.44 290 HIS C C 1
ATOM 11431 O O . HIS C 1 289 ? 26.864 -9.430 7.587 1.00 33.95 290 HIS C O 1
ATOM 11438 N N . GLY C 1 290 ? 28.596 -8.008 7.354 1.00 30.94 291 GLY C N 1
ATOM 11439 C CA . GLY C 1 290 ? 27.815 -6.966 6.708 1.00 32.13 291 GLY C CA 1
ATOM 11440 C C . GLY C 1 290 ? 26.860 -6.226 7.629 1.00 34.83 291 GLY C C 1
ATOM 11441 O O . GLY C 1 290 ? 25.946 -5.562 7.159 1.00 38.35 291 GLY C O 1
ATOM 11442 N N . ILE C 1 291 ? 27.079 -6.339 8.936 1.00 31.39 292 ILE C N 1
ATOM 11443 C CA . ILE C 1 291 ? 26.243 -5.685 9.940 1.00 33.59 292 ILE C CA 1
ATOM 11444 C C . ILE C 1 291 ? 26.888 -4.403 10.471 1.00 38.32 292 ILE C C 1
ATOM 11445 O O . ILE C 1 291 ? 28.056 -4.415 10.859 1.00 35.03 292 ILE C O 1
ATOM 11450 N N . ASN C 1 292 ? 26.129 -3.307 10.504 1.00 32.69 293 ASN C N 1
ATOM 11451 C CA . ASN C 1 292 ? 26.624 -2.046 11.063 1.00 36.04 293 ASN C CA 1
ATOM 11452 C C . ASN C 1 292 ? 26.760 -2.131 12.569 1.00 39.91 293 ASN C C 1
ATOM 11453 O O . ASN C 1 292 ? 25.915 -2.724 13.243 1.00 37.50 293 ASN C O 1
ATOM 11458 N N . THR C 1 293 ? 27.814 -1.522 13.099 1.00 39.53 294 THR C N 1
ATOM 11459 C CA . THR C 1 293 ? 28.010 -1.492 14.541 1.00 33.97 294 THR C CA 1
ATOM 11460 C C . THR C 1 293 ? 27.336 -0.279 15.167 1.00 37.76 294 THR C C 1
ATOM 11461 O O . THR C 1 293 ? 27.522 0.851 14.712 1.00 45.04 294 THR C O 1
ATOM 11465 N N . ILE C 1 294 ? 26.551 -0.531 16.211 1.00 36.26 295 ILE C N 1
ATOM 11466 C CA . ILE C 1 294 ? 25.862 0.510 16.958 1.00 33.18 295 ILE C CA 1
ATOM 11467 C C . ILE C 1 294 ? 26.593 0.709 18.273 1.00 34.91 295 ILE C C 1
ATOM 11468 O O . ILE C 1 294 ? 26.807 1.831 18.725 1.00 40.12 295 ILE C O 1
ATOM 11473 N N . VAL C 1 295 ? 26.978 -0.403 18.881 1.00 32.39 296 VAL C N 1
ATOM 11474 C CA . VAL C 1 295 ? 27.807 -0.394 20.072 1.00 28.47 296 VAL C CA 1
ATOM 11475 C C . VAL C 1 295 ? 28.853 -1.490 19.921 1.00 32.49 296 VAL C C 1
ATOM 11476 O O . VAL C 1 295 ? 28.519 -2.644 19.640 1.00 29.70 296 VAL C O 1
ATOM 11480 N N . ASP C 1 296 ? 30.118 -1.129 20.085 1.00 36.46 297 ASP C N 1
ATOM 11481 C CA . ASP C 1 296 ? 31.204 -2.098 19.989 1.00 32.42 297 ASP C CA 1
ATOM 11482 C C . ASP C 1 296 ? 31.337 -2.779 21.343 1.00 33.43 297 ASP C C 1
ATOM 11483 O O . ASP C 1 296 ? 32.052 -2.310 22.227 1.00 33.00 297 ASP C O 1
ATOM 11488 N N . SER C 1 297 ? 30.621 -3.886 21.502 1.00 30.14 298 SER C N 1
ATOM 11489 C CA . SER C 1 297 ? 30.607 -4.610 22.762 1.00 28.14 298 SER C CA 1
ATOM 11490 C C . SER C 1 297 ? 31.432 -5.885 22.605 1.00 32.34 298 SER C C 1
ATOM 11491 O O . SER C 1 297 ? 30.928 -6.913 22.147 1.00 34.41 298 SER C O 1
ATOM 11494 N N . ARG C 1 298 ? 32.701 -5.816 22.983 1.00 32.17 299 ARG C N 1
ATOM 11495 C CA . ARG C 1 298 ? 33.643 -6.870 22.618 1.00 32.38 299 ARG C CA 1
ATOM 11496 C C . ARG C 1 298 ? 33.346 -8.200 23.297 1.00 26.19 299 ARG C C 1
ATOM 11497 O O . ARG C 1 298 ? 33.731 -9.243 22.797 1.00 29.72 299 ARG C O 1
ATOM 11505 N N . HIS C 1 299 ? 32.657 -8.161 24.431 1.00 27.77 300 HIS C N 1
ATOM 11506 C CA . HIS C 1 299 ? 32.427 -9.365 25.216 1.00 22.33 300 HIS C CA 1
ATOM 11507 C C . HIS C 1 299 ? 31.209 -10.196 24.745 1.00 28.76 300 HIS C C 1
ATOM 11508 O O . HIS C 1 299 ? 31.016 -11.320 25.196 1.00 26.68 300 HIS C O 1
ATOM 11515 N N . VAL C 1 300 ? 30.408 -9.644 23.836 1.00 22.21 301 VAL C N 1
ATOM 11516 C CA . VAL C 1 300 ? 29.226 -10.329 23.313 1.00 27.13 301 VAL C CA 1
ATOM 11517 C C . VAL C 1 300 ? 29.565 -11.631 22.574 1.00 30.15 301 VAL C C 1
ATOM 11518 O O . VAL C 1 300 ? 30.196 -11.607 21.515 1.00 25.56 301 VAL C O 1
ATOM 11522 N N . GLY C 1 301 ? 29.143 -12.760 23.141 1.00 21.65 302 GLY C N 1
ATOM 11523 C CA . GLY C 1 301 ? 29.415 -14.066 22.566 1.00 20.38 302 GLY C CA 1
ATOM 11524 C C . GLY C 1 301 ? 30.710 -14.648 23.108 1.00 29.55 302 GLY C C 1
ATOM 11525 O O . GLY C 1 301 ? 30.992 -15.839 22.942 1.00 23.69 302 GLY C O 1
ATOM 11526 N N . GLN C 1 302 ? 31.498 -13.792 23.755 1.00 26.71 303 GLN C N 1
ATOM 11527 C CA . GLN C 1 302 ? 32.736 -14.188 24.408 1.00 20.72 303 GLN C CA 1
ATOM 11528 C C . GLN C 1 302 ? 32.450 -14.696 25.822 1.00 25.25 303 GLN C C 1
ATOM 11529 O O . GLN C 1 302 ? 31.385 -14.417 26.374 1.00 26.71 303 GLN C O 1
ATOM 11535 N N . ASN C 1 303 ? 33.390 -15.452 26.393 1.00 19.34 304 ASN C N 1
ATOM 11536 C CA . ASN C 1 303 ? 33.264 -15.947 27.757 1.00 20.81 304 ASN C CA 1
ATOM 11537 C C . ASN C 1 303 ? 32.266 -17.098 27.935 1.00 29.66 304 ASN C C 1
ATOM 11538 O O . ASN C 1 303 ? 31.755 -17.350 29.040 1.00 20.22 304 ASN C O 1
ATOM 11543 N N . LEU C 1 304 ? 32.008 -17.800 26.839 1.00 22.53 305 LEU C N 1
ATOM 11544 C CA . LEU C 1 304 ? 31.207 -19.023 26.877 1.00 21.41 305 LEU C CA 1
ATOM 11545 C C . LEU C 1 304 ? 31.871 -20.051 27.798 1.00 25.71 305 LEU C C 1
ATOM 11546 O O . LEU C 1 304 ? 32.968 -20.542 27.519 1.00 26.08 305 LEU C O 1
ATOM 11551 N N . MET C 1 305 ? 31.214 -20.369 28.906 1.00 20.59 306 MET C N 1
ATOM 11552 C CA . MET C 1 305 ? 31.772 -21.316 29.858 1.00 22.10 306 MET C CA 1
ATOM 11553 C C . MET C 1 305 ? 30.764 -22.421 30.178 1.00 26.16 306 MET C C 1
ATOM 11554 O O . MET C 1 305 ? 29.590 -22.152 30.446 1.00 27.00 306 MET C O 1
ATOM 11559 N N . ASP C 1 306 ? 31.227 -23.663 30.164 1.00 25.94 307 ASP C N 1
ATOM 11560 C CA . ASP C 1 306 ? 30.349 -24.807 30.376 1.00 20.82 307 ASP C CA 1
ATOM 11561 C C . ASP C 1 306 ? 31.118 -25.845 31.187 1.00 26.58 307 ASP C C 1
ATOM 11562 O O . ASP C 1 306 ? 32.332 -25.744 31.335 1.00 27.58 307 ASP C O 1
ATOM 11567 N N . HIS C 1 307 ? 30.416 -26.835 31.723 1.00 23.52 308 HIS C N 1
ATOM 11568 C CA . HIS C 1 307 ? 31.079 -27.914 32.436 1.00 24.62 308 HIS C CA 1
ATOM 11569 C C . HIS C 1 307 ? 31.239 -29.102 31.518 1.00 25.96 308 HIS C C 1
ATOM 11570 O O . HIS C 1 307 ? 30.281 -29.523 30.883 1.00 29.58 308 HIS C O 1
ATOM 11577 N N . PRO C 1 308 ? 32.449 -29.656 31.451 1.00 25.94 309 PRO C N 1
ATOM 11578 C CA . PRO C 1 308 ? 32.626 -30.911 30.720 1.00 21.75 309 PRO C CA 1
ATOM 11579 C C . PRO C 1 308 ? 32.239 -32.093 31.586 1.00 25.11 309 PRO C C 1
ATOM 11580 O O . PRO C 1 308 ? 32.520 -32.098 32.784 1.00 22.02 309 PRO C O 1
ATOM 11584 N N . GLY C 1 309 ? 31.612 -33.094 30.986 1.00 25.21 310 GLY C N 1
ATOM 11585 C CA . GLY C 1 309 ? 31.381 -34.344 31.684 1.00 20.55 310 GLY C CA 1
ATOM 11586 C C . GLY C 1 309 ? 31.947 -35.504 30.895 1.00 24.99 310 GLY C C 1
ATOM 11587 O O . GLY C 1 309 ? 31.916 -35.509 29.656 1.00 27.19 310 GLY C O 1
ATOM 11588 N N . VAL C 1 310 ? 32.487 -36.482 31.609 1.00 21.56 311 VAL C N 1
ATOM 11589 C CA . VAL C 1 310 ? 32.807 -37.767 31.007 1.00 25.07 311 VAL C CA 1
ATOM 11590 C C . VAL C 1 310 ? 31.926 -38.813 31.672 1.00 30.18 311 VAL C C 1
ATOM 11591 O O . VAL C 1 310 ? 32.295 -39.386 32.706 1.00 25.47 311 VAL C O 1
ATOM 11595 N N . PRO C 1 311 ? 30.751 -39.066 31.092 1.00 27.78 312 PRO C N 1
ATOM 11596 C CA . PRO C 1 311 ? 29.898 -40.085 31.715 1.00 30.66 312 PRO C CA 1
ATOM 11597 C C . PRO C 1 311 ? 30.484 -41.463 31.443 1.00 28.48 312 PRO C C 1
ATOM 11598 O O . PRO C 1 311 ? 31.103 -41.646 30.397 1.00 28.07 312 PRO C O 1
ATOM 11602 N N . PHE C 1 312 ? 30.323 -42.404 32.370 1.00 22.27 313 PHE C N 1
ATOM 11603 C CA . PHE C 1 312 ? 30.633 -43.801 32.078 1.00 26.65 313 PHE C CA 1
ATOM 11604 C C . PHE C 1 312 ? 29.538 -44.735 32.609 1.00 27.86 313 PHE C C 1
ATOM 11605 O O . PHE C 1 312 ? 28.834 -44.403 33.563 1.00 29.42 313 PHE C O 1
ATOM 11613 N N . VAL C 1 313 ? 29.378 -45.883 31.964 1.00 20.77 314 VAL C N 1
ATOM 11614 C CA . VAL C 1 313 ? 28.289 -46.797 32.282 1.00 19.21 314 VAL C CA 1
ATOM 11615 C C . VAL C 1 313 ? 28.828 -48.105 32.848 1.00 30.51 314 VAL C C 1
ATOM 11616 O O . VAL C 1 313 ? 29.776 -48.677 32.312 1.00 35.82 314 VAL C O 1
ATOM 11620 N N . LEU C 1 314 ? 28.254 -48.559 33.957 1.00 28.71 315 LEU C N 1
ATOM 11621 C CA . LEU C 1 314 ? 28.570 -49.876 34.478 1.00 22.09 315 LEU C CA 1
ATOM 11622 C C . LEU C 1 314 ? 27.338 -50.758 34.388 1.00 26.99 315 LEU C C 1
ATOM 11623 O O . LEU C 1 314 ? 26.222 -50.304 34.654 1.00 25.61 315 LEU C O 1
ATOM 11628 N N . ARG C 1 315 ? 27.538 -52.005 33.973 1.00 28.59 316 ARG C N 1
ATOM 11629 C CA . ARG C 1 315 ? 26.485 -53.013 34.059 1.00 34.94 316 ARG C CA 1
ATOM 11630 C C . ARG C 1 315 ? 26.448 -53.495 35.500 1.00 28.76 316 ARG C C 1
ATOM 11631 O O . ARG C 1 315 ? 27.479 -53.776 36.099 1.00 32.61 316 ARG C O 1
ATOM 11639 N N . VAL C 1 316 ? 25.261 -53.593 36.067 1.00 34.80 317 VAL C N 1
ATOM 11640 C CA . VAL C 1 316 ? 25.183 -53.924 37.475 1.00 37.35 317 VAL C CA 1
ATOM 11641 C C . VAL C 1 316 ? 24.176 -55.063 37.676 1.00 38.16 317 VAL C C 1
ATOM 11642 O O . VAL C 1 316 ? 23.333 -55.306 36.807 1.00 33.79 317 VAL C O 1
ATOM 11646 N N . LYS C 1 317 ? 24.301 -55.790 38.786 1.00 40.28 318 LYS C N 1
ATOM 11647 C CA . LYS C 1 317 ? 23.370 -56.871 39.118 1.00 39.70 318 LYS C CA 1
ATOM 11648 C C . LYS C 1 317 ? 21.925 -56.489 38.808 1.00 42.23 318 LYS C C 1
ATOM 11649 O O . LYS C 1 317 ? 21.520 -55.341 39.010 1.00 39.57 318 LYS C O 1
ATOM 11655 N N . ASP C 1 318 ? 21.148 -57.455 38.326 1.00 36.67 319 ASP C N 1
ATOM 11656 C CA . ASP C 1 318 ? 19.735 -57.226 38.033 1.00 38.94 319 ASP C CA 1
ATOM 11657 C C . ASP C 1 318 ? 19.008 -56.727 39.277 1.00 47.44 319 ASP C C 1
ATOM 11658 O O . ASP C 1 318 ? 19.242 -57.216 40.386 1.00 44.19 319 ASP C O 1
ATOM 11663 N N . GLY C 1 319 ? 18.125 -55.754 39.090 1.00 44.95 320 GLY C N 1
ATOM 11664 C CA . GLY C 1 319 ? 17.385 -55.187 40.201 1.00 42.15 320 GLY C CA 1
ATOM 11665 C C . GLY C 1 319 ? 18.120 -54.051 40.885 1.00 38.74 320 GLY C C 1
ATOM 11666 O O . GLY C 1 319 ? 17.656 -53.539 41.897 1.00 46.52 320 GLY C O 1
ATOM 11667 N N . PHE C 1 320 ? 19.272 -53.662 40.346 1.00 40.31 321 PHE C N 1
ATOM 11668 C CA . PHE C 1 320 ? 19.967 -52.472 40.838 1.00 41.56 321 PHE C CA 1
ATOM 11669 C C . PHE C 1 320 ? 20.051 -51.377 39.777 1.00 34.73 321 PHE C C 1
ATOM 11670 O O . PHE C 1 320 ? 20.777 -50.389 39.925 1.00 33.59 321 PHE C O 1
ATOM 11678 N N . GLY C 1 321 ? 19.285 -51.567 38.711 1.00 34.80 322 GLY C N 1
ATOM 11679 C CA . GLY C 1 321 ? 19.116 -50.567 37.680 1.00 28.93 322 GLY C CA 1
ATOM 11680 C C . GLY C 1 321 ? 17.670 -50.572 37.234 1.00 33.11 322 GLY C C 1
ATOM 11681 O O . GLY C 1 321 ? 16.953 -51.540 37.468 1.00 41.90 322 GLY C O 1
ATOM 11682 N N . MET C 1 322 ? 17.243 -49.497 36.585 1.00 33.23 323 MET C N 1
ATOM 11683 C CA . MET C 1 322 ? 15.859 -49.370 36.160 1.00 25.94 323 MET C CA 1
ATOM 11684 C C . MET C 1 322 ? 15.658 -49.787 34.709 1.00 35.99 323 MET C C 1
ATOM 11685 O O . MET C 1 322 ? 14.573 -49.607 34.146 1.00 32.12 323 MET C O 1
ATOM 11690 N N . ASP C 1 323 ? 16.701 -50.352 34.111 1.00 34.22 324 ASP C N 1
ATOM 11691 C CA . ASP C 1 323 ? 16.701 -50.606 32.671 1.00 40.72 324 ASP C CA 1
ATOM 11692 C C . ASP C 1 323 ? 15.523 -51.472 32.200 1.00 36.75 324 ASP C C 1
ATOM 11693 O O . ASP C 1 323 ? 14.800 -51.084 31.284 1.00 35.41 324 ASP C O 1
ATOM 11698 N N . ASP C 1 324 ? 15.308 -52.635 32.810 1.00 38.21 325 ASP C N 1
ATOM 11699 C CA . ASP C 1 324 ? 14.224 -53.486 32.299 1.00 46.18 325 ASP C CA 1
ATOM 11700 C C . ASP C 1 324 ? 12.830 -53.120 32.824 1.00 42.47 325 ASP C C 1
ATOM 11701 O O . ASP C 1 324 ? 11.851 -53.804 32.530 1.00 51.73 325 ASP C O 1
ATOM 11706 N N . VAL C 1 325 ? 12.741 -52.023 33.571 1.00 41.47 326 VAL C N 1
ATOM 11707 C CA . VAL C 1 325 ? 11.445 -51.463 33.952 1.00 40.32 326 VAL C CA 1
ATOM 11708 C C . VAL C 1 325 ? 11.012 -50.342 33.010 1.00 36.29 326 VAL C C 1
ATOM 11709 O O . VAL C 1 325 ? 9.917 -50.376 32.462 1.00 43.91 326 VAL C O 1
ATOM 11713 N N . LEU C 1 326 ? 11.881 -49.358 32.802 1.00 44.49 327 LEU C N 1
ATOM 11714 C CA . LEU C 1 326 ? 11.505 -48.183 32.020 1.00 41.56 327 LEU C CA 1
ATOM 11715 C C . LEU C 1 326 ? 12.040 -48.178 30.586 1.00 43.44 327 LEU C C 1
ATOM 11716 O O . LEU C 1 326 ? 11.441 -47.561 29.707 1.00 40.50 327 LEU C O 1
ATOM 11721 N N . LEU C 1 327 ? 13.170 -48.845 30.353 1.00 40.99 328 LEU C N 1
ATOM 11722 C CA . LEU C 1 327 ? 13.858 -48.736 29.062 1.00 43.62 328 LEU C CA 1
ATOM 11723 C C . LEU C 1 327 ? 13.435 -49.805 28.069 1.00 40.87 328 LEU C C 1
ATOM 11724 O O . LEU C 1 327 ? 13.304 -49.540 26.875 1.00 51.44 328 LEU C O 1
ATOM 11729 N N . ARG C 1 328 ? 13.234 -51.018 28.558 1.00 41.82 329 ARG C N 1
ATOM 11730 C CA . ARG C 1 328 ? 12.831 -52.111 27.683 1.00 46.15 329 ARG C CA 1
ATOM 11731 C C . ARG C 1 328 ? 11.325 -52.355 27.752 1.00 41.94 329 ARG C C 1
ATOM 11732 O O . ARG C 1 328 ? 10.720 -52.263 28.821 1.00 50.83 329 ARG C O 1
ATOM 11740 N N . HIS C 1 329 ? 10.731 -52.650 26.601 1.00 36.16 330 HIS C N 1
ATOM 11741 C CA . HIS C 1 329 ? 9.300 -52.887 26.500 1.00 46.95 330 HIS C CA 1
ATOM 11742 C C . HIS C 1 329 ? 8.897 -54.253 27.056 1.00 39.66 330 HIS C C 1
ATOM 11743 O O . HIS C 1 329 ? 9.669 -55.210 27.011 1.00 38.25 330 HIS C O 1
ATOM 11750 N N . GLY C 1 330 ? 7.681 -54.325 27.587 1.00 39.33 331 GLY C N 1
ATOM 11751 C CA . GLY C 1 330 ? 7.166 -55.548 28.173 1.00 39.97 331 GLY C CA 1
ATOM 11752 C C . GLY C 1 330 ? 6.305 -55.284 29.392 1.00 43.54 331 GLY C C 1
ATOM 11753 O O . GLY C 1 330 ? 6.112 -54.138 29.793 1.00 41.96 331 GLY C O 1
ATOM 11754 N N . PRO C 1 331 ? 5.780 -56.352 29.995 1.00 46.93 332 PRO C N 1
ATOM 11755 C CA . PRO C 1 331 ? 4.868 -56.252 31.142 1.00 46.07 332 PRO C CA 1
ATOM 11756 C C . PRO C 1 331 ? 5.342 -55.312 32.264 1.00 34.61 332 PRO C C 1
ATOM 11757 O O . PRO C 1 331 ? 4.568 -54.457 32.691 1.00 37.90 332 PRO C O 1
ATOM 11761 N N . LYS C 1 332 ? 6.575 -55.479 32.740 1.00 40.11 333 LYS C N 1
ATOM 11762 C CA . LYS C 1 332 ? 7.109 -54.653 33.827 1.00 40.30 333 LYS C CA 1
ATOM 11763 C C . LYS C 1 332 ? 6.926 -53.171 33.548 1.00 42.59 333 LYS C C 1
ATOM 11764 O O . LYS C 1 332 ? 6.726 -52.374 34.470 1.00 38.98 333 LYS C O 1
ATOM 11770 N N . ARG C 1 333 ? 7.013 -52.806 32.274 1.00 42.00 334 ARG C N 1
ATOM 11771 C CA . ARG C 1 333 ? 6.962 -51.407 31.882 1.00 43.14 334 ARG C CA 1
ATOM 11772 C C . ARG C 1 333 ? 5.522 -50.966 31.788 1.00 40.93 334 ARG C C 1
ATOM 11773 O O . ARG C 1 333 ? 5.163 -49.890 32.259 1.00 46.99 334 ARG C O 1
ATOM 11781 N N . ASP C 1 334 ? 4.705 -51.808 31.164 1.00 43.15 335 ASP C N 1
ATOM 11782 C CA . ASP C 1 334 ? 3.276 -51.567 31.041 1.00 38.14 335 ASP C CA 1
ATOM 11783 C C . ASP C 1 334 ? 2.639 -51.299 32.407 1.00 39.20 335 ASP C C 1
ATOM 11784 O O . ASP C 1 334 ? 1.888 -50.339 32.573 1.00 40.29 335 ASP C O 1
ATOM 11789 N N . ALA C 1 335 ? 2.950 -52.151 33.379 1.00 30.39 336 ALA C N 1
ATOM 11790 C CA . ALA C 1 335 ? 2.429 -52.012 34.733 1.00 29.14 336 ALA C CA 1
ATOM 11791 C C . ALA C 1 335 ? 2.803 -50.653 35.322 1.00 46.72 336 ALA C C 1
ATOM 11792 O O . ALA C 1 335 ? 1.996 -49.974 35.979 1.00 39.15 336 ALA C O 1
ATOM 11794 N N . VAL C 1 336 ? 4.048 -50.266 35.088 1.00 43.81 337 VAL C N 1
ATOM 11795 C CA . VAL C 1 336 ? 4.570 -49.020 35.620 1.00 37.17 337 VAL C CA 1
ATOM 11796 C C . VAL C 1 336 ? 4.018 -47.805 34.855 1.00 38.77 337 VAL C C 1
ATOM 11797 O O . VAL C 1 336 ? 3.813 -46.735 35.426 1.00 43.25 337 VAL C O 1
ATOM 11801 N N . VAL C 1 337 ? 3.723 -47.988 33.573 1.00 32.70 338 VAL C N 1
ATOM 11802 C CA . VAL C 1 337 ? 3.129 -46.921 32.789 1.00 29.69 338 VAL C CA 1
ATOM 11803 C C . VAL C 1 337 ? 1.675 -46.704 33.201 1.00 51.86 338 VAL C C 1
ATOM 11804 O O . VAL C 1 337 ? 1.240 -45.566 33.385 1.00 51.19 338 VAL C O 1
ATOM 11808 N N . SER C 1 338 ? 0.927 -47.797 33.349 1.00 43.84 339 SER C N 1
ATOM 11809 C CA . SER C 1 338 ? -0.461 -47.719 33.779 1.00 40.01 339 SER C CA 1
ATOM 11810 C C . SER C 1 338 ? -0.615 -46.991 35.110 1.00 38.63 339 SER C C 1
ATOM 11811 O O . SER C 1 338 ? -1.445 -46.098 35.239 1.00 45.94 339 SER C O 1
ATOM 11814 N N . ALA C 1 339 ? 0.190 -47.367 36.094 1.00 36.47 340 ALA C N 1
ATOM 11815 C CA . ALA C 1 339 ? 0.180 -46.684 37.382 1.00 41.33 340 ALA C CA 1
ATOM 11816 C C . ALA C 1 339 ? 0.295 -45.169 37.218 1.00 52.38 340 ALA C C 1
ATOM 11817 O O . ALA C 1 339 ? -0.474 -44.404 37.805 1.00 51.49 340 ALA C O 1
ATOM 11819 N N . TYR C 1 340 ? 1.258 -44.739 36.411 1.00 53.87 341 TYR C N 1
ATOM 11820 C CA . TYR C 1 340 ? 1.509 -43.315 36.209 1.00 49.61 341 TYR C CA 1
ATOM 11821 C C . TYR C 1 340 ? 0.347 -42.630 35.482 1.00 46.55 341 TYR C C 1
ATOM 11822 O O . TYR C 1 340 ? -0.050 -41.516 35.837 1.00 48.02 341 TYR C O 1
ATOM 11831 N N . ASN C 1 341 ? -0.200 -43.304 34.475 1.00 44.01 342 ASN C N 1
ATOM 11832 C CA . ASN C 1 341 ? -1.317 -42.773 33.696 1.00 43.94 342 ASN C CA 1
ATOM 11833 C C . ASN C 1 341 ? -2.569 -42.566 34.523 1.00 54.49 342 ASN C C 1
ATOM 11834 O O . ASN C 1 341 ? -3.504 -41.885 34.096 1.00 49.91 342 ASN C O 1
ATOM 11839 N N . LYS C 1 342 ? -2.581 -43.172 35.703 1.00 48.10 343 LYS C N 1
ATOM 11840 C CA . LYS C 1 342 ? -3.751 -43.165 36.557 1.00 58.36 343 LYS C CA 1
ATOM 11841 C C . LYS C 1 342 ? -3.615 -42.088 37.617 1.00 56.31 343 LYS C C 1
ATOM 11842 O O . LYS C 1 342 ? -4.387 -41.133 37.653 1.00 61.61 343 LYS C O 1
ATOM 11848 N N . ASN C 1 343 ? -2.616 -42.242 38.473 1.00 48.72 344 ASN C N 1
ATOM 11849 C CA . ASN C 1 343 ? -2.435 -41.324 39.583 1.00 56.72 344 ASN C CA 1
ATOM 11850 C C . ASN C 1 343 ? -1.061 -40.639 39.568 1.00 49.22 344 ASN C C 1
ATOM 11851 O O . ASN C 1 343 ? -0.659 -40.008 40.548 1.00 46.75 344 ASN C O 1
ATOM 11856 N N . ARG C 1 344 ? -0.346 -40.768 38.453 1.00 50.64 345 ARG C N 1
ATOM 11857 C CA . ARG C 1 344 ? 0.988 -40.186 38.323 1.00 45.25 345 ARG C CA 1
ATOM 11858 C C . ARG C 1 344 ? 2.011 -40.796 39.272 1.00 39.33 345 ARG C C 1
ATOM 11859 O O . ARG C 1 344 ? 3.027 -40.174 39.556 1.00 49.62 345 ARG C O 1
ATOM 11867 N N . SER C 1 345 ? 1.763 -42.000 39.775 1.00 43.55 346 SER C N 1
ATOM 11868 C CA . SER C 1 345 ? 2.688 -42.584 40.749 1.00 43.04 346 SER C CA 1
ATOM 11869 C C . SER C 1 345 ? 3.716 -43.492 40.079 1.00 38.90 346 SER C C 1
ATOM 11870 O O . SER C 1 345 ? 3.677 -43.697 38.868 1.00 33.73 346 SER C O 1
ATOM 11873 N N . GLY C 1 346 ? 4.635 -44.031 40.876 1.00 44.54 347 GLY C N 1
ATOM 11874 C CA . GLY C 1 346 ? 5.644 -44.944 40.362 1.00 50.94 347 GLY C CA 1
ATOM 11875 C C . GLY C 1 346 ? 6.858 -44.292 39.707 1.00 51.77 347 GLY C C 1
ATOM 11876 O O . GLY C 1 346 ? 7.035 -43.073 39.762 1.00 42.98 347 GLY C O 1
ATOM 11877 N N . PRO C 1 347 ? 7.692 -45.110 39.051 1.00 55.62 348 PRO C N 1
ATOM 11878 C CA . PRO C 1 347 ? 9.013 -44.708 38.559 1.00 38.34 348 PRO C CA 1
ATOM 11879 C C . PRO C 1 347 ? 8.960 -43.942 37.244 1.00 34.68 348 PRO C C 1
ATOM 11880 O O . PRO C 1 347 ? 9.906 -43.237 36.924 1.00 40.18 348 PRO C O 1
ATOM 11884 N N . VAL C 1 348 ? 7.880 -44.079 36.492 1.00 32.40 349 VAL C N 1
ATOM 11885 C CA . VAL C 1 348 ? 7.702 -43.284 35.289 1.00 29.00 349 VAL C CA 1
ATOM 11886 C C . VAL C 1 348 ? 7.747 -41.769 35.597 1.00 40.71 349 VAL C C 1
ATOM 11887 O O . VAL C 1 348 ? 8.014 -40.947 34.716 1.00 33.43 349 VAL C O 1
ATOM 11891 N N . GLY C 1 349 ? 7.489 -41.401 36.848 1.00 36.12 350 GLY C N 1
ATOM 11892 C CA . GLY C 1 349 ? 7.536 -40.001 37.234 1.00 39.23 350 GLY C CA 1
ATOM 11893 C C . GLY C 1 349 ? 8.869 -39.580 37.835 1.00 38.53 350 GLY C C 1
ATOM 11894 O O . GLY C 1 349 ? 8.991 -38.486 38.386 1.00 35.48 350 GLY C O 1
ATOM 11895 N N . SER C 1 350 ? 9.867 -40.455 37.731 1.00 34.95 351 SER C N 1
ATOM 11896 C CA . SER C 1 350 ? 11.178 -40.209 38.319 1.00 31.47 351 SER C CA 1
ATOM 11897 C C . SER C 1 350 ? 12.142 -39.576 37.326 1.00 35.74 351 SER C C 1
ATOM 11898 O O . SER C 1 350 ? 11.982 -39.726 36.116 1.00 33.78 351 SER C O 1
ATOM 11901 N N . GLY C 1 351 ? 13.137 -38.869 37.855 1.00 35.29 352 GLY C N 1
ATOM 11902 C CA . GLY C 1 351 ? 14.161 -38.232 37.044 1.00 37.83 352 GLY C CA 1
ATOM 11903 C C . GLY C 1 351 ? 15.380 -39.129 36.964 1.00 41.32 352 GLY C C 1
ATOM 11904 O O . GLY C 1 351 ? 16.318 -38.869 36.211 1.00 46.15 352 GLY C O 1
ATOM 11905 N N . LEU C 1 352 ? 15.360 -40.188 37.767 1.00 38.11 353 LEU C N 1
ATOM 11906 C CA . LEU C 1 352 ? 16.344 -41.259 37.674 1.00 38.39 353 LEU C CA 1
ATOM 11907 C C . LEU C 1 352 ? 17.651 -40.874 38.324 1.00 35.14 353 LEU C C 1
ATOM 11908 O O . LEU C 1 352 ? 18.624 -41.624 38.248 1.00 31.77 353 LEU C O 1
ATOM 11913 N N . LEU C 1 353 ? 17.670 -39.708 38.964 1.00 28.80 354 LEU C N 1
ATOM 11914 C CA . LEU C 1 353 ? 18.834 -39.286 39.741 1.00 30.61 354 LEU C CA 1
ATOM 11915 C C . LEU C 1 353 ? 18.384 -38.982 41.162 1.00 27.45 354 LEU C C 1
ATOM 11916 O O . LEU C 1 353 ? 17.520 -38.127 41.364 1.00 25.04 354 LEU C O 1
ATOM 11921 N N . GLU C 1 354 ? 18.980 -39.656 42.141 1.00 25.15 355 GLU C N 1
ATOM 11922 C CA . GLU C 1 354 ? 18.485 -39.579 43.518 1.00 37.02 355 GLU C CA 1
ATOM 11923 C C . GLU C 1 354 ? 19.585 -39.275 44.497 1.00 30.24 355 GLU C C 1
ATOM 11924 O O . GLU C 1 354 ? 19.377 -38.573 45.480 1.00 37.32 355 GLU C O 1
ATOM 11930 N N . LEU C 1 355 ? 20.755 -39.836 44.232 1.00 31.15 356 LEU C N 1
ATOM 11931 C CA . LEU C 1 355 ? 21.941 -39.545 45.009 1.00 35.15 356 LEU C CA 1
ATOM 11932 C C . LEU C 1 355 ? 22.964 -38.806 44.138 1.00 37.07 356 LEU C C 1
ATOM 11933 O O . LEU C 1 355 ? 23.149 -39.137 42.963 1.00 37.78 356 LEU C O 1
ATOM 11938 N N . VAL C 1 356 ? 23.610 -37.801 44.722 1.00 38.63 357 VAL C N 1
ATOM 11939 C CA . VAL C 1 356 ? 24.576 -36.956 44.022 1.00 32.95 357 VAL C CA 1
ATOM 11940 C C . VAL C 1 356 ? 25.721 -36.614 44.957 1.00 38.17 357 VAL C C 1
ATOM 11941 O O . VAL C 1 356 ? 25.500 -36.186 46.096 1.00 37.58 357 VAL C O 1
ATOM 11945 N N . GLY C 1 357 ? 26.945 -36.792 44.476 1.00 32.09 358 GLY C N 1
ATOM 11946 C CA . GLY C 1 357 ? 28.114 -36.448 45.259 1.00 31.85 358 GLY C CA 1
ATOM 11947 C C . GLY C 1 357 ? 28.827 -35.211 44.738 1.00 36.16 358 GLY C C 1
ATOM 11948 O O . GLY C 1 357 ? 28.966 -35.022 43.528 1.00 34.49 358 GLY C O 1
ATOM 11949 N N . PHE C 1 358 ? 29.275 -34.365 45.658 1.00 27.36 359 PHE C N 1
ATOM 11950 C CA . PHE C 1 358 ? 30.099 -33.212 45.321 1.00 30.66 359 PHE C CA 1
ATOM 11951 C C . PHE C 1 358 ? 31.401 -33.311 46.091 1.00 28.41 359 PHE C C 1
ATOM 11952 O O . PHE C 1 358 ? 31.568 -32.669 47.122 1.00 36.46 359 PHE C O 1
ATOM 11960 N N . PRO C 1 359 ? 32.324 -34.146 45.610 1.00 29.67 360 PRO C N 1
ATOM 11961 C CA . PRO C 1 359 ? 33.547 -34.383 46.370 1.00 29.20 360 PRO C CA 1
ATOM 11962 C C . PRO C 1 359 ? 34.703 -33.477 45.946 1.00 32.22 360 PRO C C 1
ATOM 11963 O O . PRO C 1 359 ? 34.622 -32.745 44.957 1.00 26.61 360 PRO C O 1
ATOM 11967 N N . ARG C 1 360 ? 35.777 -33.539 46.716 1.00 27.50 361 ARG C N 1
ATOM 11968 C CA . ARG C 1 360 ? 37.056 -33.006 46.299 1.00 32.38 361 ARG C CA 1
ATOM 11969 C C . ARG C 1 360 ? 37.970 -34.207 46.135 1.00 35.56 361 ARG C C 1
ATOM 11970 O O . ARG C 1 360 ? 37.737 -35.259 46.742 1.00 37.22 361 ARG C O 1
ATOM 11978 N N . ILE C 1 361 ? 38.999 -34.068 45.309 1.00 30.51 362 ILE C N 1
ATOM 11979 C CA . ILE C 1 361 ? 39.835 -35.214 44.975 1.00 28.93 362 ILE C CA 1
ATOM 11980 C C . ILE C 1 361 ? 41.298 -34.832 45.079 1.00 33.06 362 ILE C C 1
ATOM 11981 O O . ILE C 1 361 ? 42.147 -35.297 44.308 1.00 32.80 362 ILE C O 1
ATOM 11986 N N . ASP C 1 362 ? 41.566 -33.974 46.059 1.00 33.96 363 ASP C N 1
ATOM 11987 C CA . ASP C 1 362 ? 42.899 -33.464 46.340 1.00 33.25 363 ASP C CA 1
ATOM 11988 C C . ASP C 1 362 ? 43.969 -34.562 46.420 1.00 33.19 363 ASP C C 1
ATOM 11989 O O . ASP C 1 362 ? 45.046 -34.422 45.837 1.00 32.67 363 ASP C O 1
ATOM 11994 N N A LYS C 1 363 ? 43.689 -35.653 47.126 0.51 32.84 364 LYS C N 1
ATOM 11995 N N B LYS C 1 363 ? 43.651 -35.644 47.128 0.49 32.84 364 LYS C N 1
ATOM 11996 C CA A LYS C 1 363 ? 44.706 -36.691 47.278 0.51 33.16 364 LYS C CA 1
ATOM 11997 C CA B LYS C 1 363 ? 44.583 -36.751 47.324 0.49 33.15 364 LYS C CA 1
ATOM 11998 C C A LYS C 1 363 ? 44.979 -37.409 45.962 0.51 35.76 364 LYS C C 1
ATOM 11999 C C B LYS C 1 363 ? 44.939 -37.428 46.007 0.49 35.75 364 LYS C C 1
ATOM 12000 O O A LYS C 1 363 ? 46.069 -37.947 45.754 0.51 36.10 364 LYS C O 1
ATOM 12001 O O B LYS C 1 363 ? 46.044 -37.950 45.845 0.49 36.12 364 LYS C O 1
ATOM 12012 N N . TYR C 1 364 ? 43.993 -37.426 45.072 1.00 36.63 365 TYR C N 1
ATOM 12013 C CA . TYR C 1 364 ? 44.212 -37.999 43.743 1.00 39.46 365 TYR C CA 1
ATOM 12014 C C . TYR C 1 364 ? 45.109 -37.068 42.924 1.00 32.49 365 TYR C C 1
ATOM 12015 O O . TYR C 1 364 ? 46.173 -37.469 42.443 1.00 33.49 365 TYR C O 1
ATOM 12024 N N . LEU C 1 365 ? 44.661 -35.824 42.794 1.00 30.41 366 LEU C N 1
ATOM 12025 C CA . LEU C 1 365 ? 45.415 -34.739 42.170 1.00 34.87 366 LEU C CA 1
ATOM 12026 C C . LEU C 1 365 ? 46.880 -34.710 42.576 1.00 29.26 366 LEU C C 1
ATOM 12027 O O . LEU C 1 365 ? 47.761 -34.652 41.724 1.00 30.62 366 LEU C O 1
ATOM 12032 N N . GLU C 1 366 ? 47.126 -34.763 43.882 1.00 32.21 367 GLU C N 1
ATOM 12033 C CA . GLU C 1 366 ? 48.475 -34.660 44.441 1.00 35.96 367 GLU C CA 1
ATOM 12034 C C . GLU C 1 366 ? 49.422 -35.757 43.962 1.00 38.33 367 GLU C C 1
ATOM 12035 O O . GLU C 1 366 ? 50.638 -35.611 44.068 1.00 40.17 367 GLU C O 1
ATOM 12041 N N . LYS C 1 367 ? 48.873 -36.854 43.448 1.00 34.73 368 LYS C N 1
ATOM 12042 C CA . LYS C 1 367 ? 49.706 -37.950 42.960 1.00 35.09 368 LYS C CA 1
ATOM 12043 C C . LYS C 1 367 ? 50.248 -37.652 41.569 1.00 38.35 368 LYS C C 1
ATOM 12044 O O . LYS C 1 367 ? 51.148 -38.340 41.089 1.00 38.16 368 LYS C O 1
ATOM 12050 N N . ASP C 1 368 ? 49.695 -36.634 40.913 1.00 37.09 369 ASP C N 1
ATOM 12051 C CA . ASP C 1 368 ? 50.145 -36.291 39.567 1.00 35.18 369 ASP C CA 1
ATOM 12052 C C . ASP C 1 368 ? 51.208 -35.192 39.563 1.00 31.66 369 ASP C C 1
ATOM 12053 O O . ASP C 1 368 ? 50.959 -34.077 40.008 1.00 32.99 369 ASP C O 1
ATOM 12058 N N . ALA C 1 369 ? 52.383 -35.510 39.030 1.00 30.12 370 ALA C N 1
ATOM 12059 C CA . ALA C 1 369 ? 53.509 -34.584 39.046 1.00 36.33 370 ALA C CA 1
ATOM 12060 C C . ALA C 1 369 ? 53.130 -33.213 38.499 1.00 35.49 370 ALA C C 1
ATOM 12061 O O . ALA C 1 369 ? 53.452 -32.189 39.096 1.00 36.49 370 ALA C O 1
ATOM 12063 N N . GLU C 1 370 ? 52.437 -33.195 37.366 1.00 41.45 371 GLU C N 1
ATOM 12064 C CA . GLU C 1 370 ? 52.111 -31.936 36.721 1.00 38.12 371 GLU C CA 1
ATOM 12065 C C . GLU C 1 370 ? 51.112 -31.128 37.548 1.00 35.46 371 GLU C C 1
ATOM 12066 O O . GLU C 1 370 ? 51.206 -29.897 37.630 1.00 31.05 371 GLU C O 1
ATOM 12072 N N . TYR C 1 371 ? 50.153 -31.809 38.165 1.00 31.73 372 TYR C N 1
ATOM 12073 C CA . TYR C 1 371 ? 49.257 -31.097 39.059 1.00 28.26 372 TYR C CA 1
ATOM 12074 C C . TYR C 1 371 ? 50.043 -30.356 40.138 1.00 32.56 372 TYR C C 1
ATOM 12075 O O . TYR C 1 371 ? 49.761 -29.185 40.424 1.00 27.91 372 TYR C O 1
ATOM 12084 N N . ARG C 1 372 ? 51.018 -31.036 40.740 1.00 28.58 373 ARG C N 1
ATOM 12085 C CA . ARG C 1 372 ? 51.761 -30.464 41.862 1.00 34.21 373 ARG C CA 1
ATOM 12086 C C . ARG C 1 372 ? 52.542 -29.232 41.419 1.00 31.89 373 ARG C C 1
ATOM 12087 O O . ARG C 1 372 ? 52.620 -28.230 42.137 1.00 31.88 373 ARG C O 1
ATOM 12095 N N . LYS C 1 373 ? 53.119 -29.331 40.227 1.00 32.76 374 LYS C N 1
ATOM 12096 C CA . LYS C 1 373 ? 53.874 -28.251 39.616 1.00 31.48 374 LYS C CA 1
ATOM 12097 C C . LYS C 1 373 ? 52.938 -27.050 39.466 1.00 29.48 374 LYS C C 1
ATOM 12098 O O . LYS C 1 373 ? 53.298 -25.919 39.796 1.00 33.34 374 LYS C O 1
ATO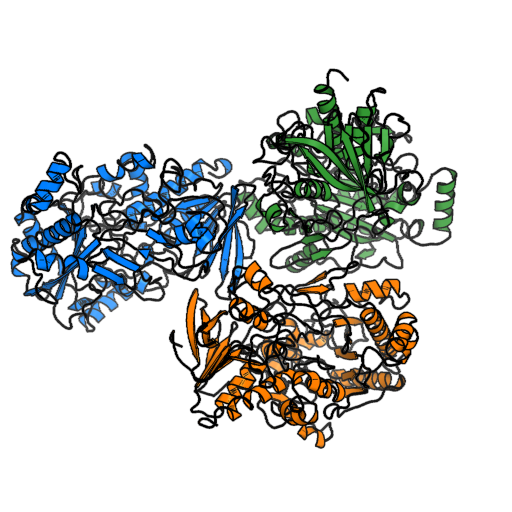M 12104 N N . ALA C 1 374 ? 51.720 -27.316 39.000 1.00 25.60 375 ALA C N 1
ATOM 12105 C CA . ALA C 1 374 ? 50.733 -26.268 38.753 1.00 28.73 375 ALA C CA 1
ATOM 12106 C C . ALA C 1 374 ? 50.280 -25.624 40.052 1.00 25.46 375 ALA C C 1
ATOM 12107 O O . ALA C 1 374 ? 50.164 -24.407 40.135 1.00 23.95 375 ALA C O 1
ATOM 12109 N N . LYS C 1 375 ? 50.033 -26.446 41.067 1.00 29.19 376 LYS C N 1
ATOM 12110 C CA . LYS C 1 375 ? 49.581 -25.942 42.362 1.00 27.12 376 LYS C CA 1
ATOM 12111 C C . LYS C 1 375 ? 50.632 -25.018 42.972 1.00 23.60 376 LYS C C 1
ATOM 12112 O O . LYS C 1 375 ? 50.320 -23.932 43.466 1.00 25.47 376 LYS C O 1
ATOM 12118 N N . ALA C 1 376 ? 51.880 -25.450 42.911 1.00 18.85 377 ALA C N 1
ATOM 12119 C CA . ALA C 1 376 ? 52.975 -24.674 43.465 1.00 28.59 377 ALA C CA 1
ATOM 12120 C C . ALA C 1 376 ? 53.157 -23.395 42.654 1.00 33.54 377 ALA C C 1
ATOM 12121 O O . ALA C 1 376 ? 53.428 -22.330 43.211 1.00 32.73 377 ALA C O 1
ATOM 12123 N N . ALA C 1 377 ? 52.992 -23.494 41.338 1.00 28.58 378 ALA C N 1
ATOM 12124 C CA . ALA C 1 377 ? 53.104 -22.316 40.493 1.00 25.15 378 ALA C CA 1
ATOM 12125 C C . ALA C 1 377 ? 51.990 -21.321 40.806 1.00 27.88 378 ALA C C 1
ATOM 12126 O O . ALA C 1 377 ? 52.107 -20.126 40.521 1.00 29.56 378 ALA C O 1
ATOM 12128 N N . ASN C 1 378 ? 50.914 -21.808 41.413 1.00 28.00 379 ASN C N 1
ATOM 12129 C CA . ASN C 1 378 ? 49.812 -20.934 41.804 1.00 28.78 379 ASN C CA 1
ATOM 12130 C C . ASN C 1 378 ? 49.906 -20.503 43.274 1.00 35.84 379 ASN C C 1
ATOM 12131 O O . ASN C 1 378 ? 48.893 -20.192 43.911 1.00 34.50 379 ASN C O 1
ATOM 12136 N N . GLY C 1 379 ? 51.124 -20.484 43.812 1.00 28.73 380 GLY C N 1
ATOM 12137 C CA . GLY C 1 379 ? 51.329 -20.056 45.187 1.00 27.34 380 GLY C CA 1
ATOM 12138 C C . GLY C 1 379 ? 50.844 -21.080 46.198 1.00 31.96 380 GLY C C 1
ATOM 12139 O O . GLY C 1 379 ? 50.527 -20.742 47.334 1.00 38.33 380 GLY C O 1
ATOM 12140 N N . GLY C 1 380 ? 50.773 -22.338 45.775 1.00 35.08 381 GLY C N 1
ATOM 12141 C CA . GLY C 1 380 ? 50.351 -23.415 46.648 1.00 28.93 381 GLY C CA 1
ATOM 12142 C C . GLY C 1 380 ? 48.848 -23.505 46.805 1.00 33.78 381 GLY C C 1
ATOM 12143 O O . GLY C 1 380 ? 48.360 -24.245 47.652 1.00 31.16 381 GLY C O 1
ATOM 12144 N N . LYS C 1 381 ? 48.116 -22.750 45.992 1.00 33.35 382 LYS C N 1
ATOM 12145 C CA . LYS C 1 381 ? 46.664 -22.766 46.033 1.00 28.00 382 LYS C CA 1
ATOM 12146 C C . LYS C 1 381 ? 46.099 -23.632 44.913 1.00 32.09 382 LYS C C 1
ATOM 12147 O O . LYS C 1 381 ? 46.455 -23.454 43.741 1.00 32.05 382 LYS C O 1
ATOM 12153 N N . ASP C 1 382 ? 45.213 -24.562 45.272 1.00 32.75 383 ASP C N 1
ATOM 12154 C CA . ASP C 1 382 ? 44.553 -25.414 44.283 1.00 30.29 383 ASP C CA 1
ATOM 12155 C C . ASP C 1 382 ? 44.032 -24.581 43.114 1.00 24.27 383 ASP C C 1
ATOM 12156 O O . ASP C 1 382 ? 43.245 -23.657 43.301 1.00 25.66 383 ASP C O 1
ATOM 12161 N N . PRO C 1 383 ? 44.482 -24.896 41.893 1.00 28.57 384 PRO C N 1
ATOM 12162 C CA . PRO C 1 383 ? 43.986 -24.119 40.749 1.00 20.09 384 PRO C CA 1
ATOM 12163 C C . PRO C 1 383 ? 42.482 -24.227 40.540 1.00 22.15 384 PRO C C 1
ATOM 12164 O O . PRO C 1 383 ? 41.850 -23.223 40.204 1.00 23.51 384 PRO C O 1
ATOM 12168 N N . PHE C 1 384 ? 41.912 -25.418 40.717 1.00 23.30 385 PHE C N 1
ATOM 12169 C CA . PHE C 1 384 ? 40.500 -25.623 40.411 1.00 19.79 385 PHE C CA 1
ATOM 12170 C C . PHE C 1 384 ? 39.555 -24.902 41.359 1.00 23.26 385 PHE C C 1
ATOM 12171 O O . PHE C 1 384 ? 38.688 -24.138 40.930 1.00 25.01 385 PHE C O 1
ATOM 12179 N N . SER C 1 385 ? 39.752 -25.148 42.649 1.00 29.94 386 SER C N 1
ATOM 12180 C CA . SER C 1 385 ? 38.819 -24.740 43.688 1.00 33.69 386 SER C CA 1
ATOM 12181 C C . SER C 1 385 ? 39.606 -24.223 44.876 1.00 30.35 386 SER C C 1
ATOM 12182 O O . SER C 1 385 ? 39.675 -24.886 45.911 1.00 31.27 386 SER C O 1
ATOM 12185 N N . PRO C 1 386 ? 40.191 -23.028 44.746 1.00 35.63 387 PRO C N 1
ATOM 12186 C CA . PRO C 1 386 ? 41.115 -22.603 45.800 1.00 30.69 387 PRO C CA 1
ATOM 12187 C C . PRO C 1 386 ? 40.359 -22.216 47.077 1.00 33.77 387 PRO C C 1
ATOM 12188 O O . PRO C 1 386 ? 40.934 -22.231 48.164 1.00 39.01 387 PRO C O 1
ATOM 12192 N N . LEU C 1 387 ? 39.075 -21.901 46.938 1.00 34.02 388 LEU C N 1
ATOM 12193 C CA . LEU C 1 387 ? 38.258 -21.443 48.061 1.00 35.86 388 LEU C CA 1
ATOM 12194 C C . LEU C 1 387 ? 37.437 -22.553 48.736 1.00 37.47 388 LEU C C 1
ATOM 12195 O O . LEU C 1 387 ? 36.474 -22.266 49.448 1.00 41.12 388 LEU C O 1
ATOM 12200 N N . GLY C 1 388 ? 37.807 -23.809 48.502 1.00 36.83 389 GLY C N 1
ATOM 12201 C CA . GLY C 1 388 ? 37.195 -24.930 49.201 1.00 38.51 389 GLY C CA 1
ATOM 12202 C C . GLY C 1 388 ? 36.004 -25.591 48.522 1.00 36.93 389 GLY C C 1
ATOM 12203 O O . GLY C 1 388 ? 35.404 -26.511 49.084 1.00 36.14 389 GLY C O 1
ATOM 12204 N N . GLN C 1 389 ? 35.651 -25.128 47.323 1.00 34.44 390 GLN C N 1
ATOM 12205 C CA A GLN C 1 389 ? 34.527 -25.705 46.595 0.31 32.00 390 GLN C CA 1
ATOM 12206 C CA B GLN C 1 389 ? 34.531 -25.701 46.576 0.69 31.97 390 GLN C CA 1
ATOM 12207 C C . GLN C 1 389 ? 34.844 -27.125 46.128 1.00 29.27 390 GLN C C 1
ATOM 12208 O O . GLN C 1 389 ? 35.998 -27.564 46.180 1.00 31.00 390 GLN C O 1
ATOM 12219 N N . PRO C 1 390 ? 33.815 -27.861 45.686 1.00 31.31 391 PRO C N 1
ATOM 12220 C CA . PRO C 1 390 ? 34.051 -29.232 45.217 1.00 34.12 391 PRO C CA 1
ATOM 12221 C C . PRO C 1 390 ? 34.783 -29.235 43.877 1.00 30.33 391 PRO C C 1
ATOM 12222 O O . PRO C 1 390 ? 34.807 -28.222 43.189 1.00 28.90 391 PRO C O 1
ATOM 12226 N N . HIS C 1 391 ? 35.365 -30.368 43.514 1.00 28.88 392 HIS C N 1
ATOM 12227 C CA . HIS C 1 391 ? 35.970 -30.513 42.200 1.00 31.43 392 HIS C CA 1
ATOM 12228 C C . HIS C 1 391 ? 34.975 -31.106 41.219 1.00 35.44 392 HIS C C 1
ATOM 12229 O O . HIS C 1 391 ? 34.991 -30.772 40.033 1.00 31.10 392 HIS C O 1
ATOM 12236 N N . PHE C 1 392 ? 34.092 -31.966 41.725 1.00 31.18 393 PHE C N 1
ATOM 12237 C CA . PHE C 1 392 ? 33.127 -32.661 40.873 1.00 31.14 393 PHE C CA 1
ATOM 12238 C C . PHE C 1 392 ? 31.671 -32.669 41.355 1.00 37.91 393 PHE C C 1
ATOM 12239 O O . PHE C 1 392 ? 31.379 -32.568 42.554 1.00 30.60 393 PHE C O 1
ATOM 12247 N N . GLU C 1 393 ? 30.757 -32.759 40.396 1.00 30.79 394 GLU C N 1
ATOM 12248 C CA . GLU C 1 393 ? 29.425 -33.247 40.687 1.00 30.94 394 GLU C CA 1
ATOM 12249 C C . GLU C 1 393 ? 29.361 -34.619 40.048 1.00 32.63 394 GLU C C 1
ATOM 12250 O O . GLU C 1 393 ? 29.553 -34.759 38.838 1.00 32.18 394 GLU C O 1
ATOM 12256 N N . LEU C 1 394 ? 29.139 -35.634 40.871 1.00 27.30 395 LEU C N 1
ATOM 12257 C CA . LEU C 1 394 ? 28.938 -36.985 40.364 1.00 30.35 395 LEU C CA 1
ATOM 12258 C C . LEU C 1 394 ? 27.459 -37.351 40.395 1.00 34.00 395 LEU C C 1
ATOM 12259 O O . LEU C 1 394 ? 26.842 -37.437 41.454 1.00 35.16 395 LEU C O 1
ATOM 12264 N N . ASP C 1 395 ? 26.887 -37.568 39.222 1.00 31.12 396 ASP C N 1
ATOM 12265 C CA . ASP C 1 395 ? 25.500 -37.960 39.145 1.00 30.34 396 ASP C CA 1
ATOM 12266 C C . ASP C 1 395 ? 25.367 -39.465 38.938 1.00 37.74 396 ASP C C 1
ATOM 12267 O O . ASP C 1 395 ? 25.775 -40.003 37.903 1.00 32.66 396 ASP C O 1
ATOM 12272 N N . PHE C 1 396 ? 24.806 -40.139 39.939 1.00 28.11 397 PHE C N 1
ATOM 12273 C CA . PHE C 1 396 ? 24.576 -41.573 39.856 1.00 29.69 397 PHE C CA 1
ATOM 12274 C C . PHE C 1 396 ? 23.184 -41.871 39.312 1.00 28.56 397 PHE C C 1
ATOM 12275 O O . PHE C 1 396 ? 22.250 -42.108 40.068 1.00 33.67 397 PHE C O 1
ATOM 12283 N N . VAL C 1 397 ? 23.066 -41.841 37.989 1.00 27.98 398 VAL C N 1
ATOM 12284 C CA . VAL C 1 397 ? 21.816 -42.118 37.302 1.00 27.22 398 VAL C CA 1
ATOM 12285 C C . VAL C 1 397 ? 21.590 -43.622 37.248 1.00 32.65 398 VAL C C 1
ATOM 12286 O O . VAL C 1 397 ? 22.399 -44.347 36.665 1.00 33.84 398 VAL C O 1
ATOM 12290 N N . CYS C 1 398 ? 20.499 -44.093 37.849 1.00 27.92 399 CYS C N 1
ATOM 12291 C CA . CYS C 1 398 ? 20.303 -45.535 38.045 1.00 32.84 399 CYS C CA 1
ATOM 12292 C C . CYS C 1 398 ? 19.708 -46.243 36.833 1.00 32.88 399 CYS C C 1
ATOM 12293 O O . CYS C 1 398 ? 18.662 -46.892 36.932 1.00 36.50 399 CYS C O 1
ATOM 12296 N N . MET C 1 399 ? 20.403 -46.145 35.704 1.00 32.02 400 MET C N 1
ATOM 12297 C CA . MET C 1 399 ? 19.924 -46.682 34.435 1.00 29.53 400 MET C CA 1
ATOM 12298 C C . MET C 1 399 ? 20.911 -46.255 33.354 1.00 35.51 400 MET C C 1
ATOM 12299 O O . MET C 1 399 ? 21.642 -45.281 33.537 1.00 28.15 400 MET C O 1
ATOM 12304 N N . PHE C 1 400 ? 20.946 -46.981 32.239 1.00 32.88 401 PHE C N 1
ATOM 12305 C CA . PHE C 1 400 ? 21.710 -46.528 31.086 1.00 31.97 401 PHE C CA 1
ATOM 12306 C C . PHE C 1 400 ? 21.054 -45.257 30.576 1.00 30.93 401 PHE C C 1
ATOM 12307 O O . PHE C 1 400 ? 19.873 -45.262 30.238 1.00 29.76 401 PHE C O 1
ATOM 12315 N N . GLY C 1 401 ? 21.813 -44.164 30.532 1.00 26.70 402 GLY C N 1
ATOM 12316 C CA . GLY C 1 401 ? 21.274 -42.884 30.086 1.00 28.20 402 GLY C CA 1
ATOM 12317 C C . GLY C 1 401 ? 21.779 -42.429 28.720 1.00 33.34 402 GLY C C 1
ATOM 12318 O O . GLY C 1 401 ? 22.879 -41.890 28.590 1.00 31.82 402 GLY C O 1
ATOM 12319 N N . THR C 1 402 ? 20.967 -42.638 27.692 1.00 31.96 403 THR C N 1
ATOM 12320 C CA . THR C 1 402 ? 21.370 -42.310 26.328 1.00 32.12 403 THR C CA 1
ATOM 12321 C C . THR C 1 402 ? 21.841 -40.863 26.190 1.00 33.13 403 THR C C 1
ATOM 12322 O O . THR C 1 402 ? 22.644 -40.550 25.317 1.00 30.97 403 THR C O 1
ATOM 12326 N N . ALA C 1 403 ? 21.330 -39.978 27.040 1.00 32.58 404 ALA C N 1
ATOM 12327 C CA . ALA C 1 403 ? 21.709 -38.570 26.962 1.00 31.39 404 ALA C CA 1
ATOM 12328 C C . ALA C 1 403 ? 23.153 -38.339 27.412 1.00 26.79 404 ALA C C 1
ATOM 12329 O O . ALA C 1 403 ? 23.672 -37.238 27.294 1.00 26.90 404 ALA C O 1
ATOM 12331 N N . PHE C 1 404 ? 23.795 -39.387 27.921 1.00 31.31 405 PHE C N 1
ATOM 12332 C CA . PHE C 1 404 ? 25.153 -39.291 28.436 1.00 22.89 405 PHE C CA 1
ATOM 12333 C C . PHE C 1 404 ? 26.064 -40.304 27.764 1.00 27.73 405 PHE C C 1
ATOM 12334 O O . PHE C 1 404 ? 27.115 -40.664 28.281 1.00 26.19 405 PHE C O 1
ATOM 12342 N N . GLN C 1 405 ? 25.654 -40.760 26.593 1.00 28.08 406 GLN C N 1
ATOM 12343 C CA . GLN C 1 405 ? 26.386 -41.796 25.892 1.00 24.45 406 GLN C CA 1
ATOM 12344 C C . GLN C 1 405 ? 26.099 -41.584 24.418 1.00 27.21 406 GLN C C 1
ATOM 12345 O O . GLN C 1 405 ? 25.331 -42.336 23.812 1.00 27.67 406 GLN C O 1
ATOM 12351 N N . TRP C 1 406 ? 26.709 -40.543 23.857 1.00 21.33 407 TRP C N 1
ATOM 12352 C CA . TRP C 1 406 ? 26.345 -40.038 22.534 1.00 24.64 407 TRP C CA 1
ATOM 12353 C C . TRP C 1 406 ? 26.762 -40.926 21.360 1.00 18.67 407 TRP C C 1
ATOM 12354 O O . TRP C 1 406 ? 26.239 -40.782 20.259 1.00 24.38 407 TRP C O 1
ATOM 12365 N N . HIS C 1 407 ? 27.709 -41.827 21.585 1.00 21.44 408 HIS C N 1
ATOM 12366 C CA . HIS C 1 407 ? 28.260 -42.610 20.481 1.00 27.33 408 HIS C CA 1
ATOM 12367 C C . HIS C 1 407 ? 28.173 -44.110 20.687 1.00 27.37 408 HIS C C 1
ATOM 12368 O O . HIS C 1 407 ? 28.651 -44.869 19.851 1.00 28.38 408 HIS C O 1
ATOM 12375 N N . PHE C 1 408 ? 27.583 -44.537 21.800 1.00 31.86 409 PHE C N 1
ATOM 12376 C CA . PHE C 1 408 ? 27.406 -45.964 22.063 1.00 30.25 409 PHE C CA 1
ATOM 12377 C C . PHE C 1 408 ? 25.938 -46.351 21.986 1.00 31.52 409 PHE C C 1
ATOM 12378 O O . PHE C 1 408 ? 25.081 -45.608 22.447 1.00 41.70 409 PHE C O 1
ATOM 12386 N N . PRO C 1 409 ? 25.640 -47.528 21.414 1.00 35.12 410 PRO C N 1
ATOM 12387 C CA . PRO C 1 409 ? 24.246 -47.983 21.370 1.00 32.04 410 PRO C CA 1
ATOM 12388 C C . PRO C 1 409 ? 23.738 -48.388 22.751 1.00 33.79 410 PRO C C 1
ATOM 12389 O O . PRO C 1 409 ? 24.529 -48.721 23.638 1.00 29.91 410 PRO C O 1
ATOM 12393 N N . THR C 1 410 ? 22.422 -48.364 22.928 1.00 31.56 411 THR C N 1
ATOM 12394 C CA . THR C 1 410 ? 21.824 -48.867 24.159 1.00 30.41 411 THR C CA 1
ATOM 12395 C C . THR C 1 410 ? 22.074 -50.367 24.288 1.00 29.13 411 THR C C 1
ATOM 12396 O O . THR C 1 410 ? 21.880 -51.114 23.328 1.00 27.63 411 THR C O 1
ATOM 12400 N N . PRO C 1 411 ? 22.526 -50.810 25.471 1.00 27.20 412 PRO C N 1
ATOM 12401 C CA . PRO C 1 411 ? 22.813 -52.231 25.652 1.00 32.79 412 PRO C CA 1
ATOM 12402 C C . PRO C 1 411 ? 21.523 -53.030 25.498 1.00 36.01 412 PRO C C 1
ATOM 12403 O O . PRO C 1 411 ? 20.478 -52.618 25.987 1.00 32.19 412 PRO C O 1
ATOM 12407 N N . LYS C 1 412 ? 21.590 -54.158 24.810 1.00 30.83 413 LYS C N 1
ATOM 12408 C CA . LYS C 1 412 ? 20.384 -54.931 24.560 1.00 43.13 413 LYS C CA 1
ATOM 12409 C C . LYS C 1 412 ? 19.844 -55.627 25.823 1.00 35.36 413 LYS C C 1
ATOM 12410 O O . LYS C 1 412 ? 18.650 -55.863 25.940 1.00 32.38 413 LYS C O 1
ATOM 12416 N N . THR C 1 413 ? 20.720 -55.930 26.775 1.00 34.77 414 THR C N 1
ATOM 12417 C CA . THR C 1 413 ? 20.284 -56.565 28.013 1.00 27.70 414 THR C CA 1
ATOM 12418 C C . THR C 1 413 ? 20.931 -55.931 29.237 1.00 31.42 414 THR C C 1
ATOM 12419 O O . THR C 1 413 ? 21.922 -55.199 29.136 1.00 32.16 414 THR C O 1
ATOM 12423 N N . GLY C 1 414 ? 20.380 -56.232 30.404 1.00 28.42 415 GLY C N 1
ATOM 12424 C CA . GLY C 1 414 ? 21.056 -55.914 31.647 1.00 26.38 415 GLY C CA 1
ATOM 12425 C C . GLY C 1 414 ? 20.604 -54.629 32.306 1.00 32.52 415 GLY C C 1
ATOM 12426 O O . GLY C 1 414 ? 19.980 -53.769 31.679 1.00 27.84 415 GLY C O 1
ATOM 12427 N N . ASP C 1 415 ? 20.927 -54.498 33.586 1.00 29.77 416 ASP C N 1
ATOM 12428 C CA . ASP C 1 415 ? 20.683 -53.257 34.299 1.00 33.43 416 ASP C CA 1
ATOM 12429 C C . ASP C 1 415 ? 21.984 -52.467 34.412 1.00 31.81 416 ASP C C 1
ATOM 12430 O O . ASP C 1 415 ? 23.062 -53.039 34.601 1.00 30.93 416 ASP C O 1
ATOM 12435 N N . HIS C 1 416 ? 21.889 -51.149 34.313 1.00 32.63 417 HIS C N 1
ATOM 12436 C CA . HIS C 1 416 ? 23.093 -50.325 34.336 1.00 28.02 417 HIS C CA 1
ATOM 12437 C C . HIS C 1 416 ? 23.011 -49.097 35.244 1.00 31.57 417 HIS C C 1
ATOM 12438 O O . HIS C 1 416 ? 21.924 -48.599 35.560 1.00 31.61 417 HIS C O 1
ATOM 12445 N N . LEU C 1 417 ? 24.185 -48.629 35.657 1.00 27.86 418 LEU C N 1
ATOM 12446 C CA . LEU C 1 417 ? 24.354 -47.333 36.297 1.00 29.10 418 LEU C CA 1
ATOM 12447 C C . LEU C 1 417 ? 25.187 -46.401 35.402 1.00 35.76 418 LEU C C 1
ATOM 12448 O O . LEU C 1 417 ? 26.305 -46.737 35.017 1.00 29.36 418 LEU C O 1
ATOM 12453 N N . THR C 1 418 ? 24.635 -45.234 35.078 1.00 33.04 419 THR C N 1
ATOM 12454 C CA . THR C 1 418 ? 25.368 -44.215 34.360 1.00 27.77 419 THR C CA 1
ATOM 12455 C C . THR C 1 418 ? 25.900 -43.163 35.324 1.00 27.39 419 THR C C 1
ATOM 12456 O O . THR C 1 418 ? 25.120 -42.423 35.914 1.00 33.55 419 THR C O 1
ATOM 12460 N N . VAL C 1 419 ? 27.222 -43.104 35.479 1.00 24.51 420 VAL C N 1
ATOM 12461 C CA . VAL C 1 419 ? 27.860 -42.104 36.331 1.00 25.43 420 VAL C CA 1
ATOM 12462 C C . VAL C 1 419 ? 28.309 -40.897 35.508 1.00 28.84 420 VAL C C 1
ATOM 12463 O O . VAL C 1 419 ? 29.237 -41.001 34.708 1.00 25.13 420 VAL C O 1
ATOM 12467 N N . VAL C 1 420 ? 27.657 -39.755 35.708 1.00 25.07 421 VAL C N 1
ATOM 12468 C CA . VAL C 1 420 ? 28.062 -38.526 35.036 1.00 27.75 421 VAL C CA 1
ATOM 12469 C C . VAL C 1 420 ? 29.150 -37.823 35.845 1.00 30.75 421 VAL C C 1
ATOM 12470 O O . VAL C 1 420 ? 28.874 -37.211 36.874 1.00 31.85 421 VAL C O 1
ATOM 12474 N N . VAL C 1 421 ? 30.391 -37.924 35.389 1.00 31.18 422 VAL C N 1
ATOM 12475 C CA . VAL C 1 421 ? 31.496 -37.274 36.076 1.00 25.20 422 VAL C CA 1
ATOM 12476 C C . VAL C 1 421 ? 31.655 -35.853 35.545 1.00 31.84 422 VAL C C 1
ATOM 12477 O O . VAL C 1 421 ? 32.229 -35.623 34.486 1.00 29.50 422 VAL C O 1
ATOM 12481 N N . ASP C 1 422 ? 31.114 -34.905 36.294 1.00 27.90 423 ASP C N 1
ATOM 12482 C CA . ASP C 1 422 ? 30.992 -33.539 35.831 1.00 31.34 423 ASP C CA 1
ATOM 12483 C C . ASP C 1 422 ? 32.078 -32.669 36.471 1.00 31.54 423 ASP C C 1
ATOM 12484 O O . ASP C 1 422 ? 32.042 -32.401 37.677 1.00 29.51 423 ASP C O 1
ATOM 12489 N N . LEU C 1 423 ? 33.065 -32.264 35.674 1.00 26.30 424 LEU C N 1
ATOM 12490 C CA . LEU C 1 423 ? 34.098 -31.359 36.170 1.00 25.77 424 LEU C CA 1
ATOM 12491 C C . LEU C 1 423 ? 33.388 -30.042 36.369 1.00 29.07 424 LEU C C 1
ATOM 12492 O O . LEU C 1 423 ? 32.998 -29.370 35.409 1.00 22.12 424 LEU C O 1
ATOM 12497 N N . VAL C 1 424 ? 33.220 -29.674 37.627 1.00 26.46 425 VAL C N 1
ATOM 12498 C CA . VAL C 1 424 ? 32.344 -28.574 37.963 1.00 25.57 425 VAL C CA 1
ATOM 12499 C C . VAL C 1 424 ? 33.123 -27.253 38.159 1.00 22.79 425 VAL C C 1
ATOM 12500 O O . VAL C 1 424 ? 32.554 -26.148 38.084 1.00 24.20 425 VAL C O 1
ATOM 12504 N N . ARG C 1 425 ? 34.430 -27.378 38.368 1.00 19.73 426 ARG C N 1
ATOM 12505 C CA . ARG C 1 425 ? 35.318 -26.217 38.511 1.00 26.90 426 ARG C CA 1
ATOM 12506 C C . ARG C 1 425 ? 36.495 -26.345 37.553 1.00 21.18 426 ARG C C 1
ATOM 12507 O O . ARG C 1 425 ? 37.626 -26.541 37.997 1.00 25.41 426 ARG C O 1
ATOM 12515 N N . PRO C 1 426 ? 36.241 -26.267 36.235 1.00 15.29 427 PRO C N 1
ATOM 12516 C CA . PRO C 1 426 ? 37.357 -26.412 35.294 1.00 22.86 427 PRO C CA 1
ATOM 12517 C C . PRO C 1 426 ? 38.176 -25.121 35.285 1.00 23.39 427 PRO C C 1
ATOM 12518 O O . PRO C 1 426 ? 37.646 -24.101 35.704 1.00 22.57 427 PRO C O 1
ATOM 12522 N N . ILE C 1 427 ? 39.425 -25.160 34.833 1.00 21.66 428 ILE C N 1
ATOM 12523 C CA . ILE C 1 427 ? 40.187 -23.921 34.667 1.00 26.02 428 ILE C CA 1
ATOM 12524 C C . ILE C 1 427 ? 40.437 -23.552 33.206 1.00 23.27 428 ILE C C 1
ATOM 12525 O O . ILE C 1 427 ? 40.970 -22.481 32.918 1.00 26.31 428 ILE C O 1
ATOM 12530 N N . SER C 1 428 ? 40.032 -24.412 32.275 1.00 25.50 429 SER C N 1
ATOM 12531 C CA . SER C 1 428 ? 40.200 -24.088 30.850 1.00 23.27 429 SER C CA 1
ATOM 12532 C C . SER C 1 428 ? 39.606 -22.719 30.513 1.00 23.19 429 SER C C 1
ATOM 12533 O O . SER C 1 428 ? 38.584 -22.326 31.054 1.00 21.34 429 SER C O 1
ATOM 12536 N N . ASP C 1 429 ? 40.267 -21.989 29.625 1.00 28.26 430 ASP C N 1
ATOM 12537 C CA . ASP C 1 429 ? 39.716 -20.752 29.100 1.00 20.77 430 ASP C CA 1
ATOM 12538 C C . ASP C 1 429 ? 38.369 -21.019 28.465 1.00 24.37 430 ASP C C 1
ATOM 12539 O O . ASP C 1 429 ? 38.096 -22.141 28.057 1.00 20.37 430 ASP C O 1
ATOM 12544 N N . PRO C 1 430 ? 37.528 -19.983 28.373 1.00 21.16 431 PRO C N 1
ATOM 12545 C CA . PRO C 1 430 ? 36.190 -20.115 27.791 1.00 22.17 431 PRO C CA 1
ATOM 12546 C C . PRO C 1 430 ? 36.244 -20.227 26.270 1.00 22.47 431 PRO C C 1
ATOM 12547 O O . PRO C 1 430 ? 37.247 -19.883 25.668 1.00 22.10 431 PRO C O 1
ATOM 12551 N N . GLY C 1 431 ? 35.180 -20.743 25.671 1.00 21.79 432 GLY C N 1
ATOM 12552 C CA . GLY C 1 431 ? 35.037 -20.735 24.230 1.00 21.47 432 GLY C CA 1
ATOM 12553 C C . GLY C 1 431 ? 34.252 -19.505 23.831 1.00 25.10 432 GLY C C 1
ATOM 12554 O O . GLY C 1 431 ? 34.262 -18.492 24.536 1.00 18.76 432 GLY C O 1
ATOM 12555 N N . GLU C 1 432 ? 33.542 -19.591 22.713 1.00 27.13 433 GLU C N 1
ATOM 12556 C CA . GLU C 1 432 ? 32.837 -18.431 22.217 1.00 20.30 433 GLU C CA 1
ATOM 12557 C C . GLU C 1 432 ? 31.652 -18.778 21.331 1.00 25.38 433 GLU C C 1
ATOM 12558 O O . GLU C 1 432 ? 31.606 -19.831 20.700 1.00 26.48 433 GLU C O 1
ATOM 12564 N N . VAL C 1 433 ? 30.709 -17.848 21.279 1.00 25.37 434 VAL C N 1
ATOM 12565 C CA . VAL C 1 433 ? 29.631 -17.873 20.308 1.00 25.83 434 VAL C CA 1
ATOM 12566 C C . VAL C 1 433 ? 29.889 -16.787 19.269 1.00 27.44 434 VAL C C 1
ATOM 12567 O O . VAL C 1 433 ? 30.087 -15.626 19.619 1.00 32.53 434 VAL C O 1
ATOM 12571 N N . THR C 1 434 ? 29.906 -17.161 17.994 1.00 25.65 435 THR C N 1
ATOM 12572 C CA . THR C 1 434 ? 30.129 -16.197 16.925 1.00 25.09 435 THR C CA 1
ATOM 12573 C C . THR C 1 434 ? 29.061 -16.393 15.858 1.00 26.72 435 THR C C 1
ATOM 12574 O O . THR C 1 434 ? 28.408 -17.431 15.824 1.00 28.79 435 THR C O 1
ATOM 12578 N N . LEU C 1 435 ? 28.881 -15.403 14.990 1.00 27.05 436 LEU C N 1
ATOM 12579 C CA . LEU C 1 435 ? 27.930 -15.536 13.891 1.00 30.93 436 LEU C CA 1
ATOM 12580 C C . LEU C 1 435 ? 28.501 -16.394 12.785 1.00 30.25 436 LEU C C 1
ATOM 12581 O O . LEU C 1 435 ? 29.656 -16.228 12.405 1.00 33.97 436 LEU C O 1
ATOM 12586 N N . ASN C 1 436 ? 27.693 -17.308 12.261 1.00 31.85 437 ASN C N 1
ATOM 12587 C CA . ASN C 1 436 ? 28.029 -17.958 11.004 1.00 31.68 437 ASN C CA 1
ATOM 12588 C C . ASN C 1 436 ? 27.680 -17.013 9.845 1.00 35.29 437 ASN C C 1
ATOM 12589 O O . ASN C 1 436 ? 28.292 -17.065 8.777 1.00 26.81 437 ASN C O 1
ATOM 12594 N N . SER C 1 437 ? 26.700 -16.138 10.076 1.00 31.42 438 SER C N 1
ATOM 12595 C CA . SER C 1 437 ? 26.240 -15.189 9.058 1.00 27.49 438 SER C CA 1
ATOM 12596 C C . SER C 1 437 ? 25.305 -14.157 9.670 1.00 32.26 438 SER C C 1
ATOM 12597 O O . SER C 1 437 ? 25.086 -14.145 10.883 1.00 34.16 438 SER C O 1
ATOM 12600 N N . ALA C 1 438 ? 24.731 -13.307 8.823 1.00 34.80 439 ALA C N 1
ATOM 12601 C CA . ALA C 1 438 ? 23.764 -12.309 9.276 1.00 34.09 439 ALA C CA 1
ATOM 12602 C C . ALA C 1 438 ? 22.326 -12.837 9.230 1.00 40.77 439 ALA C C 1
ATOM 12603 O O . ALA C 1 438 ? 21.384 -12.116 9.564 1.00 40.83 439 ALA C O 1
ATOM 12605 N N . ASP C 1 439 ? 22.166 -14.089 8.808 1.00 34.71 440 ASP C N 1
ATOM 12606 C CA . ASP C 1 439 ? 20.855 -14.728 8.720 1.00 35.28 440 ASP C CA 1
ATOM 12607 C C . ASP C 1 439 ? 20.307 -15.080 10.100 1.00 33.36 440 ASP C C 1
ATOM 12608 O O . ASP C 1 439 ? 20.868 -15.909 10.799 1.00 39.11 440 ASP C O 1
ATOM 12613 N N . PRO C 1 440 ? 19.193 -14.451 10.488 1.00 35.65 441 PRO C N 1
ATOM 12614 C CA . PRO C 1 440 ? 18.642 -14.645 11.833 1.00 38.76 441 PRO C CA 1
ATOM 12615 C C . PRO C 1 440 ? 18.092 -16.045 12.065 1.00 36.79 441 PRO C C 1
ATOM 12616 O O . PRO C 1 440 ? 17.708 -16.359 13.189 1.00 38.21 441 PRO C O 1
ATOM 12620 N N . PHE C 1 441 ? 18.050 -16.868 11.026 1.00 29.84 442 PHE C N 1
ATOM 12621 C CA . PHE C 1 441 ? 17.488 -18.207 11.159 1.00 44.22 442 PHE C CA 1
ATOM 12622 C C . PHE C 1 441 ? 18.544 -19.310 11.225 1.00 45.79 442 PHE C C 1
ATOM 12623 O O . PHE C 1 441 ? 18.214 -20.475 11.466 1.00 45.64 442 PHE C O 1
ATOM 12631 N N . GLN C 1 442 ? 19.805 -18.942 11.012 1.00 36.55 445 GLN C N 1
ATOM 12632 C CA . GLN C 1 442 ? 20.913 -19.891 11.119 1.00 34.82 445 GLN C CA 1
ATOM 12633 C C . GLN C 1 442 ? 21.460 -19.904 12.550 1.00 28.85 445 GLN C C 1
ATOM 12634 O O . GLN C 1 442 ? 21.538 -18.866 13.196 1.00 35.12 445 GLN C O 1
ATOM 12640 N N . GLN C 1 443 ? 21.828 -21.077 13.051 1.00 27.10 446 GLN C N 1
ATOM 12641 C CA . GLN C 1 443 ? 22.403 -21.172 14.385 1.00 26.97 446 GLN C CA 1
ATOM 12642 C C . GLN C 1 443 ? 23.711 -20.390 14.453 1.00 28.09 446 GLN C C 1
ATOM 12643 O O . GLN C 1 443 ? 24.436 -20.289 13.462 1.00 27.47 446 GLN C O 1
ATOM 12649 N N . PRO C 1 444 ? 24.022 -19.836 15.624 1.00 18.97 447 PRO C N 1
ATOM 12650 C CA . PRO C 1 444 ? 25.329 -19.199 15.721 1.00 22.34 447 PRO C CA 1
ATOM 12651 C C . PRO C 1 444 ? 26.377 -20.291 15.704 1.00 31.33 447 PRO C C 1
ATOM 12652 O O . PRO C 1 444 ? 26.069 -21.479 15.864 1.00 27.23 447 PRO C O 1
ATOM 12656 N N . ASN C 1 445 ? 27.619 -19.890 15.505 1.00 28.29 448 ASN C N 1
ATOM 12657 C CA . ASN C 1 445 ? 28.717 -20.813 15.613 1.00 28.57 448 ASN C CA 1
ATOM 12658 C C . ASN C 1 445 ? 29.133 -20.952 17.076 1.00 31.60 448 ASN C C 1
ATOM 12659 O O . ASN C 1 445 ? 29.321 -19.952 17.769 1.00 29.38 448 ASN C O 1
ATOM 12664 N N . ILE C 1 446 ? 29.257 -22.189 17.550 1.00 27.20 449 ILE C N 1
ATOM 12665 C CA . ILE C 1 446 ? 29.454 -22.437 18.972 1.00 24.03 449 ILE C CA 1
ATOM 12666 C C . ILE C 1 446 ? 30.648 -23.340 19.268 1.00 29.15 449 ILE C C 1
ATOM 12667 O O . ILE C 1 446 ? 30.704 -24.480 18.819 1.00 29.73 449 ILE C O 1
ATOM 12672 N N . ASN C 1 447 ? 31.587 -22.816 20.047 1.00 27.33 450 ASN C N 1
ATOM 12673 C CA . ASN C 1 447 ? 32.756 -23.560 20.490 1.00 25.22 450 ASN C CA 1
ATOM 12674 C C . ASN C 1 447 ? 32.904 -23.559 22.022 1.00 25.58 450 ASN C C 1
ATOM 12675 O O . ASN C 1 447 ? 33.172 -22.527 22.629 1.00 25.23 450 ASN C O 1
ATOM 12680 N N . LEU C 1 448 ? 32.734 -24.719 22.644 1.00 25.60 451 LEU C N 1
ATOM 12681 C CA . LEU C 1 448 ? 32.775 -24.818 24.104 1.00 24.15 451 LEU C CA 1
ATOM 12682 C C . LEU C 1 448 ? 34.194 -24.804 24.655 1.00 22.51 451 LEU C C 1
ATOM 12683 O O . LEU C 1 448 ? 34.394 -24.580 25.850 1.00 18.85 451 LEU C O 1
ATOM 12688 N N . ASN C 1 449 ? 35.175 -25.073 23.793 1.00 21.26 452 ASN C N 1
ATOM 12689 C CA . ASN C 1 449 ? 36.580 -25.045 24.191 1.00 22.55 452 ASN C CA 1
ATOM 12690 C C . ASN C 1 449 ? 36.886 -25.862 25.457 1.00 22.79 452 ASN C C 1
ATOM 12691 O O . ASN C 1 449 ? 37.685 -25.460 26.300 1.00 23.81 452 ASN C O 1
ATOM 12696 N N . PHE C 1 450 ? 36.238 -27.010 25.589 1.00 19.04 453 PHE C N 1
ATOM 12697 C CA . PHE C 1 450 ? 36.485 -27.906 26.710 1.00 20.03 453 PHE C CA 1
ATOM 12698 C C . PHE C 1 450 ? 37.934 -28.403 26.697 1.00 19.41 453 PHE C C 1
ATOM 12699 O O . PHE C 1 450 ? 38.497 -28.660 25.639 1.00 22.41 453 PHE C O 1
ATOM 12707 N N . PHE C 1 451 ? 38.523 -28.534 27.882 1.00 16.55 454 PHE C N 1
ATOM 12708 C CA . PHE C 1 451 ? 39.869 -29.086 28.037 1.00 26.67 454 PHE C CA 1
ATOM 12709 C C . PHE C 1 451 ? 40.978 -28.323 27.290 1.00 20.27 454 PHE C C 1
ATOM 12710 O O . PHE C 1 451 ? 42.003 -28.896 26.934 1.00 14.80 454 PHE C O 1
ATOM 12718 N N . ALA C 1 452 ? 40.784 -27.032 27.064 1.00 17.46 455 ALA C N 1
ATOM 12719 C CA . ALA C 1 452 ? 41.883 -26.242 26.493 1.00 22.45 455 ALA C CA 1
ATOM 12720 C C . ALA C 1 452 ? 43.146 -26.389 27.341 1.00 18.10 455 ALA C C 1
ATOM 12721 O O . ALA C 1 452 ? 44.256 -26.386 26.828 1.00 18.72 455 ALA C O 1
ATOM 12723 N N . ASN C 1 453 ? 42.961 -26.525 28.646 1.00 16.68 456 ASN C N 1
ATOM 12724 C CA . ASN C 1 453 ? 44.061 -26.632 29.596 1.00 17.54 456 ASN C CA 1
ATOM 12725 C C . ASN C 1 453 ? 44.224 -28.081 30.043 1.00 25.35 456 ASN C C 1
ATOM 12726 O O . ASN C 1 453 ? 43.295 -28.678 30.590 1.00 25.91 456 ASN C O 1
ATOM 12731 N N . ASP C 1 454 ? 45.401 -28.645 29.796 1.00 23.10 457 ASP C N 1
ATOM 12732 C CA . ASP C 1 454 ? 45.727 -30.011 30.203 1.00 20.08 457 ASP C CA 1
ATOM 12733 C C . ASP C 1 454 ? 45.335 -30.375 31.643 1.00 27.95 457 ASP C C 1
ATOM 12734 O O . ASP C 1 454 ? 44.983 -31.525 31.912 1.00 29.94 457 ASP C O 1
ATOM 12739 N N . LEU C 1 455 ? 45.424 -29.415 32.564 1.00 23.52 458 LEU C N 1
ATOM 12740 C CA . LEU C 1 455 ? 45.078 -29.673 33.956 1.00 28.53 458 LEU C CA 1
ATOM 12741 C C . LEU C 1 455 ? 43.653 -30.213 34.073 1.00 26.57 458 LEU C C 1
ATOM 12742 O O . LEU C 1 455 ? 43.403 -31.142 34.843 1.00 26.77 458 LEU C O 1
ATOM 12747 N N . ASP C 1 456 ? 42.723 -29.633 33.311 1.00 21.67 459 ASP C N 1
ATOM 12748 C CA . ASP C 1 456 ? 41.346 -30.137 33.281 1.00 20.94 459 ASP C CA 1
ATOM 12749 C C . ASP C 1 456 ? 41.294 -31.611 32.881 1.00 21.64 459 ASP C C 1
ATOM 12750 O O . ASP C 1 456 ? 40.497 -32.372 33.422 1.00 23.33 459 ASP C O 1
ATOM 12755 N N . ILE C 1 457 ? 42.142 -32.009 31.933 1.00 26.51 460 ILE C N 1
ATOM 1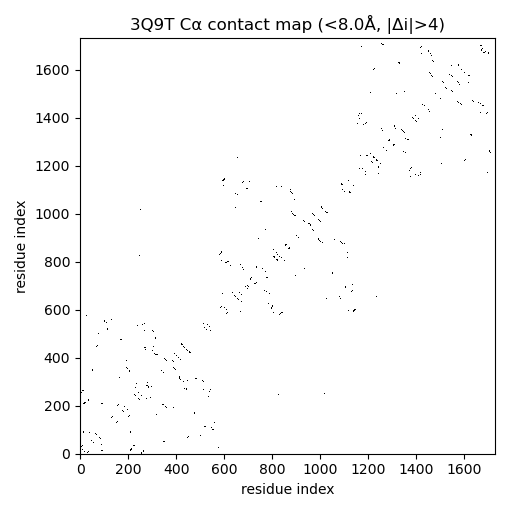2756 C CA . ILE C 1 457 ? 42.230 -33.416 31.544 1.00 26.04 460 ILE C CA 1
ATOM 12757 C C . ILE C 1 457 ? 42.672 -34.276 32.734 1.00 29.42 460 ILE C C 1
ATOM 12758 O O . ILE C 1 457 ? 42.079 -35.326 33.016 1.00 29.64 460 ILE C O 1
ATOM 12763 N N . ILE C 1 458 ? 43.701 -33.822 33.441 1.00 25.62 461 ILE C N 1
ATOM 12764 C CA . ILE C 1 458 ? 44.230 -34.572 34.573 1.00 29.90 461 ILE C CA 1
ATOM 12765 C C . ILE C 1 458 ? 43.186 -34.707 35.685 1.00 30.31 461 ILE C C 1
ATOM 12766 O O . ILE C 1 458 ? 43.031 -35.782 36.282 1.00 24.74 461 ILE C O 1
ATOM 12771 N N . ALA C 1 459 ? 42.465 -33.623 35.950 1.00 23.80 462 ALA C N 1
ATOM 12772 C CA . ALA C 1 459 ? 41.405 -33.645 36.951 1.00 22.92 462 ALA C CA 1
ATOM 12773 C C . ALA C 1 459 ? 40.278 -34.614 36.580 1.00 30.41 462 ALA C C 1
ATOM 12774 O O . ALA C 1 459 ? 39.848 -35.419 37.401 1.00 29.79 462 ALA C O 1
ATOM 12776 N N . MET C 1 460 ? 39.798 -34.535 35.347 1.00 29.36 463 MET C N 1
ATOM 12777 C CA . MET C 1 460 ? 38.715 -35.406 34.907 1.00 29.17 463 MET C CA 1
ATOM 12778 C C . MET C 1 460 ? 39.123 -36.884 34.975 1.00 27.07 463 MET C C 1
ATOM 12779 O O . MET C 1 460 ? 38.396 -37.738 35.500 1.00 24.39 463 MET C O 1
ATOM 12784 N N . ARG C 1 461 ? 40.287 -37.181 34.424 1.00 27.53 464 ARG C N 1
ATOM 12785 C CA . ARG C 1 461 ? 40.902 -38.488 34.587 1.00 23.82 464 ARG C CA 1
ATOM 12786 C C . ARG C 1 461 ? 40.821 -38.914 36.065 1.00 29.11 464 ARG C C 1
ATOM 12787 O O . ARG C 1 461 ? 40.356 -40.015 36.394 1.00 25.70 464 ARG C O 1
ATOM 12795 N N . GLU C 1 462 ? 41.245 -38.037 36.968 1.00 25.19 465 GLU C N 1
ATOM 12796 C CA . GLU C 1 462 ? 41.265 -38.406 38.381 1.00 23.45 465 GLU C CA 1
ATOM 12797 C C . GLU C 1 462 ? 39.880 -38.443 39.015 1.00 26.72 465 GLU C C 1
ATOM 12798 O O . GLU C 1 462 ? 39.675 -39.134 40.003 1.00 29.87 465 GLU C O 1
ATOM 12804 N N . GLY C 1 463 ? 38.926 -37.715 38.442 1.00 27.93 466 GLY C N 1
ATOM 12805 C CA . GLY C 1 463 ? 37.549 -37.784 38.900 1.00 24.34 466 GLY C CA 1
ATOM 12806 C C . GLY C 1 463 ? 36.939 -39.121 38.524 1.00 28.82 466 GLY C C 1
ATOM 12807 O O . GLY C 1 463 ? 36.083 -39.664 39.219 1.00 32.63 466 GLY C O 1
ATOM 12808 N N . ILE C 1 464 ? 37.394 -39.657 37.404 1.00 28.51 467 ILE C N 1
ATOM 12809 C CA . ILE C 1 464 ? 36.965 -40.962 36.954 1.00 29.74 467 ILE C CA 1
ATOM 12810 C C . ILE C 1 464 ? 37.561 -42.058 37.831 1.00 28.07 467 ILE C C 1
ATOM 12811 O O . ILE C 1 464 ? 36.892 -43.044 38.133 1.00 35.81 467 ILE C O 1
ATOM 12816 N N . ARG C 1 465 ? 38.813 -41.881 38.241 1.00 26.26 468 ARG C N 1
ATOM 12817 C CA . ARG C 1 465 ? 39.507 -42.874 39.055 1.00 26.86 468 ARG C CA 1
ATOM 12818 C C . ARG C 1 465 ? 38.809 -42.968 40.399 1.00 37.28 468 ARG C C 1
ATOM 12819 O O . ARG C 1 465 ? 38.564 -44.062 40.905 1.00 36.43 468 ARG C O 1
ATOM 12827 N N . PHE C 1 466 ? 38.489 -41.805 40.961 1.00 28.06 469 PHE C N 1
ATOM 12828 C CA . PHE C 1 466 ? 37.750 -41.712 42.213 1.00 30.38 469 PHE C CA 1
ATOM 12829 C C . PHE C 1 466 ? 36.439 -42.485 42.110 1.00 37.13 469 PHE C C 1
ATOM 12830 O O . PHE C 1 466 ? 36.126 -43.317 42.968 1.00 32.39 469 PHE C O 1
ATOM 12838 N N . SER C 1 467 ? 35.669 -42.204 41.062 1.00 36.69 470 SER C N 1
ATOM 12839 C CA . SER C 1 467 ? 34.385 -42.873 40.870 1.00 29.66 470 SER C CA 1
ATOM 12840 C C . SER C 1 467 ? 34.589 -44.381 40.754 1.00 35.23 470 SER C C 1
ATOM 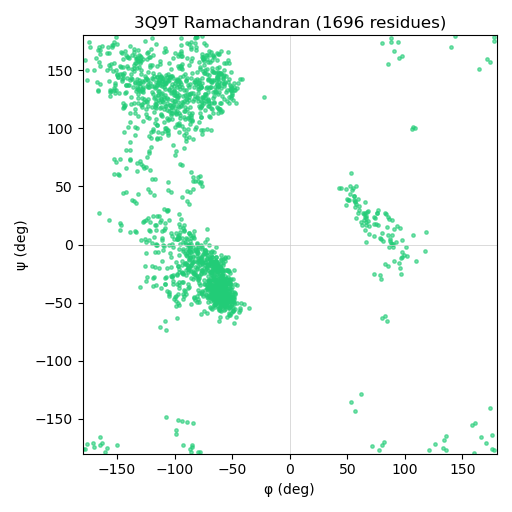12841 O O . SER C 1 467 ? 33.858 -45.163 41.359 1.00 33.82 470 SER C O 1
ATOM 12844 N N . TYR C 1 468 ? 35.598 -44.791 39.992 1.00 35.06 471 TYR C N 1
ATOM 12845 C CA . TYR C 1 468 ? 35.877 -46.214 39.847 1.00 35.30 471 TYR C CA 1
ATOM 12846 C C . TYR C 1 468 ? 36.250 -46.838 41.182 1.00 36.73 471 TYR C C 1
ATOM 12847 O O . TYR C 1 468 ? 35.753 -47.913 41.531 1.00 31.30 471 TYR C O 1
ATOM 12856 N N . ASP C 1 469 ? 37.110 -46.153 41.930 1.00 33.73 472 ASP C N 1
ATOM 12857 C CA . ASP C 1 469 ? 37.453 -46.584 43.283 1.00 39.18 472 ASP C CA 1
ATOM 12858 C C . ASP C 1 469 ? 36.198 -46.720 44.150 1.00 36.05 472 ASP C C 1
ATOM 12859 O O . ASP C 1 469 ? 35.996 -47.731 44.810 1.00 31.65 472 ASP C O 1
ATOM 12864 N N . LEU C 1 470 ? 35.349 -45.699 44.118 1.00 34.55 473 LEU C N 1
ATOM 12865 C CA . LEU C 1 470 ? 34.072 -45.729 44.807 1.00 31.51 473 LEU C CA 1
ATOM 12866 C C . LEU C 1 470 ? 33.281 -47.008 44.496 1.00 38.71 473 LEU C C 1
ATOM 12867 O O . LEU C 1 470 ? 32.896 -47.754 45.400 1.00 37.50 473 LEU C O 1
ATOM 12872 N N . LEU C 1 471 ? 33.043 -47.252 43.211 1.00 35.43 474 LEU C N 1
ATOM 12873 C CA . LEU C 1 471 ? 32.110 -48.290 42.783 1.00 27.87 474 LEU C CA 1
ATOM 12874 C C . LEU C 1 471 ? 32.696 -49.698 42.742 1.00 34.52 474 LEU C C 1
ATOM 12875 O O . LEU C 1 471 ? 31.966 -50.681 42.875 1.00 45.89 474 LEU C O 1
ATOM 12880 N N . PHE C 1 472 ? 34.007 -49.803 42.578 1.00 29.42 475 PHE C N 1
ATOM 12881 C CA . PHE C 1 472 ? 34.653 -51.103 42.493 1.00 31.99 475 PHE C CA 1
ATOM 12882 C C . PHE C 1 472 ? 35.285 -51.534 43.816 1.00 35.04 475 PHE C C 1
ATOM 12883 O O . PHE C 1 472 ? 35.626 -52.699 43.998 1.00 42.02 475 PHE C O 1
ATOM 12891 N N . LYS C 1 473 ? 35.443 -50.602 44.743 1.00 31.45 476 LYS C N 1
ATOM 12892 C CA . LYS C 1 473 ? 36.097 -50.938 45.995 1.00 38.54 476 LYS C CA 1
ATOM 12893 C C . LYS C 1 473 ? 35.246 -50.632 47.222 1.00 34.75 476 LYS C C 1
ATOM 12894 O O . LYS C 1 473 ? 35.401 -51.273 48.257 1.00 47.07 476 LYS C O 1
ATOM 12900 N N . GLY C 1 474 ? 34.355 -49.652 47.113 1.00 33.73 477 GLY C N 1
ATOM 12901 C CA . GLY C 1 474 ? 33.511 -49.292 48.237 1.00 43.66 477 GLY C CA 1
ATOM 12902 C C . GLY C 1 474 ? 32.707 -50.474 48.768 1.00 53.42 477 GLY C C 1
ATOM 12903 O O . GLY C 1 474 ? 32.198 -51.292 47.995 1.00 44.13 477 GLY C O 1
ATOM 12904 N N . GLU C 1 475 ? 32.593 -50.576 50.088 1.00 45.76 478 GLU C N 1
ATOM 12905 C CA A GLU C 1 475 ? 31.838 -51.673 50.674 0.52 49.80 478 GLU C CA 1
ATOM 12906 C CA B GLU C 1 475 ? 31.816 -51.642 50.711 0.48 49.80 478 GLU C CA 1
ATOM 12907 C C . GLU C 1 475 ? 30.408 -51.704 50.131 1.00 46.57 478 GLU C C 1
ATOM 12908 O O . GLU C 1 475 ? 29.778 -50.667 49.898 1.00 47.36 478 GLU C O 1
ATOM 12919 N N . GLY C 1 476 ? 29.910 -52.912 49.906 1.00 45.91 479 GLY C N 1
ATOM 12920 C CA . GLY C 1 476 ? 28.563 -53.082 49.404 1.00 43.31 479 GLY C CA 1
ATOM 12921 C C . GLY C 1 476 ? 28.466 -52.971 47.897 1.00 45.65 479 GLY C C 1
ATOM 12922 O O . GLY C 1 476 ? 28.147 -53.949 47.212 1.00 42.98 479 GLY C O 1
ATOM 12923 N N . PHE C 1 477 ? 28.737 -51.780 47.371 1.00 42.17 480 PHE C N 1
ATOM 12924 C CA . PHE C 1 477 ? 28.531 -51.553 45.947 1.00 40.43 480 PHE C CA 1
ATOM 12925 C C . PHE C 1 477 ? 29.495 -52.367 45.085 1.00 30.07 480 PHE C C 1
ATOM 12926 O O . PHE C 1 477 ? 29.149 -52.762 43.980 1.00 35.04 480 PHE C O 1
ATOM 12934 N N . LYS C 1 478 ? 30.693 -52.628 45.599 1.00 36.46 481 LYS C N 1
ATOM 12935 C CA . LYS C 1 478 ? 31.677 -53.421 44.873 1.00 39.45 481 LYS C CA 1
ATOM 12936 C C . LYS C 1 478 ? 31.096 -54.768 44.457 1.00 42.24 481 LYS C C 1
ATOM 12937 O O . LYS C 1 478 ? 31.473 -55.318 43.422 1.00 49.99 481 LYS C O 1
ATOM 12943 N N . ASP C 1 479 ? 30.166 -55.290 45.255 1.00 41.43 482 ASP C N 1
ATOM 12944 C CA . ASP C 1 479 ? 29.591 -56.604 44.987 1.00 40.93 482 ASP C CA 1
ATOM 12945 C C . ASP C 1 479 ? 28.548 -56.549 43.872 1.00 42.04 482 ASP C C 1
ATOM 12946 O O . ASP C 1 479 ? 28.162 -57.585 43.326 1.00 48.09 482 ASP C O 1
ATOM 12951 N N . LEU C 1 480 ? 28.104 -55.343 43.526 1.00 40.10 483 LEU C N 1
ATOM 12952 C CA . LEU C 1 480 ? 27.036 -55.176 42.537 1.00 33.29 483 LEU C CA 1
ATOM 12953 C C . LEU C 1 480 ? 27.522 -55.021 41.088 1.00 34.27 483 LEU C C 1
ATOM 12954 O O . LEU C 1 480 ? 26.744 -55.175 40.145 1.00 35.97 483 LEU C O 1
ATOM 12959 N N . VAL C 1 481 ? 28.801 -54.716 40.905 1.00 43.01 484 VAL C N 1
ATOM 12960 C CA . VAL C 1 481 ? 29.301 -54.387 39.574 1.00 41.71 484 VAL C CA 1
ATOM 12961 C C . VAL C 1 481 ? 29.640 -55.623 38.759 1.00 39.19 484 VAL C C 1
ATOM 12962 O O . VAL C 1 481 ? 30.433 -56.454 39.196 1.00 35.52 484 VAL C O 1
ATOM 12966 N N . GLU C 1 482 ? 29.058 -55.726 37.568 1.00 34.75 485 GLU C N 1
ATOM 12967 C CA . GLU C 1 482 ? 29.331 -56.859 36.689 1.00 40.37 485 GLU C CA 1
ATOM 12968 C C . GLU C 1 482 ? 30.397 -56.572 35.632 1.00 42.78 485 GLU C C 1
ATOM 12969 O O . GLU C 1 482 ? 31.351 -57.345 35.466 1.00 37.04 485 GLU C O 1
ATOM 12975 N N . SER C 1 483 ? 30.244 -55.464 34.915 1.00 32.75 486 SER C N 1
ATOM 12976 C CA . SER C 1 483 ? 31.216 -55.133 33.879 1.00 35.41 486 SER C CA 1
ATOM 12977 C C . SER C 1 483 ? 31.108 -53.690 33.408 1.00 33.61 486 SER C C 1
ATOM 12978 O O . SER C 1 483 ? 30.098 -53.019 33.641 1.00 32.91 486 SER C O 1
ATOM 12981 N N . GLU C 1 484 ? 32.153 -53.226 32.732 1.00 28.51 487 GLU C N 1
ATOM 12982 C CA . GLU C 1 484 ? 32.152 -51.899 32.128 1.00 29.22 487 GLU C CA 1
ATOM 12983 C C . GLU C 1 484 ? 31.547 -51.932 30.730 1.00 27.58 487 GLU C C 1
ATOM 12984 O O . GLU C 1 484 ? 31.835 -52.828 29.942 1.00 26.43 487 GLU C O 1
ATOM 12990 N N . TYR C 1 485 ? 30.724 -50.938 30.415 1.00 25.15 488 TYR C N 1
ATOM 12991 C CA . TYR C 1 485 ? 30.202 -50.788 29.064 1.00 29.53 488 TYR C CA 1
ATOM 12992 C C . TYR C 1 485 ? 30.763 -49.503 28.454 1.00 35.36 488 TYR C C 1
ATOM 12993 O O . TYR C 1 485 ? 30.885 -48.502 29.158 1.00 31.26 488 TYR C O 1
ATOM 13002 N N . PRO C 1 486 ? 31.120 -49.521 27.150 1.00 30.67 489 PRO C N 1
ATOM 13003 C CA . PRO C 1 486 ? 31.100 -50.651 26.217 1.00 28.23 489 PRO C CA 1
ATOM 13004 C C . PRO C 1 486 ? 32.443 -51.397 26.159 1.00 31.76 489 PRO C C 1
ATOM 13005 O O . PRO C 1 486 ? 32.562 -52.395 25.461 1.00 34.43 489 PRO C O 1
ATOM 13009 N N . TRP C 1 487 ? 33.439 -50.895 26.877 1.00 29.25 490 TRP C N 1
ATOM 13010 C CA . TRP C 1 487 ? 34.731 -51.554 27.007 1.00 33.16 490 TRP C CA 1
ATOM 13011 C C . TRP C 1 487 ? 35.367 -50.965 28.247 1.00 29.84 490 TRP C C 1
ATOM 13012 O O . TRP C 1 487 ? 34.757 -50.126 28.898 1.00 33.05 490 TRP C O 1
ATOM 13023 N N . GLU C 1 488 ? 36.584 -51.389 28.567 1.00 25.85 491 GLU C N 1
ATOM 13024 C CA . GLU C 1 488 ? 37.227 -50.988 29.812 1.00 35.63 491 GLU C CA 1
ATOM 13025 C C . GLU C 1 488 ? 37.784 -49.567 29.764 1.00 35.31 491 GLU C C 1
ATOM 13026 O O . GLU C 1 488 ? 38.421 -49.158 28.785 1.00 25.76 491 GLU C O 1
ATOM 13032 N N . MET C 1 489 ? 37.540 -48.828 30.840 1.00 25.90 492 MET C N 1
ATOM 13033 C CA . MET C 1 489 ? 38.162 -47.533 31.044 1.00 29.08 492 MET C CA 1
ATOM 13034 C C . MET C 1 489 ? 39.649 -47.738 31.345 1.00 32.58 492 MET C C 1
ATOM 13035 O O . MET C 1 489 ? 40.015 -48.373 32.326 1.00 31.25 492 MET C O 1
ATOM 13040 N N . PRO C 1 490 ? 40.520 -47.195 30.492 1.00 37.59 493 PRO C N 1
ATOM 13041 C CA . PRO C 1 490 ? 41.955 -47.464 30.620 1.00 29.03 493 PRO C CA 1
ATOM 13042 C C . PRO C 1 490 ? 42.641 -46.649 31.730 1.00 28.05 493 PRO C C 1
ATOM 13043 O O . PRO C 1 490 ? 43.577 -45.897 31.461 1.00 25.14 493 PRO C O 1
ATOM 13047 N N . LEU C 1 491 ? 42.167 -46.815 32.962 1.00 25.05 494 LEU C N 1
ATOM 13048 C CA . LEU C 1 491 ? 42.723 -46.138 34.127 1.00 27.76 494 LEU C CA 1
ATOM 13049 C C . LEU C 1 491 ? 44.207 -46.440 34.349 1.00 29.62 494 LEU C C 1
ATOM 13050 O O . LEU C 1 491 ? 44.903 -45.695 35.041 1.00 33.03 494 LEU C O 1
ATOM 13055 N N . ASP C 1 492 ? 44.685 -47.539 33.780 1.00 30.47 495 ASP C N 1
ATOM 13056 C CA . ASP C 1 492 ? 46.060 -47.971 33.996 1.00 30.14 495 ASP C CA 1
ATOM 13057 C C . ASP C 1 492 ? 47.054 -47.186 33.127 1.00 41.35 495 ASP C C 1
ATOM 13058 O O . ASP C 1 492 ? 48.272 -47.402 33.205 1.00 32.85 495 ASP C O 1
ATOM 13063 N N . SER C 1 493 ? 46.536 -46.284 32.295 1.00 35.96 496 SER C N 1
ATOM 13064 C CA . SER C 1 493 ? 47.386 -45.530 31.376 1.00 36.22 496 SER C CA 1
ATOM 13065 C C . SER C 1 493 ? 47.019 -44.051 31.239 1.00 33.17 496 SER C C 1
ATOM 13066 O O . SER C 1 493 ? 45.964 -43.704 30.684 1.00 25.21 496 SER C O 1
ATOM 13069 N N . ASP C 1 494 ? 47.911 -43.181 31.715 1.00 32.03 497 ASP C N 1
ATOM 13070 C CA . ASP C 1 494 ? 47.703 -41.743 31.607 1.00 26.18 497 ASP C CA 1
ATOM 13071 C C . ASP C 1 494 ? 47.477 -41.329 30.159 1.00 30.50 497 ASP C C 1
ATOM 13072 O O . ASP C 1 494 ? 46.566 -40.554 29.857 1.00 27.54 497 ASP C O 1
ATOM 13077 N N . LYS C 1 495 ? 48.297 -41.860 29.262 1.00 26.54 498 LYS C N 1
ATOM 13078 C CA . LYS C 1 495 ? 48.187 -41.498 27.859 1.00 29.97 498 LYS C CA 1
ATOM 13079 C C . LYS C 1 495 ? 46.861 -41.940 27.278 1.00 27.00 498 LYS C C 1
ATOM 13080 O O . LYS C 1 495 ? 46.238 -41.202 26.523 1.00 24.74 498 LYS C O 1
ATOM 13086 N N . GLU C 1 496 ? 46.422 -43.148 27.618 1.00 27.93 499 GLU C N 1
ATOM 13087 C CA . GLU C 1 496 ? 45.155 -43.618 27.080 1.00 27.23 499 GLU C CA 1
ATOM 13088 C C . GLU C 1 496 ? 43.988 -42.839 27.669 1.00 24.18 499 GLU C C 1
ATOM 13089 O O . GLU C 1 496 ? 43.057 -42.508 26.950 1.00 26.64 499 GLU C O 1
ATOM 13095 N N . MET C 1 497 ? 44.048 -42.540 28.971 1.00 25.95 500 MET C N 1
ATOM 13096 C CA . MET C 1 497 ? 43.033 -41.701 29.616 1.00 23.52 500 MET C CA 1
ATOM 13097 C C . MET C 1 497 ? 42.951 -40.318 28.969 1.00 28.00 500 MET C C 1
ATOM 13098 O O . MET C 1 497 ? 41.862 -39.739 28.863 1.00 23.93 500 MET C O 1
ATOM 13103 N N . HIS C 1 498 ? 44.109 -39.785 28.571 1.00 23.81 501 HIS C N 1
ATOM 13104 C CA . HIS C 1 498 ? 44.158 -38.493 27.916 1.00 26.58 501 HIS C CA 1
ATOM 13105 C C . HIS C 1 498 ? 43.238 -38.533 26.704 1.00 26.43 501 HIS C C 1
ATOM 13106 O O . HIS C 1 498 ? 42.358 -37.679 26.544 1.00 25.43 501 HIS C O 1
ATOM 13113 N N . ARG C 1 499 ? 43.424 -39.553 25.871 1.00 27.20 502 ARG C N 1
ATOM 13114 C CA . ARG C 1 499 ? 42.595 -39.746 24.682 1.00 23.41 502 ARG C CA 1
ATOM 13115 C C . ARG C 1 499 ? 41.156 -40.043 25.062 1.00 27.09 502 ARG C C 1
ATOM 13116 O O . ARG C 1 499 ? 40.212 -39.485 24.487 1.00 24.50 502 ARG C O 1
ATOM 13124 N N . ALA C 1 500 ? 40.990 -40.936 26.034 1.00 23.84 503 ALA C N 1
ATOM 13125 C CA . ALA C 1 500 ? 39.656 -41.332 26.481 1.00 26.16 503 ALA C CA 1
ATOM 13126 C C . ALA C 1 500 ? 38.836 -40.126 26.973 1.00 25.86 503 ALA C C 1
ATOM 13127 O O . ALA C 1 500 ? 37.647 -40.019 26.684 1.00 24.09 503 ALA C O 1
ATOM 13129 N N . VAL C 1 501 ? 39.476 -39.204 27.691 1.00 19.30 504 VAL C N 1
ATOM 13130 C CA . VAL C 1 501 ? 38.763 -38.049 28.201 1.00 23.41 504 VAL C CA 1
ATOM 13131 C C . VAL C 1 501 ? 38.335 -37.111 27.074 1.00 22.52 504 VAL C C 1
ATOM 13132 O O . VAL C 1 501 ? 37.204 -36.628 27.046 1.00 28.42 504 VAL C O 1
ATOM 13136 N N . LEU C 1 502 ? 39.240 -36.834 26.146 1.00 27.01 505 LEU C N 1
ATOM 13137 C CA . LEU C 1 502 ? 38.901 -35.941 25.047 1.00 27.18 505 LEU C CA 1
ATOM 13138 C C . LEU C 1 502 ? 37.810 -36.543 24.165 1.00 23.22 505 LEU C C 1
ATOM 13139 O O . LEU C 1 502 ? 36.916 -35.840 23.692 1.00 23.48 505 LEU C O 1
ATOM 13144 N N . ASP C 1 503 ? 37.865 -37.851 23.956 1.00 22.27 506 ASP C N 1
ATOM 13145 C CA . ASP C 1 503 ? 36.992 -38.469 22.961 1.00 24.06 506 ASP C CA 1
ATOM 13146 C C . ASP C 1 503 ? 35.651 -38.929 23.529 1.00 25.76 506 ASP C C 1
ATOM 13147 O O . ASP C 1 503 ? 34.757 -39.315 22.777 1.00 25.77 506 ASP C O 1
ATOM 13152 N N . ARG C 1 504 ? 35.503 -38.899 24.849 1.00 23.89 507 ARG C N 1
ATOM 13153 C CA . ARG C 1 504 ? 34.250 -39.359 25.440 1.00 25.06 507 ARG C CA 1
ATOM 13154 C C . ARG C 1 504 ? 33.495 -38.271 26.178 1.00 30.40 507 ARG C C 1
ATOM 13155 O O . ARG C 1 504 ? 32.375 -38.494 26.637 1.00 25.79 507 ARG C O 1
ATOM 13163 N N . CYS C 1 505 ? 34.106 -37.098 26.308 1.00 24.41 508 CYS C N 1
ATOM 13164 C CA . CYS C 1 505 ? 33.491 -36.047 27.092 1.00 18.80 508 CYS C CA 1
ATOM 13165 C C . CYS C 1 505 ? 32.322 -35.518 26.300 1.00 19.06 508 CYS C C 1
ATOM 13166 O O . CYS C 1 505 ? 32.216 -35.766 25.096 1.00 21.58 508 CYS C O 1
ATOM 13169 N N . GLN C 1 506 ? 31.435 -34.805 26.981 1.00 24.27 509 GLN C N 1
ATOM 13170 C CA . GLN C 1 506 ? 30.343 -34.089 26.327 1.00 18.90 509 GLN C CA 1
ATOM 13171 C C . GLN C 1 506 ? 30.039 -32.899 27.223 1.00 21.54 509 GLN C C 1
ATOM 13172 O O . GLN C 1 506 ? 30.666 -32.745 28.272 1.00 26.43 509 GLN C O 1
ATOM 13178 N N . THR C 1 507 ? 29.085 -32.064 26.823 1.00 19.77 510 THR C N 1
ATOM 13179 C CA . THR C 1 507 ? 28.622 -30.995 27.694 1.00 21.73 510 THR C CA 1
ATOM 13180 C C . THR C 1 507 ? 27.812 -31.567 28.861 1.00 26.18 510 THR C C 1
ATOM 13181 O O . THR C 1 507 ? 27.079 -32.545 28.698 1.00 22.37 510 THR C O 1
ATOM 13185 N N . ALA C 1 508 ? 27.972 -30.981 30.044 1.00 24.77 511 ALA C N 1
ATOM 13186 C CA . ALA C 1 508 ? 27.096 -31.292 31.174 1.00 24.86 511 ALA C CA 1
ATOM 13187 C C . ALA C 1 508 ? 25.822 -30.462 31.092 1.00 25.59 511 ALA C C 1
ATOM 13188 O O . ALA C 1 508 ? 25.015 -30.467 32.017 1.00 32.29 511 ALA C O 1
ATOM 13190 N N . PHE C 1 509 ? 25.671 -29.736 29.986 1.00 19.14 512 PHE C N 1
ATOM 13191 C CA . PHE C 1 509 ? 24.461 -28.980 29.682 1.00 25.91 512 PHE C CA 1
ATOM 13192 C C . PHE C 1 509 ? 24.292 -27.670 30.476 1.00 31.58 512 PHE C C 1
ATOM 13193 O O . PHE C 1 509 ? 23.166 -27.204 30.670 1.00 29.77 512 PHE C O 1
ATOM 13201 N N . HIS C 1 510 ? 25.401 -27.062 30.896 1.00 25.81 513 HIS C N 1
ATOM 13202 C CA . HIS C 1 510 ? 25.340 -25.836 31.688 1.00 28.13 513 HIS C CA 1
ATOM 13203 C C . HIS C 1 510 ? 26.105 -24.651 31.082 1.00 27.94 513 HIS C C 1
ATOM 13204 O O . HIS C 1 510 ? 26.851 -23.973 31.787 1.00 27.01 513 HIS C O 1
ATOM 13211 N N . PRO C 1 511 ? 25.912 -24.378 29.784 1.00 24.99 514 PRO C N 1
ATOM 13212 C CA . PRO C 1 511 ? 26.666 -23.266 29.176 1.00 25.10 514 PRO C CA 1
ATOM 13213 C C . PRO C 1 511 ? 26.232 -21.891 29.693 1.00 32.30 514 PRO C C 1
ATOM 13214 O O . PRO C 1 511 ? 25.033 -21.644 29.863 1.00 23.82 514 PRO C O 1
ATOM 13218 N N . THR C 1 512 ? 27.198 -21.001 29.920 1.00 31.13 515 THR C N 1
ATOM 13219 C CA . THR C 1 512 ? 26.925 -19.687 30.503 1.00 24.32 515 THR C CA 1
ATOM 13220 C C . THR C 1 512 ? 27.860 -18.624 29.954 1.00 28.67 515 THR C C 1
ATOM 13221 O O . THR C 1 512 ? 28.863 -18.947 29.316 1.00 27.39 515 THR C O 1
ATOM 13225 N N . GLY C 1 513 ? 27.516 -17.358 30.189 1.00 27.19 516 GLY C N 1
ATOM 13226 C CA . GLY C 1 513 ? 28.510 -16.300 30.239 1.00 23.86 516 GLY C CA 1
ATOM 13227 C C . GLY C 1 513 ? 28.748 -15.449 29.014 1.00 19.91 516 GLY C C 1
ATOM 13228 O O . GLY C 1 513 ? 29.614 -14.580 29.033 1.00 26.38 516 GLY C O 1
ATOM 13229 N N . THR C 1 514 ? 27.964 -15.669 27.966 1.00 22.79 517 THR C N 1
ATOM 13230 C CA . THR C 1 514 ? 28.172 -14.985 26.695 1.00 25.63 517 THR C CA 1
ATOM 13231 C C . THR C 1 514 ? 27.626 -13.559 26.623 1.00 24.90 517 THR C C 1
ATOM 13232 O O . THR C 1 514 ? 27.716 -12.928 25.581 1.00 21.14 517 THR C O 1
ATOM 13236 N N . ALA C 1 515 ? 27.036 -13.067 27.706 1.00 20.80 518 ALA C N 1
ATOM 13237 C CA . ALA C 1 515 ? 26.670 -11.651 27.808 1.00 24.89 518 ALA C CA 1
ATOM 13238 C C . ALA C 1 515 ? 26.764 -11.231 29.271 1.00 27.43 518 ALA C C 1
ATOM 13239 O O . ALA C 1 515 ? 25.790 -10.798 29.873 1.00 30.84 518 ALA C O 1
ATOM 13241 N N . ARG C 1 516 ? 27.961 -11.352 29.828 1.00 25.85 519 ARG C N 1
ATOM 13242 C CA . ARG C 1 516 ? 28.126 -11.403 31.268 1.00 23.17 519 ARG C CA 1
ATOM 13243 C C . ARG C 1 516 ? 27.934 -10.099 32.005 1.00 30.66 519 ARG C C 1
ATOM 13244 O O . ARG C 1 516 ? 28.164 -9.001 31.480 1.00 25.49 519 ARG C O 1
ATOM 13252 N N . LEU C 1 517 ? 27.471 -10.276 33.236 1.00 32.63 520 LEU C N 1
ATOM 13253 C CA . LEU C 1 517 ? 27.427 -9.262 34.274 1.00 35.79 520 LEU C CA 1
ATOM 13254 C C . LEU C 1 517 ? 28.771 -8.567 34.364 1.00 30.26 520 LEU C C 1
ATOM 13255 O O . LEU C 1 517 ? 29.803 -9.228 34.383 1.00 29.59 520 LEU C O 1
ATOM 13260 N N . SER C 1 518 ? 28.770 -7.246 34.470 1.00 30.57 521 SER C N 1
ATOM 13261 C CA . SER C 1 518 ? 30.036 -6.524 34.547 1.00 32.61 521 SER C CA 1
ATOM 13262 C C . SER C 1 518 ? 29.851 -5.097 35.038 1.00 33.40 521 SER C C 1
ATOM 13263 O O . SER C 1 518 ? 28.732 -4.582 35.076 1.00 35.07 521 SER C O 1
ATOM 13266 N N . LYS C 1 519 ? 30.957 -4.450 35.386 1.00 33.57 522 LYS C N 1
ATOM 13267 C CA . LYS C 1 519 ? 30.901 -3.076 35.880 1.00 37.95 522 LYS C CA 1
ATOM 13268 C C . LYS C 1 519 ? 30.974 -2.033 34.759 1.00 41.19 522 LYS C C 1
ATOM 13269 O O . LYS C 1 519 ? 30.542 -0.894 34.929 1.00 44.61 522 LYS C O 1
ATOM 13275 N N . ASN C 1 520 ? 31.501 -2.437 33.607 1.00 38.29 523 ASN C N 1
ATOM 13276 C CA . ASN C 1 520 ? 31.632 -1.547 32.455 1.00 36.28 523 ASN C CA 1
ATOM 13277 C C . ASN C 1 520 ? 31.724 -2.381 31.180 1.00 32.02 523 ASN C C 1
ATOM 13278 O O . ASN C 1 520 ? 31.969 -3.585 31.243 1.00 32.55 523 ASN C O 1
ATOM 13283 N N . ILE C 1 521 ? 31.532 -1.748 30.029 1.00 26.06 524 ILE C N 1
ATOM 13284 C CA . ILE C 1 521 ? 31.529 -2.478 28.763 1.00 24.68 524 ILE C CA 1
ATOM 13285 C C . ILE C 1 521 ? 32.862 -3.174 28.438 1.00 30.39 524 ILE C C 1
ATOM 13286 O O . ILE C 1 521 ? 32.910 -4.093 27.626 1.00 33.23 524 ILE C O 1
ATOM 13291 N N . ASP C 1 522 ? 33.947 -2.746 29.072 1.00 36.01 525 ASP C N 1
ATOM 13292 C CA . ASP C 1 522 ? 35.247 -3.373 28.829 1.00 31.11 525 ASP C CA 1
ATOM 13293 C C . ASP C 1 522 ? 35.423 -4.665 29.600 1.00 28.08 525 ASP C C 1
ATOM 13294 O O . ASP C 1 522 ? 36.329 -5.444 29.316 1.00 29.18 525 ASP C O 1
ATOM 13299 N N . GLN C 1 523 ? 34.557 -4.888 30.581 1.00 33.53 526 GLN C N 1
ATOM 13300 C CA . GLN C 1 523 ? 34.590 -6.122 31.350 1.00 29.50 526 GLN C CA 1
ATOM 13301 C C . GLN C 1 523 ? 33.506 -7.109 30.895 1.00 30.33 526 GLN C C 1
ATOM 13302 O O . GLN C 1 523 ? 33.694 -8.324 30.962 1.00 28.72 526 GLN C O 1
ATOM 13308 N N . GLY C 1 524 ? 32.375 -6.593 30.424 1.00 26.95 527 GLY C N 1
ATOM 13309 C CA . GLY C 1 524 ? 31.287 -7.461 30.021 1.00 25.23 527 GLY C CA 1
ATOM 13310 C C . GLY C 1 524 ? 30.255 -6.743 29.195 1.00 29.97 527 GLY C C 1
ATOM 13311 O O . GLY C 1 524 ? 30.507 -5.633 28.717 1.00 30.28 527 GLY C O 1
ATOM 13312 N N . VAL C 1 525 ? 29.087 -7.358 29.015 1.00 26.56 528 VAL C N 1
ATOM 13313 C CA . VAL C 1 525 ? 28.078 -6.739 28.155 1.00 30.06 528 VAL C CA 1
ATOM 13314 C C . VAL C 1 525 ? 26.858 -6.114 28.848 1.00 30.55 528 VAL C C 1
ATOM 13315 O O . VAL C 1 525 ? 26.200 -5.253 28.264 1.00 30.56 528 VAL C O 1
ATOM 13319 N N . VAL C 1 526 ? 26.573 -6.513 30.088 1.00 32.47 529 VAL C N 1
ATOM 13320 C CA . VAL C 1 526 ? 25.511 -5.857 30.859 1.00 29.90 529 VAL C CA 1
ATOM 13321 C C . VAL C 1 526 ? 25.996 -5.444 32.248 1.00 30.56 529 VAL C C 1
ATOM 13322 O O . VAL C 1 526 ? 26.888 -6.086 32.811 1.00 28.40 529 VAL C O 1
ATOM 13326 N N . ASP C 1 527 ? 25.409 -4.371 32.789 1.00 30.50 530 ASP C N 1
ATOM 13327 C CA . ASP C 1 527 ? 25.806 -3.837 34.101 1.00 34.17 530 ASP C CA 1
ATOM 13328 C C . ASP C 1 527 ? 25.149 -4.612 35.248 1.00 37.65 530 ASP C C 1
ATOM 13329 O O . ASP C 1 527 ? 24.404 -5.561 35.000 1.00 30.71 530 ASP C O 1
ATOM 13334 N N . PRO C 1 528 ? 25.440 -4.226 36.505 1.00 37.16 531 PRO C N 1
ATOM 13335 C CA . PRO C 1 528 ? 24.870 -4.934 37.657 1.00 33.66 531 PRO C CA 1
ATOM 13336 C C . PRO C 1 528 ? 23.340 -4.950 37.696 1.00 41.43 531 PRO C C 1
ATOM 13337 O O . PRO C 1 528 ? 22.778 -5.828 38.348 1.00 39.75 531 PRO C O 1
ATOM 13341 N N . LYS C 1 529 ? 22.681 -4.011 37.024 1.00 32.89 532 LYS C N 1
ATOM 13342 C CA . LYS C 1 529 ? 21.224 -4.058 36.914 1.00 34.99 532 LYS C CA 1
ATOM 13343 C C . LYS C 1 529 ? 20.806 -4.815 35.662 1.00 38.85 532 LYS C C 1
ATOM 13344 O O . LYS C 1 529 ? 19.665 -4.687 35.209 1.00 30.15 532 LYS C O 1
ATOM 13350 N N . LEU C 1 530 ? 21.735 -5.586 35.096 1.00 35.82 533 LEU C N 1
ATOM 13351 C CA . LEU C 1 530 ? 21.461 -6.403 33.914 1.00 26.48 533 LEU C CA 1
ATOM 13352 C C . LEU C 1 530 ? 21.074 -5.566 32.693 1.00 34.55 533 LEU C C 1
ATOM 13353 O O . LEU C 1 530 ? 20.520 -6.093 31.722 1.00 34.46 533 LEU C O 1
ATOM 13358 N N . LYS C 1 531 ? 21.371 -4.267 32.743 1.00 36.09 534 LYS C N 1
ATOM 13359 C CA . LYS C 1 531 ? 21.176 -3.392 31.586 1.00 31.84 534 LYS C CA 1
ATOM 13360 C C . LYS C 1 531 ? 22.340 -3.505 30.604 1.00 33.98 534 LYS C C 1
ATOM 13361 O O . LYS C 1 531 ? 23.499 -3.547 31.005 1.00 34.10 534 LYS C O 1
ATOM 13367 N N . VAL C 1 532 ? 22.025 -3.536 29.315 1.00 29.73 535 VAL C N 1
ATOM 13368 C CA . VAL C 1 532 ? 23.041 -3.677 28.290 1.00 37.23 535 VAL C CA 1
ATOM 13369 C C . VAL C 1 532 ? 23.855 -2.389 28.122 1.00 38.60 535 VAL C C 1
ATOM 13370 O O . VAL C 1 532 ? 23.292 -1.321 27.858 1.00 33.42 535 VAL C O 1
ATOM 13374 N N . HIS C 1 533 ? 25.176 -2.501 28.274 1.00 31.64 536 HIS C N 1
ATOM 13375 C CA . HIS C 1 533 ? 26.067 -1.340 28.222 1.00 27.42 536 HIS C CA 1
ATOM 13376 C C . HIS C 1 533 ? 25.892 -0.616 26.901 1.00 31.93 536 HIS C C 1
ATOM 13377 O O . HIS C 1 533 ? 25.995 -1.224 25.836 1.00 28.79 536 HIS C O 1
ATOM 13384 N N . GLY C 1 534 ? 25.606 0.678 26.971 1.00 34.57 537 GLY C N 1
ATOM 13385 C CA . GLY C 1 534 ? 25.529 1.507 25.781 1.00 27.78 537 GLY C CA 1
ATOM 13386 C C . GLY C 1 534 ? 24.169 1.555 25.123 1.00 33.89 537 GLY C C 1
ATOM 13387 O O . GLY C 1 534 ? 23.995 2.211 24.093 1.00 34.79 537 GLY C O 1
ATOM 13388 N N . ILE C 1 535 ? 23.207 0.850 25.710 1.00 33.83 538 ILE C N 1
ATOM 13389 C CA . ILE C 1 535 ? 21.853 0.799 25.168 1.00 38.37 538 ILE C CA 1
ATOM 13390 C C . ILE C 1 535 ? 20.808 1.047 26.262 1.00 42.92 538 ILE C C 1
ATOM 13391 O O . ILE C 1 535 ? 20.938 0.558 27.388 1.00 42.65 538 ILE C O 1
ATOM 13396 N N . LYS C 1 536 ? 19.778 1.819 25.921 1.00 45.29 539 LYS C N 1
ATOM 13397 C CA . LYS C 1 536 ? 18.712 2.158 26.857 1.00 44.57 539 LYS C CA 1
ATOM 13398 C C . LYS C 1 536 ? 17.493 1.253 26.684 1.00 42.13 539 LYS C C 1
ATOM 13399 O O . LYS C 1 536 ? 17.131 0.882 25.557 1.00 36.36 539 LYS C O 1
ATOM 13405 N N . LYS C 1 537 ? 16.862 0.911 27.805 1.00 40.08 540 LYS C N 1
ATOM 13406 C CA . LYS C 1 537 ? 15.627 0.117 27.796 1.00 48.29 540 LYS C CA 1
ATOM 13407 C C . LYS C 1 537 ? 15.830 -1.305 27.259 1.00 41.26 540 LYS C C 1
ATOM 13408 O O . LYS C 1 537 ? 14.969 -1.857 26.582 1.00 37.45 540 LYS C O 1
ATOM 13414 N N . LEU C 1 538 ? 16.976 -1.896 27.565 1.00 48.26 541 LEU C N 1
ATOM 13415 C CA . LEU C 1 538 ? 17.268 -3.245 27.107 1.00 40.10 541 LEU C CA 1
ATOM 13416 C C . LEU C 1 538 ? 18.043 -3.959 28.186 1.00 39.95 541 LEU C C 1
ATOM 13417 O O . LEU C 1 538 ? 19.125 -3.524 28.573 1.00 36.32 541 LEU C O 1
ATOM 13422 N N . ARG C 1 539 ? 17.473 -5.045 28.690 1.00 33.32 542 ARG C N 1
ATOM 13423 C CA . ARG C 1 539 ? 18.137 -5.825 29.709 1.00 36.78 542 ARG C CA 1
ATOM 13424 C C . ARG C 1 539 ? 18.323 -7.248 29.183 1.00 34.56 542 ARG C C 1
ATOM 13425 O O . ARG C 1 539 ? 17.782 -7.603 28.143 1.00 33.70 542 ARG C O 1
ATOM 13433 N N . VAL C 1 540 ? 19.125 -8.043 29.876 1.00 33.67 543 VAL C N 1
ATOM 13434 C CA . VAL C 1 540 ? 19.313 -9.432 29.496 1.00 33.60 543 VAL C CA 1
ATOM 13435 C C . VAL C 1 540 ? 19.153 -10.264 30.748 1.00 30.69 543 VAL C C 1
ATOM 13436 O O . VAL C 1 540 ? 19.750 -9.948 31.772 1.00 27.17 543 VAL C O 1
ATOM 13440 N N . ALA C 1 541 ? 18.315 -11.298 30.679 1.00 30.60 544 ALA C N 1
ATOM 13441 C CA . ALA C 1 541 ? 18.141 -12.206 31.809 1.00 32.94 544 ALA C CA 1
ATOM 13442 C C . ALA C 1 541 ? 18.054 -13.652 31.353 1.00 28.10 544 ALA C C 1
ATOM 13443 O O . ALA C 1 541 ? 17.039 -14.084 30.812 1.00 31.19 544 ALA C O 1
ATOM 13445 N N . ASP C 1 542 ? 19.139 -14.381 31.586 1.00 32.96 545 ASP C N 1
ATOM 13446 C CA . ASP C 1 542 ? 19.282 -15.798 31.241 1.00 27.25 545 ASP C CA 1
ATOM 13447 C C . ASP C 1 542 ? 20.698 -16.214 31.625 1.00 28.87 545 ASP C C 1
ATOM 13448 O O . ASP C 1 542 ? 21.439 -15.411 32.205 1.00 29.77 545 ASP C O 1
ATOM 13453 N N . ALA C 1 543 ? 21.077 -17.457 31.332 1.00 32.05 546 ALA C N 1
ATOM 13454 C CA . ALA C 1 543 ? 22.371 -17.966 31.790 1.00 27.80 546 ALA C CA 1
ATOM 13455 C C . ALA C 1 543 ? 23.563 -17.238 31.162 1.00 24.56 546 ALA C C 1
ATOM 13456 O O . ALA C 1 543 ? 24.692 -17.360 31.643 1.00 28.02 546 ALA C O 1
ATOM 13458 N N . SER C 1 544 ? 23.305 -16.484 30.096 1.00 21.26 547 SER C N 1
ATOM 13459 C CA . SER C 1 544 ? 24.364 -15.794 29.375 1.00 25.95 547 SER C CA 1
ATOM 13460 C C . SER C 1 544 ? 24.964 -14.672 30.222 1.00 31.64 547 SER C C 1
ATOM 13461 O O . SER C 1 544 ? 26.036 -14.143 29.923 1.00 25.25 547 SER C O 1
ATOM 13464 N N . VAL C 1 545 ? 24.273 -14.334 31.304 1.00 32.05 548 VAL C N 1
ATOM 13465 C CA . VAL C 1 545 ? 24.646 -13.196 32.134 1.00 25.97 548 VAL C CA 1
ATOM 13466 C C . VAL C 1 545 ? 25.541 -13.641 33.278 1.00 25.96 548 VAL C C 1
ATOM 13467 O O . VAL C 1 545 ? 26.199 -12.830 33.932 1.00 29.60 548 VAL C O 1
ATOM 13471 N N . ILE C 1 546 ? 25.577 -14.950 33.498 1.00 26.92 549 ILE C N 1
ATOM 13472 C CA . ILE C 1 546 ? 26.332 -15.550 34.595 1.00 28.02 549 ILE C CA 1
ATOM 13473 C C . ILE C 1 546 ? 27.843 -15.415 34.403 1.00 31.44 549 ILE C C 1
ATOM 13474 O O . ILE C 1 546 ? 28.400 -15.952 33.444 1.00 34.75 549 ILE C O 1
ATOM 13479 N N . PRO C 1 547 ? 28.518 -14.704 35.321 1.00 33.76 550 PRO C N 1
ATOM 13480 C CA . PRO C 1 547 ? 29.937 -14.388 35.103 1.00 26.36 550 PRO C CA 1
ATOM 13481 C C . PRO C 1 547 ? 30.894 -15.464 35.612 1.00 25.05 550 PRO C C 1
ATOM 13482 O O . PRO C 1 547 ? 32.049 -15.496 35.200 1.00 29.54 550 PRO C O 1
ATOM 13486 N N . ILE C 1 548 ? 30.427 -16.328 36.501 1.00 33.70 551 ILE C N 1
ATOM 13487 C CA . ILE C 1 548 ? 31.226 -17.458 36.959 1.00 28.97 551 ILE C CA 1
ATOM 13488 C C . ILE C 1 548 ? 30.302 -18.657 37.165 1.00 36.79 551 ILE C C 1
ATOM 13489 O O . ILE C 1 548 ? 29.361 -18.601 37.955 1.00 35.62 551 ILE C O 1
ATOM 13494 N N . ILE C 1 549 ? 30.562 -19.741 36.449 1.00 30.12 552 ILE C N 1
ATOM 13495 C CA . ILE C 1 549 ? 29.645 -20.864 36.458 1.00 32.28 552 ILE C CA 1
ATOM 13496 C C . ILE C 1 549 ? 29.584 -21.537 37.840 1.00 27.71 552 ILE C C 1
ATOM 13497 O O . ILE C 1 549 ? 30.607 -21.822 38.455 1.00 23.86 552 ILE C O 1
ATOM 13502 N N . PRO C 1 550 ? 28.367 -21.763 38.340 1.00 27.57 553 PRO C N 1
ATOM 13503 C CA . PRO C 1 550 ? 28.141 -22.494 39.596 1.00 31.52 553 PRO C CA 1
ATOM 13504 C C . PRO C 1 550 ? 28.820 -23.878 39.643 1.00 29.07 553 PRO C C 1
ATOM 13505 O O . PRO C 1 550 ? 29.125 -24.448 38.598 1.00 27.07 553 PRO C O 1
ATOM 13509 N N . ASP C 1 551 ? 29.028 -24.399 40.853 1.00 24.07 554 ASP C N 1
ATOM 13510 C CA . ASP C 1 551 ? 29.790 -25.622 41.087 1.00 24.76 554 ASP C CA 1
ATOM 13511 C C . ASP C 1 551 ? 28.914 -26.864 40.990 1.00 25.62 554 ASP C C 1
ATOM 13512 O O . ASP C 1 551 ? 29.126 -27.838 41.712 1.00 26.33 554 ASP C O 1
ATOM 13517 N N . CYS C 1 552 ? 27.935 -26.834 40.093 1.00 25.83 555 CYS C N 1
ATOM 13518 C CA . CYS C 1 552 ? 26.892 -27.852 40.086 1.00 34.03 555 CYS C CA 1
ATOM 13519 C C . CYS C 1 552 ? 25.967 -27.510 38.943 1.00 30.99 555 CYS C C 1
ATOM 13520 O O . CYS C 1 552 ? 26.219 -26.548 38.223 1.00 28.63 555 CYS C O 1
ATOM 13523 N N . ARG C 1 553 ? 24.885 -28.268 38.799 1.00 30.93 556 ARG C N 1
ATOM 13524 C CA . ARG C 1 553 ? 23.880 -27.984 37.777 1.00 33.95 556 ARG C CA 1
ATOM 13525 C C . ARG C 1 553 ? 23.234 -26.625 38.046 1.00 33.76 556 ARG C C 1
ATOM 13526 O O . ARG C 1 553 ? 23.017 -26.262 39.199 1.00 28.69 556 ARG C O 1
ATOM 13534 N N . ILE C 1 554 ? 22.902 -25.888 36.989 1.00 29.91 557 ILE C N 1
ATOM 13535 C CA . ILE C 1 554 ? 22.772 -24.432 37.127 1.00 36.24 557 ILE C CA 1
ATOM 13536 C C . ILE C 1 554 ? 21.397 -23.782 37.035 1.00 33.59 557 ILE C C 1
ATOM 13537 O O . ILE C 1 554 ? 21.309 -22.559 37.156 1.00 32.95 557 ILE C O 1
ATOM 13542 N N . GLN C 1 555 ? 20.341 -24.571 36.829 1.00 31.04 558 GLN C N 1
ATOM 13543 C CA . GLN C 1 555 ? 18.994 -24.012 36.657 1.00 33.70 558 GLN C CA 1
ATOM 13544 C C . GLN C 1 555 ? 18.546 -23.139 37.841 1.00 26.62 558 GLN C C 1
ATOM 13545 O O . GLN C 1 555 ? 17.890 -22.109 37.653 1.00 29.55 558 GLN C O 1
ATOM 13551 N N . ASN C 1 556 ? 18.902 -23.558 39.049 1.00 24.39 559 ASN C N 1
ATOM 13552 C CA . ASN C 1 556 ? 18.641 -22.781 40.260 1.00 29.31 559 ASN C CA 1
ATOM 13553 C C . ASN C 1 556 ? 19.187 -21.362 40.089 1.00 35.28 559 ASN C C 1
ATOM 13554 O O . ASN C 1 556 ? 18.432 -20.384 40.117 1.00 30.20 559 ASN C O 1
ATOM 13559 N N . SER C 1 557 ? 20.495 -21.247 39.882 1.00 32.51 560 SER C N 1
ATOM 13560 C CA . SER C 1 557 ? 21.092 -19.927 39.638 1.00 32.72 560 SER C CA 1
ATOM 13561 C C . SER C 1 557 ? 20.381 -19.165 38.517 1.00 29.98 560 SER C C 1
ATOM 13562 O O . SER C 1 557 ? 20.268 -17.942 38.567 1.00 34.68 560 SER C O 1
ATOM 13565 N N . VAL C 1 558 ? 19.886 -19.877 37.509 1.00 26.22 561 VAL C N 1
ATOM 13566 C CA . VAL C 1 558 ? 19.255 -19.199 36.377 1.00 25.40 561 VAL C CA 1
ATOM 13567 C C . VAL C 1 558 ? 17.916 -18.558 36.767 1.00 35.49 561 VAL C C 1
ATOM 13568 O O . VAL C 1 558 ? 17.574 -17.464 36.296 1.00 33.25 561 VAL C O 1
ATOM 13572 N N . TYR C 1 559 ? 17.160 -19.239 37.626 1.00 38.32 562 TYR C N 1
ATOM 13573 C CA . TYR C 1 559 ? 15.919 -18.671 38.144 1.00 40.45 562 TYR C CA 1
ATOM 13574 C C . TYR C 1 559 ? 16.264 -17.456 38.992 1.00 30.65 562 TYR C C 1
ATOM 13575 O O . TYR C 1 559 ? 15.601 -16.432 38.920 1.00 32.00 562 TYR C O 1
ATOM 13584 N N . ALA C 1 560 ? 17.320 -17.572 39.786 1.00 31.59 563 ALA C N 1
ATOM 13585 C CA . ALA C 1 560 ? 17.737 -16.457 40.617 1.00 31.14 563 ALA C CA 1
ATOM 13586 C C . ALA C 1 560 ? 18.016 -15.223 39.753 1.00 35.76 563 ALA C C 1
ATOM 13587 O O . ALA C 1 560 ? 17.688 -14.110 40.154 1.00 44.12 563 ALA C O 1
ATOM 13589 N N . VAL C 1 561 ? 18.581 -15.411 38.558 1.00 34.04 564 VAL C N 1
ATOM 13590 C CA . VAL C 1 561 ? 18.813 -14.276 37.659 1.00 31.63 564 VAL C CA 1
ATOM 13591 C C . VAL C 1 561 ? 17.488 -13.679 37.192 1.00 38.49 564 VAL C C 1
ATOM 13592 O O . VAL C 1 561 ? 17.293 -12.456 37.232 1.00 35.80 564 VAL C O 1
ATOM 13596 N N . GLY C 1 562 ? 16.583 -14.541 36.736 1.00 35.90 565 GLY C N 1
ATOM 13597 C CA . GLY C 1 562 ? 15.244 -14.112 36.368 1.00 37.27 565 GLY C CA 1
ATOM 13598 C C . GLY C 1 562 ? 14.541 -13.340 37.483 1.00 41.51 565 GLY C C 1
ATOM 13599 O O . GLY C 1 562 ? 13.854 -12.349 37.219 1.00 42.12 565 GLY C O 1
ATOM 13600 N N . GLU C 1 563 ? 14.720 -13.787 38.727 1.00 37.26 566 GLU C N 1
ATOM 13601 C CA . GLU C 1 563 ? 14.065 -13.165 39.884 1.00 41.43 566 GLU C CA 1
ATOM 13602 C C . GLU C 1 563 ? 14.652 -11.789 40.187 1.00 39.37 566 GLU C C 1
ATOM 13603 O O . GLU C 1 563 ? 13.929 -10.811 40.345 1.00 42.14 566 GLU C O 1
ATOM 13609 N N . LYS C 1 564 ? 15.974 -11.719 40.250 1.00 38.70 567 LYS C N 1
ATOM 13610 C CA . LYS C 1 564 ? 16.643 -10.474 40.564 1.00 33.89 567 LYS C CA 1
ATOM 13611 C C . LYS C 1 564 ? 16.446 -9.438 39.466 1.00 41.69 567 LYS C C 1
ATOM 13612 O O . LYS C 1 564 ? 16.320 -8.246 39.744 1.00 43.66 567 LYS C O 1
ATOM 13618 N N . CYS C 1 565 ? 16.406 -9.885 38.218 1.00 38.65 568 CYS C N 1
ATOM 13619 C CA . CYS C 1 565 ? 16.144 -8.957 37.128 1.00 41.70 568 CYS C CA 1
ATOM 13620 C C . CYS C 1 565 ? 14.764 -8.329 37.316 1.00 48.40 568 CYS C C 1
ATOM 13621 O O . CYS C 1 565 ? 14.581 -7.126 37.130 1.00 37.11 568 CYS C O 1
ATOM 13624 N N . ALA C 1 566 ? 13.792 -9.162 37.678 1.00 48.62 569 ALA C N 1
ATOM 13625 C CA . ALA C 1 566 ? 12.427 -8.699 37.898 1.00 47.33 569 ALA C CA 1
ATOM 13626 C C . ALA C 1 566 ? 12.374 -7.585 38.952 1.00 43.70 569 ALA C C 1
ATOM 13627 O O . ALA C 1 566 ? 11.821 -6.509 38.708 1.00 44.40 569 ALA C O 1
ATOM 13629 N N . ASP C 1 567 ? 12.952 -7.844 40.120 1.00 40.90 570 ASP C N 1
ATOM 13630 C CA . ASP C 1 567 ? 12.981 -6.851 41.184 1.00 40.55 570 ASP C CA 1
ATOM 13631 C C . ASP C 1 567 ? 13.555 -5.511 40.705 1.00 45.53 570 ASP C C 1
ATOM 13632 O O . ASP C 1 567 ? 12.874 -4.483 40.754 1.00 40.76 570 ASP C O 1
ATOM 13637 N N . MET C 1 568 ? 14.789 -5.535 40.211 1.00 47.97 571 MET C N 1
ATOM 13638 C CA . MET C 1 568 ? 15.474 -4.315 39.778 1.00 40.13 571 MET C CA 1
ATOM 13639 C C . MET C 1 568 ? 14.656 -3.495 38.781 1.00 44.43 571 MET C C 1
ATOM 13640 O O . MET C 1 568 ? 14.715 -2.263 38.776 1.00 43.68 571 MET C O 1
ATOM 13645 N N . ILE C 1 569 ? 13.898 -4.171 37.929 1.00 37.90 572 ILE C N 1
ATOM 13646 C CA . ILE C 1 569 ? 13.007 -3.465 37.012 1.00 47.54 572 ILE C CA 1
ATOM 13647 C C . ILE C 1 569 ? 11.886 -2.757 37.785 1.00 49.07 572 ILE C C 1
ATOM 13648 O O . ILE C 1 569 ? 11.569 -1.596 37.529 1.00 43.93 572 ILE C O 1
ATOM 13653 N N . LYS C 1 570 ? 11.301 -3.462 38.745 1.00 50.00 573 LYS C N 1
ATOM 13654 C CA . LYS C 1 570 ? 10.258 -2.890 39.586 1.00 52.93 573 LYS C CA 1
ATOM 13655 C C . LYS C 1 570 ? 10.786 -1.712 40.410 1.00 51.52 573 LYS C C 1
ATOM 13656 O O . LYS C 1 570 ? 10.106 -0.699 40.585 1.00 51.70 573 LYS C O 1
ATOM 13662 N N . ALA C 1 571 ? 12.008 -1.854 40.907 1.00 44.58 574 ALA C N 1
ATOM 13663 C CA . ALA C 1 571 ? 12.608 -0.836 41.752 1.00 49.00 574 ALA C CA 1
ATOM 13664 C C . ALA C 1 571 ? 12.895 0.467 40.993 1.00 54.69 574 ALA C C 1
ATOM 13665 O O . ALA C 1 571 ? 13.086 1.520 41.605 1.00 56.51 574 ALA C O 1
ATOM 13667 N N . GLU C 1 572 ? 12.927 0.397 39.665 1.00 51.52 575 GLU C N 1
ATOM 13668 C CA . GLU C 1 572 ? 13.199 1.576 38.853 1.00 43.49 575 GLU C CA 1
ATOM 13669 C C . GLU C 1 572 ? 11.895 2.191 38.383 1.00 58.68 575 GLU C C 1
ATOM 13670 O O . GLU C 1 572 ? 11.776 3.409 38.247 1.00 55.06 575 GLU C O 1
ATOM 13676 N N . HIS C 1 573 ? 10.912 1.342 38.123 1.00 46.29 576 HIS C N 1
ATOM 13677 C CA . HIS C 1 573 ? 9.614 1.847 37.729 1.00 54.33 576 HIS C CA 1
ATOM 13678 C C . HIS C 1 573 ? 8.713 1.979 38.955 1.00 59.20 576 HIS C C 1
ATOM 13679 O O . HIS C 1 573 ? 7.747 1.236 39.129 1.00 53.99 576 HIS C O 1
ATOM 13686 N N . LYS C 1 574 ? 9.075 2.935 39.807 1.00 57.33 577 LYS C N 1
ATOM 13687 C CA . LYS C 1 574 ? 8.351 3.230 41.033 1.00 58.93 577 LYS C CA 1
ATOM 13688 C C . LYS C 1 574 ? 6.867 3.444 40.760 1.00 56.68 577 LYS C C 1
ATOM 13689 O O . LYS C 1 574 ? 6.019 3.112 41.584 1.00 50.05 577 LYS C O 1
ATOM 13695 N N . ASP C 1 575 ? 6.563 3.992 39.591 1.00 55.05 578 ASP C N 1
ATOM 13696 C CA . ASP C 1 575 ? 5.193 4.340 39.246 1.00 53.07 578 ASP C CA 1
ATOM 13697 C C . ASP C 1 575 ? 4.310 3.131 38.925 1.00 61.21 578 ASP C C 1
ATOM 13698 O O . ASP C 1 575 ? 3.111 3.286 38.693 1.00 64.18 578 ASP C O 1
ATOM 13703 N N . LEU C 1 576 ? 4.896 1.935 38.903 1.00 57.10 579 LEU C N 1
ATOM 13704 C CA . LEU C 1 576 ? 4.126 0.714 38.654 1.00 51.45 579 LEU C CA 1
ATOM 13705 C C . LEU C 1 576 ? 4.310 -0.330 39.758 1.00 49.63 579 LEU C C 1
ATOM 13706 O O . LEU C 1 576 ? 3.634 -1.352 39.763 1.00 58.02 579 LEU C O 1
ATOM 13711 N N . TYR C 1 577 ? 5.228 -0.076 40.686 1.00 49.75 580 TYR C N 1
ATOM 13712 C CA . TYR C 1 577 ? 5.558 -1.043 41.730 1.00 50.25 580 TYR C CA 1
ATOM 13713 C C . TYR C 1 577 ? 6.007 -0.333 43.005 1.00 52.45 580 TYR C C 1
ATOM 13714 O O . TYR C 1 577 ? 6.004 -0.889 44.109 1.00 53.99 580 TYR C O 1
#

InterPro domains:
  IPR000172 Glucose-methanol-choline oxidoreductase, N-terminal [PF00732] (8-309)
  IPR000172 Glucose-methanol-choline oxidoreductase, N-terminal [PS00623] (88-111)
  IPR007867 Glucose-methanol-choline oxidoreductase, C-terminal [PF05199] (429-563)
  IPR012132 Glucose-methanol-choline oxidoreductase [PIRSF000137] (3-576)
  IPR012132 Glucose-methanol-choline oxidoreductase [PTHR11552] (8-574)
  IPR036188 FAD/NAD(P)-binding domain superfamily [G3DSA:3.50.50.60] (8-571)
  IPR036188 FAD/NAD(P)-binding domain superfamily [SSF51905] (6-575)

Secondary structure (DSSP, 8-state):
--TT-EEEEEEES-SHHHHHHHHHHTTSTTS-EEEE-SS-S-GGG-HHHH-GGGGGGGTTSTTB--EEEEEEEETTEEEEEEEE--B-STTGGGGTS--EE----HHHHHTTHHHH-GGGSHHHHHHHHHHTEEEE-TT--S-GGGGGG--S-SEEEEE----GGGHHHHHHHHHHHHHTT--B-S--SSS---EEEE-EESEETTEE--GGGGSSS-TTEEEE-SEEEEEEEEETTTTEEEEEEEEETTS-EEEEEEEEEEEE-SHHHHHHHHHHHTTEE-HHHHHTTTPPPSEE-TTTTEEEB--EEEEEEEEE-TTSSSIIIIIS-SHHHHHHHHHHHHHS-SGGG--SEEEEEE---HHHHTT-HHHHHHHHHTTTS-SS-TTS--SEEEEEESS--GGG-SSSPPPSSSEEEEEEEEESS--SPPEEEE-S-S-TTSPPEEE--TT-SHHHHHHHHHHHHHHHHHHHHSTTGGGTEEEEESS---TT-HHHHHHHHHHH-EE-S--B-TT-B-SSTTT-SB-TT-BBTT-BSEEE-SGGG-SS--SS--HHHHHHHHHHHHHHHHHH-TTT-/--TT-EEEEEEES-SHHHHHHHHHHTTSTTS-EEEE-SS-S-GGG-HHHHSGGGGGGGTTSTTB--EEEEEEEETTEEEEEEEE--B-STTGGGGTS--EE----HHHHHTTHHHH-GGGSHHHHHHHHHTTEEEE-TT--S-GGGGGG--S-SEEEEE----GGGHHHHHHHHHHHHTTT--B-S--SSS---EEEE-EESEETTEE--GGGGSSS-TTEEEE-S-EEEEEEEETTTTEEEEEEEE-TTS-EEEEEEEEEEEE--HHHHHHHHHHHTTEE-HHHHHHTT---SEE-TTTTEEEB--EEEEEEEEE-TTSSSIIIIIS-SHHHHHHHHHHHHHS-SGGG--SEEEEEE---HHHHHT-HHHHHHHHHTTT--SS-TTS--SEEEEEESS--GGG-TTSPPPSSSEEEEEEEEE-S--SPPEEEE-S-S-TTSPPEEE--TT-SHHHHHHHHHHHHHHHIIIIISTTGGGTEEEEESS---TT-HHHHHHHHHHH-EE-S--B-TT-B-SSTTT-SB-TTSBBTT-BSEEE-SGGG-SS--SS--HHHHHHHHHHHHHHHHHH-TTT-/--TT-EEEEEEES-SHHHHHHHHHHHTSTTS-EEEE-SSBS-GGG-HHHH-GGGGGGGTTSTTB--EEEEEEE-SS-EEEEEEE--B-BTTGGGGTS--B-----HHHHHTTHHHH-GGGSHHHHHHHHHTTEEEE-TT--S-GGGGGG--S-SEEEEE----STTHHHHHHHHHHHHHTT--B-S--SSS---EEEE-EESEETTEE--GGGGGTT-TTEEEE-SEEEEEEEEETTTTEEEEEEEEETTS-EEEEEEEEEEEE--HHHHHHHHHHHTTEE-HHHHHHTTPPPSEE-TTTTEEEB--EEEEEEEEE-TTSSSIIIIIS-SHHHHHHHHHHHHHS-SGGG--SEEEEEE---HHHHTTSHHHHHHHHHTTT--SS-TTS--SEEEEEESS--GGG-TTSPPPSSSEEEEEEEEE-S--SPPEEEE-S-S-TTSPPEEE--TT-SHHHHHHHHHHHHHHHHHHHHSTTGGGGEEEEESS---TT-HHHHHHHHHHH-EE-S--B-TT-B-SSTTT-SB-TT-BBTT-BSEEE-SGGG-SS--SS--HHHHHHHHHHHHHHHHHH-TTT-

CATH classification: 3.50.50.60 (+1 more: 3.30.560.10)

Sequence (1731 aa):
ATDGSHFDFVIVGGGTAGNTVAGRLAENPNVTVLIVEAGIGNPEEDIPEITTPSSAMDLRNSKYDWAYKTTMVRRDDYERIEKPNTRGKTLGGSSSLNYFTWVPGHKATFDQQWEEFGGKEWTWDPLVPYLRKSATYHDDPRLYSPELEKIGGGGPIPISHAELIDEMAPFRENLTKAWKSMGQPLIENIYDGEMDGLTHCCDTIYRGQRSGSFLFVKNKPNITIVPEVHSKRLIINEADRTCKGVTVVTAAGNELNFFADREVILSQGVFETPKLLMLSGIGPTRELSRHGINTIVDSRRHVGQNLMDHPGVPFVLRVKDGFGMDDVLLRHGPKRDAVVSAYNKNRSGPVGSGLLELVGFPRIDKYLEKDAEYRKAKAANGGKDPFSPLGQQPHFELDFVCMFGTAFQWHFPTPKTGDHLTVVVDLVRPISDPGEVTLNNSADPFQQPNNINLNFFANDLDIIAMREGIRRFSYDLLFKGEGFKDLVESEYPWEMPLDSDKEMHRRAVLDRCQTAFHPTGTARLLSKNIDQGVVDPKLKVHGIKKLRVADASVIPIIPDCRIQNSVYAVGEKCADMIKAEHKDLYATDGSHFDFVIVGGGTAGNTVAGRLAENPNVTVLIVEAGIGNPEEDIPEITTPSSAMDLRNSKYDWAYKTTMVRRRDDYERIEKPNTRGKTLGGSSSLNYFTWVPGHKATFDQWEEFGGKEWTWDPLVPYLRKSATYHDDPRLYSPELEKIGGGGPIPISHAELIDEMAPFRENLTKAWKSMGQPLIENIYDGEMDGLTHCCDTIYRGQRSGSFLFVKNKPNITIVPEVHSKRLIINEADRTCKGVTVVTAAGNELNFFADREVILSQGVFETPKLLMLSGIGPTRELSRHGINTIVDSRHVGQNLMDHPGVPFVLRVKKDGFGMDDVLLRHGPKRDAVVSAYNKNRSGPVGSGLLELVGFPRIDKYLEKDAEYRKAKAANGGKDPFSPLGQQPHFELDFVCMFGTAFQWHFPTPKTGDHLTVVVDLVRPISDPGEVTLNNSADPFQQPNNINLNFFANDLDIIAMREGIRFSYDLLFKGEGFKDLVESEYPWEMPLDSDKEMHRAVLDRCQTAFHPTGTARLSKNIDQGVVDPKLKVHGIKKLRVADASVIPIIPDCRIQNSVYAVGEKCADMMIKAEHKDLYATDGSHFDFVIVGGGTAGNTVAGRLAENPNVTVLIVEAGIGNPEEDIPEITTPSSAMDLRNSKYDWAYKTTMVRRRDDYERIEKPNTRGKTLGGSSSLNYFTWVPGHKATFDQWEEFGGKEWTWDPLVPYLRKSATYHDDPRLYSPELEKIGGGGPIPISHAELIDEMAPFRENLTKAWKSMGQPLIENIYDGEMDGLTHCCDTIYRGQRSGSFLFVKNKPNITIVPEVHSKRLIINEADRTCKGVTVVTAAGNELNFFADREVILSQGVFETPKLLMLSGIGPTRELSRHGINTIVDSRHVGQNLMDHPGVPFVLRVKDGFGMDDVLLRHGPKRDAVVSAYNKNRSGPVGSGLLELVGFPRIDKKYLEKDAEYRKAKAANGGKDPFSPLGQQPHFELDFVCMFGTAFQWHFPTPKTGDHLTVVVDLVRPISDPGEVTLNSADPFQQPNINLNFFANDLDIIAMREGIRFSYDLLFKGEEGFKDLVESEYPWEMPLDSDKEMHRAVLDRCQTAFHPTGTARLSKNIDQGVVDPKLKVHGIKKLRVADASVIPIIPDCRIQNSVYAVGEKCADMIKAEHKDLY